Protein 2D9P (pdb70)

Structure (mmCIF, N/CA/C/O backbone):
data_2D9P
#
_entry.id   2D9P
#
loop_
_atom_site.group_PDB
_atom_site.id
_atom_site.type_symbol
_atom_site.label_atom_id
_atom_site.label_alt_id
_atom_site.label_comp_id
_atom_site.label_asym_id
_atom_site.label_entity_id
_atom_site.label_seq_id
_atom_site.pdbx_PDB_ins_code
_atom_site.Cartn_x
_atom_site.Cartn_y
_atom_site.Cartn_z
_atom_site.occupancy
_atom_site.B_iso_or_equiv
_atom_site.auth_seq_id
_atom_site.auth_comp_id
_atom_site.auth_asym_id
_atom_site.auth_atom_id
_atom_site.pdbx_PDB_model_num
ATOM 1 N N . GLY A 1 1 ? -49.784 2.474 3.420 1.00 0.00 279 GLY A N 1
ATOM 2 C CA . GLY A 1 1 ? -48.556 2.844 4.099 1.00 0.00 279 GLY A CA 1
ATOM 3 C C . GLY A 1 1 ? -47.452 3.227 3.134 1.00 0.00 279 GLY A C 1
ATOM 4 O O . GLY A 1 1 ? -47.354 2.671 2.040 1.00 0.00 279 GLY A O 1
ATOM 8 N N . SER A 1 2 ? -46.619 4.181 3.539 1.00 0.00 280 SER A N 1
ATOM 9 C CA . SER A 1 2 ? -45.520 4.642 2.699 1.00 0.00 280 SER A CA 1
ATOM 10 C C . SER A 1 2 ? -44.362 5.152 3.552 1.00 0.00 280 SER A C 1
ATOM 11 O O . SER A 1 2 ? -44.534 6.047 4.379 1.00 0.00 280 SER A O 1
ATOM 19 N N . SER A 1 3 ? -43.183 4.575 3.344 1.00 0.00 281 SER A N 1
ATOM 20 C CA . SER A 1 3 ? -41.997 4.968 4.096 1.00 0.00 281 SER A CA 1
ATOM 21 C C . SER A 1 3 ? -40.753 4.919 3.213 1.00 0.00 281 SER A C 1
ATOM 22 O O . SER A 1 3 ? -40.811 4.486 2.063 1.00 0.00 281 SER A O 1
ATOM 30 N N . GLY A 1 4 ? -39.628 5.367 3.761 1.00 0.00 282 GLY A N 1
ATOM 31 C CA . GLY A 1 4 ? -38.385 5.366 3.011 1.00 0.00 282 GLY A CA 1
ATOM 32 C C . GLY A 1 4 ? -37.250 6.027 3.768 1.00 0.00 282 GLY A C 1
ATOM 33 O O . GLY A 1 4 ? -37.473 6.949 4.553 1.00 0.00 282 GLY A O 1
ATOM 37 N N . SER A 1 5 ? -36.030 5.555 3.532 1.00 0.00 283 SER A N 1
ATOM 38 C CA . SER A 1 5 ? -34.857 6.103 4.202 1.00 0.00 283 SER A CA 1
ATOM 39 C C . SER A 1 5 ? -34.051 6.985 3.252 1.00 0.00 283 SER A C 1
ATOM 40 O O . SER A 1 5 ? -33.674 6.558 2.161 1.00 0.00 283 SER A O 1
ATOM 48 N N . SER A 1 6 ? -33.791 8.217 3.676 1.00 0.00 284 SER A N 1
ATOM 49 C CA . SER A 1 6 ? -33.034 9.161 2.863 1.00 0.00 284 SER A CA 1
ATOM 50 C C . SER A 1 6 ? -31.947 9.841 3.690 1.00 0.00 284 SER A C 1
ATOM 51 O O . SER A 1 6 ? -31.852 9.636 4.899 1.00 0.00 284 SER A O 1
ATOM 59 N N . GLY A 1 7 ? -31.128 10.653 3.028 1.00 0.00 285 GLY A N 1
ATOM 60 C CA . GLY A 1 7 ? -30.058 11.351 3.716 1.00 0.00 285 GLY A CA 1
ATOM 61 C C . GLY A 1 7 ? -28.685 10.920 3.241 1.00 0.00 285 GLY A C 1
ATOM 62 O O . GLY A 1 7 ? -27.944 10.265 3.974 1.00 0.00 285 GLY A O 1
ATOM 66 N N . ASP A 1 8 ? -28.344 11.286 2.010 1.00 0.00 286 ASP A N 1
ATOM 67 C CA . ASP A 1 8 ? -27.051 10.932 1.437 1.00 0.00 286 ASP A CA 1
ATOM 68 C C . ASP A 1 8 ? -25.915 11.600 2.206 1.00 0.00 286 ASP A C 1
ATOM 69 O O . ASP A 1 8 ? -24.962 10.941 2.622 1.00 0.00 286 ASP A O 1
ATOM 78 N N . ARG A 1 9 ? -26.023 12.912 2.391 1.00 0.00 287 ARG A N 1
ATOM 79 C CA . ARG A 1 9 ? -25.004 13.669 3.107 1.00 0.00 287 ARG A CA 1
ATOM 80 C C . ARG A 1 9 ? -23.612 13.111 2.824 1.00 0.00 287 ARG A C 1
ATOM 81 O O . ARG A 1 9 ? -22.763 13.055 3.714 1.00 0.00 287 ARG A O 1
ATOM 102 N N . ILE A 1 10 ? -23.387 12.700 1.581 1.00 0.00 288 ILE A N 1
ATOM 103 C CA . ILE A 1 10 ? -22.099 12.147 1.181 1.00 0.00 288 ILE A CA 1
ATOM 104 C C . ILE A 1 10 ? -21.113 13.254 0.823 1.00 0.00 288 ILE A C 1
ATOM 105 O O . ILE A 1 10 ? -19.955 12.990 0.501 1.00 0.00 288 ILE A O 1
ATOM 121 N N . THR A 1 11 ? -21.580 14.498 0.884 1.00 0.00 289 THR A N 1
ATOM 122 C CA . THR A 1 11 ? -20.740 15.646 0.568 1.00 0.00 289 THR A CA 1
ATOM 123 C C . THR A 1 11 ? -19.589 15.775 1.559 1.00 0.00 289 THR A C 1
ATOM 124 O O . THR A 1 11 ? -19.767 15.577 2.761 1.00 0.00 289 THR A O 1
ATOM 135 N N . ARG A 1 12 ? -18.409 16.107 1.047 1.00 0.00 290 ARG A N 1
ATOM 136 C CA . ARG A 1 12 ? -17.227 16.262 1.887 1.00 0.00 290 ARG A CA 1
ATOM 137 C C . ARG A 1 12 ? -16.065 16.846 1.090 1.00 0.00 290 ARG A C 1
ATOM 138 O O . ARG A 1 12 ? -15.961 16.637 -0.119 1.00 0.00 290 ARG A O 1
ATOM 159 N N . TYR A 1 13 ? -15.194 17.579 1.774 1.00 0.00 291 TYR A N 1
ATOM 160 C CA . TYR A 1 13 ? -14.041 18.195 1.130 1.00 0.00 291 TYR A CA 1
ATOM 161 C C . TYR A 1 13 ? -13.274 17.176 0.294 1.00 0.00 291 TYR A C 1
ATOM 162 O O . TYR A 1 13 ? -13.516 15.973 0.388 1.00 0.00 291 TYR A O 1
ATOM 180 N N . GLN A 1 14 ? -12.348 17.667 -0.524 1.00 0.00 292 GLN A N 1
ATOM 181 C CA . GLN A 1 14 ? -11.545 16.799 -1.377 1.00 0.00 292 GLN A CA 1
ATOM 182 C C . GLN A 1 14 ? -10.746 15.803 -0.543 1.00 0.00 292 GLN A C 1
ATOM 183 O O . GLN A 1 14 ? -9.660 16.116 -0.055 1.00 0.00 292 GLN A O 1
ATOM 197 N N . VAL A 1 15 ? -11.292 14.601 -0.382 1.00 0.00 293 VAL A N 1
ATOM 198 C CA . VAL A 1 15 ? -10.630 13.558 0.393 1.00 0.00 293 VAL A CA 1
ATOM 199 C C . VAL A 1 15 ? -10.543 12.258 -0.397 1.00 0.00 293 VAL A C 1
ATOM 200 O O . VAL A 1 15 ? -11.528 11.530 -0.527 1.00 0.00 293 VAL A O 1
ATOM 213 N N . VAL A 1 16 ? -9.357 11.970 -0.924 1.00 0.00 294 VAL A N 1
ATOM 214 C CA . VAL A 1 16 ? -9.140 10.756 -1.701 1.00 0.00 294 VAL A CA 1
ATOM 215 C C . VAL A 1 16 ? -8.282 9.757 -0.932 1.00 0.00 294 VAL A C 1
ATOM 216 O O . VAL A 1 16 ? -8.368 8.550 -1.153 1.00 0.00 294 VAL A O 1
ATOM 229 N N . ASN A 1 17 ? -7.455 10.270 -0.026 1.00 0.00 295 ASN A N 1
ATOM 230 C CA . ASN A 1 17 ? -6.581 9.423 0.777 1.00 0.00 295 ASN A CA 1
ATOM 231 C C . ASN A 1 17 ? -7.395 8.529 1.708 1.00 0.00 295 ASN A C 1
ATOM 232 O O . ASN A 1 17 ? -8.261 9.005 2.444 1.00 0.00 295 ASN A O 1
ATOM 243 N N . LEU A 1 18 ? -7.111 7.232 1.671 1.00 0.00 296 LEU A N 1
ATOM 244 C CA . LEU A 1 18 ? -7.816 6.270 2.512 1.00 0.00 296 LEU A CA 1
ATOM 245 C C . LEU A 1 18 ? -6.850 5.561 3.456 1.00 0.00 296 LEU A C 1
ATOM 246 O O . LEU A 1 18 ? -5.696 5.310 3.106 1.00 0.00 296 LEU A O 1
ATOM 262 N N . TYR A 1 19 ? -7.329 5.241 4.653 1.00 0.00 297 TYR A N 1
ATOM 263 C CA . TYR A 1 19 ? -6.508 4.561 5.648 1.00 0.00 297 TYR A CA 1
ATOM 264 C C . TYR A 1 19 ? -6.917 3.098 5.784 1.00 0.00 297 TYR A C 1
ATOM 265 O O . TYR A 1 19 ? -8.033 2.789 6.201 1.00 0.00 297 TYR A O 1
ATOM 283 N N . VAL A 1 20 ? -6.004 2.199 5.429 1.00 0.00 298 VAL A N 1
ATOM 284 C CA . VAL A 1 20 ? -6.267 0.768 5.513 1.00 0.00 298 VAL A CA 1
ATOM 285 C C . VAL A 1 20 ? -5.582 0.153 6.728 1.00 0.00 298 VAL A C 1
ATOM 286 O O . VAL A 1 20 ? -4.404 0.405 6.984 1.00 0.00 298 VAL A O 1
ATOM 299 N N . LYS A 1 21 ? -6.326 -0.656 7.474 1.00 0.00 299 LYS A N 1
ATOM 300 C CA . LYS A 1 21 ? -5.792 -1.309 8.663 1.00 0.00 299 LYS A CA 1
ATOM 301 C C . LYS A 1 21 ? -6.106 -2.802 8.651 1.00 0.00 299 LYS A C 1
ATOM 302 O O . LYS A 1 21 ? -6.933 -3.265 7.867 1.00 0.00 299 LYS A O 1
ATOM 321 N N . ASN A 1 22 ? -5.441 -3.549 9.526 1.00 0.00 300 ASN A N 1
ATOM 322 C CA . ASN A 1 22 ? -5.650 -4.989 9.616 1.00 0.00 300 ASN A CA 1
ATOM 323 C C . ASN A 1 22 ? -5.234 -5.682 8.322 1.00 0.00 300 ASN A C 1
ATOM 324 O O . ASN A 1 22 ? -6.019 -6.413 7.716 1.00 0.00 300 ASN A O 1
ATOM 335 N N . LEU A 1 23 ? -3.996 -5.446 7.903 1.00 0.00 301 LEU A N 1
ATOM 336 C CA . LEU A 1 23 ? -3.474 -6.048 6.681 1.00 0.00 301 LEU A CA 1
ATOM 337 C C . LEU A 1 23 ? -2.781 -7.373 6.979 1.00 0.00 301 LEU A C 1
ATOM 338 O O . LEU A 1 23 ? -1.670 -7.399 7.508 1.00 0.00 301 LEU A O 1
ATOM 354 N N . ASP A 1 24 ? -3.444 -8.472 6.633 1.00 0.00 302 ASP A N 1
ATOM 355 C CA . ASP A 1 24 ? -2.891 -9.802 6.860 1.00 0.00 302 ASP A CA 1
ATOM 356 C C . ASP A 1 24 ? -1.477 -9.906 6.296 1.00 0.00 302 ASP A C 1
ATOM 357 O O . ASP A 1 24 ? -1.164 -9.310 5.265 1.00 0.00 302 ASP A O 1
ATOM 366 N N . ASP A 1 25 ? -0.628 -10.666 6.978 1.00 0.00 303 ASP A N 1
ATOM 367 C CA . ASP A 1 25 ? 0.752 -10.849 6.544 1.00 0.00 303 ASP A CA 1
ATOM 368 C C . ASP A 1 25 ? 0.810 -11.289 5.085 1.00 0.00 303 ASP A C 1
ATOM 369 O O . ASP A 1 25 ? 1.730 -10.926 4.352 1.00 0.00 303 ASP A O 1
ATOM 378 N N . GLY A 1 26 ? -0.179 -12.073 4.668 1.00 0.00 304 GLY A N 1
ATOM 379 C CA . GLY A 1 26 ? -0.221 -12.551 3.299 1.00 0.00 304 GLY A CA 1
ATOM 380 C C . GLY A 1 26 ? -0.467 -11.434 2.303 1.00 0.00 304 GLY A C 1
ATOM 381 O O . GLY A 1 26 ? 0.063 -11.457 1.192 1.00 0.00 304 GLY A O 1
ATOM 385 N N . ILE A 1 27 ? -1.273 -10.456 2.700 1.00 0.00 305 ILE A N 1
ATOM 386 C CA . ILE A 1 27 ? -1.588 -9.327 1.834 1.00 0.00 305 ILE A CA 1
ATOM 387 C C . ILE A 1 27 ? -0.395 -8.386 1.702 1.00 0.00 305 ILE A C 1
ATOM 388 O O . ILE A 1 27 ? 0.131 -7.891 2.698 1.00 0.00 305 ILE A O 1
ATOM 404 N N . ASP A 1 28 ? 0.025 -8.144 0.465 1.00 0.00 306 ASP A N 1
ATOM 405 C CA . ASP A 1 28 ? 1.155 -7.260 0.201 1.00 0.00 306 ASP A CA 1
ATOM 406 C C . ASP A 1 28 ? 0.710 -6.031 -0.587 1.00 0.00 306 ASP A C 1
ATOM 407 O O . ASP A 1 28 ? -0.427 -5.957 -1.052 1.00 0.00 306 ASP A O 1
ATOM 416 N N . ASP A 1 29 ? 1.615 -5.069 -0.732 1.00 0.00 307 ASP A N 1
ATOM 417 C CA . ASP A 1 29 ? 1.317 -3.843 -1.463 1.00 0.00 307 ASP A CA 1
ATOM 418 C C . ASP A 1 29 ? 0.446 -4.135 -2.681 1.00 0.00 307 ASP A C 1
ATOM 419 O O . ASP A 1 29 ? -0.721 -3.747 -2.729 1.00 0.00 307 ASP A O 1
ATOM 428 N N . GLU A 1 30 ? 1.022 -4.821 -3.664 1.00 0.00 308 GLU A N 1
ATOM 429 C CA . GLU A 1 30 ? 0.298 -5.162 -4.883 1.00 0.00 308 GLU A CA 1
ATOM 430 C C . GLU A 1 30 ? -1.132 -5.590 -4.564 1.00 0.00 308 GLU A C 1
ATOM 431 O O . GLU A 1 30 ? -2.091 -5.013 -5.077 1.00 0.00 308 GLU A O 1
ATOM 443 N N . ARG A 1 31 ? -1.265 -6.603 -3.716 1.00 0.00 309 ARG A N 1
ATOM 444 C CA . ARG A 1 31 ? -2.577 -7.109 -3.330 1.00 0.00 309 ARG A CA 1
ATOM 445 C C . ARG A 1 31 ? -3.522 -5.962 -2.985 1.00 0.00 309 ARG A C 1
ATOM 446 O O . ARG A 1 31 ? -4.583 -5.814 -3.594 1.00 0.00 309 ARG A O 1
ATOM 467 N N . LEU A 1 32 ? -3.131 -5.155 -2.006 1.00 0.00 310 LEU A N 1
ATOM 468 C CA . LEU A 1 32 ? -3.944 -4.021 -1.579 1.00 0.00 310 LEU A CA 1
ATOM 469 C C . LEU A 1 32 ? -4.316 -3.140 -2.767 1.00 0.00 310 LEU A C 1
ATOM 470 O O . LEU A 1 32 ? -5.493 -2.990 -3.097 1.00 0.00 310 LEU A O 1
ATOM 486 N N . ARG A 1 33 ? -3.306 -2.561 -3.408 1.00 0.00 311 ARG A N 1
ATOM 487 C CA . ARG A 1 33 ? -3.527 -1.696 -4.560 1.00 0.00 311 ARG A CA 1
ATOM 488 C C . ARG A 1 33 ? -4.318 -2.424 -5.643 1.00 0.00 311 ARG A C 1
ATOM 489 O O . ARG A 1 33 ? -4.987 -1.798 -6.465 1.00 0.00 311 ARG A O 1
ATOM 510 N N . LYS A 1 34 ? -4.237 -3.750 -5.637 1.00 0.00 312 LYS A N 1
ATOM 511 C CA . LYS A 1 34 ? -4.945 -4.565 -6.617 1.00 0.00 312 LYS A CA 1
ATOM 512 C C . LYS A 1 34 ? -6.402 -4.762 -6.209 1.00 0.00 312 LYS A C 1
ATOM 513 O O . LYS A 1 34 ? -7.257 -5.050 -7.046 1.00 0.00 312 LYS A O 1
ATOM 532 N N . ALA A 1 35 ? -6.677 -4.604 -4.919 1.00 0.00 313 ALA A N 1
ATOM 533 C CA . ALA A 1 35 ? -8.031 -4.761 -4.402 1.00 0.00 313 ALA A CA 1
ATOM 534 C C . ALA A 1 35 ? -8.734 -3.413 -4.286 1.00 0.00 313 ALA A C 1
ATOM 535 O O . ALA A 1 35 ? -9.764 -3.294 -3.622 1.00 0.00 313 ALA A O 1
ATOM 542 N N . PHE A 1 36 ? -8.171 -2.400 -4.935 1.00 0.00 314 PHE A N 1
ATOM 543 C CA . PHE A 1 36 ? -8.744 -1.059 -4.903 1.00 0.00 314 PHE A CA 1
ATOM 544 C C . PHE A 1 36 ? -9.021 -0.552 -6.315 1.00 0.00 314 PHE A C 1
ATOM 545 O O . PHE A 1 36 ? -9.967 0.202 -6.542 1.00 0.00 314 PHE A O 1
ATOM 562 N N . SER A 1 37 ? -8.186 -0.970 -7.262 1.00 0.00 315 SER A N 1
ATOM 563 C CA . SER A 1 37 ? -8.338 -0.556 -8.652 1.00 0.00 315 SER A CA 1
ATOM 564 C C . SER A 1 37 ? -9.770 -0.774 -9.131 1.00 0.00 315 SER A C 1
ATOM 565 O O . SER A 1 37 ? -10.377 0.089 -9.765 1.00 0.00 315 SER A O 1
ATOM 573 N N . PRO A 1 38 ? -10.323 -1.956 -8.822 1.00 0.00 316 PRO A N 1
ATOM 574 C CA . PRO A 1 38 ? -11.689 -2.317 -9.210 1.00 0.00 316 PRO A CA 1
ATOM 575 C C . PRO A 1 38 ? -12.694 -1.216 -8.886 1.00 0.00 316 PRO A C 1
ATOM 576 O O . PRO A 1 38 ? -13.806 -1.201 -9.414 1.00 0.00 316 PRO A O 1
ATOM 587 N N . PHE A 1 39 ? -12.294 -0.295 -8.015 1.00 0.00 317 PHE A N 1
ATOM 588 C CA . PHE A 1 39 ? -13.160 0.810 -7.620 1.00 0.00 317 PHE A CA 1
ATOM 589 C C . PHE A 1 39 ? -12.795 2.084 -8.376 1.00 0.00 317 PHE A C 1
ATOM 590 O O . PHE A 1 39 ? -13.650 2.725 -8.985 1.00 0.00 317 PHE A O 1
ATOM 607 N N . GLY A 1 40 ? -11.516 2.446 -8.331 1.00 0.00 318 GLY A N 1
ATOM 608 C CA . GLY A 1 40 ? -11.059 3.642 -9.014 1.00 0.00 318 GLY A CA 1
ATOM 609 C C . GLY A 1 40 ? -9.557 3.656 -9.216 1.00 0.00 318 GLY A C 1
ATOM 610 O O . GLY A 1 40 ? -8.837 2.840 -8.639 1.00 0.00 318 GLY A O 1
ATOM 614 N N . THR A 1 41 ? -9.080 4.586 -10.038 1.00 0.00 319 THR A N 1
ATOM 615 C CA . THR A 1 41 ? -7.654 4.701 -10.317 1.00 0.00 319 THR A CA 1
ATOM 616 C C . THR A 1 41 ? -6.870 5.016 -9.048 1.00 0.00 319 THR A C 1
ATOM 617 O O . THR A 1 41 ? -7.370 5.693 -8.150 1.00 0.00 319 THR A O 1
ATOM 628 N N . ILE A 1 42 ? -5.638 4.522 -8.982 1.00 0.00 320 ILE A N 1
ATOM 629 C CA . ILE A 1 42 ? -4.784 4.753 -7.823 1.00 0.00 320 ILE A CA 1
ATOM 630 C C . ILE A 1 42 ? -3.453 5.370 -8.236 1.00 0.00 320 ILE A C 1
ATOM 631 O O . ILE A 1 42 ? -2.816 4.921 -9.190 1.00 0.00 320 ILE A O 1
ATOM 647 N N . THR A 1 43 ? -3.035 6.403 -7.510 1.00 0.00 321 THR A N 1
ATOM 648 C CA . THR A 1 43 ? -1.778 7.082 -7.800 1.00 0.00 321 THR A CA 1
ATOM 649 C C . THR A 1 43 ? -0.747 6.820 -6.708 1.00 0.00 321 THR A C 1
ATOM 650 O O . THR A 1 43 ? 0.451 6.744 -6.978 1.00 0.00 321 THR A O 1
ATOM 661 N N . SER A 1 44 ? -1.221 6.681 -5.474 1.00 0.00 322 SER A N 1
ATOM 662 C CA . SER A 1 44 ? -0.339 6.430 -4.340 1.00 0.00 322 SER A CA 1
ATOM 663 C C . SER A 1 44 ? -0.893 5.316 -3.457 1.00 0.00 322 SER A C 1
ATOM 664 O O . SER A 1 44 ? -1.900 5.494 -2.774 1.00 0.00 322 SER A O 1
ATOM 672 N N . ALA A 1 45 ? -0.226 4.167 -3.478 1.00 0.00 323 ALA A N 1
ATOM 673 C CA . ALA A 1 45 ? -0.649 3.023 -2.679 1.00 0.00 323 ALA A CA 1
ATOM 674 C C . ALA A 1 45 ? 0.553 2.231 -2.176 1.00 0.00 323 ALA A C 1
ATOM 675 O O . ALA A 1 45 ? 1.375 1.762 -2.963 1.00 0.00 323 ALA A O 1
ATOM 682 N N . LYS A 1 46 ? 0.649 2.085 -0.858 1.00 0.00 324 LYS A N 1
ATOM 683 C CA . LYS A 1 46 ? 1.750 1.349 -0.248 1.00 0.00 324 LYS A CA 1
ATOM 684 C C . LYS A 1 46 ? 1.395 0.917 1.171 1.00 0.00 324 LYS A C 1
ATOM 685 O O . LYS A 1 46 ? 0.580 1.553 1.839 1.00 0.00 324 LYS A O 1
ATOM 704 N N . VAL A 1 47 ? 2.013 -0.168 1.626 1.00 0.00 325 VAL A N 1
ATOM 705 C CA . VAL A 1 47 ? 1.765 -0.684 2.967 1.00 0.00 325 VAL A CA 1
ATOM 706 C C . VAL A 1 47 ? 2.991 -0.513 3.858 1.00 0.00 325 VAL A C 1
ATOM 707 O O . VAL A 1 47 ? 4.118 -0.767 3.434 1.00 0.00 325 VAL A O 1
ATOM 720 N N . MET A 1 48 ? 2.762 -0.082 5.094 1.00 0.00 326 MET A N 1
ATOM 721 C CA . MET A 1 48 ? 3.848 0.120 6.045 1.00 0.00 326 MET A CA 1
ATOM 722 C C . MET A 1 48 ? 4.445 -1.214 6.482 1.00 0.00 326 MET A C 1
ATOM 723 O O . MET A 1 48 ? 3.727 -2.110 6.924 1.00 0.00 326 MET A O 1
ATOM 737 N N . MET A 1 49 ? 5.762 -1.338 6.354 1.00 0.00 327 MET A N 1
ATOM 738 C CA . MET A 1 49 ? 6.454 -2.563 6.737 1.00 0.00 327 MET A CA 1
ATOM 739 C C . MET A 1 49 ? 7.572 -2.268 7.732 1.00 0.00 327 MET A C 1
ATOM 740 O O . MET A 1 49 ? 8.274 -1.265 7.610 1.00 0.00 327 MET A O 1
ATOM 754 N N . GLU A 1 50 ? 7.730 -3.149 8.716 1.00 0.00 328 GLU A N 1
ATOM 755 C CA . GLU A 1 50 ? 8.762 -2.980 9.732 1.00 0.00 328 GLU A CA 1
ATOM 756 C C . GLU A 1 50 ? 10.025 -3.750 9.358 1.00 0.00 328 GLU A C 1
ATOM 757 O O . GLU A 1 50 ? 10.726 -4.272 10.223 1.00 0.00 328 GLU A O 1
ATOM 769 N N . GLY A 1 51 ? 10.308 -3.818 8.060 1.00 0.00 329 GLY A N 1
ATOM 770 C CA . GLY A 1 51 ? 11.485 -4.526 7.593 1.00 0.00 329 GLY A CA 1
ATOM 771 C C . GLY A 1 51 ? 11.374 -6.026 7.787 1.00 0.00 329 GLY A C 1
ATOM 772 O O . GLY A 1 51 ? 11.834 -6.564 8.793 1.00 0.00 329 GLY A O 1
ATOM 776 N N . GLY A 1 52 ? 10.759 -6.702 6.822 1.00 0.00 330 GLY A N 1
ATOM 777 C CA . GLY A 1 52 ? 10.598 -8.142 6.911 1.00 0.00 330 GLY A CA 1
ATOM 778 C C . GLY A 1 52 ? 9.153 -8.552 7.115 1.00 0.00 330 GLY A C 1
ATOM 779 O O . GLY A 1 52 ? 8.686 -9.522 6.518 1.00 0.00 330 GLY A O 1
ATOM 783 N N . ARG A 1 53 ? 8.444 -7.813 7.962 1.00 0.00 331 ARG A N 1
ATOM 784 C CA . ARG A 1 53 ? 7.045 -8.108 8.246 1.00 0.00 331 ARG A CA 1
ATOM 785 C C . ARG A 1 53 ? 6.158 -6.913 7.906 1.00 0.00 331 ARG A C 1
ATOM 786 O O . ARG A 1 53 ? 6.649 -5.807 7.682 1.00 0.00 331 ARG A O 1
ATOM 807 N N . SER A 1 54 ? 4.850 -7.145 7.870 1.00 0.00 332 SER A N 1
ATOM 808 C CA . SER A 1 54 ? 3.895 -6.089 7.553 1.00 0.00 332 SER A CA 1
ATOM 809 C C . SER A 1 54 ? 3.240 -5.551 8.822 1.00 0.00 332 SER A C 1
ATOM 810 O O . SER A 1 54 ? 2.429 -6.230 9.452 1.00 0.00 332 SER A O 1
ATOM 818 N N . LYS A 1 55 ? 3.597 -4.326 9.191 1.00 0.00 333 LYS A N 1
ATOM 819 C CA . LYS A 1 55 ? 3.045 -3.694 10.383 1.00 0.00 333 LYS A CA 1
ATOM 820 C C . LYS A 1 55 ? 1.584 -4.085 10.579 1.00 0.00 333 LYS A C 1
ATOM 821 O O . LYS A 1 55 ? 1.215 -4.650 11.607 1.00 0.00 333 LYS A O 1
ATOM 840 N N . GLY A 1 56 ? 0.756 -3.781 9.583 1.00 0.00 334 GLY A N 1
ATOM 841 C CA . GLY A 1 56 ? -0.655 -4.109 9.666 1.00 0.00 334 GLY A CA 1
ATOM 842 C C . GLY A 1 56 ? -1.545 -2.947 9.272 1.00 0.00 334 GLY A C 1
ATOM 843 O O . GLY A 1 56 ? -2.679 -2.838 9.738 1.00 0.00 334 GLY A O 1
ATOM 847 N N . PHE A 1 57 ? -1.030 -2.074 8.412 1.00 0.00 335 PHE A N 1
ATOM 848 C CA . PHE A 1 57 ? -1.784 -0.912 7.958 1.00 0.00 335 PHE A CA 1
ATOM 849 C C . PHE A 1 57 ? -1.054 -0.198 6.824 1.00 0.00 335 PHE A C 1
ATOM 850 O O . PHE A 1 57 ? 0.176 -0.182 6.776 1.00 0.00 335 PHE A O 1
ATOM 867 N N . GLY A 1 58 ? -1.821 0.390 5.911 1.00 0.00 336 GLY A N 1
ATOM 868 C CA . GLY A 1 58 ? -1.230 1.096 4.789 1.00 0.00 336 GLY A CA 1
ATOM 869 C C . GLY A 1 58 ? -2.052 2.296 4.362 1.00 0.00 336 GLY A C 1
ATOM 870 O O . GLY A 1 58 ? -2.995 2.689 5.050 1.00 0.00 336 GLY A O 1
ATOM 874 N N . PHE A 1 59 ? -1.694 2.882 3.224 1.00 0.00 337 PHE A N 1
ATOM 875 C CA . PHE A 1 59 ? -2.403 4.046 2.707 1.00 0.00 337 PHE A CA 1
ATOM 876 C C . PHE A 1 59 ? -2.688 3.892 1.216 1.00 0.00 337 PHE A C 1
ATOM 877 O O . PHE A 1 59 ? -1.865 3.367 0.466 1.00 0.00 337 PHE A O 1
ATOM 894 N N . VAL A 1 60 ? -3.861 4.353 0.793 1.00 0.00 338 VAL A N 1
ATOM 895 C CA . VAL A 1 60 ? -4.255 4.267 -0.608 1.00 0.00 338 VAL A CA 1
ATOM 896 C C . VAL A 1 60 ? -4.881 5.573 -1.084 1.00 0.00 338 VAL A C 1
ATOM 897 O O . VAL A 1 60 ? -5.750 6.136 -0.417 1.00 0.00 338 VAL A O 1
ATOM 910 N N . CYS A 1 61 ? -4.435 6.050 -2.241 1.00 0.00 339 CYS A N 1
ATOM 911 C CA . CYS A 1 61 ? -4.952 7.291 -2.806 1.00 0.00 339 CYS A CA 1
ATOM 912 C C . CYS A 1 61 ? -5.633 7.036 -4.147 1.00 0.00 339 CYS A C 1
ATOM 913 O O . CYS A 1 61 ? -5.212 6.169 -4.914 1.00 0.00 339 CYS A O 1
ATOM 921 N N . PHE A 1 62 ? -6.688 7.795 -4.423 1.00 0.00 340 PHE A N 1
ATOM 922 C CA . PHE A 1 62 ? -7.430 7.649 -5.670 1.00 0.00 340 PHE A CA 1
ATOM 923 C C . PHE A 1 62 ? -7.343 8.922 -6.506 1.00 0.00 340 PHE A C 1
ATOM 924 O O . PHE A 1 62 ? -6.800 9.933 -6.063 1.00 0.00 340 PHE A O 1
ATOM 941 N N . SER A 1 63 ? -7.883 8.864 -7.720 1.00 0.00 341 SER A N 1
ATOM 942 C CA . SER A 1 63 ? -7.863 10.010 -8.621 1.00 0.00 341 SER A CA 1
ATOM 943 C C . SER A 1 63 ? -8.891 11.054 -8.194 1.00 0.00 341 SER A C 1
ATOM 944 O O . SER A 1 63 ? -8.615 12.254 -8.206 1.00 0.00 341 SER A O 1
ATOM 952 N N . SER A 1 64 ? -10.077 10.588 -7.818 1.00 0.00 342 SER A N 1
ATOM 953 C CA . SER A 1 64 ? -11.148 11.480 -7.390 1.00 0.00 342 SER A CA 1
ATOM 954 C C . SER A 1 64 ? -11.778 10.990 -6.090 1.00 0.00 342 SER A C 1
ATOM 955 O O . SER A 1 64 ? -11.928 9.790 -5.857 1.00 0.00 342 SER A O 1
ATOM 963 N N . PRO A 1 65 ? -12.155 11.939 -5.221 1.00 0.00 343 PRO A N 1
ATOM 964 C CA . PRO A 1 65 ? -12.775 11.630 -3.930 1.00 0.00 343 PRO A CA 1
ATOM 965 C C . PRO A 1 65 ? -13.896 10.603 -4.056 1.00 0.00 343 PRO A C 1
ATOM 966 O O . PRO A 1 65 ? -13.850 9.543 -3.433 1.00 0.00 343 PRO A O 1
ATOM 977 N N . GLU A 1 66 ? -14.899 10.925 -4.866 1.00 0.00 344 GLU A N 1
ATOM 978 C CA . GLU A 1 66 ? -16.031 10.030 -5.072 1.00 0.00 344 GLU A CA 1
ATOM 979 C C . GLU A 1 66 ? -15.566 8.580 -5.178 1.00 0.00 344 GLU A C 1
ATOM 980 O O . GLU A 1 66 ? -16.018 7.717 -4.427 1.00 0.00 344 GLU A O 1
ATOM 992 N N . GLU A 1 67 ? -14.661 8.323 -6.117 1.00 0.00 345 GLU A N 1
ATOM 993 C CA . GLU A 1 67 ? -14.135 6.978 -6.322 1.00 0.00 345 GLU A CA 1
ATOM 994 C C . GLU A 1 67 ? -13.582 6.405 -5.020 1.00 0.00 345 GLU A C 1
ATOM 995 O O . GLU A 1 67 ? -13.801 5.237 -4.700 1.00 0.00 345 GLU A O 1
ATOM 1007 N N . ALA A 1 68 ? -12.863 7.237 -4.273 1.00 0.00 346 ALA A N 1
ATOM 1008 C CA . ALA A 1 68 ? -12.279 6.815 -3.006 1.00 0.00 346 ALA A CA 1
ATOM 1009 C C . ALA A 1 68 ? -13.363 6.474 -1.989 1.00 0.00 346 ALA A C 1
ATOM 1010 O O . ALA A 1 68 ? -13.275 5.467 -1.286 1.00 0.00 346 ALA A O 1
ATOM 1017 N N . THR A 1 69 ? -14.386 7.320 -1.914 1.00 0.00 347 THR A N 1
ATOM 1018 C CA . THR A 1 69 ? -15.486 7.109 -0.982 1.00 0.00 347 THR A CA 1
ATOM 1019 C C . THR A 1 69 ? -16.009 5.679 -1.063 1.00 0.00 347 THR A C 1
ATOM 1020 O O . THR A 1 69 ? -15.901 4.912 -0.107 1.00 0.00 347 THR A O 1
ATOM 1031 N N . LYS A 1 70 ? -16.577 5.327 -2.212 1.00 0.00 348 LYS A N 1
ATOM 1032 C CA . LYS A 1 70 ? -17.116 3.988 -2.420 1.00 0.00 348 LYS A CA 1
ATOM 1033 C C . LYS A 1 70 ? -16.222 2.935 -1.772 1.00 0.00 348 LYS A C 1
ATOM 1034 O O . LYS A 1 70 ? -16.631 2.254 -0.832 1.00 0.00 348 LYS A O 1
ATOM 1053 N N . ALA A 1 71 ? -15.001 2.808 -2.281 1.00 0.00 349 ALA A N 1
ATOM 1054 C CA . ALA A 1 71 ? -14.049 1.841 -1.749 1.00 0.00 349 ALA A CA 1
ATOM 1055 C C . ALA A 1 71 ? -14.210 1.684 -0.241 1.00 0.00 349 ALA A C 1
ATOM 1056 O O . ALA A 1 71 ? -14.406 0.577 0.261 1.00 0.00 349 ALA A O 1
ATOM 1063 N N . VAL A 1 72 ? -14.126 2.799 0.478 1.00 0.00 350 VAL A N 1
ATOM 1064 C CA . VAL A 1 72 ? -14.263 2.786 1.929 1.00 0.00 350 VAL A CA 1
ATOM 1065 C C . VAL A 1 72 ? -15.327 1.788 2.372 1.00 0.00 350 VAL A C 1
ATOM 1066 O O . VAL A 1 72 ? -15.075 0.926 3.214 1.00 0.00 350 VAL A O 1
ATOM 1079 N N . THR A 1 73 ? -16.520 1.910 1.797 1.00 0.00 351 THR A N 1
ATOM 1080 C CA . THR A 1 73 ? -17.624 1.020 2.132 1.00 0.00 351 THR A CA 1
ATOM 1081 C C . THR A 1 73 ? -17.504 -0.308 1.392 1.00 0.00 351 THR A C 1
ATOM 1082 O O . THR A 1 73 ? -17.528 -1.374 2.005 1.00 0.00 351 THR A O 1
ATOM 1093 N N . GLU A 1 74 ? -17.375 -0.234 0.071 1.00 0.00 352 GLU A N 1
ATOM 1094 C CA . GLU A 1 74 ? -17.252 -1.431 -0.752 1.00 0.00 352 GLU A CA 1
ATOM 1095 C C . GLU A 1 74 ? -16.178 -2.363 -0.199 1.00 0.00 352 GLU A C 1
ATOM 1096 O O . GLU A 1 74 ? -16.149 -3.551 -0.517 1.00 0.00 352 GLU A O 1
ATOM 1108 N N . MET A 1 75 ? -15.295 -1.814 0.629 1.00 0.00 353 MET A N 1
ATOM 1109 C CA . MET A 1 75 ? -14.219 -2.595 1.227 1.00 0.00 353 MET A CA 1
ATOM 1110 C C . MET A 1 75 ? -14.486 -2.845 2.708 1.00 0.00 353 MET A C 1
ATOM 1111 O O . MET A 1 75 ? -14.584 -3.990 3.146 1.00 0.00 353 MET A O 1
ATOM 1125 N N . ASN A 1 76 ? -14.602 -1.764 3.473 1.00 0.00 354 ASN A N 1
ATOM 1126 C CA . ASN A 1 76 ? -14.856 -1.867 4.906 1.00 0.00 354 ASN A CA 1
ATOM 1127 C C . ASN A 1 76 ? -15.787 -3.037 5.211 1.00 0.00 354 ASN A C 1
ATOM 1128 O O . ASN A 1 76 ? -16.969 -3.008 4.872 1.00 0.00 354 ASN A O 1
ATOM 1139 N N . GLY A 1 77 ? -15.243 -4.066 5.853 1.00 0.00 355 GLY A N 1
ATOM 1140 C CA . GLY A 1 77 ? -16.038 -5.232 6.194 1.00 0.00 355 GLY A CA 1
ATOM 1141 C C . GLY A 1 77 ? -15.848 -6.370 5.212 1.00 0.00 355 GLY A C 1
ATOM 1142 O O . GLY A 1 77 ? -16.576 -7.362 5.252 1.00 0.00 355 GLY A O 1
ATOM 1146 N N . ARG A 1 78 ? -14.867 -6.228 4.326 1.00 0.00 356 ARG A N 1
ATOM 1147 C CA . ARG A 1 78 ? -14.585 -7.252 3.327 1.00 0.00 356 ARG A CA 1
ATOM 1148 C C . ARG A 1 78 ? -13.470 -8.180 3.799 1.00 0.00 356 ARG A C 1
ATOM 1149 O O . ARG A 1 78 ? -12.344 -7.743 4.037 1.00 0.00 356 ARG A O 1
ATOM 1170 N N . ILE A 1 79 ? -13.792 -9.462 3.933 1.00 0.00 357 ILE A N 1
ATOM 1171 C CA . ILE A 1 79 ? -12.818 -10.452 4.377 1.00 0.00 357 ILE A CA 1
ATOM 1172 C C . ILE A 1 79 ? -12.062 -11.048 3.194 1.00 0.00 357 ILE A C 1
ATOM 1173 O O . ILE A 1 79 ? -12.650 -11.343 2.153 1.00 0.00 357 ILE A O 1
ATOM 1189 N N . VAL A 1 80 ? -10.755 -11.223 3.361 1.00 0.00 358 VAL A N 1
ATOM 1190 C CA . VAL A 1 80 ? -9.918 -11.787 2.309 1.00 0.00 358 VAL A CA 1
ATOM 1191 C C . VAL A 1 80 ? -9.102 -12.965 2.827 1.00 0.00 358 VAL A C 1
ATOM 1192 O O . VAL A 1 80 ? -8.992 -13.996 2.165 1.00 0.00 358 VAL A O 1
ATOM 1205 N N . ALA A 1 81 ? -8.532 -12.805 4.017 1.00 0.00 359 ALA A N 1
ATOM 1206 C CA . ALA A 1 81 ? -7.728 -13.857 4.627 1.00 0.00 359 ALA A CA 1
ATOM 1207 C C . ALA A 1 81 ? -8.363 -14.353 5.922 1.00 0.00 359 ALA A C 1
ATOM 1208 O O . ALA A 1 81 ? -8.910 -15.455 5.976 1.00 0.00 359 ALA A O 1
ATOM 1215 N N . THR A 1 82 ? -8.285 -13.533 6.965 1.00 0.00 360 THR A N 1
ATOM 1216 C CA . THR A 1 82 ? -8.850 -13.889 8.261 1.00 0.00 360 THR A CA 1
ATOM 1217 C C . THR A 1 82 ? -9.669 -12.740 8.838 1.00 0.00 360 THR A C 1
ATOM 1218 O O . THR A 1 82 ? -10.796 -12.934 9.295 1.00 0.00 360 THR A O 1
ATOM 1229 N N . LYS A 1 83 ? -9.098 -11.540 8.812 1.00 0.00 361 LYS A N 1
ATOM 1230 C CA . LYS A 1 83 ? -9.775 -10.358 9.331 1.00 0.00 361 LYS A CA 1
ATOM 1231 C C . LYS A 1 83 ? -10.213 -9.440 8.195 1.00 0.00 361 LYS A C 1
ATOM 1232 O O . LYS A 1 83 ? -9.664 -9.469 7.093 1.00 0.00 361 LYS A O 1
ATOM 1251 N N . PRO A 1 84 ? -11.226 -8.603 8.466 1.00 0.00 362 PRO A N 1
ATOM 1252 C CA . PRO A 1 84 ? -11.759 -7.659 7.480 1.00 0.00 362 PRO A CA 1
ATOM 1253 C C . PRO A 1 84 ? -10.871 -6.430 7.315 1.00 0.00 362 PRO A C 1
ATOM 1254 O O . PRO A 1 84 ? -10.348 -5.893 8.293 1.00 0.00 362 PRO A O 1
ATOM 1265 N N . LEU A 1 85 ? -10.704 -5.988 6.073 1.00 0.00 363 LEU A N 1
ATOM 1266 C CA . LEU A 1 85 ? -9.880 -4.821 5.780 1.00 0.00 363 LEU A CA 1
ATOM 1267 C C . LEU A 1 85 ? -10.539 -3.546 6.294 1.00 0.00 363 LEU A C 1
ATOM 1268 O O . LEU A 1 85 ? -11.453 -3.011 5.666 1.00 0.00 363 LEU A O 1
ATOM 1284 N N . TYR A 1 86 ? -10.068 -3.062 7.438 1.00 0.00 364 TYR A N 1
ATOM 1285 C CA . TYR A 1 86 ? -10.611 -1.849 8.037 1.00 0.00 364 TYR A CA 1
ATOM 1286 C C . TYR A 1 86 ? -10.270 -0.625 7.193 1.00 0.00 364 TYR A C 1
ATOM 1287 O O . TYR A 1 86 ? -9.181 -0.061 7.307 1.00 0.00 364 TYR A O 1
ATOM 1305 N N . VAL A 1 87 ? -11.210 -0.217 6.346 1.00 0.00 365 VAL A N 1
ATOM 1306 C CA . VAL A 1 87 ? -11.011 0.941 5.483 1.00 0.00 365 VAL A CA 1
ATOM 1307 C C . VAL A 1 87 ? -11.768 2.155 6.010 1.00 0.00 365 VAL A C 1
ATOM 1308 O O . VAL A 1 87 ? -12.950 2.067 6.342 1.00 0.00 365 VAL A O 1
ATOM 1321 N N . ALA A 1 88 ? -11.078 3.289 6.085 1.00 0.00 366 ALA A N 1
ATOM 1322 C CA . ALA A 1 88 ? -11.685 4.522 6.570 1.00 0.00 366 ALA A CA 1
ATOM 1323 C C . ALA A 1 88 ? -10.927 5.744 6.061 1.00 0.00 366 ALA A C 1
ATOM 1324 O O . ALA A 1 88 ? -9.704 5.712 5.915 1.00 0.00 366 ALA A O 1
ATOM 1331 N N . LEU A 1 89 ? -11.659 6.819 5.793 1.00 0.00 367 LEU A N 1
ATOM 1332 C CA . LEU A 1 89 ? -11.056 8.052 5.300 1.00 0.00 367 LEU A CA 1
ATOM 1333 C C . LEU A 1 89 ? -10.093 8.637 6.329 1.00 0.00 367 LEU A C 1
ATOM 1334 O O . LEU A 1 89 ? -10.377 8.642 7.526 1.00 0.00 367 LEU A O 1
ATOM 1350 N N . ALA A 1 90 ? -8.954 9.130 5.853 1.00 0.00 368 ALA A N 1
ATOM 1351 C CA . ALA A 1 90 ? -7.952 9.720 6.731 1.00 0.00 368 ALA A CA 1
ATOM 1352 C C . ALA A 1 90 ? -8.108 11.236 6.800 1.00 0.00 368 ALA A C 1
ATOM 1353 O O . ALA A 1 90 ? -7.470 11.969 6.046 1.00 0.00 368 ALA A O 1
ATOM 1360 N N . GLN A 1 91 ? -8.960 11.697 7.710 1.00 0.00 369 GLN A N 1
ATOM 1361 C CA . GLN A 1 91 ? -9.200 13.126 7.876 1.00 0.00 369 GLN A CA 1
ATOM 1362 C C . GLN A 1 91 ? -7.907 13.917 7.714 1.00 0.00 369 GLN A C 1
ATOM 1363 O O . GLN A 1 91 ? -7.811 14.802 6.863 1.00 0.00 369 GLN A O 1
ATOM 1377 N N . ARG A 1 92 ? -6.914 13.594 8.537 1.00 0.00 370 ARG A N 1
ATOM 1378 C CA . ARG A 1 92 ? -5.627 14.276 8.486 1.00 0.00 370 ARG A CA 1
ATOM 1379 C C . ARG A 1 92 ? -4.524 13.323 8.036 1.00 0.00 370 ARG A C 1
ATOM 1380 O O . ARG A 1 92 ? -4.600 12.115 8.264 1.00 0.00 370 ARG A O 1
ATOM 1401 N N . LYS A 1 93 ? -3.499 13.873 7.395 1.00 0.00 371 LYS A N 1
ATOM 1402 C CA . LYS A 1 93 ? -2.379 13.074 6.913 1.00 0.00 371 LYS A CA 1
ATOM 1403 C C . LYS A 1 93 ? -1.121 13.351 7.729 1.00 0.00 371 LYS A C 1
ATOM 1404 O O . LYS A 1 93 ? -0.717 14.502 7.892 1.00 0.00 371 LYS A O 1
ATOM 1423 N N . GLU A 1 94 ? -0.505 12.289 8.240 1.00 0.00 372 GLU A N 1
ATOM 1424 C CA . GLU A 1 94 ? 0.707 12.420 9.039 1.00 0.00 372 GLU A CA 1
ATOM 1425 C C . GLU A 1 94 ? 1.942 12.062 8.216 1.00 0.00 372 GLU A C 1
ATOM 1426 O O . GLU A 1 94 ? 2.163 10.898 7.885 1.00 0.00 372 GLU A O 1
ATOM 1438 N N . GLU A 1 95 ? 2.742 13.073 7.891 1.00 0.00 373 GLU A N 1
ATOM 1439 C CA . GLU A 1 95 ? 3.953 12.865 7.106 1.00 0.00 373 GLU A CA 1
ATOM 1440 C C . GLU A 1 95 ? 5.192 13.276 7.898 1.00 0.00 373 GLU A C 1
ATOM 1441 O O . GLU A 1 95 ? 5.679 14.399 7.769 1.00 0.00 373 GLU A O 1
ATOM 1453 N N . ARG A 1 96 ? 5.694 12.358 8.716 1.00 0.00 374 ARG A N 1
ATOM 1454 C CA . ARG A 1 96 ? 6.874 12.624 9.531 1.00 0.00 374 ARG A CA 1
ATOM 1455 C C . ARG A 1 96 ? 7.988 11.630 9.216 1.00 0.00 374 ARG A C 1
ATOM 1456 O O . ARG A 1 96 ? 8.125 10.606 9.885 1.00 0.00 374 ARG A O 1
ATOM 1477 N N . GLN A 1 97 ? 8.779 11.939 8.193 1.00 0.00 375 GLN A N 1
ATOM 1478 C CA . GLN A 1 97 ? 9.879 11.071 7.789 1.00 0.00 375 GLN A CA 1
ATOM 1479 C C . GLN A 1 97 ? 10.980 11.062 8.845 1.00 0.00 375 GLN A C 1
ATOM 1480 O O . GLN A 1 97 ? 11.798 11.979 8.911 1.00 0.00 375 GLN A O 1
ATOM 1494 N N . SER A 1 98 ? 10.993 10.019 9.669 1.00 0.00 376 SER A N 1
ATOM 1495 C CA . SER A 1 98 ? 11.991 9.892 10.725 1.00 0.00 376 SER A CA 1
ATOM 1496 C C . SER A 1 98 ? 12.039 8.464 11.258 1.00 0.00 376 SER A C 1
ATOM 1497 O O . SER A 1 98 ? 11.223 7.622 10.884 1.00 0.00 376 SER A O 1
ATOM 1505 N N . GLY A 1 99 ? 13.001 8.198 12.136 1.00 0.00 377 GLY A N 1
ATOM 1506 C CA . GLY A 1 99 ? 13.139 6.871 12.708 1.00 0.00 377 GLY A CA 1
ATOM 1507 C C . GLY A 1 99 ? 14.222 6.805 13.766 1.00 0.00 377 GLY A C 1
ATOM 1508 O O . GLY A 1 99 ? 15.152 7.612 13.784 1.00 0.00 377 GLY A O 1
ATOM 1512 N N . PRO A 1 100 ? 14.109 5.824 14.674 1.00 0.00 378 PRO A N 1
ATOM 1513 C CA . PRO A 1 100 ? 15.078 5.633 15.757 1.00 0.00 378 PRO A CA 1
ATOM 1514 C C . PRO A 1 100 ? 16.365 4.974 15.275 1.00 0.00 378 PRO A C 1
ATOM 1515 O O . PRO A 1 100 ? 16.403 3.768 15.031 1.00 0.00 378 PRO A O 1
ATOM 1526 N N . SER A 1 101 ? 17.418 5.773 15.138 1.00 0.00 379 SER A N 1
ATOM 1527 C CA . SER A 1 101 ? 18.707 5.267 14.681 1.00 0.00 379 SER A CA 1
ATOM 1528 C C . SER A 1 101 ? 19.248 4.212 15.641 1.00 0.00 379 SER A C 1
ATOM 1529 O O . SER A 1 101 ? 19.943 4.531 16.605 1.00 0.00 379 SER A O 1
ATOM 1537 N N . SER A 1 102 ? 18.924 2.952 15.368 1.00 0.00 380 SER A N 1
ATOM 1538 C CA . SER A 1 102 ? 19.373 1.848 16.209 1.00 0.00 380 SER A CA 1
ATOM 1539 C C . SER A 1 102 ? 19.260 0.520 15.467 1.00 0.00 380 SER A C 1
ATOM 1540 O O . SER A 1 102 ? 18.570 0.418 14.453 1.00 0.00 380 SER A O 1
ATOM 1548 N N . GLY A 1 103 ? 19.943 -0.498 15.981 1.00 0.00 381 GLY A N 1
ATOM 1549 C CA . GLY A 1 103 ? 19.907 -1.808 15.356 1.00 0.00 381 GLY A CA 1
ATOM 1550 C C . GLY A 1 103 ? 21.043 -2.700 15.814 1.00 0.00 381 GLY A C 1
ATOM 1551 O O . GLY A 1 103 ? 21.015 -3.231 16.924 1.00 0.00 381 GLY A O 1
ATOM 1555 N N . GLY A 1 1 ? -45.191 8.436 -2.292 1.00 0.00 279 GLY A N 2
ATOM 1556 C CA . GLY A 1 1 ? -43.962 9.088 -1.878 1.00 0.00 279 GLY A CA 2
ATOM 1557 C C . GLY A 1 1 ? -43.013 8.141 -1.170 1.00 0.00 279 GLY A C 2
ATOM 1558 O O . GLY A 1 1 ? -43.277 7.712 -0.047 1.00 0.00 279 GLY A O 2
ATOM 1562 N N . SER A 1 2 ? -41.907 7.812 -1.829 1.00 0.00 280 SER A N 2
ATOM 1563 C CA . SER A 1 2 ? -40.918 6.905 -1.257 1.00 0.00 280 SER A CA 2
ATOM 1564 C C . SER A 1 2 ? -39.725 7.679 -0.706 1.00 0.00 280 SER A C 2
ATOM 1565 O O . SER A 1 2 ? -38.937 8.247 -1.462 1.00 0.00 280 SER A O 2
ATOM 1573 N N . SER A 1 3 ? -39.599 7.697 0.617 1.00 0.00 281 SER A N 2
ATOM 1574 C CA . SER A 1 3 ? -38.504 8.404 1.271 1.00 0.00 281 SER A CA 2
ATOM 1575 C C . SER A 1 3 ? -37.544 7.423 1.937 1.00 0.00 281 SER A C 2
ATOM 1576 O O . SER A 1 3 ? -37.965 6.426 2.523 1.00 0.00 281 SER A O 2
ATOM 1584 N N . GLY A 1 4 ? -36.250 7.714 1.842 1.00 0.00 282 GLY A N 2
ATOM 1585 C CA . GLY A 1 4 ? -35.250 6.848 2.439 1.00 0.00 282 GLY A CA 2
ATOM 1586 C C . GLY A 1 4 ? -33.841 7.375 2.251 1.00 0.00 282 GLY A C 2
ATOM 1587 O O . GLY A 1 4 ? -33.086 7.506 3.215 1.00 0.00 282 GLY A O 2
ATOM 1591 N N . SER A 1 5 ? -33.485 7.677 1.006 1.00 0.00 283 SER A N 2
ATOM 1592 C CA . SER A 1 5 ? -32.155 8.188 0.694 1.00 0.00 283 SER A CA 2
ATOM 1593 C C . SER A 1 5 ? -32.044 9.667 1.050 1.00 0.00 283 SER A C 2
ATOM 1594 O O . SER A 1 5 ? -32.348 10.538 0.235 1.00 0.00 283 SER A O 2
ATOM 1602 N N . SER A 1 6 ? -31.605 9.943 2.274 1.00 0.00 284 SER A N 2
ATOM 1603 C CA . SER A 1 6 ? -31.457 11.317 2.741 1.00 0.00 284 SER A CA 2
ATOM 1604 C C . SER A 1 6 ? -30.041 11.567 3.251 1.00 0.00 284 SER A C 2
ATOM 1605 O O . SER A 1 6 ? -29.777 11.484 4.450 1.00 0.00 284 SER A O 2
ATOM 1613 N N . GLY A 1 7 ? -29.132 11.874 2.330 1.00 0.00 285 GLY A N 2
ATOM 1614 C CA . GLY A 1 7 ? -27.754 12.131 2.705 1.00 0.00 285 GLY A CA 2
ATOM 1615 C C . GLY A 1 7 ? -27.629 13.245 3.725 1.00 0.00 285 GLY A C 2
ATOM 1616 O O . GLY A 1 7 ? -28.195 14.324 3.549 1.00 0.00 285 GLY A O 2
ATOM 1620 N N . ASP A 1 8 ? -26.887 12.984 4.796 1.00 0.00 286 ASP A N 2
ATOM 1621 C CA . ASP A 1 8 ? -26.690 13.973 5.849 1.00 0.00 286 ASP A CA 2
ATOM 1622 C C . ASP A 1 8 ? -25.218 14.354 5.969 1.00 0.00 286 ASP A C 2
ATOM 1623 O O . ASP A 1 8 ? -24.871 15.535 5.982 1.00 0.00 286 ASP A O 2
ATOM 1632 N N . ARG A 1 9 ? -24.356 13.345 6.056 1.00 0.00 287 ARG A N 2
ATOM 1633 C CA . ARG A 1 9 ? -22.922 13.575 6.177 1.00 0.00 287 ARG A CA 2
ATOM 1634 C C . ARG A 1 9 ? -22.314 13.944 4.827 1.00 0.00 287 ARG A C 2
ATOM 1635 O O . ARG A 1 9 ? -21.785 13.088 4.118 1.00 0.00 287 ARG A O 2
ATOM 1656 N N . ILE A 1 10 ? -22.396 15.224 4.478 1.00 0.00 288 ILE A N 2
ATOM 1657 C CA . ILE A 1 10 ? -21.854 15.706 3.214 1.00 0.00 288 ILE A CA 2
ATOM 1658 C C . ILE A 1 10 ? -20.378 16.063 3.349 1.00 0.00 288 ILE A C 2
ATOM 1659 O O . ILE A 1 10 ? -19.942 16.571 4.382 1.00 0.00 288 ILE A O 2
ATOM 1675 N N . THR A 1 11 ? -19.611 15.796 2.296 1.00 0.00 289 THR A N 2
ATOM 1676 C CA . THR A 1 11 ? -18.183 16.089 2.296 1.00 0.00 289 THR A CA 2
ATOM 1677 C C . THR A 1 11 ? -17.923 17.552 1.957 1.00 0.00 289 THR A C 2
ATOM 1678 O O . THR A 1 11 ? -18.583 18.126 1.090 1.00 0.00 289 THR A O 2
ATOM 1689 N N . ARG A 1 12 ? -16.956 18.151 2.644 1.00 0.00 290 ARG A N 2
ATOM 1690 C CA . ARG A 1 12 ? -16.609 19.549 2.416 1.00 0.00 290 ARG A CA 2
ATOM 1691 C C . ARG A 1 12 ? -15.271 19.665 1.692 1.00 0.00 290 ARG A C 2
ATOM 1692 O O . ARG A 1 12 ? -15.175 20.297 0.640 1.00 0.00 290 ARG A O 2
ATOM 1713 N N . TYR A 1 13 ? -14.240 19.051 2.263 1.00 0.00 291 TYR A N 2
ATOM 1714 C CA . TYR A 1 13 ? -12.907 19.088 1.675 1.00 0.00 291 TYR A CA 2
ATOM 1715 C C . TYR A 1 13 ? -12.589 17.777 0.963 1.00 0.00 291 TYR A C 2
ATOM 1716 O O . TYR A 1 13 ? -12.742 16.697 1.533 1.00 0.00 291 TYR A O 2
ATOM 1734 N N . GLN A 1 14 ? -12.144 17.881 -0.285 1.00 0.00 292 GLN A N 2
ATOM 1735 C CA . GLN A 1 14 ? -11.804 16.703 -1.075 1.00 0.00 292 GLN A CA 2
ATOM 1736 C C . GLN A 1 14 ? -10.945 15.736 -0.268 1.00 0.00 292 GLN A C 2
ATOM 1737 O O . GLN A 1 14 ? -9.889 16.107 0.246 1.00 0.00 292 GLN A O 2
ATOM 1751 N N . VAL A 1 15 ? -11.404 14.493 -0.160 1.00 0.00 293 VAL A N 2
ATOM 1752 C CA . VAL A 1 15 ? -10.677 13.471 0.584 1.00 0.00 293 VAL A CA 2
ATOM 1753 C C . VAL A 1 15 ? -10.509 12.203 -0.244 1.00 0.00 293 VAL A C 2
ATOM 1754 O O . VAL A 1 15 ? -11.377 11.329 -0.244 1.00 0.00 293 VAL A O 2
ATOM 1767 N N . VAL A 1 16 ? -9.387 12.107 -0.950 1.00 0.00 294 VAL A N 2
ATOM 1768 C CA . VAL A 1 16 ? -9.104 10.944 -1.783 1.00 0.00 294 VAL A CA 2
ATOM 1769 C C . VAL A 1 16 ? -8.293 9.905 -1.017 1.00 0.00 294 VAL A C 2
ATOM 1770 O O . VAL A 1 16 ? -8.468 8.702 -1.208 1.00 0.00 294 VAL A O 2
ATOM 1783 N N . ASN A 1 17 ? -7.405 10.378 -0.149 1.00 0.00 295 ASN A N 2
ATOM 1784 C CA . ASN A 1 17 ? -6.566 9.489 0.646 1.00 0.00 295 ASN A CA 2
ATOM 1785 C C . ASN A 1 17 ? -7.418 8.559 1.504 1.00 0.00 295 ASN A C 2
ATOM 1786 O O . ASN A 1 17 ? -8.443 8.967 2.052 1.00 0.00 295 ASN A O 2
ATOM 1797 N N . LEU A 1 18 ? -6.988 7.307 1.616 1.00 0.00 296 LEU A N 2
ATOM 1798 C CA . LEU A 1 18 ? -7.712 6.318 2.408 1.00 0.00 296 LEU A CA 2
ATOM 1799 C C . LEU A 1 18 ? -6.770 5.589 3.362 1.00 0.00 296 LEU A C 2
ATOM 1800 O O . LEU A 1 18 ? -5.672 5.186 2.978 1.00 0.00 296 LEU A O 2
ATOM 1816 N N . TYR A 1 19 ? -7.208 5.423 4.605 1.00 0.00 297 TYR A N 2
ATOM 1817 C CA . TYR A 1 19 ? -6.404 4.743 5.614 1.00 0.00 297 TYR A CA 2
ATOM 1818 C C . TYR A 1 19 ? -6.796 3.273 5.723 1.00 0.00 297 TYR A C 2
ATOM 1819 O O . TYR A 1 19 ? -7.848 2.937 6.266 1.00 0.00 297 TYR A O 2
ATOM 1837 N N . VAL A 1 20 ? -5.940 2.399 5.202 1.00 0.00 298 VAL A N 2
ATOM 1838 C CA . VAL A 1 20 ? -6.194 0.964 5.241 1.00 0.00 298 VAL A CA 2
ATOM 1839 C C . VAL A 1 20 ? -5.621 0.339 6.508 1.00 0.00 298 VAL A C 2
ATOM 1840 O O . VAL A 1 20 ? -4.465 0.571 6.860 1.00 0.00 298 VAL A O 2
ATOM 1853 N N . LYS A 1 21 ? -6.439 -0.456 7.191 1.00 0.00 299 LYS A N 2
ATOM 1854 C CA . LYS A 1 21 ? -6.014 -1.117 8.419 1.00 0.00 299 LYS A CA 2
ATOM 1855 C C . LYS A 1 21 ? -6.449 -2.579 8.428 1.00 0.00 299 LYS A C 2
ATOM 1856 O O . LYS A 1 21 ? -7.334 -2.978 7.673 1.00 0.00 299 LYS A O 2
ATOM 1875 N N . ASN A 1 22 ? -5.819 -3.374 9.288 1.00 0.00 300 ASN A N 2
ATOM 1876 C CA . ASN A 1 22 ? -6.142 -4.792 9.395 1.00 0.00 300 ASN A CA 2
ATOM 1877 C C . ASN A 1 22 ? -5.583 -5.568 8.207 1.00 0.00 300 ASN A C 2
ATOM 1878 O O . ASN A 1 22 ? -6.218 -6.496 7.703 1.00 0.00 300 ASN A O 2
ATOM 1889 N N . LEU A 1 23 ? -4.391 -5.184 7.764 1.00 0.00 301 LEU A N 2
ATOM 1890 C CA . LEU A 1 23 ? -3.745 -5.844 6.635 1.00 0.00 301 LEU A CA 2
ATOM 1891 C C . LEU A 1 23 ? -3.080 -7.145 7.073 1.00 0.00 301 LEU A C 2
ATOM 1892 O O . LEU A 1 23 ? -1.918 -7.155 7.479 1.00 0.00 301 LEU A O 2
ATOM 1908 N N . ASP A 1 24 ? -3.825 -8.242 6.985 1.00 0.00 302 ASP A N 2
ATOM 1909 C CA . ASP A 1 24 ? -3.307 -9.550 7.369 1.00 0.00 302 ASP A CA 2
ATOM 1910 C C . ASP A 1 24 ? -1.916 -9.776 6.786 1.00 0.00 302 ASP A C 2
ATOM 1911 O O . ASP A 1 24 ? -1.594 -9.275 5.709 1.00 0.00 302 ASP A O 2
ATOM 1920 N N . ASP A 1 25 ? -1.094 -10.533 7.506 1.00 0.00 303 ASP A N 2
ATOM 1921 C CA . ASP A 1 25 ? 0.263 -10.825 7.060 1.00 0.00 303 ASP A CA 2
ATOM 1922 C C . ASP A 1 25 ? 0.273 -11.262 5.599 1.00 0.00 303 ASP A C 2
ATOM 1923 O O . ASP A 1 25 ? 1.192 -10.935 4.849 1.00 0.00 303 ASP A O 2
ATOM 1932 N N . GLY A 1 26 ? -0.755 -12.005 5.201 1.00 0.00 304 GLY A N 2
ATOM 1933 C CA . GLY A 1 26 ? -0.845 -12.475 3.831 1.00 0.00 304 GLY A CA 2
ATOM 1934 C C . GLY A 1 26 ? -0.981 -11.340 2.836 1.00 0.00 304 GLY A C 2
ATOM 1935 O O . GLY A 1 26 ? -0.376 -11.371 1.763 1.00 0.00 304 GLY A O 2
ATOM 1939 N N . ILE A 1 27 ? -1.778 -10.338 3.189 1.00 0.00 305 ILE A N 2
ATOM 1940 C CA . ILE A 1 27 ? -1.992 -9.189 2.318 1.00 0.00 305 ILE A CA 2
ATOM 1941 C C . ILE A 1 27 ? -0.709 -8.381 2.149 1.00 0.00 305 ILE A C 2
ATOM 1942 O O . ILE A 1 27 ? 0.053 -8.200 3.099 1.00 0.00 305 ILE A O 2
ATOM 1958 N N . ASP A 1 28 ? -0.477 -7.898 0.934 1.00 0.00 306 ASP A N 2
ATOM 1959 C CA . ASP A 1 28 ? 0.712 -7.107 0.639 1.00 0.00 306 ASP A CA 2
ATOM 1960 C C . ASP A 1 28 ? 0.352 -5.866 -0.172 1.00 0.00 306 ASP A C 2
ATOM 1961 O O . ASP A 1 28 ? -0.809 -5.659 -0.527 1.00 0.00 306 ASP A O 2
ATOM 1970 N N . ASP A 1 29 ? 1.354 -5.042 -0.460 1.00 0.00 307 ASP A N 2
ATOM 1971 C CA . ASP A 1 29 ? 1.143 -3.821 -1.229 1.00 0.00 307 ASP A CA 2
ATOM 1972 C C . ASP A 1 29 ? 0.411 -4.120 -2.533 1.00 0.00 307 ASP A C 2
ATOM 1973 O O . ASP A 1 29 ? -0.485 -3.379 -2.936 1.00 0.00 307 ASP A O 2
ATOM 1982 N N . GLU A 1 30 ? 0.799 -5.210 -3.188 1.00 0.00 308 GLU A N 2
ATOM 1983 C CA . GLU A 1 30 ? 0.180 -5.605 -4.448 1.00 0.00 308 GLU A CA 2
ATOM 1984 C C . GLU A 1 30 ? -1.280 -5.995 -4.237 1.00 0.00 308 GLU A C 2
ATOM 1985 O O . GLU A 1 30 ? -2.186 -5.371 -4.790 1.00 0.00 308 GLU A O 2
ATOM 1997 N N . ARG A 1 31 ? -1.500 -7.032 -3.436 1.00 0.00 309 ARG A N 2
ATOM 1998 C CA . ARG A 1 31 ? -2.849 -7.507 -3.154 1.00 0.00 309 ARG A CA 2
ATOM 1999 C C . ARG A 1 31 ? -3.759 -6.351 -2.748 1.00 0.00 309 ARG A C 2
ATOM 2000 O O . ARG A 1 31 ? -4.952 -6.348 -3.056 1.00 0.00 309 ARG A O 2
ATOM 2021 N N . LEU A 1 32 ? -3.189 -5.371 -2.055 1.00 0.00 310 LEU A N 2
ATOM 2022 C CA . LEU A 1 32 ? -3.948 -4.209 -1.606 1.00 0.00 310 LEU A CA 2
ATOM 2023 C C . LEU A 1 32 ? -4.387 -3.355 -2.791 1.00 0.00 310 LEU A C 2
ATOM 2024 O O . LEU A 1 32 ? -5.568 -3.312 -3.133 1.00 0.00 310 LEU A O 2
ATOM 2040 N N . ARG A 1 33 ? -3.427 -2.678 -3.413 1.00 0.00 311 ARG A N 2
ATOM 2041 C CA . ARG A 1 33 ? -3.715 -1.826 -4.561 1.00 0.00 311 ARG A CA 2
ATOM 2042 C C . ARG A 1 33 ? -4.537 -2.577 -5.603 1.00 0.00 311 ARG A C 2
ATOM 2043 O O . ARG A 1 33 ? -5.265 -1.971 -6.391 1.00 0.00 311 ARG A O 2
ATOM 2064 N N . LYS A 1 34 ? -4.416 -3.900 -5.604 1.00 0.00 312 LYS A N 2
ATOM 2065 C CA . LYS A 1 34 ? -5.148 -4.735 -6.549 1.00 0.00 312 LYS A CA 2
ATOM 2066 C C . LYS A 1 34 ? -6.624 -4.819 -6.171 1.00 0.00 312 LYS A C 2
ATOM 2067 O O . LYS A 1 34 ? -7.488 -4.964 -7.036 1.00 0.00 312 LYS A O 2
ATOM 2086 N N . ALA A 1 35 ? -6.905 -4.725 -4.876 1.00 0.00 313 ALA A N 2
ATOM 2087 C CA . ALA A 1 35 ? -8.276 -4.786 -4.386 1.00 0.00 313 ALA A CA 2
ATOM 2088 C C . ALA A 1 35 ? -8.867 -3.388 -4.230 1.00 0.00 313 ALA A C 2
ATOM 2089 O O . ALA A 1 35 ? -9.840 -3.192 -3.502 1.00 0.00 313 ALA A O 2
ATOM 2096 N N . PHE A 1 36 ? -8.272 -2.420 -4.918 1.00 0.00 314 PHE A N 2
ATOM 2097 C CA . PHE A 1 36 ? -8.738 -1.040 -4.855 1.00 0.00 314 PHE A CA 2
ATOM 2098 C C . PHE A 1 36 ? -9.009 -0.493 -6.254 1.00 0.00 314 PHE A C 2
ATOM 2099 O O . PHE A 1 36 ? -9.881 0.356 -6.442 1.00 0.00 314 PHE A O 2
ATOM 2116 N N . SER A 1 37 ? -8.255 -0.985 -7.231 1.00 0.00 315 SER A N 2
ATOM 2117 C CA . SER A 1 37 ? -8.410 -0.543 -8.612 1.00 0.00 315 SER A CA 2
ATOM 2118 C C . SER A 1 37 ? -9.846 -0.740 -9.088 1.00 0.00 315 SER A C 2
ATOM 2119 O O . SER A 1 37 ? -10.447 0.136 -9.710 1.00 0.00 315 SER A O 2
ATOM 2127 N N . PRO A 1 38 ? -10.411 -1.919 -8.789 1.00 0.00 316 PRO A N 2
ATOM 2128 C CA . PRO A 1 38 ? -11.783 -2.261 -9.176 1.00 0.00 316 PRO A CA 2
ATOM 2129 C C . PRO A 1 38 ? -12.774 -1.153 -8.836 1.00 0.00 316 PRO A C 2
ATOM 2130 O O . PRO A 1 38 ? -13.890 -1.123 -9.355 1.00 0.00 316 PRO A O 2
ATOM 2141 N N . PHE A 1 39 ? -12.359 -0.242 -7.961 1.00 0.00 317 PHE A N 2
ATOM 2142 C CA . PHE A 1 39 ? -13.210 0.868 -7.551 1.00 0.00 317 PHE A CA 2
ATOM 2143 C C . PHE A 1 39 ? -12.840 2.144 -8.303 1.00 0.00 317 PHE A C 2
ATOM 2144 O O . PHE A 1 39 ? -13.696 2.795 -8.901 1.00 0.00 317 PHE A O 2
ATOM 2161 N N . GLY A 1 40 ? -11.558 2.494 -8.267 1.00 0.00 318 GLY A N 2
ATOM 2162 C CA . GLY A 1 40 ? -11.097 3.690 -8.948 1.00 0.00 318 GLY A CA 2
ATOM 2163 C C . GLY A 1 40 ? -9.601 3.675 -9.194 1.00 0.00 318 GLY A C 2
ATOM 2164 O O . GLY A 1 40 ? -8.876 2.864 -8.618 1.00 0.00 318 GLY A O 2
ATOM 2168 N N . THR A 1 41 ? -9.136 4.576 -10.056 1.00 0.00 319 THR A N 2
ATOM 2169 C CA . THR A 1 41 ? -7.718 4.662 -10.380 1.00 0.00 319 THR A CA 2
ATOM 2170 C C . THR A 1 41 ? -6.894 5.023 -9.150 1.00 0.00 319 THR A C 2
ATOM 2171 O O . THR A 1 41 ? -7.287 5.880 -8.358 1.00 0.00 319 THR A O 2
ATOM 2182 N N . ILE A 1 42 ? -5.749 4.366 -8.996 1.00 0.00 320 ILE A N 2
ATOM 2183 C CA . ILE A 1 42 ? -4.869 4.621 -7.863 1.00 0.00 320 ILE A CA 2
ATOM 2184 C C . ILE A 1 42 ? -3.510 5.135 -8.327 1.00 0.00 320 ILE A C 2
ATOM 2185 O O . ILE A 1 42 ? -2.895 4.569 -9.232 1.00 0.00 320 ILE A O 2
ATOM 2201 N N . THR A 1 43 ? -3.044 6.210 -7.700 1.00 0.00 321 THR A N 2
ATOM 2202 C CA . THR A 1 43 ? -1.758 6.801 -8.047 1.00 0.00 321 THR A CA 2
ATOM 2203 C C . THR A 1 43 ? -0.707 6.491 -6.988 1.00 0.00 321 THR A C 2
ATOM 2204 O O . THR A 1 43 ? 0.446 6.203 -7.309 1.00 0.00 321 THR A O 2
ATOM 2215 N N . SER A 1 44 ? -1.112 6.551 -5.723 1.00 0.00 322 SER A N 2
ATOM 2216 C CA . SER A 1 44 ? -0.203 6.280 -4.615 1.00 0.00 322 SER A CA 2
ATOM 2217 C C . SER A 1 44 ? -0.779 5.211 -3.690 1.00 0.00 322 SER A C 2
ATOM 2218 O O . SER A 1 44 ? -1.767 5.444 -2.995 1.00 0.00 322 SER A O 2
ATOM 2226 N N . ALA A 1 45 ? -0.152 4.040 -3.688 1.00 0.00 323 ALA A N 2
ATOM 2227 C CA . ALA A 1 45 ? -0.599 2.936 -2.848 1.00 0.00 323 ALA A CA 2
ATOM 2228 C C . ALA A 1 45 ? 0.587 2.153 -2.293 1.00 0.00 323 ALA A C 2
ATOM 2229 O O . ALA A 1 45 ? 1.388 1.601 -3.049 1.00 0.00 323 ALA A O 2
ATOM 2236 N N . LYS A 1 46 ? 0.693 2.108 -0.970 1.00 0.00 324 LYS A N 2
ATOM 2237 C CA . LYS A 1 46 ? 1.781 1.393 -0.313 1.00 0.00 324 LYS A CA 2
ATOM 2238 C C . LYS A 1 46 ? 1.366 0.934 1.082 1.00 0.00 324 LYS A C 2
ATOM 2239 O O . LYS A 1 46 ? 0.394 1.435 1.647 1.00 0.00 324 LYS A O 2
ATOM 2258 N N . VAL A 1 47 ? 2.111 -0.020 1.632 1.00 0.00 325 VAL A N 2
ATOM 2259 C CA . VAL A 1 47 ? 1.822 -0.544 2.961 1.00 0.00 325 VAL A CA 2
ATOM 2260 C C . VAL A 1 47 ? 3.014 -0.364 3.894 1.00 0.00 325 VAL A C 2
ATOM 2261 O O . VAL A 1 47 ? 4.165 -0.495 3.478 1.00 0.00 325 VAL A O 2
ATOM 2274 N N . MET A 1 48 ? 2.731 -0.063 5.157 1.00 0.00 326 MET A N 2
ATOM 2275 C CA . MET A 1 48 ? 3.781 0.134 6.149 1.00 0.00 326 MET A CA 2
ATOM 2276 C C . MET A 1 48 ? 4.496 -1.179 6.451 1.00 0.00 326 MET A C 2
ATOM 2277 O O . MET A 1 48 ? 4.041 -1.969 7.277 1.00 0.00 326 MET A O 2
ATOM 2291 N N . MET A 1 49 ? 5.618 -1.406 5.775 1.00 0.00 327 MET A N 2
ATOM 2292 C CA . MET A 1 49 ? 6.396 -2.623 5.972 1.00 0.00 327 MET A CA 2
ATOM 2293 C C . MET A 1 49 ? 7.704 -2.321 6.696 1.00 0.00 327 MET A C 2
ATOM 2294 O O . MET A 1 49 ? 8.520 -1.533 6.218 1.00 0.00 327 MET A O 2
ATOM 2308 N N . GLU A 1 50 ? 7.897 -2.953 7.849 1.00 0.00 328 GLU A N 2
ATOM 2309 C CA . GLU A 1 50 ? 9.107 -2.750 8.638 1.00 0.00 328 GLU A CA 2
ATOM 2310 C C . GLU A 1 50 ? 9.512 -4.035 9.354 1.00 0.00 328 GLU A C 2
ATOM 2311 O O . GLU A 1 50 ? 8.759 -4.569 10.168 1.00 0.00 328 GLU A O 2
ATOM 2323 N N . GLY A 1 51 ? 10.708 -4.526 9.045 1.00 0.00 329 GLY A N 2
ATOM 2324 C CA . GLY A 1 51 ? 11.193 -5.745 9.666 1.00 0.00 329 GLY A CA 2
ATOM 2325 C C . GLY A 1 51 ? 10.687 -6.992 8.968 1.00 0.00 329 GLY A C 2
ATOM 2326 O O . GLY A 1 51 ? 10.053 -7.845 9.588 1.00 0.00 329 GLY A O 2
ATOM 2330 N N . GLY A 1 52 ? 10.968 -7.099 7.673 1.00 0.00 330 GLY A N 2
ATOM 2331 C CA . GLY A 1 52 ? 10.529 -8.254 6.911 1.00 0.00 330 GLY A CA 2
ATOM 2332 C C . GLY A 1 52 ? 9.144 -8.720 7.313 1.00 0.00 330 GLY A C 2
ATOM 2333 O O . GLY A 1 52 ? 8.888 -9.921 7.403 1.00 0.00 330 GLY A O 2
ATOM 2337 N N . ARG A 1 53 ? 8.248 -7.769 7.556 1.00 0.00 331 ARG A N 2
ATOM 2338 C CA . ARG A 1 53 ? 6.882 -8.089 7.953 1.00 0.00 331 ARG A CA 2
ATOM 2339 C C . ARG A 1 53 ? 5.948 -6.912 7.684 1.00 0.00 331 ARG A C 2
ATOM 2340 O O . ARG A 1 53 ? 6.397 -5.807 7.379 1.00 0.00 331 ARG A O 2
ATOM 2361 N N . SER A 1 54 ? 4.647 -7.158 7.799 1.00 0.00 332 SER A N 2
ATOM 2362 C CA . SER A 1 54 ? 3.649 -6.121 7.564 1.00 0.00 332 SER A CA 2
ATOM 2363 C C . SER A 1 54 ? 3.032 -5.654 8.879 1.00 0.00 332 SER A C 2
ATOM 2364 O O . SER A 1 54 ? 2.414 -6.436 9.601 1.00 0.00 332 SER A O 2
ATOM 2372 N N . LYS A 1 55 ? 3.203 -4.372 9.183 1.00 0.00 333 LYS A N 2
ATOM 2373 C CA . LYS A 1 55 ? 2.663 -3.797 10.409 1.00 0.00 333 LYS A CA 2
ATOM 2374 C C . LYS A 1 55 ? 1.175 -4.105 10.545 1.00 0.00 333 LYS A C 2
ATOM 2375 O O . LYS A 1 55 ? 0.715 -4.537 11.601 1.00 0.00 333 LYS A O 2
ATOM 2394 N N . GLY A 1 56 ? 0.428 -3.882 9.468 1.00 0.00 334 GLY A N 2
ATOM 2395 C CA . GLY A 1 56 ? -0.999 -4.143 9.488 1.00 0.00 334 GLY A CA 2
ATOM 2396 C C . GLY A 1 56 ? -1.817 -2.922 9.120 1.00 0.00 334 GLY A C 2
ATOM 2397 O O . GLY A 1 56 ? -2.946 -2.759 9.584 1.00 0.00 334 GLY A O 2
ATOM 2401 N N . PHE A 1 57 ? -1.247 -2.059 8.285 1.00 0.00 335 PHE A N 2
ATOM 2402 C CA . PHE A 1 57 ? -1.930 -0.844 7.857 1.00 0.00 335 PHE A CA 2
ATOM 2403 C C . PHE A 1 57 ? -1.152 -0.146 6.745 1.00 0.00 335 PHE A C 2
ATOM 2404 O O . PHE A 1 57 ? 0.051 -0.353 6.590 1.00 0.00 335 PHE A O 2
ATOM 2421 N N . GLY A 1 58 ? -1.849 0.682 5.973 1.00 0.00 336 GLY A N 2
ATOM 2422 C CA . GLY A 1 58 ? -1.208 1.398 4.886 1.00 0.00 336 GLY A CA 2
ATOM 2423 C C . GLY A 1 58 ? -2.017 2.594 4.422 1.00 0.00 336 GLY A C 2
ATOM 2424 O O . GLY A 1 58 ? -2.958 3.014 5.096 1.00 0.00 336 GLY A O 2
ATOM 2428 N N . PHE A 1 59 ? -1.650 3.144 3.269 1.00 0.00 337 PHE A N 2
ATOM 2429 C CA . PHE A 1 59 ? -2.347 4.300 2.718 1.00 0.00 337 PHE A CA 2
ATOM 2430 C C . PHE A 1 59 ? -2.524 4.159 1.209 1.00 0.00 337 PHE A C 2
ATOM 2431 O O . PHE A 1 59 ? -1.653 3.632 0.517 1.00 0.00 337 PHE A O 2
ATOM 2448 N N . VAL A 1 60 ? -3.659 4.634 0.705 1.00 0.00 338 VAL A N 2
ATOM 2449 C CA . VAL A 1 60 ? -3.952 4.562 -0.721 1.00 0.00 338 VAL A CA 2
ATOM 2450 C C . VAL A 1 60 ? -4.601 5.850 -1.214 1.00 0.00 338 VAL A C 2
ATOM 2451 O O . VAL A 1 60 ? -5.442 6.435 -0.531 1.00 0.00 338 VAL A O 2
ATOM 2464 N N . CYS A 1 61 ? -4.205 6.287 -2.405 1.00 0.00 339 CYS A N 2
ATOM 2465 C CA . CYS A 1 61 ? -4.749 7.507 -2.991 1.00 0.00 339 CYS A CA 2
ATOM 2466 C C . CYS A 1 61 ? -5.486 7.205 -4.291 1.00 0.00 339 CYS A C 2
ATOM 2467 O O . CYS A 1 61 ? -5.139 6.267 -5.010 1.00 0.00 339 CYS A O 2
ATOM 2475 N N . PHE A 1 62 ? -6.506 8.004 -4.587 1.00 0.00 340 PHE A N 2
ATOM 2476 C CA . PHE A 1 62 ? -7.295 7.820 -5.800 1.00 0.00 340 PHE A CA 2
ATOM 2477 C C . PHE A 1 62 ? -7.285 9.086 -6.651 1.00 0.00 340 PHE A C 2
ATOM 2478 O O . PHE A 1 62 ? -6.714 10.105 -6.262 1.00 0.00 340 PHE A O 2
ATOM 2495 N N . SER A 1 63 ? -7.922 9.013 -7.816 1.00 0.00 341 SER A N 2
ATOM 2496 C CA . SER A 1 63 ? -7.984 10.151 -8.725 1.00 0.00 341 SER A CA 2
ATOM 2497 C C . SER A 1 63 ? -9.032 11.160 -8.263 1.00 0.00 341 SER A C 2
ATOM 2498 O O . SER A 1 63 ? -8.824 12.370 -8.349 1.00 0.00 341 SER A O 2
ATOM 2506 N N . SER A 1 64 ? -10.157 10.652 -7.772 1.00 0.00 342 SER A N 2
ATOM 2507 C CA . SER A 1 64 ? -11.240 11.507 -7.299 1.00 0.00 342 SER A CA 2
ATOM 2508 C C . SER A 1 64 ? -11.812 10.982 -5.986 1.00 0.00 342 SER A C 2
ATOM 2509 O O . SER A 1 64 ? -11.922 9.776 -5.765 1.00 0.00 342 SER A O 2
ATOM 2517 N N . PRO A 1 65 ? -12.186 11.910 -5.092 1.00 0.00 343 PRO A N 2
ATOM 2518 C CA . PRO A 1 65 ? -12.754 11.566 -3.785 1.00 0.00 343 PRO A CA 2
ATOM 2519 C C . PRO A 1 65 ? -13.852 10.513 -3.889 1.00 0.00 343 PRO A C 2
ATOM 2520 O O . PRO A 1 65 ? -13.751 9.438 -3.298 1.00 0.00 343 PRO A O 2
ATOM 2531 N N . GLU A 1 66 ? -14.899 10.829 -4.645 1.00 0.00 344 GLU A N 2
ATOM 2532 C CA . GLU A 1 66 ? -16.016 9.908 -4.825 1.00 0.00 344 GLU A CA 2
ATOM 2533 C C . GLU A 1 66 ? -15.523 8.467 -4.918 1.00 0.00 344 GLU A C 2
ATOM 2534 O O . GLU A 1 66 ? -15.898 7.619 -4.109 1.00 0.00 344 GLU A O 2
ATOM 2546 N N . GLU A 1 67 ? -14.681 8.198 -5.911 1.00 0.00 345 GLU A N 2
ATOM 2547 C CA . GLU A 1 67 ? -14.138 6.860 -6.111 1.00 0.00 345 GLU A CA 2
ATOM 2548 C C . GLU A 1 67 ? -13.578 6.300 -4.806 1.00 0.00 345 GLU A C 2
ATOM 2549 O O . GLU A 1 67 ? -13.765 5.124 -4.492 1.00 0.00 345 GLU A O 2
ATOM 2561 N N . ALA A 1 68 ? -12.890 7.150 -4.051 1.00 0.00 346 ALA A N 2
ATOM 2562 C CA . ALA A 1 68 ? -12.304 6.742 -2.781 1.00 0.00 346 ALA A CA 2
ATOM 2563 C C . ALA A 1 68 ? -13.385 6.372 -1.771 1.00 0.00 346 ALA A C 2
ATOM 2564 O O . ALA A 1 68 ? -13.265 5.380 -1.052 1.00 0.00 346 ALA A O 2
ATOM 2571 N N . THR A 1 69 ? -14.442 7.178 -1.720 1.00 0.00 347 THR A N 2
ATOM 2572 C CA . THR A 1 69 ? -15.543 6.936 -0.797 1.00 0.00 347 THR A CA 2
ATOM 2573 C C . THR A 1 69 ? -16.042 5.499 -0.900 1.00 0.00 347 THR A C 2
ATOM 2574 O O . THR A 1 69 ? -15.882 4.708 0.030 1.00 0.00 347 THR A O 2
ATOM 2585 N N . LYS A 1 70 ? -16.646 5.167 -2.035 1.00 0.00 348 LYS A N 2
ATOM 2586 C CA . LYS A 1 70 ? -17.167 3.824 -2.261 1.00 0.00 348 LYS A CA 2
ATOM 2587 C C . LYS A 1 70 ? -16.206 2.770 -1.720 1.00 0.00 348 LYS A C 2
ATOM 2588 O O . LYS A 1 70 ? -16.582 1.942 -0.891 1.00 0.00 348 LYS A O 2
ATOM 2607 N N . ALA A 1 71 ? -14.965 2.808 -2.194 1.00 0.00 349 ALA A N 2
ATOM 2608 C CA . ALA A 1 71 ? -13.950 1.859 -1.755 1.00 0.00 349 ALA A CA 2
ATOM 2609 C C . ALA A 1 71 ? -13.985 1.679 -0.241 1.00 0.00 349 ALA A C 2
ATOM 2610 O O . ALA A 1 71 ? -14.117 0.561 0.258 1.00 0.00 349 ALA A O 2
ATOM 2617 N N . VAL A 1 72 ? -13.865 2.786 0.484 1.00 0.00 350 VAL A N 2
ATOM 2618 C CA . VAL A 1 72 ? -13.883 2.750 1.942 1.00 0.00 350 VAL A CA 2
ATOM 2619 C C . VAL A 1 72 ? -14.862 1.699 2.454 1.00 0.00 350 VAL A C 2
ATOM 2620 O O . VAL A 1 72 ? -14.480 0.780 3.179 1.00 0.00 350 VAL A O 2
ATOM 2633 N N . THR A 1 73 ? -16.127 1.841 2.071 1.00 0.00 351 THR A N 2
ATOM 2634 C CA . THR A 1 73 ? -17.162 0.904 2.492 1.00 0.00 351 THR A CA 2
ATOM 2635 C C . THR A 1 73 ? -17.067 -0.405 1.716 1.00 0.00 351 THR A C 2
ATOM 2636 O O . THR A 1 73 ? -16.870 -1.469 2.301 1.00 0.00 351 THR A O 2
ATOM 2647 N N . GLU A 1 74 ? -17.206 -0.317 0.397 1.00 0.00 352 GLU A N 2
ATOM 2648 C CA . GLU A 1 74 ? -17.136 -1.497 -0.457 1.00 0.00 352 GLU A CA 2
ATOM 2649 C C . GLU A 1 74 ? -16.039 -2.447 0.016 1.00 0.00 352 GLU A C 2
ATOM 2650 O O . GLU A 1 74 ? -16.120 -3.657 -0.193 1.00 0.00 352 GLU A O 2
ATOM 2662 N N . MET A 1 75 ? -15.016 -1.889 0.653 1.00 0.00 353 MET A N 2
ATOM 2663 C CA . MET A 1 75 ? -13.903 -2.686 1.156 1.00 0.00 353 MET A CA 2
ATOM 2664 C C . MET A 1 75 ? -14.035 -2.916 2.658 1.00 0.00 353 MET A C 2
ATOM 2665 O O . MET A 1 75 ? -13.796 -4.019 3.149 1.00 0.00 353 MET A O 2
ATOM 2679 N N . ASN A 1 76 ? -14.417 -1.869 3.382 1.00 0.00 354 ASN A N 2
ATOM 2680 C CA . ASN A 1 76 ? -14.580 -1.958 4.829 1.00 0.00 354 ASN A CA 2
ATOM 2681 C C . ASN A 1 76 ? -15.633 -3.000 5.194 1.00 0.00 354 ASN A C 2
ATOM 2682 O O . ASN A 1 76 ? -16.830 -2.775 5.022 1.00 0.00 354 ASN A O 2
ATOM 2693 N N . GLY A 1 77 ? -15.177 -4.142 5.701 1.00 0.00 355 GLY A N 2
ATOM 2694 C CA . GLY A 1 77 ? -16.092 -5.201 6.084 1.00 0.00 355 GLY A CA 2
ATOM 2695 C C . GLY A 1 77 ? -15.941 -6.438 5.220 1.00 0.00 355 GLY A C 2
ATOM 2696 O O . GLY A 1 77 ? -16.598 -7.452 5.456 1.00 0.00 355 GLY A O 2
ATOM 2700 N N . ARG A 1 78 ? -15.074 -6.354 4.216 1.00 0.00 356 ARG A N 2
ATOM 2701 C CA . ARG A 1 78 ? -14.841 -7.475 3.313 1.00 0.00 356 ARG A CA 2
ATOM 2702 C C . ARG A 1 78 ? -13.583 -8.241 3.710 1.00 0.00 356 ARG A C 2
ATOM 2703 O O . ARG A 1 78 ? -12.602 -7.651 4.164 1.00 0.00 356 ARG A O 2
ATOM 2724 N N . ILE A 1 79 ? -13.620 -9.558 3.538 1.00 0.00 357 ILE A N 2
ATOM 2725 C CA . ILE A 1 79 ? -12.483 -10.405 3.878 1.00 0.00 357 ILE A CA 2
ATOM 2726 C C . ILE A 1 79 ? -11.611 -10.672 2.655 1.00 0.00 357 ILE A C 2
ATOM 2727 O O . ILE A 1 79 ? -12.094 -10.669 1.523 1.00 0.00 357 ILE A O 2
ATOM 2743 N N . VAL A 1 80 ? -10.324 -10.904 2.893 1.00 0.00 358 VAL A N 2
ATOM 2744 C CA . VAL A 1 80 ? -9.385 -11.176 1.811 1.00 0.00 358 VAL A CA 2
ATOM 2745 C C . VAL A 1 80 ? -8.529 -12.400 2.122 1.00 0.00 358 VAL A C 2
ATOM 2746 O O . VAL A 1 80 ? -8.267 -13.224 1.247 1.00 0.00 358 VAL A O 2
ATOM 2759 N N . ALA A 1 81 ? -8.097 -12.511 3.374 1.00 0.00 359 ALA A N 2
ATOM 2760 C CA . ALA A 1 81 ? -7.273 -13.635 3.801 1.00 0.00 359 ALA A CA 2
ATOM 2761 C C . ALA A 1 81 ? -7.827 -14.270 5.071 1.00 0.00 359 ALA A C 2
ATOM 2762 O O . ALA A 1 81 ? -8.288 -15.412 5.058 1.00 0.00 359 ALA A O 2
ATOM 2769 N N . THR A 1 82 ? -7.779 -13.523 6.170 1.00 0.00 360 THR A N 2
ATOM 2770 C CA . THR A 1 82 ? -8.274 -14.014 7.450 1.00 0.00 360 THR A CA 2
ATOM 2771 C C . THR A 1 82 ? -9.159 -12.977 8.131 1.00 0.00 360 THR A C 2
ATOM 2772 O O . THR A 1 82 ? -10.303 -13.261 8.490 1.00 0.00 360 THR A O 2
ATOM 2783 N N . LYS A 1 83 ? -8.626 -11.773 8.306 1.00 0.00 361 LYS A N 2
ATOM 2784 C CA . LYS A 1 83 ? -9.368 -10.691 8.943 1.00 0.00 361 LYS A CA 2
ATOM 2785 C C . LYS A 1 83 ? -9.918 -9.722 7.901 1.00 0.00 361 LYS A C 2
ATOM 2786 O O . LYS A 1 83 ? -9.389 -9.595 6.796 1.00 0.00 361 LYS A O 2
ATOM 2805 N N . PRO A 1 84 ? -11.003 -9.020 8.259 1.00 0.00 362 PRO A N 2
ATOM 2806 C CA . PRO A 1 84 ? -11.646 -8.048 7.369 1.00 0.00 362 PRO A CA 2
ATOM 2807 C C . PRO A 1 84 ? -10.870 -6.739 7.283 1.00 0.00 362 PRO A C 2
ATOM 2808 O O . PRO A 1 84 ? -10.443 -6.190 8.300 1.00 0.00 362 PRO A O 2
ATOM 2819 N N . LEU A 1 85 ? -10.690 -6.243 6.064 1.00 0.00 363 LEU A N 2
ATOM 2820 C CA . LEU A 1 85 ? -9.965 -4.996 5.845 1.00 0.00 363 LEU A CA 2
ATOM 2821 C C . LEU A 1 85 ? -10.724 -3.813 6.437 1.00 0.00 363 LEU A C 2
ATOM 2822 O O . LEU A 1 85 ? -11.885 -3.576 6.101 1.00 0.00 363 LEU A O 2
ATOM 2838 N N . TYR A 1 86 ? -10.060 -3.072 7.318 1.00 0.00 364 TYR A N 2
ATOM 2839 C CA . TYR A 1 86 ? -10.672 -1.914 7.957 1.00 0.00 364 TYR A CA 2
ATOM 2840 C C . TYR A 1 86 ? -10.306 -0.629 7.221 1.00 0.00 364 TYR A C 2
ATOM 2841 O O . TYR A 1 86 ? -9.309 0.020 7.539 1.00 0.00 364 TYR A O 2
ATOM 2859 N N . VAL A 1 87 ? -11.121 -0.266 6.235 1.00 0.00 365 VAL A N 2
ATOM 2860 C CA . VAL A 1 87 ? -10.885 0.942 5.453 1.00 0.00 365 VAL A CA 2
ATOM 2861 C C . VAL A 1 87 ? -11.594 2.142 6.071 1.00 0.00 365 VAL A C 2
ATOM 2862 O O . VAL A 1 87 ? -12.760 2.058 6.453 1.00 0.00 365 VAL A O 2
ATOM 2875 N N . ALA A 1 88 ? -10.880 3.260 6.164 1.00 0.00 366 ALA A N 2
ATOM 2876 C CA . ALA A 1 88 ? -11.441 4.479 6.733 1.00 0.00 366 ALA A CA 2
ATOM 2877 C C . ALA A 1 88 ? -10.743 5.715 6.177 1.00 0.00 366 ALA A C 2
ATOM 2878 O O . ALA A 1 88 ? -9.532 5.708 5.951 1.00 0.00 366 ALA A O 2
ATOM 2885 N N . LEU A 1 89 ? -11.513 6.776 5.958 1.00 0.00 367 LEU A N 2
ATOM 2886 C CA . LEU A 1 89 ? -10.968 8.021 5.428 1.00 0.00 367 LEU A CA 2
ATOM 2887 C C . LEU A 1 89 ? -9.913 8.597 6.367 1.00 0.00 367 LEU A C 2
ATOM 2888 O O . LEU A 1 89 ? -10.027 8.486 7.587 1.00 0.00 367 LEU A O 2
ATOM 2904 N N . ALA A 1 90 ? -8.889 9.215 5.789 1.00 0.00 368 ALA A N 2
ATOM 2905 C CA . ALA A 1 90 ? -7.816 9.814 6.575 1.00 0.00 368 ALA A CA 2
ATOM 2906 C C . ALA A 1 90 ? -7.934 11.334 6.597 1.00 0.00 368 ALA A C 2
ATOM 2907 O O . ALA A 1 90 ? -7.240 12.030 5.857 1.00 0.00 368 ALA A O 2
ATOM 2914 N N . GLN A 1 91 ? -8.818 11.841 7.451 1.00 0.00 369 GLN A N 2
ATOM 2915 C CA . GLN A 1 91 ? -9.027 13.280 7.567 1.00 0.00 369 GLN A CA 2
ATOM 2916 C C . GLN A 1 91 ? -7.696 14.019 7.645 1.00 0.00 369 GLN A C 2
ATOM 2917 O O . GLN A 1 91 ? -7.447 14.951 6.881 1.00 0.00 369 GLN A O 2
ATOM 2931 N N . ARG A 1 92 ? -6.843 13.597 8.574 1.00 0.00 370 ARG A N 2
ATOM 2932 C CA . ARG A 1 92 ? -5.538 14.220 8.752 1.00 0.00 370 ARG A CA 2
ATOM 2933 C C . ARG A 1 92 ? -4.442 13.382 8.099 1.00 0.00 370 ARG A C 2
ATOM 2934 O O . ARG A 1 92 ? -4.576 12.167 7.955 1.00 0.00 370 ARG A O 2
ATOM 2955 N N . LYS A 1 93 ? -3.357 14.041 7.706 1.00 0.00 371 LYS A N 2
ATOM 2956 C CA . LYS A 1 93 ? -2.236 13.358 7.069 1.00 0.00 371 LYS A CA 2
ATOM 2957 C C . LYS A 1 93 ? -0.976 14.215 7.123 1.00 0.00 371 LYS A C 2
ATOM 2958 O O . LYS A 1 93 ? -0.927 15.300 6.545 1.00 0.00 371 LYS A O 2
ATOM 2977 N N . GLU A 1 94 ? 0.042 13.719 7.820 1.00 0.00 372 GLU A N 2
ATOM 2978 C CA . GLU A 1 94 ? 1.303 14.441 7.948 1.00 0.00 372 GLU A CA 2
ATOM 2979 C C . GLU A 1 94 ? 2.368 13.841 7.034 1.00 0.00 372 GLU A C 2
ATOM 2980 O O . GLU A 1 94 ? 2.493 12.622 6.928 1.00 0.00 372 GLU A O 2
ATOM 2992 N N . GLU A 1 95 ? 3.131 14.709 6.377 1.00 0.00 373 GLU A N 2
ATOM 2993 C CA . GLU A 1 95 ? 4.184 14.265 5.471 1.00 0.00 373 GLU A CA 2
ATOM 2994 C C . GLU A 1 95 ? 5.497 14.060 6.221 1.00 0.00 373 GLU A C 2
ATOM 2995 O O . GLU A 1 95 ? 5.907 14.904 7.018 1.00 0.00 373 GLU A O 2
ATOM 3007 N N . ARG A 1 96 ? 6.151 12.933 5.961 1.00 0.00 374 ARG A N 2
ATOM 3008 C CA . ARG A 1 96 ? 7.417 12.616 6.612 1.00 0.00 374 ARG A CA 2
ATOM 3009 C C . ARG A 1 96 ? 8.594 12.926 5.693 1.00 0.00 374 ARG A C 2
ATOM 3010 O O . ARG A 1 96 ? 8.688 12.393 4.588 1.00 0.00 374 ARG A O 2
ATOM 3031 N N . GLN A 1 97 ? 9.489 13.792 6.158 1.00 0.00 375 GLN A N 2
ATOM 3032 C CA . GLN A 1 97 ? 10.659 14.174 5.376 1.00 0.00 375 GLN A CA 2
ATOM 3033 C C . GLN A 1 97 ? 11.914 14.181 6.243 1.00 0.00 375 GLN A C 2
ATOM 3034 O O . GLN A 1 97 ? 11.842 14.383 7.455 1.00 0.00 375 GLN A O 2
ATOM 3048 N N . SER A 1 98 ? 13.063 13.959 5.614 1.00 0.00 376 SER A N 2
ATOM 3049 C CA . SER A 1 98 ? 14.334 13.935 6.329 1.00 0.00 376 SER A CA 2
ATOM 3050 C C . SER A 1 98 ? 14.548 15.234 7.100 1.00 0.00 376 SER A C 2
ATOM 3051 O O . SER A 1 98 ? 13.991 16.274 6.752 1.00 0.00 376 SER A O 2
ATOM 3059 N N . GLY A 1 99 ? 15.361 15.165 8.150 1.00 0.00 377 GLY A N 2
ATOM 3060 C CA . GLY A 1 99 ? 15.635 16.341 8.954 1.00 0.00 377 GLY A CA 2
ATOM 3061 C C . GLY A 1 99 ? 16.587 16.053 10.098 1.00 0.00 377 GLY A C 2
ATOM 3062 O O . GLY A 1 99 ? 16.190 15.978 11.261 1.00 0.00 377 GLY A O 2
ATOM 3066 N N . PRO A 1 100 ? 17.877 15.884 9.770 1.00 0.00 378 PRO A N 2
ATOM 3067 C CA . PRO A 1 100 ? 18.915 15.598 10.765 1.00 0.00 378 PRO A CA 2
ATOM 3068 C C . PRO A 1 100 ? 18.806 16.497 11.992 1.00 0.00 378 PRO A C 2
ATOM 3069 O O . PRO A 1 100 ? 18.346 17.635 11.900 1.00 0.00 378 PRO A O 2
ATOM 3080 N N . SER A 1 101 ? 19.233 15.979 13.139 1.00 0.00 379 SER A N 2
ATOM 3081 C CA . SER A 1 101 ? 19.180 16.735 14.385 1.00 0.00 379 SER A CA 2
ATOM 3082 C C . SER A 1 101 ? 20.296 16.302 15.331 1.00 0.00 379 SER A C 2
ATOM 3083 O O . SER A 1 101 ? 20.789 15.176 15.253 1.00 0.00 379 SER A O 2
ATOM 3091 N N . SER A 1 102 ? 20.690 17.204 16.224 1.00 0.00 380 SER A N 2
ATOM 3092 C CA . SER A 1 102 ? 21.750 16.917 17.183 1.00 0.00 380 SER A CA 2
ATOM 3093 C C . SER A 1 102 ? 21.589 17.766 18.441 1.00 0.00 380 SER A C 2
ATOM 3094 O O . SER A 1 102 ? 20.857 18.755 18.446 1.00 0.00 380 SER A O 2
ATOM 3102 N N . GLY A 1 103 ? 22.280 17.372 19.506 1.00 0.00 381 GLY A N 2
ATOM 3103 C CA . GLY A 1 103 ? 22.201 18.107 20.755 1.00 0.00 381 GLY A CA 2
ATOM 3104 C C . GLY A 1 103 ? 21.446 17.347 21.828 1.00 0.00 381 GLY A C 2
ATOM 3105 O O . GLY A 1 103 ? 21.433 16.116 21.833 1.00 0.00 381 GLY A O 2
ATOM 3109 N N . GLY A 1 1 ? -51.119 11.587 -2.765 1.00 0.00 279 GLY A N 3
ATOM 3110 C CA . GLY A 1 1 ? -49.936 11.646 -1.927 1.00 0.00 279 GLY A CA 3
ATOM 3111 C C . GLY A 1 1 ? -48.744 12.244 -2.648 1.00 0.00 279 GLY A C 3
ATOM 3112 O O . GLY A 1 1 ? -48.176 11.622 -3.545 1.00 0.00 279 GLY A O 3
ATOM 3116 N N . SER A 1 2 ? -48.363 13.456 -2.255 1.00 0.00 280 SER A N 3
ATOM 3117 C CA . SER A 1 2 ? -47.235 14.141 -2.873 1.00 0.00 280 SER A CA 3
ATOM 3118 C C . SER A 1 2 ? -46.036 14.174 -1.930 1.00 0.00 280 SER A C 3
ATOM 3119 O O . SER A 1 2 ? -45.969 15.003 -1.022 1.00 0.00 280 SER A O 3
ATOM 3127 N N . SER A 1 3 ? -45.091 13.265 -2.151 1.00 0.00 281 SER A N 3
ATOM 3128 C CA . SER A 1 3 ? -43.896 13.186 -1.320 1.00 0.00 281 SER A CA 3
ATOM 3129 C C . SER A 1 3 ? -42.740 12.556 -2.089 1.00 0.00 281 SER A C 3
ATOM 3130 O O . SER A 1 3 ? -42.948 11.764 -3.007 1.00 0.00 281 SER A O 3
ATOM 3138 N N . GLY A 1 4 ? -41.517 12.913 -1.706 1.00 0.00 282 GLY A N 3
ATOM 3139 C CA . GLY A 1 4 ? -40.345 12.373 -2.369 1.00 0.00 282 GLY A CA 3
ATOM 3140 C C . GLY A 1 4 ? -39.052 12.828 -1.722 1.00 0.00 282 GLY A C 3
ATOM 3141 O O . GLY A 1 4 ? -38.719 14.013 -1.750 1.00 0.00 282 GLY A O 3
ATOM 3145 N N . SER A 1 5 ? -38.322 11.885 -1.135 1.00 0.00 283 SER A N 3
ATOM 3146 C CA . SER A 1 5 ? -37.060 12.197 -0.472 1.00 0.00 283 SER A CA 3
ATOM 3147 C C . SER A 1 5 ? -35.886 11.568 -1.216 1.00 0.00 283 SER A C 3
ATOM 3148 O O . SER A 1 5 ? -35.914 10.385 -1.556 1.00 0.00 283 SER A O 3
ATOM 3156 N N . SER A 1 6 ? -34.855 12.368 -1.466 1.00 0.00 284 SER A N 3
ATOM 3157 C CA . SER A 1 6 ? -33.672 11.893 -2.174 1.00 0.00 284 SER A CA 3
ATOM 3158 C C . SER A 1 6 ? -32.543 11.582 -1.196 1.00 0.00 284 SER A C 3
ATOM 3159 O O . SER A 1 6 ? -31.910 10.530 -1.274 1.00 0.00 284 SER A O 3
ATOM 3167 N N . GLY A 1 7 ? -32.296 12.507 -0.273 1.00 0.00 285 GLY A N 3
ATOM 3168 C CA . GLY A 1 7 ? -31.243 12.315 0.707 1.00 0.00 285 GLY A CA 3
ATOM 3169 C C . GLY A 1 7 ? -30.124 13.327 0.563 1.00 0.00 285 GLY A C 3
ATOM 3170 O O . GLY A 1 7 ? -29.534 13.461 -0.509 1.00 0.00 285 GLY A O 3
ATOM 3174 N N . ASP A 1 8 ? -29.832 14.042 1.644 1.00 0.00 286 ASP A N 3
ATOM 3175 C CA . ASP A 1 8 ? -28.776 15.048 1.633 1.00 0.00 286 ASP A CA 3
ATOM 3176 C C . ASP A 1 8 ? -27.415 14.409 1.888 1.00 0.00 286 ASP A C 3
ATOM 3177 O O . ASP A 1 8 ? -26.963 14.324 3.030 1.00 0.00 286 ASP A O 3
ATOM 3186 N N . ARG A 1 9 ? -26.766 13.962 0.818 1.00 0.00 287 ARG A N 3
ATOM 3187 C CA . ARG A 1 9 ? -25.458 13.329 0.926 1.00 0.00 287 ARG A CA 3
ATOM 3188 C C . ARG A 1 9 ? -24.456 13.986 -0.019 1.00 0.00 287 ARG A C 3
ATOM 3189 O O . ARG A 1 9 ? -24.251 13.523 -1.142 1.00 0.00 287 ARG A O 3
ATOM 3210 N N . ILE A 1 10 ? -23.836 15.067 0.442 1.00 0.00 288 ILE A N 3
ATOM 3211 C CA . ILE A 1 10 ? -22.856 15.787 -0.362 1.00 0.00 288 ILE A CA 3
ATOM 3212 C C . ILE A 1 10 ? -21.684 16.258 0.492 1.00 0.00 288 ILE A C 3
ATOM 3213 O O . ILE A 1 10 ? -21.873 16.856 1.552 1.00 0.00 288 ILE A O 3
ATOM 3229 N N . THR A 1 11 ? -20.470 15.986 0.022 1.00 0.00 289 THR A N 3
ATOM 3230 C CA . THR A 1 11 ? -19.266 16.382 0.741 1.00 0.00 289 THR A CA 3
ATOM 3231 C C . THR A 1 11 ? -18.684 17.670 0.171 1.00 0.00 289 THR A C 3
ATOM 3232 O O . THR A 1 11 ? -19.076 18.116 -0.908 1.00 0.00 289 THR A O 3
ATOM 3243 N N . ARG A 1 12 ? -17.745 18.264 0.901 1.00 0.00 290 ARG A N 3
ATOM 3244 C CA . ARG A 1 12 ? -17.109 19.502 0.467 1.00 0.00 290 ARG A CA 3
ATOM 3245 C C . ARG A 1 12 ? -15.594 19.338 0.393 1.00 0.00 290 ARG A C 3
ATOM 3246 O O . ARG A 1 12 ? -14.967 19.707 -0.600 1.00 0.00 290 ARG A O 3
ATOM 3267 N N . TYR A 1 13 ? -15.012 18.782 1.450 1.00 0.00 291 TYR A N 3
ATOM 3268 C CA . TYR A 1 13 ? -13.570 18.572 1.506 1.00 0.00 291 TYR A CA 3
ATOM 3269 C C . TYR A 1 13 ? -13.165 17.355 0.680 1.00 0.00 291 TYR A C 3
ATOM 3270 O O . TYR A 1 13 ? -13.646 16.246 0.912 1.00 0.00 291 TYR A O 3
ATOM 3288 N N . GLN A 1 14 ? -12.277 17.572 -0.285 1.00 0.00 292 GLN A N 3
ATOM 3289 C CA . GLN A 1 14 ? -11.806 16.493 -1.146 1.00 0.00 292 GLN A CA 3
ATOM 3290 C C . GLN A 1 14 ? -10.927 15.520 -0.368 1.00 0.00 292 GLN A C 3
ATOM 3291 O O . GLN A 1 14 ? -9.812 15.856 0.030 1.00 0.00 292 GLN A O 3
ATOM 3305 N N . VAL A 1 15 ? -11.436 14.311 -0.155 1.00 0.00 293 VAL A N 3
ATOM 3306 C CA . VAL A 1 15 ? -10.697 13.287 0.575 1.00 0.00 293 VAL A CA 3
ATOM 3307 C C . VAL A 1 15 ? -10.446 12.063 -0.298 1.00 0.00 293 VAL A C 3
ATOM 3308 O O . VAL A 1 15 ? -11.281 11.162 -0.378 1.00 0.00 293 VAL A O 3
ATOM 3321 N N . VAL A 1 16 ? -9.289 12.037 -0.952 1.00 0.00 294 VAL A N 3
ATOM 3322 C CA . VAL A 1 16 ? -8.926 10.922 -1.819 1.00 0.00 294 VAL A CA 3
ATOM 3323 C C . VAL A 1 16 ? -8.111 9.879 -1.061 1.00 0.00 294 VAL A C 3
ATOM 3324 O O . VAL A 1 16 ? -8.174 8.689 -1.364 1.00 0.00 294 VAL A O 3
ATOM 3337 N N . ASN A 1 17 ? -7.347 10.336 -0.074 1.00 0.00 295 ASN A N 3
ATOM 3338 C CA . ASN A 1 17 ? -6.520 9.442 0.727 1.00 0.00 295 ASN A CA 3
ATOM 3339 C C . ASN A 1 17 ? -7.384 8.528 1.590 1.00 0.00 295 ASN A C 3
ATOM 3340 O O . ASN A 1 17 ? -8.323 8.981 2.247 1.00 0.00 295 ASN A O 3
ATOM 3351 N N . LEU A 1 18 ? -7.062 7.239 1.585 1.00 0.00 296 LEU A N 3
ATOM 3352 C CA . LEU A 1 18 ? -7.808 6.261 2.367 1.00 0.00 296 LEU A CA 3
ATOM 3353 C C . LEU A 1 18 ? -6.891 5.530 3.343 1.00 0.00 296 LEU A C 3
ATOM 3354 O O . LEU A 1 18 ? -5.787 5.120 2.984 1.00 0.00 296 LEU A O 3
ATOM 3370 N N . TYR A 1 19 ? -7.356 5.369 4.576 1.00 0.00 297 TYR A N 3
ATOM 3371 C CA . TYR A 1 19 ? -6.578 4.688 5.604 1.00 0.00 297 TYR A CA 3
ATOM 3372 C C . TYR A 1 19 ? -6.947 3.209 5.677 1.00 0.00 297 TYR A C 3
ATOM 3373 O O . TYR A 1 19 ? -8.098 2.857 5.936 1.00 0.00 297 TYR A O 3
ATOM 3391 N N . VAL A 1 20 ? -5.962 2.348 5.446 1.00 0.00 298 VAL A N 3
ATOM 3392 C CA . VAL A 1 20 ? -6.180 0.907 5.487 1.00 0.00 298 VAL A CA 3
ATOM 3393 C C . VAL A 1 20 ? -5.620 0.302 6.769 1.00 0.00 298 VAL A C 3
ATOM 3394 O O . VAL A 1 20 ? -4.526 0.655 7.209 1.00 0.00 298 VAL A O 3
ATOM 3407 N N . LYS A 1 21 ? -6.377 -0.613 7.365 1.00 0.00 299 LYS A N 3
ATOM 3408 C CA . LYS A 1 21 ? -5.957 -1.271 8.596 1.00 0.00 299 LYS A CA 3
ATOM 3409 C C . LYS A 1 21 ? -6.255 -2.766 8.544 1.00 0.00 299 LYS A C 3
ATOM 3410 O O . LYS A 1 21 ? -7.062 -3.219 7.734 1.00 0.00 299 LYS A O 3
ATOM 3429 N N . ASN A 1 22 ? -5.599 -3.526 9.415 1.00 0.00 300 ASN A N 3
ATOM 3430 C CA . ASN A 1 22 ? -5.795 -4.970 9.469 1.00 0.00 300 ASN A CA 3
ATOM 3431 C C . ASN A 1 22 ? -5.342 -5.629 8.169 1.00 0.00 300 ASN A C 3
ATOM 3432 O O . ASN A 1 22 ? -6.100 -6.366 7.537 1.00 0.00 300 ASN A O 3
ATOM 3443 N N . LEU A 1 23 ? -4.102 -5.359 7.776 1.00 0.00 301 LEU A N 3
ATOM 3444 C CA . LEU A 1 23 ? -3.547 -5.926 6.552 1.00 0.00 301 LEU A CA 3
ATOM 3445 C C . LEU A 1 23 ? -2.934 -7.298 6.816 1.00 0.00 301 LEU A C 3
ATOM 3446 O O . LEU A 1 23 ? -1.774 -7.404 7.213 1.00 0.00 301 LEU A O 3
ATOM 3462 N N . ASP A 1 24 ? -3.721 -8.344 6.591 1.00 0.00 302 ASP A N 3
ATOM 3463 C CA . ASP A 1 24 ? -3.255 -9.710 6.802 1.00 0.00 302 ASP A CA 3
ATOM 3464 C C . ASP A 1 24 ? -1.854 -9.900 6.229 1.00 0.00 302 ASP A C 3
ATOM 3465 O O . ASP A 1 24 ? -1.482 -9.259 5.246 1.00 0.00 302 ASP A O 3
ATOM 3474 N N . ASP A 1 25 ? -1.081 -10.785 6.850 1.00 0.00 303 ASP A N 3
ATOM 3475 C CA . ASP A 1 25 ? 0.279 -11.060 6.403 1.00 0.00 303 ASP A CA 3
ATOM 3476 C C . ASP A 1 25 ? 0.299 -11.432 4.924 1.00 0.00 303 ASP A C 3
ATOM 3477 O O . ASP A 1 25 ? 1.227 -11.079 4.197 1.00 0.00 303 ASP A O 3
ATOM 3486 N N . GLY A 1 26 ? -0.730 -12.151 4.485 1.00 0.00 304 GLY A N 3
ATOM 3487 C CA . GLY A 1 26 ? -0.810 -12.561 3.095 1.00 0.00 304 GLY A CA 3
ATOM 3488 C C . GLY A 1 26 ? -0.929 -11.382 2.149 1.00 0.00 304 GLY A C 3
ATOM 3489 O O . GLY A 1 26 ? -0.345 -11.388 1.065 1.00 0.00 304 GLY A O 3
ATOM 3493 N N . ILE A 1 27 ? -1.686 -10.370 2.559 1.00 0.00 305 ILE A N 3
ATOM 3494 C CA . ILE A 1 27 ? -1.879 -9.180 1.739 1.00 0.00 305 ILE A CA 3
ATOM 3495 C C . ILE A 1 27 ? -0.626 -8.311 1.729 1.00 0.00 305 ILE A C 3
ATOM 3496 O O . ILE A 1 27 ? -0.156 -7.870 2.777 1.00 0.00 305 ILE A O 3
ATOM 3512 N N . ASP A 1 28 ? -0.092 -8.067 0.537 1.00 0.00 306 ASP A N 3
ATOM 3513 C CA . ASP A 1 28 ? 1.105 -7.247 0.390 1.00 0.00 306 ASP A CA 3
ATOM 3514 C C . ASP A 1 28 ? 0.802 -5.982 -0.406 1.00 0.00 306 ASP A C 3
ATOM 3515 O O . ASP A 1 28 ? -0.323 -5.778 -0.863 1.00 0.00 306 ASP A O 3
ATOM 3524 N N . ASP A 1 29 ? 1.812 -5.134 -0.567 1.00 0.00 307 ASP A N 3
ATOM 3525 C CA . ASP A 1 29 ? 1.654 -3.888 -1.307 1.00 0.00 307 ASP A CA 3
ATOM 3526 C C . ASP A 1 29 ? 0.770 -4.092 -2.533 1.00 0.00 307 ASP A C 3
ATOM 3527 O O . ASP A 1 29 ? -0.134 -3.301 -2.796 1.00 0.00 307 ASP A O 3
ATOM 3536 N N . GLU A 1 30 ? 1.040 -5.159 -3.280 1.00 0.00 308 GLU A N 3
ATOM 3537 C CA . GLU A 1 30 ? 0.269 -5.466 -4.479 1.00 0.00 308 GLU A CA 3
ATOM 3538 C C . GLU A 1 30 ? -1.176 -5.803 -4.126 1.00 0.00 308 GLU A C 3
ATOM 3539 O O . GLU A 1 30 ? -2.094 -5.039 -4.425 1.00 0.00 308 GLU A O 3
ATOM 3551 N N . ARG A 1 31 ? -1.370 -6.953 -3.488 1.00 0.00 309 ARG A N 3
ATOM 3552 C CA . ARG A 1 31 ? -2.703 -7.393 -3.095 1.00 0.00 309 ARG A CA 3
ATOM 3553 C C . ARG A 1 31 ? -3.571 -6.205 -2.691 1.00 0.00 309 ARG A C 3
ATOM 3554 O O . ARG A 1 31 ? -4.773 -6.181 -2.960 1.00 0.00 309 ARG A O 3
ATOM 3575 N N . LEU A 1 32 ? -2.956 -5.221 -2.045 1.00 0.00 310 LEU A N 3
ATOM 3576 C CA . LEU A 1 32 ? -3.672 -4.029 -1.604 1.00 0.00 310 LEU A CA 3
ATOM 3577 C C . LEU A 1 32 ? -4.121 -3.191 -2.796 1.00 0.00 310 LEU A C 3
ATOM 3578 O O . LEU A 1 32 ? -5.299 -3.183 -3.154 1.00 0.00 310 LEU A O 3
ATOM 3594 N N . ARG A 1 33 ? -3.174 -2.489 -3.409 1.00 0.00 311 ARG A N 3
ATOM 3595 C CA . ARG A 1 33 ? -3.472 -1.648 -4.563 1.00 0.00 311 ARG A CA 3
ATOM 3596 C C . ARG A 1 33 ? -4.294 -2.413 -5.595 1.00 0.00 311 ARG A C 3
ATOM 3597 O O . ARG A 1 33 ? -5.023 -1.818 -6.389 1.00 0.00 311 ARG A O 3
ATOM 3618 N N . LYS A 1 34 ? -4.171 -3.736 -5.580 1.00 0.00 312 LYS A N 3
ATOM 3619 C CA . LYS A 1 34 ? -4.902 -4.584 -6.513 1.00 0.00 312 LYS A CA 3
ATOM 3620 C C . LYS A 1 34 ? -6.345 -4.775 -6.059 1.00 0.00 312 LYS A C 3
ATOM 3621 O O . LYS A 1 34 ? -7.253 -4.904 -6.880 1.00 0.00 312 LYS A O 3
ATOM 3640 N N . ALA A 1 35 ? -6.550 -4.791 -4.746 1.00 0.00 313 ALA A N 3
ATOM 3641 C CA . ALA A 1 35 ? -7.884 -4.963 -4.183 1.00 0.00 313 ALA A CA 3
ATOM 3642 C C . ALA A 1 35 ? -8.592 -3.621 -4.029 1.00 0.00 313 ALA A C 3
ATOM 3643 O O . ALA A 1 35 ? -9.532 -3.490 -3.246 1.00 0.00 313 ALA A O 3
ATOM 3650 N N . PHE A 1 36 ? -8.133 -2.626 -4.782 1.00 0.00 314 PHE A N 3
ATOM 3651 C CA . PHE A 1 36 ? -8.722 -1.293 -4.728 1.00 0.00 314 PHE A CA 3
ATOM 3652 C C . PHE A 1 36 ? -9.037 -0.780 -6.130 1.00 0.00 314 PHE A C 3
ATOM 3653 O O . PHE A 1 36 ? -9.978 -0.010 -6.324 1.00 0.00 314 PHE A O 3
ATOM 3670 N N . SER A 1 37 ? -8.243 -1.213 -7.104 1.00 0.00 315 SER A N 3
ATOM 3671 C CA . SER A 1 37 ? -8.434 -0.795 -8.488 1.00 0.00 315 SER A CA 3
ATOM 3672 C C . SER A 1 37 ? -9.869 -1.048 -8.939 1.00 0.00 315 SER A C 3
ATOM 3673 O O . SER A 1 37 ? -10.507 -0.205 -9.570 1.00 0.00 315 SER A O 3
ATOM 3681 N N . PRO A 1 38 ? -10.391 -2.239 -8.609 1.00 0.00 316 PRO A N 3
ATOM 3682 C CA . PRO A 1 38 ? -11.757 -2.632 -8.969 1.00 0.00 316 PRO A CA 3
ATOM 3683 C C . PRO A 1 38 ? -12.778 -1.550 -8.637 1.00 0.00 316 PRO A C 3
ATOM 3684 O O . PRO A 1 38 ? -13.898 -1.561 -9.148 1.00 0.00 316 PRO A O 3
ATOM 3695 N N . PHE A 1 39 ? -12.385 -0.615 -7.778 1.00 0.00 317 PHE A N 3
ATOM 3696 C CA . PHE A 1 39 ? -13.267 0.475 -7.377 1.00 0.00 317 PHE A CA 3
ATOM 3697 C C . PHE A 1 39 ? -12.936 1.752 -8.144 1.00 0.00 317 PHE A C 3
ATOM 3698 O O . PHE A 1 39 ? -13.803 2.347 -8.783 1.00 0.00 317 PHE A O 3
ATOM 3715 N N . GLY A 1 40 ? -11.675 2.168 -8.074 1.00 0.00 318 GLY A N 3
ATOM 3716 C CA . GLY A 1 40 ? -11.252 3.372 -8.764 1.00 0.00 318 GLY A CA 3
ATOM 3717 C C . GLY A 1 40 ? -9.753 3.414 -8.990 1.00 0.00 318 GLY A C 3
ATOM 3718 O O . GLY A 1 40 ? -9.001 2.667 -8.363 1.00 0.00 318 GLY A O 3
ATOM 3722 N N . THR A 1 41 ? -9.316 4.289 -9.890 1.00 0.00 319 THR A N 3
ATOM 3723 C CA . THR A 1 41 ? -7.898 4.424 -10.199 1.00 0.00 319 THR A CA 3
ATOM 3724 C C . THR A 1 41 ? -7.105 4.849 -8.968 1.00 0.00 319 THR A C 3
ATOM 3725 O O . THR A 1 41 ? -7.582 5.641 -8.155 1.00 0.00 319 THR A O 3
ATOM 3736 N N . ILE A 1 42 ? -5.893 4.320 -8.839 1.00 0.00 320 ILE A N 3
ATOM 3737 C CA . ILE A 1 42 ? -5.034 4.647 -7.708 1.00 0.00 320 ILE A CA 3
ATOM 3738 C C . ILE A 1 42 ? -3.753 5.332 -8.171 1.00 0.00 320 ILE A C 3
ATOM 3739 O O . ILE A 1 42 ? -3.260 5.075 -9.270 1.00 0.00 320 ILE A O 3
ATOM 3755 N N . THR A 1 43 ? -3.216 6.206 -7.325 1.00 0.00 321 THR A N 3
ATOM 3756 C CA . THR A 1 43 ? -1.992 6.928 -7.646 1.00 0.00 321 THR A CA 3
ATOM 3757 C C . THR A 1 43 ? -0.875 6.579 -6.669 1.00 0.00 321 THR A C 3
ATOM 3758 O O . THR A 1 43 ? 0.267 6.358 -7.070 1.00 0.00 321 THR A O 3
ATOM 3769 N N . SER A 1 44 ? -1.213 6.531 -5.384 1.00 0.00 322 SER A N 3
ATOM 3770 C CA . SER A 1 44 ? -0.237 6.212 -4.349 1.00 0.00 322 SER A CA 3
ATOM 3771 C C . SER A 1 44 ? -0.789 5.164 -3.387 1.00 0.00 322 SER A C 3
ATOM 3772 O O . SER A 1 44 ? -1.728 5.427 -2.637 1.00 0.00 322 SER A O 3
ATOM 3780 N N . ALA A 1 45 ? -0.198 3.974 -3.416 1.00 0.00 323 ALA A N 3
ATOM 3781 C CA . ALA A 1 45 ? -0.627 2.886 -2.547 1.00 0.00 323 ALA A CA 3
ATOM 3782 C C . ALA A 1 45 ? 0.567 2.093 -2.027 1.00 0.00 323 ALA A C 3
ATOM 3783 O O . ALA A 1 45 ? 1.331 1.520 -2.805 1.00 0.00 323 ALA A O 3
ATOM 3790 N N . LYS A 1 46 ? 0.725 2.066 -0.708 1.00 0.00 324 LYS A N 3
ATOM 3791 C CA . LYS A 1 46 ? 1.827 1.344 -0.084 1.00 0.00 324 LYS A CA 3
ATOM 3792 C C . LYS A 1 46 ? 1.460 0.910 1.332 1.00 0.00 324 LYS A C 3
ATOM 3793 O O . LYS A 1 46 ? 0.708 1.593 2.026 1.00 0.00 324 LYS A O 3
ATOM 3812 N N . VAL A 1 47 ? 1.998 -0.230 1.754 1.00 0.00 325 VAL A N 3
ATOM 3813 C CA . VAL A 1 47 ? 1.729 -0.754 3.088 1.00 0.00 325 VAL A CA 3
ATOM 3814 C C . VAL A 1 47 ? 2.745 -0.233 4.098 1.00 0.00 325 VAL A C 3
ATOM 3815 O O . VAL A 1 47 ? 3.944 -0.485 3.974 1.00 0.00 325 VAL A O 3
ATOM 3828 N N . MET A 1 48 ? 2.258 0.494 5.098 1.00 0.00 326 MET A N 3
ATOM 3829 C CA . MET A 1 48 ? 3.125 1.050 6.131 1.00 0.00 326 MET A CA 3
ATOM 3830 C C . MET A 1 48 ? 3.573 -0.035 7.106 1.00 0.00 326 MET A C 3
ATOM 3831 O O . MET A 1 48 ? 2.870 -0.350 8.065 1.00 0.00 326 MET A O 3
ATOM 3845 N N . MET A 1 49 ? 4.748 -0.603 6.852 1.00 0.00 327 MET A N 3
ATOM 3846 C CA . MET A 1 49 ? 5.290 -1.652 7.709 1.00 0.00 327 MET A CA 3
ATOM 3847 C C . MET A 1 49 ? 6.629 -1.229 8.305 1.00 0.00 327 MET A C 3
ATOM 3848 O O . MET A 1 49 ? 7.117 -0.132 8.039 1.00 0.00 327 MET A O 3
ATOM 3862 N N . GLU A 1 50 ? 7.216 -2.108 9.111 1.00 0.00 328 GLU A N 3
ATOM 3863 C CA . GLU A 1 50 ? 8.498 -1.824 9.745 1.00 0.00 328 GLU A CA 3
ATOM 3864 C C . GLU A 1 50 ? 9.506 -2.931 9.454 1.00 0.00 328 GLU A C 3
ATOM 3865 O O . GLU A 1 50 ? 9.593 -3.916 10.187 1.00 0.00 328 GLU A O 3
ATOM 3877 N N . GLY A 1 51 ? 10.268 -2.762 8.377 1.00 0.00 329 GLY A N 3
ATOM 3878 C CA . GLY A 1 51 ? 11.259 -3.755 8.006 1.00 0.00 329 GLY A CA 3
ATOM 3879 C C . GLY A 1 51 ? 10.635 -5.012 7.433 1.00 0.00 329 GLY A C 3
ATOM 3880 O O . GLY A 1 51 ? 10.095 -4.997 6.328 1.00 0.00 329 GLY A O 3
ATOM 3884 N N . GLY A 1 52 ? 10.712 -6.105 8.186 1.00 0.00 330 GLY A N 3
ATOM 3885 C CA . GLY A 1 52 ? 10.148 -7.362 7.729 1.00 0.00 330 GLY A CA 3
ATOM 3886 C C . GLY A 1 52 ? 8.903 -7.753 8.500 1.00 0.00 330 GLY A C 3
ATOM 3887 O O . GLY A 1 52 ? 8.665 -8.935 8.750 1.00 0.00 330 GLY A O 3
ATOM 3891 N N . ARG A 1 53 ? 8.107 -6.759 8.880 1.00 0.00 331 ARG A N 3
ATOM 3892 C CA . ARG A 1 53 ? 6.881 -7.005 9.630 1.00 0.00 331 ARG A CA 3
ATOM 3893 C C . ARG A 1 53 ? 5.811 -5.977 9.275 1.00 0.00 331 ARG A C 3
ATOM 3894 O O . ARG A 1 53 ? 5.968 -4.786 9.541 1.00 0.00 331 ARG A O 3
ATOM 3915 N N . SER A 1 54 ? 4.723 -6.447 8.672 1.00 0.00 332 SER A N 3
ATOM 3916 C CA . SER A 1 54 ? 3.628 -5.568 8.277 1.00 0.00 332 SER A CA 3
ATOM 3917 C C . SER A 1 54 ? 2.864 -5.069 9.499 1.00 0.00 332 SER A C 3
ATOM 3918 O O . SER A 1 54 ? 2.010 -5.770 10.042 1.00 0.00 332 SER A O 3
ATOM 3926 N N . LYS A 1 55 ? 3.177 -3.851 9.928 1.00 0.00 333 LYS A N 3
ATOM 3927 C CA . LYS A 1 55 ? 2.521 -3.254 11.085 1.00 0.00 333 LYS A CA 3
ATOM 3928 C C . LYS A 1 55 ? 1.036 -3.602 11.108 1.00 0.00 333 LYS A C 3
ATOM 3929 O O . LYS A 1 55 ? 0.493 -3.981 12.145 1.00 0.00 333 LYS A O 3
ATOM 3948 N N . GLY A 1 56 ? 0.384 -3.472 9.956 1.00 0.00 334 GLY A N 3
ATOM 3949 C CA . GLY A 1 56 ? -1.032 -3.778 9.866 1.00 0.00 334 GLY A CA 3
ATOM 3950 C C . GLY A 1 56 ? -1.854 -2.590 9.407 1.00 0.00 334 GLY A C 3
ATOM 3951 O O . GLY A 1 56 ? -2.925 -2.320 9.950 1.00 0.00 334 GLY A O 3
ATOM 3955 N N . PHE A 1 57 ? -1.351 -1.877 8.404 1.00 0.00 335 PHE A N 3
ATOM 3956 C CA . PHE A 1 57 ? -2.045 -0.709 7.874 1.00 0.00 335 PHE A CA 3
ATOM 3957 C C . PHE A 1 57 ? -1.310 -0.143 6.662 1.00 0.00 335 PHE A C 3
ATOM 3958 O O . PHE A 1 57 ? -0.128 -0.415 6.457 1.00 0.00 335 PHE A O 3
ATOM 3975 N N . GLY A 1 58 ? -2.021 0.645 5.861 1.00 0.00 336 GLY A N 3
ATOM 3976 C CA . GLY A 1 58 ? -1.421 1.236 4.680 1.00 0.00 336 GLY A CA 3
ATOM 3977 C C . GLY A 1 58 ? -2.148 2.485 4.223 1.00 0.00 336 GLY A C 3
ATOM 3978 O O . GLY A 1 58 ? -3.165 2.867 4.803 1.00 0.00 336 GLY A O 3
ATOM 3982 N N . PHE A 1 59 ? -1.626 3.125 3.182 1.00 0.00 337 PHE A N 3
ATOM 3983 C CA . PHE A 1 59 ? -2.231 4.341 2.650 1.00 0.00 337 PHE A CA 3
ATOM 3984 C C . PHE A 1 59 ? -2.463 4.219 1.146 1.00 0.00 337 PHE A C 3
ATOM 3985 O O . PHE A 1 59 ? -1.576 3.801 0.402 1.00 0.00 337 PHE A O 3
ATOM 4002 N N . VAL A 1 60 ? -3.662 4.588 0.707 1.00 0.00 338 VAL A N 3
ATOM 4003 C CA . VAL A 1 60 ? -4.011 4.521 -0.707 1.00 0.00 338 VAL A CA 3
ATOM 4004 C C . VAL A 1 60 ? -4.685 5.809 -1.168 1.00 0.00 338 VAL A C 3
ATOM 4005 O O . VAL A 1 60 ? -5.564 6.339 -0.488 1.00 0.00 338 VAL A O 3
ATOM 4018 N N . CYS A 1 61 ? -4.268 6.306 -2.327 1.00 0.00 339 CYS A N 3
ATOM 4019 C CA . CYS A 1 61 ? -4.831 7.533 -2.879 1.00 0.00 339 CYS A CA 3
ATOM 4020 C C . CYS A 1 61 ? -5.527 7.261 -4.209 1.00 0.00 339 CYS A C 3
ATOM 4021 O O . CYS A 1 61 ? -5.005 6.540 -5.059 1.00 0.00 339 CYS A O 3
ATOM 4029 N N . PHE A 1 62 ? -6.710 7.841 -4.381 1.00 0.00 340 PHE A N 3
ATOM 4030 C CA . PHE A 1 62 ? -7.480 7.660 -5.606 1.00 0.00 340 PHE A CA 3
ATOM 4031 C C . PHE A 1 62 ? -7.475 8.934 -6.446 1.00 0.00 340 PHE A C 3
ATOM 4032 O O . PHE A 1 62 ? -7.170 10.017 -5.947 1.00 0.00 340 PHE A O 3
ATOM 4049 N N . SER A 1 63 ? -7.816 8.795 -7.723 1.00 0.00 341 SER A N 3
ATOM 4050 C CA . SER A 1 63 ? -7.847 9.933 -8.634 1.00 0.00 341 SER A CA 3
ATOM 4051 C C . SER A 1 63 ? -8.814 11.003 -8.134 1.00 0.00 341 SER A C 3
ATOM 4052 O O . SER A 1 63 ? -8.485 12.188 -8.104 1.00 0.00 341 SER A O 3
ATOM 4060 N N . SER A 1 64 ? -10.010 10.573 -7.743 1.00 0.00 342 SER A N 3
ATOM 4061 C CA . SER A 1 64 ? -11.028 11.493 -7.248 1.00 0.00 342 SER A CA 3
ATOM 4062 C C . SER A 1 64 ? -11.675 10.954 -5.976 1.00 0.00 342 SER A C 3
ATOM 4063 O O . SER A 1 64 ? -11.843 9.748 -5.798 1.00 0.00 342 SER A O 3
ATOM 4071 N N . PRO A 1 65 ? -12.046 11.869 -5.069 1.00 0.00 343 PRO A N 3
ATOM 4072 C CA . PRO A 1 65 ? -12.681 11.511 -3.797 1.00 0.00 343 PRO A CA 3
ATOM 4073 C C . PRO A 1 65 ? -13.798 10.488 -3.974 1.00 0.00 343 PRO A C 3
ATOM 4074 O O . PRO A 1 65 ? -13.763 9.409 -3.384 1.00 0.00 343 PRO A O 3
ATOM 4085 N N . GLU A 1 66 ? -14.787 10.836 -4.791 1.00 0.00 344 GLU A N 3
ATOM 4086 C CA . GLU A 1 66 ? -15.915 9.947 -5.045 1.00 0.00 344 GLU A CA 3
ATOM 4087 C C . GLU A 1 66 ? -15.459 8.492 -5.103 1.00 0.00 344 GLU A C 3
ATOM 4088 O O . GLU A 1 66 ? -15.842 7.677 -4.265 1.00 0.00 344 GLU A O 3
ATOM 4100 N N . GLU A 1 67 ? -14.638 8.174 -6.100 1.00 0.00 345 GLU A N 3
ATOM 4101 C CA . GLU A 1 67 ? -14.131 6.818 -6.268 1.00 0.00 345 GLU A CA 3
ATOM 4102 C C . GLU A 1 67 ? -13.571 6.279 -4.954 1.00 0.00 345 GLU A C 3
ATOM 4103 O O . GLU A 1 67 ? -13.813 5.129 -4.589 1.00 0.00 345 GLU A O 3
ATOM 4115 N N . ALA A 1 68 ? -12.822 7.120 -4.249 1.00 0.00 346 ALA A N 3
ATOM 4116 C CA . ALA A 1 68 ? -12.229 6.730 -2.975 1.00 0.00 346 ALA A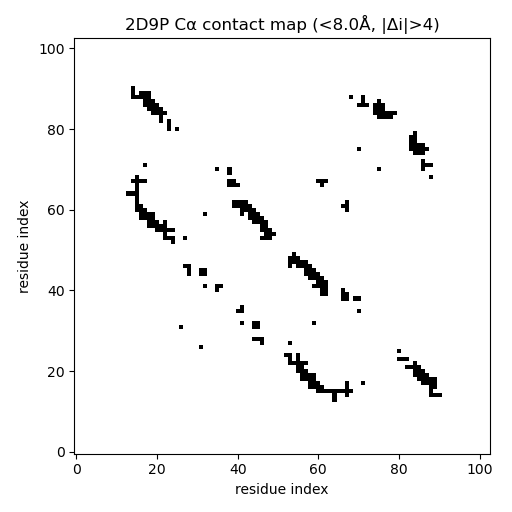 CA 3
ATOM 4117 C C . ALA A 1 68 ? -13.304 6.359 -1.960 1.00 0.00 346 ALA A C 3
ATOM 4118 O O . ALA A 1 68 ? -13.219 5.322 -1.301 1.00 0.00 346 ALA A O 3
ATOM 4125 N N . THR A 1 69 ? -14.316 7.213 -1.837 1.00 0.00 347 THR A N 3
ATOM 4126 C CA . THR A 1 69 ? -15.407 6.975 -0.901 1.00 0.00 347 THR A CA 3
ATOM 4127 C C . THR A 1 69 ? -15.907 5.538 -0.992 1.00 0.00 347 THR A C 3
ATOM 4128 O O . THR A 1 69 ? -15.817 4.776 -0.029 1.00 0.00 347 THR A O 3
ATOM 4139 N N . LYS A 1 70 ? -16.435 5.173 -2.155 1.00 0.00 348 LYS A N 3
ATOM 4140 C CA . LYS A 1 70 ? -16.948 3.826 -2.374 1.00 0.00 348 LYS A CA 3
ATOM 4141 C C . LYS A 1 70 ? -16.032 2.785 -1.739 1.00 0.00 348 LYS A C 3
ATOM 4142 O O . LYS A 1 70 ? -16.421 2.095 -0.796 1.00 0.00 348 LYS A O 3
ATOM 4161 N N . ALA A 1 71 ? -14.815 2.678 -2.260 1.00 0.00 349 ALA A N 3
ATOM 4162 C CA . ALA A 1 71 ? -13.843 1.723 -1.741 1.00 0.00 349 ALA A CA 3
ATOM 4163 C C . ALA A 1 71 ? -13.953 1.596 -0.226 1.00 0.00 349 ALA A C 3
ATOM 4164 O O . ALA A 1 71 ? -14.124 0.498 0.305 1.00 0.00 349 ALA A O 3
ATOM 4171 N N . VAL A 1 72 ? -13.854 2.726 0.467 1.00 0.00 350 VAL A N 3
ATOM 4172 C CA . VAL A 1 72 ? -13.944 2.741 1.922 1.00 0.00 350 VAL A CA 3
ATOM 4173 C C . VAL A 1 72 ? -15.043 1.807 2.415 1.00 0.00 350 VAL A C 3
ATOM 4174 O O . VAL A 1 72 ? -14.816 0.968 3.287 1.00 0.00 350 VAL A O 3
ATOM 4187 N N . THR A 1 73 ? -16.237 1.957 1.850 1.00 0.00 351 THR A N 3
ATOM 4188 C CA . THR A 1 73 ? -17.373 1.128 2.232 1.00 0.00 351 THR A CA 3
ATOM 4189 C C . THR A 1 73 ? -17.302 -0.242 1.566 1.00 0.00 351 THR A C 3
ATOM 4190 O O . THR A 1 73 ? -17.286 -1.269 2.243 1.00 0.00 351 THR A O 3
ATOM 4201 N N . GLU A 1 74 ? -17.260 -0.247 0.238 1.00 0.00 352 GLU A N 3
ATOM 4202 C CA . GLU A 1 74 ? -17.190 -1.492 -0.518 1.00 0.00 352 GLU A CA 3
ATOM 4203 C C . GLU A 1 74 ? -16.151 -2.436 0.081 1.00 0.00 352 GLU A C 3
ATOM 4204 O O . GLU A 1 74 ? -16.242 -3.654 -0.071 1.00 0.00 352 GLU A O 3
ATOM 4216 N N . MET A 1 75 ? -15.165 -1.864 0.763 1.00 0.00 353 MET A N 3
ATOM 4217 C CA . MET A 1 75 ? -14.109 -2.653 1.386 1.00 0.00 353 MET A CA 3
ATOM 4218 C C . MET A 1 75 ? -14.343 -2.785 2.888 1.00 0.00 353 MET A C 3
ATOM 4219 O O . MET A 1 75 ? -14.345 -3.889 3.430 1.00 0.00 353 MET A O 3
ATOM 4233 N N . ASN A 1 76 ? -14.539 -1.652 3.554 1.00 0.00 354 ASN A N 3
ATOM 4234 C CA . ASN A 1 76 ? -14.773 -1.642 4.993 1.00 0.00 354 ASN A CA 3
ATOM 4235 C C . ASN A 1 76 ? -15.562 -2.874 5.425 1.00 0.00 354 ASN A C 3
ATOM 4236 O O . ASN A 1 76 ? -16.737 -3.022 5.089 1.00 0.00 354 ASN A O 3
ATOM 4247 N N . GLY A 1 77 ? -14.908 -3.758 6.172 1.00 0.00 355 GLY A N 3
ATOM 4248 C CA . GLY A 1 77 ? -15.563 -4.966 6.638 1.00 0.00 355 GLY A CA 3
ATOM 4249 C C . GLY A 1 77 ? -15.535 -6.076 5.606 1.00 0.00 355 GLY A C 3
ATOM 4250 O O . GLY A 1 77 ? -16.344 -7.002 5.659 1.00 0.00 355 GLY A O 3
ATOM 4254 N N . ARG A 1 78 ? -14.602 -5.982 4.664 1.00 0.00 356 ARG A N 3
ATOM 4255 C CA . ARG A 1 78 ? -14.474 -6.985 3.614 1.00 0.00 356 ARG A CA 3
ATOM 4256 C C . ARG A 1 78 ? -13.380 -7.993 3.955 1.00 0.00 356 ARG A C 3
ATOM 4257 O O . ARG A 1 78 ? -12.229 -7.621 4.183 1.00 0.00 356 ARG A O 3
ATOM 4278 N N . ILE A 1 79 ? -13.749 -9.269 3.989 1.00 0.00 357 ILE A N 3
ATOM 4279 C CA . ILE A 1 79 ? -12.800 -10.330 4.302 1.00 0.00 357 ILE A CA 3
ATOM 4280 C C . ILE A 1 79 ? -12.186 -10.910 3.032 1.00 0.00 357 ILE A C 3
ATOM 4281 O O . ILE A 1 79 ? -12.898 -11.345 2.128 1.00 0.00 357 ILE A O 3
ATOM 4297 N N . VAL A 1 80 ? -10.858 -10.914 2.973 1.00 0.00 358 VAL A N 3
ATOM 4298 C CA . VAL A 1 80 ? -10.146 -11.443 1.816 1.00 0.00 358 VAL A CA 3
ATOM 4299 C C . VAL A 1 80 ? -9.421 -12.739 2.162 1.00 0.00 358 VAL A C 3
ATOM 4300 O O . VAL A 1 80 ? -9.571 -13.749 1.474 1.00 0.00 358 VAL A O 3
ATOM 4313 N N . ALA A 1 81 ? -8.635 -12.703 3.233 1.00 0.00 359 ALA A N 3
ATOM 4314 C CA . ALA A 1 81 ? -7.889 -13.876 3.672 1.00 0.00 359 ALA A CA 3
ATOM 4315 C C . ALA A 1 81 ? -8.403 -14.382 5.016 1.00 0.00 359 ALA A C 3
ATOM 4316 O O . ALA A 1 81 ? -9.010 -15.450 5.099 1.00 0.00 359 ALA A O 3
ATOM 4323 N N . THR A 1 82 ? -8.155 -13.608 6.068 1.00 0.00 360 THR A N 3
ATOM 4324 C CA . THR A 1 82 ? -8.590 -13.979 7.409 1.00 0.00 360 THR A CA 3
ATOM 4325 C C . THR A 1 82 ? -9.294 -12.816 8.099 1.00 0.00 360 THR A C 3
ATOM 4326 O O . THR A 1 82 ? -10.417 -12.956 8.585 1.00 0.00 360 THR A O 3
ATOM 4337 N N . LYS A 1 83 ? -8.628 -11.667 8.139 1.00 0.00 361 LYS A N 3
ATOM 4338 C CA . LYS A 1 83 ? -9.190 -10.478 8.769 1.00 0.00 361 LYS A CA 3
ATOM 4339 C C . LYS A 1 83 ? -9.734 -9.513 7.720 1.00 0.00 361 LYS A C 3
ATOM 4340 O O . LYS A 1 83 ? -9.283 -9.484 6.575 1.00 0.00 361 LYS A O 3
ATOM 4359 N N . PRO A 1 84 ? -10.724 -8.701 8.119 1.00 0.00 362 PRO A N 3
ATOM 4360 C CA . PRO A 1 84 ? -11.349 -7.718 7.229 1.00 0.00 362 PRO A CA 3
ATOM 4361 C C . PRO A 1 84 ? -10.486 -6.475 7.041 1.00 0.00 362 PRO A C 3
ATOM 4362 O O . PRO A 1 84 ? -9.794 -6.042 7.963 1.00 0.00 362 PRO A O 3
ATOM 4373 N N . LEU A 1 85 ? -10.531 -5.905 5.842 1.00 0.00 363 LEU A N 3
ATOM 4374 C CA . LEU A 1 85 ? -9.753 -4.711 5.533 1.00 0.00 363 LEU A CA 3
ATOM 4375 C C . LEU A 1 85 ? -10.472 -3.453 6.011 1.00 0.00 363 LEU A C 3
ATOM 4376 O O . LEU A 1 85 ? -11.286 -2.878 5.288 1.00 0.00 363 LEU A O 3
ATOM 4392 N N . TYR A 1 86 ? -10.165 -3.032 7.233 1.00 0.00 364 TYR A N 3
ATOM 4393 C CA . TYR A 1 86 ? -10.782 -1.843 7.809 1.00 0.00 364 TYR A CA 3
ATOM 4394 C C . TYR A 1 86 ? -10.349 -0.587 7.058 1.00 0.00 364 TYR A C 3
ATOM 4395 O O . TYR A 1 86 ? -9.254 -0.066 7.275 1.00 0.00 364 TYR A O 3
ATOM 4413 N N . VAL A 1 87 ? -11.217 -0.104 6.175 1.00 0.00 365 VAL A N 3
ATOM 4414 C CA . VAL A 1 87 ? -10.927 1.092 5.393 1.00 0.00 365 VAL A CA 3
ATOM 4415 C C . VAL A 1 87 ? -11.737 2.284 5.892 1.00 0.00 365 VAL A C 3
ATOM 4416 O O . VAL A 1 87 ? -12.929 2.164 6.171 1.00 0.00 365 VAL A O 3
ATOM 4429 N N . ALA A 1 88 ? -11.080 3.434 6.000 1.00 0.00 366 ALA A N 3
ATOM 4430 C CA . ALA A 1 88 ? -11.739 4.650 6.462 1.00 0.00 366 ALA A CA 3
ATOM 4431 C C . ALA A 1 88 ? -10.980 5.892 6.009 1.00 0.00 366 ALA A C 3
ATOM 4432 O O . ALA A 1 88 ? -9.757 5.866 5.864 1.00 0.00 366 ALA A O 3
ATOM 4439 N N . LEU A 1 89 ? -11.711 6.978 5.787 1.00 0.00 367 LEU A N 3
ATOM 4440 C CA . LEU A 1 89 ? -11.106 8.232 5.349 1.00 0.00 367 LEU A CA 3
ATOM 4441 C C . LEU A 1 89 ? -10.078 8.723 6.363 1.00 0.00 367 LEU A C 3
ATOM 4442 O O . LEU A 1 89 ? -10.311 8.676 7.571 1.00 0.00 367 LEU A O 3
ATOM 4458 N N . ALA A 1 90 ? -8.941 9.196 5.864 1.00 0.00 368 ALA A N 3
ATOM 4459 C CA . ALA A 1 90 ? -7.879 9.700 6.725 1.00 0.00 368 ALA A CA 3
ATOM 4460 C C . ALA A 1 90 ? -7.669 11.196 6.521 1.00 0.00 368 ALA A C 3
ATOM 4461 O O . ALA A 1 90 ? -7.399 11.648 5.408 1.00 0.00 368 ALA A O 3
ATOM 4468 N N . GLN A 1 91 ? -7.797 11.960 7.601 1.00 0.00 369 GLN A N 3
ATOM 4469 C CA . GLN A 1 91 ? -7.623 13.406 7.539 1.00 0.00 369 GLN A CA 3
ATOM 4470 C C . GLN A 1 91 ? -6.148 13.772 7.407 1.00 0.00 369 GLN A C 3
ATOM 4471 O O . GLN A 1 91 ? -5.305 13.266 8.148 1.00 0.00 369 GLN A O 3
ATOM 4485 N N . ARG A 1 92 ? -5.844 14.654 6.461 1.00 0.00 370 ARG A N 3
ATOM 4486 C CA . ARG A 1 92 ? -4.471 15.086 6.231 1.00 0.00 370 ARG A CA 3
ATOM 4487 C C . ARG A 1 92 ? -4.395 16.604 6.092 1.00 0.00 370 ARG A C 3
ATOM 4488 O O . ARG A 1 92 ? -5.404 17.268 5.858 1.00 0.00 370 ARG A O 3
ATOM 4509 N N . LYS A 1 93 ? -3.190 17.146 6.236 1.00 0.00 371 LYS A N 3
ATOM 4510 C CA . LYS A 1 93 ? -2.980 18.585 6.126 1.00 0.00 371 LYS A CA 3
ATOM 4511 C C . LYS A 1 93 ? -1.492 18.916 6.092 1.00 0.00 371 LYS A C 3
ATOM 4512 O O . LYS A 1 93 ? -0.813 18.865 7.117 1.00 0.00 371 LYS A O 3
ATOM 4531 N N . GLU A 1 94 ? -0.993 19.258 4.908 1.00 0.00 372 GLU A N 3
ATOM 4532 C CA . GLU A 1 94 ? 0.415 19.598 4.743 1.00 0.00 372 GLU A CA 3
ATOM 4533 C C . GLU A 1 94 ? 1.306 18.610 5.491 1.00 0.00 372 GLU A C 3
ATOM 4534 O O . GLU A 1 94 ? 2.283 18.999 6.129 1.00 0.00 372 GLU A O 3
ATOM 4546 N N . GLU A 1 95 ? 0.959 17.329 5.406 1.00 0.00 373 GLU A N 3
ATOM 4547 C CA . GLU A 1 95 ? 1.725 16.285 6.076 1.00 0.00 373 GLU A CA 3
ATOM 4548 C C . GLU A 1 95 ? 3.044 16.029 5.352 1.00 0.00 373 GLU A C 3
ATOM 4549 O O . GLU A 1 95 ? 4.099 15.931 5.978 1.00 0.00 373 GLU A O 3
ATOM 4561 N N . ARG A 1 96 ? 2.975 15.922 4.029 1.00 0.00 374 ARG A N 3
ATOM 4562 C CA . ARG A 1 96 ? 4.162 15.676 3.220 1.00 0.00 374 ARG A CA 3
ATOM 4563 C C . ARG A 1 96 ? 4.518 16.905 2.389 1.00 0.00 374 ARG A C 3
ATOM 4564 O O . ARG A 1 96 ? 3.815 17.248 1.438 1.00 0.00 374 ARG A O 3
ATOM 4585 N N . GLN A 1 97 ? 5.613 17.564 2.754 1.00 0.00 375 GLN A N 3
ATOM 4586 C CA . GLN A 1 97 ? 6.061 18.756 2.043 1.00 0.00 375 GLN A CA 3
ATOM 4587 C C . GLN A 1 97 ? 7.520 18.622 1.622 1.00 0.00 375 GLN A C 3
ATOM 4588 O O . GLN A 1 97 ? 8.390 18.333 2.443 1.00 0.00 375 GLN A O 3
ATOM 4602 N N . SER A 1 98 ? 7.781 18.835 0.336 1.00 0.00 376 SER A N 3
ATOM 4603 C CA . SER A 1 98 ? 9.135 18.734 -0.196 1.00 0.00 376 SER A CA 3
ATOM 4604 C C . SER A 1 98 ? 9.390 19.813 -1.244 1.00 0.00 376 SER A C 3
ATOM 4605 O O . SER A 1 98 ? 8.611 19.979 -2.182 1.00 0.00 376 SER A O 3
ATOM 4613 N N . GLY A 1 99 ? 10.486 20.546 -1.075 1.00 0.00 377 GLY A N 3
ATOM 4614 C CA . GLY A 1 99 ? 10.825 21.601 -2.013 1.00 0.00 377 GLY A CA 3
ATOM 4615 C C . GLY A 1 99 ? 12.130 22.288 -1.666 1.00 0.00 377 GLY A C 3
ATOM 4616 O O . GLY A 1 99 ? 12.151 23.405 -1.149 1.00 0.00 377 GLY A O 3
ATOM 4620 N N . PRO A 1 100 ? 13.253 21.612 -1.951 1.00 0.00 378 PRO A N 3
ATOM 4621 C CA . PRO A 1 100 ? 14.590 22.145 -1.672 1.00 0.00 378 PRO A CA 3
ATOM 4622 C C . PRO A 1 100 ? 15.019 23.196 -2.691 1.00 0.00 378 PRO A C 3
ATOM 4623 O O . PRO A 1 100 ? 14.384 23.360 -3.733 1.00 0.00 378 PRO A O 3
ATOM 4634 N N . SER A 1 101 ? 16.099 23.906 -2.383 1.00 0.00 379 SER A N 3
ATOM 4635 C CA . SER A 1 101 ? 16.611 24.944 -3.270 1.00 0.00 379 SER A CA 3
ATOM 4636 C C . SER A 1 101 ? 18.004 24.587 -3.778 1.00 0.00 379 SER A C 3
ATOM 4637 O O . SER A 1 101 ? 18.786 23.944 -3.077 1.00 0.00 379 SER A O 3
ATOM 4645 N N . SER A 1 102 ? 18.308 25.008 -5.001 1.00 0.00 380 SER A N 3
ATOM 4646 C CA . SER A 1 102 ? 19.605 24.730 -5.606 1.00 0.00 380 SER A CA 3
ATOM 4647 C C . SER A 1 102 ? 20.447 25.999 -5.692 1.00 0.00 380 SER A C 3
ATOM 4648 O O . SER A 1 102 ? 19.916 27.107 -5.755 1.00 0.00 380 SER A O 3
ATOM 4656 N N . GLY A 1 103 ? 21.766 25.828 -5.696 1.00 0.00 381 GLY A N 3
ATOM 4657 C CA . GLY A 1 103 ? 22.662 26.967 -5.774 1.00 0.00 381 GLY A CA 3
ATOM 4658 C C . GLY A 1 103 ? 22.383 27.999 -4.700 1.00 0.00 381 GLY A C 3
ATOM 4659 O O . GLY A 1 103 ? 22.461 29.202 -4.950 1.00 0.00 381 GLY A O 3
ATOM 4663 N N . GLY A 1 1 ? -35.869 -12.399 4.948 1.00 0.00 279 GLY A N 4
ATOM 4664 C CA . GLY A 1 1 ? -34.859 -11.405 5.260 1.00 0.00 279 GLY A CA 4
ATOM 4665 C C . GLY A 1 1 ? -34.754 -10.332 4.195 1.00 0.00 279 GLY A C 4
ATOM 4666 O O . GLY A 1 1 ? -33.912 -10.415 3.301 1.00 0.00 279 GLY A O 4
ATOM 4670 N N . SER A 1 2 ? -35.612 -9.321 4.289 1.00 0.00 280 SER A N 4
ATOM 4671 C CA . SER A 1 2 ? -35.615 -8.229 3.322 1.00 0.00 280 SER A CA 4
ATOM 4672 C C . SER A 1 2 ? -34.461 -7.266 3.587 1.00 0.00 280 SER A C 4
ATOM 4673 O O . SER A 1 2 ? -34.078 -7.038 4.734 1.00 0.00 280 SER A O 4
ATOM 4681 N N . SER A 1 3 ? -33.911 -6.703 2.515 1.00 0.00 281 SER A N 4
ATOM 4682 C CA . SER A 1 3 ? -32.798 -5.768 2.630 1.00 0.00 281 SER A CA 4
ATOM 4683 C C . SER A 1 3 ? -33.299 -4.367 2.969 1.00 0.00 281 SER A C 4
ATOM 4684 O O . SER A 1 3 ? -34.392 -3.972 2.567 1.00 0.00 281 SER A O 4
ATOM 4692 N N . GLY A 1 4 ? -32.489 -3.620 3.714 1.00 0.00 282 GLY A N 4
ATOM 4693 C CA . GLY A 1 4 ? -32.866 -2.272 4.096 1.00 0.00 282 GLY A CA 4
ATOM 4694 C C . GLY A 1 4 ? -31.885 -1.649 5.069 1.00 0.00 282 GLY A C 4
ATOM 4695 O O . GLY A 1 4 ? -31.411 -2.311 5.993 1.00 0.00 282 GLY A O 4
ATOM 4699 N N . SER A 1 5 ? -31.578 -0.373 4.862 1.00 0.00 283 SER A N 4
ATOM 4700 C CA . SER A 1 5 ? -30.642 0.338 5.725 1.00 0.00 283 SER A CA 4
ATOM 4701 C C . SER A 1 5 ? -30.843 1.847 5.619 1.00 0.00 283 SER A C 4
ATOM 4702 O O . SER A 1 5 ? -31.229 2.360 4.569 1.00 0.00 283 SER A O 4
ATOM 4710 N N . SER A 1 6 ? -30.577 2.551 6.714 1.00 0.00 284 SER A N 4
ATOM 4711 C CA . SER A 1 6 ? -30.732 4.001 6.746 1.00 0.00 284 SER A CA 4
ATOM 4712 C C . SER A 1 6 ? -29.454 4.673 7.240 1.00 0.00 284 SER A C 4
ATOM 4713 O O . SER A 1 6 ? -29.325 4.993 8.421 1.00 0.00 284 SER A O 4
ATOM 4721 N N . GLY A 1 7 ? -28.512 4.884 6.326 1.00 0.00 285 GLY A N 4
ATOM 4722 C CA . GLY A 1 7 ? -27.257 5.516 6.687 1.00 0.00 285 GLY A CA 4
ATOM 4723 C C . GLY A 1 7 ? -26.432 5.901 5.474 1.00 0.00 285 GLY A C 4
ATOM 4724 O O . GLY A 1 7 ? -26.071 5.047 4.664 1.00 0.00 285 GLY A O 4
ATOM 4728 N N . ASP A 1 8 ? -26.135 7.189 5.348 1.00 0.00 286 ASP A N 4
ATOM 4729 C CA . ASP A 1 8 ? -25.348 7.686 4.225 1.00 0.00 286 ASP A CA 4
ATOM 4730 C C . ASP A 1 8 ? -24.506 8.889 4.641 1.00 0.00 286 ASP A C 4
ATOM 4731 O O . ASP A 1 8 ? -25.034 9.893 5.119 1.00 0.00 286 ASP A O 4
ATOM 4740 N N . ARG A 1 9 ? -23.195 8.779 4.457 1.00 0.00 287 ARG A N 4
ATOM 4741 C CA . ARG A 1 9 ? -22.280 9.856 4.815 1.00 0.00 287 ARG A CA 4
ATOM 4742 C C . ARG A 1 9 ? -21.934 10.703 3.594 1.00 0.00 287 ARG A C 4
ATOM 4743 O O . ARG A 1 9 ? -21.819 10.189 2.482 1.00 0.00 287 ARG A O 4
ATOM 4764 N N . ILE A 1 10 ? -21.769 12.004 3.811 1.00 0.00 288 ILE A N 4
ATOM 4765 C CA . ILE A 1 10 ? -21.435 12.922 2.729 1.00 0.00 288 ILE A CA 4
ATOM 4766 C C . ILE A 1 10 ? -20.181 13.725 3.057 1.00 0.00 288 ILE A C 4
ATOM 4767 O O . ILE A 1 10 ? -20.218 14.653 3.866 1.00 0.00 288 ILE A O 4
ATOM 4783 N N . THR A 1 11 ? -19.071 13.364 2.422 1.00 0.00 289 THR A N 4
ATOM 4784 C CA . THR A 1 11 ? -17.805 14.051 2.645 1.00 0.00 289 THR A CA 4
ATOM 4785 C C . THR A 1 11 ? -17.630 15.210 1.672 1.00 0.00 289 THR A C 4
ATOM 4786 O O . THR A 1 11 ? -17.105 15.036 0.571 1.00 0.00 289 THR A O 4
ATOM 4797 N N . ARG A 1 12 ? -18.071 16.394 2.083 1.00 0.00 290 ARG A N 4
ATOM 4798 C CA . ARG A 1 12 ? -17.963 17.583 1.246 1.00 0.00 290 ARG A CA 4
ATOM 4799 C C . ARG A 1 12 ? -16.510 17.851 0.866 1.00 0.00 290 ARG A C 4
ATOM 4800 O O . ARG A 1 12 ? -16.205 18.158 -0.287 1.00 0.00 290 ARG A O 4
ATOM 4821 N N . TYR A 1 13 ? -15.617 17.732 1.843 1.00 0.00 291 TYR A N 4
ATOM 4822 C CA . TYR A 1 13 ? -14.196 17.964 1.612 1.00 0.00 291 TYR A CA 4
ATOM 4823 C C . TYR A 1 13 ? -13.615 16.903 0.683 1.00 0.00 291 TYR A C 4
ATOM 4824 O O . TYR A 1 13 ? -14.145 15.797 0.579 1.00 0.00 291 TYR A O 4
ATOM 4842 N N . GLN A 1 14 ? -12.522 17.249 0.012 1.00 0.00 292 GLN A N 4
ATOM 4843 C CA . GLN A 1 14 ? -11.867 16.326 -0.909 1.00 0.00 292 GLN A CA 4
ATOM 4844 C C . GLN A 1 14 ? -10.963 15.356 -0.156 1.00 0.00 292 GLN A C 4
ATOM 4845 O O . GLN A 1 14 ? -9.885 15.729 0.308 1.00 0.00 292 GLN A O 4
ATOM 4859 N N . VAL A 1 15 ? -11.408 14.109 -0.038 1.00 0.00 293 VAL A N 4
ATOM 4860 C CA . VAL A 1 15 ? -10.638 13.085 0.658 1.00 0.00 293 VAL A CA 4
ATOM 4861 C C . VAL A 1 15 ? -10.440 11.855 -0.221 1.00 0.00 293 VAL A C 4
ATOM 4862 O O . VAL A 1 15 ? -11.308 10.986 -0.295 1.00 0.00 293 VAL A O 4
ATOM 4875 N N . VAL A 1 16 ? -9.290 11.788 -0.885 1.00 0.00 294 VAL A N 4
ATOM 4876 C CA . VAL A 1 16 ? -8.976 10.663 -1.757 1.00 0.00 294 VAL A CA 4
ATOM 4877 C C . VAL A 1 16 ? -8.139 9.618 -1.028 1.00 0.00 294 VAL A C 4
ATOM 4878 O O . VAL A 1 16 ? -8.248 8.422 -1.297 1.00 0.00 294 VAL A O 4
ATOM 4891 N N . ASN A 1 17 ? -7.304 10.078 -0.102 1.00 0.00 295 ASN A N 4
ATOM 4892 C CA . ASN A 1 17 ? -6.448 9.183 0.667 1.00 0.00 295 ASN A CA 4
ATOM 4893 C C . ASN A 1 17 ? -7.273 8.331 1.627 1.00 0.00 295 ASN A C 4
ATOM 4894 O O . ASN A 1 17 ? -8.052 8.854 2.426 1.00 0.00 295 ASN A O 4
ATOM 4905 N N . LEU A 1 18 ? -7.098 7.017 1.544 1.00 0.00 296 LEU A N 4
ATOM 4906 C CA . LEU A 1 18 ? -7.826 6.092 2.405 1.00 0.00 296 LEU A CA 4
ATOM 4907 C C . LEU A 1 18 ? -6.874 5.360 3.346 1.00 0.00 296 LEU A C 4
ATOM 4908 O O . LEU A 1 18 ? -5.775 4.968 2.952 1.00 0.00 296 LEU A O 4
ATOM 4924 N N . TYR A 1 19 ? -7.304 5.178 4.589 1.00 0.00 297 TYR A N 4
ATOM 4925 C CA . TYR A 1 19 ? -6.490 4.494 5.587 1.00 0.00 297 TYR A CA 4
ATOM 4926 C C . TYR A 1 19 ? -6.862 3.017 5.673 1.00 0.00 297 TYR A C 4
ATOM 4927 O O . TYR A 1 19 ? -8.008 2.668 5.954 1.00 0.00 297 TYR A O 4
ATOM 4945 N N . VAL A 1 20 ? -5.882 2.152 5.429 1.00 0.00 298 VAL A N 4
ATOM 4946 C CA . VAL A 1 20 ? -6.104 0.711 5.480 1.00 0.00 298 VAL A CA 4
ATOM 4947 C C . VAL A 1 20 ? -5.549 0.115 6.768 1.00 0.00 298 VAL A C 4
ATOM 4948 O O . VAL A 1 20 ? -4.423 0.412 7.169 1.00 0.00 298 VAL A O 4
ATOM 4961 N N . LYS A 1 21 ? -6.346 -0.729 7.415 1.00 0.00 299 LYS A N 4
ATOM 4962 C CA . LYS A 1 21 ? -5.936 -1.370 8.658 1.00 0.00 299 LYS A CA 4
ATOM 4963 C C . LYS A 1 21 ? -6.254 -2.861 8.632 1.00 0.00 299 LYS A C 4
ATOM 4964 O O . LYS A 1 21 ? -7.056 -3.320 7.821 1.00 0.00 299 LYS A O 4
ATOM 4983 N N . ASN A 1 22 ? -5.620 -3.612 9.527 1.00 0.00 300 ASN A N 4
ATOM 4984 C CA . ASN A 1 22 ? -5.837 -5.052 9.607 1.00 0.00 300 ASN A CA 4
ATOM 4985 C C . ASN A 1 22 ? -5.377 -5.744 8.327 1.00 0.00 300 ASN A C 4
ATOM 4986 O O . ASN A 1 22 ? -6.100 -6.561 7.756 1.00 0.00 300 ASN A O 4
ATOM 4997 N N . LEU A 1 23 ? -4.170 -5.411 7.883 1.00 0.00 301 LEU A N 4
ATOM 4998 C CA . LEU A 1 23 ? -3.612 -6.000 6.670 1.00 0.00 301 LEU A CA 4
ATOM 4999 C C . LEU A 1 23 ? -2.897 -7.310 6.981 1.00 0.00 301 LEU A C 4
ATOM 5000 O O . LEU A 1 23 ? -1.752 -7.312 7.435 1.00 0.00 301 LEU A O 4
ATOM 5016 N N . ASP A 1 24 ? -3.578 -8.424 6.733 1.00 0.00 302 ASP A N 4
ATOM 5017 C CA . ASP A 1 24 ? -3.006 -9.742 6.983 1.00 0.00 302 ASP A CA 4
ATOM 5018 C C . ASP A 1 24 ? -1.572 -9.818 6.471 1.00 0.00 302 ASP A C 4
ATOM 5019 O O . ASP A 1 24 ? -1.171 -9.044 5.601 1.00 0.00 302 ASP A O 4
ATOM 5028 N N . ASP A 1 25 ? -0.803 -10.754 7.016 1.00 0.00 303 ASP A N 4
ATOM 5029 C CA . ASP A 1 25 ? 0.587 -10.932 6.614 1.00 0.00 303 ASP A CA 4
ATOM 5030 C C . ASP A 1 25 ? 0.687 -11.240 5.123 1.00 0.00 303 ASP A C 4
ATOM 5031 O O . ASP A 1 25 ? 1.556 -10.717 4.428 1.00 0.00 303 ASP A O 4
ATOM 5040 N N . GLY A 1 26 ? -0.210 -12.095 4.639 1.00 0.00 304 GLY A N 4
ATOM 5041 C CA . GLY A 1 26 ? -0.205 -12.459 3.235 1.00 0.00 304 GLY A CA 4
ATOM 5042 C C . GLY A 1 26 ? -0.390 -11.261 2.324 1.00 0.00 304 GLY A C 4
ATOM 5043 O O . GLY A 1 26 ? 0.238 -11.172 1.269 1.00 0.00 304 GLY A O 4
ATOM 5047 N N . ILE A 1 27 ? -1.254 -10.338 2.732 1.00 0.00 305 ILE A N 4
ATOM 5048 C CA . ILE A 1 27 ? -1.520 -9.140 1.945 1.00 0.00 305 ILE A CA 4
ATOM 5049 C C . ILE A 1 27 ? -0.286 -8.248 1.868 1.00 0.00 305 ILE A C 4
ATOM 5050 O O . ILE A 1 27 ? 0.357 -7.970 2.880 1.00 0.00 305 ILE A O 4
ATOM 5066 N N . ASP A 1 28 ? 0.039 -7.801 0.659 1.00 0.00 306 ASP A N 4
ATOM 5067 C CA . ASP A 1 28 ? 1.195 -6.938 0.449 1.00 0.00 306 ASP A CA 4
ATOM 5068 C C . ASP A 1 28 ? 0.802 -5.681 -0.321 1.00 0.00 306 ASP A C 4
ATOM 5069 O O . ASP A 1 28 ? -0.376 -5.454 -0.598 1.00 0.00 306 ASP A O 4
ATOM 5078 N N . ASP A 1 29 ? 1.795 -4.867 -0.663 1.00 0.00 307 ASP A N 4
ATOM 5079 C CA . ASP A 1 29 ? 1.553 -3.633 -1.401 1.00 0.00 307 ASP A CA 4
ATOM 5080 C C . ASP A 1 29 ? 0.622 -3.881 -2.584 1.00 0.00 307 ASP A C 4
ATOM 5081 O O . ASP A 1 29 ? -0.463 -3.306 -2.662 1.00 0.00 307 ASP A O 4
ATOM 5090 N N . GLU A 1 30 ? 1.056 -4.739 -3.501 1.00 0.00 308 GLU A N 4
ATOM 5091 C CA . GLU A 1 30 ? 0.261 -5.061 -4.681 1.00 0.00 308 GLU A CA 4
ATOM 5092 C C . GLU A 1 30 ? -1.169 -5.423 -4.292 1.00 0.00 308 GLU A C 4
ATOM 5093 O O . GLU A 1 30 ? -2.116 -4.717 -4.639 1.00 0.00 308 GLU A O 4
ATOM 5105 N N . ARG A 1 31 ? -1.317 -6.529 -3.569 1.00 0.00 309 ARG A N 4
ATOM 5106 C CA . ARG A 1 31 ? -2.631 -6.987 -3.134 1.00 0.00 309 ARG A CA 4
ATOM 5107 C C . ARG A 1 31 ? -3.546 -5.804 -2.831 1.00 0.00 309 ARG A C 4
ATOM 5108 O O . ARG A 1 31 ? -4.686 -5.752 -3.296 1.00 0.00 309 ARG A O 4
ATOM 5129 N N . LEU A 1 32 ? -3.041 -4.856 -2.050 1.00 0.00 310 LEU A N 4
ATOM 5130 C CA . LEU A 1 32 ? -3.812 -3.674 -1.684 1.00 0.00 310 LEU A CA 4
ATOM 5131 C C . LEU A 1 32 ? -4.315 -2.946 -2.927 1.00 0.00 310 LEU A C 4
ATOM 5132 O O . LEU A 1 32 ? -5.498 -3.014 -3.262 1.00 0.00 310 LEU A O 4
ATOM 5148 N N . ARG A 1 33 ? -3.409 -2.253 -3.608 1.00 0.00 311 ARG A N 4
ATOM 5149 C CA . ARG A 1 33 ? -3.760 -1.514 -4.815 1.00 0.00 311 ARG A CA 4
ATOM 5150 C C . ARG A 1 33 ? -4.560 -2.390 -5.775 1.00 0.00 311 ARG A C 4
ATOM 5151 O O . ARG A 1 33 ? -5.325 -1.888 -6.599 1.00 0.00 311 ARG A O 4
ATOM 5172 N N . LYS A 1 34 ? -4.376 -3.701 -5.664 1.00 0.00 312 LYS A N 4
ATOM 5173 C CA . LYS A 1 34 ? -5.080 -4.648 -6.521 1.00 0.00 312 LYS A CA 4
ATOM 5174 C C . LYS A 1 34 ? -6.541 -4.778 -6.103 1.00 0.00 312 LYS A C 4
ATOM 5175 O O . LYS A 1 34 ? -7.433 -4.851 -6.948 1.00 0.00 312 LYS A O 4
ATOM 5194 N N . ALA A 1 35 ? -6.778 -4.803 -4.796 1.00 0.00 313 ALA A N 4
ATOM 5195 C CA . ALA A 1 35 ? -8.132 -4.920 -4.267 1.00 0.00 313 ALA A CA 4
ATOM 5196 C C . ALA A 1 35 ? -8.786 -3.550 -4.124 1.00 0.00 313 ALA A C 4
ATOM 5197 O O . ALA A 1 35 ? -9.762 -3.391 -3.391 1.00 0.00 313 ALA A O 4
ATOM 5204 N N . PHE A 1 36 ? -8.241 -2.564 -4.828 1.00 0.00 314 PHE A N 4
ATOM 5205 C CA . PHE A 1 36 ? -8.771 -1.206 -4.778 1.00 0.00 314 PHE A CA 4
ATOM 5206 C C . PHE A 1 36 ? -9.049 -0.678 -6.182 1.00 0.00 314 PHE A C 4
ATOM 5207 O O . PHE A 1 36 ? -9.949 0.137 -6.384 1.00 0.00 314 PHE A O 4
ATOM 5224 N N . SER A 1 37 ? -8.268 -1.149 -7.150 1.00 0.00 315 SER A N 4
ATOM 5225 C CA . SER A 1 37 ? -8.426 -0.722 -8.535 1.00 0.00 315 SER A CA 4
ATOM 5226 C C . SER A 1 37 ? -9.862 -0.926 -9.006 1.00 0.00 315 SER A C 4
ATOM 5227 O O . SER A 1 37 ? -10.464 -0.059 -9.642 1.00 0.00 315 SER A O 4
ATOM 5235 N N . PRO A 1 38 ? -10.428 -2.100 -8.688 1.00 0.00 316 PRO A N 4
ATOM 5236 C CA . PRO A 1 38 ? -11.800 -2.446 -9.068 1.00 0.00 316 PRO A CA 4
ATOM 5237 C C . PRO A 1 38 ? -12.790 -1.332 -8.744 1.00 0.00 316 PRO A C 4
ATOM 5238 O O . PRO A 1 38 ? -13.900 -1.301 -9.276 1.00 0.00 316 PRO A O 4
ATOM 5249 N N . PHE A 1 39 ? -12.381 -0.418 -7.871 1.00 0.00 317 PHE A N 4
ATOM 5250 C CA . PHE A 1 39 ? -13.232 0.698 -7.476 1.00 0.00 317 PHE A CA 4
ATOM 5251 C C . PHE A 1 39 ? -12.841 1.970 -8.222 1.00 0.00 317 PHE A C 4
ATOM 5252 O O . PHE A 1 39 ? -13.641 2.541 -8.962 1.00 0.00 317 PHE A O 4
ATOM 5269 N N . GLY A 1 40 ? -11.602 2.410 -8.019 1.00 0.00 318 GLY A N 4
ATOM 5270 C CA . GLY A 1 40 ? -11.125 3.613 -8.678 1.00 0.00 318 GLY A CA 4
ATOM 5271 C C . GLY A 1 40 ? -9.638 3.564 -8.967 1.00 0.00 318 GLY A C 4
ATOM 5272 O O . GLY A 1 40 ? -8.901 2.796 -8.348 1.00 0.00 318 GLY A O 4
ATOM 5276 N N . THR A 1 41 ? -9.194 4.385 -9.914 1.00 0.00 319 THR A N 4
ATOM 5277 C CA . THR A 1 41 ? -7.786 4.430 -10.287 1.00 0.00 319 THR A CA 4
ATOM 5278 C C . THR A 1 41 ? -6.928 4.943 -9.136 1.00 0.00 319 THR A C 4
ATOM 5279 O O . THR A 1 41 ? -7.332 5.847 -8.403 1.00 0.00 319 THR A O 4
ATOM 5290 N N . ILE A 1 42 ? -5.744 4.361 -8.982 1.00 0.00 320 ILE A N 4
ATOM 5291 C CA . ILE A 1 42 ? -4.829 4.761 -7.920 1.00 0.00 320 ILE A CA 4
ATOM 5292 C C . ILE A 1 42 ? -3.504 5.254 -8.492 1.00 0.00 320 ILE A C 4
ATOM 5293 O O . ILE A 1 42 ? -2.939 4.641 -9.398 1.00 0.00 320 ILE A O 4
ATOM 5309 N N . THR A 1 43 ? -3.012 6.367 -7.957 1.00 0.00 321 THR A N 4
ATOM 5310 C CA . THR A 1 43 ? -1.754 6.943 -8.413 1.00 0.00 321 THR A CA 4
ATOM 5311 C C . THR A 1 43 ? -0.608 6.570 -7.480 1.00 0.00 321 THR A C 4
ATOM 5312 O O . THR A 1 43 ? 0.517 6.340 -7.924 1.00 0.00 321 THR A O 4
ATOM 5323 N N . SER A 1 44 ? -0.900 6.511 -6.185 1.00 0.00 322 SER A N 4
ATOM 5324 C CA . SER A 1 44 ? 0.107 6.168 -5.188 1.00 0.00 322 SER A CA 4
ATOM 5325 C C . SER A 1 44 ? -0.464 5.212 -4.145 1.00 0.00 322 SER A C 4
ATOM 5326 O O . SER A 1 44 ? -1.456 5.517 -3.485 1.00 0.00 322 SER A O 4
ATOM 5334 N N . ALA A 1 45 ? 0.172 4.054 -4.002 1.00 0.00 323 ALA A N 4
ATOM 5335 C CA . ALA A 1 45 ? -0.271 3.053 -3.039 1.00 0.00 323 ALA A CA 4
ATOM 5336 C C . ALA A 1 45 ? 0.914 2.446 -2.295 1.00 0.00 323 ALA A C 4
ATOM 5337 O O . ALA A 1 45 ? 1.843 1.921 -2.910 1.00 0.00 323 ALA A O 4
ATOM 5344 N N . LYS A 1 46 ? 0.876 2.521 -0.969 1.00 0.00 324 LYS A N 4
ATOM 5345 C CA . LYS A 1 46 ? 1.946 1.978 -0.141 1.00 0.00 324 LYS A CA 4
ATOM 5346 C C . LYS A 1 46 ? 1.410 1.529 1.215 1.00 0.00 324 LYS A C 4
ATOM 5347 O O . LYS A 1 46 ? 0.442 2.091 1.728 1.00 0.00 324 LYS A O 4
ATOM 5366 N N . VAL A 1 47 ? 2.046 0.514 1.792 1.00 0.00 325 VAL A N 4
ATOM 5367 C CA . VAL A 1 47 ? 1.634 -0.008 3.089 1.00 0.00 325 VAL A CA 4
ATOM 5368 C C . VAL A 1 47 ? 2.719 0.211 4.139 1.00 0.00 325 VAL A C 4
ATOM 5369 O O . VAL A 1 47 ? 3.905 0.033 3.865 1.00 0.00 325 VAL A O 4
ATOM 5382 N N . MET A 1 48 ? 2.303 0.596 5.340 1.00 0.00 326 MET A N 4
ATOM 5383 C CA . MET A 1 48 ? 3.239 0.837 6.432 1.00 0.00 326 MET A CA 4
ATOM 5384 C C . MET A 1 48 ? 4.008 -0.434 6.779 1.00 0.00 326 MET A C 4
ATOM 5385 O O . MET A 1 48 ? 3.412 -1.461 7.104 1.00 0.00 326 MET A O 4
ATOM 5399 N N . MET A 1 49 ? 5.332 -0.357 6.709 1.00 0.00 327 MET A N 4
ATOM 5400 C CA . MET A 1 49 ? 6.182 -1.502 7.017 1.00 0.00 327 MET A CA 4
ATOM 5401 C C . MET A 1 49 ? 7.426 -1.065 7.783 1.00 0.00 327 MET A C 4
ATOM 5402 O O . MET A 1 49 ? 8.065 -0.074 7.432 1.00 0.00 327 MET A O 4
ATOM 5416 N N . GLU A 1 50 ? 7.764 -1.811 8.830 1.00 0.00 328 GLU A N 4
ATOM 5417 C CA . GLU A 1 50 ? 8.932 -1.499 9.645 1.00 0.00 328 GLU A CA 4
ATOM 5418 C C . GLU A 1 50 ? 9.784 -2.743 9.874 1.00 0.00 328 GLU A C 4
ATOM 5419 O O . GLU A 1 50 ? 9.611 -3.454 10.863 1.00 0.00 328 GLU A O 4
ATOM 5431 N N . GLY A 1 51 ? 10.706 -3.001 8.951 1.00 0.00 329 GLY A N 4
ATOM 5432 C CA . GLY A 1 51 ? 11.571 -4.160 9.069 1.00 0.00 329 GLY A CA 4
ATOM 5433 C C . GLY A 1 51 ? 11.093 -5.328 8.230 1.00 0.00 329 GLY A C 4
ATOM 5434 O O . GLY A 1 51 ? 10.861 -6.419 8.748 1.00 0.00 329 GLY A O 4
ATOM 5438 N N . GLY A 1 52 ? 10.944 -5.099 6.929 1.00 0.00 330 GLY A N 4
ATOM 5439 C CA . GLY A 1 52 ? 10.490 -6.150 6.037 1.00 0.00 330 GLY A CA 4
ATOM 5440 C C . GLY A 1 52 ? 9.383 -6.988 6.646 1.00 0.00 330 GLY A C 4
ATOM 5441 O O . GLY A 1 52 ? 9.413 -8.216 6.573 1.00 0.00 330 GLY A O 4
ATOM 5445 N N . ARG A 1 53 ? 8.403 -6.322 7.250 1.00 0.00 331 ARG A N 4
ATOM 5446 C CA . ARG A 1 53 ? 7.283 -7.014 7.876 1.00 0.00 331 ARG A CA 4
ATOM 5447 C C . ARG A 1 53 ? 6.036 -6.135 7.882 1.00 0.00 331 ARG A C 4
ATOM 5448 O O . ARG A 1 53 ? 6.082 -4.978 8.300 1.00 0.00 331 ARG A O 4
ATOM 5469 N N . SER A 1 54 ? 4.923 -6.692 7.415 1.00 0.00 332 SER A N 4
ATOM 5470 C CA . SER A 1 54 ? 3.665 -5.958 7.362 1.00 0.00 332 SER A CA 4
ATOM 5471 C C . SER A 1 54 ? 3.172 -5.621 8.766 1.00 0.00 332 SER A C 4
ATOM 5472 O O . SER A 1 54 ? 2.838 -6.510 9.549 1.00 0.00 332 SER A O 4
ATOM 5480 N N . LYS A 1 55 ? 3.130 -4.330 9.078 1.00 0.00 333 LYS A N 4
ATOM 5481 C CA . LYS A 1 55 ? 2.678 -3.873 10.387 1.00 0.00 333 LYS A CA 4
ATOM 5482 C C . LYS A 1 55 ? 1.204 -4.201 10.598 1.00 0.00 333 LYS A C 4
ATOM 5483 O O . LYS A 1 55 ? 0.817 -4.721 11.644 1.00 0.00 333 LYS A O 4
ATOM 5502 N N . GLY A 1 56 ? 0.384 -3.896 9.597 1.00 0.00 334 GLY A N 4
ATOM 5503 C CA . GLY A 1 56 ? -1.038 -4.167 9.693 1.00 0.00 334 GLY A CA 4
ATOM 5504 C C . GLY A 1 56 ? -1.884 -2.980 9.276 1.00 0.00 334 GLY A C 4
ATOM 5505 O O . GLY A 1 56 ? -3.014 -2.821 9.738 1.00 0.00 334 GLY A O 4
ATOM 5509 N N . PHE A 1 57 ? -1.337 -2.144 8.400 1.00 0.00 335 PHE A N 4
ATOM 5510 C CA . PHE A 1 57 ? -2.048 -0.964 7.922 1.00 0.00 335 PHE A CA 4
ATOM 5511 C C . PHE A 1 57 ? -1.248 -0.249 6.837 1.00 0.00 335 PHE A C 4
ATOM 5512 O O . PHE A 1 57 ? -0.060 -0.511 6.652 1.00 0.00 335 PHE A O 4
ATOM 5529 N N . GLY A 1 58 ? -1.909 0.657 6.123 1.00 0.00 336 GLY A N 4
ATOM 5530 C CA . GLY A 1 58 ? -1.245 1.396 5.065 1.00 0.00 336 GLY A CA 4
ATOM 5531 C C . GLY A 1 58 ? -2.062 2.577 4.581 1.00 0.00 336 GLY A C 4
ATOM 5532 O O . GLY A 1 58 ? -2.995 3.014 5.256 1.00 0.00 336 GLY A O 4
ATOM 5536 N N . PHE A 1 59 ? -1.711 3.098 3.410 1.00 0.00 337 PHE A N 4
ATOM 5537 C CA . PHE A 1 59 ? -2.418 4.238 2.838 1.00 0.00 337 PHE A CA 4
ATOM 5538 C C . PHE A 1 59 ? -2.503 4.119 1.319 1.00 0.00 337 PHE A C 4
ATOM 5539 O O . PHE A 1 59 ? -1.541 3.720 0.661 1.00 0.00 337 PHE A O 4
ATOM 5556 N N . VAL A 1 60 ? -3.661 4.467 0.768 1.00 0.00 338 VAL A N 4
ATOM 5557 C CA . VAL A 1 60 ? -3.873 4.400 -0.673 1.00 0.00 338 VAL A CA 4
ATOM 5558 C C . VAL A 1 60 ? -4.468 5.701 -1.202 1.00 0.00 338 VAL A C 4
ATOM 5559 O O . VAL A 1 60 ? -5.303 6.325 -0.547 1.00 0.00 338 VAL A O 4
ATOM 5572 N N . CYS A 1 61 ? -4.032 6.103 -2.391 1.00 0.00 339 CYS A N 4
ATOM 5573 C CA . CYS A 1 61 ? -4.521 7.330 -3.009 1.00 0.00 339 CYS A CA 4
ATOM 5574 C C . CYS A 1 61 ? -5.309 7.023 -4.278 1.00 0.00 339 CYS A C 4
ATOM 5575 O O . CYS A 1 61 ? -4.994 6.081 -5.004 1.00 0.00 339 CYS A O 4
ATOM 5583 N N . PHE A 1 62 ? -6.337 7.825 -4.539 1.00 0.00 340 PHE A N 4
ATOM 5584 C CA . PHE A 1 62 ? -7.172 7.637 -5.719 1.00 0.00 340 PHE A CA 4
ATOM 5585 C C . PHE A 1 62 ? -7.151 8.881 -6.604 1.00 0.00 340 PHE A C 4
ATOM 5586 O O . PHE A 1 62 ? -6.569 9.903 -6.241 1.00 0.00 340 PHE A O 4
ATOM 5603 N N . SER A 1 63 ? -7.788 8.784 -7.766 1.00 0.00 341 SER A N 4
ATOM 5604 C CA . SER A 1 63 ? -7.840 9.898 -8.705 1.00 0.00 341 SER A CA 4
ATOM 5605 C C . SER A 1 63 ? -8.790 10.984 -8.209 1.00 0.00 341 SER A C 4
ATOM 5606 O O . SER A 1 63 ? -8.492 12.175 -8.300 1.00 0.00 341 SER A O 4
ATOM 5614 N N . SER A 1 64 ? -9.936 10.563 -7.682 1.00 0.00 342 SER A N 4
ATOM 5615 C CA . SER A 1 64 ? -10.933 11.498 -7.175 1.00 0.00 342 SER A CA 4
ATOM 5616 C C . SER A 1 64 ? -11.590 10.957 -5.909 1.00 0.00 342 SER A C 4
ATOM 5617 O O . SER A 1 64 ? -11.788 9.752 -5.748 1.00 0.00 342 SER A O 4
ATOM 5625 N N . PRO A 1 65 ? -11.937 11.868 -4.987 1.00 0.00 343 PRO A N 4
ATOM 5626 C CA . PRO A 1 65 ? -12.577 11.507 -3.719 1.00 0.00 343 PRO A CA 4
ATOM 5627 C C . PRO A 1 65 ? -13.723 10.518 -3.909 1.00 0.00 343 PRO A C 4
ATOM 5628 O O . PRO A 1 65 ? -13.730 9.441 -3.314 1.00 0.00 343 PRO A O 4
ATOM 5639 N N . GLU A 1 66 ? -14.689 10.892 -4.742 1.00 0.00 344 GLU A N 4
ATOM 5640 C CA . GLU A 1 66 ? -15.839 10.037 -5.009 1.00 0.00 344 GLU A CA 4
ATOM 5641 C C . GLU A 1 66 ? -15.425 8.569 -5.066 1.00 0.00 344 GLU A C 4
ATOM 5642 O O . GLU A 1 66 ? -15.858 7.760 -4.247 1.00 0.00 344 GLU A O 4
ATOM 5654 N N . GLU A 1 67 ? -14.585 8.235 -6.041 1.00 0.00 345 GLU A N 4
ATOM 5655 C CA . GLU A 1 67 ? -14.113 6.865 -6.205 1.00 0.00 345 GLU A CA 4
ATOM 5656 C C . GLU A 1 67 ? -13.639 6.289 -4.874 1.00 0.00 345 GLU A C 4
ATOM 5657 O O . GLU A 1 67 ? -13.976 5.160 -4.519 1.00 0.00 345 GLU A O 4
ATOM 5669 N N . ALA A 1 68 ? -12.856 7.074 -4.142 1.00 0.00 346 ALA A N 4
ATOM 5670 C CA . ALA A 1 68 ? -12.337 6.643 -2.849 1.00 0.00 346 ALA A CA 4
ATOM 5671 C C . ALA A 1 68 ? -13.470 6.352 -1.872 1.00 0.00 346 ALA A C 4
ATOM 5672 O O . ALA A 1 68 ? -13.448 5.348 -1.159 1.00 0.00 346 ALA A O 4
ATOM 5679 N N . THR A 1 69 ? -14.462 7.237 -1.842 1.00 0.00 347 THR A N 4
ATOM 5680 C CA . THR A 1 69 ? -15.604 7.076 -0.951 1.00 0.00 347 THR A CA 4
ATOM 5681 C C . THR A 1 69 ? -16.137 5.649 -0.992 1.00 0.00 347 THR A C 4
ATOM 5682 O O . THR A 1 69 ? -16.136 4.945 0.018 1.00 0.00 347 THR A O 4
ATOM 5693 N N . LYS A 1 70 ? -16.591 5.226 -2.167 1.00 0.00 348 LYS A N 4
ATOM 5694 C CA . LYS A 1 70 ? -17.126 3.881 -2.342 1.00 0.00 348 LYS A CA 4
ATOM 5695 C C . LYS A 1 70 ? -16.204 2.843 -1.711 1.00 0.00 348 LYS A C 4
ATOM 5696 O O . LYS A 1 70 ? -16.595 2.131 -0.787 1.00 0.00 348 LYS A O 4
ATOM 5715 N N . ALA A 1 71 ? -14.977 2.762 -2.217 1.00 0.00 349 ALA A N 4
ATOM 5716 C CA . ALA A 1 71 ? -13.999 1.814 -1.700 1.00 0.00 349 ALA A CA 4
ATOM 5717 C C . ALA A 1 71 ? -14.112 1.678 -0.186 1.00 0.00 349 ALA A C 4
ATOM 5718 O O . ALA A 1 71 ? -14.191 0.569 0.344 1.00 0.00 349 ALA A O 4
ATOM 5725 N N . VAL A 1 72 ? -14.120 2.812 0.507 1.00 0.00 350 VAL A N 4
ATOM 5726 C CA . VAL A 1 72 ? -14.224 2.820 1.961 1.00 0.00 350 VAL A CA 4
ATOM 5727 C C . VAL A 1 72 ? -15.236 1.787 2.445 1.00 0.00 350 VAL A C 4
ATOM 5728 O O . VAL A 1 72 ? -14.905 0.896 3.227 1.00 0.00 350 VAL A O 4
ATOM 5741 N N . THR A 1 73 ? -16.473 1.913 1.973 1.00 0.00 351 THR A N 4
ATOM 5742 C CA . THR A 1 73 ? -17.534 0.991 2.358 1.00 0.00 351 THR A CA 4
ATOM 5743 C C . THR A 1 73 ? -17.411 -0.332 1.611 1.00 0.00 351 THR A C 4
ATOM 5744 O O . THR A 1 73 ? -17.343 -1.397 2.225 1.00 0.00 351 THR A O 4
ATOM 5755 N N . GLU A 1 74 ? -17.380 -0.258 0.284 1.00 0.00 352 GLU A N 4
ATOM 5756 C CA . GLU A 1 74 ? -17.264 -1.452 -0.545 1.00 0.00 352 GLU A CA 4
ATOM 5757 C C . GLU A 1 74 ? -16.225 -2.412 0.027 1.00 0.00 352 GLU A C 4
ATOM 5758 O O . GLU A 1 74 ? -16.336 -3.628 -0.131 1.00 0.00 352 GLU A O 4
ATOM 5770 N N . MET A 1 75 ? -15.216 -1.857 0.690 1.00 0.00 353 MET A N 4
ATOM 5771 C CA . MET A 1 75 ? -14.158 -2.664 1.285 1.00 0.00 353 MET A CA 4
ATOM 5772 C C . MET A 1 75 ? -14.378 -2.829 2.786 1.00 0.00 353 MET A C 4
ATOM 5773 O O . MET A 1 75 ? -14.405 -3.946 3.299 1.00 0.00 353 MET A O 4
ATOM 5787 N N . ASN A 1 76 ? -14.536 -1.708 3.483 1.00 0.00 354 ASN A N 4
ATOM 5788 C CA . ASN A 1 76 ? -14.753 -1.729 4.925 1.00 0.00 354 ASN A CA 4
ATOM 5789 C C . ASN A 1 76 ? -15.565 -2.954 5.335 1.00 0.00 354 ASN A C 4
ATOM 5790 O O . ASN A 1 76 ? -16.725 -3.101 4.949 1.00 0.00 354 ASN A O 4
ATOM 5801 N N . GLY A 1 77 ? -14.948 -3.832 6.120 1.00 0.00 355 GLY A N 4
ATOM 5802 C CA . GLY A 1 77 ? -15.628 -5.032 6.570 1.00 0.00 355 GLY A CA 4
ATOM 5803 C C . GLY A 1 77 ? -15.622 -6.129 5.523 1.00 0.00 355 GLY A C 4
ATOM 5804 O O . GLY A 1 77 ? -16.516 -6.974 5.495 1.00 0.00 355 GLY A O 4
ATOM 5808 N N . ARG A 1 78 ? -14.612 -6.114 4.659 1.00 0.00 356 ARG A N 4
ATOM 5809 C CA . ARG A 1 78 ? -14.495 -7.113 3.604 1.00 0.00 356 ARG A CA 4
ATOM 5810 C C . ARG A 1 78 ? -13.495 -8.199 3.992 1.00 0.00 356 ARG A C 4
ATOM 5811 O O . ARG A 1 78 ? -12.313 -7.923 4.198 1.00 0.00 356 ARG A O 4
ATOM 5832 N N . ILE A 1 79 ? -13.978 -9.433 4.090 1.00 0.00 357 ILE A N 4
ATOM 5833 C CA . ILE A 1 79 ? -13.127 -10.559 4.452 1.00 0.00 357 ILE A CA 4
ATOM 5834 C C . ILE A 1 79 ? -12.545 -11.230 3.213 1.00 0.00 357 ILE A C 4
ATOM 5835 O O . ILE A 1 79 ? -13.278 -11.759 2.378 1.00 0.00 357 ILE A O 4
ATOM 5851 N N . VAL A 1 80 ? -11.221 -11.204 3.100 1.00 0.00 358 VAL A N 4
ATOM 5852 C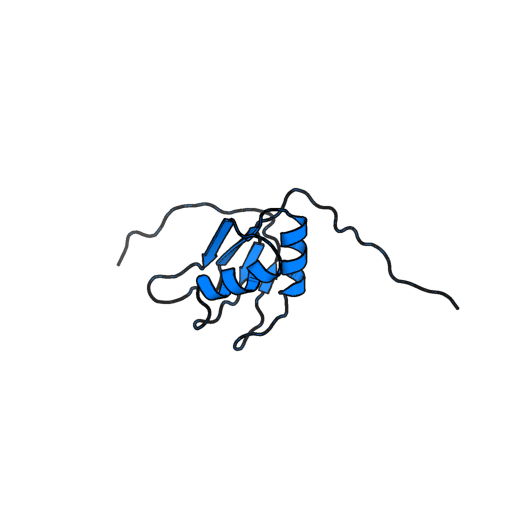 CA . VAL A 1 80 ? -10.538 -11.812 1.963 1.00 0.00 358 VAL A CA 4
ATOM 5853 C C . VAL A 1 80 ? -9.837 -13.103 2.370 1.00 0.00 358 VAL A C 4
ATOM 5854 O O . VAL A 1 80 ? -9.923 -14.114 1.673 1.00 0.00 358 VAL A O 4
ATOM 5867 N N . ALA A 1 81 ? -9.144 -13.062 3.502 1.00 0.00 359 ALA A N 4
ATOM 5868 C CA . ALA A 1 81 ? -8.429 -14.230 4.004 1.00 0.00 359 ALA A CA 4
ATOM 5869 C C . ALA A 1 81 ? -8.966 -14.659 5.365 1.00 0.00 359 ALA A C 4
ATOM 5870 O O . ALA A 1 81 ? -9.650 -15.676 5.482 1.00 0.00 359 ALA A O 4
ATOM 5877 N N . THR A 1 82 ? -8.651 -13.878 6.393 1.00 0.00 360 THR A N 4
ATOM 5878 C CA . THR A 1 82 ? -9.100 -14.178 7.747 1.00 0.00 360 THR A CA 4
ATOM 5879 C C . THR A 1 82 ? -9.696 -12.944 8.415 1.00 0.00 360 THR A C 4
ATOM 5880 O O . THR A 1 82 ? -10.809 -12.985 8.939 1.00 0.00 360 THR A O 4
ATOM 5891 N N . LYS A 1 83 ? -8.948 -11.846 8.393 1.00 0.00 361 LYS A N 4
ATOM 5892 C CA . LYS A 1 83 ? -9.403 -10.598 8.995 1.00 0.00 361 LYS A CA 4
ATOM 5893 C C . LYS A 1 83 ? -9.940 -9.645 7.932 1.00 0.00 361 LYS A C 4
ATOM 5894 O O . LYS A 1 83 ? -9.490 -9.639 6.785 1.00 0.00 361 LYS A O 4
ATOM 5913 N N . PRO A 1 84 ? -10.923 -8.819 8.318 1.00 0.00 362 PRO A N 4
ATOM 5914 C CA . PRO A 1 84 ? -11.540 -7.845 7.413 1.00 0.00 362 PRO A CA 4
ATOM 5915 C C . PRO A 1 84 ? -10.671 -6.609 7.211 1.00 0.00 362 PRO A C 4
ATOM 5916 O O . PRO A 1 84 ? -10.095 -6.080 8.163 1.00 0.00 362 PRO A O 4
ATOM 5927 N N . LEU A 1 85 ? -10.580 -6.151 5.967 1.00 0.00 363 LEU A N 4
ATOM 5928 C CA . LEU A 1 85 ? -9.781 -4.976 5.641 1.00 0.00 363 LEU A CA 4
ATOM 5929 C C . LEU A 1 85 ? -10.477 -3.699 6.101 1.00 0.00 363 LEU A C 4
ATOM 5930 O O . LEU A 1 85 ? -11.277 -3.117 5.368 1.00 0.00 363 LEU A O 4
ATOM 5946 N N . TYR A 1 86 ? -10.165 -3.267 7.318 1.00 0.00 364 TYR A N 4
ATOM 5947 C CA . TYR A 1 86 ? -10.761 -2.059 7.876 1.00 0.00 364 TYR A CA 4
ATOM 5948 C C . TYR A 1 86 ? -10.355 -0.829 7.070 1.00 0.00 364 TYR A C 4
ATOM 5949 O O . TYR A 1 86 ? -9.223 -0.354 7.168 1.00 0.00 364 TYR A O 4
ATOM 5967 N N . VAL A 1 87 ? -11.288 -0.317 6.273 1.00 0.00 365 VAL A N 4
ATOM 5968 C CA . VAL A 1 87 ? -11.029 0.859 5.451 1.00 0.00 365 VAL A CA 4
ATOM 5969 C C . VAL A 1 87 ? -11.780 2.075 5.981 1.00 0.00 365 VAL A C 4
ATOM 5970 O O . VAL A 1 87 ? -12.969 1.999 6.287 1.00 0.00 365 VAL A O 4
ATOM 5983 N N . ALA A 1 88 ? -11.077 3.198 6.086 1.00 0.00 366 ALA A N 4
ATOM 5984 C CA . ALA A 1 88 ? -11.677 4.433 6.576 1.00 0.00 366 ALA A CA 4
ATOM 5985 C C . ALA A 1 88 ? -10.967 5.654 6.002 1.00 0.00 366 ALA A C 4
ATOM 5986 O O . ALA A 1 88 ? -9.776 5.603 5.691 1.00 0.00 366 ALA A O 4
ATOM 5993 N N . LEU A 1 89 ? -11.704 6.751 5.864 1.00 0.00 367 LEU A N 4
ATOM 5994 C CA . LEU A 1 89 ? -11.144 7.986 5.327 1.00 0.00 367 LEU A CA 4
ATOM 5995 C C . LEU A 1 89 ? -9.970 8.466 6.175 1.00 0.00 367 LEU A C 4
ATOM 5996 O O . LEU A 1 89 ? -10.032 8.450 7.404 1.00 0.00 367 LEU A O 4
ATOM 6012 N N . ALA A 1 90 ? -8.902 8.894 5.510 1.00 0.00 368 ALA A N 4
ATOM 6013 C CA . ALA A 1 90 ? -7.716 9.382 6.202 1.00 0.00 368 ALA A CA 4
ATOM 6014 C C . ALA A 1 90 ? -7.704 10.906 6.262 1.00 0.00 368 ALA A C 4
ATOM 6015 O O . ALA A 1 90 ? -8.546 11.566 5.653 1.00 0.00 368 ALA A O 4
ATOM 6022 N N . GLN A 1 91 ? -6.746 11.457 7.000 1.00 0.00 369 GLN A N 4
ATOM 6023 C CA . GLN A 1 91 ? -6.626 12.903 7.139 1.00 0.00 369 GLN A CA 4
ATOM 6024 C C . GLN A 1 91 ? -5.525 13.449 6.236 1.00 0.00 369 GLN A C 4
ATOM 6025 O O . GLN A 1 91 ? -4.418 13.734 6.693 1.00 0.00 369 GLN A O 4
ATOM 6039 N N . ARG A 1 92 ? -5.837 13.590 4.952 1.00 0.00 370 ARG A N 4
ATOM 6040 C CA . ARG A 1 92 ? -4.873 14.100 3.983 1.00 0.00 370 ARG A CA 4
ATOM 6041 C C . ARG A 1 92 ? -5.569 14.930 2.909 1.00 0.00 370 ARG A C 4
ATOM 6042 O O . ARG A 1 92 ? -6.772 14.793 2.685 1.00 0.00 370 ARG A O 4
ATOM 6063 N N . LYS A 1 93 ? -4.805 15.793 2.248 1.00 0.00 371 LYS A N 4
ATOM 6064 C CA . LYS A 1 93 ? -5.346 16.646 1.196 1.00 0.00 371 LYS A CA 4
ATOM 6065 C C . LYS A 1 93 ? -4.892 16.168 -0.179 1.00 0.00 371 LYS A C 4
ATOM 6066 O O . LYS A 1 93 ? -5.688 15.642 -0.956 1.00 0.00 371 LYS A O 4
ATOM 6085 N N . GLU A 1 94 ? -3.609 16.354 -0.472 1.00 0.00 372 GLU A N 4
ATOM 6086 C CA . GLU A 1 94 ? -3.051 15.941 -1.754 1.00 0.00 372 GLU A CA 4
ATOM 6087 C C . GLU A 1 94 ? -1.599 15.497 -1.598 1.00 0.00 372 GLU A C 4
ATOM 6088 O O . GLU A 1 94 ? -0.919 15.888 -0.650 1.00 0.00 372 GLU A O 4
ATOM 6100 N N . GLU A 1 95 ? -1.133 14.677 -2.535 1.00 0.00 373 GLU A N 4
ATOM 6101 C CA . GLU A 1 95 ? 0.237 14.179 -2.500 1.00 0.00 373 GLU A CA 4
ATOM 6102 C C . GLU A 1 95 ? 1.048 14.735 -3.667 1.00 0.00 373 GLU A C 4
ATOM 6103 O O . GLU A 1 95 ? 0.489 15.177 -4.671 1.00 0.00 373 GLU A O 4
ATOM 6115 N N . ARG A 1 96 ? 2.369 14.710 -3.527 1.00 0.00 374 ARG A N 4
ATOM 6116 C CA . ARG A 1 96 ? 3.258 15.213 -4.567 1.00 0.00 374 ARG A CA 4
ATOM 6117 C C . ARG A 1 96 ? 4.336 14.187 -4.905 1.00 0.00 374 ARG A C 4
ATOM 6118 O O . ARG A 1 96 ? 4.651 13.315 -4.095 1.00 0.00 374 ARG A O 4
ATOM 6139 N N . GLN A 1 97 ? 4.895 14.297 -6.106 1.00 0.00 375 GLN A N 4
ATOM 6140 C CA . GLN A 1 97 ? 5.936 13.377 -6.550 1.00 0.00 375 GLN A CA 4
ATOM 6141 C C . GLN A 1 97 ? 7.247 14.117 -6.796 1.00 0.00 375 GLN A C 4
ATOM 6142 O O . GLN A 1 97 ? 7.285 15.106 -7.528 1.00 0.00 375 GLN A O 4
ATOM 6156 N N . SER A 1 98 ? 8.319 13.632 -6.179 1.00 0.00 376 SER A N 4
ATOM 6157 C CA . SER A 1 98 ? 9.632 14.249 -6.327 1.00 0.00 376 SER A CA 4
ATOM 6158 C C . SER A 1 98 ? 10.720 13.364 -5.728 1.00 0.00 376 SER A C 4
ATOM 6159 O O . SER A 1 98 ? 10.431 12.373 -5.058 1.00 0.00 376 SER A O 4
ATOM 6167 N N . GLY A 1 99 ? 11.974 13.729 -5.974 1.00 0.00 377 GLY A N 4
ATOM 6168 C CA . GLY A 1 99 ? 13.088 12.958 -5.453 1.00 0.00 377 GLY A CA 4
ATOM 6169 C C . GLY A 1 99 ? 14.222 13.836 -4.962 1.00 0.00 377 GLY A C 4
ATOM 6170 O O . GLY A 1 99 ? 15.289 13.907 -5.571 1.00 0.00 377 GLY A O 4
ATOM 6174 N N . PRO A 1 100 ? 13.995 14.528 -3.836 1.00 0.00 378 PRO A N 4
ATOM 6175 C CA . PRO A 1 100 ? 14.994 15.420 -3.239 1.00 0.00 378 PRO A CA 4
ATOM 6176 C C . PRO A 1 100 ? 16.081 14.655 -2.493 1.00 0.00 378 PRO A C 4
ATOM 6177 O O . PRO A 1 100 ? 16.071 13.425 -2.451 1.00 0.00 378 PRO A O 4
ATOM 6188 N N . SER A 1 101 ? 17.019 15.391 -1.904 1.00 0.00 379 SER A N 4
ATOM 6189 C CA . SER A 1 101 ? 18.116 14.781 -1.162 1.00 0.00 379 SER A CA 4
ATOM 6190 C C . SER A 1 101 ? 18.136 15.276 0.281 1.00 0.00 379 SER A C 4
ATOM 6191 O O . SER A 1 101 ? 17.833 16.437 0.556 1.00 0.00 379 SER A O 4
ATOM 6199 N N . SER A 1 102 ? 18.494 14.385 1.201 1.00 0.00 380 SER A N 4
ATOM 6200 C CA . SER A 1 102 ? 18.550 14.728 2.617 1.00 0.00 380 SER A CA 4
ATOM 6201 C C . SER A 1 102 ? 19.912 14.375 3.207 1.00 0.00 380 SER A C 4
ATOM 6202 O O . SER A 1 102 ? 20.494 13.341 2.882 1.00 0.00 380 SER A O 4
ATOM 6210 N N . GLY A 1 103 ? 20.415 15.244 4.079 1.00 0.00 381 GLY A N 4
ATOM 6211 C CA . GLY A 1 103 ? 21.704 15.008 4.702 1.00 0.00 381 GLY A CA 4
ATOM 6212 C C . GLY A 1 103 ? 22.857 15.514 3.858 1.00 0.00 381 GLY A C 4
ATOM 6213 O O . GLY A 1 103 ? 23.563 14.729 3.225 1.00 0.00 381 GLY A O 4
ATOM 6217 N N . GLY A 1 1 ? -37.013 -4.406 -14.090 1.00 0.00 279 GLY A N 5
ATOM 6218 C CA . GLY A 1 1 ? -36.314 -3.226 -14.565 1.00 0.00 279 GLY A CA 5
ATOM 6219 C C . GLY A 1 1 ? -37.164 -1.974 -14.476 1.00 0.00 279 GLY A C 5
ATOM 6220 O O . GLY A 1 1 ? -37.991 -1.840 -13.574 1.00 0.00 279 GLY A O 5
ATOM 6224 N N . SER A 1 2 ? -36.958 -1.054 -15.413 1.00 0.00 280 SER A N 5
ATOM 6225 C CA . SER A 1 2 ? -37.708 0.197 -15.433 1.00 0.00 280 SER A CA 5
ATOM 6226 C C . SER A 1 2 ? -37.985 0.688 -14.015 1.00 0.00 280 SER A C 5
ATOM 6227 O O . SER A 1 2 ? -39.094 1.117 -13.700 1.00 0.00 280 SER A O 5
ATOM 6235 N N . SER A 1 3 ? -36.967 0.620 -13.163 1.00 0.00 281 SER A N 5
ATOM 6236 C CA . SER A 1 3 ? -37.100 1.053 -11.777 1.00 0.00 281 SER A CA 5
ATOM 6237 C C . SER A 1 3 ? -35.848 1.794 -11.317 1.00 0.00 281 SER A C 5
ATOM 6238 O O . SER A 1 3 ? -34.788 1.688 -11.933 1.00 0.00 281 SER A O 5
ATOM 6246 N N . GLY A 1 4 ? -35.979 2.546 -10.228 1.00 0.00 282 GLY A N 5
ATOM 6247 C CA . GLY A 1 4 ? -34.852 3.294 -9.702 1.00 0.00 282 GLY A CA 5
ATOM 6248 C C . GLY A 1 4 ? -35.172 3.979 -8.389 1.00 0.00 282 GLY A C 5
ATOM 6249 O O . GLY A 1 4 ? -36.340 4.180 -8.054 1.00 0.00 282 GLY A O 5
ATOM 6253 N N . SER A 1 5 ? -34.133 4.336 -7.641 1.00 0.00 283 SER A N 5
ATOM 6254 C CA . SER A 1 5 ? -34.310 4.997 -6.353 1.00 0.00 283 SER A CA 5
ATOM 6255 C C . SER A 1 5 ? -33.153 5.950 -6.068 1.00 0.00 283 SER A C 5
ATOM 6256 O O . SER A 1 5 ? -32.153 5.962 -6.786 1.00 0.00 283 SER A O 5
ATOM 6264 N N . SER A 1 6 ? -33.297 6.748 -5.015 1.00 0.00 284 SER A N 5
ATOM 6265 C CA . SER A 1 6 ? -32.267 7.708 -4.636 1.00 0.00 284 SER A CA 5
ATOM 6266 C C . SER A 1 6 ? -31.989 7.644 -3.138 1.00 0.00 284 SER A C 5
ATOM 6267 O O . SER A 1 6 ? -32.691 6.960 -2.393 1.00 0.00 284 SER A O 5
ATOM 6275 N N . GLY A 1 7 ? -30.958 8.361 -2.702 1.00 0.00 285 GLY A N 5
ATOM 6276 C CA . GLY A 1 7 ? -30.604 8.373 -1.294 1.00 0.00 285 GLY A CA 5
ATOM 6277 C C . GLY A 1 7 ? -29.110 8.252 -1.071 1.00 0.00 285 GLY A C 5
ATOM 6278 O O . GLY A 1 7 ? -28.524 7.193 -1.298 1.00 0.00 285 GLY A O 5
ATOM 6282 N N . ASP A 1 8 ? -28.490 9.340 -0.627 1.00 0.00 286 ASP A N 5
ATOM 6283 C CA . ASP A 1 8 ? -27.054 9.353 -0.374 1.00 0.00 286 ASP A CA 5
ATOM 6284 C C . ASP A 1 8 ? -26.630 10.660 0.288 1.00 0.00 286 ASP A C 5
ATOM 6285 O O . ASP A 1 8 ? -27.410 11.609 0.365 1.00 0.00 286 ASP A O 5
ATOM 6294 N N . ARG A 1 9 ? -25.391 10.700 0.766 1.00 0.00 287 ARG A N 5
ATOM 6295 C CA . ARG A 1 9 ? -24.864 11.890 1.425 1.00 0.00 287 ARG A CA 5
ATOM 6296 C C . ARG A 1 9 ? -23.814 12.573 0.554 1.00 0.00 287 ARG A C 5
ATOM 6297 O O . ARG A 1 9 ? -23.339 12.001 -0.427 1.00 0.00 287 ARG A O 5
ATOM 6318 N N . ILE A 1 10 ? -23.458 13.800 0.919 1.00 0.00 288 ILE A N 5
ATOM 6319 C CA . ILE A 1 10 ? -22.464 14.561 0.172 1.00 0.00 288 ILE A CA 5
ATOM 6320 C C . ILE A 1 10 ? -21.211 14.798 1.007 1.00 0.00 288 ILE A C 5
ATOM 6321 O O . ILE A 1 10 ? -21.272 14.862 2.236 1.00 0.00 288 ILE A O 5
ATOM 6337 N N . THR A 1 11 ? -20.073 14.930 0.333 1.00 0.00 289 THR A N 5
ATOM 6338 C CA . THR A 1 11 ? -18.804 15.160 1.012 1.00 0.00 289 THR A CA 5
ATOM 6339 C C . THR A 1 11 ? -18.195 16.496 0.600 1.00 0.00 289 THR A C 5
ATOM 6340 O O . THR A 1 11 ? -17.512 16.589 -0.420 1.00 0.00 289 THR A O 5
ATOM 6351 N N . ARG A 1 12 ? -18.446 17.527 1.399 1.00 0.00 290 ARG A N 5
ATOM 6352 C CA . ARG A 1 12 ? -17.922 18.858 1.117 1.00 0.00 290 ARG A CA 5
ATOM 6353 C C . ARG A 1 12 ? -16.397 18.864 1.168 1.00 0.00 290 ARG A C 5
ATOM 6354 O O . ARG A 1 12 ? -15.738 19.420 0.289 1.00 0.00 290 ARG A O 5
ATOM 6375 N N . TYR A 1 13 ? -15.842 18.242 2.202 1.00 0.00 291 TYR A N 5
ATOM 6376 C CA . TYR A 1 13 ? -14.395 18.178 2.370 1.00 0.00 291 TYR A CA 5
ATOM 6377 C C . TYR A 1 13 ? -13.778 17.173 1.402 1.00 0.00 291 TYR A C 5
ATOM 6378 O O . TYR A 1 13 ? -13.922 15.963 1.573 1.00 0.00 291 TYR A O 5
ATOM 6396 N N . GLN A 1 14 ? -13.092 17.686 0.385 1.00 0.00 292 GLN A N 5
ATOM 6397 C CA . GLN A 1 14 ? -12.453 16.834 -0.611 1.00 0.00 292 GLN A CA 5
ATOM 6398 C C . GLN A 1 14 ? -11.543 15.806 0.055 1.00 0.00 292 GLN A C 5
ATOM 6399 O O . GLN A 1 14 ? -10.633 16.161 0.804 1.00 0.00 292 GLN A O 5
ATOM 6413 N N . VAL A 1 15 ? -11.795 14.531 -0.224 1.00 0.00 293 VAL A N 5
ATOM 6414 C CA . VAL A 1 15 ? -10.998 13.452 0.347 1.00 0.00 293 VAL A CA 5
ATOM 6415 C C . VAL A 1 15 ? -10.771 12.339 -0.670 1.00 0.00 293 VAL A C 5
ATOM 6416 O O . VAL A 1 15 ? -11.720 11.727 -1.160 1.00 0.00 293 VAL A O 5
ATOM 6429 N N . VAL A 1 16 ? -9.505 12.082 -0.985 1.00 0.00 294 VAL A N 5
ATOM 6430 C CA . VAL A 1 16 ? -9.152 11.042 -1.943 1.00 0.00 294 VAL A CA 5
ATOM 6431 C C . VAL A 1 16 ? -8.301 9.959 -1.290 1.00 0.00 294 VAL A C 5
ATOM 6432 O O . VAL A 1 16 ? -8.278 8.815 -1.742 1.00 0.00 294 VAL A O 5
ATOM 6445 N N . ASN A 1 17 ? -7.601 10.328 -0.221 1.00 0.00 295 ASN A N 5
ATOM 6446 C CA . ASN A 1 17 ? -6.748 9.387 0.496 1.00 0.00 295 ASN A CA 5
ATOM 6447 C C . ASN A 1 17 ? -7.579 8.463 1.380 1.00 0.00 295 ASN A C 5
ATOM 6448 O O . ASN A 1 17 ? -8.584 8.878 1.958 1.00 0.00 295 ASN A O 5
ATOM 6459 N N . LEU A 1 18 ? -7.153 7.209 1.482 1.00 0.00 296 LEU A N 5
ATOM 6460 C CA . LEU A 1 18 ? -7.857 6.225 2.297 1.00 0.00 296 LEU A CA 5
ATOM 6461 C C . LEU A 1 18 ? -6.887 5.478 3.207 1.00 0.00 296 LEU A C 5
ATOM 6462 O O . LEU A 1 18 ? -5.809 5.067 2.778 1.00 0.00 296 LEU A O 5
ATOM 6478 N N . TYR A 1 19 ? -7.279 5.305 4.464 1.00 0.00 297 TYR A N 5
ATOM 6479 C CA . TYR A 1 19 ? -6.445 4.607 5.436 1.00 0.00 297 TYR A CA 5
ATOM 6480 C C . TYR A 1 19 ? -6.830 3.133 5.525 1.00 0.00 297 TYR A C 5
ATOM 6481 O O . TYR A 1 19 ? -7.984 2.796 5.790 1.00 0.00 297 TYR A O 5
ATOM 6499 N N . VAL A 1 20 ? -5.853 2.259 5.304 1.00 0.00 298 VAL A N 5
ATOM 6500 C CA . VAL A 1 20 ? -6.087 0.821 5.361 1.00 0.00 298 VAL A CA 5
ATOM 6501 C C . VAL A 1 20 ? -5.514 0.221 6.640 1.00 0.00 298 VAL A C 5
ATOM 6502 O O . VAL A 1 20 ? -4.360 0.470 6.993 1.00 0.00 298 VAL A O 5
ATOM 6515 N N . LYS A 1 21 ? -6.326 -0.571 7.332 1.00 0.00 299 LYS A N 5
ATOM 6516 C CA . LYS A 1 21 ? -5.900 -1.209 8.572 1.00 0.00 299 LYS A CA 5
ATOM 6517 C C . LYS A 1 21 ? -6.196 -2.705 8.543 1.00 0.00 299 LYS A C 5
ATOM 6518 O O . LYS A 1 21 ? -7.000 -3.173 7.737 1.00 0.00 299 LYS A O 5
ATOM 6537 N N . ASN A 1 22 ? -5.543 -3.450 9.429 1.00 0.00 300 ASN A N 5
ATOM 6538 C CA . ASN A 1 22 ? -5.737 -4.893 9.505 1.00 0.00 300 ASN A CA 5
ATOM 6539 C C . ASN A 1 22 ? -5.276 -5.573 8.220 1.00 0.00 300 ASN A C 5
ATOM 6540 O O . ASN A 1 22 ? -6.020 -6.343 7.611 1.00 0.00 300 ASN A O 5
ATOM 6551 N N . LEU A 1 23 ? -4.046 -5.283 7.812 1.00 0.00 301 LEU A N 5
ATOM 6552 C CA . LEU A 1 23 ? -3.484 -5.867 6.599 1.00 0.00 301 LEU A CA 5
ATOM 6553 C C . LEU A 1 23 ? -2.691 -7.130 6.919 1.00 0.00 301 LEU A C 5
ATOM 6554 O O . LEU A 1 23 ? -1.493 -7.069 7.195 1.00 0.00 301 LEU A O 5
ATOM 6570 N N . ASP A 1 24 ? -3.367 -8.273 6.877 1.00 0.00 302 ASP A N 5
ATOM 6571 C CA . ASP A 1 24 ? -2.725 -9.551 7.160 1.00 0.00 302 ASP A CA 5
ATOM 6572 C C . ASP A 1 24 ? -1.333 -9.609 6.538 1.00 0.00 302 ASP A C 5
ATOM 6573 O O . ASP A 1 24 ? -1.140 -9.222 5.386 1.00 0.00 302 ASP A O 5
ATOM 6582 N N . ASP A 1 25 ? -0.366 -10.095 7.310 1.00 0.00 303 ASP A N 5
ATOM 6583 C CA . ASP A 1 25 ? 1.008 -10.204 6.835 1.00 0.00 303 ASP A CA 5
ATOM 6584 C C . ASP A 1 25 ? 1.048 -10.695 5.392 1.00 0.00 303 ASP A C 5
ATOM 6585 O O . ASP A 1 25 ? 1.827 -10.201 4.578 1.00 0.00 303 ASP A O 5
ATOM 6594 N N . GLY A 1 26 ? 0.201 -11.672 5.081 1.00 0.00 304 GLY A N 5
ATOM 6595 C CA . GLY A 1 26 ? 0.156 -12.215 3.736 1.00 0.00 304 GLY A CA 5
ATOM 6596 C C . GLY A 1 26 ? -0.129 -11.154 2.691 1.00 0.00 304 GLY A C 5
ATOM 6597 O O . GLY A 1 26 ? 0.439 -11.180 1.599 1.00 0.00 304 GLY A O 5
ATOM 6601 N N . ILE A 1 27 ? -1.012 -10.219 3.026 1.00 0.00 305 ILE A N 5
ATOM 6602 C CA . ILE A 1 27 ? -1.371 -9.145 2.109 1.00 0.00 305 ILE A CA 5
ATOM 6603 C C . ILE A 1 27 ? -0.184 -8.224 1.848 1.00 0.00 305 ILE A C 5
ATOM 6604 O O . ILE A 1 27 ? 0.438 -7.717 2.781 1.00 0.00 305 ILE A O 5
ATOM 6620 N N . ASP A 1 28 ? 0.124 -8.011 0.573 1.00 0.00 306 ASP A N 5
ATOM 6621 C CA . ASP A 1 28 ? 1.235 -7.149 0.188 1.00 0.00 306 ASP A CA 5
ATOM 6622 C C . ASP A 1 28 ? 0.726 -5.864 -0.458 1.00 0.00 306 ASP A C 5
ATOM 6623 O O . ASP A 1 28 ? -0.479 -5.673 -0.620 1.00 0.00 306 ASP A O 5
ATOM 6632 N N . ASP A 1 29 ? 1.653 -4.985 -0.823 1.00 0.00 307 ASP A N 5
ATOM 6633 C CA . ASP A 1 29 ? 1.299 -3.717 -1.451 1.00 0.00 307 ASP A CA 5
ATOM 6634 C C . ASP A 1 29 ? 0.434 -3.946 -2.687 1.00 0.00 307 ASP A C 5
ATOM 6635 O O . ASP A 1 29 ? -0.533 -3.222 -2.921 1.00 0.00 307 ASP A O 5
ATOM 6644 N N . GLU A 1 30 ? 0.791 -4.957 -3.474 1.00 0.00 308 GLU A N 5
ATOM 6645 C CA . GLU A 1 30 ? 0.047 -5.279 -4.686 1.00 0.00 308 GLU A CA 5
ATOM 6646 C C . GLU A 1 30 ? -1.380 -5.702 -4.353 1.00 0.00 308 GLU A C 5
ATOM 6647 O O . GLU A 1 30 ? -2.344 -5.102 -4.828 1.00 0.00 308 GLU A O 5
ATOM 6659 N N . ARG A 1 31 ? -1.507 -6.740 -3.533 1.00 0.00 309 ARG A N 5
ATOM 6660 C CA . ARG A 1 31 ? -2.816 -7.246 -3.137 1.00 0.00 309 ARG A CA 5
ATOM 6661 C C . ARG A 1 31 ? -3.770 -6.097 -2.823 1.00 0.00 309 ARG A C 5
ATOM 6662 O O . ARG A 1 31 ? -4.883 -6.039 -3.347 1.00 0.00 309 ARG A O 5
ATOM 6683 N N . LEU A 1 32 ? -3.328 -5.185 -1.965 1.00 0.00 310 LEU A N 5
ATOM 6684 C CA . LEU A 1 32 ? -4.142 -4.037 -1.580 1.00 0.00 310 LEU A CA 5
ATOM 6685 C C . LEU A 1 32 ? -4.551 -3.225 -2.805 1.00 0.00 310 LEU A C 5
ATOM 6686 O O . LEU A 1 32 ? -5.718 -3.218 -3.196 1.00 0.00 310 LEU A O 5
ATOM 6702 N N . ARG A 1 33 ? -3.582 -2.543 -3.406 1.00 0.00 311 ARG A N 5
ATOM 6703 C CA . ARG A 1 33 ? -3.841 -1.728 -4.587 1.00 0.00 311 ARG A CA 5
ATOM 6704 C C . ARG A 1 33 ? -4.658 -2.505 -5.616 1.00 0.00 311 ARG A C 5
ATOM 6705 O O . ARG A 1 33 ? -5.397 -1.920 -6.408 1.00 0.00 311 ARG A O 5
ATOM 6726 N N . LYS A 1 34 ? -4.519 -3.826 -5.597 1.00 0.00 312 LYS A N 5
ATOM 6727 C CA . LYS A 1 34 ? -5.243 -4.685 -6.527 1.00 0.00 312 LYS A CA 5
ATOM 6728 C C . LYS A 1 34 ? -6.714 -4.791 -6.137 1.00 0.00 312 LYS A C 5
ATOM 6729 O O . LYS A 1 34 ? -7.585 -4.929 -6.995 1.00 0.00 312 LYS A O 5
ATOM 6748 N N . ALA A 1 35 ? -6.983 -4.724 -4.837 1.00 0.00 313 ALA A N 5
ATOM 6749 C CA . ALA A 1 35 ? -8.348 -4.808 -4.334 1.00 0.00 313 ALA A CA 5
ATOM 6750 C C . ALA A 1 35 ? -8.972 -3.423 -4.204 1.00 0.00 313 ALA A C 5
ATOM 6751 O O . ALA A 1 35 ? -9.965 -3.242 -3.498 1.00 0.00 313 ALA A O 5
ATOM 6758 N N . PHE A 1 36 ? -8.384 -2.447 -4.888 1.00 0.00 314 PHE A N 5
ATOM 6759 C CA . PHE A 1 36 ? -8.881 -1.077 -4.847 1.00 0.00 314 PHE A CA 5
ATOM 6760 C C . PHE A 1 36 ? -9.112 -0.540 -6.256 1.00 0.00 314 PHE A C 5
ATOM 6761 O O . PHE A 1 36 ? -9.980 0.305 -6.476 1.00 0.00 314 PHE A O 5
ATOM 6778 N N . SER A 1 37 ? -8.329 -1.037 -7.208 1.00 0.00 315 SER A N 5
ATOM 6779 C CA . SER A 1 37 ? -8.444 -0.605 -8.596 1.00 0.00 315 SER A CA 5
ATOM 6780 C C . SER A 1 37 ? -9.875 -0.771 -9.100 1.00 0.00 315 SER A C 5
ATOM 6781 O O . SER A 1 37 ? -10.441 0.114 -9.742 1.00 0.00 315 SER A O 5
ATOM 6789 N N . PRO A 1 38 ? -10.475 -1.933 -8.802 1.00 0.00 316 PRO A N 5
ATOM 6790 C CA . PRO A 1 38 ? -11.848 -2.243 -9.213 1.00 0.00 316 PRO A CA 5
ATOM 6791 C C . PRO A 1 38 ? -12.817 -1.107 -8.904 1.00 0.00 316 PRO A C 5
ATOM 6792 O O . PRO A 1 38 ? -13.921 -1.054 -9.446 1.00 0.00 316 PRO A O 5
ATOM 6803 N N . PHE A 1 39 ? -12.397 -0.199 -8.029 1.00 0.00 317 PHE A N 5
ATOM 6804 C CA . PHE A 1 39 ? -13.228 0.937 -7.647 1.00 0.00 317 PHE A CA 5
ATOM 6805 C C . PHE A 1 39 ? -12.811 2.195 -8.403 1.00 0.00 317 PHE A C 5
ATOM 6806 O O . PHE A 1 39 ? -13.617 2.809 -9.101 1.00 0.00 317 PHE A O 5
ATOM 6823 N N . GLY A 1 40 ? -11.545 2.573 -8.257 1.00 0.00 318 GLY A N 5
ATOM 6824 C CA . GLY A 1 40 ? -11.042 3.756 -8.931 1.00 0.00 318 GLY A CA 5
ATOM 6825 C C . GLY A 1 40 ? -9.540 3.713 -9.134 1.00 0.00 318 GLY A C 5
ATOM 6826 O O . GLY A 1 40 ? -8.851 2.871 -8.557 1.00 0.00 318 GLY A O 5
ATOM 6830 N N . THR A 1 41 ? -9.030 4.623 -9.959 1.00 0.00 319 THR A N 5
ATOM 6831 C CA . THR A 1 41 ? -7.601 4.683 -10.240 1.00 0.00 319 THR A CA 5
ATOM 6832 C C . THR A 1 41 ? -6.812 5.066 -8.993 1.00 0.00 319 THR A C 5
ATOM 6833 O O . THR A 1 41 ? -7.267 5.873 -8.182 1.00 0.00 319 THR A O 5
ATOM 6844 N N . ILE A 1 42 ? -5.627 4.483 -8.847 1.00 0.00 320 ILE A N 5
ATOM 6845 C CA . ILE A 1 42 ? -4.774 4.765 -7.699 1.00 0.00 320 ILE A CA 5
ATOM 6846 C C . ILE A 1 42 ? -3.399 5.255 -8.143 1.00 0.00 320 ILE A C 5
ATOM 6847 O O . ILE A 1 42 ? -2.825 4.743 -9.105 1.00 0.00 320 ILE A O 5
ATOM 6863 N N . THR A 1 43 ? -2.875 6.251 -7.435 1.00 0.00 321 THR A N 5
ATOM 6864 C CA . THR A 1 43 ? -1.568 6.810 -7.755 1.00 0.00 321 THR A CA 5
ATOM 6865 C C . THR A 1 43 ? -0.544 6.464 -6.680 1.00 0.00 321 THR A C 5
ATOM 6866 O O . THR A 1 43 ? 0.614 6.177 -6.982 1.00 0.00 321 THR A O 5
ATOM 6877 N N . SER A 1 44 ? -0.978 6.493 -5.424 1.00 0.00 322 SER A N 5
ATOM 6878 C CA . SER A 1 44 ? -0.098 6.186 -4.303 1.00 0.00 322 SER A CA 5
ATOM 6879 C C . SER A 1 44 ? -0.711 5.112 -3.410 1.00 0.00 322 SER A C 5
ATOM 6880 O O . SER A 1 44 ? -1.709 5.349 -2.730 1.00 0.00 322 SER A O 5
ATOM 6888 N N . ALA A 1 45 ? -0.105 3.929 -3.416 1.00 0.00 323 ALA A N 5
ATOM 6889 C CA . ALA A 1 45 ? -0.588 2.818 -2.606 1.00 0.00 323 ALA A CA 5
ATOM 6890 C C . ALA A 1 45 ? 0.568 1.964 -2.098 1.00 0.00 323 ALA A C 5
ATOM 6891 O O . ALA A 1 45 ? 1.399 1.498 -2.878 1.00 0.00 323 ALA A O 5
ATOM 6898 N N . LYS A 1 46 ? 0.618 1.764 -0.785 1.00 0.00 324 LYS A N 5
ATOM 6899 C CA . LYS A 1 46 ? 1.673 0.965 -0.172 1.00 0.00 324 LYS A CA 5
ATOM 6900 C C . LYS A 1 46 ? 1.307 0.587 1.259 1.00 0.00 324 LYS A C 5
ATOM 6901 O O . LYS A 1 46 ? 0.600 1.325 1.945 1.00 0.00 324 LYS A O 5
ATOM 6920 N N . VAL A 1 47 ? 1.794 -0.567 1.705 1.00 0.00 325 VAL A N 5
ATOM 6921 C CA . VAL A 1 47 ? 1.520 -1.041 3.056 1.00 0.00 325 VAL A CA 5
ATOM 6922 C C . VAL A 1 47 ? 2.676 -0.719 3.997 1.00 0.00 325 VAL A C 5
ATOM 6923 O O . VAL A 1 47 ? 3.843 -0.842 3.627 1.00 0.00 325 VAL A O 5
ATOM 6936 N N . MET A 1 48 ? 2.342 -0.305 5.215 1.00 0.00 326 MET A N 5
ATOM 6937 C CA . MET A 1 48 ? 3.353 0.034 6.210 1.00 0.00 326 MET A CA 5
ATOM 6938 C C . MET A 1 48 ? 4.031 -1.223 6.745 1.00 0.00 326 MET A C 5
ATOM 6939 O O . MET A 1 48 ? 3.523 -1.873 7.658 1.00 0.00 326 MET A O 5
ATOM 6953 N N . MET A 1 49 ? 5.182 -1.559 6.171 1.00 0.00 327 MET A N 5
ATOM 6954 C CA . MET A 1 49 ? 5.930 -2.738 6.592 1.00 0.00 327 MET A CA 5
ATOM 6955 C C . MET A 1 49 ? 6.960 -2.376 7.657 1.00 0.00 327 MET A C 5
ATOM 6956 O O . MET A 1 49 ? 7.206 -1.200 7.920 1.00 0.00 327 MET A O 5
ATOM 6970 N N . GLU A 1 50 ? 7.558 -3.396 8.266 1.00 0.00 328 GLU A N 5
ATOM 6971 C CA . GLU A 1 50 ? 8.561 -3.183 9.304 1.00 0.00 328 GLU A CA 5
ATOM 6972 C C . GLU A 1 50 ? 9.454 -4.411 9.457 1.00 0.00 328 GLU A C 5
ATOM 6973 O O . GLU A 1 50 ? 9.028 -5.441 9.977 1.00 0.00 328 GLU A O 5
ATOM 6985 N N . GLY A 1 51 ? 10.696 -4.292 8.999 1.00 0.00 329 GLY A N 5
ATOM 6986 C CA . GLY A 1 51 ? 11.630 -5.399 9.093 1.00 0.00 329 GLY A CA 5
ATOM 6987 C C . GLY A 1 51 ? 11.132 -6.641 8.380 1.00 0.00 329 GLY A C 5
ATOM 6988 O O . GLY A 1 51 ? 11.037 -6.664 7.154 1.00 0.00 329 GLY A O 5
ATOM 6992 N N . GLY A 1 52 ? 10.815 -7.677 9.150 1.00 0.00 330 GLY A N 5
ATOM 6993 C CA . GLY A 1 52 ? 10.329 -8.914 8.567 1.00 0.00 330 GLY A CA 5
ATOM 6994 C C . GLY A 1 52 ? 8.883 -9.194 8.923 1.00 0.00 330 GLY A C 5
ATOM 6995 O O . GLY A 1 52 ? 8.518 -10.333 9.214 1.00 0.00 330 GLY A O 5
ATOM 6999 N N . ARG A 1 53 ? 8.057 -8.153 8.901 1.00 0.00 331 ARG A N 5
ATOM 7000 C CA . ARG A 1 53 ? 6.643 -8.292 9.226 1.00 0.00 331 ARG A CA 5
ATOM 7001 C C . ARG A 1 53 ? 5.842 -7.111 8.686 1.00 0.00 331 ARG A C 5
ATOM 7002 O O . ARG A 1 53 ? 6.410 -6.128 8.211 1.00 0.00 331 ARG A O 5
ATOM 7023 N N . SER A 1 54 ? 4.519 -7.215 8.763 1.00 0.00 332 SER A N 5
ATOM 7024 C CA . SER A 1 54 ? 3.639 -6.158 8.278 1.00 0.00 332 SER A CA 5
ATOM 7025 C C . SER A 1 54 ? 2.847 -5.541 9.427 1.00 0.00 332 SER A C 5
ATOM 7026 O O . SER A 1 54 ? 1.942 -6.167 9.979 1.00 0.00 332 SER A O 5
ATOM 7034 N N . LYS A 1 55 ? 3.195 -4.309 9.782 1.00 0.00 333 LYS A N 5
ATOM 7035 C CA . LYS A 1 55 ? 2.517 -3.604 10.863 1.00 0.00 333 LYS A CA 5
ATOM 7036 C C . LYS A 1 55 ? 1.033 -3.956 10.896 1.00 0.00 333 LYS A C 5
ATOM 7037 O O . LYS A 1 55 ? 0.484 -4.271 11.951 1.00 0.00 333 LYS A O 5
ATOM 7056 N N . GLY A 1 56 ? 0.390 -3.900 9.734 1.00 0.00 334 GLY A N 5
ATOM 7057 C CA . GLY A 1 56 ? -1.024 -4.217 9.652 1.00 0.00 334 GLY A CA 5
ATOM 7058 C C . GLY A 1 56 ? -1.857 -3.035 9.198 1.00 0.00 334 GLY A C 5
ATOM 7059 O O . GLY A 1 56 ? -2.980 -2.842 9.664 1.00 0.00 334 GLY A O 5
ATOM 7063 N N . PHE A 1 57 ? -1.307 -2.241 8.286 1.00 0.00 335 PHE A N 5
ATOM 7064 C CA . PHE A 1 57 ? -2.006 -1.069 7.770 1.00 0.00 335 PHE A CA 5
ATOM 7065 C C . PHE A 1 57 ? -1.213 -0.415 6.643 1.00 0.00 335 PHE A C 5
ATOM 7066 O O . PHE A 1 57 ? -0.027 -0.689 6.463 1.00 0.00 335 PHE A O 5
ATOM 7083 N N . GLY A 1 58 ? -1.877 0.453 5.885 1.00 0.00 336 GLY A N 5
ATOM 7084 C CA . GLY A 1 58 ? -1.220 1.133 4.785 1.00 0.00 336 GLY A CA 5
ATOM 7085 C C . GLY A 1 58 ? -1.963 2.379 4.346 1.00 0.00 336 GLY A C 5
ATOM 7086 O O . GLY A 1 58 ? -2.857 2.856 5.045 1.00 0.00 336 GLY A O 5
ATOM 7090 N N . PHE A 1 59 ? -1.592 2.909 3.185 1.00 0.00 337 PHE A N 5
ATOM 7091 C CA . PHE A 1 59 ? -2.229 4.109 2.655 1.00 0.00 337 PHE A CA 5
ATOM 7092 C C . PHE A 1 59 ? -2.558 3.941 1.174 1.00 0.00 337 PHE A C 5
ATOM 7093 O O . PHE A 1 59 ? -1.811 3.306 0.429 1.00 0.00 337 PHE A O 5
ATOM 7110 N N . VAL A 1 60 ? -3.681 4.514 0.755 1.00 0.00 338 VAL A N 5
ATOM 7111 C CA . VAL A 1 60 ? -4.110 4.429 -0.636 1.00 0.00 338 VAL A CA 5
ATOM 7112 C C . VAL A 1 60 ? -4.628 5.774 -1.134 1.00 0.00 338 VAL A C 5
ATOM 7113 O O . VAL A 1 60 ? -5.435 6.425 -0.470 1.00 0.00 338 VAL A O 5
ATOM 7126 N N . CYS A 1 61 ? -4.158 6.184 -2.308 1.00 0.00 339 CYS A N 5
ATOM 7127 C CA . CYS A 1 61 ? -4.573 7.452 -2.896 1.00 0.00 339 CYS A CA 5
ATOM 7128 C C . CYS A 1 61 ? -5.329 7.225 -4.202 1.00 0.00 339 CYS A C 5
ATOM 7129 O O . CYS A 1 61 ? -4.910 6.429 -5.043 1.00 0.00 339 CYS A O 5
ATOM 7137 N N . PHE A 1 62 ? -6.445 7.927 -4.363 1.00 0.00 340 PHE A N 5
ATOM 7138 C CA . PHE A 1 62 ? -7.261 7.800 -5.565 1.00 0.00 340 PHE A CA 5
ATOM 7139 C C . PHE A 1 62 ? -7.194 9.072 -6.406 1.00 0.00 340 PHE A C 5
ATOM 7140 O O . PHE A 1 62 ? -6.665 10.093 -5.965 1.00 0.00 340 PHE A O 5
ATOM 7157 N N . SER A 1 63 ? -7.732 9.002 -7.619 1.00 0.00 341 SER A N 5
ATOM 7158 C CA . SER A 1 63 ? -7.730 10.145 -8.523 1.00 0.00 341 SER A CA 5
ATOM 7159 C C . SER A 1 63 ? -8.845 11.123 -8.166 1.00 0.00 341 SER A C 5
ATOM 7160 O O . SER A 1 63 ? -8.641 12.337 -8.151 1.00 0.00 341 SER A O 5
ATOM 7168 N N . SER A 1 64 ? -10.026 10.585 -7.878 1.00 0.00 342 SER A N 5
ATOM 7169 C CA . SER A 1 64 ? -11.176 11.409 -7.524 1.00 0.00 342 SER A CA 5
ATOM 7170 C C . SER A 1 64 ? -11.762 10.976 -6.183 1.00 0.00 342 SER A C 5
ATOM 7171 O O . SER A 1 64 ? -11.883 9.788 -5.884 1.00 0.00 342 SER A O 5
ATOM 7179 N N . PRO A 1 65 ? -12.135 11.964 -5.355 1.00 0.00 343 PRO A N 5
ATOM 7180 C CA . PRO A 1 65 ? -12.714 11.711 -4.033 1.00 0.00 343 PRO A CA 5
ATOM 7181 C C . PRO A 1 65 ? -13.820 10.663 -4.075 1.00 0.00 343 PRO A C 5
ATOM 7182 O O . PRO A 1 65 ? -13.725 9.621 -3.427 1.00 0.00 343 PRO A O 5
ATOM 7193 N N . GLU A 1 66 ? -14.868 10.945 -4.843 1.00 0.00 344 GLU A N 5
ATOM 7194 C CA . GLU A 1 66 ? -15.992 10.025 -4.969 1.00 0.00 344 GLU A CA 5
ATOM 7195 C C . GLU A 1 66 ? -15.511 8.577 -4.981 1.00 0.00 344 GLU A C 5
ATOM 7196 O O . GLU A 1 66 ? -15.907 7.773 -4.137 1.00 0.00 344 GLU A O 5
ATOM 7208 N N . GLU A 1 67 ? -14.656 8.252 -5.946 1.00 0.00 345 GLU A N 5
ATOM 7209 C CA . GLU A 1 67 ? -14.122 6.901 -6.069 1.00 0.00 345 GLU A CA 5
ATOM 7210 C C . GLU A 1 67 ? -13.632 6.384 -4.720 1.00 0.00 345 GLU A C 5
ATOM 7211 O O . GLU A 1 67 ? -13.907 5.245 -4.342 1.00 0.00 345 GLU A O 5
ATOM 7223 N N . ALA A 1 68 ? -12.904 7.229 -3.997 1.00 0.00 346 ALA A N 5
ATOM 7224 C CA . ALA A 1 68 ? -12.377 6.859 -2.690 1.00 0.00 346 ALA A CA 5
ATOM 7225 C C . ALA A 1 68 ? -13.505 6.537 -1.715 1.00 0.00 346 ALA A C 5
ATOM 7226 O O . ALA A 1 68 ? -13.432 5.564 -0.963 1.00 0.00 346 ALA A O 5
ATOM 7233 N N . THR A 1 69 ? -14.548 7.361 -1.730 1.00 0.00 347 THR A N 5
ATOM 7234 C CA . THR A 1 69 ? -15.690 7.164 -0.847 1.00 0.00 347 THR A CA 5
ATOM 7235 C C . THR A 1 69 ? -16.216 5.737 -0.936 1.00 0.00 347 THR A C 5
ATOM 7236 O O . THR A 1 69 ? -16.114 4.965 0.017 1.00 0.00 347 THR A O 5
ATOM 7247 N N . LYS A 1 70 ? -16.779 5.390 -2.089 1.00 0.00 348 LYS A N 5
ATOM 7248 C CA . LYS A 1 70 ? -17.320 4.053 -2.306 1.00 0.00 348 LYS A CA 5
ATOM 7249 C C . LYS A 1 70 ? -16.397 2.991 -1.716 1.00 0.00 348 LYS A C 5
ATOM 7250 O O . LYS A 1 70 ? -16.778 2.264 -0.799 1.00 0.00 348 LYS A O 5
ATOM 7269 N N . ALA A 1 71 ? -15.182 2.908 -2.248 1.00 0.00 349 ALA A N 5
ATOM 7270 C CA . ALA A 1 71 ? -14.205 1.937 -1.772 1.00 0.00 349 ALA A CA 5
ATOM 7271 C C . ALA A 1 71 ? -14.300 1.758 -0.261 1.00 0.00 349 ALA A C 5
ATOM 7272 O O . ALA A 1 71 ? -14.428 0.639 0.235 1.00 0.00 349 ALA A O 5
ATOM 7279 N N . VAL A 1 72 ? -14.236 2.868 0.467 1.00 0.00 350 VAL A N 5
ATOM 7280 C CA . VAL A 1 72 ? -14.315 2.834 1.923 1.00 0.00 350 VAL A CA 5
ATOM 7281 C C . VAL A 1 72 ? -15.353 1.821 2.393 1.00 0.00 350 VAL A C 5
ATOM 7282 O O . VAL A 1 72 ? -15.053 0.933 3.192 1.00 0.00 350 VAL A O 5
ATOM 7295 N N . THR A 1 73 ? -16.576 1.958 1.890 1.00 0.00 351 THR A N 5
ATOM 7296 C CA . THR A 1 73 ? -17.659 1.055 2.259 1.00 0.00 351 THR A CA 5
ATOM 7297 C C . THR A 1 73 ? -17.568 -0.257 1.488 1.00 0.00 351 THR A C 5
ATOM 7298 O O . THR A 1 73 ? -17.543 -1.334 2.081 1.00 0.00 351 THR A O 5
ATOM 7309 N N . GLU A 1 74 ? -17.518 -0.157 0.163 1.00 0.00 352 GLU A N 5
ATOM 7310 C CA . GLU A 1 74 ? -17.429 -1.338 -0.688 1.00 0.00 352 GLU A CA 5
ATOM 7311 C C . GLU A 1 74 ? -16.372 -2.306 -0.166 1.00 0.00 352 GLU A C 5
ATOM 7312 O O . GLU A 1 74 ? -16.440 -3.510 -0.416 1.00 0.00 352 GLU A O 5
ATOM 7324 N N . MET A 1 75 ? -15.394 -1.772 0.558 1.00 0.00 353 MET A N 5
ATOM 7325 C CA . MET A 1 75 ? -14.322 -2.588 1.116 1.00 0.00 353 MET A CA 5
ATOM 7326 C C . MET A 1 75 ? -14.521 -2.799 2.613 1.00 0.00 353 MET A C 5
ATOM 7327 O O . MET A 1 75 ? -14.505 -3.929 3.098 1.00 0.00 353 MET A O 5
ATOM 7341 N N . ASN A 1 76 ? -14.708 -1.702 3.341 1.00 0.00 354 ASN A N 5
ATOM 7342 C CA . ASN A 1 76 ? -14.910 -1.767 4.784 1.00 0.00 354 ASN A CA 5
ATOM 7343 C C . ASN A 1 76 ? -15.697 -3.017 5.167 1.00 0.00 354 ASN A C 5
ATOM 7344 O O . ASN A 1 76 ? -16.888 -3.126 4.880 1.00 0.00 354 ASN A O 5
ATOM 7355 N N . GLY A 1 77 ? -15.021 -3.958 5.819 1.00 0.00 355 GLY A N 5
ATOM 7356 C CA . GLY A 1 77 ? -15.672 -5.188 6.232 1.00 0.00 355 GLY A CA 5
ATOM 7357 C C . GLY A 1 77 ? -15.544 -6.288 5.197 1.00 0.00 355 GLY A C 5
ATOM 7358 O O . GLY A 1 77 ? -16.380 -7.189 5.133 1.00 0.00 355 GLY A O 5
ATOM 7362 N N . ARG A 1 78 ? -14.495 -6.214 4.385 1.00 0.00 356 ARG A N 5
ATOM 7363 C CA . ARG A 1 78 ? -14.262 -7.210 3.346 1.00 0.00 356 ARG A CA 5
ATOM 7364 C C . ARG A 1 78 ? -13.221 -8.231 3.795 1.00 0.00 356 ARG A C 5
ATOM 7365 O O . ARG A 1 78 ? -12.080 -7.879 4.093 1.00 0.00 356 ARG A O 5
ATOM 7386 N N . ILE A 1 79 ? -13.624 -9.497 3.843 1.00 0.00 357 ILE A N 5
ATOM 7387 C CA . ILE A 1 79 ? -12.727 -10.569 4.255 1.00 0.00 357 ILE A CA 5
ATOM 7388 C C . ILE A 1 79 ? -11.995 -11.165 3.058 1.00 0.00 357 ILE A C 5
ATOM 7389 O O . ILE A 1 79 ? -12.616 -11.559 2.070 1.00 0.00 357 ILE A O 5
ATOM 7405 N N . VAL A 1 80 ? -10.671 -11.229 3.152 1.00 0.00 358 VAL A N 5
ATOM 7406 C CA . VAL A 1 80 ? -9.853 -11.779 2.078 1.00 0.00 358 VAL A CA 5
ATOM 7407 C C . VAL A 1 80 ? -9.111 -13.029 2.537 1.00 0.00 358 VAL A C 5
ATOM 7408 O O . VAL A 1 80 ? -9.007 -14.009 1.800 1.00 0.00 358 VAL A O 5
ATOM 7421 N N . ALA A 1 81 ? -8.596 -12.988 3.762 1.00 0.00 359 ALA A N 5
ATOM 7422 C CA . ALA A 1 81 ? -7.865 -14.118 4.322 1.00 0.00 359 ALA A CA 5
ATOM 7423 C C . ALA A 1 81 ? -8.462 -14.552 5.656 1.00 0.00 359 ALA A C 5
ATOM 7424 O O . ALA A 1 81 ? -9.077 -15.614 5.757 1.00 0.00 359 ALA A O 5
ATOM 7431 N N . THR A 1 82 ? -8.278 -13.723 6.679 1.00 0.00 360 THR A N 5
ATOM 7432 C CA . THR A 1 82 ? -8.798 -14.022 8.007 1.00 0.00 360 THR A CA 5
ATOM 7433 C C . THR A 1 82 ? -9.531 -12.821 8.594 1.00 0.00 360 THR A C 5
ATOM 7434 O O . THR A 1 82 ? -10.681 -12.930 9.021 1.00 0.00 360 THR A O 5
ATOM 7445 N N . LYS A 1 83 ? -8.860 -11.675 8.612 1.00 0.00 361 LYS A N 5
ATOM 7446 C CA . LYS A 1 83 ? -9.448 -10.451 9.145 1.00 0.00 361 LYS A CA 5
ATOM 7447 C C . LYS A 1 83 ? -9.960 -9.559 8.019 1.00 0.00 361 LYS A C 5
ATOM 7448 O O . LYS A 1 83 ? -9.426 -9.550 6.909 1.00 0.00 361 LYS A O 5
ATOM 7467 N N . PRO A 1 84 ? -11.019 -8.788 8.308 1.00 0.00 362 PRO A N 5
ATOM 7468 C CA . PRO A 1 84 ? -11.625 -7.876 7.333 1.00 0.00 362 PRO A CA 5
ATOM 7469 C C . PRO A 1 84 ? -10.802 -6.608 7.138 1.00 0.00 362 PRO A C 5
ATOM 7470 O O . PRO A 1 84 ? -10.317 -6.015 8.102 1.00 0.00 362 PRO A O 5
ATOM 7481 N N . LEU A 1 85 ? -10.648 -6.195 5.884 1.00 0.00 363 LEU A N 5
ATOM 7482 C CA . LEU A 1 85 ? -9.884 -4.995 5.562 1.00 0.00 363 LEU A CA 5
ATOM 7483 C C . LEU A 1 85 ? -10.583 -3.746 6.090 1.00 0.00 363 LEU A C 5
ATOM 7484 O O . LEU A 1 85 ? -11.529 -3.247 5.480 1.00 0.00 363 LEU A O 5
ATOM 7500 N N . TYR A 1 86 ? -10.110 -3.245 7.225 1.00 0.00 364 TYR A N 5
ATOM 7501 C CA . TYR A 1 86 ? -10.689 -2.054 7.835 1.00 0.00 364 TYR A CA 5
ATOM 7502 C C . TYR A 1 86 ? -10.302 -0.800 7.058 1.00 0.00 364 TYR A C 5
ATOM 7503 O O . TYR A 1 86 ? -9.233 -0.227 7.273 1.00 0.00 364 TYR A O 5
ATOM 7521 N N . VAL A 1 87 ? -11.179 -0.378 6.153 1.00 0.00 365 VAL A N 5
ATOM 7522 C CA . VAL A 1 87 ? -10.931 0.809 5.343 1.00 0.00 365 VAL A CA 5
ATOM 7523 C C . VAL A 1 87 ? -11.616 2.033 5.940 1.00 0.00 365 VAL A C 5
ATOM 7524 O O . VAL A 1 87 ? -12.712 1.937 6.491 1.00 0.00 365 VAL A O 5
ATOM 7537 N N . ALA A 1 88 ? -10.962 3.185 5.826 1.00 0.00 366 ALA A N 5
ATOM 7538 C CA . ALA A 1 88 ? -11.508 4.429 6.351 1.00 0.00 366 ALA A CA 5
ATOM 7539 C C . ALA A 1 88 ? -10.890 5.637 5.657 1.00 0.00 366 ALA A C 5
ATOM 7540 O O . ALA A 1 88 ? -9.939 5.503 4.885 1.00 0.00 366 ALA A O 5
ATOM 7547 N N . LEU A 1 89 ? -11.435 6.817 5.934 1.00 0.00 367 LEU A N 5
ATOM 7548 C CA . LEU A 1 89 ? -10.937 8.050 5.334 1.00 0.00 367 LEU A CA 5
ATOM 7549 C C . LEU A 1 89 ? -9.704 8.556 6.076 1.00 0.00 367 LEU A C 5
ATOM 7550 O O . LEU A 1 89 ? -9.633 8.487 7.302 1.00 0.00 367 LEU A O 5
ATOM 7566 N N . ALA A 1 90 ? -8.735 9.067 5.323 1.00 0.00 368 ALA A N 5
ATOM 7567 C CA . ALA A 1 90 ? -7.507 9.589 5.909 1.00 0.00 368 ALA A CA 5
ATOM 7568 C C . ALA A 1 90 ? -7.495 11.114 5.891 1.00 0.00 368 ALA A C 5
ATOM 7569 O O . ALA A 1 90 ? -7.437 11.755 6.940 1.00 0.00 368 ALA A O 5
ATOM 7576 N N . GLN A 1 91 ? -7.548 11.687 4.693 1.00 0.00 369 GLN A N 5
ATOM 7577 C CA . GLN A 1 91 ? -7.542 13.137 4.540 1.00 0.00 369 GLN A CA 5
ATOM 7578 C C . GLN A 1 91 ? -8.831 13.747 5.080 1.00 0.00 369 GLN A C 5
ATOM 7579 O O . GLN A 1 91 ? -9.921 13.226 4.846 1.00 0.00 369 GLN A O 5
ATOM 7593 N N . ARG A 1 92 ? -8.698 14.855 5.802 1.00 0.00 370 ARG A N 5
ATOM 7594 C CA . ARG A 1 92 ? -9.853 15.535 6.377 1.00 0.00 370 ARG A CA 5
ATOM 7595 C C . ARG A 1 92 ? -10.302 16.689 5.486 1.00 0.00 370 ARG A C 5
ATOM 7596 O O . ARG A 1 92 ? -11.496 16.965 5.364 1.00 0.00 370 ARG A O 5
ATOM 7617 N N . LYS A 1 93 ? -9.338 17.361 4.866 1.00 0.00 371 LYS A N 5
ATOM 7618 C CA . LYS A 1 93 ? -9.633 18.486 3.986 1.00 0.00 371 LYS A CA 5
ATOM 7619 C C . LYS A 1 93 ? -8.510 18.694 2.975 1.00 0.00 371 LYS A C 5
ATOM 7620 O O . LYS A 1 93 ? -7.332 18.675 3.330 1.00 0.00 371 LYS A O 5
ATOM 7639 N N . GLU A 1 94 ? -8.884 18.896 1.715 1.00 0.00 372 GLU A N 5
ATOM 7640 C CA . GLU A 1 94 ? -7.907 19.109 0.654 1.00 0.00 372 GLU A CA 5
ATOM 7641 C C . GLU A 1 94 ? -8.049 20.505 0.056 1.00 0.00 372 GLU A C 5
ATOM 7642 O O . GLU A 1 94 ? -9.160 20.992 -0.151 1.00 0.00 372 GLU A O 5
ATOM 7654 N N . GLU A 1 95 ? -6.915 21.143 -0.218 1.00 0.00 373 GLU A N 5
ATOM 7655 C CA . GLU A 1 95 ? -6.914 22.484 -0.791 1.00 0.00 373 GLU A CA 5
ATOM 7656 C C . GLU A 1 95 ? -7.923 22.590 -1.931 1.00 0.00 373 GLU A C 5
ATOM 7657 O O . GLU A 1 95 ? -8.250 21.596 -2.579 1.00 0.00 373 GLU A O 5
ATOM 7669 N N . ARG A 1 96 ? -8.414 23.803 -2.167 1.00 0.00 374 ARG A N 5
ATOM 7670 C CA . ARG A 1 96 ? -9.388 24.039 -3.227 1.00 0.00 374 ARG A CA 5
ATOM 7671 C C . ARG A 1 96 ? -8.725 23.971 -4.599 1.00 0.00 374 ARG A C 5
ATOM 7672 O O . ARG A 1 96 ? -9.014 23.078 -5.395 1.00 0.00 374 ARG A O 5
ATOM 7693 N N . GLN A 1 97 ? -7.836 24.922 -4.869 1.00 0.00 375 GLN A N 5
ATOM 7694 C CA . GLN A 1 97 ? -7.134 24.970 -6.146 1.00 0.00 375 GLN A CA 5
ATOM 7695 C C . GLN A 1 97 ? -5.785 25.666 -6.000 1.00 0.00 375 GLN A C 5
ATOM 7696 O O . GLN A 1 97 ? -5.428 26.127 -4.916 1.00 0.00 375 GLN A O 5
ATOM 7710 N N . SER A 1 98 ? -5.039 25.739 -7.098 1.00 0.00 376 SER A N 5
ATOM 7711 C CA . SER A 1 98 ? -3.727 26.375 -7.090 1.00 0.00 376 SER A CA 5
ATOM 7712 C C . SER A 1 98 ? -3.285 26.725 -8.508 1.00 0.00 376 SER A C 5
ATOM 7713 O O . SER A 1 98 ? -3.326 25.887 -9.408 1.00 0.00 376 SER A O 5
ATOM 7721 N N . GLY A 1 99 ? -2.863 27.972 -8.699 1.00 0.00 377 GLY A N 5
ATOM 7722 C CA . GLY A 1 99 ? -2.419 28.412 -10.008 1.00 0.00 377 GLY A CA 5
ATOM 7723 C C . GLY A 1 99 ? -2.930 29.796 -10.358 1.00 0.00 377 GLY A C 5
ATOM 7724 O O . GLY A 1 99 ? -4.034 30.188 -9.978 1.00 0.00 377 GLY A O 5
ATOM 7728 N N . PRO A 1 100 ? -2.116 30.562 -11.099 1.00 0.00 378 PRO A N 5
ATOM 7729 C CA . PRO A 1 100 ? -2.470 31.922 -11.515 1.00 0.00 378 PRO A CA 5
ATOM 7730 C C . PRO A 1 100 ? -3.890 32.009 -12.064 1.00 0.00 378 PRO A C 5
ATOM 7731 O O . PRO A 1 100 ? -4.450 31.014 -12.523 1.00 0.00 378 PRO A O 5
ATOM 7742 N N . SER A 1 101 ? -4.468 33.205 -12.012 1.00 0.00 379 SER A N 5
ATOM 7743 C CA . SER A 1 101 ? -5.824 33.421 -12.501 1.00 0.00 379 SER A CA 5
ATOM 7744 C C . SER A 1 101 ? -5.836 34.434 -13.642 1.00 0.00 379 SER A C 5
ATOM 7745 O O . SER A 1 101 ? -4.854 35.141 -13.869 1.00 0.00 379 SER A O 5
ATOM 7753 N N . SER A 1 102 ? -6.955 34.498 -14.356 1.00 0.00 380 SER A N 5
ATOM 7754 C CA . SER A 1 102 ? -7.095 35.422 -15.476 1.00 0.00 380 SER A CA 5
ATOM 7755 C C . SER A 1 102 ? -6.929 36.866 -15.013 1.00 0.00 380 SER A C 5
ATOM 7756 O O . SER A 1 102 ? -7.445 37.258 -13.968 1.00 0.00 380 SER A O 5
ATOM 7764 N N . GLY A 1 103 ? -6.202 37.654 -15.801 1.00 0.00 381 GLY A N 5
ATOM 7765 C CA . GLY A 1 103 ? -5.980 39.046 -15.456 1.00 0.00 381 GLY A CA 5
ATOM 7766 C C . GLY A 1 103 ? -4.637 39.270 -14.790 1.00 0.00 381 GLY A C 5
ATOM 7767 O O . GLY A 1 103 ? -4.050 40.346 -14.909 1.00 0.00 381 GLY A O 5
ATOM 7771 N N . GLY A 1 1 ? -51.444 14.747 18.280 1.00 0.00 279 GLY A N 6
ATOM 7772 C CA . GLY A 1 1 ? -50.050 14.344 18.288 1.00 0.00 279 GLY A CA 6
ATOM 7773 C C . GLY A 1 1 ? -49.111 15.507 18.536 1.00 0.00 279 GLY A C 6
ATOM 7774 O O . GLY A 1 1 ? -49.553 16.619 18.826 1.00 0.00 279 GLY A O 6
ATOM 7778 N N . SER A 1 2 ? -47.812 15.252 18.422 1.00 0.00 280 SER A N 6
ATOM 7779 C CA . SER A 1 2 ? -46.807 16.286 18.641 1.00 0.00 280 SER A CA 6
ATOM 7780 C C . SER A 1 2 ? -46.324 16.864 17.314 1.00 0.00 280 SER A C 6
ATOM 7781 O O . SER A 1 2 ? -46.487 16.248 16.260 1.00 0.00 280 SER A O 6
ATOM 7789 N N . SER A 1 3 ? -45.729 18.050 17.374 1.00 0.00 281 SER A N 6
ATOM 7790 C CA . SER A 1 3 ? -45.225 18.714 16.177 1.00 0.00 281 SER A CA 6
ATOM 7791 C C . SER A 1 3 ? -43.710 18.565 16.070 1.00 0.00 281 SER A C 6
ATOM 7792 O O . SER A 1 3 ? -43.193 18.074 15.068 1.00 0.00 281 SER A O 6
ATOM 7800 N N . GLY A 1 4 ? -43.005 18.994 17.113 1.00 0.00 282 GLY A N 6
ATOM 7801 C CA . GLY A 1 4 ? -41.556 18.900 17.117 1.00 0.00 282 GLY A CA 6
ATOM 7802 C C . GLY A 1 4 ? -40.909 19.876 16.155 1.00 0.00 282 GLY A C 6
ATOM 7803 O O . GLY A 1 4 ? -41.375 21.005 15.999 1.00 0.00 282 GLY A O 6
ATOM 7807 N N . SER A 1 5 ? -39.831 19.442 15.510 1.00 0.00 283 SER A N 6
ATOM 7808 C CA . SER A 1 5 ? -39.115 20.289 14.562 1.00 0.00 283 SER A CA 6
ATOM 7809 C C . SER A 1 5 ? -38.028 19.497 13.841 1.00 0.00 283 SER A C 6
ATOM 7810 O O . SER A 1 5 ? -37.430 18.584 14.409 1.00 0.00 283 SER A O 6
ATOM 7818 N N . SER A 1 6 ? -37.779 19.856 12.586 1.00 0.00 284 SER A N 6
ATOM 7819 C CA . SER A 1 6 ? -36.767 19.178 11.784 1.00 0.00 284 SER A CA 6
ATOM 7820 C C . SER A 1 6 ? -35.447 19.942 11.815 1.00 0.00 284 SER A C 6
ATOM 7821 O O . SER A 1 6 ? -35.411 21.129 12.138 1.00 0.00 284 SER A O 6
ATOM 7829 N N . GLY A 1 7 ? -34.362 19.252 11.477 1.00 0.00 285 GLY A N 6
ATOM 7830 C CA . GLY A 1 7 ? -33.054 19.880 11.473 1.00 0.00 285 GLY A CA 6
ATOM 7831 C C . GLY A 1 7 ? -31.968 18.955 10.962 1.00 0.00 285 GLY A C 6
ATOM 7832 O O . GLY A 1 7 ? -31.682 17.925 11.574 1.00 0.00 285 GLY A O 6
ATOM 7836 N N . ASP A 1 8 ? -31.362 19.320 9.838 1.00 0.00 286 ASP A N 6
ATOM 7837 C CA . ASP A 1 8 ? -30.301 18.514 9.245 1.00 0.00 286 ASP A CA 6
ATOM 7838 C C . ASP A 1 8 ? -29.480 19.338 8.258 1.00 0.00 286 ASP A C 6
ATOM 7839 O O . ASP A 1 8 ? -29.932 20.376 7.774 1.00 0.00 286 ASP A O 6
ATOM 7848 N N . ARG A 1 9 ? -28.272 18.868 7.963 1.00 0.00 287 ARG A N 6
ATOM 7849 C CA . ARG A 1 9 ? -27.387 19.563 7.036 1.00 0.00 287 ARG A CA 6
ATOM 7850 C C . ARG A 1 9 ? -26.596 18.568 6.192 1.00 0.00 287 ARG A C 6
ATOM 7851 O O . ARG A 1 9 ? -26.291 17.463 6.641 1.00 0.00 287 ARG A O 6
ATOM 7872 N N . ILE A 1 10 ? -26.267 18.969 4.968 1.00 0.00 288 ILE A N 6
ATOM 7873 C CA . ILE A 1 10 ? -25.510 18.113 4.063 1.00 0.00 288 ILE A CA 6
ATOM 7874 C C . ILE A 1 10 ? -24.309 18.852 3.483 1.00 0.00 288 ILE A C 6
ATOM 7875 O O . ILE A 1 10 ? -24.418 20.004 3.062 1.00 0.00 288 ILE A O 6
ATOM 7891 N N . THR A 1 11 ? -23.162 18.181 3.462 1.00 0.00 289 THR A N 6
ATOM 7892 C CA . THR A 1 11 ? -21.939 18.772 2.933 1.00 0.00 289 THR A CA 6
ATOM 7893 C C . THR A 1 11 ? -20.802 17.757 2.910 1.00 0.00 289 THR A C 6
ATOM 7894 O O . THR A 1 11 ? -20.775 16.823 3.711 1.00 0.00 289 THR A O 6
ATOM 7905 N N . ARG A 1 12 ? -19.866 17.946 1.986 1.00 0.00 290 ARG A N 6
ATOM 7906 C CA . ARG A 1 12 ? -18.726 17.045 1.858 1.00 0.00 290 ARG A CA 6
ATOM 7907 C C . ARG A 1 12 ? -17.451 17.823 1.547 1.00 0.00 290 ARG A C 6
ATOM 7908 O O . ARG A 1 12 ? -17.485 19.039 1.354 1.00 0.00 290 ARG A O 6
ATOM 7929 N N . TYR A 1 13 ? -16.329 17.115 1.501 1.00 0.00 291 TYR A N 6
ATOM 7930 C CA . TYR A 1 13 ? -15.042 17.739 1.217 1.00 0.00 291 TYR A CA 6
ATOM 7931 C C . TYR A 1 13 ? -14.165 16.820 0.371 1.00 0.00 291 TYR A C 6
ATOM 7932 O O . TYR A 1 13 ? -14.300 15.597 0.422 1.00 0.00 291 TYR A O 6
ATOM 7950 N N . GLN A 1 14 ? -13.267 17.418 -0.404 1.00 0.00 292 GLN A N 6
ATOM 7951 C CA . GLN A 1 14 ? -12.368 16.654 -1.261 1.00 0.00 292 GLN A CA 6
ATOM 7952 C C . GLN A 1 14 ? -11.503 15.708 -0.436 1.00 0.00 292 GLN A C 6
ATOM 7953 O O . GLN A 1 14 ? -10.654 16.145 0.342 1.00 0.00 292 GLN A O 6
ATOM 7967 N N . VAL A 1 15 ? -11.723 14.409 -0.610 1.00 0.00 293 VAL A N 6
ATOM 7968 C CA . VAL A 1 15 ? -10.962 13.400 0.118 1.00 0.00 293 VAL A CA 6
ATOM 7969 C C . VAL A 1 15 ? -10.637 12.207 -0.774 1.00 0.00 293 VAL A C 6
ATOM 7970 O O . VAL A 1 15 ? -11.524 11.444 -1.156 1.00 0.00 293 VAL A O 6
ATOM 7983 N N . VAL A 1 16 ? -9.359 12.052 -1.102 1.00 0.00 294 VAL A N 6
ATOM 7984 C CA . VAL A 1 16 ? -8.915 10.950 -1.948 1.00 0.00 294 VAL A CA 6
ATOM 7985 C C . VAL A 1 16 ? -8.047 9.971 -1.165 1.00 0.00 294 VAL A C 6
ATOM 7986 O O . VAL A 1 16 ? -7.954 8.795 -1.512 1.00 0.00 294 VAL A O 6
ATOM 7999 N N . ASN A 1 17 ? -7.414 10.466 -0.107 1.00 0.00 295 ASN A N 6
ATOM 8000 C CA . ASN A 1 17 ? -6.552 9.635 0.726 1.00 0.00 295 ASN A CA 6
ATOM 8001 C C . ASN A 1 17 ? -7.381 8.720 1.623 1.00 0.00 295 ASN A C 6
ATOM 8002 O O . ASN A 1 17 ? -8.281 9.175 2.331 1.00 0.00 295 ASN A O 6
ATOM 8013 N N . LEU A 1 18 ? -7.072 7.428 1.588 1.00 0.00 296 LEU A N 6
ATOM 8014 C CA . LEU A 1 18 ? -7.788 6.449 2.398 1.00 0.00 296 LEU A CA 6
ATOM 8015 C C . LEU A 1 18 ? -6.844 5.757 3.376 1.00 0.00 296 LEU A C 6
ATOM 8016 O O . LEU A 1 18 ? -5.664 5.560 3.082 1.00 0.00 296 LEU A O 6
ATOM 8032 N N . TYR A 1 19 ? -7.371 5.388 4.538 1.00 0.00 297 TYR A N 6
ATOM 8033 C CA . TYR A 1 19 ? -6.575 4.718 5.560 1.00 0.00 297 TYR A CA 6
ATOM 8034 C C . TYR A 1 19 ? -6.940 3.239 5.651 1.00 0.00 297 TYR A C 6
ATOM 8035 O O . TYR A 1 19 ? -8.063 2.885 6.011 1.00 0.00 297 TYR A O 6
ATOM 8053 N N . VAL A 1 20 ? -5.981 2.378 5.323 1.00 0.00 298 VAL A N 6
ATOM 8054 C CA . VAL A 1 20 ? -6.199 0.937 5.370 1.00 0.00 298 VAL A CA 6
ATOM 8055 C C . VAL A 1 20 ? -5.605 0.332 6.636 1.00 0.00 298 VAL A C 6
ATOM 8056 O O . VAL A 1 20 ? -4.434 0.548 6.951 1.00 0.00 298 VAL A O 6
ATOM 8069 N N . LYS A 1 21 ? -6.419 -0.427 7.361 1.00 0.00 299 LYS A N 6
ATOM 8070 C CA . LYS A 1 21 ? -5.975 -1.067 8.594 1.00 0.00 299 LYS A CA 6
ATOM 8071 C C . LYS A 1 21 ? -6.310 -2.555 8.587 1.00 0.00 299 LYS A C 6
ATOM 8072 O O . LYS A 1 21 ? -7.165 -3.004 7.825 1.00 0.00 299 LYS A O 6
ATOM 8091 N N . ASN A 1 22 ? -5.632 -3.314 9.441 1.00 0.00 300 ASN A N 6
ATOM 8092 C CA . ASN A 1 22 ? -5.859 -4.751 9.533 1.00 0.00 300 ASN A CA 6
ATOM 8093 C C . ASN A 1 22 ? -5.484 -5.446 8.227 1.00 0.00 300 ASN A C 6
ATOM 8094 O O . ASN A 1 22 ? -6.266 -6.224 7.678 1.00 0.00 300 ASN A O 6
ATOM 8105 N N . LEU A 1 23 ? -4.284 -5.160 7.735 1.00 0.00 301 LEU A N 6
ATOM 8106 C CA . LEU A 1 23 ? -3.804 -5.758 6.493 1.00 0.00 301 LEU A CA 6
ATOM 8107 C C . LEU A 1 23 ? -3.189 -7.130 6.751 1.00 0.00 301 LEU A C 6
ATOM 8108 O O . LEU A 1 23 ? -2.078 -7.235 7.271 1.00 0.00 301 LEU A O 6
ATOM 8124 N N . ASP A 1 24 ? -3.918 -8.178 6.382 1.00 0.00 302 ASP A N 6
ATOM 8125 C CA . ASP A 1 24 ? -3.442 -9.543 6.570 1.00 0.00 302 ASP A CA 6
ATOM 8126 C C . ASP A 1 24 ? -1.987 -9.677 6.132 1.00 0.00 302 ASP A C 6
ATOM 8127 O O . ASP A 1 24 ? -1.588 -9.144 5.097 1.00 0.00 302 ASP A O 6
ATOM 8136 N N . ASP A 1 25 ? -1.199 -10.392 6.928 1.00 0.00 303 ASP A N 6
ATOM 8137 C CA . ASP A 1 25 ? 0.212 -10.596 6.623 1.00 0.00 303 ASP A CA 6
ATOM 8138 C C . ASP A 1 25 ? 0.404 -10.954 5.153 1.00 0.00 303 ASP A C 6
ATOM 8139 O O . ASP A 1 25 ? 1.340 -10.485 4.506 1.00 0.00 303 ASP A O 6
ATOM 8148 N N . GLY A 1 26 ? -0.488 -11.790 4.631 1.00 0.00 304 GLY A N 6
ATOM 8149 C CA . GLY A 1 26 ? -0.399 -12.198 3.241 1.00 0.00 304 GLY A CA 6
ATOM 8150 C C . GLY A 1 26 ? -0.619 -11.044 2.283 1.00 0.00 304 GLY A C 6
ATOM 8151 O O . GLY A 1 26 ? 0.033 -10.960 1.242 1.00 0.00 304 GLY A O 6
ATOM 8155 N N . ILE A 1 27 ? -1.542 -10.155 2.633 1.00 0.00 305 ILE A N 6
ATOM 8156 C CA . ILE A 1 27 ? -1.847 -9.001 1.796 1.00 0.00 305 ILE A CA 6
ATOM 8157 C C . ILE A 1 27 ? -0.641 -8.076 1.675 1.00 0.00 305 ILE A C 6
ATOM 8158 O O . ILE A 1 27 ? -0.282 -7.380 2.625 1.00 0.00 305 ILE A O 6
ATOM 8174 N N . ASP A 1 28 ? -0.020 -8.072 0.500 1.00 0.00 306 ASP A N 6
ATOM 8175 C CA . ASP A 1 28 ? 1.144 -7.229 0.253 1.00 0.00 306 ASP A CA 6
ATOM 8176 C C . ASP A 1 28 ? 0.736 -5.922 -0.419 1.00 0.00 306 ASP A C 6
ATOM 8177 O O . ASP A 1 28 ? -0.450 -5.662 -0.625 1.00 0.00 306 ASP A O 6
ATOM 8186 N N . ASP A 1 29 ? 1.726 -5.104 -0.759 1.00 0.00 307 ASP A N 6
ATOM 8187 C CA . ASP A 1 29 ? 1.470 -3.823 -1.408 1.00 0.00 307 ASP A CA 6
ATOM 8188 C C . ASP A 1 29 ? 0.561 -4.001 -2.621 1.00 0.00 307 ASP A C 6
ATOM 8189 O O . ASP A 1 29 ? -0.393 -3.247 -2.808 1.00 0.00 307 ASP A O 6
ATOM 8198 N N . GLU A 1 30 ? 0.867 -5.001 -3.441 1.00 0.00 308 GLU A N 6
ATOM 8199 C CA . GLU A 1 30 ? 0.078 -5.275 -4.637 1.00 0.00 308 GLU A CA 6
ATOM 8200 C C . GLU A 1 30 ? -1.330 -5.733 -4.266 1.00 0.00 308 GLU A C 6
ATOM 8201 O O . GLU A 1 30 ? -2.320 -5.162 -4.724 1.00 0.00 308 GLU A O 6
ATOM 8213 N N . ARG A 1 31 ? -1.411 -6.766 -3.435 1.00 0.00 309 ARG A N 6
ATOM 8214 C CA . ARG A 1 31 ? -2.697 -7.302 -3.004 1.00 0.00 309 ARG A CA 6
ATOM 8215 C C . ARG A 1 31 ? -3.649 -6.177 -2.609 1.00 0.00 309 ARG A C 6
ATOM 8216 O O . ARG A 1 31 ? -4.831 -6.200 -2.954 1.00 0.00 309 ARG A O 6
ATOM 8237 N N . LEU A 1 32 ? -3.127 -5.195 -1.882 1.00 0.00 310 LEU A N 6
ATOM 8238 C CA . LEU A 1 32 ? -3.931 -4.061 -1.439 1.00 0.00 310 LEU A CA 6
ATOM 8239 C C . LEU A 1 32 ? -4.506 -3.302 -2.631 1.00 0.00 310 LEU A C 6
ATOM 8240 O O . LEU A 1 32 ? -5.710 -3.342 -2.882 1.00 0.00 310 LEU A O 6
ATOM 8256 N N . ARG A 1 33 ? -3.636 -2.613 -3.363 1.00 0.00 311 ARG A N 6
ATOM 8257 C CA . ARG A 1 33 ? -4.057 -1.846 -4.529 1.00 0.00 311 ARG A CA 6
ATOM 8258 C C . ARG A 1 33 ? -4.851 -2.719 -5.496 1.00 0.00 311 ARG A C 6
ATOM 8259 O O . ARG A 1 33 ? -5.648 -2.219 -6.290 1.00 0.00 311 ARG A O 6
ATOM 8280 N N . LYS A 1 34 ? -4.628 -4.027 -5.424 1.00 0.00 312 LYS A N 6
ATOM 8281 C CA . LYS A 1 34 ? -5.322 -4.971 -6.292 1.00 0.00 312 LYS A CA 6
ATOM 8282 C C . LYS A 1 34 ? -6.808 -5.033 -5.950 1.00 0.00 312 LYS A C 6
ATOM 8283 O O . LYS A 1 34 ? -7.652 -5.180 -6.833 1.00 0.00 312 LYS A O 6
ATOM 8302 N N . ALA A 1 35 ? -7.120 -4.918 -4.663 1.00 0.00 313 ALA A N 6
ATOM 8303 C CA . ALA A 1 35 ? -8.503 -4.958 -4.206 1.00 0.00 313 ALA A CA 6
ATOM 8304 C C . ALA A 1 35 ? -9.075 -3.551 -4.064 1.00 0.00 313 ALA A C 6
ATOM 8305 O O . ALA A 1 35 ? -10.062 -3.339 -3.360 1.00 0.00 313 ALA A O 6
ATOM 8312 N N . PHE A 1 36 ? -8.448 -2.592 -4.737 1.00 0.00 314 PHE A N 6
ATOM 8313 C CA . PHE A 1 36 ? -8.893 -1.204 -4.684 1.00 0.00 314 PHE A CA 6
ATOM 8314 C C . PHE A 1 36 ? -9.114 -0.650 -6.089 1.00 0.00 314 PHE A C 6
ATOM 8315 O O . PHE A 1 36 ? -9.960 0.218 -6.300 1.00 0.00 314 PHE A O 6
ATOM 8332 N N . SER A 1 37 ? -8.345 -1.159 -7.046 1.00 0.00 315 SER A N 6
ATOM 8333 C CA . SER A 1 37 ? -8.452 -0.712 -8.431 1.00 0.00 315 SER A CA 6
ATOM 8334 C C . SER A 1 37 ? -9.872 -0.902 -8.954 1.00 0.00 315 SER A C 6
ATOM 8335 O O . SER A 1 37 ? -10.445 -0.024 -9.600 1.00 0.00 315 SER A O 6
ATOM 8343 N N . PRO A 1 38 ? -10.456 -2.075 -8.668 1.00 0.00 316 PRO A N 6
ATOM 8344 C CA . PRO A 1 38 ? -11.817 -2.408 -9.100 1.00 0.00 316 PRO A CA 6
ATOM 8345 C C . PRO A 1 38 ? -12.810 -1.291 -8.799 1.00 0.00 316 PRO A C 6
ATOM 8346 O O . PRO A 1 38 ? -13.907 -1.256 -9.356 1.00 0.00 316 PRO A O 6
ATOM 8357 N N . PHE A 1 39 ? -12.418 -0.379 -7.915 1.00 0.00 317 PHE A N 6
ATOM 8358 C CA . PHE A 1 39 ? -13.275 0.739 -7.540 1.00 0.00 317 PHE A CA 6
ATOM 8359 C C . PHE A 1 39 ? -12.865 2.010 -8.280 1.00 0.00 317 PHE A C 6
ATOM 8360 O O . PHE A 1 39 ? -13.695 2.676 -8.897 1.00 0.00 317 PHE A O 6
ATOM 8377 N N . GLY A 1 40 ? -11.579 2.339 -8.211 1.00 0.00 318 GLY A N 6
ATOM 8378 C CA . GLY A 1 40 ? -11.081 3.528 -8.877 1.00 0.00 318 GLY A CA 6
ATOM 8379 C C . GLY A 1 40 ? -9.579 3.494 -9.078 1.00 0.00 318 GLY A C 6
ATOM 8380 O O . GLY A 1 40 ? -8.878 2.697 -8.452 1.00 0.00 318 GLY A O 6
ATOM 8384 N N . THR A 1 41 ? -9.081 4.360 -9.955 1.00 0.00 319 THR A N 6
ATOM 8385 C CA . THR A 1 41 ? -7.653 4.424 -10.240 1.00 0.00 319 THR A CA 6
ATOM 8386 C C . THR A 1 41 ? -6.865 4.848 -9.006 1.00 0.00 319 THR A C 6
ATOM 8387 O O . THR A 1 41 ? -7.300 5.716 -8.249 1.00 0.00 319 THR A O 6
ATOM 8398 N N . ILE A 1 42 ? -5.704 4.232 -8.810 1.00 0.00 320 ILE A N 6
ATOM 8399 C CA . ILE A 1 42 ? -4.855 4.548 -7.668 1.00 0.00 320 ILE A CA 6
ATOM 8400 C C . ILE A 1 42 ? -3.476 5.016 -8.121 1.00 0.00 320 ILE A C 6
ATOM 8401 O O . ILE A 1 42 ? -2.929 4.514 -9.104 1.00 0.00 320 ILE A O 6
ATOM 8417 N N . THR A 1 43 ? -2.917 5.980 -7.398 1.00 0.00 321 THR A N 6
ATOM 8418 C CA . THR A 1 43 ? -1.601 6.516 -7.724 1.00 0.00 321 THR A CA 6
ATOM 8419 C C . THR A 1 43 ? -0.610 6.267 -6.593 1.00 0.00 321 THR A C 6
ATOM 8420 O O . THR A 1 43 ? 0.540 5.901 -6.832 1.00 0.00 321 THR A O 6
ATOM 8431 N N . SER A 1 44 ? -1.064 6.467 -5.360 1.00 0.00 322 SER A N 6
ATOM 8432 C CA . SER A 1 44 ? -0.215 6.267 -4.191 1.00 0.00 322 SER A CA 6
ATOM 8433 C C . SER A 1 44 ? -0.739 5.123 -3.329 1.00 0.00 322 SER A C 6
ATOM 8434 O O . SER A 1 44 ? -1.744 5.266 -2.632 1.00 0.00 322 SER A O 6
ATOM 8442 N N . ALA A 1 45 ? -0.051 3.987 -3.382 1.00 0.00 323 ALA A N 6
ATOM 8443 C CA . ALA A 1 45 ? -0.445 2.819 -2.605 1.00 0.00 323 ALA A CA 6
ATOM 8444 C C . ALA A 1 45 ? 0.770 2.143 -1.977 1.00 0.00 323 ALA A C 6
ATOM 8445 O O . ALA A 1 45 ? 1.614 1.583 -2.677 1.00 0.00 323 ALA A O 6
ATOM 8452 N N . LYS A 1 46 ? 0.852 2.198 -0.652 1.00 0.00 324 LYS A N 6
ATOM 8453 C CA . LYS A 1 46 ? 1.963 1.591 0.072 1.00 0.00 324 LYS A CA 6
ATOM 8454 C C . LYS A 1 46 ? 1.489 0.989 1.391 1.00 0.00 324 LYS A C 6
ATOM 8455 O O . LYS A 1 46 ? 0.590 1.523 2.041 1.00 0.00 324 LYS A O 6
ATOM 8474 N N . VAL A 1 47 ? 2.099 -0.126 1.781 1.00 0.00 325 VAL A N 6
ATOM 8475 C CA . VAL A 1 47 ? 1.741 -0.798 3.024 1.00 0.00 325 VAL A CA 6
ATOM 8476 C C . VAL A 1 47 ? 2.853 -0.669 4.059 1.00 0.00 325 VAL A C 6
ATOM 8477 O O . VAL A 1 47 ? 3.966 -1.152 3.852 1.00 0.00 325 VAL A O 6
ATOM 8490 N N . MET A 1 48 ? 2.544 -0.015 5.173 1.00 0.00 326 MET A N 6
ATOM 8491 C CA . MET A 1 48 ? 3.517 0.176 6.242 1.00 0.00 326 MET A CA 6
ATOM 8492 C C . MET A 1 48 ? 4.086 -1.162 6.705 1.00 0.00 326 MET A C 6
ATOM 8493 O O . MET A 1 48 ? 3.368 -2.158 6.784 1.00 0.00 326 MET A O 6
ATOM 8507 N N . MET A 1 49 ? 5.380 -1.176 7.008 1.00 0.00 327 MET A N 6
ATOM 8508 C CA . MET A 1 49 ? 6.044 -2.392 7.464 1.00 0.00 327 MET A CA 6
ATOM 8509 C C . MET A 1 49 ? 7.140 -2.067 8.474 1.00 0.00 327 MET A C 6
ATOM 8510 O O . MET A 1 49 ? 7.548 -0.914 8.610 1.00 0.00 327 MET A O 6
ATOM 8524 N N . GLU A 1 50 ? 7.611 -3.091 9.179 1.00 0.00 328 GLU A N 6
ATOM 8525 C CA . GLU A 1 50 ? 8.659 -2.912 10.177 1.00 0.00 328 GLU A CA 6
ATOM 8526 C C . GLU A 1 50 ? 9.945 -3.611 9.748 1.00 0.00 328 GLU A C 6
ATOM 8527 O O . GLU A 1 50 ? 10.396 -4.557 10.393 1.00 0.00 328 GLU A O 6
ATOM 8539 N N . GLY A 1 51 ? 10.531 -3.138 8.652 1.00 0.00 329 GLY A N 6
ATOM 8540 C CA . GLY A 1 51 ? 11.759 -3.730 8.153 1.00 0.00 329 GLY A CA 6
ATOM 8541 C C . GLY A 1 51 ? 11.513 -5.006 7.374 1.00 0.00 329 GLY A C 6
ATOM 8542 O O . GLY A 1 51 ? 12.132 -5.238 6.336 1.00 0.00 329 GLY A O 6
ATOM 8546 N N . GLY A 1 52 ? 10.606 -5.839 7.876 1.00 0.00 330 GLY A N 6
ATOM 8547 C CA . GLY A 1 52 ? 10.297 -7.090 7.207 1.00 0.00 330 GLY A CA 6
ATOM 8548 C C . GLY A 1 52 ? 8.882 -7.559 7.482 1.00 0.00 330 GLY A C 6
ATOM 8549 O O . GLY A 1 52 ? 8.233 -8.139 6.610 1.00 0.00 330 GLY A O 6
ATOM 8553 N N . ARG A 1 53 ? 8.403 -7.311 8.696 1.00 0.00 331 ARG A N 6
ATOM 8554 C CA . ARG A 1 53 ? 7.057 -7.716 9.083 1.00 0.00 331 ARG A CA 6
ATOM 8555 C C . ARG A 1 53 ? 6.033 -6.660 8.674 1.00 0.00 331 ARG A C 6
ATOM 8556 O O . ARG A 1 53 ? 6.361 -5.481 8.543 1.00 0.00 331 ARG A O 6
ATOM 8577 N N . SER A 1 54 ? 4.793 -7.093 8.474 1.00 0.00 332 SER A N 6
ATOM 8578 C CA . SER A 1 54 ? 3.722 -6.187 8.075 1.00 0.00 332 SER A CA 6
ATOM 8579 C C . SER A 1 54 ? 3.033 -5.589 9.299 1.00 0.00 332 SER A C 6
ATOM 8580 O O . SER A 1 54 ? 2.334 -6.286 10.034 1.00 0.00 332 SER A O 6
ATOM 8588 N N . LYS A 1 55 ? 3.235 -4.293 9.510 1.00 0.00 333 LYS A N 6
ATOM 8589 C CA . LYS A 1 55 ? 2.633 -3.599 10.642 1.00 0.00 333 LYS A CA 6
ATOM 8590 C C . LYS A 1 55 ? 1.144 -3.913 10.743 1.00 0.00 333 LYS A C 6
ATOM 8591 O O . LYS A 1 55 ? 0.655 -4.317 11.797 1.00 0.00 333 LYS A O 6
ATOM 8610 N N . GLY A 1 56 ? 0.427 -3.725 9.639 1.00 0.00 334 GLY A N 6
ATOM 8611 C CA . GLY A 1 56 ? -0.999 -3.994 9.625 1.00 0.00 334 GLY A CA 6
ATOM 8612 C C . GLY A 1 56 ? -1.815 -2.779 9.229 1.00 0.00 334 GLY A C 6
ATOM 8613 O O . GLY A 1 56 ? -2.930 -2.587 9.712 1.00 0.00 334 GLY A O 6
ATOM 8617 N N . PHE A 1 57 ? -1.257 -1.956 8.347 1.00 0.00 335 PHE A N 6
ATOM 8618 C CA . PHE A 1 57 ? -1.939 -0.752 7.888 1.00 0.00 335 PHE A CA 6
ATOM 8619 C C . PHE A 1 57 ? -1.160 -0.083 6.759 1.00 0.00 335 PHE A C 6
ATOM 8620 O O . PHE A 1 57 ? 0.036 -0.317 6.591 1.00 0.00 335 PHE A O 6
ATOM 8637 N N . GLY A 1 58 ? -1.849 0.751 5.986 1.00 0.00 336 GLY A N 6
ATOM 8638 C CA . GLY A 1 58 ? -1.207 1.441 4.882 1.00 0.00 336 GLY A CA 6
ATOM 8639 C C . GLY A 1 58 ? -2.004 2.639 4.405 1.00 0.00 336 GLY A C 6
ATOM 8640 O O . GLY A 1 58 ? -2.975 3.043 5.046 1.00 0.00 336 GLY A O 6
ATOM 8644 N N . PHE A 1 59 ? -1.593 3.210 3.278 1.00 0.00 337 PHE A N 6
ATOM 8645 C CA . PHE A 1 59 ? -2.273 4.372 2.717 1.00 0.00 337 PHE A CA 6
ATOM 8646 C C . PHE A 1 59 ? -2.551 4.174 1.230 1.00 0.00 337 PHE A C 6
ATOM 8647 O O . PHE A 1 59 ? -1.726 3.624 0.501 1.00 0.00 337 PHE A O 6
ATOM 8664 N N . VAL A 1 60 ? -3.720 4.626 0.787 1.00 0.00 338 VAL A N 6
ATOM 8665 C CA . VAL A 1 60 ? -4.108 4.499 -0.613 1.00 0.00 338 VAL A CA 6
ATOM 8666 C C . VAL A 1 60 ? -4.742 5.787 -1.126 1.00 0.00 338 VAL A C 6
ATOM 8667 O O . VAL A 1 60 ? -5.700 6.295 -0.541 1.00 0.00 338 VAL A O 6
ATOM 8680 N N . CYS A 1 61 ? -4.204 6.309 -2.222 1.00 0.00 339 CYS A N 6
ATOM 8681 C CA . CYS A 1 61 ? -4.717 7.539 -2.814 1.00 0.00 339 CYS A CA 6
ATOM 8682 C C . CYS A 1 61 ? -5.406 7.256 -4.145 1.00 0.00 339 CYS A C 6
ATOM 8683 O O . CYS A 1 61 ? -4.890 6.509 -4.977 1.00 0.00 339 CYS A O 6
ATOM 8691 N N . PHE A 1 62 ? -6.576 7.854 -4.339 1.00 0.00 340 PHE A N 6
ATOM 8692 C CA . PHE A 1 62 ? -7.338 7.664 -5.567 1.00 0.00 340 PHE A CA 6
ATOM 8693 C C . PHE A 1 62 ? -7.294 8.918 -6.435 1.00 0.00 340 PHE A C 6
ATOM 8694 O O . PHE A 1 62 ? -6.907 9.992 -5.974 1.00 0.00 340 PHE A O 6
ATOM 8711 N N . SER A 1 63 ? -7.693 8.774 -7.695 1.00 0.00 341 SER A N 6
ATOM 8712 C CA . SER A 1 63 ? -7.695 9.893 -8.629 1.00 0.00 341 SER A CA 6
ATOM 8713 C C . SER A 1 63 ? -8.831 10.862 -8.314 1.00 0.00 341 SER A C 6
ATOM 8714 O O . SER A 1 63 ? -8.663 12.079 -8.392 1.00 0.00 341 SER A O 6
ATOM 8722 N N . SER A 1 64 ? -9.987 10.312 -7.958 1.00 0.00 342 SER A N 6
ATOM 8723 C CA . SER A 1 64 ? -11.153 11.126 -7.634 1.00 0.00 342 SER A CA 6
ATOM 8724 C C . SER A 1 64 ? -11.719 10.746 -6.270 1.00 0.00 342 SER A C 6
ATOM 8725 O O . SER A 1 64 ? -11.793 9.572 -5.905 1.00 0.00 342 SER A O 6
ATOM 8733 N N . PRO A 1 65 ? -12.128 11.762 -5.496 1.00 0.00 343 PRO A N 6
ATOM 8734 C CA . PRO A 1 65 ? -12.696 11.561 -4.159 1.00 0.00 343 PRO A CA 6
ATOM 8735 C C . PRO A 1 65 ? -13.766 10.474 -4.141 1.00 0.00 343 PRO A C 6
ATOM 8736 O O . PRO A 1 65 ? -13.630 9.470 -3.444 1.00 0.00 343 PRO A O 6
ATOM 8747 N N . GLU A 1 66 ? -14.828 10.684 -4.912 1.00 0.00 344 GLU A N 6
ATOM 8748 C CA . GLU A 1 66 ? -15.921 9.721 -4.983 1.00 0.00 344 GLU A CA 6
ATOM 8749 C C . GLU A 1 66 ? -15.386 8.291 -5.001 1.00 0.00 344 GLU A C 6
ATOM 8750 O O . GLU A 1 66 ? -15.732 7.479 -4.144 1.00 0.00 344 GLU A O 6
ATOM 8762 N N . GLU A 1 67 ? -14.543 7.993 -5.984 1.00 0.00 345 GLU A N 6
ATOM 8763 C CA . GLU A 1 67 ? -13.962 6.662 -6.114 1.00 0.00 345 GLU A CA 6
ATOM 8764 C C . GLU A 1 67 ? -13.432 6.166 -4.772 1.00 0.00 345 GLU A C 6
ATOM 8765 O O . GLU A 1 67 ? -13.686 5.030 -4.374 1.00 0.00 345 GLU A O 6
ATOM 8777 N N . ALA A 1 68 ? -12.695 7.027 -4.079 1.00 0.00 346 ALA A N 6
ATOM 8778 C CA . ALA A 1 68 ? -12.130 6.678 -2.781 1.00 0.00 346 ALA A CA 6
ATOM 8779 C C . ALA A 1 68 ? -13.229 6.390 -1.764 1.00 0.00 346 ALA A C 6
ATOM 8780 O O . ALA A 1 68 ? -13.139 5.438 -0.988 1.00 0.00 346 ALA A O 6
ATOM 8787 N N . THR A 1 69 ? -14.268 7.220 -1.771 1.00 0.00 347 THR A N 6
ATOM 8788 C CA . THR A 1 69 ? -15.384 7.056 -0.848 1.00 0.00 347 THR A CA 6
ATOM 8789 C C . THR A 1 69 ? -15.953 5.643 -0.919 1.00 0.00 347 THR A C 6
ATOM 8790 O O . THR A 1 69 ? -15.905 4.894 0.057 1.00 0.00 347 THR A O 6
ATOM 8801 N N . LYS A 1 70 ? -16.490 5.284 -2.079 1.00 0.00 348 LYS A N 6
ATOM 8802 C CA . LYS A 1 70 ? -17.067 3.960 -2.279 1.00 0.00 348 LYS A CA 6
ATOM 8803 C C . LYS A 1 70 ? -16.170 2.880 -1.683 1.00 0.00 348 LYS A C 6
ATOM 8804 O O . LYS A 1 70 ? -16.567 2.170 -0.759 1.00 0.00 348 LYS A O 6
ATOM 8823 N N . ALA A 1 71 ? -14.958 2.763 -2.216 1.00 0.00 349 ALA A N 6
ATOM 8824 C CA . ALA A 1 71 ? -14.004 1.772 -1.733 1.00 0.00 349 ALA A CA 6
ATOM 8825 C C . ALA A 1 71 ? -14.094 1.615 -0.219 1.00 0.00 349 ALA A C 6
ATOM 8826 O O . ALA A 1 71 ? -14.224 0.503 0.293 1.00 0.00 349 ALA A O 6
ATOM 8833 N N . VAL A 1 72 ? -14.022 2.736 0.493 1.00 0.00 350 VAL A N 6
ATOM 8834 C CA . VAL A 1 72 ? -14.096 2.722 1.949 1.00 0.00 350 VAL A CA 6
ATOM 8835 C C . VAL A 1 72 ? -15.145 1.729 2.437 1.00 0.00 350 VAL A C 6
ATOM 8836 O O . VAL A 1 72 ? -14.850 0.840 3.236 1.00 0.00 350 VAL A O 6
ATOM 8849 N N . THR A 1 73 ? -16.372 1.886 1.951 1.00 0.00 351 THR A N 6
ATOM 8850 C CA . THR A 1 73 ? -17.466 1.004 2.337 1.00 0.00 351 THR A CA 6
ATOM 8851 C C . THR A 1 73 ? -17.395 -0.321 1.587 1.00 0.00 351 THR A C 6
ATOM 8852 O O . THR A 1 73 ? -17.366 -1.389 2.197 1.00 0.00 351 THR A O 6
ATOM 8863 N N . GLU A 1 74 ? -17.367 -0.243 0.260 1.00 0.00 352 GLU A N 6
ATOM 8864 C CA . GLU A 1 74 ? -17.300 -1.438 -0.573 1.00 0.00 352 GLU A CA 6
ATOM 8865 C C . GLU A 1 74 ? -16.264 -2.420 -0.033 1.00 0.00 352 GLU A C 6
ATOM 8866 O O . GLU A 1 74 ? -16.378 -3.630 -0.230 1.00 0.00 352 GLU A O 6
ATOM 8878 N N . MET A 1 75 ? -15.253 -1.890 0.647 1.00 0.00 353 MET A N 6
ATOM 8879 C CA . MET A 1 75 ? -14.196 -2.719 1.215 1.00 0.00 353 MET A CA 6
ATOM 8880 C C . MET A 1 75 ? -14.394 -2.897 2.717 1.00 0.00 353 MET A C 6
ATOM 8881 O O . MET A 1 75 ? -14.401 -4.018 3.223 1.00 0.00 353 MET A O 6
ATOM 8895 N N . ASN A 1 76 ? -14.554 -1.783 3.425 1.00 0.00 354 ASN A N 6
ATOM 8896 C CA . ASN A 1 76 ? -14.750 -1.816 4.870 1.00 0.00 354 ASN A CA 6
ATOM 8897 C C . ASN A 1 76 ? -15.542 -3.054 5.282 1.00 0.00 354 ASN A C 6
ATOM 8898 O O . ASN A 1 76 ? -16.687 -3.236 4.872 1.00 0.00 354 ASN A O 6
ATOM 8909 N N . GLY A 1 77 ? -14.922 -3.902 6.097 1.00 0.00 355 GLY A N 6
ATOM 8910 C CA . GLY A 1 77 ? -15.583 -5.111 6.553 1.00 0.00 355 GLY A CA 6
ATOM 8911 C C . GLY A 1 77 ? -15.557 -6.213 5.512 1.00 0.00 355 GLY A C 6
ATOM 8912 O O . GLY A 1 77 ? -16.345 -7.157 5.578 1.00 0.00 355 GLY A O 6
ATOM 8916 N N . ARG A 1 78 ? -14.651 -6.092 4.547 1.00 0.00 356 ARG A N 6
ATOM 8917 C CA . ARG A 1 78 ? -14.528 -7.084 3.486 1.00 0.00 356 ARG A CA 6
ATOM 8918 C C . ARG A 1 78 ? -13.371 -8.039 3.766 1.00 0.00 356 ARG A C 6
ATOM 8919 O O . ARG A 1 78 ? -12.238 -7.609 3.981 1.00 0.00 356 ARG A O 6
ATOM 8940 N N . ILE A 1 79 ? -13.666 -9.334 3.761 1.00 0.00 357 ILE A N 6
ATOM 8941 C CA . ILE A 1 79 ? -12.651 -10.349 4.014 1.00 0.00 357 ILE A CA 6
ATOM 8942 C C . ILE A 1 79 ? -11.957 -10.767 2.722 1.00 0.00 357 ILE A C 6
ATOM 8943 O O . ILE A 1 79 ? -12.597 -10.911 1.680 1.00 0.00 357 ILE A O 6
ATOM 8959 N N . VAL A 1 80 ? -10.644 -10.961 2.797 1.00 0.00 358 VAL A N 6
ATOM 8960 C CA . VAL A 1 80 ? -9.863 -11.366 1.634 1.00 0.00 358 VAL A CA 6
ATOM 8961 C C . VAL A 1 80 ? -9.009 -12.590 1.944 1.00 0.00 358 VAL A C 6
ATOM 8962 O O . VAL A 1 80 ? -8.796 -13.444 1.085 1.00 0.00 358 VAL A O 6
ATOM 8975 N N . ALA A 1 81 ? -8.523 -12.668 3.179 1.00 0.00 359 ALA A N 6
ATOM 8976 C CA . ALA A 1 81 ? -7.693 -13.788 3.603 1.00 0.00 359 ALA A CA 6
ATOM 8977 C C . ALA A 1 81 ? -8.182 -14.361 4.929 1.00 0.00 359 ALA A C 6
ATOM 8978 O O . ALA A 1 81 ? -8.710 -15.473 4.981 1.00 0.00 359 ALA A O 6
ATOM 8985 N N . THR A 1 82 ? -8.003 -13.596 6.002 1.00 0.00 360 THR A N 6
ATOM 8986 C CA . THR A 1 82 ? -8.424 -14.028 7.328 1.00 0.00 360 THR A CA 6
ATOM 8987 C C . THR A 1 82 ? -9.174 -12.919 8.056 1.00 0.00 360 THR A C 6
ATOM 8988 O O . THR A 1 82 ? -10.274 -13.129 8.566 1.00 0.00 360 THR A O 6
ATOM 8999 N N . LYS A 1 83 ? -8.572 -11.735 8.100 1.00 0.00 361 LYS A N 6
ATOM 9000 C CA . LYS A 1 83 ? -9.183 -10.589 8.764 1.00 0.00 361 LYS A CA 6
ATOM 9001 C C . LYS A 1 83 ? -9.726 -9.595 7.743 1.00 0.00 361 LYS A C 6
ATOM 9002 O O . LYS A 1 83 ? -9.279 -9.538 6.597 1.00 0.00 361 LYS A O 6
ATOM 9021 N N . PRO A 1 84 ? -10.714 -8.792 8.166 1.00 0.00 362 PRO A N 6
ATOM 9022 C CA . PRO A 1 84 ? -11.338 -7.783 7.304 1.00 0.00 362 PRO A CA 6
ATOM 9023 C C . PRO A 1 84 ? -10.474 -6.536 7.151 1.00 0.00 362 PRO A C 6
ATOM 9024 O O . PRO A 1 84 ? -9.819 -6.102 8.100 1.00 0.00 362 PRO A O 6
ATOM 9035 N N . LEU A 1 85 ? -10.476 -5.963 5.953 1.00 0.00 363 LEU A N 6
ATOM 9036 C CA . LEU A 1 85 ? -9.692 -4.764 5.676 1.00 0.00 363 LEU A CA 6
ATOM 9037 C C . LEU A 1 85 ? -10.395 -3.520 6.208 1.00 0.00 363 LEU A C 6
ATOM 9038 O O . LEU A 1 85 ? -11.225 -2.922 5.522 1.00 0.00 363 LEU A O 6
ATOM 9054 N N . TYR A 1 86 ? -10.057 -3.133 7.433 1.00 0.00 364 TYR A N 6
ATOM 9055 C CA . TYR A 1 86 ? -10.656 -1.959 8.057 1.00 0.00 364 TYR A CA 6
ATOM 9056 C C . TYR A 1 86 ? -10.270 -0.688 7.307 1.00 0.00 364 TYR A C 6
ATOM 9057 O O . TYR A 1 86 ? -9.192 -0.131 7.517 1.00 0.00 364 TYR A O 6
ATOM 9075 N N . VAL A 1 87 ? -11.160 -0.232 6.431 1.00 0.00 365 VAL A N 6
ATOM 9076 C CA . VAL A 1 87 ? -10.916 0.975 5.650 1.00 0.00 365 VAL A CA 6
ATOM 9077 C C . VAL A 1 87 ? -11.662 2.168 6.236 1.00 0.00 365 VAL A C 6
ATOM 9078 O O . VAL A 1 87 ? -12.767 2.028 6.758 1.00 0.00 365 VAL A O 6
ATOM 9091 N N . ALA A 1 88 ? -11.048 3.344 6.146 1.00 0.00 366 ALA A N 6
ATOM 9092 C CA . ALA A 1 88 ? -11.655 4.564 6.665 1.00 0.00 366 ALA A CA 6
ATOM 9093 C C . ALA A 1 88 ? -11.047 5.800 6.012 1.00 0.00 366 ALA A C 6
ATOM 9094 O O . ALA A 1 88 ? -9.908 5.771 5.543 1.00 0.00 366 ALA A O 6
ATOM 9101 N N . LEU A 1 89 ? -11.813 6.885 5.982 1.00 0.00 367 LEU A N 6
ATOM 9102 C CA . LEU A 1 89 ? -11.350 8.133 5.385 1.00 0.00 367 LEU A CA 6
ATOM 9103 C C . LEU A 1 89 ? -10.138 8.677 6.132 1.00 0.00 367 LEU A C 6
ATOM 9104 O O . LEU A 1 89 ? -10.072 8.612 7.359 1.00 0.00 367 LEU A O 6
ATOM 9120 N N . ALA A 1 90 ? -9.181 9.216 5.384 1.00 0.00 368 ALA A N 6
ATOM 9121 C CA . ALA A 1 90 ? -7.972 9.777 5.976 1.00 0.00 368 ALA A CA 6
ATOM 9122 C C . ALA A 1 90 ? -7.840 11.261 5.653 1.00 0.00 368 ALA A C 6
ATOM 9123 O O . ALA A 1 90 ? -7.422 11.631 4.557 1.00 0.00 368 ALA A O 6
ATOM 9130 N N . GLN A 1 91 ? -8.200 12.105 6.615 1.00 0.00 369 GLN A N 6
ATOM 9131 C CA . GLN A 1 91 ? -8.122 13.550 6.431 1.00 0.00 369 GLN A CA 6
ATOM 9132 C C . GLN A 1 91 ? -7.083 14.162 7.364 1.00 0.00 369 GLN A C 6
ATOM 9133 O O . GLN A 1 91 ? -7.309 15.222 7.950 1.00 0.00 369 GLN A O 6
ATOM 9147 N N . ARG A 1 92 ? -5.945 13.489 7.499 1.00 0.00 370 ARG A N 6
ATOM 9148 C CA . ARG A 1 92 ? -4.873 13.966 8.363 1.00 0.00 370 ARG A CA 6
ATOM 9149 C C . ARG A 1 92 ? -3.934 14.897 7.601 1.00 0.00 370 ARG A C 6
ATOM 9150 O O . ARG A 1 92 ? -3.679 16.024 8.026 1.00 0.00 370 ARG A O 6
ATOM 9171 N N . LYS A 1 93 ? -3.422 14.418 6.472 1.00 0.00 371 LYS A N 6
ATOM 9172 C CA . LYS A 1 93 ? -2.512 15.205 5.649 1.00 0.00 371 LYS A CA 6
ATOM 9173 C C . LYS A 1 93 ? -2.819 15.018 4.167 1.00 0.00 371 LYS A C 6
ATOM 9174 O O . LYS A 1 93 ? -3.347 13.984 3.760 1.00 0.00 371 LYS A O 6
ATOM 9193 N N . GLU A 1 94 ? -2.482 16.023 3.365 1.00 0.00 372 GLU A N 6
ATOM 9194 C CA . GLU A 1 94 ? -2.722 15.967 1.928 1.00 0.00 372 GLU A CA 6
ATOM 9195 C C . GLU A 1 94 ? -1.435 16.231 1.151 1.00 0.00 372 GLU A C 6
ATOM 9196 O O . GLU A 1 94 ? -0.804 17.275 1.313 1.00 0.00 372 GLU A O 6
ATOM 9208 N N . GLU A 1 95 ? -1.053 15.277 0.308 1.00 0.00 373 GLU A N 6
ATOM 9209 C CA . GLU A 1 95 ? 0.158 15.405 -0.493 1.00 0.00 373 GLU A CA 6
ATOM 9210 C C . GLU A 1 95 ? -0.037 16.420 -1.615 1.00 0.00 373 GLU A C 6
ATOM 9211 O O . GLU A 1 95 ? -1.126 16.540 -2.176 1.00 0.00 373 GLU A O 6
ATOM 9223 N N . ARG A 1 96 ? 1.027 17.149 -1.938 1.00 0.00 374 ARG A N 6
ATOM 9224 C CA . ARG A 1 96 ? 0.973 18.154 -2.992 1.00 0.00 374 ARG A CA 6
ATOM 9225 C C . ARG A 1 96 ? 2.311 18.253 -3.719 1.00 0.00 374 ARG A C 6
ATOM 9226 O O . ARG A 1 96 ? 3.335 17.789 -3.217 1.00 0.00 374 ARG A O 6
ATOM 9247 N N . GLN A 1 97 ? 2.294 18.858 -4.902 1.00 0.00 375 GLN A N 6
ATOM 9248 C CA . GLN A 1 97 ? 3.505 19.015 -5.697 1.00 0.00 375 GLN A CA 6
ATOM 9249 C C . GLN A 1 97 ? 4.210 20.326 -5.362 1.00 0.00 375 GLN A C 6
ATOM 9250 O O . GLN A 1 97 ? 3.879 21.378 -5.908 1.00 0.00 375 GLN A O 6
ATOM 9264 N N . SER A 1 98 ? 5.184 20.254 -4.460 1.00 0.00 376 SER A N 6
ATOM 9265 C CA . SER A 1 98 ? 5.933 21.435 -4.048 1.00 0.00 376 SER A CA 6
ATOM 9266 C C . SER A 1 98 ? 7.217 21.040 -3.325 1.00 0.00 376 SER A C 6
ATOM 9267 O O . SER A 1 98 ? 7.252 20.051 -2.594 1.00 0.00 376 SER A O 6
ATOM 9275 N N . GLY A 1 99 ? 8.272 21.821 -3.537 1.00 0.00 377 GLY A N 6
ATOM 9276 C CA . GLY A 1 99 ? 9.545 21.537 -2.899 1.00 0.00 377 GLY A CA 6
ATOM 9277 C C . GLY A 1 99 ? 10.657 21.305 -3.903 1.00 0.00 377 GLY A C 6
ATOM 9278 O O . GLY A 1 99 ? 10.804 20.216 -4.458 1.00 0.00 377 GLY A O 6
ATOM 9282 N N . PRO A 1 100 ? 11.463 22.348 -4.150 1.00 0.00 378 PRO A N 6
ATOM 9283 C CA . PRO A 1 100 ? 12.581 22.278 -5.095 1.00 0.00 378 PRO A CA 6
ATOM 9284 C C . PRO A 1 100 ? 13.776 21.521 -4.526 1.00 0.00 378 PRO A C 6
ATOM 9285 O O . PRO A 1 100 ? 14.011 21.531 -3.317 1.00 0.00 378 PRO A O 6
ATOM 9296 N N . SER A 1 101 ? 14.528 20.864 -5.404 1.00 0.00 379 SER A N 6
ATOM 9297 C CA . SER A 1 101 ? 15.697 20.099 -4.987 1.00 0.00 379 SER A CA 6
ATOM 9298 C C . SER A 1 101 ? 16.980 20.885 -5.242 1.00 0.00 379 SER A C 6
ATOM 9299 O O . SER A 1 101 ? 17.168 21.457 -6.315 1.00 0.00 379 SER A O 6
ATOM 9307 N N . SER A 1 102 ? 17.860 20.907 -4.246 1.00 0.00 380 SER A N 6
ATOM 9308 C CA . SER A 1 102 ? 19.124 21.625 -4.359 1.00 0.00 380 SER A CA 6
ATOM 9309 C C . SER A 1 102 ? 20.095 21.192 -3.264 1.00 0.00 380 SER A C 6
ATOM 9310 O O . SER A 1 102 ? 19.700 20.568 -2.281 1.00 0.00 380 SER A O 6
ATOM 9318 N N . GLY A 1 103 ? 21.369 21.530 -3.444 1.00 0.00 381 GLY A N 6
ATOM 9319 C CA . GLY A 1 103 ? 22.377 21.168 -2.465 1.00 0.00 381 GLY A CA 6
ATOM 9320 C C . GLY A 1 103 ? 23.766 21.618 -2.871 1.00 0.00 381 GLY A C 6
ATOM 9321 O O . GLY A 1 103 ? 24.036 21.833 -4.052 1.00 0.00 381 GLY A O 6
ATOM 9325 N N . GLY A 1 1 ? -44.502 9.709 0.385 1.00 0.00 279 GLY A N 7
ATOM 9326 C CA . GLY A 1 1 ? -44.310 9.067 1.673 1.00 0.00 279 GLY A CA 7
ATOM 9327 C C . GLY A 1 1 ? -42.855 9.043 2.097 1.00 0.00 279 GLY A C 7
ATOM 9328 O O . GLY A 1 1 ? -42.196 8.006 2.018 1.00 0.00 279 GLY A O 7
ATOM 9332 N N . SER A 1 2 ? -42.353 10.188 2.548 1.00 0.00 280 SER A N 7
ATOM 9333 C CA . SER A 1 2 ? -40.964 10.295 2.981 1.00 0.00 280 SER A CA 7
ATOM 9334 C C . SER A 1 2 ? -40.850 10.100 4.490 1.00 0.00 280 SER A C 7
ATOM 9335 O O . SER A 1 2 ? -41.480 10.815 5.269 1.00 0.00 280 SER A O 7
ATOM 9343 N N . SER A 1 3 ? -40.040 9.127 4.895 1.00 0.00 281 SER A N 7
ATOM 9344 C CA . SER A 1 3 ? -39.845 8.834 6.310 1.00 0.00 281 SER A CA 7
ATOM 9345 C C . SER A 1 3 ? -39.111 9.977 7.005 1.00 0.00 281 SER A C 7
ATOM 9346 O O . SER A 1 3 ? -39.580 10.511 8.009 1.00 0.00 281 SER A O 7
ATOM 9354 N N . GLY A 1 4 ? -37.955 10.347 6.462 1.00 0.00 282 GLY A N 7
ATOM 9355 C CA . GLY A 1 4 ? -37.174 11.423 7.042 1.00 0.00 282 GLY A CA 7
ATOM 9356 C C . GLY A 1 4 ? -35.871 10.935 7.644 1.00 0.00 282 GLY A C 7
ATOM 9357 O O . GLY A 1 4 ? -35.843 9.921 8.340 1.00 0.00 282 GLY A O 7
ATOM 9361 N N . SER A 1 5 ? -34.789 11.658 7.374 1.00 0.00 283 SER A N 7
ATOM 9362 C CA . SER A 1 5 ? -33.475 11.290 7.889 1.00 0.00 283 SER A CA 7
ATOM 9363 C C . SER A 1 5 ? -32.967 12.336 8.877 1.00 0.00 283 SER A C 7
ATOM 9364 O O . SER A 1 5 ? -33.445 13.470 8.898 1.00 0.00 283 SER A O 7
ATOM 9372 N N . SER A 1 6 ? -31.993 11.945 9.694 1.00 0.00 284 SER A N 7
ATOM 9373 C CA . SER A 1 6 ? -31.421 12.847 10.687 1.00 0.00 284 SER A CA 7
ATOM 9374 C C . SER A 1 6 ? -29.912 12.975 10.499 1.00 0.00 284 SER A C 7
ATOM 9375 O O . SER A 1 6 ? -29.149 12.095 10.895 1.00 0.00 284 SER A O 7
ATOM 9383 N N . GLY A 1 7 ? -29.490 14.079 9.890 1.00 0.00 285 GLY A N 7
ATOM 9384 C CA . GLY A 1 7 ? -28.075 14.304 9.659 1.00 0.00 285 GLY A CA 7
ATOM 9385 C C . GLY A 1 7 ? -27.817 15.472 8.728 1.00 0.00 285 GLY A C 7
ATOM 9386 O O . GLY A 1 7 ? -28.625 15.760 7.845 1.00 0.00 285 GLY A O 7
ATOM 9390 N N . ASP A 1 8 ? -26.691 16.147 8.926 1.00 0.00 286 ASP A N 7
ATOM 9391 C CA . ASP A 1 8 ? -26.329 17.291 8.097 1.00 0.00 286 ASP A CA 7
ATOM 9392 C C . ASP A 1 8 ? -25.567 16.842 6.854 1.00 0.00 286 ASP A C 7
ATOM 9393 O O . ASP A 1 8 ? -24.350 16.660 6.892 1.00 0.00 286 ASP A O 7
ATOM 9402 N N . ARG A 1 9 ? -26.291 16.665 5.754 1.00 0.00 287 ARG A N 7
ATOM 9403 C CA . ARG A 1 9 ? -25.683 16.235 4.500 1.00 0.00 287 ARG A CA 7
ATOM 9404 C C . ARG A 1 9 ? -24.775 17.323 3.936 1.00 0.00 287 ARG A C 7
ATOM 9405 O O . ARG A 1 9 ? -23.762 17.031 3.298 1.00 0.00 287 ARG A O 7
ATOM 9426 N N . ILE A 1 10 ? -25.143 18.577 4.174 1.00 0.00 288 ILE A N 7
ATOM 9427 C CA . ILE A 1 10 ? -24.361 19.708 3.690 1.00 0.00 288 ILE A CA 7
ATOM 9428 C C . ILE A 1 10 ? -22.886 19.546 4.040 1.00 0.00 288 ILE A C 7
ATOM 9429 O O . ILE A 1 10 ? -22.471 19.812 5.169 1.00 0.00 288 ILE A O 7
ATOM 9445 N N . THR A 1 11 ? -22.096 19.110 3.064 1.00 0.00 289 THR A N 7
ATOM 9446 C CA . THR A 1 11 ? -20.666 18.913 3.269 1.00 0.00 289 THR A CA 7
ATOM 9447 C C . THR A 1 11 ? -19.887 19.169 1.984 1.00 0.00 289 THR A C 7
ATOM 9448 O O . THR A 1 11 ? -20.191 18.596 0.938 1.00 0.00 289 THR A O 7
ATOM 9459 N N . ARG A 1 12 ? -18.880 20.032 2.070 1.00 0.00 290 ARG A N 7
ATOM 9460 C CA . ARG A 1 12 ? -18.057 20.364 0.913 1.00 0.00 290 ARG A CA 7
ATOM 9461 C C . ARG A 1 12 ? -16.575 20.195 1.234 1.00 0.00 290 ARG A C 7
ATOM 9462 O O . ARG A 1 12 ? -15.945 21.091 1.798 1.00 0.00 290 ARG A O 7
ATOM 9483 N N . TYR A 1 13 ? -16.024 19.042 0.872 1.00 0.00 291 TYR A N 7
ATOM 9484 C CA . TYR A 1 13 ? -14.617 18.754 1.124 1.00 0.00 291 TYR A CA 7
ATOM 9485 C C . TYR A 1 13 ? -14.129 17.609 0.242 1.00 0.00 291 TYR A C 7
ATOM 9486 O O . TYR A 1 13 ? -14.756 16.552 0.176 1.00 0.00 291 TYR A O 7
ATOM 9504 N N . GLN A 1 14 ? -13.006 17.829 -0.433 1.00 0.00 292 GLN A N 7
ATOM 9505 C CA . GLN A 1 14 ? -12.432 16.816 -1.312 1.00 0.00 292 GLN A CA 7
ATOM 9506 C C . GLN A 1 14 ? -11.477 15.908 -0.545 1.00 0.00 292 GLN A C 7
ATOM 9507 O O . GLN A 1 14 ? -10.444 16.355 -0.047 1.00 0.00 292 GLN A O 7
ATOM 9521 N N . VAL A 1 15 ? -11.829 14.630 -0.453 1.00 0.00 293 VAL A N 7
ATOM 9522 C CA . VAL A 1 15 ? -11.003 13.658 0.253 1.00 0.00 293 VAL A CA 7
ATOM 9523 C C . VAL A 1 15 ? -10.771 12.413 -0.597 1.00 0.00 293 VAL A C 7
ATOM 9524 O O . VAL A 1 15 ? -11.697 11.643 -0.855 1.00 0.00 293 VAL A O 7
ATOM 9537 N N . VAL A 1 16 ? -9.529 12.221 -1.029 1.00 0.00 294 VAL A N 7
ATOM 9538 C CA . VAL A 1 16 ? -9.175 11.069 -1.849 1.00 0.00 294 VAL A CA 7
ATOM 9539 C C . VAL A 1 16 ? -8.328 10.074 -1.062 1.00 0.00 294 VAL A C 7
ATOM 9540 O O . VAL A 1 16 ? -8.438 8.864 -1.252 1.00 0.00 294 VAL A O 7
ATOM 9553 N N . ASN A 1 17 ? -7.484 10.594 -0.178 1.00 0.00 295 ASN A N 7
ATOM 9554 C CA . ASN A 1 17 ? -6.618 9.752 0.639 1.00 0.00 295 ASN A CA 7
ATOM 9555 C C . ASN A 1 17 ? -7.440 8.794 1.495 1.00 0.00 295 ASN A C 7
ATOM 9556 O O . ASN A 1 17 ? -8.517 9.145 1.979 1.00 0.00 295 ASN A O 7
ATOM 9567 N N . LEU A 1 18 ? -6.926 7.583 1.678 1.00 0.00 296 LEU A N 7
ATOM 9568 C CA . LEU A 1 18 ? -7.612 6.573 2.476 1.00 0.00 296 LEU A CA 7
ATOM 9569 C C . LEU A 1 18 ? -6.643 5.879 3.427 1.00 0.00 296 LEU A C 7
ATOM 9570 O O . LEU A 1 18 ? -5.443 5.802 3.160 1.00 0.00 296 LEU A O 7
ATOM 9586 N N . TYR A 1 19 ? -7.170 5.374 4.537 1.00 0.00 297 TYR A N 7
ATOM 9587 C CA . TYR A 1 19 ? -6.351 4.687 5.529 1.00 0.00 297 TYR A CA 7
ATOM 9588 C C . TYR A 1 19 ? -6.745 3.217 5.635 1.00 0.00 297 TYR A C 7
ATOM 9589 O O . TYR A 1 19 ? -7.880 2.889 5.980 1.00 0.00 297 TYR A O 7
ATOM 9607 N N . VAL A 1 20 ? -5.796 2.334 5.337 1.00 0.00 298 VAL A N 7
ATOM 9608 C CA . VAL A 1 20 ? -6.041 0.898 5.400 1.00 0.00 298 VAL A CA 7
ATOM 9609 C C . VAL A 1 20 ? -5.486 0.303 6.690 1.00 0.00 298 VAL A C 7
ATOM 9610 O O . VAL A 1 20 ? -4.378 0.634 7.113 1.00 0.00 298 VAL A O 7
ATOM 9623 N N . LYS A 1 21 ? -6.263 -0.578 7.310 1.00 0.00 299 LYS A N 7
ATOM 9624 C CA . LYS A 1 21 ? -5.850 -1.223 8.551 1.00 0.00 299 LYS A CA 7
ATOM 9625 C C . LYS A 1 21 ? -6.228 -2.701 8.548 1.00 0.00 299 LYS A C 7
ATOM 9626 O O . LYS A 1 21 ? -7.151 -3.114 7.848 1.00 0.00 299 LYS A O 7
ATOM 9645 N N . ASN A 1 22 ? -5.508 -3.493 9.336 1.00 0.00 300 ASN A N 7
ATOM 9646 C CA . ASN A 1 22 ? -5.769 -4.925 9.425 1.00 0.00 300 ASN A CA 7
ATOM 9647 C C . ASN A 1 22 ? -5.264 -5.648 8.180 1.00 0.00 300 ASN A C 7
ATOM 9648 O O . ASN A 1 22 ? -5.908 -6.571 7.681 1.00 0.00 300 ASN A O 7
ATOM 9659 N N . LEU A 1 23 ? -4.107 -5.222 7.684 1.00 0.00 301 LEU A N 7
ATOM 9660 C CA . LEU A 1 23 ? -3.515 -5.829 6.497 1.00 0.00 301 LEU A CA 7
ATOM 9661 C C . LEU A 1 23 ? -2.941 -7.205 6.818 1.00 0.00 301 LEU A C 7
ATOM 9662 O O . LEU A 1 23 ? -1.777 -7.331 7.197 1.00 0.00 301 LEU A O 7
ATOM 9678 N N . ASP A 1 24 ? -3.765 -8.235 6.661 1.00 0.00 302 ASP A N 7
ATOM 9679 C CA . ASP A 1 24 ? -3.340 -9.603 6.931 1.00 0.00 302 ASP A CA 7
ATOM 9680 C C . ASP A 1 24 ? -1.922 -9.842 6.421 1.00 0.00 302 ASP A C 7
ATOM 9681 O O . ASP A 1 24 ? -1.552 -9.372 5.345 1.00 0.00 302 ASP A O 7
ATOM 9690 N N . ASP A 1 25 ? -1.133 -10.574 7.200 1.00 0.00 303 ASP A N 7
ATOM 9691 C CA . ASP A 1 25 ? 0.244 -10.875 6.827 1.00 0.00 303 ASP A CA 7
ATOM 9692 C C . ASP A 1 25 ? 0.329 -11.308 5.367 1.00 0.00 303 ASP A C 7
ATOM 9693 O O . ASP A 1 25 ? 1.241 -10.911 4.643 1.00 0.00 303 ASP A O 7
ATOM 9702 N N . GLY A 1 26 ? -0.627 -12.128 4.941 1.00 0.00 304 GLY A N 7
ATOM 9703 C CA . GLY A 1 26 ? -0.641 -12.604 3.570 1.00 0.00 304 GLY A CA 7
ATOM 9704 C C . GLY A 1 26 ? -0.735 -11.473 2.566 1.00 0.00 304 GLY A C 7
ATOM 9705 O O . GLY A 1 26 ? -0.098 -11.514 1.513 1.00 0.00 304 GLY A O 7
ATOM 9709 N N . ILE A 1 27 ? -1.533 -10.460 2.889 1.00 0.00 305 ILE A N 7
ATOM 9710 C CA . ILE A 1 27 ? -1.708 -9.314 2.007 1.00 0.00 305 ILE A CA 7
ATOM 9711 C C . ILE A 1 27 ? -0.417 -8.512 1.884 1.00 0.00 305 ILE A C 7
ATOM 9712 O O . ILE A 1 27 ? 0.335 -8.374 2.849 1.00 0.00 305 ILE A O 7
ATOM 9728 N N . ASP A 1 28 ? -0.166 -7.984 0.691 1.00 0.00 306 ASP A N 7
ATOM 9729 C CA . ASP A 1 28 ? 1.033 -7.192 0.442 1.00 0.00 306 ASP A CA 7
ATOM 9730 C C . ASP A 1 28 ? 0.687 -5.895 -0.282 1.00 0.00 306 ASP A C 7
ATOM 9731 O O . ASP A 1 28 ? -0.485 -5.586 -0.498 1.00 0.00 306 ASP A O 7
ATOM 9740 N N . ASP A 1 29 ? 1.715 -5.139 -0.653 1.00 0.00 307 ASP A N 7
ATOM 9741 C CA . ASP A 1 29 ? 1.520 -3.874 -1.352 1.00 0.00 307 ASP A CA 7
ATOM 9742 C C . ASP A 1 29 ? 0.738 -4.083 -2.645 1.00 0.00 307 ASP A C 7
ATOM 9743 O O . ASP A 1 29 ? -0.159 -3.306 -2.971 1.00 0.00 307 ASP A O 7
ATOM 9752 N N . GLU A 1 30 ? 1.085 -5.137 -3.377 1.00 0.00 308 GLU A N 7
ATOM 9753 C CA . GLU A 1 30 ? 0.416 -5.446 -4.636 1.00 0.00 308 GLU A CA 7
ATOM 9754 C C . GLU A 1 30 ? -1.051 -5.795 -4.400 1.00 0.00 308 GLU A C 7
ATOM 9755 O O . GLU A 1 30 ? -1.949 -5.092 -4.863 1.00 0.00 308 GLU A O 7
ATOM 9767 N N . ARG A 1 31 ? -1.284 -6.887 -3.679 1.00 0.00 309 ARG A N 7
ATOM 9768 C CA . ARG A 1 31 ? -2.641 -7.331 -3.384 1.00 0.00 309 ARG A CA 7
ATOM 9769 C C . ARG A 1 31 ? -3.507 -6.164 -2.920 1.00 0.00 309 ARG A C 7
ATOM 9770 O O . ARG A 1 31 ? -4.650 -6.013 -3.356 1.00 0.00 309 ARG A O 7
ATOM 9791 N N . LEU A 1 32 ? -2.957 -5.341 -2.035 1.00 0.00 310 LEU A N 7
ATOM 9792 C CA . LEU A 1 32 ? -3.679 -4.186 -1.511 1.00 0.00 310 LEU A CA 7
ATOM 9793 C C . LEU A 1 32 ? -4.169 -3.291 -2.645 1.00 0.00 310 LEU A C 7
ATOM 9794 O O . LEU A 1 32 ? -5.356 -3.280 -2.972 1.00 0.00 310 LEU A O 7
ATOM 9810 N N . ARG A 1 33 ? -3.247 -2.542 -3.242 1.00 0.00 311 ARG A N 7
ATOM 9811 C CA . ARG A 1 33 ? -3.585 -1.645 -4.340 1.00 0.00 311 ARG A CA 7
ATOM 9812 C C . ARG A 1 33 ? -4.420 -2.365 -5.394 1.00 0.00 311 ARG A C 7
ATOM 9813 O O . ARG A 1 33 ? -5.237 -1.752 -6.081 1.00 0.00 311 ARG A O 7
ATOM 9834 N N . LYS A 1 34 ? -4.209 -3.671 -5.517 1.00 0.00 312 LYS A N 7
ATOM 9835 C CA . LYS A 1 34 ? -4.941 -4.477 -6.487 1.00 0.00 312 LYS A CA 7
ATOM 9836 C C . LYS A 1 34 ? -6.391 -4.664 -6.054 1.00 0.00 312 LYS A C 7
ATOM 9837 O O . LYS A 1 34 ? -7.294 -4.733 -6.888 1.00 0.00 312 LYS A O 7
ATOM 9856 N N . ALA A 1 35 ? -6.608 -4.744 -4.745 1.00 0.00 313 ALA A N 7
ATOM 9857 C CA . ALA A 1 35 ? -7.949 -4.919 -4.202 1.00 0.00 313 ALA A CA 7
ATOM 9858 C C . ALA A 1 35 ? -8.652 -3.577 -4.030 1.00 0.00 313 ALA A C 7
ATOM 9859 O O . ALA A 1 35 ? -9.609 -3.459 -3.265 1.00 0.00 313 ALA A O 7
ATOM 9866 N N . PHE A 1 36 ? -8.170 -2.566 -4.747 1.00 0.00 314 PHE A N 7
ATOM 9867 C CA . PHE A 1 36 ? -8.751 -1.231 -4.672 1.00 0.00 314 PHE A CA 7
ATOM 9868 C C . PHE A 1 36 ? -9.059 -0.694 -6.067 1.00 0.00 314 PHE A C 7
ATOM 9869 O O . PHE A 1 36 ? -9.998 0.081 -6.252 1.00 0.00 314 PHE A O 7
ATOM 9886 N N . SER A 1 37 ? -8.262 -1.110 -7.045 1.00 0.00 315 SER A N 7
ATOM 9887 C CA . SER A 1 37 ? -8.446 -0.668 -8.422 1.00 0.00 315 SER A CA 7
ATOM 9888 C C . SER A 1 37 ? -9.881 -0.905 -8.882 1.00 0.00 315 SER A C 7
ATOM 9889 O O . SER A 1 37 ? -10.515 -0.045 -9.493 1.00 0.00 315 SER A O 7
ATOM 9897 N N . PRO A 1 38 ? -10.408 -2.102 -8.581 1.00 0.00 316 PRO A N 7
ATOM 9898 C CA . PRO A 1 38 ? -11.774 -2.481 -8.953 1.00 0.00 316 PRO A CA 7
ATOM 9899 C C . PRO A 1 38 ? -12.792 -1.404 -8.596 1.00 0.00 316 PRO A C 7
ATOM 9900 O O . PRO A 1 38 ? -13.916 -1.407 -9.099 1.00 0.00 316 PRO A O 7
ATOM 9911 N N . PHE A 1 39 ? -12.392 -0.482 -7.727 1.00 0.00 317 PHE A N 7
ATOM 9912 C CA . PHE A 1 39 ? -13.271 0.602 -7.303 1.00 0.00 317 PHE A CA 7
ATOM 9913 C C . PHE A 1 39 ? -12.953 1.887 -8.060 1.00 0.00 317 PHE A C 7
ATOM 9914 O O . PHE A 1 39 ? -13.850 2.567 -8.555 1.00 0.00 317 PHE A O 7
ATOM 9931 N N . GLY A 1 40 ? -11.667 2.214 -8.146 1.00 0.00 318 GLY A N 7
ATOM 9932 C CA . GLY A 1 40 ? -11.252 3.417 -8.843 1.00 0.00 318 GLY A CA 7
ATOM 9933 C C . GLY A 1 40 ? -9.753 3.475 -9.060 1.00 0.00 318 GLY A C 7
ATOM 9934 O O . GLY A 1 40 ? -9.000 2.712 -8.452 1.00 0.00 318 GLY A O 7
ATOM 9938 N N . THR A 1 41 ? -9.316 4.380 -9.929 1.00 0.00 319 THR A N 7
ATOM 9939 C CA . THR A 1 41 ? -7.897 4.532 -10.227 1.00 0.00 319 THR A CA 7
ATOM 9940 C C . THR A 1 41 ? -7.117 4.952 -8.986 1.00 0.00 319 THR A C 7
ATOM 9941 O O . THR A 1 41 ? -7.584 5.773 -8.196 1.00 0.00 319 THR A O 7
ATOM 9952 N N . ILE A 1 42 ? -5.927 4.385 -8.821 1.00 0.00 320 ILE A N 7
ATOM 9953 C CA . ILE A 1 42 ? -5.082 4.702 -7.677 1.00 0.00 320 ILE A CA 7
ATOM 9954 C C . ILE A 1 42 ? -3.858 5.505 -8.104 1.00 0.00 320 ILE A C 7
ATOM 9955 O O . ILE A 1 42 ? -3.317 5.304 -9.191 1.00 0.00 320 ILE A O 7
ATOM 9971 N N . THR A 1 43 ? -3.424 6.417 -7.238 1.00 0.00 321 THR A N 7
ATOM 9972 C CA . THR A 1 43 ? -2.263 7.250 -7.524 1.00 0.00 321 THR A CA 7
ATOM 9973 C C . THR A 1 43 ? -1.082 6.871 -6.638 1.00 0.00 321 THR A C 7
ATOM 9974 O O . THR A 1 43 ? 0.047 6.744 -7.113 1.00 0.00 321 THR A O 7
ATOM 9985 N N . SER A 1 44 ? -1.349 6.691 -5.349 1.00 0.00 322 SER A N 7
ATOM 9986 C CA . SER A 1 44 ? -0.307 6.330 -4.395 1.00 0.00 322 SER A CA 7
ATOM 9987 C C . SER A 1 44 ? -0.792 5.234 -3.450 1.00 0.00 322 SER A C 7
ATOM 9988 O O . SER A 1 44 ? -1.731 5.435 -2.679 1.00 0.00 322 SER A O 7
ATOM 9996 N N . ALA A 1 45 ? -0.145 4.076 -3.516 1.00 0.00 323 ALA A N 7
ATOM 9997 C CA . ALA A 1 45 ? -0.508 2.949 -2.665 1.00 0.00 323 ALA A CA 7
ATOM 9998 C C . ALA A 1 45 ? 0.731 2.291 -2.067 1.00 0.00 323 ALA A C 7
ATOM 9999 O O . ALA A 1 45 ? 1.632 1.865 -2.791 1.00 0.00 323 ALA A O 7
ATOM 10006 N N . LYS A 1 46 ? 0.772 2.212 -0.741 1.00 0.00 324 LYS A N 7
ATOM 10007 C CA . LYS A 1 46 ? 1.900 1.606 -0.045 1.00 0.00 324 LYS A CA 7
ATOM 10008 C C . LYS A 1 46 ? 1.455 0.989 1.278 1.00 0.00 324 LYS A C 7
ATOM 10009 O O . LYS A 1 46 ? 0.479 1.432 1.884 1.00 0.00 324 LYS A O 7
ATOM 10028 N N . VAL A 1 47 ? 2.178 -0.035 1.721 1.00 0.00 325 VAL A N 7
ATOM 10029 C CA . VAL A 1 47 ? 1.859 -0.711 2.972 1.00 0.00 325 VAL A CA 7
ATOM 10030 C C . VAL A 1 47 ? 2.939 -0.467 4.020 1.00 0.00 325 VAL A C 7
ATOM 10031 O O . VAL A 1 47 ? 4.128 -0.641 3.752 1.00 0.00 325 VAL A O 7
ATOM 10044 N N . MET A 1 48 ? 2.518 -0.062 5.214 1.00 0.00 326 MET A N 7
ATOM 10045 C CA . MET A 1 48 ? 3.451 0.205 6.302 1.00 0.00 326 MET A CA 7
ATOM 10046 C C . MET A 1 48 ? 3.970 -1.097 6.904 1.00 0.00 326 MET A C 7
ATOM 10047 O O . MET A 1 48 ? 3.215 -1.857 7.509 1.00 0.00 326 MET A O 7
ATOM 10061 N N . MET A 1 49 ? 5.264 -1.347 6.734 1.00 0.00 327 MET A N 7
ATOM 10062 C CA . MET A 1 49 ? 5.884 -2.557 7.262 1.00 0.00 327 MET A CA 7
ATOM 10063 C C . MET A 1 49 ? 7.358 -2.320 7.576 1.00 0.00 327 MET A C 7
ATOM 10064 O O . MET A 1 49 ? 7.922 -1.291 7.206 1.00 0.00 327 MET A O 7
ATOM 10078 N N . GLU A 1 50 ? 7.975 -3.279 8.260 1.00 0.00 328 GLU A N 7
ATOM 10079 C CA . GLU A 1 50 ? 9.382 -3.173 8.624 1.00 0.00 328 GLU A CA 7
ATOM 10080 C C . GLU A 1 50 ? 10.120 -4.477 8.334 1.00 0.00 328 GLU A C 7
ATOM 10081 O O . GLU A 1 50 ? 9.877 -5.497 8.979 1.00 0.00 328 GLU A O 7
ATOM 10093 N N . GLY A 1 51 ? 11.022 -4.436 7.358 1.00 0.00 329 GLY A N 7
ATOM 10094 C CA . GLY A 1 51 ? 11.780 -5.620 6.999 1.00 0.00 329 GLY A CA 7
ATOM 10095 C C . GLY A 1 51 ? 10.901 -6.728 6.454 1.00 0.00 329 GLY A C 7
ATOM 10096 O O . GLY A 1 51 ? 10.314 -6.593 5.381 1.00 0.00 329 GLY A O 7
ATOM 10100 N N . GLY A 1 52 ? 10.812 -7.830 7.194 1.00 0.00 330 GLY A N 7
ATOM 10101 C CA . GLY A 1 52 ? 9.998 -8.950 6.760 1.00 0.00 330 GLY A CA 7
ATOM 10102 C C . GLY A 1 52 ? 8.764 -9.137 7.621 1.00 0.00 330 GLY A C 7
ATOM 10103 O O . GLY A 1 52 ? 8.382 -10.265 7.932 1.00 0.00 330 GLY A O 7
ATOM 10107 N N . ARG A 1 53 ? 8.140 -8.029 8.007 1.00 0.00 331 ARG A N 7
ATOM 10108 C CA . ARG A 1 53 ? 6.944 -8.076 8.839 1.00 0.00 331 ARG A CA 7
ATOM 10109 C C . ARG A 1 53 ? 6.037 -6.883 8.554 1.00 0.00 331 ARG A C 7
ATOM 10110 O O . ARG A 1 53 ? 6.469 -5.732 8.623 1.00 0.00 331 ARG A O 7
ATOM 10131 N N . SER A 1 54 ? 4.778 -7.165 8.235 1.00 0.00 332 SER A N 7
ATOM 10132 C CA . SER A 1 54 ? 3.811 -6.116 7.936 1.00 0.00 332 SER A CA 7
ATOM 10133 C C . SER A 1 54 ? 3.130 -5.625 9.210 1.00 0.00 332 SER A C 7
ATOM 10134 O O . SER A 1 54 ? 2.506 -6.402 9.933 1.00 0.00 332 SER A O 7
ATOM 10142 N N . LYS A 1 55 ? 3.256 -4.330 9.480 1.00 0.00 333 LYS A N 7
ATOM 10143 C CA . LYS A 1 55 ? 2.653 -3.733 10.665 1.00 0.00 333 LYS A CA 7
ATOM 10144 C C . LYS A 1 55 ? 1.168 -4.070 10.749 1.00 0.00 333 LYS A C 7
ATOM 10145 O O . LYS A 1 55 ? 0.719 -4.711 11.699 1.00 0.00 333 LYS A O 7
ATOM 10164 N N . GLY A 1 56 ? 0.409 -3.635 9.747 1.00 0.00 334 GLY A N 7
ATOM 10165 C CA . GLY A 1 56 ? -1.017 -3.902 9.727 1.00 0.00 334 GLY A CA 7
ATOM 10166 C C . GLY A 1 56 ? -1.827 -2.692 9.306 1.00 0.00 334 GLY A C 7
ATOM 10167 O O . GLY A 1 56 ? -2.913 -2.449 9.834 1.00 0.00 334 GLY A O 7
ATOM 10171 N N . PHE A 1 57 ? -1.299 -1.930 8.354 1.00 0.00 335 PHE A N 7
ATOM 10172 C CA . PHE A 1 57 ? -1.979 -0.737 7.864 1.00 0.00 335 PHE A CA 7
ATOM 10173 C C . PHE A 1 57 ? -1.222 -0.122 6.691 1.00 0.00 335 PHE A C 7
ATOM 10174 O O . PHE A 1 57 ? -0.046 -0.410 6.477 1.00 0.00 335 PHE A O 7
ATOM 10191 N N . GLY A 1 58 ? -1.908 0.727 5.932 1.00 0.00 336 GLY A N 7
ATOM 10192 C CA . GLY A 1 58 ? -1.285 1.369 4.789 1.00 0.00 336 GLY A CA 7
ATOM 10193 C C . GLY A 1 58 ? -2.012 2.630 4.365 1.00 0.00 336 GLY A C 7
ATOM 10194 O O . GLY A 1 58 ? -2.887 3.121 5.079 1.00 0.00 336 GLY A O 7
ATOM 10198 N N . PHE A 1 59 ? -1.649 3.158 3.201 1.00 0.00 337 PHE A N 7
ATOM 10199 C CA . PHE A 1 59 ? -2.270 4.372 2.684 1.00 0.00 337 PHE A CA 7
ATOM 10200 C C . PHE A 1 59 ? -2.525 4.257 1.184 1.00 0.00 337 PHE A C 7
ATOM 10201 O O . PHE A 1 59 ? -1.676 3.774 0.434 1.00 0.00 337 PHE A O 7
ATOM 10218 N N . VAL A 1 60 ? -3.701 4.703 0.754 1.00 0.00 338 VAL A N 7
ATOM 10219 C CA . VAL A 1 60 ? -4.069 4.651 -0.656 1.00 0.00 338 VAL A CA 7
ATOM 10220 C C . VAL A 1 60 ? -4.767 5.935 -1.090 1.00 0.00 338 VAL A C 7
ATOM 10221 O O . VAL A 1 60 ? -5.629 6.455 -0.379 1.00 0.00 338 VAL A O 7
ATOM 10234 N N . CYS A 1 61 ? -4.391 6.441 -2.259 1.00 0.00 339 CYS A N 7
ATOM 10235 C CA . CYS A 1 61 ? -4.982 7.665 -2.788 1.00 0.00 339 CYS A CA 7
ATOM 10236 C C . CYS A 1 61 ? -5.628 7.414 -4.146 1.00 0.00 339 CYS A C 7
ATOM 10237 O O . CYS A 1 61 ? -5.037 6.779 -5.019 1.00 0.00 339 CYS A O 7
ATOM 10245 N N . PHE A 1 62 ? -6.848 7.915 -4.316 1.00 0.00 340 PHE A N 7
ATOM 10246 C CA . PHE A 1 62 ? -7.577 7.742 -5.568 1.00 0.00 340 PHE A CA 7
ATOM 10247 C C . PHE A 1 62 ? -7.567 9.031 -6.385 1.00 0.00 340 PHE A C 7
ATOM 10248 O O . PHE A 1 62 ? -7.352 10.118 -5.848 1.00 0.00 340 PHE A O 7
ATOM 10265 N N . SER A 1 63 ? -7.799 8.901 -7.687 1.00 0.00 341 SER A N 7
ATOM 10266 C CA . SER A 1 63 ? -7.813 10.053 -8.580 1.00 0.00 341 SER A CA 7
ATOM 10267 C C . SER A 1 63 ? -8.950 11.005 -8.221 1.00 0.00 341 SER A C 7
ATOM 10268 O O . SER A 1 63 ? -8.771 12.223 -8.198 1.00 0.00 341 SER A O 7
ATOM 10276 N N . SER A 1 64 ? -10.120 10.441 -7.942 1.00 0.00 342 SER A N 7
ATOM 10277 C CA . SER A 1 64 ? -11.289 11.238 -7.588 1.00 0.00 342 SER A CA 7
ATOM 10278 C C . SER A 1 64 ? -11.873 10.783 -6.254 1.00 0.00 342 SER A C 7
ATOM 10279 O O . SER A 1 64 ? -11.995 9.590 -5.975 1.00 0.00 342 SER A O 7
ATOM 10287 N N . PRO A 1 65 ? -12.242 11.757 -5.408 1.00 0.00 343 PRO A N 7
ATOM 10288 C CA . PRO A 1 65 ? -12.820 11.482 -4.089 1.00 0.00 343 PRO A CA 7
ATOM 10289 C C . PRO A 1 65 ? -13.929 10.437 -4.148 1.00 0.00 343 PRO A C 7
ATOM 10290 O O . PRO A 1 65 ? -13.861 9.410 -3.473 1.00 0.00 343 PRO A O 7
ATOM 10301 N N . GLU A 1 66 ? -14.947 10.705 -4.959 1.00 0.00 344 GLU A N 7
ATOM 10302 C CA . GLU A 1 66 ? -16.070 9.786 -5.105 1.00 0.00 344 GLU A CA 7
ATOM 10303 C C . GLU A 1 66 ? -15.582 8.346 -5.225 1.00 0.00 344 GLU A C 7
ATOM 10304 O O . GLU A 1 66 ? -15.905 7.499 -4.393 1.00 0.00 344 GLU A O 7
ATOM 10316 N N . GLU A 1 67 ? -14.802 8.076 -6.268 1.00 0.00 345 GLU A N 7
ATOM 10317 C CA . GLU A 1 67 ? -14.271 6.738 -6.498 1.00 0.00 345 GLU A CA 7
ATOM 10318 C C . GLU A 1 67 ? -13.668 6.165 -5.218 1.00 0.00 345 GLU A C 7
ATOM 10319 O O . GLU A 1 67 ? -13.917 5.013 -4.864 1.00 0.00 345 GLU A O 7
ATOM 10331 N N . ALA A 1 68 ? -12.873 6.978 -4.530 1.00 0.00 346 ALA A N 7
ATOM 10332 C CA . ALA A 1 68 ? -12.235 6.553 -3.290 1.00 0.00 346 ALA A CA 7
ATOM 10333 C C . ALA A 1 68 ? -13.275 6.204 -2.230 1.00 0.00 346 ALA A C 7
ATOM 10334 O O . ALA A 1 68 ? -13.128 5.222 -1.501 1.00 0.00 346 ALA A O 7
ATOM 10341 N N . THR A 1 69 ? -14.325 7.014 -2.148 1.00 0.00 347 THR A N 7
ATOM 10342 C CA . THR A 1 69 ? -15.388 6.792 -1.175 1.00 0.00 347 THR A CA 7
ATOM 10343 C C . THR A 1 69 ? -15.908 5.361 -1.247 1.00 0.00 347 THR A C 7
ATOM 10344 O O . THR A 1 69 ? -15.829 4.611 -0.273 1.00 0.00 347 THR A O 7
ATOM 10355 N N . LYS A 1 70 ? -16.439 4.987 -2.406 1.00 0.00 348 LYS A N 7
ATOM 10356 C CA . LYS A 1 70 ? -16.971 3.644 -2.606 1.00 0.00 348 LYS A CA 7
ATOM 10357 C C . LYS A 1 70 ? -16.067 2.599 -1.960 1.00 0.00 348 LYS A C 7
ATOM 10358 O O . LYS A 1 70 ? -16.503 1.832 -1.102 1.00 0.00 348 LYS A O 7
ATOM 10377 N N . ALA A 1 71 ? -14.805 2.575 -2.378 1.00 0.00 349 ALA A N 7
ATOM 10378 C CA . ALA A 1 71 ? -13.840 1.626 -1.838 1.00 0.00 349 ALA A CA 7
ATOM 10379 C C . ALA A 1 71 ? -13.913 1.575 -0.316 1.00 0.00 349 ALA A C 7
ATOM 10380 O O . ALA A 1 71 ? -14.060 0.503 0.273 1.00 0.00 349 ALA A O 7
ATOM 10387 N N . VAL A 1 72 ? -13.810 2.739 0.317 1.00 0.00 350 VAL A N 7
ATOM 10388 C CA . VAL A 1 72 ? -13.865 2.826 1.771 1.00 0.00 350 VAL A CA 7
ATOM 10389 C C . VAL A 1 72 ? -14.891 1.854 2.342 1.00 0.00 350 VAL A C 7
ATOM 10390 O O . VAL A 1 72 ? -14.558 0.984 3.147 1.00 0.00 350 VAL A O 7
ATOM 10403 N N . THR A 1 73 ? -16.142 2.006 1.918 1.00 0.00 351 THR A N 7
ATOM 10404 C CA . THR A 1 73 ? -17.218 1.141 2.387 1.00 0.00 351 THR A CA 7
ATOM 10405 C C . THR A 1 73 ? -17.144 -0.233 1.732 1.00 0.00 351 THR A C 7
ATOM 10406 O O . THR A 1 73 ? -17.023 -1.250 2.415 1.00 0.00 351 THR A O 7
ATOM 10417 N N . GLU A 1 74 ? -17.217 -0.256 0.405 1.00 0.00 352 GLU A N 7
ATOM 10418 C CA . GLU A 1 74 ? -17.158 -1.507 -0.341 1.00 0.00 352 GLU A CA 7
ATOM 10419 C C . GLU A 1 74 ? -16.100 -2.439 0.242 1.00 0.00 352 GLU A C 7
ATOM 10420 O O . GLU A 1 74 ? -16.210 -3.661 0.140 1.00 0.00 352 GLU A O 7
ATOM 10432 N N . MET A 1 75 ? -15.075 -1.853 0.852 1.00 0.00 353 MET A N 7
ATOM 10433 C CA . MET A 1 75 ? -13.997 -2.631 1.453 1.00 0.00 353 MET A CA 7
ATOM 10434 C C . MET A 1 75 ? -14.185 -2.746 2.962 1.00 0.00 353 MET A C 7
ATOM 10435 O O . MET A 1 75 ? -13.956 -3.804 3.546 1.00 0.00 353 MET A O 7
ATOM 10449 N N . ASN A 1 76 ? -14.603 -1.650 3.587 1.00 0.00 354 ASN A N 7
ATOM 10450 C CA . ASN A 1 76 ? -14.821 -1.629 5.029 1.00 0.00 354 ASN A CA 7
ATOM 10451 C C . ASN A 1 76 ? -15.603 -2.859 5.479 1.00 0.00 354 ASN A C 7
ATOM 10452 O O . ASN A 1 76 ? -16.795 -2.984 5.204 1.00 0.00 354 ASN A O 7
ATOM 10463 N N . GLY A 1 77 ? -14.922 -3.764 6.175 1.00 0.00 355 GLY A N 7
ATOM 10464 C CA . GLY A 1 77 ? -15.569 -4.972 6.653 1.00 0.00 355 GLY A CA 7
ATOM 10465 C C . GLY A 1 77 ? -15.601 -6.066 5.604 1.00 0.00 355 GLY A C 7
ATOM 10466 O O . GLY A 1 77 ? -16.429 -6.975 5.671 1.00 0.00 355 GLY A O 7
ATOM 10470 N N . ARG A 1 78 ? -14.699 -5.979 4.632 1.00 0.00 356 ARG A N 7
ATOM 10471 C CA . ARG A 1 78 ? -14.630 -6.968 3.563 1.00 0.00 356 ARG A CA 7
ATOM 10472 C C . ARG A 1 78 ? -13.548 -8.005 3.851 1.00 0.00 356 ARG A C 7
ATOM 10473 O O . ARG A 1 78 ? -12.389 -7.659 4.078 1.00 0.00 356 ARG A O 7
ATOM 10494 N N . ILE A 1 79 ? -13.937 -9.276 3.841 1.00 0.00 357 ILE A N 7
ATOM 10495 C CA . ILE A 1 79 ? -13.000 -10.362 4.100 1.00 0.00 357 ILE A CA 7
ATOM 10496 C C . ILE A 1 79 ? -12.343 -10.841 2.810 1.00 0.00 357 ILE A C 7
ATOM 10497 O O . ILE A 1 79 ? -13.024 -11.166 1.837 1.00 0.00 357 ILE A O 7
ATOM 10513 N N . VAL A 1 80 ? -11.014 -10.883 2.809 1.00 0.00 358 VAL A N 7
ATOM 10514 C CA . VAL A 1 80 ? -10.264 -11.326 1.640 1.00 0.00 358 VAL A CA 7
ATOM 10515 C C . VAL A 1 80 ? -9.536 -12.636 1.917 1.00 0.00 358 VAL A C 7
ATOM 10516 O O . VAL A 1 80 ? -9.527 -13.541 1.083 1.00 0.00 358 VAL A O 7
ATOM 10529 N N . ALA A 1 81 ? -8.928 -12.732 3.095 1.00 0.00 359 ALA A N 7
ATOM 10530 C CA . ALA A 1 81 ? -8.200 -13.933 3.484 1.00 0.00 359 ALA A CA 7
ATOM 10531 C C . ALA A 1 81 ? -8.745 -14.507 4.788 1.00 0.00 359 ALA A C 7
ATOM 10532 O O . ALA A 1 81 ? -9.437 -15.526 4.789 1.00 0.00 359 ALA A O 7
ATOM 10539 N N . THR A 1 82 ? -8.428 -13.848 5.898 1.00 0.00 360 THR A N 7
ATOM 10540 C CA . THR A 1 82 ? -8.884 -14.293 7.208 1.00 0.00 360 THR A CA 7
ATOM 10541 C C . THR A 1 82 ? -9.545 -13.155 7.977 1.00 0.00 360 THR A C 7
ATOM 10542 O O . THR A 1 82 ? -10.647 -13.306 8.504 1.00 0.00 360 THR A O 7
ATOM 10553 N N . LYS A 1 83 ? -8.865 -12.015 8.037 1.00 0.00 361 LYS A N 7
ATOM 10554 C CA . LYS A 1 83 ? -9.386 -10.849 8.740 1.00 0.00 361 LYS A CA 7
ATOM 10555 C C . LYS A 1 83 ? -9.885 -9.797 7.754 1.00 0.00 361 LYS A C 7
ATOM 10556 O O . LYS A 1 83 ? -9.386 -9.674 6.635 1.00 0.00 361 LYS A O 7
ATOM 10575 N N . PRO A 1 84 ? -10.892 -9.019 8.177 1.00 0.00 362 PRO A N 7
ATOM 10576 C CA . PRO A 1 84 ? -11.479 -7.963 7.347 1.00 0.00 362 PRO A CA 7
ATOM 10577 C C . PRO A 1 84 ? -10.599 -6.719 7.284 1.00 0.00 362 PRO A C 7
ATOM 10578 O O . PRO A 1 84 ? -9.996 -6.321 8.282 1.00 0.00 362 PRO A O 7
ATOM 10589 N N . LEU A 1 85 ? -10.530 -6.108 6.107 1.00 0.00 363 LEU A N 7
ATOM 10590 C CA . LEU A 1 85 ? -9.724 -4.908 5.914 1.00 0.00 363 LEU A CA 7
ATOM 10591 C C . LEU A 1 85 ? -10.459 -3.671 6.419 1.00 0.00 363 LEU A C 7
ATOM 10592 O O . LEU A 1 85 ? -11.508 -3.300 5.891 1.00 0.00 363 LEU A O 7
ATOM 10608 N N . TYR A 1 86 ? -9.902 -3.035 7.444 1.00 0.00 364 TYR A N 7
ATOM 10609 C CA . TYR A 1 86 ? -10.504 -1.839 8.021 1.00 0.00 364 TYR A CA 7
ATOM 10610 C C . TYR A 1 86 ? -10.118 -0.596 7.225 1.00 0.00 364 TYR A C 7
ATOM 10611 O O . TYR A 1 86 ? -9.026 -0.052 7.393 1.00 0.00 364 TYR A O 7
ATOM 10629 N N . VAL A 1 87 ? -11.022 -0.150 6.359 1.00 0.00 365 VAL A N 7
ATOM 10630 C CA . VAL A 1 87 ? -10.778 1.030 5.539 1.00 0.00 365 VAL A CA 7
ATOM 10631 C C . VAL A 1 87 ? -11.533 2.240 6.078 1.00 0.00 365 VAL A C 7
ATOM 10632 O O . VAL A 1 87 ? -12.674 2.124 6.525 1.00 0.00 365 VAL A O 7
ATOM 10645 N N . ALA A 1 88 ? -10.888 3.401 6.032 1.00 0.00 366 ALA A N 7
ATOM 10646 C CA . ALA A 1 88 ? -11.499 4.634 6.514 1.00 0.00 366 ALA A CA 7
ATOM 10647 C C . ALA A 1 88 ? -10.709 5.854 6.053 1.00 0.00 366 ALA A C 7
ATOM 10648 O O . ALA A 1 88 ? -9.502 5.774 5.821 1.00 0.00 366 ALA A O 7
ATOM 10655 N N . LEU A 1 89 ? -11.396 6.983 5.923 1.00 0.00 367 LEU A N 7
ATOM 10656 C CA . LEU A 1 89 ? -10.759 8.222 5.490 1.00 0.00 367 LEU A CA 7
ATOM 10657 C C . LEU A 1 89 ? -9.753 8.708 6.528 1.00 0.00 367 LEU A C 7
ATOM 10658 O O . LEU A 1 89 ? -10.053 8.761 7.720 1.00 0.00 367 LEU A O 7
ATOM 10674 N N . ALA A 1 90 ? -8.559 9.065 6.066 1.00 0.00 368 ALA A N 7
ATOM 10675 C CA . ALA A 1 90 ? -7.510 9.551 6.953 1.00 0.00 368 ALA A CA 7
ATOM 10676 C C . ALA A 1 90 ? -7.735 11.015 7.318 1.00 0.00 368 ALA A C 7
ATOM 10677 O O . ALA A 1 90 ? -8.638 11.663 6.790 1.00 0.00 368 ALA A O 7
ATOM 10684 N N . GLN A 1 91 ? -6.909 11.528 8.224 1.00 0.00 369 GLN A N 7
ATOM 10685 C CA . GLN A 1 91 ? -7.019 12.915 8.660 1.00 0.00 369 GLN A CA 7
ATOM 10686 C C . GLN A 1 91 ? -5.804 13.723 8.217 1.00 0.00 369 GLN A C 7
ATOM 10687 O O . GLN A 1 91 ? -5.934 14.861 7.765 1.00 0.00 369 GLN A O 7
ATOM 10701 N N . ARG A 1 92 ? -4.623 13.128 8.350 1.00 0.00 370 ARG A N 7
ATOM 10702 C CA . ARG A 1 92 ? -3.385 13.794 7.965 1.00 0.00 370 ARG A CA 7
ATOM 10703 C C . ARG A 1 92 ? -3.603 14.687 6.747 1.00 0.00 370 ARG A C 7
ATOM 10704 O O . ARG A 1 92 ? -3.150 15.831 6.713 1.00 0.00 370 ARG A O 7
ATOM 10725 N N . LYS A 1 93 ? -4.300 14.156 5.748 1.00 0.00 371 LYS A N 7
ATOM 10726 C CA . LYS A 1 93 ? -4.580 14.904 4.528 1.00 0.00 371 LYS A CA 7
ATOM 10727 C C . LYS A 1 93 ? -3.289 15.391 3.880 1.00 0.00 371 LYS A C 7
ATOM 10728 O O . LYS A 1 93 ? -3.168 16.561 3.518 1.00 0.00 371 LYS A O 7
ATOM 10747 N N . GLU A 1 94 ? -2.326 14.485 3.735 1.00 0.00 372 GLU A N 7
ATOM 10748 C CA . GLU A 1 94 ? -1.044 14.824 3.130 1.00 0.00 372 GLU A CA 7
ATOM 10749 C C . GLU A 1 94 ? -0.460 13.627 2.385 1.00 0.00 372 GLU A C 7
ATOM 10750 O O . GLU A 1 94 ? -0.751 12.477 2.714 1.00 0.00 372 GLU A O 7
ATOM 10762 N N . GLU A 1 95 ? 0.364 13.906 1.380 1.00 0.00 373 GLU A N 7
ATOM 10763 C CA . GLU A 1 95 ? 0.987 12.852 0.588 1.00 0.00 373 GLU A CA 7
ATOM 10764 C C . GLU A 1 95 ? 2.469 13.141 0.369 1.00 0.00 373 GLU A C 7
ATOM 10765 O O . GLU A 1 95 ? 2.886 14.298 0.320 1.00 0.00 373 GLU A O 7
ATOM 10777 N N . ARG A 1 96 ? 3.259 12.080 0.237 1.00 0.00 374 ARG A N 7
ATOM 10778 C CA . ARG A 1 96 ? 4.695 12.219 0.025 1.00 0.00 374 ARG A CA 7
ATOM 10779 C C . ARG A 1 96 ? 5.177 11.268 -1.067 1.00 0.00 374 ARG A C 7
ATOM 10780 O O . ARG A 1 96 ? 5.218 10.054 -0.871 1.00 0.00 374 ARG A O 7
ATOM 10801 N N . GLN A 1 97 ? 5.540 11.830 -2.216 1.00 0.00 375 GLN A N 7
ATOM 10802 C CA . GLN A 1 97 ? 6.018 11.031 -3.338 1.00 0.00 375 GLN A CA 7
ATOM 10803 C C . GLN A 1 97 ? 6.974 9.942 -2.864 1.00 0.00 375 GLN A C 7
ATOM 10804 O O . GLN A 1 97 ? 7.707 10.126 -1.892 1.00 0.00 375 GLN A O 7
ATOM 10818 N N . SER A 1 98 ? 6.962 8.807 -3.556 1.00 0.00 376 SER A N 7
ATOM 10819 C CA . SER A 1 98 ? 7.825 7.687 -3.203 1.00 0.00 376 SER A CA 7
ATOM 10820 C C . SER A 1 98 ? 8.179 6.863 -4.437 1.00 0.00 376 SER A C 7
ATOM 10821 O O . SER A 1 98 ? 7.299 6.412 -5.169 1.00 0.00 376 SER A O 7
ATOM 10829 N N . GLY A 1 99 ? 9.475 6.672 -4.662 1.00 0.00 377 GLY A N 7
ATOM 10830 C CA . GLY A 1 99 ? 9.924 5.904 -5.809 1.00 0.00 377 GLY A CA 7
ATOM 10831 C C . GLY A 1 99 ? 11.081 4.984 -5.473 1.00 0.00 377 GLY A C 7
ATOM 10832 O O . GLY A 1 99 ? 11.934 5.301 -4.643 1.00 0.00 377 GLY A O 7
ATOM 10836 N N . PRO A 1 100 ? 11.120 3.813 -6.126 1.00 0.00 378 PRO A N 7
ATOM 10837 C CA . PRO A 1 100 ? 12.175 2.819 -5.908 1.00 0.00 378 PRO A CA 7
ATOM 10838 C C . PRO A 1 100 ? 13.474 3.189 -6.616 1.00 0.00 378 PRO A C 7
ATOM 10839 O O . PRO A 1 100 ? 13.479 4.003 -7.539 1.00 0.00 378 PRO A O 7
ATOM 10850 N N . SER A 1 101 ? 14.574 2.585 -6.177 1.00 0.00 379 SER A N 7
ATOM 10851 C CA . SER A 1 101 ? 15.881 2.853 -6.767 1.00 0.00 379 SER A CA 7
ATOM 10852 C C . SER A 1 101 ? 16.896 1.798 -6.341 1.00 0.00 379 SER A C 7
ATOM 10853 O O . SER A 1 101 ? 16.589 0.910 -5.545 1.00 0.00 379 SER A O 7
ATOM 10861 N N . SER A 1 102 ? 18.108 1.901 -6.877 1.00 0.00 380 SER A N 7
ATOM 10862 C CA . SER A 1 102 ? 19.169 0.954 -6.556 1.00 0.00 380 SER A CA 7
ATOM 10863 C C . SER A 1 102 ? 20.275 1.629 -5.751 1.00 0.00 380 SER A C 7
ATOM 10864 O O . SER A 1 102 ? 21.136 2.310 -6.307 1.00 0.00 380 SER A O 7
ATOM 10872 N N . GLY A 1 103 ? 20.244 1.435 -4.436 1.00 0.00 381 GLY A N 7
ATOM 10873 C CA . GLY A 1 103 ? 21.248 2.031 -3.574 1.00 0.00 381 GLY A CA 7
ATOM 10874 C C . GLY A 1 103 ? 21.015 1.718 -2.109 1.00 0.00 381 GLY A C 7
ATOM 10875 O O . GLY A 1 103 ? 21.803 1.006 -1.487 1.00 0.00 381 GLY A O 7
ATOM 10879 N N . GLY A 1 1 ? -43.769 -4.503 6.349 1.00 0.00 279 GLY A N 8
ATOM 10880 C CA . GLY A 1 1 ? -42.667 -3.559 6.369 1.00 0.00 279 GLY A CA 8
ATOM 10881 C C . GLY A 1 1 ? -42.795 -2.541 7.485 1.00 0.00 279 GLY A C 8
ATOM 10882 O O . GLY A 1 1 ? -43.867 -2.382 8.069 1.00 0.00 279 GLY A O 8
ATOM 10886 N N . SER A 1 2 ? -41.699 -1.852 7.785 1.00 0.00 280 SER A N 8
ATOM 10887 C CA . SER A 1 2 ? -41.692 -0.849 8.843 1.00 0.00 280 SER A CA 8
ATOM 10888 C C . SER A 1 2 ? -41.421 0.540 8.272 1.00 0.00 280 SER A C 8
ATOM 10889 O O . SER A 1 2 ? -41.005 0.681 7.122 1.00 0.00 280 SER A O 8
ATOM 10897 N N . SER A 1 3 ? -41.660 1.564 9.086 1.00 0.00 281 SER A N 8
ATOM 10898 C CA . SER A 1 3 ? -41.446 2.943 8.663 1.00 0.00 281 SER A CA 8
ATOM 10899 C C . SER A 1 3 ? -40.874 3.779 9.803 1.00 0.00 281 SER A C 8
ATOM 10900 O O . SER A 1 3 ? -41.455 3.853 10.885 1.00 0.00 281 SER A O 8
ATOM 10908 N N . GLY A 1 4 ? -39.729 4.407 9.552 1.00 0.00 282 GLY A N 8
ATOM 10909 C CA . GLY A 1 4 ? -39.097 5.230 10.567 1.00 0.00 282 GLY A CA 8
ATOM 10910 C C . GLY A 1 4 ? -37.643 4.863 10.787 1.00 0.00 282 GLY A C 8
ATOM 10911 O O . GLY A 1 4 ? -37.228 4.589 11.914 1.00 0.00 282 GLY A O 8
ATOM 10915 N N . SER A 1 5 ? -36.866 4.856 9.709 1.00 0.00 283 SER A N 8
ATOM 10916 C CA . SER A 1 5 ? -35.450 4.514 9.789 1.00 0.00 283 SER A CA 8
ATOM 10917 C C . SER A 1 5 ? -34.594 5.586 9.121 1.00 0.00 283 SER A C 8
ATOM 10918 O O . SER A 1 5 ? -34.456 5.613 7.898 1.00 0.00 283 SER A O 8
ATOM 10926 N N . SER A 1 6 ? -34.022 6.469 9.934 1.00 0.00 284 SER A N 8
ATOM 10927 C CA . SER A 1 6 ? -33.182 7.546 9.423 1.00 0.00 284 SER A CA 8
ATOM 10928 C C . SER A 1 6 ? -32.009 7.811 10.361 1.00 0.00 284 SER A C 8
ATOM 10929 O O . SER A 1 6 ? -32.037 7.433 11.531 1.00 0.00 284 SER A O 8
ATOM 10937 N N . GLY A 1 7 ? -30.976 8.466 9.837 1.00 0.00 285 GLY A N 8
ATOM 10938 C CA . GLY A 1 7 ? -29.807 8.771 10.640 1.00 0.00 285 GLY A CA 8
ATOM 10939 C C . GLY A 1 7 ? -28.511 8.448 9.924 1.00 0.00 285 GLY A C 8
ATOM 10940 O O . GLY A 1 7 ? -27.976 7.348 10.062 1.00 0.00 285 GLY A O 8
ATOM 10944 N N . ASP A 1 8 ? -28.006 9.407 9.155 1.00 0.00 286 ASP A N 8
ATOM 10945 C CA . ASP A 1 8 ? -26.765 9.218 8.414 1.00 0.00 286 ASP A CA 8
ATOM 10946 C C . ASP A 1 8 ? -26.022 10.541 8.253 1.00 0.00 286 ASP A C 8
ATOM 10947 O O . ASP A 1 8 ? -26.636 11.588 8.048 1.00 0.00 286 ASP A O 8
ATOM 10956 N N . ARG A 1 9 ? -24.698 10.485 8.348 1.00 0.00 287 ARG A N 8
ATOM 10957 C CA . ARG A 1 9 ? -23.871 11.679 8.215 1.00 0.00 287 ARG A CA 8
ATOM 10958 C C . ARG A 1 9 ? -23.034 11.622 6.941 1.00 0.00 287 ARG A C 8
ATOM 10959 O O . ARG A 1 9 ? -22.599 10.549 6.520 1.00 0.00 287 ARG A O 8
ATOM 10980 N N . ILE A 1 10 ? -22.813 12.782 6.332 1.00 0.00 288 ILE A N 8
ATOM 10981 C CA . ILE A 1 10 ? -22.028 12.864 5.106 1.00 0.00 288 ILE A CA 8
ATOM 10982 C C . ILE A 1 10 ? -21.064 14.045 5.149 1.00 0.00 288 ILE A C 8
ATOM 10983 O O . ILE A 1 10 ? -21.199 14.942 5.982 1.00 0.00 288 ILE A O 8
ATOM 10999 N N . THR A 1 11 ? -20.091 14.040 4.243 1.00 0.00 289 THR A N 8
ATOM 11000 C CA . THR A 1 11 ? -19.105 15.110 4.176 1.00 0.00 289 THR A CA 8
ATOM 11001 C C . THR A 1 11 ? -18.587 15.293 2.753 1.00 0.00 289 THR A C 8
ATOM 11002 O O . THR A 1 11 ? -17.851 14.451 2.238 1.00 0.00 289 THR A O 8
ATOM 11013 N N . ARG A 1 12 ? -18.977 16.396 2.124 1.00 0.00 290 ARG A N 8
ATOM 11014 C CA . ARG A 1 12 ? -18.553 16.688 0.760 1.00 0.00 290 ARG A CA 8
ATOM 11015 C C . ARG A 1 12 ? -17.222 17.435 0.753 1.00 0.00 290 ARG A C 8
ATOM 11016 O O . ARG A 1 12 ? -17.189 18.666 0.781 1.00 0.00 290 ARG A O 8
ATOM 11037 N N . TYR A 1 13 ? -16.128 16.683 0.716 1.00 0.00 291 TYR A N 8
ATOM 11038 C CA . TYR A 1 13 ? -14.795 17.273 0.709 1.00 0.00 291 TYR A CA 8
ATOM 11039 C C . TYR A 1 13 ? -13.859 16.494 -0.211 1.00 0.00 291 TYR A C 8
ATOM 11040 O O . TYR A 1 13 ? -14.144 15.357 -0.584 1.00 0.00 291 TYR A O 8
ATOM 11058 N N . GLN A 1 14 ? -12.741 17.116 -0.572 1.00 0.00 292 GLN A N 8
ATOM 11059 C CA . GLN A 1 14 ? -11.763 16.482 -1.447 1.00 0.00 292 GLN A CA 8
ATOM 11060 C C . GLN A 1 14 ? -10.925 15.464 -0.681 1.00 0.00 292 GLN A C 8
ATOM 11061 O O . GLN A 1 14 ? -9.812 15.761 -0.248 1.00 0.00 292 GLN A O 8
ATOM 11075 N N . VAL A 1 15 ? -11.468 14.262 -0.516 1.00 0.00 293 VAL A N 8
ATOM 11076 C CA . VAL A 1 15 ? -10.771 13.199 0.198 1.00 0.00 293 VAL A CA 8
ATOM 11077 C C . VAL A 1 15 ? -10.550 11.987 -0.700 1.00 0.00 293 VAL A C 8
ATOM 11078 O O . VAL A 1 15 ? -11.501 11.311 -1.094 1.00 0.00 293 VAL A O 8
ATOM 11091 N N . VAL A 1 16 ? -9.289 11.716 -1.020 1.00 0.00 294 VAL A N 8
ATOM 11092 C CA . VAL A 1 16 ? -8.942 10.583 -1.870 1.00 0.00 294 VAL A CA 8
ATOM 11093 C C . VAL A 1 16 ? -8.067 9.583 -1.123 1.00 0.00 294 VAL A C 8
ATOM 11094 O O . VAL A 1 16 ? -8.063 8.393 -1.435 1.00 0.00 294 VAL A O 8
ATOM 11107 N N . ASN A 1 17 ? -7.326 10.075 -0.136 1.00 0.00 295 ASN A N 8
ATOM 11108 C CA . ASN A 1 17 ? -6.446 9.223 0.657 1.00 0.00 295 ASN A CA 8
ATOM 11109 C C . ASN A 1 17 ? -7.250 8.363 1.626 1.00 0.00 295 ASN A C 8
ATOM 11110 O O . ASN A 1 17 ? -7.894 8.876 2.542 1.00 0.00 295 ASN A O 8
ATOM 11121 N N . LEU A 1 18 ? -7.208 7.051 1.419 1.00 0.00 296 LEU A N 8
ATOM 11122 C CA . LEU A 1 18 ? -7.931 6.117 2.275 1.00 0.00 296 LEU A CA 8
ATOM 11123 C C . LEU A 1 18 ? -6.976 5.383 3.210 1.00 0.00 296 LEU A C 8
ATOM 11124 O O . LEU A 1 18 ? -5.935 4.883 2.783 1.00 0.00 296 LEU A O 8
ATOM 11140 N N . TYR A 1 19 ? -7.337 5.320 4.487 1.00 0.00 297 TYR A N 8
ATOM 11141 C CA . TYR A 1 19 ? -6.512 4.647 5.483 1.00 0.00 297 TYR A CA 8
ATOM 11142 C C . TYR A 1 19 ? -6.897 3.176 5.605 1.00 0.00 297 TYR A C 8
ATOM 11143 O O . TYR A 1 19 ? -8.037 2.845 5.932 1.00 0.00 297 TYR A O 8
ATOM 11161 N N . VAL A 1 20 ? -5.937 2.296 5.339 1.00 0.00 298 VAL A N 8
ATOM 11162 C CA . VAL A 1 20 ? -6.173 0.859 5.420 1.00 0.00 298 VAL A CA 8
ATOM 11163 C C . VAL A 1 20 ? -5.620 0.284 6.719 1.00 0.00 298 VAL A C 8
ATOM 11164 O O . VAL A 1 20 ? -4.519 0.633 7.147 1.00 0.00 298 VAL A O 8
ATOM 11177 N N . LYS A 1 21 ? -6.390 -0.600 7.344 1.00 0.00 299 LYS A N 8
ATOM 11178 C CA . LYS A 1 21 ? -5.977 -1.227 8.594 1.00 0.00 299 LYS A CA 8
ATOM 11179 C C . LYS A 1 21 ? -6.295 -2.719 8.586 1.00 0.00 299 LYS A C 8
ATOM 11180 O O . LYS A 1 21 ? -7.114 -3.184 7.794 1.00 0.00 299 LYS A O 8
ATOM 11199 N N . ASN A 1 22 ? -5.644 -3.463 9.473 1.00 0.00 300 ASN A N 8
ATOM 11200 C CA . ASN A 1 22 ? -5.858 -4.903 9.568 1.00 0.00 300 ASN A CA 8
ATOM 11201 C C . ASN A 1 22 ? -5.428 -5.603 8.283 1.00 0.00 300 ASN A C 8
ATOM 11202 O O . ASN A 1 22 ? -6.159 -6.432 7.740 1.00 0.00 300 ASN A O 8
ATOM 11213 N N . LEU A 1 23 ? -4.237 -5.264 7.801 1.00 0.00 301 LEU A N 8
ATOM 11214 C CA . LEU A 1 23 ? -3.708 -5.860 6.580 1.00 0.00 301 LEU A CA 8
ATOM 11215 C C . LEU A 1 23 ? -3.114 -7.237 6.859 1.00 0.00 301 LEU A C 8
ATOM 11216 O O . LEU A 1 23 ? -2.004 -7.351 7.379 1.00 0.00 301 LEU A O 8
ATOM 11232 N N . ASP A 1 24 ? -3.859 -8.279 6.508 1.00 0.00 302 ASP A N 8
ATOM 11233 C CA . ASP A 1 24 ? -3.405 -9.649 6.718 1.00 0.00 302 ASP A CA 8
ATOM 11234 C C . ASP A 1 24 ? -1.958 -9.817 6.265 1.00 0.00 302 ASP A C 8
ATOM 11235 O O . ASP A 1 24 ? -1.532 -9.215 5.279 1.00 0.00 302 ASP A O 8
ATOM 11244 N N . ASP A 1 25 ? -1.208 -10.637 6.992 1.00 0.00 303 ASP A N 8
ATOM 11245 C CA . ASP A 1 25 ? 0.192 -10.885 6.665 1.00 0.00 303 ASP A CA 8
ATOM 11246 C C . ASP A 1 25 ? 0.344 -11.302 5.206 1.00 0.00 303 ASP A C 8
ATOM 11247 O O . ASP A 1 25 ? 1.286 -10.894 4.528 1.00 0.00 303 ASP A O 8
ATOM 11256 N N . GLY A 1 26 ? -0.591 -12.118 4.728 1.00 0.00 304 GLY A N 8
ATOM 11257 C CA . GLY A 1 26 ? -0.542 -12.578 3.353 1.00 0.00 304 GLY A CA 8
ATOM 11258 C C . GLY A 1 26 ? -0.643 -11.440 2.357 1.00 0.00 304 GLY A C 8
ATOM 11259 O O . GLY A 1 26 ? 0.006 -11.462 1.311 1.00 0.00 304 GLY A O 8
ATOM 11263 N N . ILE A 1 27 ? -1.459 -10.442 2.682 1.00 0.00 305 ILE A N 8
ATOM 11264 C CA . ILE A 1 27 ? -1.642 -9.291 1.807 1.00 0.00 305 ILE A CA 8
ATOM 11265 C C . ILE A 1 27 ? -0.356 -8.480 1.689 1.00 0.00 305 ILE A C 8
ATOM 11266 O O . ILE A 1 27 ? 0.435 -8.411 2.629 1.00 0.00 305 ILE A O 8
ATOM 11282 N N . ASP A 1 28 ? -0.155 -7.866 0.528 1.00 0.00 306 ASP A N 8
ATOM 11283 C CA . ASP A 1 28 ? 1.034 -7.057 0.287 1.00 0.00 306 ASP A CA 8
ATOM 11284 C C . ASP A 1 28 ? 0.674 -5.765 -0.440 1.00 0.00 306 ASP A C 8
ATOM 11285 O O . ASP A 1 28 ? -0.493 -5.519 -0.748 1.00 0.00 306 ASP A O 8
ATOM 11294 N N . ASP A 1 29 ? 1.682 -4.943 -0.710 1.00 0.00 307 ASP A N 8
ATOM 11295 C CA . ASP A 1 29 ? 1.471 -3.676 -1.400 1.00 0.00 307 ASP A CA 8
ATOM 11296 C C . ASP A 1 29 ? 0.697 -3.886 -2.697 1.00 0.00 307 ASP A C 8
ATOM 11297 O O . ASP A 1 29 ? -0.159 -3.078 -3.058 1.00 0.00 307 ASP A O 8
ATOM 11306 N N . GLU A 1 30 ? 1.004 -4.975 -3.395 1.00 0.00 308 GLU A N 8
ATOM 11307 C CA . GLU A 1 30 ? 0.337 -5.290 -4.653 1.00 0.00 308 GLU A CA 8
ATOM 11308 C C . GLU A 1 30 ? -1.124 -5.662 -4.416 1.00 0.00 308 GLU A C 8
ATOM 11309 O O . GLU A 1 30 ? -2.031 -4.894 -4.739 1.00 0.00 308 GLU A O 8
ATOM 11321 N N . ARG A 1 31 ? -1.343 -6.844 -3.852 1.00 0.00 309 ARG A N 8
ATOM 11322 C CA . ARG A 1 31 ? -2.693 -7.320 -3.573 1.00 0.00 309 ARG A CA 8
ATOM 11323 C C . ARG A 1 31 ? -3.593 -6.171 -3.127 1.00 0.00 309 ARG A C 8
ATOM 11324 O O . ARG A 1 31 ? -4.766 -6.107 -3.497 1.00 0.00 309 ARG A O 8
ATOM 11345 N N . LEU A 1 32 ? -3.036 -5.266 -2.330 1.00 0.00 310 LEU A N 8
ATOM 11346 C CA . LEU A 1 32 ? -3.787 -4.119 -1.832 1.00 0.00 310 LEU A CA 8
ATOM 11347 C C . LEU A 1 32 ? -4.228 -3.216 -2.981 1.00 0.00 310 LEU A C 8
ATOM 11348 O O . LEU A 1 32 ? -5.411 -3.149 -3.312 1.00 0.00 310 LEU A O 8
ATOM 11364 N N . ARG A 1 33 ? -3.267 -2.526 -3.586 1.00 0.00 311 ARG A N 8
ATOM 11365 C CA . ARG A 1 33 ? -3.555 -1.628 -4.698 1.00 0.00 311 ARG A CA 8
ATOM 11366 C C . ARG A 1 33 ? -4.386 -2.334 -5.765 1.00 0.00 311 ARG A C 8
ATOM 11367 O O . ARG A 1 33 ? -5.108 -1.694 -6.530 1.00 0.00 311 ARG A O 8
ATOM 11388 N N . LYS A 1 34 ? -4.279 -3.658 -5.811 1.00 0.00 312 LYS A N 8
ATOM 11389 C CA . LYS A 1 34 ? -5.020 -4.453 -6.783 1.00 0.00 312 LYS A CA 8
ATOM 11390 C C . LYS A 1 34 ? -6.465 -4.648 -6.337 1.00 0.00 312 LYS A C 8
ATOM 11391 O O . LYS A 1 34 ? -7.375 -4.721 -7.163 1.00 0.00 312 LYS A O 8
ATOM 11410 N N . ALA A 1 35 ? -6.670 -4.730 -5.027 1.00 0.00 313 ALA A N 8
ATOM 11411 C CA . ALA A 1 35 ? -8.005 -4.913 -4.472 1.00 0.00 313 ALA A CA 8
ATOM 11412 C C . ALA A 1 35 ? -8.699 -3.572 -4.259 1.00 0.00 313 ALA A C 8
ATOM 11413 O O . ALA A 1 35 ? -9.663 -3.474 -3.499 1.00 0.00 313 ALA A O 8
ATOM 11420 N N . PHE A 1 36 ? -8.203 -2.540 -4.933 1.00 0.00 314 PHE A N 8
ATOM 11421 C CA . PHE A 1 36 ? -8.775 -1.204 -4.816 1.00 0.00 314 PHE A CA 8
ATOM 11422 C C . PHE A 1 36 ? -9.056 -0.610 -6.194 1.00 0.00 314 PHE A C 8
ATOM 11423 O O . PHE A 1 36 ? -9.988 0.176 -6.364 1.00 0.00 314 PHE A O 8
ATOM 11440 N N . SER A 1 37 ? -8.243 -0.992 -7.173 1.00 0.00 315 SER A N 8
ATOM 11441 C CA . SER A 1 37 ? -8.400 -0.495 -8.535 1.00 0.00 315 SER A CA 8
ATOM 11442 C C . SER A 1 37 ? -9.841 -0.661 -9.011 1.00 0.00 315 SER A C 8
ATOM 11443 O O . SER A 1 37 ? -10.438 0.246 -9.590 1.00 0.00 315 SER A O 8
ATOM 11451 N N . PRO A 1 38 ? -10.412 -1.848 -8.761 1.00 0.00 316 PRO A N 8
ATOM 11452 C CA . PRO A 1 38 ? -11.789 -2.162 -9.154 1.00 0.00 316 PRO A CA 8
ATOM 11453 C C . PRO A 1 38 ? -12.770 -1.062 -8.760 1.00 0.00 316 PRO A C 8
ATOM 11454 O O . PRO A 1 38 ? -13.888 -1.002 -9.271 1.00 0.00 316 PRO A O 8
ATOM 11465 N N . PHE A 1 39 ? -12.343 -0.194 -7.849 1.00 0.00 317 PHE A N 8
ATOM 11466 C CA . PHE A 1 39 ? -13.184 0.904 -7.386 1.00 0.00 317 PHE A CA 8
ATOM 11467 C C . PHE A 1 39 ? -12.810 2.208 -8.085 1.00 0.00 317 PHE A C 8
ATOM 11468 O O . PHE A 1 39 ? -13.675 2.935 -8.571 1.00 0.00 317 PHE A O 8
ATOM 11485 N N . GLY A 1 40 ? -11.513 2.496 -8.131 1.00 0.00 318 GLY A N 8
ATOM 11486 C CA . GLY A 1 40 ? -11.046 3.712 -8.771 1.00 0.00 318 GLY A CA 8
ATOM 11487 C C . GLY A 1 40 ? -9.550 3.700 -9.017 1.00 0.00 318 GLY A C 8
ATOM 11488 O O . GLY A 1 40 ? -8.812 2.957 -8.369 1.00 0.00 318 GLY A O 8
ATOM 11492 N N . THR A 1 41 ? -9.100 4.525 -9.958 1.00 0.00 319 THR A N 8
ATOM 11493 C CA . THR A 1 41 ? -7.683 4.605 -10.290 1.00 0.00 319 THR A CA 8
ATOM 11494 C C . THR A 1 41 ? -6.859 5.041 -9.084 1.00 0.00 319 THR A C 8
ATOM 11495 O O . THR A 1 41 ? -7.267 5.924 -8.329 1.00 0.00 319 THR A O 8
ATOM 11506 N N . ILE A 1 42 ? -5.700 4.416 -8.908 1.00 0.00 320 ILE A N 8
ATOM 11507 C CA . ILE A 1 42 ? -4.818 4.742 -7.794 1.00 0.00 320 ILE A CA 8
ATOM 11508 C C . ILE A 1 42 ? -3.546 5.428 -8.282 1.00 0.00 320 ILE A C 8
ATOM 11509 O O . ILE A 1 42 ? -2.996 5.072 -9.325 1.00 0.00 320 ILE A O 8
ATOM 11525 N N . THR A 1 43 ? -3.081 6.412 -7.519 1.00 0.00 321 THR A N 8
ATOM 11526 C CA . THR A 1 43 ? -1.874 7.148 -7.873 1.00 0.00 321 THR A CA 8
ATOM 11527 C C . THR A 1 43 ? -0.733 6.823 -6.915 1.00 0.00 321 THR A C 8
ATOM 11528 O O . THR A 1 43 ? 0.416 6.675 -7.332 1.00 0.00 321 THR A O 8
ATOM 11539 N N . SER A 1 44 ? -1.057 6.713 -5.631 1.00 0.00 322 SER A N 8
ATOM 11540 C CA . SER A 1 44 ? -0.058 6.409 -4.614 1.00 0.00 322 SER A CA 8
ATOM 11541 C C . SER A 1 44 ? -0.541 5.292 -3.694 1.00 0.00 322 SER A C 8
ATOM 11542 O O . SER A 1 44 ? -1.581 5.413 -3.047 1.00 0.00 322 SER A O 8
ATOM 11550 N N . ALA A 1 45 ? 0.222 4.206 -3.641 1.00 0.00 323 ALA A N 8
ATOM 11551 C CA . ALA A 1 45 ? -0.127 3.068 -2.799 1.00 0.00 323 ALA A CA 8
ATOM 11552 C C . ALA A 1 45 ? 1.077 2.591 -1.994 1.00 0.00 323 ALA A C 8
ATOM 11553 O O . ALA A 1 45 ? 2.132 2.292 -2.553 1.00 0.00 323 ALA A O 8
ATOM 11560 N N . LYS A 1 46 ? 0.913 2.524 -0.677 1.00 0.00 324 LYS A N 8
ATOM 11561 C CA . LYS A 1 46 ? 1.986 2.083 0.207 1.00 0.00 324 LYS A CA 8
ATOM 11562 C C . LYS A 1 46 ? 1.435 1.243 1.354 1.00 0.00 324 LYS A C 8
ATOM 11563 O O . LYS A 1 46 ? 0.269 1.373 1.729 1.00 0.00 324 LYS A O 8
ATOM 11582 N N . VAL A 1 47 ? 2.280 0.380 1.909 1.00 0.00 325 VAL A N 8
ATOM 11583 C CA . VAL A 1 47 ? 1.879 -0.480 3.015 1.00 0.00 325 VAL A CA 8
ATOM 11584 C C . VAL A 1 47 ? 2.880 -0.404 4.162 1.00 0.00 325 VAL A C 8
ATOM 11585 O O . VAL A 1 47 ? 4.047 -0.763 4.005 1.00 0.00 325 VAL A O 8
ATOM 11598 N N . MET A 1 48 ? 2.416 0.065 5.316 1.00 0.00 326 MET A N 8
ATOM 11599 C CA . MET A 1 48 ? 3.271 0.186 6.490 1.00 0.00 326 MET A CA 8
ATOM 11600 C C . MET A 1 48 ? 3.706 -1.187 6.991 1.00 0.00 326 MET A C 8
ATOM 11601 O O . MET A 1 48 ? 2.910 -1.930 7.564 1.00 0.00 326 MET A O 8
ATOM 11615 N N . MET A 1 49 ? 4.974 -1.519 6.770 1.00 0.00 327 MET A N 8
ATOM 11616 C CA . MET A 1 49 ? 5.514 -2.803 7.199 1.00 0.00 327 MET A CA 8
ATOM 11617 C C . MET A 1 49 ? 6.513 -2.620 8.338 1.00 0.00 327 MET A C 8
ATOM 11618 O O . MET A 1 49 ? 7.178 -1.589 8.431 1.00 0.00 327 MET A O 8
ATOM 11632 N N . GLU A 1 50 ? 6.612 -3.627 9.200 1.00 0.00 328 GLU A N 8
ATOM 11633 C CA . GLU A 1 50 ? 7.529 -3.574 10.333 1.00 0.00 328 GLU A CA 8
ATOM 11634 C C . GLU A 1 50 ? 8.843 -4.276 10.002 1.00 0.00 328 GLU A C 8
ATOM 11635 O O . GLU A 1 50 ? 9.423 -4.960 10.843 1.00 0.00 328 GLU A O 8
ATOM 11647 N N . GLY A 1 51 ? 9.306 -4.100 8.768 1.00 0.00 329 GLY A N 8
ATOM 11648 C CA . GLY A 1 51 ? 10.548 -4.723 8.346 1.00 0.00 329 GLY A CA 8
ATOM 11649 C C . GLY A 1 51 ? 10.437 -6.232 8.252 1.00 0.00 329 GLY A C 8
ATOM 11650 O O . GLY A 1 51 ? 11.183 -6.958 8.908 1.00 0.00 329 GLY A O 8
ATOM 11654 N N . GLY A 1 52 ? 9.501 -6.705 7.434 1.00 0.00 330 GLY A N 8
ATOM 11655 C CA . GLY A 1 52 ? 9.311 -8.135 7.274 1.00 0.00 330 GLY A CA 8
ATOM 11656 C C . GLY A 1 52 ? 7.903 -8.575 7.622 1.00 0.00 330 GLY A C 8
ATOM 11657 O O . GLY A 1 52 ? 7.325 -9.423 6.941 1.00 0.00 330 GLY A O 8
ATOM 11661 N N . ARG A 1 53 ? 7.351 -8.000 8.685 1.00 0.00 331 ARG A N 8
ATOM 11662 C CA . ARG A 1 53 ? 6.003 -8.341 9.123 1.00 0.00 331 ARG A CA 8
ATOM 11663 C C . ARG A 1 53 ? 5.070 -7.140 8.997 1.00 0.00 331 ARG A C 8
ATOM 11664 O O . ARG A 1 53 ? 5.103 -6.226 9.821 1.00 0.00 331 ARG A O 8
ATOM 11685 N N . SER A 1 54 ? 4.239 -7.149 7.959 1.00 0.00 332 SER A N 8
ATOM 11686 C CA . SER A 1 54 ? 3.300 -6.059 7.722 1.00 0.00 332 SER A CA 8
ATOM 11687 C C . SER A 1 54 ? 2.606 -5.648 9.017 1.00 0.00 332 SER A C 8
ATOM 11688 O O . SER A 1 54 ? 1.873 -6.434 9.619 1.00 0.00 332 SER A O 8
ATOM 11696 N N . LYS A 1 55 ? 2.843 -4.412 9.441 1.00 0.00 333 LYS A N 8
ATOM 11697 C CA . LYS A 1 55 ? 2.241 -3.893 10.664 1.00 0.00 333 LYS A CA 8
ATOM 11698 C C . LYS A 1 55 ? 0.749 -4.205 10.711 1.00 0.00 333 LYS A C 8
ATOM 11699 O O . LYS A 1 55 ? 0.254 -4.778 11.681 1.00 0.00 333 LYS A O 8
ATOM 11718 N N . GLY A 1 56 ? 0.036 -3.825 9.654 1.00 0.00 334 GLY A N 8
ATOM 11719 C CA . GLY A 1 56 ? -1.393 -4.074 9.595 1.00 0.00 334 GLY A CA 8
ATOM 11720 C C . GLY A 1 56 ? -2.177 -2.850 9.166 1.00 0.00 334 GLY A C 8
ATOM 11721 O O . GLY A 1 56 ? -3.306 -2.640 9.610 1.00 0.00 334 GLY A O 8
ATOM 11725 N N . PHE A 1 57 ? -1.578 -2.039 8.300 1.00 0.00 335 PHE A N 8
ATOM 11726 C CA . PHE A 1 57 ? -2.227 -0.828 7.813 1.00 0.00 335 PHE A CA 8
ATOM 11727 C C . PHE A 1 57 ? -1.376 -0.147 6.745 1.00 0.00 335 PHE A C 8
ATOM 11728 O O . PHE A 1 57 ? -0.164 -0.349 6.679 1.00 0.00 335 PHE A O 8
ATOM 11745 N N . GLY A 1 58 ? -2.021 0.661 5.908 1.00 0.00 336 GLY A N 8
ATOM 11746 C CA . GLY A 1 58 ? -1.309 1.359 4.854 1.00 0.00 336 GLY A CA 8
ATOM 11747 C C . GLY A 1 58 ? -2.039 2.603 4.386 1.00 0.00 336 GLY A C 8
ATOM 11748 O O . GLY A 1 58 ? -2.910 3.120 5.086 1.00 0.00 336 GLY A O 8
ATOM 11752 N N . PHE A 1 59 ? -1.683 3.085 3.200 1.00 0.00 337 PHE A N 8
ATOM 11753 C CA . PHE A 1 59 ? -2.309 4.277 2.641 1.00 0.00 337 PHE A CA 8
ATOM 11754 C C . PHE A 1 59 ? -2.491 4.139 1.132 1.00 0.00 337 PHE A C 8
ATOM 11755 O O . PHE A 1 59 ? -1.564 3.761 0.415 1.00 0.00 337 PHE A O 8
ATOM 11772 N N . VAL A 1 60 ? -3.694 4.446 0.657 1.00 0.00 338 VAL A N 8
ATOM 11773 C CA . VAL A 1 60 ? -3.999 4.357 -0.766 1.00 0.00 338 VAL A CA 8
ATOM 11774 C C . VAL A 1 60 ? -4.592 5.663 -1.284 1.00 0.00 338 VAL A C 8
ATOM 11775 O O . VAL A 1 60 ? -5.478 6.245 -0.659 1.00 0.00 338 VAL A O 8
ATOM 11788 N N . CYS A 1 61 ? -4.097 6.117 -2.430 1.00 0.00 339 CYS A N 8
ATOM 11789 C CA . CYS A 1 61 ? -4.577 7.356 -3.033 1.00 0.00 339 CYS A CA 8
ATOM 11790 C C . CYS A 1 61 ? -5.368 7.070 -4.305 1.00 0.00 339 CYS A C 8
ATOM 11791 O O . CYS A 1 61 ? -4.987 6.216 -5.107 1.00 0.00 339 CYS A O 8
ATOM 11799 N N . PHE A 1 62 ? -6.471 7.788 -4.484 1.00 0.00 340 PHE A N 8
ATOM 11800 C CA . PHE A 1 62 ? -7.317 7.610 -5.658 1.00 0.00 340 PHE A CA 8
ATOM 11801 C C . PHE A 1 62 ? -7.303 8.860 -6.534 1.00 0.00 340 PHE A C 8
ATOM 11802 O O . PHE A 1 62 ? -6.883 9.932 -6.097 1.00 0.00 340 PHE A O 8
ATOM 11819 N N . SER A 1 63 ? -7.765 8.713 -7.771 1.00 0.00 341 SER A N 8
ATOM 11820 C CA . SER A 1 63 ? -7.802 9.828 -8.710 1.00 0.00 341 SER A CA 8
ATOM 11821 C C . SER A 1 63 ? -8.817 10.878 -8.268 1.00 0.00 341 SER A C 8
ATOM 11822 O O . SER A 1 63 ? -8.528 12.074 -8.264 1.00 0.00 341 SER A O 8
ATOM 11830 N N . SER A 1 64 ? -10.008 10.420 -7.897 1.00 0.00 342 SER A N 8
ATOM 11831 C CA . SER A 1 64 ? -11.069 11.318 -7.456 1.00 0.00 342 SER A CA 8
ATOM 11832 C C . SER A 1 64 ? -11.676 10.838 -6.141 1.00 0.00 342 SER A C 8
ATOM 11833 O O . SER A 1 64 ? -11.837 9.641 -5.903 1.00 0.00 342 SER A O 8
ATOM 11841 N N . PRO A 1 65 ? -12.022 11.794 -5.267 1.00 0.00 343 PRO A N 8
ATOM 11842 C CA . PRO A 1 65 ? -12.618 11.494 -3.961 1.00 0.00 343 PRO A CA 8
ATOM 11843 C C . PRO A 1 65 ? -13.751 10.479 -4.060 1.00 0.00 343 PRO A C 8
ATOM 11844 O O . PRO A 1 65 ? -13.695 9.412 -3.451 1.00 0.00 343 PRO A O 8
ATOM 11855 N N . GLU A 1 66 ? -14.779 10.820 -4.832 1.00 0.00 344 GLU A N 8
ATOM 11856 C CA . GLU A 1 66 ? -15.926 9.937 -5.009 1.00 0.00 344 GLU A CA 8
ATOM 11857 C C . GLU A 1 66 ? -15.488 8.475 -5.036 1.00 0.00 344 GLU A C 8
ATOM 11858 O O . GLU A 1 66 ? -15.887 7.681 -4.185 1.00 0.00 344 GLU A O 8
ATOM 11870 N N . GLU A 1 67 ? -14.665 8.128 -6.021 1.00 0.00 345 GLU A N 8
ATOM 11871 C CA . GLU A 1 67 ? -14.174 6.762 -6.159 1.00 0.00 345 GLU A CA 8
ATOM 11872 C C . GLU A 1 67 ? -13.680 6.223 -4.820 1.00 0.00 345 GLU A C 8
ATOM 11873 O O . GLU A 1 67 ? -14.017 5.106 -4.426 1.00 0.00 345 GLU A O 8
ATOM 11885 N N . ALA A 1 68 ? -12.879 7.024 -4.125 1.00 0.00 346 ALA A N 8
ATOM 11886 C CA . ALA A 1 68 ? -12.340 6.629 -2.830 1.00 0.00 346 ALA A CA 8
ATOM 11887 C C . ALA A 1 68 ? -13.458 6.374 -1.824 1.00 0.00 346 ALA A C 8
ATOM 11888 O O . ALA A 1 68 ? -13.402 5.423 -1.044 1.00 0.00 346 ALA A O 8
ATOM 11895 N N . THR A 1 69 ? -14.474 7.231 -1.847 1.00 0.00 347 THR A N 8
ATOM 11896 C CA . THR A 1 69 ? -15.604 7.101 -0.936 1.00 0.00 347 THR A CA 8
ATOM 11897 C C . THR A 1 69 ? -16.162 5.682 -0.951 1.00 0.00 347 THR A C 8
ATOM 11898 O O . THR A 1 69 ? -16.138 4.983 0.062 1.00 0.00 347 THR A O 8
ATOM 11909 N N . LYS A 1 70 ? -16.663 5.261 -2.107 1.00 0.00 348 LYS A N 8
ATOM 11910 C CA . LYS A 1 70 ? -17.225 3.924 -2.257 1.00 0.00 348 LYS A CA 8
ATOM 11911 C C . LYS A 1 70 ? -16.303 2.874 -1.644 1.00 0.00 348 LYS A C 8
ATOM 11912 O O . LYS A 1 70 ? -16.666 2.202 -0.680 1.00 0.00 348 LYS A O 8
ATOM 11931 N N . ALA A 1 71 ? -15.108 2.741 -2.210 1.00 0.00 349 ALA A N 8
ATOM 11932 C CA . ALA A 1 71 ? -14.132 1.776 -1.717 1.00 0.00 349 ALA A CA 8
ATOM 11933 C C . ALA A 1 71 ? -14.193 1.662 -0.198 1.00 0.00 349 ALA A C 8
ATOM 11934 O O . ALA A 1 71 ? -14.251 0.560 0.350 1.00 0.00 349 ALA A O 8
ATOM 11941 N N . VAL A 1 72 ? -14.179 2.806 0.479 1.00 0.00 350 VAL A N 8
ATOM 11942 C CA . VAL A 1 72 ? -14.233 2.833 1.935 1.00 0.00 350 VAL A CA 8
ATOM 11943 C C . VAL A 1 72 ? -15.234 1.815 2.468 1.00 0.00 350 VAL A C 8
ATOM 11944 O O . VAL A 1 72 ? -14.888 0.947 3.270 1.00 0.00 350 VAL A O 8
ATOM 11957 N N . THR A 1 73 ? -16.480 1.925 2.016 1.00 0.00 351 THR A N 8
ATOM 11958 C CA . THR A 1 73 ? -17.532 1.014 2.446 1.00 0.00 351 THR A CA 8
ATOM 11959 C C . THR A 1 73 ? -17.453 -0.312 1.698 1.00 0.00 351 THR A C 8
ATOM 11960 O O . THR A 1 73 ? -17.434 -1.379 2.309 1.00 0.00 351 THR A O 8
ATOM 11971 N N . GLU A 1 74 ? -17.407 -0.235 0.371 1.00 0.00 352 GLU A N 8
ATOM 11972 C CA . GLU A 1 74 ? -17.330 -1.430 -0.460 1.00 0.00 352 GLU A CA 8
ATOM 11973 C C . GLU A 1 74 ? -16.280 -2.399 0.076 1.00 0.00 352 GLU A C 8
ATOM 11974 O O . GLU A 1 74 ? -16.396 -3.613 -0.092 1.00 0.00 352 GLU A O 8
ATOM 11986 N N . MET A 1 75 ? -15.255 -1.853 0.722 1.00 0.00 353 MET A N 8
ATOM 11987 C CA . MET A 1 75 ? -14.184 -2.669 1.284 1.00 0.00 353 MET A CA 8
ATOM 11988 C C . MET A 1 75 ? -14.361 -2.836 2.790 1.00 0.00 353 MET A C 8
ATOM 11989 O O . MET A 1 75 ? -14.361 -3.954 3.303 1.00 0.00 353 MET A O 8
ATOM 12003 N N . ASN A 1 76 ? -14.511 -1.718 3.492 1.00 0.00 354 ASN A N 8
ATOM 12004 C CA . ASN A 1 76 ? -14.689 -1.742 4.939 1.00 0.00 354 ASN A CA 8
ATOM 12005 C C . ASN A 1 76 ? -15.482 -2.972 5.370 1.00 0.00 354 ASN A C 8
ATOM 12006 O O . ASN A 1 76 ? -16.648 -3.129 5.011 1.00 0.00 354 ASN A O 8
ATOM 12017 N N . GLY A 1 77 ? -14.839 -3.843 6.142 1.00 0.00 355 GLY A N 8
ATOM 12018 C CA . GLY A 1 77 ? -15.499 -5.048 6.609 1.00 0.00 355 GLY A CA 8
ATOM 12019 C C . GLY A 1 77 ? -15.473 -6.160 5.580 1.00 0.00 355 GLY A C 8
ATOM 12020 O O . GLY A 1 77 ? -16.335 -7.039 5.583 1.00 0.00 355 GLY A O 8
ATOM 12024 N N . ARG A 1 78 ? -14.481 -6.123 4.696 1.00 0.00 356 ARG A N 8
ATOM 12025 C CA . ARG A 1 78 ? -14.347 -7.134 3.654 1.00 0.00 356 ARG A CA 8
ATOM 12026 C C . ARG A 1 78 ? -13.300 -8.175 4.038 1.00 0.00 356 ARG A C 8
ATOM 12027 O O . ARG A 1 78 ? -12.125 -7.850 4.216 1.00 0.00 356 ARG A O 8
ATOM 12048 N N . ILE A 1 79 ? -13.733 -9.424 4.164 1.00 0.00 357 ILE A N 8
ATOM 12049 C CA . ILE A 1 79 ? -12.833 -10.512 4.526 1.00 0.00 357 ILE A CA 8
ATOM 12050 C C . ILE A 1 79 ? -12.160 -11.103 3.291 1.00 0.00 357 ILE A C 8
ATOM 12051 O O . ILE A 1 79 ? -12.829 -11.497 2.336 1.00 0.00 357 ILE A O 8
ATOM 12067 N N . VAL A 1 80 ? -10.833 -11.164 3.319 1.00 0.00 358 VAL A N 8
ATOM 12068 C CA . VAL A 1 80 ? -10.069 -11.710 2.204 1.00 0.00 358 VAL A CA 8
ATOM 12069 C C . VAL A 1 80 ? -9.391 -13.019 2.590 1.00 0.00 358 VAL A C 8
ATOM 12070 O O . VAL A 1 80 ? -9.477 -14.012 1.868 1.00 0.00 358 VAL A O 8
ATOM 12083 N N . ALA A 1 81 ? -8.718 -13.015 3.736 1.00 0.00 359 ALA A N 8
ATOM 12084 C CA . ALA A 1 81 ? -8.027 -14.204 4.221 1.00 0.00 359 ALA A CA 8
ATOM 12085 C C . ALA A 1 81 ? -8.558 -14.628 5.586 1.00 0.00 359 ALA A C 8
ATOM 12086 O O . ALA A 1 81 ? -9.196 -15.673 5.718 1.00 0.00 359 ALA A O 8
ATOM 12093 N N . THR A 1 82 ? -8.290 -13.812 6.600 1.00 0.00 360 THR A N 8
ATOM 12094 C CA . THR A 1 82 ? -8.739 -14.104 7.956 1.00 0.00 360 THR A CA 8
ATOM 12095 C C . THR A 1 82 ? -9.425 -12.895 8.580 1.00 0.00 360 THR A C 8
ATOM 12096 O O . THR A 1 82 ? -10.561 -12.984 9.046 1.00 0.00 360 THR A O 8
ATOM 12107 N N . LYS A 1 83 ? -8.729 -11.763 8.587 1.00 0.00 361 LYS A N 8
ATOM 12108 C CA . LYS A 1 83 ? -9.271 -10.534 9.153 1.00 0.00 361 LYS A CA 8
ATOM 12109 C C . LYS A 1 83 ? -9.793 -9.613 8.054 1.00 0.00 361 LYS A C 8
ATOM 12110 O O . LYS A 1 83 ? -9.311 -9.624 6.921 1.00 0.00 361 LYS A O 8
ATOM 12129 N N . PRO A 1 84 ? -10.800 -8.796 8.395 1.00 0.00 362 PRO A N 8
ATOM 12130 C CA . PRO A 1 84 ? -11.407 -7.852 7.451 1.00 0.00 362 PRO A CA 8
ATOM 12131 C C . PRO A 1 84 ? -10.543 -6.616 7.231 1.00 0.00 362 PRO A C 8
ATOM 12132 O O . PRO A 1 84 ? -9.894 -6.126 8.157 1.00 0.00 362 PRO A O 8
ATOM 12143 N N . LEU A 1 85 ? -10.538 -6.115 6.001 1.00 0.00 363 LEU A N 8
ATOM 12144 C CA . LEU A 1 85 ? -9.753 -4.934 5.659 1.00 0.00 363 LEU A CA 8
ATOM 12145 C C . LEU A 1 85 ? -10.453 -3.661 6.123 1.00 0.00 363 LEU A C 8
ATOM 12146 O O . LEU A 1 85 ? -11.269 -3.090 5.400 1.00 0.00 363 LEU A O 8
ATOM 12162 N N . TYR A 1 86 ? -10.127 -3.221 7.334 1.00 0.00 364 TYR A N 8
ATOM 12163 C CA . TYR A 1 86 ? -10.725 -2.015 7.895 1.00 0.00 364 TYR A CA 8
ATOM 12164 C C . TYR A 1 86 ? -10.338 -0.785 7.080 1.00 0.00 364 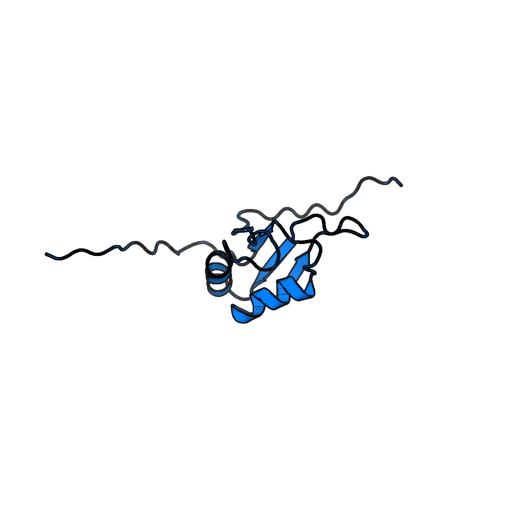TYR A C 8
ATOM 12165 O O . TYR A 1 86 ? -9.230 -0.264 7.208 1.00 0.00 364 TYR A O 8
ATOM 12183 N N . VAL A 1 87 ? -11.261 -0.324 6.242 1.00 0.00 365 VAL A N 8
ATOM 12184 C CA . VAL A 1 87 ? -11.019 0.846 5.406 1.00 0.00 365 VAL A CA 8
ATOM 12185 C C . VAL A 1 87 ? -11.774 2.062 5.931 1.00 0.00 365 VAL A C 8
ATOM 12186 O O . VAL A 1 87 ? -12.952 1.973 6.275 1.00 0.00 365 VAL A O 8
ATOM 12199 N N . ALA A 1 88 ? -11.086 3.198 5.991 1.00 0.00 366 ALA A N 8
ATOM 12200 C CA . ALA A 1 88 ? -11.693 4.433 6.472 1.00 0.00 366 ALA A CA 8
ATOM 12201 C C . ALA A 1 88 ? -10.987 5.654 5.890 1.00 0.00 366 ALA A C 8
ATOM 12202 O O . ALA A 1 88 ? -9.808 5.593 5.539 1.00 0.00 366 ALA A O 8
ATOM 12209 N N . LEU A 1 89 ? -11.716 6.760 5.790 1.00 0.00 367 LEU A N 8
ATOM 12210 C CA . LEU A 1 89 ? -11.160 7.996 5.250 1.00 0.00 367 LEU A CA 8
ATOM 12211 C C . LEU A 1 89 ? -10.008 8.498 6.114 1.00 0.00 367 LEU A C 8
ATOM 12212 O O . LEU A 1 89 ? -10.091 8.490 7.342 1.00 0.00 367 LEU A O 8
ATOM 12228 N N . ALA A 1 90 ? -8.935 8.936 5.464 1.00 0.00 368 ALA A N 8
ATOM 12229 C CA . ALA A 1 90 ? -7.768 9.447 6.172 1.00 0.00 368 ALA A CA 8
ATOM 12230 C C . ALA A 1 90 ? -7.420 10.858 5.713 1.00 0.00 368 ALA A C 8
ATOM 12231 O O . ALA A 1 90 ? -6.951 11.058 4.592 1.00 0.00 368 ALA A O 8
ATOM 12238 N N . GLN A 1 91 ? -7.654 11.834 6.584 1.00 0.00 369 GLN A N 8
ATOM 12239 C CA . GLN A 1 91 ? -7.366 13.228 6.266 1.00 0.00 369 GLN A CA 8
ATOM 12240 C C . GLN A 1 91 ? -5.965 13.613 6.726 1.00 0.00 369 GLN A C 8
ATOM 12241 O O . GLN A 1 91 ? -5.599 13.396 7.882 1.00 0.00 369 GLN A O 8
ATOM 12255 N N . ARG A 1 92 ? -5.184 14.186 5.816 1.00 0.00 370 ARG A N 8
ATOM 12256 C CA . ARG A 1 92 ? -3.822 14.600 6.129 1.00 0.00 370 ARG A CA 8
ATOM 12257 C C . ARG A 1 92 ? -3.328 15.643 5.130 1.00 0.00 370 ARG A C 8
ATOM 12258 O O . ARG A 1 92 ? -3.849 15.751 4.020 1.00 0.00 370 ARG A O 8
ATOM 12279 N N . LYS A 1 93 ? -2.319 16.408 5.532 1.00 0.00 371 LYS A N 8
ATOM 12280 C CA . LYS A 1 93 ? -1.752 17.442 4.674 1.00 0.00 371 LYS A CA 8
ATOM 12281 C C . LYS A 1 93 ? -0.304 17.121 4.319 1.00 0.00 371 LYS A C 8
ATOM 12282 O O . LYS A 1 93 ? 0.295 16.208 4.886 1.00 0.00 371 LYS A O 8
ATOM 12301 N N . GLU A 1 94 ? 0.252 17.879 3.379 1.00 0.00 372 GLU A N 8
ATOM 12302 C CA . GLU A 1 94 ? 1.631 17.674 2.951 1.00 0.00 372 GLU A CA 8
ATOM 12303 C C . GLU A 1 94 ? 1.929 16.189 2.765 1.00 0.00 372 GLU A C 8
ATOM 12304 O O . GLU A 1 94 ? 2.978 15.700 3.181 1.00 0.00 372 GLU A O 8
ATOM 12316 N N . GLU A 1 95 ? 0.996 15.478 2.139 1.00 0.00 373 GLU A N 8
ATOM 12317 C CA . GLU A 1 95 ? 1.158 14.049 1.900 1.00 0.00 373 GLU A CA 8
ATOM 12318 C C . GLU A 1 95 ? 2.558 13.740 1.379 1.00 0.00 373 GLU A C 8
ATOM 12319 O O . GLU A 1 95 ? 3.156 12.725 1.738 1.00 0.00 373 GLU A O 8
ATOM 12331 N N . ARG A 1 96 ? 3.075 14.621 0.529 1.00 0.00 374 ARG A N 8
ATOM 12332 C CA . ARG A 1 96 ? 4.404 14.442 -0.044 1.00 0.00 374 ARG A CA 8
ATOM 12333 C C . ARG A 1 96 ? 4.801 15.652 -0.884 1.00 0.00 374 ARG A C 8
ATOM 12334 O O . ARG A 1 96 ? 4.058 16.077 -1.768 1.00 0.00 374 ARG A O 8
ATOM 12355 N N . GLN A 1 97 ? 5.977 16.203 -0.600 1.00 0.00 375 GLN A N 8
ATOM 12356 C CA . GLN A 1 97 ? 6.472 17.365 -1.329 1.00 0.00 375 GLN A CA 8
ATOM 12357 C C . GLN A 1 97 ? 7.989 17.473 -1.215 1.00 0.00 375 GLN A C 8
ATOM 12358 O O . GLN A 1 97 ? 8.520 17.797 -0.153 1.00 0.00 375 GLN A O 8
ATOM 12372 N N . SER A 1 98 ? 8.681 17.200 -2.317 1.00 0.00 376 SER A N 8
ATOM 12373 C CA . SER A 1 98 ? 10.138 17.262 -2.339 1.00 0.00 376 SER A CA 8
ATOM 12374 C C . SER A 1 98 ? 10.645 17.614 -3.735 1.00 0.00 376 SER A C 8
ATOM 12375 O O . SER A 1 98 ? 9.895 17.571 -4.709 1.00 0.00 376 SER A O 8
ATOM 12383 N N . GLY A 1 99 ? 11.925 17.961 -3.822 1.00 0.00 377 GLY A N 8
ATOM 12384 C CA . GLY A 1 99 ? 12.512 18.316 -5.102 1.00 0.00 377 GLY A CA 8
ATOM 12385 C C . GLY A 1 99 ? 13.876 17.687 -5.308 1.00 0.00 377 GLY A C 8
ATOM 12386 O O . GLY A 1 99 ? 14.898 18.210 -4.863 1.00 0.00 377 GLY A O 8
ATOM 12390 N N . PRO A 1 100 ? 13.904 16.536 -5.996 1.00 0.00 378 PRO A N 8
ATOM 12391 C CA . PRO A 1 100 ? 15.146 15.810 -6.275 1.00 0.00 378 PRO A CA 8
ATOM 12392 C C . PRO A 1 100 ? 15.939 16.435 -7.418 1.00 0.00 378 PRO A C 8
ATOM 12393 O O . PRO A 1 100 ? 16.522 15.728 -8.240 1.00 0.00 378 PRO A O 8
ATOM 12404 N N . SER A 1 101 ? 15.955 17.763 -7.465 1.00 0.00 379 SER A N 8
ATOM 12405 C CA . SER A 1 101 ? 16.673 18.483 -8.510 1.00 0.00 379 SER A CA 8
ATOM 12406 C C . SER A 1 101 ? 18.065 17.893 -8.717 1.00 0.00 379 SER A C 8
ATOM 12407 O O . SER A 1 101 ? 18.625 17.964 -9.812 1.00 0.00 379 SER A O 8
ATOM 12415 N N . SER A 1 102 ? 18.618 17.311 -7.658 1.00 0.00 380 SER A N 8
ATOM 12416 C CA . SER A 1 102 ? 19.946 16.711 -7.722 1.00 0.00 380 SER A CA 8
ATOM 12417 C C . SER A 1 102 ? 19.868 15.198 -7.549 1.00 0.00 380 SER A C 8
ATOM 12418 O O . SER A 1 102 ? 19.652 14.698 -6.445 1.00 0.00 380 SER A O 8
ATOM 12426 N N . GLY A 1 103 ? 20.045 14.472 -8.649 1.00 0.00 381 GLY A N 8
ATOM 12427 C CA . GLY A 1 103 ? 19.990 13.023 -8.599 1.00 0.00 381 GLY A CA 8
ATOM 12428 C C . GLY A 1 103 ? 19.043 12.442 -9.629 1.00 0.00 381 GLY A C 8
ATOM 12429 O O . GLY A 1 103 ? 17.963 11.959 -9.287 1.00 0.00 381 GLY A O 8
ATOM 12433 N N . GLY A 1 1 ? -41.890 12.585 2.105 1.00 0.00 279 GLY A N 9
ATOM 12434 C CA . GLY A 1 1 ? -40.877 12.143 3.046 1.00 0.00 279 GLY A CA 9
ATOM 12435 C C . GLY A 1 1 ? -40.794 13.036 4.268 1.00 0.00 279 GLY A C 9
ATOM 12436 O O . GLY A 1 1 ? -41.391 14.111 4.302 1.00 0.00 279 GLY A O 9
ATOM 12440 N N . SER A 1 2 ? -40.051 12.588 5.276 1.00 0.00 280 SER A N 9
ATOM 12441 C CA . SER A 1 2 ? -39.896 13.351 6.509 1.00 0.00 280 SER A CA 9
ATOM 12442 C C . SER A 1 2 ? -38.467 13.865 6.654 1.00 0.00 280 SER A C 9
ATOM 12443 O O . SER A 1 2 ? -38.242 15.056 6.868 1.00 0.00 280 SER A O 9
ATOM 12451 N N . SER A 1 3 ? -37.504 12.957 6.535 1.00 0.00 281 SER A N 9
ATOM 12452 C CA . SER A 1 3 ? -36.096 13.316 6.656 1.00 0.00 281 SER A CA 9
ATOM 12453 C C . SER A 1 3 ? -35.786 14.579 5.858 1.00 0.00 281 SER A C 9
ATOM 12454 O O . SER A 1 3 ? -35.108 15.483 6.343 1.00 0.00 281 SER A O 9
ATOM 12462 N N . GLY A 1 4 ? -36.289 14.632 4.628 1.00 0.00 282 GLY A N 9
ATOM 12463 C CA . GLY A 1 4 ? -36.057 15.788 3.781 1.00 0.00 282 GLY A CA 9
ATOM 12464 C C . GLY A 1 4 ? -34.603 16.218 3.774 1.00 0.00 282 GLY A C 9
ATOM 12465 O O . GLY A 1 4 ? -34.288 17.367 4.083 1.00 0.00 282 GLY A O 9
ATOM 12469 N N . SER A 1 5 ? -33.715 15.294 3.423 1.00 0.00 283 SER A N 9
ATOM 12470 C CA . SER A 1 5 ? -32.286 15.582 3.383 1.00 0.00 283 SER A CA 9
ATOM 12471 C C . SER A 1 5 ? -31.945 16.470 2.190 1.00 0.00 283 SER A C 9
ATOM 12472 O O . SER A 1 5 ? -31.650 15.980 1.101 1.00 0.00 283 SER A O 9
ATOM 12480 N N . SER A 1 6 ? -31.988 17.781 2.406 1.00 0.00 284 SER A N 9
ATOM 12481 C CA . SER A 1 6 ? -31.687 18.740 1.349 1.00 0.00 284 SER A CA 9
ATOM 12482 C C . SER A 1 6 ? -30.297 18.493 0.771 1.00 0.00 284 SER A C 9
ATOM 12483 O O . SER A 1 6 ? -30.146 18.218 -0.419 1.00 0.00 284 SER A O 9
ATOM 12491 N N . GLY A 1 7 ? -29.282 18.593 1.624 1.00 0.00 285 GLY A N 9
ATOM 12492 C CA . GLY A 1 7 ? -27.916 18.378 1.181 1.00 0.00 285 GLY A CA 9
ATOM 12493 C C . GLY A 1 7 ? -27.145 17.458 2.106 1.00 0.00 285 GLY A C 9
ATOM 12494 O O . GLY A 1 7 ? -27.294 17.525 3.326 1.00 0.00 285 GLY A O 9
ATOM 12498 N N . ASP A 1 8 ? -26.321 16.594 1.524 1.00 0.00 286 ASP A N 9
ATOM 12499 C CA . ASP A 1 8 ? -25.523 15.654 2.304 1.00 0.00 286 ASP A CA 9
ATOM 12500 C C . ASP A 1 8 ? -24.896 16.345 3.511 1.00 0.00 286 ASP A C 9
ATOM 12501 O O . ASP A 1 8 ? -25.019 15.875 4.642 1.00 0.00 286 ASP A O 9
ATOM 12510 N N . ARG A 1 9 ? -24.221 17.463 3.262 1.00 0.00 287 ARG A N 9
ATOM 12511 C CA . ARG A 1 9 ? -23.572 18.217 4.327 1.00 0.00 287 ARG A CA 9
ATOM 12512 C C . ARG A 1 9 ? -22.703 17.305 5.187 1.00 0.00 287 ARG A C 9
ATOM 12513 O O . ARG A 1 9 ? -22.696 17.414 6.414 1.00 0.00 287 ARG A O 9
ATOM 12534 N N . ILE A 1 10 ? -21.972 16.407 4.536 1.00 0.00 288 ILE A N 9
ATOM 12535 C CA . ILE A 1 10 ? -21.099 15.476 5.241 1.00 0.00 288 ILE A CA 9
ATOM 12536 C C . ILE A 1 10 ? -19.688 16.040 5.375 1.00 0.00 288 ILE A C 9
ATOM 12537 O O . ILE A 1 10 ? -19.079 15.974 6.443 1.00 0.00 288 ILE A O 9
ATOM 12553 N N . THR A 1 11 ? -19.173 16.596 4.282 1.00 0.00 289 THR A N 9
ATOM 12554 C CA . THR A 1 11 ? -17.835 17.172 4.276 1.00 0.00 289 THR A CA 9
ATOM 12555 C C . THR A 1 11 ? -17.667 18.160 3.128 1.00 0.00 289 THR A C 9
ATOM 12556 O O . THR A 1 11 ? -18.329 18.047 2.097 1.00 0.00 289 THR A O 9
ATOM 12567 N N . ARG A 1 12 ? -16.776 19.129 3.313 1.00 0.00 290 ARG A N 9
ATOM 12568 C CA . ARG A 1 12 ? -16.522 20.138 2.292 1.00 0.00 290 ARG A CA 9
ATOM 12569 C C . ARG A 1 12 ? -15.039 20.190 1.936 1.00 0.00 290 ARG A C 9
ATOM 12570 O O . ARG A 1 12 ? -14.471 21.267 1.751 1.00 0.00 290 ARG A O 9
ATOM 12591 N N . TYR A 1 13 ? -14.418 19.019 1.842 1.00 0.00 291 TYR A N 9
ATOM 12592 C CA . TYR A 1 13 ? -13.000 18.931 1.511 1.00 0.00 291 TYR A CA 9
ATOM 12593 C C . TYR A 1 13 ? -12.709 17.675 0.695 1.00 0.00 291 TYR A C 9
ATOM 12594 O O . TYR A 1 13 ? -13.366 16.648 0.861 1.00 0.00 291 TYR A O 9
ATOM 12612 N N . GLN A 1 14 ? -11.718 17.767 -0.186 1.00 0.00 292 GLN A N 9
ATOM 12613 C CA . GLN A 1 14 ? -11.339 16.639 -1.029 1.00 0.00 292 GLN A CA 9
ATOM 12614 C C . GLN A 1 14 ? -10.492 15.638 -0.249 1.00 0.00 292 GLN A C 9
ATOM 12615 O O . GLN A 1 14 ? -9.402 15.964 0.221 1.00 0.00 292 GLN A O 9
ATOM 12629 N N . VAL A 1 15 ? -11.001 14.417 -0.116 1.00 0.00 293 VAL A N 9
ATOM 12630 C CA . VAL A 1 15 ? -10.292 13.368 0.606 1.00 0.00 293 VAL A CA 9
ATOM 12631 C C . VAL A 1 15 ? -10.144 12.115 -0.250 1.00 0.00 293 VAL A C 9
ATOM 12632 O O . VAL A 1 15 ? -11.032 11.263 -0.281 1.00 0.00 293 VAL A O 9
ATOM 12645 N N . VAL A 1 16 ? -9.016 12.009 -0.946 1.00 0.00 294 VAL A N 9
ATOM 12646 C CA . VAL A 1 16 ? -8.751 10.859 -1.802 1.00 0.00 294 VAL A CA 9
ATOM 12647 C C . VAL A 1 16 ? -7.957 9.792 -1.058 1.00 0.00 294 VAL A C 9
ATOM 12648 O O . VAL A 1 16 ? -8.119 8.598 -1.306 1.00 0.00 294 VAL A O 9
ATOM 12661 N N . ASN A 1 17 ? -7.097 10.231 -0.144 1.00 0.00 295 ASN A N 9
ATOM 12662 C CA . ASN A 1 17 ? -6.277 9.312 0.637 1.00 0.00 295 ASN A CA 9
ATOM 12663 C C . ASN A 1 17 ? -7.145 8.440 1.539 1.00 0.00 295 ASN A C 9
ATOM 12664 O O . ASN A 1 17 ? -8.072 8.928 2.187 1.00 0.00 295 ASN A O 9
ATOM 12675 N N . LEU A 1 18 ? -6.837 7.149 1.578 1.00 0.00 296 LEU A N 9
ATOM 12676 C CA . LEU A 1 18 ? -7.588 6.208 2.402 1.00 0.00 296 LEU A CA 9
ATOM 12677 C C . LEU A 1 18 ? -6.669 5.496 3.390 1.00 0.00 296 LEU A C 9
ATOM 12678 O O . LEU A 1 18 ? -5.562 5.088 3.041 1.00 0.00 296 LEU A O 9
ATOM 12694 N N . TYR A 1 19 ? -7.138 5.349 4.625 1.00 0.00 297 TYR A N 9
ATOM 12695 C CA . TYR A 1 19 ? -6.359 4.686 5.664 1.00 0.00 297 TYR A CA 9
ATOM 12696 C C . TYR A 1 19 ? -6.797 3.234 5.831 1.00 0.00 297 TYR A C 9
ATOM 12697 O O . TYR A 1 19 ? -7.865 2.955 6.376 1.00 0.00 297 TYR A O 9
ATOM 12715 N N . VAL A 1 20 ? -5.964 2.313 5.358 1.00 0.00 298 VAL A N 9
ATOM 12716 C CA . VAL A 1 20 ? -6.262 0.890 5.456 1.00 0.00 298 VAL A CA 9
ATOM 12717 C C . VAL A 1 20 ? -5.710 0.300 6.748 1.00 0.00 298 VAL A C 9
ATOM 12718 O O . VAL A 1 20 ? -4.574 0.577 7.136 1.00 0.00 298 VAL A O 9
ATOM 12731 N N . LYS A 1 21 ? -6.520 -0.517 7.413 1.00 0.00 299 LYS A N 9
ATOM 12732 C CA . LYS A 1 21 ? -6.113 -1.149 8.663 1.00 0.00 299 LYS A CA 9
ATOM 12733 C C . LYS A 1 21 ? -6.451 -2.637 8.655 1.00 0.00 299 LYS A C 9
ATOM 12734 O O . LYS A 1 21 ? -7.231 -3.101 7.825 1.00 0.00 299 LYS A O 9
ATOM 12753 N N . ASN A 1 22 ? -5.859 -3.378 9.586 1.00 0.00 300 ASN A N 9
ATOM 12754 C CA . ASN A 1 22 ? -6.098 -4.813 9.686 1.00 0.00 300 ASN A CA 9
ATOM 12755 C C . ASN A 1 22 ? -5.603 -5.536 8.437 1.00 0.00 300 ASN A C 9
ATOM 12756 O O . ASN A 1 22 ? -6.295 -6.394 7.888 1.00 0.00 300 ASN A O 9
ATOM 12767 N N . LEU A 1 23 ? -4.401 -5.184 7.994 1.00 0.00 301 LEU A N 9
ATOM 12768 C CA . LEU A 1 23 ? -3.812 -5.799 6.809 1.00 0.00 301 LEU A CA 9
ATOM 12769 C C . LEU A 1 23 ? -2.985 -7.024 7.187 1.00 0.00 301 LEU A C 9
ATOM 12770 O O . LEU A 1 23 ? -1.828 -6.904 7.590 1.00 0.00 301 LEU A O 9
ATOM 12786 N N . ASP A 1 24 ? -3.584 -8.201 7.050 1.00 0.00 302 ASP A N 9
ATOM 12787 C CA . ASP A 1 24 ? -2.902 -9.449 7.373 1.00 0.00 302 ASP A CA 9
ATOM 12788 C C . ASP A 1 24 ? -1.498 -9.471 6.777 1.00 0.00 302 ASP A C 9
ATOM 12789 O O . ASP A 1 24 ? -1.176 -8.678 5.892 1.00 0.00 302 ASP A O 9
ATOM 12798 N N . ASP A 1 25 ? -0.666 -10.382 7.269 1.00 0.00 303 ASP A N 9
ATOM 12799 C CA . ASP A 1 25 ? 0.704 -10.507 6.785 1.00 0.00 303 ASP A CA 9
ATOM 12800 C C . ASP A 1 25 ? 0.726 -10.951 5.326 1.00 0.00 303 ASP A C 9
ATOM 12801 O O . ASP A 1 25 ? 1.574 -10.518 4.548 1.00 0.00 303 ASP A O 9
ATOM 12810 N N . GLY A 1 26 ? -0.212 -11.821 4.963 1.00 0.00 304 GLY A N 9
ATOM 12811 C CA . GLY A 1 26 ? -0.281 -12.310 3.598 1.00 0.00 304 GLY A CA 9
ATOM 12812 C C . GLY A 1 26 ? -0.474 -11.195 2.591 1.00 0.00 304 GLY A C 9
ATOM 12813 O O . GLY A 1 26 ? 0.170 -11.178 1.542 1.00 0.00 304 GLY A O 9
ATOM 12817 N N . ILE A 1 27 ? -1.365 -10.261 2.909 1.00 0.00 305 ILE A N 9
ATOM 12818 C CA . ILE A 1 27 ? -1.641 -9.137 2.023 1.00 0.00 305 ILE A CA 9
ATOM 12819 C C . ILE A 1 27 ? -0.390 -8.295 1.796 1.00 0.00 305 ILE A C 9
ATOM 12820 O O . ILE A 1 27 ? 0.456 -8.171 2.682 1.00 0.00 305 ILE A O 9
ATOM 12836 N N . ASP A 1 28 ? -0.281 -7.717 0.605 1.00 0.00 306 ASP A N 9
ATOM 12837 C CA . ASP A 1 28 ? 0.866 -6.884 0.261 1.00 0.00 306 ASP A CA 9
ATOM 12838 C C . ASP A 1 28 ? 0.421 -5.629 -0.483 1.00 0.00 306 ASP A C 9
ATOM 12839 O O . ASP A 1 28 ? -0.773 -5.395 -0.669 1.00 0.00 306 ASP A O 9
ATOM 12848 N N . ASP A 1 29 ? 1.390 -4.824 -0.906 1.00 0.00 307 ASP A N 9
ATOM 12849 C CA . ASP A 1 29 ? 1.099 -3.592 -1.630 1.00 0.00 307 ASP A CA 9
ATOM 12850 C C . ASP A 1 29 ? 0.342 -3.887 -2.921 1.00 0.00 307 ASP A C 9
ATOM 12851 O O . ASP A 1 29 ? -0.505 -3.103 -3.347 1.00 0.00 307 ASP A O 9
ATOM 12860 N N . GLU A 1 30 ? 0.655 -5.022 -3.539 1.00 0.00 308 GLU A N 9
ATOM 12861 C CA . GLU A 1 30 ? 0.004 -5.418 -4.783 1.00 0.00 308 GLU A CA 9
ATOM 12862 C C . GLU A 1 30 ? -1.437 -5.850 -4.529 1.00 0.00 308 GLU A C 9
ATOM 12863 O O . GLU A 1 30 ? -2.378 -5.239 -5.035 1.00 0.00 308 GLU A O 9
ATOM 12875 N N . ARG A 1 31 ? -1.602 -6.909 -3.742 1.00 0.00 309 ARG A N 9
ATOM 12876 C CA . ARG A 1 31 ? -2.927 -7.424 -3.423 1.00 0.00 309 ARG A CA 9
ATOM 12877 C C . ARG A 1 31 ? -3.868 -6.293 -3.020 1.00 0.00 309 ARG A C 9
ATOM 12878 O O . ARG A 1 31 ? -5.027 -6.257 -3.435 1.00 0.00 309 ARG A O 9
ATOM 12899 N N . LEU A 1 32 ? -3.362 -5.370 -2.208 1.00 0.00 310 LEU A N 9
ATOM 12900 C CA . LEU A 1 32 ? -4.157 -4.237 -1.748 1.00 0.00 310 LEU A CA 9
ATOM 12901 C C . LEU A 1 32 ? -4.592 -3.365 -2.921 1.00 0.00 310 LEU A C 9
ATOM 12902 O O . LEU A 1 32 ? -5.764 -3.353 -3.298 1.00 0.00 310 LEU A O 9
ATOM 12918 N N . ARG A 1 33 ? -3.639 -2.638 -3.496 1.00 0.00 311 ARG A N 9
ATOM 12919 C CA . ARG A 1 33 ? -3.924 -1.763 -4.628 1.00 0.00 311 ARG A CA 9
ATOM 12920 C C . ARG A 1 33 ? -4.733 -2.498 -5.692 1.00 0.00 311 ARG A C 9
ATOM 12921 O O . ARG A 1 33 ? -5.475 -1.882 -6.458 1.00 0.00 311 ARG A O 9
ATOM 12942 N N . LYS A 1 34 ? -4.585 -3.817 -5.735 1.00 0.00 312 LYS A N 9
ATOM 12943 C CA . LYS A 1 34 ? -5.302 -4.637 -6.705 1.00 0.00 312 LYS A CA 9
ATOM 12944 C C . LYS A 1 34 ? -6.790 -4.694 -6.374 1.00 0.00 312 LYS A C 9
ATOM 12945 O O . LYS A 1 34 ? -7.632 -4.759 -7.269 1.00 0.00 312 LYS A O 9
ATOM 12964 N N . ALA A 1 35 ? -7.107 -4.668 -5.084 1.00 0.00 313 ALA A N 9
ATOM 12965 C CA . ALA A 1 35 ? -8.493 -4.713 -4.636 1.00 0.00 313 ALA A CA 9
ATOM 12966 C C . ALA A 1 35 ? -9.058 -3.307 -4.455 1.00 0.00 313 ALA A C 9
ATOM 12967 O O . ALA A 1 35 ? -10.062 -3.114 -3.770 1.00 0.00 313 ALA A O 9
ATOM 12974 N N . PHE A 1 36 ? -8.405 -2.329 -5.074 1.00 0.00 314 PHE A N 9
ATOM 12975 C CA . PHE A 1 36 ? -8.842 -0.940 -4.980 1.00 0.00 314 PHE A CA 9
ATOM 12976 C C . PHE A 1 36 ? -9.085 -0.351 -6.366 1.00 0.00 314 PHE A C 9
ATOM 12977 O O . PHE A 1 36 ? -9.941 0.515 -6.543 1.00 0.00 314 PHE A O 9
ATOM 12994 N N . SER A 1 37 ? -8.325 -0.828 -7.347 1.00 0.00 315 SER A N 9
ATOM 12995 C CA . SER A 1 37 ? -8.453 -0.347 -8.717 1.00 0.00 315 SER A CA 9
ATOM 12996 C C . SER A 1 37 ? -9.882 -0.525 -9.224 1.00 0.00 315 SER A C 9
ATOM 12997 O O . SER A 1 37 ? -10.469 0.372 -9.829 1.00 0.00 315 SER A O 9
ATOM 13005 N N . PRO A 1 38 ? -10.455 -1.711 -8.971 1.00 0.00 316 PRO A N 9
ATOM 13006 C CA . PRO A 1 38 ? -11.821 -2.035 -9.391 1.00 0.00 316 PRO A CA 9
ATOM 13007 C C . PRO A 1 38 ? -12.814 -0.935 -9.035 1.00 0.00 316 PRO A C 9
ATOM 13008 O O . PRO A 1 38 ? -13.921 -0.886 -9.572 1.00 0.00 316 PRO A O 9
ATOM 13019 N N . PHE A 1 39 ? -12.412 -0.053 -8.126 1.00 0.00 317 PHE A N 9
ATOM 13020 C CA . PHE A 1 39 ? -13.268 1.047 -7.697 1.00 0.00 317 PHE A CA 9
ATOM 13021 C C . PHE A 1 39 ? -12.882 2.343 -8.403 1.00 0.00 317 PHE A C 9
ATOM 13022 O O . PHE A 1 39 ? -13.735 3.048 -8.942 1.00 0.00 317 PHE A O 9
ATOM 13039 N N . GLY A 1 40 ? -11.588 2.652 -8.396 1.00 0.00 318 GLY A N 9
ATOM 13040 C CA . GLY A 1 40 ? -11.111 3.863 -9.038 1.00 0.00 318 GLY A CA 9
ATOM 13041 C C . GLY A 1 40 ? -9.619 3.830 -9.300 1.00 0.00 318 GLY A C 9
ATOM 13042 O O . GLY A 1 40 ? -8.909 2.961 -8.793 1.00 0.00 318 GLY A O 9
ATOM 13046 N N . THR A 1 41 ? -9.138 4.780 -10.098 1.00 0.00 319 THR A N 9
ATOM 13047 C CA . THR A 1 41 ? -7.721 4.855 -10.430 1.00 0.00 319 THR A CA 9
ATOM 13048 C C . THR A 1 41 ? -6.881 5.141 -9.191 1.00 0.00 319 THR A C 9
ATOM 13049 O O . THR A 1 41 ? -7.262 5.950 -8.344 1.00 0.00 319 THR A O 9
ATOM 13060 N N . ILE A 1 42 ? -5.736 4.473 -9.091 1.00 0.00 320 ILE A N 9
ATOM 13061 C CA . ILE A 1 42 ? -4.842 4.658 -7.955 1.00 0.00 320 ILE A CA 9
ATOM 13062 C C . ILE A 1 42 ? -3.509 5.253 -8.397 1.00 0.00 320 ILE A C 9
ATOM 13063 O O . ILE A 1 42 ? -2.912 4.809 -9.378 1.00 0.00 320 ILE A O 9
ATOM 13079 N N . THR A 1 43 ? -3.046 6.261 -7.664 1.00 0.00 321 THR A N 9
ATOM 13080 C CA . THR A 1 43 ? -1.783 6.918 -7.979 1.00 0.00 321 THR A CA 9
ATOM 13081 C C . THR A 1 43 ? -0.708 6.560 -6.959 1.00 0.00 321 THR A C 9
ATOM 13082 O O . THR A 1 43 ? 0.448 6.332 -7.316 1.00 0.00 321 THR A O 9
ATOM 13093 N N . SER A 1 44 ? -1.097 6.512 -5.689 1.00 0.00 322 SER A N 9
ATOM 13094 C CA . SER A 1 44 ? -0.164 6.185 -4.616 1.00 0.00 322 SER A CA 9
ATOM 13095 C C . SER A 1 44 ? -0.734 5.093 -3.716 1.00 0.00 322 SER A C 9
ATOM 13096 O O . SER A 1 44 ? -1.716 5.308 -3.006 1.00 0.00 322 SER A O 9
ATOM 13104 N N . ALA A 1 45 ? -0.109 3.921 -3.751 1.00 0.00 323 ALA A N 9
ATOM 13105 C CA . ALA A 1 45 ? -0.551 2.795 -2.937 1.00 0.00 323 ALA A CA 9
ATOM 13106 C C . ALA A 1 45 ? 0.637 2.053 -2.334 1.00 0.00 323 ALA A C 9
ATOM 13107 O O . ALA A 1 45 ? 1.533 1.609 -3.051 1.00 0.00 323 ALA A O 9
ATOM 13114 N N . LYS A 1 46 ? 0.638 1.923 -1.012 1.00 0.00 324 LYS A N 9
ATOM 13115 C CA . LYS A 1 46 ? 1.715 1.235 -0.311 1.00 0.00 324 LYS A CA 9
ATOM 13116 C C . LYS A 1 46 ? 1.296 0.872 1.110 1.00 0.00 324 LYS A C 9
ATOM 13117 O O . LYS A 1 46 ? 0.536 1.600 1.748 1.00 0.00 324 LYS A O 9
ATOM 13136 N N . VAL A 1 47 ? 1.797 -0.257 1.600 1.00 0.00 325 VAL A N 9
ATOM 13137 C CA . VAL A 1 47 ? 1.476 -0.715 2.946 1.00 0.00 325 VAL A CA 9
ATOM 13138 C C . VAL A 1 47 ? 2.609 -0.403 3.917 1.00 0.00 325 VAL A C 9
ATOM 13139 O O . VAL A 1 47 ? 3.782 -0.605 3.604 1.00 0.00 325 VAL A O 9
ATOM 13152 N N . MET A 1 48 ? 2.251 0.090 5.098 1.00 0.00 326 MET A N 9
ATOM 13153 C CA . MET A 1 48 ? 3.238 0.428 6.117 1.00 0.00 326 MET A CA 9
ATOM 13154 C C . MET A 1 48 ? 3.794 -0.831 6.774 1.00 0.00 326 MET A C 9
ATOM 13155 O O . MET A 1 48 ? 3.205 -1.363 7.714 1.00 0.00 326 MET A O 9
ATOM 13169 N N . MET A 1 49 ? 4.931 -1.302 6.273 1.00 0.00 327 MET A N 9
ATOM 13170 C CA . MET A 1 49 ? 5.566 -2.499 6.813 1.00 0.00 327 MET A CA 9
ATOM 13171 C C . MET A 1 49 ? 6.855 -2.145 7.548 1.00 0.00 327 MET A C 9
ATOM 13172 O O . MET A 1 49 ? 7.385 -1.045 7.395 1.00 0.00 327 MET A O 9
ATOM 13186 N N . GLU A 1 50 ? 7.352 -3.084 8.347 1.00 0.00 328 GLU A N 9
ATOM 13187 C CA . GLU A 1 50 ? 8.579 -2.870 9.106 1.00 0.00 328 GLU A CA 9
ATOM 13188 C C . GLU A 1 50 ? 9.295 -4.191 9.369 1.00 0.00 328 GLU A C 9
ATOM 13189 O O . GLU A 1 50 ? 8.680 -5.169 9.794 1.00 0.00 328 GLU A O 9
ATOM 13201 N N . GLY A 1 51 ? 10.599 -4.213 9.111 1.00 0.00 329 GLY A N 9
ATOM 13202 C CA . GLY A 1 51 ? 11.378 -5.419 9.325 1.00 0.00 329 GLY A CA 9
ATOM 13203 C C . GLY A 1 51 ? 10.737 -6.641 8.698 1.00 0.00 329 GLY A C 9
ATOM 13204 O O . GLY A 1 51 ? 10.326 -7.564 9.400 1.00 0.00 329 GLY A O 9
ATOM 13208 N N . GLY A 1 52 ? 10.649 -6.647 7.371 1.00 0.00 330 GLY A N 9
ATOM 13209 C CA . GLY A 1 52 ? 10.051 -7.770 6.673 1.00 0.00 330 GLY A CA 9
ATOM 13210 C C . GLY A 1 52 ? 8.794 -8.273 7.355 1.00 0.00 330 GLY A C 9
ATOM 13211 O O . GLY A 1 52 ? 8.557 -9.480 7.423 1.00 0.00 330 GLY A O 9
ATOM 13215 N N . ARG A 1 53 ? 7.987 -7.348 7.862 1.00 0.00 331 ARG A N 9
ATOM 13216 C CA . ARG A 1 53 ? 6.749 -7.705 8.545 1.00 0.00 331 ARG A CA 9
ATOM 13217 C C . ARG A 1 53 ? 5.749 -6.554 8.495 1.00 0.00 331 ARG A C 9
ATOM 13218 O O . ARG A 1 53 ? 6.038 -5.446 8.948 1.00 0.00 331 ARG A O 9
ATOM 13239 N N . SER A 1 54 ? 4.571 -6.823 7.940 1.00 0.00 332 SER A N 9
ATOM 13240 C CA . SER A 1 54 ? 3.530 -5.809 7.827 1.00 0.00 332 SER A CA 9
ATOM 13241 C C . SER A 1 54 ? 2.854 -5.571 9.174 1.00 0.00 332 SER A C 9
ATOM 13242 O O . SER A 1 54 ? 2.300 -6.491 9.776 1.00 0.00 332 SER A O 9
ATOM 13250 N N . LYS A 1 55 ? 2.905 -4.328 9.643 1.00 0.00 333 LYS A N 9
ATOM 13251 C CA . LYS A 1 55 ? 2.298 -3.966 10.918 1.00 0.00 333 LYS A CA 9
ATOM 13252 C C . LYS A 1 55 ? 0.807 -4.286 10.921 1.00 0.00 333 LYS A C 9
ATOM 13253 O O . LYS A 1 55 ? 0.313 -4.980 11.809 1.00 0.00 333 LYS A O 9
ATOM 13272 N N . GLY A 1 56 ? 0.094 -3.776 9.921 1.00 0.00 334 GLY A N 9
ATOM 13273 C CA . GLY A 1 56 ? -1.333 -4.020 9.827 1.00 0.00 334 GLY A CA 9
ATOM 13274 C C . GLY A 1 56 ? -2.107 -2.784 9.410 1.00 0.00 334 GLY A C 9
ATOM 13275 O O . GLY A 1 56 ? -3.217 -2.548 9.886 1.00 0.00 334 GLY A O 9
ATOM 13279 N N . PHE A 1 57 ? -1.518 -1.992 8.520 1.00 0.00 335 PHE A N 9
ATOM 13280 C CA . PHE A 1 57 ? -2.158 -0.772 8.042 1.00 0.00 335 PHE A CA 9
ATOM 13281 C C . PHE A 1 57 ? -1.367 -0.159 6.890 1.00 0.00 335 PHE A C 9
ATOM 13282 O O . PHE A 1 57 ? -0.155 -0.344 6.787 1.00 0.00 335 PHE A O 9
ATOM 13299 N N . GLY A 1 58 ? -2.063 0.571 6.024 1.00 0.00 336 GLY A N 9
ATOM 13300 C CA . GLY A 1 58 ? -1.411 1.200 4.890 1.00 0.00 336 GLY A CA 9
ATOM 13301 C C . GLY A 1 58 ? -2.150 2.431 4.405 1.00 0.00 336 GLY A C 9
ATOM 13302 O O . GLY A 1 58 ? -3.123 2.864 5.023 1.00 0.00 336 GLY A O 9
ATOM 13306 N N . PHE A 1 59 ? -1.688 2.998 3.295 1.00 0.00 337 PHE A N 9
ATOM 13307 C CA . PHE A 1 59 ? -2.311 4.188 2.729 1.00 0.00 337 PHE A CA 9
ATOM 13308 C C . PHE A 1 59 ? -2.509 4.035 1.224 1.00 0.00 337 PHE A C 9
ATOM 13309 O O . PHE A 1 59 ? -1.679 3.442 0.534 1.00 0.00 337 PHE A O 9
ATOM 13326 N N . VAL A 1 60 ? -3.615 4.573 0.720 1.00 0.00 338 VAL A N 9
ATOM 13327 C CA . VAL A 1 60 ? -3.923 4.497 -0.703 1.00 0.00 338 VAL A CA 9
ATOM 13328 C C . VAL A 1 60 ? -4.487 5.818 -1.215 1.00 0.00 338 VAL A C 9
ATOM 13329 O O . VAL A 1 60 ? -5.170 6.537 -0.485 1.00 0.00 338 VAL A O 9
ATOM 13342 N N . CYS A 1 61 ? -4.196 6.130 -2.473 1.00 0.00 339 CYS A N 9
ATOM 13343 C CA . CYS A 1 61 ? -4.674 7.366 -3.083 1.00 0.00 339 CYS A CA 9
ATOM 13344 C C . CYS A 1 61 ? -5.452 7.075 -4.362 1.00 0.00 339 CYS A C 9
ATOM 13345 O O . CYS A 1 61 ? -5.173 6.102 -5.063 1.00 0.00 339 CYS A O 9
ATOM 13353 N N . PHE A 1 62 ? -6.430 7.924 -4.660 1.00 0.00 340 PHE A N 9
ATOM 13354 C CA . PHE A 1 62 ? -7.251 7.757 -5.853 1.00 0.00 340 PHE A CA 9
ATOM 13355 C C . PHE A 1 62 ? -7.232 9.021 -6.708 1.00 0.00 340 PHE A C 9
ATOM 13356 O O . PHE A 1 62 ? -6.642 10.032 -6.327 1.00 0.00 340 PHE A O 9
ATOM 13373 N N . SER A 1 63 ? -7.881 8.955 -7.866 1.00 0.00 341 SER A N 9
ATOM 13374 C CA . SER A 1 63 ? -7.936 10.092 -8.777 1.00 0.00 341 SER A CA 9
ATOM 13375 C C . SER A 1 63 ? -8.904 11.153 -8.264 1.00 0.00 341 SER A C 9
ATOM 13376 O O . SER A 1 63 ? -8.729 12.344 -8.520 1.00 0.00 341 SER A O 9
ATOM 13384 N N . SER A 1 64 ? -9.927 10.711 -7.539 1.00 0.00 342 SER A N 9
ATOM 13385 C CA . SER A 1 64 ? -10.927 11.622 -6.993 1.00 0.00 342 SER A CA 9
ATOM 13386 C C . SER A 1 64 ? -11.622 11.002 -5.785 1.00 0.00 342 SER A C 9
ATOM 13387 O O . SER A 1 64 ? -11.852 9.795 -5.720 1.00 0.00 342 SER A O 9
ATOM 13395 N N . PRO A 1 65 ? -11.967 11.849 -4.803 1.00 0.00 343 PRO A N 9
ATOM 13396 C CA . PRO A 1 65 ? -12.642 11.409 -3.579 1.00 0.00 343 PRO A CA 9
ATOM 13397 C C . PRO A 1 65 ? -13.785 10.441 -3.863 1.00 0.00 343 PRO A C 9
ATOM 13398 O O . PRO A 1 65 ? -13.832 9.343 -3.309 1.00 0.00 343 PRO A O 9
ATOM 13409 N N . GLU A 1 66 ? -14.704 10.855 -4.729 1.00 0.00 344 GLU A N 9
ATOM 13410 C CA . GLU A 1 66 ? -15.848 10.023 -5.086 1.00 0.00 344 GLU A CA 9
ATOM 13411 C C . GLU A 1 66 ? -15.437 8.559 -5.211 1.00 0.00 344 GLU A C 9
ATOM 13412 O O . GLU A 1 66 ? -16.183 7.660 -4.825 1.00 0.00 344 GLU A O 9
ATOM 13424 N N . GLU A 1 67 ? -14.245 8.329 -5.753 1.00 0.00 345 GLU A N 9
ATOM 13425 C CA . GLU A 1 67 ? -13.735 6.974 -5.930 1.00 0.00 345 GLU A CA 9
ATOM 13426 C C . GLU A 1 67 ? -13.248 6.398 -4.603 1.00 0.00 345 GLU A C 9
ATOM 13427 O O . GLU A 1 67 ? -13.440 5.217 -4.319 1.00 0.00 345 GLU A O 9
ATOM 13439 N N . ALA A 1 68 ? -12.616 7.243 -3.795 1.00 0.00 346 ALA A N 9
ATOM 13440 C CA . ALA A 1 68 ? -12.102 6.820 -2.498 1.00 0.00 346 ALA A CA 9
ATOM 13441 C C . ALA A 1 68 ? -13.238 6.439 -1.555 1.00 0.00 346 ALA A C 9
ATOM 13442 O O . ALA A 1 68 ? -13.180 5.412 -0.878 1.00 0.00 346 ALA A O 9
ATOM 13449 N N . THR A 1 69 ? -14.272 7.274 -1.514 1.00 0.00 347 THR A N 9
ATOM 13450 C CA . THR A 1 69 ? -15.421 7.026 -0.653 1.00 0.00 347 THR A CA 9
ATOM 13451 C C . THR A 1 69 ? -15.935 5.601 -0.818 1.00 0.00 347 THR A C 9
ATOM 13452 O O . THR A 1 69 ? -15.832 4.783 0.097 1.00 0.00 347 THR A O 9
ATOM 13463 N N . LYS A 1 70 ? -16.487 5.308 -1.990 1.00 0.00 348 LYS A N 9
ATOM 13464 C CA . LYS A 1 70 ? -17.015 3.979 -2.277 1.00 0.00 348 LYS A CA 9
ATOM 13465 C C . LYS A 1 70 ? -16.090 2.896 -1.731 1.00 0.00 348 LYS A C 9
ATOM 13466 O O . LYS A 1 70 ? -16.487 2.095 -0.885 1.00 0.00 348 LYS A O 9
ATOM 13485 N N . ALA A 1 71 ? -14.854 2.879 -2.220 1.00 0.00 349 ALA A N 9
ATOM 13486 C CA . ALA A 1 71 ? -13.872 1.897 -1.779 1.00 0.00 349 ALA A CA 9
ATOM 13487 C C . ALA A 1 71 ? -13.956 1.674 -0.273 1.00 0.00 349 ALA A C 9
ATOM 13488 O O . ALA A 1 71 ? -14.070 0.540 0.192 1.00 0.00 349 ALA A O 9
ATOM 13495 N N . VAL A 1 72 ? -13.899 2.764 0.486 1.00 0.00 350 VAL A N 9
ATOM 13496 C CA . VAL A 1 72 ? -13.969 2.687 1.940 1.00 0.00 350 VAL A CA 9
ATOM 13497 C C . VAL A 1 72 ? -14.983 1.640 2.387 1.00 0.00 350 VAL A C 9
ATOM 13498 O O . VAL A 1 72 ? -14.639 0.684 3.083 1.00 0.00 350 VAL A O 9
ATOM 13511 N N . THR A 1 73 ? -16.235 1.826 1.982 1.00 0.00 351 THR A N 9
ATOM 13512 C CA . THR A 1 73 ? -17.300 0.898 2.340 1.00 0.00 351 THR A CA 9
ATOM 13513 C C . THR A 1 73 ? -17.240 -0.364 1.487 1.00 0.00 351 THR A C 9
ATOM 13514 O O . THR A 1 73 ? -17.095 -1.469 2.008 1.00 0.00 351 THR A O 9
ATOM 13525 N N . GLU A 1 74 ? -17.352 -0.191 0.174 1.00 0.00 352 GLU A N 9
ATOM 13526 C CA . GLU A 1 74 ? -17.311 -1.318 -0.750 1.00 0.00 352 GLU A CA 9
ATOM 13527 C C . GLU A 1 74 ? -16.304 -2.366 -0.286 1.00 0.00 352 GLU A C 9
ATOM 13528 O O . GLU A 1 74 ? -16.468 -3.558 -0.546 1.00 0.00 352 GLU A O 9
ATOM 13540 N N . MET A 1 75 ? -15.262 -1.913 0.404 1.00 0.00 353 MET A N 9
ATOM 13541 C CA . MET A 1 75 ? -14.229 -2.811 0.906 1.00 0.00 353 MET A CA 9
ATOM 13542 C C . MET A 1 75 ? -14.440 -3.110 2.386 1.00 0.00 353 MET A C 9
ATOM 13543 O O . MET A 1 75 ? -14.643 -4.259 2.775 1.00 0.00 353 MET A O 9
ATOM 13557 N N . ASN A 1 76 ? -14.392 -2.067 3.209 1.00 0.00 354 ASN A N 9
ATOM 13558 C CA . ASN A 1 76 ? -14.578 -2.218 4.647 1.00 0.00 354 ASN A CA 9
ATOM 13559 C C . ASN A 1 76 ? -15.626 -3.284 4.951 1.00 0.00 354 ASN A C 9
ATOM 13560 O O . ASN A 1 76 ? -16.827 -3.033 4.859 1.00 0.00 354 ASN A O 9
ATOM 13571 N N . GLY A 1 77 ? -15.162 -4.476 5.315 1.00 0.00 355 GLY A N 9
ATOM 13572 C CA . GLY A 1 77 ? -16.072 -5.562 5.627 1.00 0.00 355 GLY A CA 9
ATOM 13573 C C . GLY A 1 77 ? -15.784 -6.811 4.818 1.00 0.00 355 GLY A C 9
ATOM 13574 O O . GLY A 1 77 ? -16.350 -7.873 5.079 1.00 0.00 355 GLY A O 9
ATOM 13578 N N . ARG A 1 78 ? -14.901 -6.685 3.833 1.00 0.00 356 ARG A N 9
ATOM 13579 C CA . ARG A 1 78 ? -14.541 -7.812 2.981 1.00 0.00 356 ARG A CA 9
ATOM 13580 C C . ARG A 1 78 ? -13.380 -8.599 3.582 1.00 0.00 356 ARG A C 9
ATOM 13581 O O . ARG A 1 78 ? -12.333 -8.033 3.900 1.00 0.00 356 ARG A O 9
ATOM 13602 N N . ILE A 1 79 ? -13.573 -9.905 3.735 1.00 0.00 357 ILE A N 9
ATOM 13603 C CA . ILE A 1 79 ? -12.542 -10.768 4.297 1.00 0.00 357 ILE A CA 9
ATOM 13604 C C . ILE A 1 79 ? -11.603 -11.283 3.211 1.00 0.00 357 ILE A C 9
ATOM 13605 O O . ILE A 1 79 ? -12.046 -11.709 2.144 1.00 0.00 357 ILE A O 9
ATOM 13621 N N . VAL A 1 80 ? -10.304 -11.241 3.491 1.00 0.00 358 VAL A N 9
ATOM 13622 C CA . VAL A 1 80 ? -9.302 -11.706 2.539 1.00 0.00 358 VAL A CA 9
ATOM 13623 C C . VAL A 1 80 ? -8.583 -12.945 3.060 1.00 0.00 358 VAL A C 9
ATOM 13624 O O . VAL A 1 80 ? -8.535 -13.976 2.389 1.00 0.00 358 VAL A O 9
ATOM 13637 N N . ALA A 1 81 ? -8.024 -12.837 4.261 1.00 0.00 359 ALA A N 9
ATOM 13638 C CA . ALA A 1 81 ? -7.308 -13.949 4.873 1.00 0.00 359 ALA A CA 9
ATOM 13639 C C . ALA A 1 81 ? -8.005 -14.415 6.147 1.00 0.00 359 ALA A C 9
ATOM 13640 O O . ALA A 1 81 ? -8.509 -15.537 6.218 1.00 0.00 359 ALA A O 9
ATOM 13647 N N . THR A 1 82 ? -8.031 -13.547 7.154 1.00 0.00 360 THR A N 9
ATOM 13648 C CA . THR A 1 82 ? -8.664 -13.870 8.426 1.00 0.00 360 THR A CA 9
ATOM 13649 C C . THR A 1 82 ? -9.552 -12.727 8.904 1.00 0.00 360 THR A C 9
ATOM 13650 O O . THR A 1 82 ? -10.726 -12.927 9.215 1.00 0.00 360 THR A O 9
ATOM 13661 N N . LYS A 1 83 ? -8.984 -11.527 8.961 1.00 0.00 361 LYS A N 9
ATOM 13662 C CA . LYS A 1 83 ? -9.724 -10.350 9.400 1.00 0.00 361 LYS A CA 9
ATOM 13663 C C . LYS A 1 83 ? -10.130 -9.487 8.209 1.00 0.00 361 LYS A C 9
ATOM 13664 O O . LYS A 1 83 ? -9.487 -9.494 7.160 1.00 0.00 361 LYS A O 9
ATOM 13683 N N . PRO A 1 84 ? -11.221 -8.725 8.374 1.00 0.00 362 PRO A N 9
ATOM 13684 C CA . PRO A 1 84 ? -11.736 -7.841 7.324 1.00 0.00 362 PRO A CA 9
ATOM 13685 C C . PRO A 1 84 ? -10.869 -6.601 7.134 1.00 0.00 362 PRO A C 9
ATOM 13686 O O . PRO A 1 84 ? -10.264 -6.102 8.084 1.00 0.00 362 PRO A O 9
ATOM 13697 N N . LEU A 1 85 ? -10.813 -6.108 5.902 1.00 0.00 363 LEU A N 9
ATOM 13698 C CA . LEU A 1 85 ? -10.020 -4.924 5.587 1.00 0.00 363 LEU A CA 9
ATOM 13699 C C . LEU A 1 85 ? -10.653 -3.671 6.182 1.00 0.00 363 LEU A C 9
ATOM 13700 O O . LEU A 1 85 ? -11.521 -3.050 5.568 1.00 0.00 363 LEU A O 9
ATOM 13716 N N . TYR A 1 86 ? -10.212 -3.303 7.380 1.00 0.00 364 TYR A N 9
ATOM 13717 C CA . TYR A 1 86 ? -10.735 -2.123 8.058 1.00 0.00 364 TYR A CA 9
ATOM 13718 C C . TYR A 1 86 ? -10.323 -0.848 7.330 1.00 0.00 364 TYR A C 9
ATOM 13719 O O . TYR A 1 86 ? -9.291 -0.250 7.636 1.00 0.00 364 TYR A O 9
ATOM 13737 N N . VAL A 1 87 ? -11.137 -0.436 6.364 1.00 0.00 365 VAL A N 9
ATOM 13738 C CA . VAL A 1 87 ? -10.859 0.769 5.591 1.00 0.00 365 VAL A CA 9
ATOM 13739 C C . VAL A 1 87 ? -11.538 1.986 6.209 1.00 0.00 365 VAL A C 9
ATOM 13740 O O . VAL A 1 87 ? -12.675 1.906 6.674 1.00 0.00 365 VAL A O 9
ATOM 13753 N N . ALA A 1 88 ? -10.834 3.113 6.211 1.00 0.00 366 ALA A N 9
ATOM 13754 C CA . ALA A 1 88 ? -11.369 4.348 6.769 1.00 0.00 366 ALA A CA 9
ATOM 13755 C C . ALA A 1 88 ? -10.688 5.568 6.157 1.00 0.00 366 ALA A C 9
ATOM 13756 O O . ALA A 1 88 ? -9.472 5.581 5.962 1.00 0.00 366 ALA A O 9
ATOM 13763 N N . LEU A 1 89 ? -11.479 6.591 5.854 1.00 0.00 367 LEU A N 9
ATOM 13764 C CA . LEU A 1 89 ? -10.953 7.817 5.263 1.00 0.00 367 LEU A CA 9
ATOM 13765 C C . LEU A 1 89 ? -9.886 8.438 6.158 1.00 0.00 367 LEU A C 9
ATOM 13766 O O . LEU A 1 89 ? -10.008 8.432 7.383 1.00 0.00 367 LEU A O 9
ATOM 13782 N N . ALA A 1 90 ? -8.841 8.977 5.538 1.00 0.00 368 ALA A N 9
ATOM 13783 C CA . ALA A 1 90 ? -7.755 9.607 6.278 1.00 0.00 368 ALA A CA 9
ATOM 13784 C C . ALA A 1 90 ? -7.878 11.126 6.247 1.00 0.00 368 ALA A C 9
ATOM 13785 O O . ALA A 1 90 ? -7.409 11.777 5.314 1.00 0.00 368 ALA A O 9
ATOM 13792 N N . GLN A 1 91 ? -8.513 11.685 7.273 1.00 0.00 369 GLN A N 9
ATOM 13793 C CA . GLN A 1 91 ? -8.699 13.128 7.361 1.00 0.00 369 GLN A CA 9
ATOM 13794 C C . GLN A 1 91 ? -7.673 13.753 8.300 1.00 0.00 369 GLN A C 9
ATOM 13795 O O . GLN A 1 91 ? -7.245 14.890 8.100 1.00 0.00 369 GLN A O 9
ATOM 13809 N N . ARG A 1 92 ? -7.282 13.003 9.326 1.00 0.00 370 ARG A N 9
ATOM 13810 C CA . ARG A 1 92 ? -6.307 13.484 10.297 1.00 0.00 370 ARG A CA 9
ATOM 13811 C C . ARG A 1 92 ? -5.217 14.303 9.613 1.00 0.00 370 ARG A C 9
ATOM 13812 O O . ARG A 1 92 ? -4.927 15.430 10.016 1.00 0.00 370 ARG A O 9
ATOM 13833 N N . LYS A 1 93 ? -4.616 13.730 8.576 1.00 0.00 371 LYS A N 9
ATOM 13834 C CA . LYS A 1 93 ? -3.558 14.407 7.834 1.00 0.00 371 LYS A CA 9
ATOM 13835 C C . LYS A 1 93 ? -3.207 13.637 6.565 1.00 0.00 371 LYS A C 9
ATOM 13836 O O . LYS A 1 93 ? -3.002 12.425 6.601 1.00 0.00 371 LYS A O 9
ATOM 13855 N N . GLU A 1 94 ? -3.137 14.351 5.446 1.00 0.00 372 GLU A N 9
ATOM 13856 C CA . GLU A 1 94 ? -2.809 13.734 4.166 1.00 0.00 372 GLU A CA 9
ATOM 13857 C C . GLU A 1 94 ? -1.304 13.767 3.916 1.00 0.00 372 GLU A C 9
ATOM 13858 O O . GLU A 1 94 ? -0.582 14.560 4.519 1.00 0.00 372 GLU A O 9
ATOM 13870 N N . GLU A 1 95 ? -0.839 12.899 3.022 1.00 0.00 373 GLU A N 9
ATOM 13871 C CA . GLU A 1 95 ? 0.579 12.829 2.694 1.00 0.00 373 GLU A CA 9
ATOM 13872 C C . GLU A 1 95 ? 0.911 13.740 1.516 1.00 0.00 373 GLU A C 9
ATOM 13873 O O . GLU A 1 95 ? 0.668 13.392 0.360 1.00 0.00 373 GLU A O 9
ATOM 13885 N N . ARG A 1 96 ? 1.468 14.908 1.818 1.00 0.00 374 ARG A N 9
ATOM 13886 C CA . ARG A 1 96 ? 1.832 15.871 0.785 1.00 0.00 374 ARG A CA 9
ATOM 13887 C C . ARG A 1 96 ? 2.857 16.871 1.311 1.00 0.00 374 ARG A C 9
ATOM 13888 O O . ARG A 1 96 ? 2.689 17.435 2.392 1.00 0.00 374 ARG A O 9
ATOM 13909 N N . GLN A 1 97 ? 3.918 17.085 0.539 1.00 0.00 375 GLN A N 9
ATOM 13910 C CA . GLN A 1 97 ? 4.970 18.016 0.929 1.00 0.00 375 GLN A CA 9
ATOM 13911 C C . GLN A 1 97 ? 4.568 19.454 0.616 1.00 0.00 375 GLN A C 9
ATOM 13912 O O . GLN A 1 97 ? 4.072 19.747 -0.471 1.00 0.00 375 GLN A O 9
ATOM 13926 N N . SER A 1 98 ? 4.785 20.346 1.577 1.00 0.00 376 SER A N 9
ATOM 13927 C CA . SER A 1 98 ? 4.441 21.753 1.406 1.00 0.00 376 SER A CA 9
ATOM 13928 C C . SER A 1 98 ? 5.609 22.650 1.803 1.00 0.00 376 SER A C 9
ATOM 13929 O O . SER A 1 98 ? 6.081 23.462 1.008 1.00 0.00 376 SER A O 9
ATOM 13937 N N . GLY A 1 99 ? 6.072 22.497 3.040 1.00 0.00 377 GLY A N 9
ATOM 13938 C CA . GLY A 1 99 ? 7.181 23.299 3.522 1.00 0.00 377 GLY A CA 9
ATOM 13939 C C . GLY A 1 99 ? 6.843 24.775 3.589 1.00 0.00 377 GLY A C 9
ATOM 13940 O O . GLY A 1 99 ? 6.942 25.502 2.600 1.00 0.00 377 GLY A O 9
ATOM 13944 N N . PRO A 1 100 ? 6.431 25.238 4.778 1.00 0.00 378 PRO A N 9
ATOM 13945 C CA . PRO A 1 100 ? 6.067 26.641 4.999 1.00 0.00 378 PRO A CA 9
ATOM 13946 C C . PRO A 1 100 ? 7.059 27.605 4.357 1.00 0.00 378 PRO A C 9
ATOM 13947 O O . PRO A 1 100 ? 6.671 28.506 3.614 1.00 0.00 378 PRO A O 9
ATOM 13958 N N . SER A 1 101 ? 8.341 27.408 4.647 1.00 0.00 379 SER A N 9
ATOM 13959 C CA . SER A 1 101 ? 9.389 28.262 4.101 1.00 0.00 379 SER A CA 9
ATOM 13960 C C . SER A 1 101 ? 10.758 27.604 4.247 1.00 0.00 379 SER A C 9
ATOM 13961 O O . SER A 1 101 ? 10.943 26.707 5.069 1.00 0.00 379 SER A O 9
ATOM 13969 N N . SER A 1 102 ? 11.715 28.058 3.444 1.00 0.00 380 SER A N 9
ATOM 13970 C CA . SER A 1 102 ? 13.066 27.512 3.480 1.00 0.00 380 SER A CA 9
ATOM 13971 C C . SER A 1 102 ? 13.802 27.968 4.737 1.00 0.00 380 SER A C 9
ATOM 13972 O O . SER A 1 102 ? 14.030 29.160 4.938 1.00 0.00 380 SER A O 9
ATOM 13980 N N . GLY A 1 103 ? 14.173 27.008 5.579 1.00 0.00 381 GLY A N 9
ATOM 13981 C CA . GLY A 1 103 ? 14.879 27.329 6.805 1.00 0.00 381 GLY A CA 9
ATOM 13982 C C . GLY A 1 103 ? 14.363 26.543 7.994 1.00 0.00 381 GLY A C 9
ATOM 13983 O O . GLY A 1 103 ? 15.129 25.862 8.676 1.00 0.00 381 GLY A O 9
ATOM 13987 N N . GLY A 1 1 ? -35.989 -10.364 9.244 1.00 0.00 279 GLY A N 10
ATOM 13988 C CA . GLY A 1 1 ? -36.644 -10.891 8.061 1.00 0.00 279 GLY A CA 10
ATOM 13989 C C . GLY A 1 1 ? -35.942 -10.483 6.780 1.00 0.00 279 GLY A C 10
ATOM 13990 O O . GLY A 1 1 ? -35.201 -11.271 6.193 1.00 0.00 279 GLY A O 10
ATOM 13994 N N . SER A 1 2 ? -36.177 -9.250 6.345 1.00 0.00 280 SER A N 10
ATOM 13995 C CA . SER A 1 2 ? -35.566 -8.741 5.123 1.00 0.00 280 SER A CA 10
ATOM 13996 C C . SER A 1 2 ? -34.859 -7.414 5.381 1.00 0.00 280 SER A C 10
ATOM 13997 O O . SER A 1 2 ? -35.350 -6.571 6.131 1.00 0.00 280 SER A O 10
ATOM 14005 N N . SER A 1 3 ? -33.701 -7.236 4.752 1.00 0.00 281 SER A N 10
ATOM 14006 C CA . SER A 1 3 ? -32.922 -6.014 4.916 1.00 0.00 281 SER A CA 10
ATOM 14007 C C . SER A 1 3 ? -32.116 -5.711 3.657 1.00 0.00 281 SER A C 10
ATOM 14008 O O . SER A 1 3 ? -32.141 -6.473 2.691 1.00 0.00 281 SER A O 10
ATOM 14016 N N . GLY A 1 4 ? -31.400 -4.591 3.675 1.00 0.00 282 GLY A N 10
ATOM 14017 C CA . GLY A 1 4 ? -30.595 -4.205 2.530 1.00 0.00 282 GLY A CA 10
ATOM 14018 C C . GLY A 1 4 ? -30.772 -2.745 2.163 1.00 0.00 282 GLY A C 10
ATOM 14019 O O . GLY A 1 4 ? -31.266 -2.426 1.081 1.00 0.00 282 GLY A O 10
ATOM 14023 N N . SER A 1 5 ? -30.370 -1.857 3.065 1.00 0.00 283 SER A N 10
ATOM 14024 C CA . SER A 1 5 ? -30.491 -0.422 2.833 1.00 0.00 283 SER A CA 10
ATOM 14025 C C . SER A 1 5 ? -29.162 0.284 3.084 1.00 0.00 283 SER A C 10
ATOM 14026 O O . SER A 1 5 ? -28.247 -0.286 3.678 1.00 0.00 283 SER A O 10
ATOM 14034 N N . SER A 1 6 ? -29.065 1.528 2.629 1.00 0.00 284 SER A N 10
ATOM 14035 C CA . SER A 1 6 ? -27.847 2.312 2.800 1.00 0.00 284 SER A CA 10
ATOM 14036 C C . SER A 1 6 ? -28.014 3.336 3.919 1.00 0.00 284 SER A C 10
ATOM 14037 O O . SER A 1 6 ? -27.223 3.378 4.860 1.00 0.00 284 SER A O 10
ATOM 14045 N N . GLY A 1 7 ? -29.050 4.162 3.807 1.00 0.00 285 GLY A N 10
ATOM 14046 C CA . GLY A 1 7 ? -29.302 5.176 4.815 1.00 0.00 285 GLY A CA 10
ATOM 14047 C C . GLY A 1 7 ? -29.022 6.578 4.310 1.00 0.00 285 GLY A C 10
ATOM 14048 O O . GLY A 1 7 ? -28.465 6.755 3.226 1.00 0.00 285 GLY A O 10
ATOM 14052 N N . ASP A 1 8 ? -29.410 7.576 5.096 1.00 0.00 286 ASP A N 10
ATOM 14053 C CA . ASP A 1 8 ? -29.198 8.969 4.722 1.00 0.00 286 ASP A CA 10
ATOM 14054 C C . ASP A 1 8 ? -27.820 9.448 5.168 1.00 0.00 286 ASP A C 10
ATOM 14055 O O . ASP A 1 8 ? -27.524 9.494 6.362 1.00 0.00 286 ASP A O 10
ATOM 14064 N N . ARG A 1 9 ? -26.980 9.802 4.201 1.00 0.00 287 ARG A N 10
ATOM 14065 C CA . ARG A 1 9 ? -25.632 10.274 4.493 1.00 0.00 287 ARG A CA 10
ATOM 14066 C C . ARG A 1 9 ? -25.179 11.300 3.458 1.00 0.00 287 ARG A C 10
ATOM 14067 O O . ARG A 1 9 ? -25.467 11.164 2.269 1.00 0.00 287 ARG A O 10
ATOM 14088 N N . ILE A 1 10 ? -24.469 12.324 3.920 1.00 0.00 288 ILE A N 10
ATOM 14089 C CA . ILE A 1 10 ? -23.976 13.371 3.034 1.00 0.00 288 ILE A CA 10
ATOM 14090 C C . ILE A 1 10 ? -22.479 13.591 3.223 1.00 0.00 288 ILE A C 10
ATOM 14091 O O . ILE A 1 10 ? -21.991 13.687 4.350 1.00 0.00 288 ILE A O 10
ATOM 14107 N N . THR A 1 11 ? -21.753 13.671 2.112 1.00 0.00 289 THR A N 10
ATOM 14108 C CA . THR A 1 11 ? -20.311 13.881 2.154 1.00 0.00 289 THR A CA 10
ATOM 14109 C C . THR A 1 11 ? -19.856 14.805 1.030 1.00 0.00 289 THR A C 10
ATOM 14110 O O . THR A 1 11 ? -19.837 14.414 -0.137 1.00 0.00 289 THR A O 10
ATOM 14121 N N . ARG A 1 12 ? -19.490 16.031 1.390 1.00 0.00 290 ARG A N 10
ATOM 14122 C CA . ARG A 1 12 ? -19.036 17.010 0.411 1.00 0.00 290 ARG A CA 10
ATOM 14123 C C . ARG A 1 12 ? -17.638 17.517 0.756 1.00 0.00 290 ARG A C 10
ATOM 14124 O O . ARG A 1 12 ? -17.481 18.604 1.313 1.00 0.00 290 ARG A O 10
ATOM 14145 N N . TYR A 1 13 ? -16.628 16.722 0.423 1.00 0.00 291 TYR A N 10
ATOM 14146 C CA . TYR A 1 13 ? -15.244 17.088 0.701 1.00 0.00 291 TYR A CA 10
ATOM 14147 C C . TYR A 1 13 ? -14.287 16.348 -0.229 1.00 0.00 291 TYR A C 10
ATOM 14148 O O . TYR A 1 13 ? -14.637 15.317 -0.802 1.00 0.00 291 TYR A O 10
ATOM 14166 N N . GLN A 1 14 ? -13.079 16.883 -0.371 1.00 0.00 292 GLN A N 10
ATOM 14167 C CA . GLN A 1 14 ? -12.071 16.274 -1.231 1.00 0.00 292 GLN A CA 10
ATOM 14168 C C . GLN A 1 14 ? -11.172 15.334 -0.435 1.00 0.00 292 GLN A C 10
ATOM 14169 O O . GLN A 1 14 ? -10.197 15.764 0.182 1.00 0.00 292 GLN A O 10
ATOM 14183 N N . VAL A 1 15 ? -11.507 14.047 -0.451 1.00 0.00 293 VAL A N 10
ATOM 14184 C CA . VAL A 1 15 ? -10.730 13.046 0.269 1.00 0.00 293 VAL A CA 10
ATOM 14185 C C . VAL A 1 15 ? -10.446 11.833 -0.611 1.00 0.00 293 VAL A C 10
ATOM 14186 O O . VAL A 1 15 ? -11.265 10.920 -0.711 1.00 0.00 293 VAL A O 10
ATOM 14199 N N . VAL A 1 16 ? -9.279 11.831 -1.248 1.00 0.00 294 VAL A N 10
ATOM 14200 C CA . VAL A 1 16 ? -8.885 10.730 -2.118 1.00 0.00 294 VAL A CA 10
ATOM 14201 C C . VAL A 1 16 ? -8.038 9.710 -1.366 1.00 0.00 294 VAL A C 10
ATOM 14202 O O . VAL A 1 16 ? -7.969 8.543 -1.748 1.00 0.00 294 VAL A O 10
ATOM 14215 N N . ASN A 1 17 ? -7.395 10.160 -0.293 1.00 0.00 295 ASN A N 10
ATOM 14216 C CA . ASN A 1 17 ? -6.551 9.286 0.514 1.00 0.00 295 ASN A CA 10
ATOM 14217 C C . ASN A 1 17 ? -7.397 8.413 1.436 1.00 0.00 295 ASN A C 10
ATOM 14218 O O . ASN A 1 17 ? -8.364 8.882 2.038 1.00 0.00 295 ASN A O 10
ATOM 14229 N N . LEU A 1 18 ? -7.026 7.142 1.543 1.00 0.00 296 LEU A N 10
ATOM 14230 C CA . LEU A 1 18 ? -7.749 6.203 2.393 1.00 0.00 296 LEU A CA 10
ATOM 14231 C C . LEU A 1 18 ? -6.797 5.480 3.340 1.00 0.00 296 LEU A C 10
ATOM 14232 O O . LEU A 1 18 ? -5.671 5.148 2.969 1.00 0.00 296 LEU A O 10
ATOM 14248 N N . TYR A 1 19 ? -7.257 5.237 4.562 1.00 0.00 297 TYR A N 10
ATOM 14249 C CA . TYR A 1 19 ? -6.446 4.553 5.562 1.00 0.00 297 TYR A CA 10
ATOM 14250 C C . TYR A 1 19 ? -6.827 3.079 5.657 1.00 0.00 297 TYR A C 10
ATOM 14251 O O . TYR A 1 19 ? -7.979 2.740 5.931 1.00 0.00 297 TYR A O 10
ATOM 14269 N N . VAL A 1 20 ? -5.851 2.205 5.431 1.00 0.00 298 VAL A N 10
ATOM 14270 C CA . VAL A 1 20 ? -6.082 0.767 5.492 1.00 0.00 298 VAL A CA 10
ATOM 14271 C C . VAL A 1 20 ? -5.620 0.193 6.827 1.00 0.00 298 VAL A C 10
ATOM 14272 O O . VAL A 1 20 ? -4.498 0.444 7.268 1.00 0.00 298 VAL A O 10
ATOM 14285 N N . LYS A 1 21 ? -6.491 -0.580 7.466 1.00 0.00 299 LYS A N 10
ATOM 14286 C CA . LYS A 1 21 ? -6.173 -1.193 8.750 1.00 0.00 299 LYS A CA 10
ATOM 14287 C C . LYS A 1 21 ? -6.449 -2.693 8.721 1.00 0.00 299 LYS A C 10
ATOM 14288 O O . LYS A 1 21 ? -7.237 -3.172 7.907 1.00 0.00 299 LYS A O 10
ATOM 14307 N N . ASN A 1 22 ? -5.796 -3.427 9.615 1.00 0.00 300 ASN A N 10
ATOM 14308 C CA . ASN A 1 22 ? -5.972 -4.873 9.691 1.00 0.00 300 ASN A CA 10
ATOM 14309 C C . ASN A 1 22 ? -5.489 -5.549 8.412 1.00 0.00 300 ASN A C 10
ATOM 14310 O O . ASN A 1 22 ? -6.233 -6.291 7.769 1.00 0.00 300 ASN A O 10
ATOM 14321 N N . LEU A 1 23 ? -4.239 -5.286 8.047 1.00 0.00 301 LEU A N 10
ATOM 14322 C CA . LEU A 1 23 ? -3.655 -5.869 6.844 1.00 0.00 301 LEU A CA 10
ATOM 14323 C C . LEU A 1 23 ? -2.926 -7.169 7.167 1.00 0.00 301 LEU A C 10
ATOM 14324 O O . LEU A 1 23 ? -1.777 -7.155 7.610 1.00 0.00 301 LEU A O 10
ATOM 14340 N N . ASP A 1 24 ? -3.600 -8.291 6.940 1.00 0.00 302 ASP A N 10
ATOM 14341 C CA . ASP A 1 24 ? -3.016 -9.601 7.204 1.00 0.00 302 ASP A CA 10
ATOM 14342 C C . ASP A 1 24 ? -1.636 -9.719 6.565 1.00 0.00 302 ASP A C 10
ATOM 14343 O O . ASP A 1 24 ? -1.456 -9.397 5.390 1.00 0.00 302 ASP A O 10
ATOM 14352 N N . ASP A 1 25 ? -0.665 -10.182 7.345 1.00 0.00 303 ASP A N 10
ATOM 14353 C CA . ASP A 1 25 ? 0.699 -10.343 6.854 1.00 0.00 303 ASP A CA 10
ATOM 14354 C C . ASP A 1 25 ? 0.703 -10.782 5.394 1.00 0.00 303 ASP A C 10
ATOM 14355 O O . ASP A 1 25 ? 1.393 -10.196 4.561 1.00 0.00 303 ASP A O 10
ATOM 14364 N N . GLY A 1 26 ? -0.073 -11.818 5.090 1.00 0.00 304 GLY A N 10
ATOM 14365 C CA . GLY A 1 26 ? -0.143 -12.319 3.730 1.00 0.00 304 GLY A CA 10
ATOM 14366 C C . GLY A 1 26 ? -0.359 -11.213 2.715 1.00 0.00 304 GLY A C 10
ATOM 14367 O O . GLY A 1 26 ? 0.298 -11.181 1.674 1.00 0.00 304 GLY A O 10
ATOM 14371 N N . ILE A 1 27 ? -1.281 -10.307 3.018 1.00 0.00 305 ILE A N 10
ATOM 14372 C CA . ILE A 1 27 ? -1.582 -9.195 2.124 1.00 0.00 305 ILE A CA 10
ATOM 14373 C C . ILE A 1 27 ? -0.375 -8.277 1.963 1.00 0.00 305 ILE A C 10
ATOM 14374 O O . ILE A 1 27 ? 0.373 -8.046 2.913 1.00 0.00 305 ILE A O 10
ATOM 14390 N N . ASP A 1 28 ? -0.193 -7.755 0.755 1.00 0.00 306 ASP A N 10
ATOM 14391 C CA . ASP A 1 28 ? 0.922 -6.860 0.470 1.00 0.00 306 ASP A CA 10
ATOM 14392 C C . ASP A 1 28 ? 0.454 -5.648 -0.331 1.00 0.00 306 ASP A C 10
ATOM 14393 O O . ASP A 1 28 ? -0.739 -5.483 -0.585 1.00 0.00 306 ASP A O 10
ATOM 14402 N N . ASP A 1 29 ? 1.402 -4.804 -0.725 1.00 0.00 307 ASP A N 10
ATOM 14403 C CA . ASP A 1 29 ? 1.087 -3.608 -1.497 1.00 0.00 307 ASP A CA 10
ATOM 14404 C C . ASP A 1 29 ? 0.256 -3.958 -2.728 1.00 0.00 307 ASP A C 10
ATOM 14405 O O . ASP A 1 29 ? -0.708 -3.267 -3.054 1.00 0.00 307 ASP A O 10
ATOM 14414 N N . GLU A 1 30 ? 0.639 -5.035 -3.406 1.00 0.00 308 GLU A N 10
ATOM 14415 C CA . GLU A 1 30 ? -0.070 -5.475 -4.602 1.00 0.00 308 GLU A CA 10
ATOM 14416 C C . GLU A 1 30 ? -1.513 -5.848 -4.273 1.00 0.00 308 GLU A C 10
ATOM 14417 O O . GLU A 1 30 ? -2.449 -5.147 -4.658 1.00 0.00 308 GLU A O 10
ATOM 14429 N N . ARG A 1 31 ? -1.683 -6.956 -3.560 1.00 0.00 309 ARG A N 10
ATOM 14430 C CA . ARG A 1 31 ? -3.011 -7.424 -3.181 1.00 0.00 309 ARG A CA 10
ATOM 14431 C C . ARG A 1 31 ? -3.893 -6.258 -2.741 1.00 0.00 309 ARG A C 10
ATOM 14432 O O . ARG A 1 31 ? -5.077 -6.202 -3.075 1.00 0.00 309 ARG A O 10
ATOM 14453 N N . LEU A 1 32 ? -3.308 -5.331 -1.991 1.00 0.00 310 LEU A N 10
ATOM 14454 C CA . LEU A 1 32 ? -4.040 -4.167 -1.505 1.00 0.00 310 LEU A CA 10
ATOM 14455 C C . LEU A 1 32 ? -4.571 -3.333 -2.667 1.00 0.00 310 LEU A C 10
ATOM 14456 O O . LEU A 1 32 ? -5.775 -3.300 -2.921 1.00 0.00 310 LEU A O 10
ATOM 14472 N N . ARG A 1 33 ? -3.664 -2.663 -3.370 1.00 0.00 311 ARG A N 10
ATOM 14473 C CA . ARG A 1 33 ? -4.041 -1.830 -4.506 1.00 0.00 311 ARG A CA 10
ATOM 14474 C C . ARG A 1 33 ? -4.880 -2.621 -5.505 1.00 0.00 311 ARG A C 10
ATOM 14475 O O . ARG A 1 33 ? -5.645 -2.048 -6.281 1.00 0.00 311 ARG A O 10
ATOM 14496 N N . LYS A 1 34 ? -4.730 -3.941 -5.481 1.00 0.00 312 LYS A N 10
ATOM 14497 C CA . LYS A 1 34 ? -5.474 -4.812 -6.384 1.00 0.00 312 LYS A CA 10
ATOM 14498 C C . LYS A 1 34 ? -6.959 -4.818 -6.034 1.00 0.00 312 LYS A C 10
ATOM 14499 O O . LYS A 1 34 ? -7.814 -4.851 -6.917 1.00 0.00 312 LYS A O 10
ATOM 14518 N N . ALA A 1 35 ? -7.257 -4.786 -4.739 1.00 0.00 313 ALA A N 10
ATOM 14519 C CA . ALA A 1 35 ? -8.638 -4.784 -4.272 1.00 0.00 313 ALA A CA 10
ATOM 14520 C C . ALA A 1 35 ? -9.154 -3.361 -4.091 1.00 0.00 313 ALA A C 10
ATOM 14521 O O . ALA A 1 35 ? -10.129 -3.130 -3.376 1.00 0.00 313 ALA A O 10
ATOM 14528 N N . PHE A 1 36 ? -8.494 -2.409 -4.742 1.00 0.00 314 PHE A N 10
ATOM 14529 C CA . PHE A 1 36 ? -8.885 -1.007 -4.650 1.00 0.00 314 PHE A CA 10
ATOM 14530 C C . PHE A 1 36 ? -9.098 -0.410 -6.038 1.00 0.00 314 PHE A C 10
ATOM 14531 O O . PHE A 1 36 ? -9.913 0.495 -6.219 1.00 0.00 314 PHE A O 10
ATOM 14548 N N . SER A 1 37 ? -8.359 -0.924 -7.016 1.00 0.00 315 SER A N 10
ATOM 14549 C CA . SER A 1 37 ? -8.462 -0.439 -8.388 1.00 0.00 315 SER A CA 10
ATOM 14550 C C . SER A 1 37 ? -9.896 -0.552 -8.897 1.00 0.00 315 SER A C 10
ATOM 14551 O O . SER A 1 37 ? -10.440 0.369 -9.505 1.00 0.00 315 SER A O 10
ATOM 14559 N N . PRO A 1 38 ? -10.523 -1.711 -8.644 1.00 0.00 316 PRO A N 10
ATOM 14560 C CA . PRO A 1 38 ? -11.901 -1.973 -9.068 1.00 0.00 316 PRO A CA 10
ATOM 14561 C C . PRO A 1 38 ? -12.844 -0.828 -8.715 1.00 0.00 316 PRO A C 10
ATOM 14562 O O . PRO A 1 38 ? -13.945 -0.728 -9.257 1.00 0.00 316 PRO A O 10
ATOM 14573 N N . PHE A 1 39 ? -12.406 0.034 -7.804 1.00 0.00 317 PHE A N 10
ATOM 14574 C CA . PHE A 1 39 ? -13.211 1.173 -7.379 1.00 0.00 317 PHE A CA 10
ATOM 14575 C C . PHE A 1 39 ? -12.747 2.454 -8.066 1.00 0.00 317 PHE A C 10
ATOM 14576 O O . PHE A 1 39 ? -13.543 3.170 -8.672 1.00 0.00 317 PHE A O 10
ATOM 14593 N N . GLY A 1 40 ? -11.452 2.737 -7.965 1.00 0.00 318 GLY A N 10
ATOM 14594 C CA . GLY A 1 40 ? -10.904 3.932 -8.580 1.00 0.00 318 GLY A CA 10
ATOM 14595 C C . GLY A 1 40 ? -9.493 3.724 -9.094 1.00 0.00 318 GLY A C 10
ATOM 14596 O O . GLY A 1 40 ? -8.869 2.697 -8.822 1.00 0.00 318 GLY A O 10
ATOM 14600 N N . THR A 1 41 ? -8.987 4.701 -9.840 1.00 0.00 319 THR A N 10
ATOM 14601 C CA . THR A 1 41 ? -7.642 4.619 -10.396 1.00 0.00 319 THR A CA 10
ATOM 14602 C C . THR A 1 41 ? -6.603 5.118 -9.398 1.00 0.00 319 THR A C 10
ATOM 14603 O O . THR A 1 41 ? -6.342 6.318 -9.306 1.00 0.00 319 THR A O 10
ATOM 14614 N N . ILE A 1 42 ? -6.013 4.189 -8.652 1.00 0.00 320 ILE A N 10
ATOM 14615 C CA . ILE A 1 42 ? -5.001 4.536 -7.662 1.00 0.00 320 ILE A CA 10
ATOM 14616 C C . ILE A 1 42 ? -3.786 5.180 -8.319 1.00 0.00 320 ILE A C 10
ATOM 14617 O O . ILE A 1 42 ? -3.389 4.802 -9.422 1.00 0.00 320 ILE A O 10
ATOM 14633 N N . THR A 1 43 ? -3.196 6.154 -7.634 1.00 0.00 321 THR A N 10
ATOM 14634 C CA . THR A 1 43 ? -2.024 6.851 -8.151 1.00 0.00 321 THR A CA 10
ATOM 14635 C C . THR A 1 43 ? -0.785 6.533 -7.322 1.00 0.00 321 THR A C 10
ATOM 14636 O O . THR A 1 43 ? 0.336 6.558 -7.829 1.00 0.00 321 THR A O 10
ATOM 14647 N N . SER A 1 44 ? -0.995 6.232 -6.044 1.00 0.00 322 SER A N 10
ATOM 14648 C CA . SER A 1 44 ? 0.107 5.911 -5.144 1.00 0.00 322 SER A CA 10
ATOM 14649 C C . SER A 1 44 ? -0.375 5.048 -3.982 1.00 0.00 322 SER A C 10
ATOM 14650 O O . SER A 1 44 ? -1.091 5.519 -3.100 1.00 0.00 322 SER A O 10
ATOM 14658 N N . ALA A 1 45 ? 0.024 3.780 -3.990 1.00 0.00 323 ALA A N 10
ATOM 14659 C CA . ALA A 1 45 ? -0.364 2.850 -2.938 1.00 0.00 323 ALA A CA 10
ATOM 14660 C C . ALA A 1 45 ? 0.860 2.234 -2.270 1.00 0.00 323 ALA A C 10
ATOM 14661 O O . ALA A 1 45 ? 1.809 1.828 -2.942 1.00 0.00 323 ALA A O 10
ATOM 14668 N N . LYS A 1 46 ? 0.834 2.166 -0.943 1.00 0.00 324 LYS A N 10
ATOM 14669 C CA . LYS A 1 46 ? 1.942 1.599 -0.183 1.00 0.00 324 LYS A CA 10
ATOM 14670 C C . LYS A 1 46 ? 1.471 1.111 1.183 1.00 0.00 324 LYS A C 10
ATOM 14671 O O . LYS A 1 46 ? 0.496 1.622 1.734 1.00 0.00 324 LYS A O 10
ATOM 14690 N N . VAL A 1 47 ? 2.170 0.119 1.725 1.00 0.00 325 VAL A N 10
ATOM 14691 C CA . VAL A 1 47 ? 1.824 -0.437 3.028 1.00 0.00 325 VAL A CA 10
ATOM 14692 C C . VAL A 1 47 ? 2.937 -0.195 4.041 1.00 0.00 325 VAL A C 10
ATOM 14693 O O . VAL A 1 47 ? 4.119 -0.318 3.721 1.00 0.00 325 VAL A O 10
ATOM 14706 N N . MET A 1 48 ? 2.551 0.151 5.265 1.00 0.00 326 MET A N 10
ATOM 14707 C CA . MET A 1 48 ? 3.517 0.409 6.327 1.00 0.00 326 MET A CA 10
ATOM 14708 C C . MET A 1 48 ? 4.187 -0.885 6.778 1.00 0.00 326 MET A C 10
ATOM 14709 O O . MET A 1 48 ? 3.529 -1.911 6.943 1.00 0.00 326 MET A O 10
ATOM 14723 N N . MET A 1 49 ? 5.500 -0.828 6.976 1.00 0.00 327 MET A N 10
ATOM 14724 C CA . MET A 1 49 ? 6.259 -1.995 7.409 1.00 0.00 327 MET A CA 10
ATOM 14725 C C . MET A 1 49 ? 7.213 -1.634 8.543 1.00 0.00 327 MET A C 10
ATOM 14726 O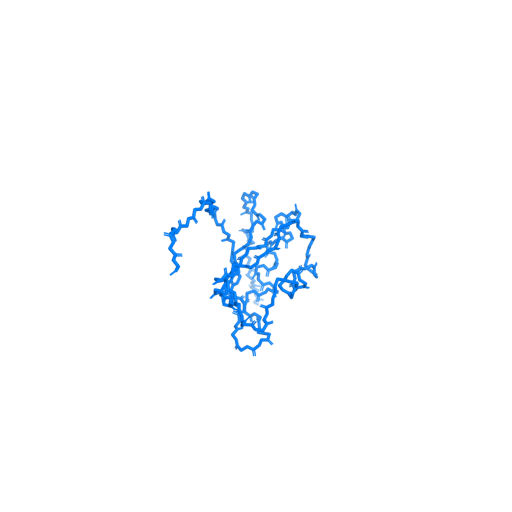 O . MET A 1 49 ? 7.293 -0.476 8.952 1.00 0.00 327 MET A O 10
ATOM 14740 N N . GLU A 1 50 ? 7.933 -2.632 9.046 1.00 0.00 328 GLU A N 10
ATOM 14741 C CA . GLU A 1 50 ? 8.879 -2.417 10.134 1.00 0.00 328 GLU A CA 10
ATOM 14742 C C . GLU A 1 50 ? 10.306 -2.709 9.679 1.00 0.00 328 GLU A C 10
ATOM 14743 O O . GLU A 1 50 ? 11.262 -2.113 10.174 1.00 0.00 328 GLU A O 10
ATOM 14755 N N . GLY A 1 51 ? 10.442 -3.632 8.731 1.00 0.00 329 GLY A N 10
ATOM 14756 C CA . GLY A 1 51 ? 11.755 -3.987 8.225 1.00 0.00 329 GLY A CA 10
ATOM 14757 C C . GLY A 1 51 ? 11.842 -5.443 7.811 1.00 0.00 329 GLY A C 10
ATOM 14758 O O . GLY A 1 51 ? 12.837 -6.114 8.082 1.00 0.00 329 GLY A O 10
ATOM 14762 N N . GLY A 1 52 ? 10.796 -5.934 7.154 1.00 0.00 330 GLY A N 10
ATOM 14763 C CA . GLY A 1 52 ? 10.778 -7.317 6.715 1.00 0.00 330 GLY A CA 10
ATOM 14764 C C . GLY A 1 52 ? 9.370 -7.852 6.542 1.00 0.00 330 GLY A C 10
ATOM 14765 O O . GLY A 1 52 ? 9.078 -8.547 5.569 1.00 0.00 330 GLY A O 10
ATOM 14769 N N . ARG A 1 53 ? 8.495 -7.528 7.489 1.00 0.00 331 ARG A N 10
ATOM 14770 C CA . ARG A 1 53 ? 7.111 -7.984 7.438 1.00 0.00 331 ARG A CA 10
ATOM 14771 C C . ARG A 1 53 ? 6.147 -6.810 7.588 1.00 0.00 331 ARG A C 10
ATOM 14772 O O . ARG A 1 53 ? 6.520 -5.747 8.083 1.00 0.00 331 ARG A O 10
ATOM 14793 N N . SER A 1 54 ? 4.906 -7.012 7.156 1.00 0.00 332 SER A N 10
ATOM 14794 C CA . SER A 1 54 ? 3.889 -5.970 7.238 1.00 0.00 332 SER A CA 10
ATOM 14795 C C . SER A 1 54 ? 3.276 -5.918 8.634 1.00 0.00 332 SER A C 10
ATOM 14796 O O . SER A 1 54 ? 3.033 -6.952 9.257 1.00 0.00 332 SER A O 10
ATOM 14804 N N . LYS A 1 55 ? 3.027 -4.707 9.119 1.00 0.00 333 LYS A N 10
ATOM 14805 C CA . LYS A 1 55 ? 2.440 -4.517 10.440 1.00 0.00 333 LYS A CA 10
ATOM 14806 C C . LYS A 1 55 ? 0.948 -4.835 10.424 1.00 0.00 333 LYS A C 10
ATOM 14807 O O . LYS A 1 55 ? 0.487 -5.732 11.128 1.00 0.00 333 LYS A O 10
ATOM 14826 N N . GLY A 1 56 ? 0.198 -4.093 9.615 1.00 0.00 334 GLY A N 10
ATOM 14827 C CA . GLY A 1 56 ? -1.233 -4.312 9.522 1.00 0.00 334 GLY A CA 10
ATOM 14828 C C . GLY A 1 56 ? -1.996 -3.040 9.211 1.00 0.00 334 GLY A C 10
ATOM 14829 O O . GLY A 1 56 ? -3.090 -2.820 9.732 1.00 0.00 334 GLY A O 10
ATOM 14833 N N . PHE A 1 57 ? -1.417 -2.197 8.362 1.00 0.00 335 PHE A N 10
ATOM 14834 C CA . PHE A 1 57 ? -2.048 -0.938 7.985 1.00 0.00 335 PHE A CA 10
ATOM 14835 C C . PHE A 1 57 ? -1.248 -0.234 6.893 1.00 0.00 335 PHE A C 10
ATOM 14836 O O . PHE A 1 57 ? -0.029 -0.376 6.812 1.00 0.00 335 PHE A O 10
ATOM 14853 N N . GLY A 1 58 ? -1.945 0.527 6.054 1.00 0.00 336 GLY A N 10
ATOM 14854 C CA . GLY A 1 58 ? -1.284 1.241 4.977 1.00 0.00 336 GLY A CA 10
ATOM 14855 C C . GLY A 1 58 ? -2.095 2.422 4.481 1.00 0.00 336 GLY A C 10
ATOM 14856 O O . GLY A 1 58 ? -3.081 2.814 5.106 1.00 0.00 336 GLY A O 10
ATOM 14860 N N . PHE A 1 59 ? -1.679 2.993 3.356 1.00 0.00 337 PHE A N 10
ATOM 14861 C CA . PHE A 1 59 ? -2.372 4.138 2.778 1.00 0.00 337 PHE A CA 10
ATOM 14862 C C . PHE A 1 59 ? -2.521 3.978 1.268 1.00 0.00 337 PHE A C 10
ATOM 14863 O O . PHE A 1 59 ? -1.631 3.458 0.596 1.00 0.00 337 PHE A O 10
ATOM 14880 N N . VAL A 1 60 ? -3.655 4.428 0.740 1.00 0.00 338 VAL A N 10
ATOM 14881 C CA . VAL A 1 60 ? -3.923 4.336 -0.690 1.00 0.00 338 VAL A CA 10
ATOM 14882 C C . VAL A 1 60 ? -4.474 5.650 -1.232 1.00 0.00 338 VAL A C 10
ATOM 14883 O O . VAL A 1 60 ? -5.454 6.186 -0.712 1.00 0.00 338 VAL A O 10
ATOM 14896 N N . CYS A 1 61 ? -3.839 6.164 -2.279 1.00 0.00 339 CYS A N 10
ATOM 14897 C CA . CYS A 1 61 ? -4.266 7.417 -2.892 1.00 0.00 339 CYS A CA 10
ATOM 14898 C C . CYS A 1 61 ? -5.060 7.156 -4.168 1.00 0.00 339 CYS A C 10
ATOM 14899 O O . CYS A 1 61 ? -4.606 6.435 -5.057 1.00 0.00 339 CYS A O 10
ATOM 14907 N N . PHE A 1 62 ? -6.248 7.745 -4.250 1.00 0.00 340 PHE A N 10
ATOM 14908 C CA . PHE A 1 62 ? -7.107 7.573 -5.416 1.00 0.00 340 PHE A CA 10
ATOM 14909 C C . PHE A 1 62 ? -7.034 8.793 -6.329 1.00 0.00 340 PHE A C 10
ATOM 14910 O O . PHE A 1 62 ? -6.499 9.835 -5.950 1.00 0.00 340 PHE A O 10
ATOM 14927 N N . SER A 1 63 ? -7.577 8.656 -7.535 1.00 0.00 341 SER A N 10
ATOM 14928 C CA . SER A 1 63 ? -7.570 9.745 -8.505 1.00 0.00 341 SER A CA 10
ATOM 14929 C C . SER A 1 63 ? -8.652 10.770 -8.178 1.00 0.00 341 SER A C 10
ATOM 14930 O O . SER A 1 63 ? -8.424 11.977 -8.259 1.00 0.00 341 SER A O 10
ATOM 14938 N N . SER A 1 64 ? -9.831 10.279 -7.809 1.00 0.00 342 SER A N 10
ATOM 14939 C CA . SER A 1 64 ? -10.951 11.151 -7.474 1.00 0.00 342 SER A CA 10
ATOM 14940 C C . SER A 1 64 ? -11.587 10.735 -6.152 1.00 0.00 342 SER A C 10
ATOM 14941 O O . SER A 1 64 ? -11.747 9.550 -5.856 1.00 0.00 342 SER A O 10
ATOM 14949 N N . PRO A 1 65 ? -11.959 11.731 -5.335 1.00 0.00 343 PRO A N 10
ATOM 14950 C CA . PRO A 1 65 ? -12.584 11.494 -4.030 1.00 0.00 343 PRO A CA 10
ATOM 14951 C C . PRO A 1 65 ? -13.715 10.475 -4.106 1.00 0.00 343 PRO A C 10
ATOM 14952 O O . PRO A 1 65 ? -13.676 9.440 -3.441 1.00 0.00 343 PRO A O 10
ATOM 14963 N N . GLU A 1 66 ? -14.722 10.774 -4.921 1.00 0.00 344 GLU A N 10
ATOM 14964 C CA . GLU A 1 66 ? -15.864 9.882 -5.083 1.00 0.00 344 GLU A CA 10
ATOM 14965 C C . GLU A 1 66 ? -15.426 8.421 -5.031 1.00 0.00 344 GLU A C 10
ATOM 14966 O O . GLU A 1 66 ? -15.883 7.656 -4.183 1.00 0.00 344 GLU A O 10
ATOM 14978 N N . GLU A 1 67 ? -14.537 8.044 -5.944 1.00 0.00 345 GLU A N 10
ATOM 14979 C CA . GLU A 1 67 ? -14.038 6.675 -6.003 1.00 0.00 345 GLU A CA 10
ATOM 14980 C C . GLU A 1 67 ? -13.557 6.211 -4.631 1.00 0.00 345 GLU A C 10
ATOM 14981 O O . GLU A 1 67 ? -13.905 5.123 -4.174 1.00 0.00 345 GLU A O 10
ATOM 14993 N N . ALA A 1 68 ? -12.754 7.046 -3.979 1.00 0.00 346 ALA A N 10
ATOM 14994 C CA . ALA A 1 68 ? -12.226 6.723 -2.659 1.00 0.00 346 ALA A CA 10
ATOM 14995 C C . ALA A 1 68 ? -13.352 6.415 -1.678 1.00 0.00 346 ALA A C 10
ATOM 14996 O O . ALA A 1 68 ? -13.266 5.470 -0.894 1.00 0.00 346 ALA A O 10
ATOM 15003 N N . THR A 1 69 ? -14.409 7.221 -1.725 1.00 0.00 347 THR A N 10
ATOM 15004 C CA . THR A 1 69 ? -15.551 7.035 -0.840 1.00 0.00 347 THR A CA 10
ATOM 15005 C C . THR A 1 69 ? -16.081 5.608 -0.917 1.00 0.00 347 THR A C 10
ATOM 15006 O O . THR A 1 69 ? -15.989 4.847 0.046 1.00 0.00 347 THR A O 10
ATOM 15017 N N . LYS A 1 70 ? -16.636 5.250 -2.070 1.00 0.00 348 LYS A N 10
ATOM 15018 C CA . LYS A 1 70 ? -17.180 3.913 -2.275 1.00 0.00 348 LYS A CA 10
ATOM 15019 C C . LYS A 1 70 ? -16.273 2.855 -1.656 1.00 0.00 348 LYS A C 10
ATOM 15020 O O . LYS A 1 70 ? -16.659 2.170 -0.709 1.00 0.00 348 LYS A O 10
ATOM 15039 N N . ALA A 1 71 ? -15.064 2.729 -2.195 1.00 0.00 349 ALA A N 10
ATOM 15040 C CA . ALA A 1 71 ? -14.101 1.758 -1.692 1.00 0.00 349 ALA A CA 10
ATOM 15041 C C . ALA A 1 71 ? -14.208 1.612 -0.178 1.00 0.00 349 ALA A C 10
ATOM 15042 O O . ALA A 1 71 ? -14.264 0.500 0.347 1.00 0.00 349 ALA A O 10
ATOM 15049 N N . VAL A 1 72 ? -14.234 2.743 0.520 1.00 0.00 350 VAL A N 10
ATOM 15050 C CA . VAL A 1 72 ? -14.334 2.742 1.975 1.00 0.00 350 VAL A CA 10
ATOM 15051 C C . VAL A 1 72 ? -15.384 1.744 2.453 1.00 0.00 350 VAL A C 10
ATOM 15052 O O . VAL A 1 72 ? -15.108 0.892 3.298 1.00 0.00 350 VAL A O 10
ATOM 15065 N N . THR A 1 73 ? -16.590 1.855 1.905 1.00 0.00 351 THR A N 10
ATOM 15066 C CA . THR A 1 73 ? -17.682 0.963 2.275 1.00 0.00 351 THR A CA 10
ATOM 15067 C C . THR A 1 73 ? -17.589 -0.360 1.524 1.00 0.00 351 THR A C 10
ATOM 15068 O O . THR A 1 73 ? -17.652 -1.431 2.127 1.00 0.00 351 THR A O 10
ATOM 15079 N N . GLU A 1 74 ? -17.439 -0.279 0.206 1.00 0.00 352 GLU A N 10
ATOM 15080 C CA . GLU A 1 74 ? -17.338 -1.472 -0.626 1.00 0.00 352 GLU A CA 10
ATOM 15081 C C . GLU A 1 74 ? -16.304 -2.443 -0.062 1.00 0.00 352 GLU A C 10
ATOM 15082 O O . GLU A 1 74 ? -16.403 -3.654 -0.258 1.00 0.00 352 GLU A O 10
ATOM 15094 N N . MET A 1 75 ? -15.313 -1.901 0.638 1.00 0.00 353 MET A N 10
ATOM 15095 C CA . MET A 1 75 ? -14.261 -2.718 1.231 1.00 0.00 353 MET A CA 10
ATOM 15096 C C . MET A 1 75 ? -14.497 -2.908 2.726 1.00 0.00 353 MET A C 10
ATOM 15097 O O . MET A 1 75 ? -14.444 -4.026 3.235 1.00 0.00 353 MET A O 10
ATOM 15111 N N . ASN A 1 76 ? -14.758 -1.807 3.423 1.00 0.00 354 ASN A N 10
ATOM 15112 C CA . ASN A 1 76 ? -15.001 -1.852 4.861 1.00 0.00 354 ASN A CA 10
ATOM 15113 C C . ASN A 1 76 ? -15.765 -3.116 5.243 1.00 0.00 354 ASN A C 10
ATOM 15114 O O . ASN A 1 76 ? -16.942 -3.266 4.917 1.00 0.00 354 ASN A O 10
ATOM 15125 N N . GLY A 1 77 ? -15.086 -4.024 5.938 1.00 0.00 355 GLY A N 10
ATOM 15126 C CA . GLY A 1 77 ? -15.717 -5.264 6.354 1.00 0.00 355 GLY A CA 10
ATOM 15127 C C . GLY A 1 77 ? -15.608 -6.351 5.304 1.00 0.00 355 GLY A C 10
ATOM 15128 O O . GLY A 1 77 ? -16.373 -7.315 5.318 1.00 0.00 355 GLY A O 10
ATOM 15132 N N . ARG A 1 78 ? -14.656 -6.194 4.389 1.00 0.00 356 ARG A N 10
ATOM 15133 C CA . ARG A 1 78 ? -14.452 -7.169 3.325 1.00 0.00 356 ARG A CA 10
ATOM 15134 C C . ARG A 1 78 ? -13.303 -8.113 3.665 1.00 0.00 356 ARG A C 10
ATOM 15135 O O . ARG A 1 78 ? -12.170 -7.677 3.871 1.00 0.00 356 ARG A O 10
ATOM 15156 N N . ILE A 1 79 ? -13.602 -9.406 3.721 1.00 0.00 357 ILE A N 10
ATOM 15157 C CA . ILE A 1 79 ? -12.594 -10.411 4.035 1.00 0.00 357 ILE A CA 10
ATOM 15158 C C . ILE A 1 79 ? -11.863 -10.868 2.778 1.00 0.00 357 ILE A C 10
ATOM 15159 O O . ILE A 1 79 ? -12.487 -11.204 1.771 1.00 0.00 357 ILE A O 10
ATOM 15175 N N . VAL A 1 80 ? -10.535 -10.880 2.843 1.00 0.00 358 VAL A N 10
ATOM 15176 C CA . VAL A 1 80 ? -9.718 -11.299 1.710 1.00 0.00 358 VAL A CA 10
ATOM 15177 C C . VAL A 1 80 ? -8.918 -12.553 2.045 1.00 0.00 358 VAL A C 10
ATOM 15178 O O . VAL A 1 80 ? -8.810 -13.469 1.229 1.00 0.00 358 VAL A O 10
ATOM 15191 N N . ALA A 1 81 ? -8.358 -12.587 3.249 1.00 0.00 359 ALA A N 10
ATOM 15192 C CA . ALA A 1 81 ? -7.569 -13.730 3.693 1.00 0.00 359 ALA A CA 10
ATOM 15193 C C . ALA A 1 81 ? -8.085 -14.270 5.023 1.00 0.00 359 ALA A C 10
ATOM 15194 O O . ALA A 1 81 ? -8.641 -15.367 5.087 1.00 0.00 359 ALA A O 10
ATOM 15201 N N . THR A 1 82 ? -7.896 -13.493 6.085 1.00 0.00 360 THR A N 10
ATOM 15202 C CA . THR A 1 82 ? -8.340 -13.894 7.414 1.00 0.00 360 THR A CA 10
ATOM 15203 C C . THR A 1 82 ? -9.144 -12.785 8.083 1.00 0.00 360 THR A C 10
ATOM 15204 O O . THR A 1 82 ? -10.281 -12.996 8.504 1.00 0.00 360 THR A O 10
ATOM 15215 N N . LYS A 1 83 ? -8.547 -11.601 8.177 1.00 0.00 361 LYS A N 10
ATOM 15216 C CA . LYS A 1 83 ? -9.208 -10.457 8.792 1.00 0.00 361 LYS A CA 10
ATOM 15217 C C . LYS A 1 83 ? -9.784 -9.525 7.731 1.00 0.00 361 LYS A C 10
ATOM 15218 O O . LYS A 1 83 ? -9.328 -9.490 6.588 1.00 0.00 361 LYS A O 10
ATOM 15237 N N . PRO A 1 84 ? -10.808 -8.750 8.116 1.00 0.00 362 PRO A N 10
ATOM 15238 C CA . PRO A 1 84 ? -11.467 -7.802 7.212 1.00 0.00 362 PRO A CA 10
ATOM 15239 C C . PRO A 1 84 ? -10.647 -6.532 7.007 1.00 0.00 362 PRO A C 10
ATOM 15240 O O . PRO A 1 84 ? -10.116 -5.963 7.961 1.00 0.00 362 PRO A O 10
ATOM 15251 N N . LEU A 1 85 ? -10.548 -6.093 5.757 1.00 0.00 363 LEU A N 10
ATOM 15252 C CA . LEU A 1 85 ? -9.793 -4.890 5.426 1.00 0.00 363 LEU A CA 10
ATOM 15253 C C . LEU A 1 85 ? -10.522 -3.640 5.908 1.00 0.00 363 LEU A C 10
ATOM 15254 O O . LEU A 1 85 ? -11.312 -3.047 5.173 1.00 0.00 363 LEU A O 10
ATOM 15270 N N . TYR A 1 86 ? -10.251 -3.244 7.147 1.00 0.00 364 TYR A N 10
ATOM 15271 C CA . TYR A 1 86 ? -10.881 -2.064 7.728 1.00 0.00 364 TYR A CA 10
ATOM 15272 C C . TYR A 1 86 ? -10.467 -0.801 6.980 1.00 0.00 364 TYR A C 10
ATOM 15273 O O . TYR A 1 86 ? -9.375 -0.272 7.188 1.00 0.00 364 TYR A O 10
ATOM 15291 N N . VAL A 1 87 ? -11.347 -0.322 6.107 1.00 0.00 365 VAL A N 10
ATOM 15292 C CA . VAL A 1 87 ? -11.076 0.880 5.328 1.00 0.00 365 VAL A CA 10
ATOM 15293 C C . VAL A 1 87 ? -11.770 2.095 5.932 1.00 0.00 365 VAL A C 10
ATOM 15294 O O . VAL A 1 87 ? -12.940 2.031 6.308 1.00 0.00 365 VAL A O 10
ATOM 15307 N N . ALA A 1 88 ? -11.042 3.203 6.021 1.00 0.00 366 ALA A N 10
ATOM 15308 C CA . ALA A 1 88 ? -11.589 4.434 6.577 1.00 0.00 366 ALA A CA 10
ATOM 15309 C C . ALA A 1 88 ? -10.869 5.657 6.017 1.00 0.00 366 ALA A C 10
ATOM 15310 O O . ALA A 1 88 ? -9.658 5.629 5.794 1.00 0.00 366 ALA A O 10
ATOM 15317 N N . LEU A 1 89 ? -11.621 6.728 5.791 1.00 0.00 367 LEU A N 10
ATOM 15318 C CA . LEU A 1 89 ? -11.055 7.961 5.256 1.00 0.00 367 LEU A CA 10
ATOM 15319 C C . LEU A 1 89 ? -9.883 8.437 6.108 1.00 0.00 367 LEU A C 10
ATOM 15320 O O . LEU A 1 89 ? -9.884 8.275 7.328 1.00 0.00 367 LEU A O 10
ATOM 15336 N N . ALA A 1 90 ? -8.885 9.026 5.457 1.00 0.00 368 ALA A N 10
ATOM 15337 C CA . ALA A 1 90 ? -7.709 9.530 6.155 1.00 0.00 368 ALA A CA 10
ATOM 15338 C C . ALA A 1 90 ? -7.347 10.932 5.680 1.00 0.00 368 ALA A C 10
ATOM 15339 O O . ALA A 1 90 ? -7.972 11.467 4.765 1.00 0.00 368 ALA A O 10
ATOM 15346 N N . GLN A 1 91 ? -6.334 11.522 6.307 1.00 0.00 369 GLN A N 10
ATOM 15347 C CA . GLN A 1 91 ? -5.891 12.864 5.948 1.00 0.00 369 GLN A CA 10
ATOM 15348 C C . GLN A 1 91 ? -4.917 12.819 4.774 1.00 0.00 369 GLN A C 10
ATOM 15349 O O . GLN A 1 91 ? -3.936 12.076 4.797 1.00 0.00 369 GLN A O 10
ATOM 15363 N N . ARG A 1 92 ? -5.196 13.619 3.750 1.00 0.00 370 ARG A N 10
ATOM 15364 C CA . ARG A 1 92 ? -4.346 13.669 2.567 1.00 0.00 370 ARG A CA 10
ATOM 15365 C C . ARG A 1 92 ? -3.328 14.801 2.676 1.00 0.00 370 ARG A C 10
ATOM 15366 O O . ARG A 1 92 ? -3.539 15.772 3.403 1.00 0.00 370 ARG A O 10
ATOM 15387 N N . LYS A 1 93 ? -2.224 14.669 1.950 1.00 0.00 371 LYS A N 10
ATOM 15388 C CA . LYS A 1 93 ? -1.173 15.679 1.964 1.00 0.00 371 LYS A CA 10
ATOM 15389 C C . LYS A 1 93 ? -1.151 16.460 0.653 1.00 0.00 371 LYS A C 10
ATOM 15390 O O . LYS A 1 93 ? -1.679 16.003 -0.360 1.00 0.00 371 LYS A O 10
ATOM 15409 N N . GLU A 1 94 ? -0.536 17.638 0.681 1.00 0.00 372 GLU A N 10
ATOM 15410 C CA . GLU A 1 94 ? -0.446 18.480 -0.505 1.00 0.00 372 GLU A CA 10
ATOM 15411 C C . GLU A 1 94 ? 0.651 17.984 -1.443 1.00 0.00 372 GLU A C 10
ATOM 15412 O O . GLU A 1 94 ? 0.438 17.849 -2.647 1.00 0.00 372 GLU A O 10
ATOM 15424 N N . GLU A 1 95 ? 1.826 17.715 -0.880 1.00 0.00 373 GLU A N 10
ATOM 15425 C CA . GLU A 1 95 ? 2.956 17.236 -1.666 1.00 0.00 373 GLU A CA 10
ATOM 15426 C C . GLU A 1 95 ? 4.069 16.719 -0.758 1.00 0.00 373 GLU A C 10
ATOM 15427 O O . GLU A 1 95 ? 4.174 17.117 0.402 1.00 0.00 373 GLU A O 10
ATOM 15439 N N . ARG A 1 96 ? 4.897 15.829 -1.296 1.00 0.00 374 ARG A N 10
ATOM 15440 C CA . ARG A 1 96 ? 6.001 15.255 -0.535 1.00 0.00 374 ARG A CA 10
ATOM 15441 C C . ARG A 1 96 ? 7.133 14.822 -1.462 1.00 0.00 374 ARG A C 10
ATOM 15442 O O . ARG A 1 96 ? 6.901 14.159 -2.472 1.00 0.00 374 ARG A O 10
ATOM 15463 N N . GLN A 1 97 ? 8.357 15.203 -1.110 1.00 0.00 375 GLN A N 10
ATOM 15464 C CA . GLN A 1 97 ? 9.524 14.855 -1.911 1.00 0.00 375 GLN A CA 10
ATOM 15465 C C . GLN A 1 97 ? 10.546 14.088 -1.079 1.00 0.00 375 GLN A C 10
ATOM 15466 O O . GLN A 1 97 ? 10.777 14.406 0.087 1.00 0.00 375 GLN A O 10
ATOM 15480 N N . SER A 1 98 ? 11.156 13.075 -1.687 1.00 0.00 376 SER A N 10
ATOM 15481 C CA . SER A 1 98 ? 12.151 12.259 -1.001 1.00 0.00 376 SER A CA 10
ATOM 15482 C C . SER A 1 98 ? 13.327 13.113 -0.537 1.00 0.00 376 SER A C 10
ATOM 15483 O O . SER A 1 98 ? 13.772 13.008 0.606 1.00 0.00 376 SER A O 10
ATOM 15491 N N . GLY A 1 99 ? 13.827 13.958 -1.433 1.00 0.00 377 GLY A N 10
ATOM 15492 C CA . GLY A 1 99 ? 14.947 14.818 -1.098 1.00 0.00 377 GLY A CA 10
ATOM 15493 C C . GLY A 1 99 ? 15.991 14.109 -0.258 1.00 0.00 377 GLY A C 10
ATOM 15494 O O . GLY A 1 99 ? 16.100 14.326 0.949 1.00 0.00 377 GLY A O 10
ATOM 15498 N N . PRO A 1 100 ? 16.782 13.237 -0.902 1.00 0.00 378 PRO A N 10
ATOM 15499 C CA . PRO A 1 100 ? 17.836 12.476 -0.225 1.00 0.00 378 PRO A CA 10
ATOM 15500 C C . PRO A 1 100 ? 19.075 13.320 0.052 1.00 0.00 378 PRO A C 10
ATOM 15501 O O . PRO A 1 100 ? 19.888 12.983 0.912 1.00 0.00 378 PRO A O 10
ATOM 15512 N N . SER A 1 101 ? 19.212 14.420 -0.683 1.00 0.00 379 SER A N 10
ATOM 15513 C CA . SER A 1 101 ? 20.355 15.311 -0.518 1.00 0.00 379 SER A CA 10
ATOM 15514 C C . SER A 1 101 ? 19.967 16.754 -0.827 1.00 0.00 379 SER A C 10
ATOM 15515 O O . SER A 1 101 ? 19.342 17.035 -1.849 1.00 0.00 379 SER A O 10
ATOM 15523 N N . SER A 1 102 ? 20.342 17.665 0.066 1.00 0.00 380 SER A N 10
ATOM 15524 C CA . SER A 1 102 ? 20.031 19.078 -0.108 1.00 0.00 380 SER A CA 10
ATOM 15525 C C . SER A 1 102 ? 20.125 19.479 -1.577 1.00 0.00 380 SER A C 10
ATOM 15526 O O . SER A 1 102 ? 19.185 20.036 -2.142 1.00 0.00 380 SER A O 10
ATOM 15534 N N . GLY A 1 103 ? 21.269 19.191 -2.190 1.00 0.00 381 GLY A N 10
ATOM 15535 C CA . GLY A 1 103 ? 21.467 19.528 -3.588 1.00 0.00 381 GLY A CA 10
ATOM 15536 C C . GLY A 1 103 ? 22.520 20.601 -3.782 1.00 0.00 381 GLY A C 10
ATOM 15537 O O . GLY A 1 103 ? 22.934 20.877 -4.908 1.00 0.00 381 GLY A O 10
ATOM 15541 N N . GLY A 1 1 ? -32.289 -6.846 -3.238 1.00 0.00 279 GLY A N 11
ATOM 15542 C CA . GLY A 1 1 ? -31.785 -5.509 -2.983 1.00 0.00 279 GLY A CA 11
ATOM 15543 C C . GLY A 1 1 ? -32.347 -4.911 -1.709 1.00 0.00 279 GLY A C 11
ATOM 15544 O O . GLY A 1 1 ? -33.301 -4.133 -1.748 1.00 0.00 279 GLY A O 11
ATOM 15548 N N . SER A 1 2 ? -31.757 -5.275 -0.575 1.00 0.00 280 SER A N 11
ATOM 15549 C CA . SER A 1 2 ? -32.209 -4.773 0.717 1.00 0.00 280 SER A CA 11
ATOM 15550 C C . SER A 1 2 ? -31.923 -3.280 0.850 1.00 0.00 280 SER A C 11
ATOM 15551 O O . SER A 1 2 ? -32.823 -2.487 1.124 1.00 0.00 280 SER A O 11
ATOM 15559 N N . SER A 1 3 ? -30.663 -2.906 0.655 1.00 0.00 281 SER A N 11
ATOM 15560 C CA . SER A 1 3 ? -30.256 -1.509 0.756 1.00 0.00 281 SER A CA 11
ATOM 15561 C C . SER A 1 3 ? -29.876 -0.953 -0.613 1.00 0.00 281 SER A C 11
ATOM 15562 O O . SER A 1 3 ? -29.564 -1.704 -1.536 1.00 0.00 281 SER A O 11
ATOM 15570 N N . GLY A 1 4 ? -29.904 0.371 -0.736 1.00 0.00 282 GLY A N 11
ATOM 15571 C CA . GLY A 1 4 ? -29.561 1.006 -1.995 1.00 0.00 282 GLY A CA 11
ATOM 15572 C C . GLY A 1 4 ? -30.288 2.321 -2.197 1.00 0.00 282 GLY A C 11
ATOM 15573 O O . GLY A 1 4 ? -30.899 2.546 -3.241 1.00 0.00 282 GLY A O 11
ATOM 15577 N N . SER A 1 5 ? -30.223 3.192 -1.195 1.00 0.00 283 SER A N 11
ATOM 15578 C CA . SER A 1 5 ? -30.885 4.489 -1.266 1.00 0.00 283 SER A CA 11
ATOM 15579 C C . SER A 1 5 ? -29.995 5.516 -1.960 1.00 0.00 283 SER A C 11
ATOM 15580 O O . SER A 1 5 ? -28.769 5.403 -1.944 1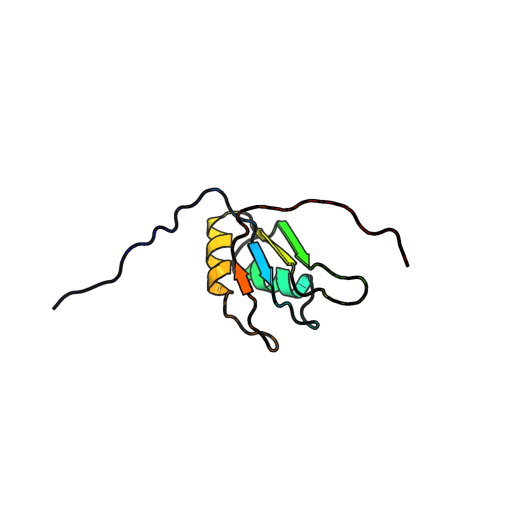.00 0.00 283 SER A O 11
ATOM 15588 N N . SER A 1 6 ? -30.622 6.517 -2.570 1.00 0.00 284 SER A N 11
ATOM 15589 C CA . SER A 1 6 ? -29.888 7.562 -3.274 1.00 0.00 284 SER A CA 11
ATOM 15590 C C . SER A 1 6 ? -29.928 8.873 -2.494 1.00 0.00 284 SER A C 11
ATOM 15591 O O . SER A 1 6 ? -30.829 9.102 -1.688 1.00 0.00 284 SER A O 11
ATOM 15599 N N . GLY A 1 7 ? -28.943 9.731 -2.740 1.00 0.00 285 GLY A N 11
ATOM 15600 C CA . GLY A 1 7 ? -28.882 11.009 -2.054 1.00 0.00 285 GLY A CA 11
ATOM 15601 C C . GLY A 1 7 ? -28.320 10.887 -0.652 1.00 0.00 285 GLY A C 11
ATOM 15602 O O . GLY A 1 7 ? -29.035 11.086 0.330 1.00 0.00 285 GLY A O 11
ATOM 15606 N N . ASP A 1 8 ? -27.036 10.560 -0.558 1.00 0.00 286 ASP A N 11
ATOM 15607 C CA . ASP A 1 8 ? -26.377 10.411 0.735 1.00 0.00 286 ASP A CA 11
ATOM 15608 C C . ASP A 1 8 ? -25.050 11.162 0.757 1.00 0.00 286 ASP A C 11
ATOM 15609 O O . ASP A 1 8 ? -24.019 10.633 0.341 1.00 0.00 286 ASP A O 11
ATOM 15618 N N . ARG A 1 9 ? -25.083 12.398 1.246 1.00 0.00 287 ARG A N 11
ATOM 15619 C CA . ARG A 1 9 ? -23.883 13.222 1.320 1.00 0.00 287 ARG A CA 11
ATOM 15620 C C . ARG A 1 9 ? -23.101 12.931 2.598 1.00 0.00 287 ARG A C 11
ATOM 15621 O O . ARG A 1 9 ? -23.565 13.223 3.701 1.00 0.00 287 ARG A O 11
ATOM 15642 N N . ILE A 1 10 ? -21.915 12.353 2.442 1.00 0.00 288 ILE A N 11
ATOM 15643 C CA . ILE A 1 10 ? -21.070 12.023 3.583 1.00 0.00 288 ILE A CA 11
ATOM 15644 C C . ILE A 1 10 ? -20.032 13.112 3.831 1.00 0.00 288 ILE A C 11
ATOM 15645 O O . ILE A 1 10 ? -19.946 13.666 4.928 1.00 0.00 288 ILE A O 11
ATOM 15661 N N . THR A 1 11 ? -19.245 13.417 2.804 1.00 0.00 289 THR A N 11
ATOM 15662 C CA . THR A 1 11 ? -18.212 14.440 2.910 1.00 0.00 289 THR A CA 11
ATOM 15663 C C . THR A 1 11 ? -18.010 15.157 1.580 1.00 0.00 289 THR A C 11
ATOM 15664 O O . THR A 1 11 ? -18.125 14.552 0.514 1.00 0.00 289 THR A O 11
ATOM 15675 N N . ARG A 1 12 ? -17.708 16.450 1.650 1.00 0.00 290 ARG A N 11
ATOM 15676 C CA . ARG A 1 12 ? -17.491 17.249 0.450 1.00 0.00 290 ARG A CA 11
ATOM 15677 C C . ARG A 1 12 ? -16.007 17.546 0.257 1.00 0.00 290 ARG A C 11
ATOM 15678 O O . ARG A 1 12 ? -15.586 17.986 -0.813 1.00 0.00 290 ARG A O 11
ATOM 15699 N N . TYR A 1 13 ? -15.219 17.303 1.298 1.00 0.00 291 TYR A N 11
ATOM 15700 C CA . TYR A 1 13 ? -13.783 17.547 1.244 1.00 0.00 291 TYR A CA 11
ATOM 15701 C C . TYR A 1 13 ? -13.082 16.487 0.400 1.00 0.00 291 TYR A C 11
ATOM 15702 O O . TYR A 1 13 ? -13.333 15.292 0.551 1.00 0.00 291 TYR A O 11
ATOM 15720 N N . GLN A 1 14 ? -12.201 16.935 -0.489 1.00 0.00 292 GLN A N 11
ATOM 15721 C CA . GLN A 1 14 ? -11.463 16.026 -1.358 1.00 0.00 292 GLN A CA 11
ATOM 15722 C C . GLN A 1 14 ? -10.582 15.087 -0.541 1.00 0.00 292 GLN A C 11
ATOM 15723 O O . GLN A 1 14 ? -9.463 15.438 -0.167 1.00 0.00 292 GLN A O 11
ATOM 15737 N N . VAL A 1 15 ? -11.095 13.892 -0.266 1.00 0.00 293 VAL A N 11
ATOM 15738 C CA . VAL A 1 15 ? -10.354 12.901 0.506 1.00 0.00 293 VAL A CA 11
ATOM 15739 C C . VAL A 1 15 ? -10.141 11.624 -0.298 1.00 0.00 293 VAL A C 11
ATOM 15740 O O . VAL A 1 15 ? -10.944 10.693 -0.230 1.00 0.00 293 VAL A O 11
ATOM 15753 N N . VAL A 1 16 ? -9.053 11.585 -1.060 1.00 0.00 294 VAL A N 11
ATOM 15754 C CA . VAL A 1 16 ? -8.733 10.421 -1.878 1.00 0.00 294 VAL A CA 11
ATOM 15755 C C . VAL A 1 16 ? -7.935 9.394 -1.082 1.00 0.00 294 VAL A C 11
ATOM 15756 O O . VAL A 1 16 ? -8.030 8.193 -1.329 1.00 0.00 294 VAL A O 11
ATOM 15769 N N . ASN A 1 17 ? -7.149 9.876 -0.125 1.00 0.00 295 ASN A N 11
ATOM 15770 C CA . ASN A 1 17 ? -6.333 9.000 0.708 1.00 0.00 295 ASN A CA 11
ATOM 15771 C C . ASN A 1 17 ? -7.207 8.176 1.650 1.00 0.00 295 ASN A C 11
ATOM 15772 O O . ASN A 1 17 ? -7.983 8.725 2.433 1.00 0.00 295 ASN A O 11
ATOM 15783 N N . LEU A 1 18 ? -7.076 6.857 1.568 1.00 0.00 296 LEU A N 11
ATOM 15784 C CA . LEU A 1 18 ? -7.852 5.957 2.413 1.00 0.00 296 LEU A CA 11
ATOM 15785 C C . LEU A 1 18 ? -6.952 5.230 3.407 1.00 0.00 296 LEU A C 11
ATOM 15786 O O . LEU A 1 18 ? -5.868 4.764 3.053 1.00 0.00 296 LEU A O 11
ATOM 15802 N N . TYR A 1 19 ? -7.408 5.136 4.651 1.00 0.00 297 TYR A N 11
ATOM 15803 C CA . TYR A 1 19 ? -6.643 4.466 5.696 1.00 0.00 297 TYR A CA 11
ATOM 15804 C C . TYR A 1 19 ? -6.996 2.983 5.764 1.00 0.00 297 TYR A C 11
ATOM 15805 O O . TYR A 1 19 ? -8.146 2.616 6.008 1.00 0.00 297 TYR A O 11
ATOM 15823 N N . VAL A 1 20 ? -5.997 2.133 5.546 1.00 0.00 298 VAL A N 11
ATOM 15824 C CA . VAL A 1 20 ? -6.199 0.690 5.583 1.00 0.00 298 VAL A CA 11
ATOM 15825 C C . VAL A 1 20 ? -5.588 0.082 6.840 1.00 0.00 298 VAL A C 11
ATOM 15826 O O . VAL A 1 20 ? -4.427 0.333 7.164 1.00 0.00 298 VAL A O 11
ATOM 15839 N N . LYS A 1 21 ? -6.377 -0.721 7.546 1.00 0.00 299 LYS A N 11
ATOM 15840 C CA . LYS A 1 21 ? -5.914 -1.368 8.768 1.00 0.00 299 LYS A CA 11
ATOM 15841 C C . LYS A 1 21 ? -6.204 -2.866 8.734 1.00 0.00 299 LYS A C 11
ATOM 15842 O O . LYS A 1 21 ? -7.020 -3.331 7.940 1.00 0.00 299 LYS A O 11
ATOM 15861 N N . ASN A 1 22 ? -5.530 -3.614 9.602 1.00 0.00 300 ASN A N 11
ATOM 15862 C CA . ASN A 1 22 ? -5.716 -5.059 9.671 1.00 0.00 300 ASN A CA 11
ATOM 15863 C C . ASN A 1 22 ? -5.278 -5.726 8.371 1.00 0.00 300 ASN A C 11
ATOM 15864 O O . ASN A 1 22 ? -6.023 -6.511 7.782 1.00 0.00 300 ASN A O 11
ATOM 15875 N N . LEU A 1 23 ? -4.066 -5.410 7.929 1.00 0.00 301 LEU A N 11
ATOM 15876 C CA . LEU A 1 23 ? -3.527 -5.980 6.699 1.00 0.00 301 LEU A CA 11
ATOM 15877 C C . LEU A 1 23 ? -2.861 -7.325 6.968 1.00 0.00 301 LEU A C 11
ATOM 15878 O O . LEU A 1 23 ? -1.716 -7.383 7.418 1.00 0.00 301 LEU A O 11
ATOM 15894 N N . ASP A 1 24 ? -3.583 -8.404 6.687 1.00 0.00 302 ASP A N 11
ATOM 15895 C CA . ASP A 1 24 ? -3.061 -9.749 6.895 1.00 0.00 302 ASP A CA 11
ATOM 15896 C C . ASP A 1 24 ? -1.649 -9.877 6.331 1.00 0.00 302 ASP A C 11
ATOM 15897 O O . ASP A 1 24 ? -1.325 -9.285 5.302 1.00 0.00 302 ASP A O 11
ATOM 15906 N N . ASP A 1 25 ? -0.814 -10.654 7.013 1.00 0.00 303 ASP A N 11
ATOM 15907 C CA . ASP A 1 25 ? 0.564 -10.860 6.580 1.00 0.00 303 ASP A CA 11
ATOM 15908 C C . ASP A 1 25 ? 0.623 -11.186 5.091 1.00 0.00 303 ASP A C 11
ATOM 15909 O O . ASP A 1 25 ? 1.505 -10.713 4.376 1.00 0.00 303 ASP A O 11
ATOM 15918 N N . GLY A 1 26 ? -0.323 -12.000 4.630 1.00 0.00 304 GLY A N 11
ATOM 15919 C CA . GLY A 1 26 ? -0.360 -12.376 3.229 1.00 0.00 304 GLY A CA 11
ATOM 15920 C C . GLY A 1 26 ? -0.544 -11.183 2.313 1.00 0.00 304 GLY A C 11
ATOM 15921 O O . GLY A 1 26 ? 0.029 -11.134 1.224 1.00 0.00 304 GLY A O 11
ATOM 15925 N N . ILE A 1 27 ? -1.345 -10.219 2.753 1.00 0.00 305 ILE A N 11
ATOM 15926 C CA . ILE A 1 27 ? -1.603 -9.021 1.964 1.00 0.00 305 ILE A CA 11
ATOM 15927 C C . ILE A 1 27 ? -0.359 -8.144 1.873 1.00 0.00 305 ILE A C 11
ATOM 15928 O O . ILE A 1 27 ? 0.332 -7.924 2.868 1.00 0.00 305 ILE A O 11
ATOM 15944 N N . ASP A 1 28 ? -0.081 -7.644 0.674 1.00 0.00 306 ASP A N 11
ATOM 15945 C CA . ASP A 1 28 ? 1.079 -6.788 0.453 1.00 0.00 306 ASP A CA 11
ATOM 15946 C C . ASP A 1 28 ? 0.712 -5.591 -0.419 1.00 0.00 306 ASP A C 11
ATOM 15947 O O . ASP A 1 28 ? -0.450 -5.408 -0.783 1.00 0.00 306 ASP A O 11
ATOM 15956 N N . ASP A 1 29 ? 1.710 -4.779 -0.750 1.00 0.00 307 ASP A N 11
ATOM 15957 C CA . ASP A 1 29 ? 1.493 -3.599 -1.579 1.00 0.00 307 ASP A CA 11
ATOM 15958 C C . ASP A 1 29 ? 0.564 -3.919 -2.746 1.00 0.00 307 ASP A C 11
ATOM 15959 O O . ASP A 1 29 ? -0.530 -3.366 -2.849 1.00 0.00 307 ASP A O 11
ATOM 15968 N N . GLU A 1 30 ? 1.009 -4.814 -3.623 1.00 0.00 308 GLU A N 11
ATOM 15969 C CA . GLU A 1 30 ? 0.218 -5.204 -4.783 1.00 0.00 308 GLU A CA 11
ATOM 15970 C C . GLU A 1 30 ? -1.223 -5.507 -4.382 1.00 0.00 308 GLU A C 11
ATOM 15971 O O . GLU A 1 30 ? -2.154 -4.823 -4.808 1.00 0.00 308 GLU A O 11
ATOM 15983 N N . ARG A 1 31 ? -1.399 -6.537 -3.561 1.00 0.00 309 ARG A N 11
ATOM 15984 C CA . ARG A 1 31 ? -2.725 -6.932 -3.104 1.00 0.00 309 ARG A CA 11
ATOM 15985 C C . ARG A 1 31 ? -3.584 -5.707 -2.804 1.00 0.00 309 ARG A C 11
ATOM 15986 O O . ARG A 1 31 ? -4.703 -5.582 -3.303 1.00 0.00 309 ARG A O 11
ATOM 16007 N N . LEU A 1 32 ? -3.054 -4.806 -1.984 1.00 0.00 310 LEU A N 11
ATOM 16008 C CA . LEU A 1 32 ? -3.771 -3.590 -1.617 1.00 0.00 310 LEU A CA 11
ATOM 16009 C C . LEU A 1 32 ? -4.300 -2.874 -2.855 1.00 0.00 310 LEU A C 11
ATOM 16010 O O . LEU A 1 32 ? -5.498 -2.906 -3.139 1.00 0.00 310 LEU A O 11
ATOM 16026 N N . ARG A 1 33 ? -3.400 -2.231 -3.591 1.00 0.00 311 ARG A N 11
ATOM 16027 C CA . ARG A 1 33 ? -3.775 -1.508 -4.800 1.00 0.00 311 ARG A CA 11
ATOM 16028 C C . ARG A 1 33 ? -4.539 -2.415 -5.760 1.00 0.00 311 ARG A C 11
ATOM 16029 O O . ARG A 1 33 ? -5.271 -1.942 -6.629 1.00 0.00 311 ARG A O 11
ATOM 16050 N N . LYS A 1 34 ? -4.363 -3.722 -5.597 1.00 0.00 312 LYS A N 11
ATOM 16051 C CA . LYS A 1 34 ? -5.035 -4.697 -6.448 1.00 0.00 312 LYS A CA 11
ATOM 16052 C C . LYS A 1 34 ? -6.488 -4.882 -6.021 1.00 0.00 312 LYS A C 11
ATOM 16053 O O . LYS A 1 34 ? -7.351 -5.193 -6.841 1.00 0.00 312 LYS A O 11
ATOM 16072 N N . ALA A 1 35 ? -6.750 -4.689 -4.732 1.00 0.00 313 ALA A N 11
ATOM 16073 C CA . ALA A 1 35 ? -8.098 -4.832 -4.197 1.00 0.00 313 ALA A CA 11
ATOM 16074 C C . ALA A 1 35 ? -8.767 -3.472 -4.025 1.00 0.00 313 ALA A C 11
ATOM 16075 O O . ALA A 1 35 ? -9.752 -3.341 -3.297 1.00 0.00 313 ALA A O 11
ATOM 16082 N N . PHE A 1 36 ? -8.226 -2.462 -4.697 1.00 0.00 314 PHE A N 11
ATOM 16083 C CA . PHE A 1 36 ? -8.769 -1.111 -4.617 1.00 0.00 314 PHE A CA 11
ATOM 16084 C C . PHE A 1 36 ? -9.010 -0.538 -6.010 1.00 0.00 314 PHE A C 11
ATOM 16085 O O . PHE A 1 36 ? -9.913 0.273 -6.212 1.00 0.00 314 PHE A O 11
ATOM 16102 N N . SER A 1 37 ? -8.194 -0.966 -6.969 1.00 0.00 315 SER A N 11
ATOM 16103 C CA . SER A 1 37 ? -8.314 -0.492 -8.343 1.00 0.00 315 SER A CA 11
ATOM 16104 C C . SER A 1 37 ? -9.741 -0.666 -8.854 1.00 0.00 315 SER A C 11
ATOM 16105 O O . SER A 1 37 ? -10.321 0.230 -9.469 1.00 0.00 315 SER A O 11
ATOM 16113 N N . PRO A 1 38 ? -10.322 -1.847 -8.595 1.00 0.00 316 PRO A N 11
ATOM 16114 C CA . PRO A 1 38 ? -11.688 -2.167 -9.020 1.00 0.00 316 PRO A CA 11
ATOM 16115 C C . PRO A 1 38 ? -12.677 -1.058 -8.676 1.00 0.00 316 PRO A C 11
ATOM 16116 O O . PRO A 1 38 ? -13.780 -1.005 -9.220 1.00 0.00 316 PRO A O 11
ATOM 16127 N N . PHE A 1 39 ? -12.275 -0.173 -7.770 1.00 0.00 317 PHE A N 11
ATOM 16128 C CA . PHE A 1 39 ? -13.126 0.935 -7.353 1.00 0.00 317 PHE A CA 11
ATOM 16129 C C . PHE A 1 39 ? -12.727 2.225 -8.064 1.00 0.00 317 PHE A C 11
ATOM 16130 O O . PHE A 1 39 ? -13.569 2.920 -8.631 1.00 0.00 317 PHE A O 11
ATOM 16147 N N . GLY A 1 40 ? -11.435 2.538 -8.029 1.00 0.00 318 GLY A N 11
ATOM 16148 C CA . GLY A 1 40 ? -10.946 3.743 -8.673 1.00 0.00 318 GLY A CA 11
ATOM 16149 C C . GLY A 1 40 ? -9.557 3.568 -9.253 1.00 0.00 318 GLY A C 11
ATOM 16150 O O . GLY A 1 40 ? -8.886 2.569 -8.989 1.00 0.00 318 GLY A O 11
ATOM 16154 N N . THR A 1 41 ? -9.122 4.540 -10.049 1.00 0.00 319 THR A N 11
ATOM 16155 C CA . THR A 1 41 ? -7.805 4.488 -10.671 1.00 0.00 319 THR A CA 11
ATOM 16156 C C . THR A 1 41 ? -6.722 4.955 -9.705 1.00 0.00 319 THR A C 11
ATOM 16157 O O . THR A 1 41 ? -6.374 6.136 -9.673 1.00 0.00 319 THR A O 11
ATOM 16168 N N . ILE A 1 42 ? -6.193 4.023 -8.921 1.00 0.00 320 ILE A N 11
ATOM 16169 C CA . ILE A 1 42 ? -5.147 4.340 -7.956 1.00 0.00 320 ILE A CA 11
ATOM 16170 C C . ILE A 1 42 ? -3.867 4.780 -8.657 1.00 0.00 320 ILE A C 11
ATOM 16171 O O . ILE A 1 42 ? -3.400 4.125 -9.590 1.00 0.00 320 ILE A O 11
ATOM 16187 N N . THR A 1 43 ? -3.301 5.893 -8.201 1.00 0.00 321 THR A N 11
ATOM 16188 C CA . THR A 1 43 ? -2.074 6.421 -8.784 1.00 0.00 321 THR A CA 11
ATOM 16189 C C . THR A 1 43 ? -0.893 6.241 -7.835 1.00 0.00 321 THR A C 11
ATOM 16190 O O . THR A 1 43 ? 0.249 6.098 -8.271 1.00 0.00 321 THR A O 11
ATOM 16201 N N . SER A 1 44 ? -1.177 6.249 -6.537 1.00 0.00 322 SER A N 11
ATOM 16202 C CA . SER A 1 44 ? -0.138 6.090 -5.527 1.00 0.00 322 SER A CA 11
ATOM 16203 C C . SER A 1 44 ? -0.622 5.203 -4.384 1.00 0.00 322 SER A C 11
ATOM 16204 O O . SER A 1 44 ? -1.667 5.457 -3.786 1.00 0.00 322 SER A O 11
ATOM 16212 N N . ALA A 1 45 ? 0.146 4.159 -4.087 1.00 0.00 323 ALA A N 11
ATOM 16213 C CA . ALA A 1 45 ? -0.203 3.235 -3.015 1.00 0.00 323 ALA A CA 11
ATOM 16214 C C . ALA A 1 45 ? 1.034 2.816 -2.227 1.00 0.00 323 ALA A C 11
ATOM 16215 O O . ALA A 1 45 ? 2.103 2.600 -2.798 1.00 0.00 323 ALA A O 11
ATOM 16222 N N . LYS A 1 46 ? 0.882 2.704 -0.912 1.00 0.00 324 LYS A N 11
ATOM 16223 C CA . LYS A 1 46 ? 1.986 2.310 -0.045 1.00 0.00 324 LYS A CA 11
ATOM 16224 C C . LYS A 1 46 ? 1.467 1.704 1.255 1.00 0.00 324 LYS A C 11
ATOM 16225 O O . LYS A 1 46 ? 0.383 2.052 1.725 1.00 0.00 324 LYS A O 11
ATOM 16244 N N . VAL A 1 47 ? 2.248 0.797 1.834 1.00 0.00 325 VAL A N 11
ATOM 16245 C CA . VAL A 1 47 ? 1.868 0.145 3.081 1.00 0.00 325 VAL A CA 11
ATOM 16246 C C . VAL A 1 47 ? 2.952 0.311 4.140 1.00 0.00 325 VAL A C 11
ATOM 16247 O O . VAL A 1 47 ? 4.139 0.149 3.859 1.00 0.00 325 VAL A O 11
ATOM 16260 N N . MET A 1 48 ? 2.535 0.635 5.360 1.00 0.00 326 MET A N 11
ATOM 16261 C CA . MET A 1 48 ? 3.471 0.822 6.462 1.00 0.00 326 MET A CA 11
ATOM 16262 C C . MET A 1 48 ? 4.085 -0.509 6.885 1.00 0.00 326 MET A C 11
ATOM 16263 O O . MET A 1 48 ? 3.427 -1.334 7.517 1.00 0.00 326 MET A O 11
ATOM 16277 N N . MET A 1 49 ? 5.350 -0.710 6.531 1.00 0.00 327 MET A N 11
ATOM 16278 C CA . MET A 1 49 ? 6.053 -1.940 6.875 1.00 0.00 327 MET A CA 11
ATOM 16279 C C . MET A 1 49 ? 7.152 -1.671 7.898 1.00 0.00 327 MET A C 11
ATOM 16280 O O . MET A 1 49 ? 7.684 -0.564 7.974 1.00 0.00 327 MET A O 11
ATOM 16294 N N . GLU A 1 50 ? 7.486 -2.690 8.683 1.00 0.00 328 GLU A N 11
ATOM 16295 C CA . GLU A 1 50 ? 8.521 -2.561 9.703 1.00 0.00 328 GLU A CA 11
ATOM 16296 C C . GLU A 1 50 ? 9.610 -3.612 9.508 1.00 0.00 328 GLU A C 11
ATOM 16297 O O . GLU A 1 50 ? 9.428 -4.781 9.844 1.00 0.00 328 GLU A O 11
ATOM 16309 N N . GLY A 1 51 ? 10.745 -3.185 8.961 1.00 0.00 329 GLY A N 11
ATOM 16310 C CA . GLY A 1 51 ? 11.847 -4.101 8.730 1.00 0.00 329 GLY A CA 11
ATOM 16311 C C . GLY A 1 51 ? 11.516 -5.157 7.695 1.00 0.00 329 GLY A C 11
ATOM 16312 O O . GLY A 1 51 ? 11.515 -4.882 6.496 1.00 0.00 329 GLY A O 11
ATOM 16316 N N . GLY A 1 52 ? 11.235 -6.371 8.159 1.00 0.00 330 GLY A N 11
ATOM 16317 C CA . GLY A 1 52 ? 10.907 -7.455 7.251 1.00 0.00 330 GLY A CA 11
ATOM 16318 C C . GLY A 1 52 ? 9.538 -8.045 7.523 1.00 0.00 330 GLY A C 11
ATOM 16319 O O . GLY A 1 52 ? 9.354 -9.260 7.456 1.00 0.00 330 GLY A O 11
ATOM 16323 N N . ARG A 1 53 ? 8.575 -7.183 7.833 1.00 0.00 331 ARG A N 11
ATOM 16324 C CA . ARG A 1 53 ? 7.216 -7.626 8.120 1.00 0.00 331 ARG A CA 11
ATOM 16325 C C . ARG A 1 53 ? 6.251 -6.443 8.142 1.00 0.00 331 ARG A C 11
ATOM 16326 O O . ARG A 1 53 ? 6.583 -5.369 8.643 1.00 0.00 331 ARG A O 11
ATOM 16347 N N . SER A 1 54 ? 5.057 -6.650 7.596 1.00 0.00 332 SER A N 11
ATOM 16348 C CA . SER A 1 54 ? 4.046 -5.600 7.550 1.00 0.00 332 SER A CA 11
ATOM 16349 C C . SER A 1 54 ? 3.433 -5.375 8.928 1.00 0.00 332 SER A C 11
ATOM 16350 O O . SER A 1 54 ? 2.954 -6.312 9.568 1.00 0.00 332 SER A O 11
ATOM 16358 N N . LYS A 1 55 ? 3.450 -4.126 9.380 1.00 0.00 333 LYS A N 11
ATOM 16359 C CA . LYS A 1 55 ? 2.895 -3.775 10.682 1.00 0.00 333 LYS A CA 11
ATOM 16360 C C . LYS A 1 55 ? 1.422 -4.161 10.768 1.00 0.00 333 LYS A C 11
ATOM 16361 O O . LYS A 1 55 ? 1.017 -4.906 11.659 1.00 0.00 333 LYS A O 11
ATOM 16380 N N . GLY A 1 56 ? 0.626 -3.651 9.834 1.00 0.00 334 GLY A N 11
ATOM 16381 C CA . GLY A 1 56 ? -0.793 -3.956 9.821 1.00 0.00 334 GLY A CA 11
ATOM 16382 C C . GLY A 1 56 ? -1.640 -2.757 9.442 1.00 0.00 334 GLY A C 11
ATOM 16383 O O . GLY A 1 56 ? -2.732 -2.565 9.979 1.00 0.00 334 GLY A O 11
ATOM 16387 N N . PHE A 1 57 ? -1.137 -1.948 8.517 1.00 0.00 335 PHE A N 11
ATOM 16388 C CA . PHE A 1 57 ? -1.854 -0.759 8.069 1.00 0.00 335 PHE A CA 11
ATOM 16389 C C . PHE A 1 57 ? -1.125 -0.091 6.907 1.00 0.00 335 PHE A C 11
ATOM 16390 O O . PHE A 1 57 ? 0.060 -0.332 6.682 1.00 0.00 335 PHE A O 11
ATOM 16407 N N . GLY A 1 58 ? -1.844 0.751 6.170 1.00 0.00 336 GLY A N 11
ATOM 16408 C CA . GLY A 1 58 ? -1.251 1.442 5.040 1.00 0.00 336 GLY A CA 11
ATOM 16409 C C . GLY A 1 58 ? -2.096 2.606 4.564 1.00 0.00 336 GLY A C 11
ATOM 16410 O O . GLY A 1 58 ? -3.034 3.022 5.244 1.00 0.00 336 GLY A O 11
ATOM 16414 N N . PHE A 1 59 ? -1.763 3.136 3.391 1.00 0.00 337 PHE A N 11
ATOM 16415 C CA . PHE A 1 59 ? -2.497 4.262 2.825 1.00 0.00 337 PHE A CA 11
ATOM 16416 C C . PHE A 1 59 ? -2.588 4.144 1.307 1.00 0.00 337 PHE A C 11
ATOM 16417 O O . PHE A 1 59 ? -1.607 3.816 0.638 1.00 0.00 337 PHE A O 11
ATOM 16434 N N . VAL A 1 60 ? -3.773 4.412 0.768 1.00 0.00 338 VAL A N 11
ATOM 16435 C CA . VAL A 1 60 ? -3.994 4.336 -0.671 1.00 0.00 338 VAL A CA 11
ATOM 16436 C C . VAL A 1 60 ? -4.509 5.663 -1.218 1.00 0.00 338 VAL A C 11
ATOM 16437 O O . VAL A 1 60 ? -5.405 6.279 -0.639 1.00 0.00 338 VAL A O 11
ATOM 16450 N N . CYS A 1 61 ? -3.939 6.097 -2.336 1.00 0.00 339 CYS A N 11
ATOM 16451 C CA . CYS A 1 61 ? -4.340 7.351 -2.963 1.00 0.00 339 CYS A CA 11
ATOM 16452 C C . CYS A 1 61 ? -5.136 7.092 -4.238 1.00 0.00 339 CYS A C 11
ATOM 16453 O O . CYS A 1 61 ? -4.704 6.338 -5.110 1.00 0.00 339 CYS A O 11
ATOM 16461 N N . PHE A 1 62 ? -6.303 7.720 -4.338 1.00 0.00 340 PHE A N 11
ATOM 16462 C CA . PHE A 1 62 ? -7.162 7.555 -5.505 1.00 0.00 340 PHE A CA 11
ATOM 16463 C C . PHE A 1 62 ? -7.104 8.789 -6.401 1.00 0.00 340 PHE A C 11
ATOM 16464 O O . PHE A 1 62 ? -6.701 9.867 -5.966 1.00 0.00 340 PHE A O 11
ATOM 16481 N N . SER A 1 63 ? -7.510 8.621 -7.656 1.00 0.00 341 SER A N 11
ATOM 16482 C CA . SER A 1 63 ? -7.501 9.719 -8.615 1.00 0.00 341 SER A CA 11
ATOM 16483 C C . SER A 1 63 ? -8.526 10.783 -8.234 1.00 0.00 341 SER A C 11
ATOM 16484 O O . SER A 1 63 ? -8.332 11.970 -8.496 1.00 0.00 341 SER A O 11
ATOM 16492 N N . SER A 1 64 ? -9.618 10.348 -7.612 1.00 0.00 342 SER A N 11
ATOM 16493 C CA . SER A 1 64 ? -10.676 11.261 -7.197 1.00 0.00 342 SER A CA 11
ATOM 16494 C C . SER A 1 64 ? -11.361 10.758 -5.930 1.00 0.00 342 SER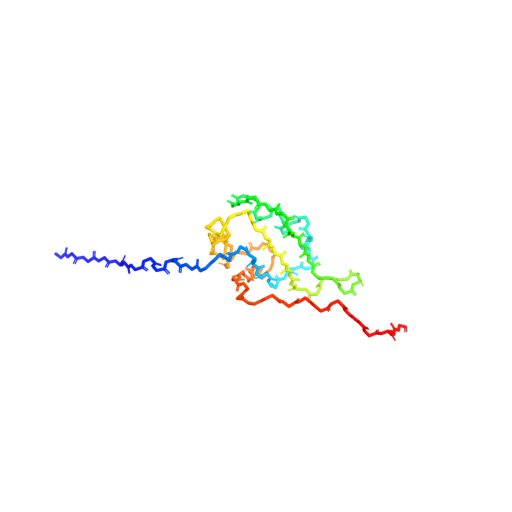 A C 11
ATOM 16495 O O . SER A 1 64 ? -11.552 9.558 -5.731 1.00 0.00 342 SER A O 11
ATOM 16503 N N . PRO A 1 65 ? -11.740 11.698 -5.051 1.00 0.00 343 PRO A N 11
ATOM 16504 C CA . PRO A 1 65 ? -12.410 11.375 -3.788 1.00 0.00 343 PRO A CA 11
ATOM 16505 C C . PRO A 1 65 ? -13.555 10.385 -3.975 1.00 0.00 343 PRO A C 11
ATOM 16506 O O . PRO A 1 65 ? -13.553 9.303 -3.389 1.00 0.00 343 PRO A O 11
ATOM 16517 N N . GLU A 1 66 ? -14.530 10.763 -4.796 1.00 0.00 344 GLU A N 11
ATOM 16518 C CA . GLU A 1 66 ? -15.681 9.907 -5.059 1.00 0.00 344 GLU A CA 11
ATOM 16519 C C . GLU A 1 66 ? -15.269 8.438 -5.095 1.00 0.00 344 GLU A C 11
ATOM 16520 O O . GLU A 1 66 ? -15.687 7.645 -4.253 1.00 0.00 344 GLU A O 11
ATOM 16532 N N . GLU A 1 67 ? -14.447 8.084 -6.078 1.00 0.00 345 GLU A N 11
ATOM 16533 C CA . GLU A 1 67 ? -13.980 6.711 -6.225 1.00 0.00 345 GLU A CA 11
ATOM 16534 C C . GLU A 1 67 ? -13.551 6.134 -4.879 1.00 0.00 345 GLU A C 11
ATOM 16535 O O . GLU A 1 67 ? -13.901 5.006 -4.535 1.00 0.00 345 GLU A O 11
ATOM 16547 N N . ALA A 1 68 ? -12.792 6.919 -4.121 1.00 0.00 346 ALA A N 11
ATOM 16548 C CA . ALA A 1 68 ? -12.317 6.488 -2.812 1.00 0.00 346 ALA A CA 11
ATOM 16549 C C . ALA A 1 68 ? -13.479 6.273 -1.849 1.00 0.00 346 ALA A C 11
ATOM 16550 O O . ALA A 1 68 ? -13.506 5.296 -1.099 1.00 0.00 346 ALA A O 11
ATOM 16557 N N . THR A 1 69 ? -14.441 7.190 -1.875 1.00 0.00 347 THR A N 11
ATOM 16558 C CA . THR A 1 69 ? -15.606 7.102 -1.003 1.00 0.00 347 THR A CA 11
ATOM 16559 C C . THR A 1 69 ? -16.183 5.691 -0.999 1.00 0.00 347 THR A C 11
ATOM 16560 O O . THR A 1 69 ? -16.214 5.025 0.036 1.00 0.00 347 THR A O 11
ATOM 16571 N N . LYS A 1 70 ? -16.639 5.240 -2.163 1.00 0.00 348 LYS A N 11
ATOM 16572 C CA . LYS A 1 70 ? -17.214 3.907 -2.295 1.00 0.00 348 LYS A CA 11
ATOM 16573 C C . LYS A 1 70 ? -16.313 2.859 -1.649 1.00 0.00 348 LYS A C 11
ATOM 16574 O O . LYS A 1 70 ? -16.700 2.208 -0.679 1.00 0.00 348 LYS A O 11
ATOM 16593 N N . ALA A 1 71 ? -15.111 2.704 -2.192 1.00 0.00 349 ALA A N 11
ATOM 16594 C CA . ALA A 1 71 ? -14.154 1.738 -1.666 1.00 0.00 349 ALA A CA 11
ATOM 16595 C C . ALA A 1 71 ? -14.251 1.641 -0.147 1.00 0.00 349 ALA A C 11
ATOM 16596 O O . ALA A 1 71 ? -14.312 0.546 0.412 1.00 0.00 349 ALA A O 11
ATOM 16603 N N . VAL A 1 72 ? -14.263 2.793 0.515 1.00 0.00 350 VAL A N 11
ATOM 16604 C CA . VAL A 1 72 ? -14.352 2.838 1.970 1.00 0.00 350 VAL A CA 11
ATOM 16605 C C . VAL A 1 72 ? -15.385 1.843 2.488 1.00 0.00 350 VAL A C 11
ATOM 16606 O O . VAL A 1 72 ? -15.080 0.995 3.328 1.00 0.00 350 VAL A O 11
ATOM 16619 N N . THR A 1 73 ? -16.609 1.950 1.981 1.00 0.00 351 THR A N 11
ATOM 16620 C CA . THR A 1 73 ? -17.688 1.061 2.392 1.00 0.00 351 THR A CA 11
ATOM 16621 C C . THR A 1 73 ? -17.604 -0.277 1.666 1.00 0.00 351 THR A C 11
ATOM 16622 O O . THR A 1 73 ? -17.675 -1.336 2.288 1.00 0.00 351 THR A O 11
ATOM 16633 N N . GLU A 1 74 ? -17.453 -0.220 0.347 1.00 0.00 352 GLU A N 11
ATOM 16634 C CA . GLU A 1 74 ? -17.360 -1.429 -0.463 1.00 0.00 352 GLU A CA 11
ATOM 16635 C C . GLU A 1 74 ? -16.314 -2.385 0.104 1.00 0.00 352 GLU A C 11
ATOM 16636 O O . GLU A 1 74 ? -16.397 -3.598 -0.089 1.00 0.00 352 GLU A O 11
ATOM 16648 N N . MET A 1 75 ? -15.331 -1.829 0.804 1.00 0.00 353 MET A N 11
ATOM 16649 C CA . MET A 1 75 ? -14.269 -2.632 1.400 1.00 0.00 353 MET A CA 11
ATOM 16650 C C . MET A 1 75 ? -14.486 -2.791 2.901 1.00 0.00 353 MET A C 11
ATOM 16651 O O . MET A 1 75 ? -14.447 -3.902 3.429 1.00 0.00 353 MET A O 11
ATOM 16665 N N . ASN A 1 76 ? -14.713 -1.673 3.584 1.00 0.00 354 ASN A N 11
ATOM 16666 C CA . ASN A 1 76 ? -14.935 -1.690 5.025 1.00 0.00 354 ASN A CA 11
ATOM 16667 C C . ASN A 1 76 ? -15.816 -2.869 5.427 1.00 0.00 354 ASN A C 11
ATOM 16668 O O . ASN A 1 76 ? -17.024 -2.862 5.195 1.00 0.00 354 ASN A O 11
ATOM 16679 N N . GLY A 1 77 ? -15.201 -3.881 6.031 1.00 0.00 355 GLY A N 11
ATOM 16680 C CA . GLY A 1 77 ? -15.944 -5.053 6.456 1.00 0.00 355 GLY A CA 11
ATOM 16681 C C . GLY A 1 77 ? -15.890 -6.175 5.437 1.00 0.00 355 GLY A C 11
ATOM 16682 O O . GLY A 1 77 ? -16.697 -7.103 5.483 1.00 0.00 355 GLY A O 11
ATOM 16686 N N . ARG A 1 78 ? -14.938 -6.088 4.514 1.00 0.00 356 ARG A N 11
ATOM 16687 C CA . ARG A 1 78 ? -14.784 -7.102 3.478 1.00 0.00 356 ARG A CA 11
ATOM 16688 C C . ARG A 1 78 ? -13.694 -8.102 3.853 1.00 0.00 356 ARG A C 11
ATOM 16689 O O . ARG A 1 78 ? -12.543 -7.725 4.076 1.00 0.00 356 ARG A O 11
ATOM 16710 N N . ILE A 1 79 ? -14.065 -9.376 3.920 1.00 0.00 357 ILE A N 11
ATOM 16711 C CA . ILE A 1 79 ? -13.118 -10.429 4.267 1.00 0.00 357 ILE A CA 11
ATOM 16712 C C . ILE A 1 79 ? -12.419 -10.970 3.025 1.00 0.00 357 ILE A C 11
ATOM 16713 O O . ILE A 1 79 ? -13.057 -11.245 2.009 1.00 0.00 357 ILE A O 11
ATOM 16729 N N . VAL A 1 80 ? -11.101 -11.124 3.114 1.00 0.00 358 VAL A N 11
ATOM 16730 C CA . VAL A 1 80 ? -10.314 -11.635 1.999 1.00 0.00 358 VAL A CA 11
ATOM 16731 C C . VAL A 1 80 ? -9.630 -12.948 2.365 1.00 0.00 358 VAL A C 11
ATOM 16732 O O . VAL A 1 80 ? -9.860 -13.977 1.731 1.00 0.00 358 VAL A O 11
ATOM 16745 N N . ALA A 1 81 ? -8.789 -12.904 3.393 1.00 0.00 359 ALA A N 11
ATOM 16746 C CA . ALA A 1 81 ? -8.074 -14.091 3.846 1.00 0.00 359 ALA A CA 11
ATOM 16747 C C . ALA A 1 81 ? -8.664 -14.624 5.148 1.00 0.00 359 ALA A C 11
ATOM 16748 O O . ALA A 1 81 ? -9.295 -15.681 5.169 1.00 0.00 359 ALA A O 11
ATOM 16755 N N . THR A 1 82 ? -8.454 -13.885 6.233 1.00 0.00 360 THR A N 11
ATOM 16756 C CA . THR A 1 82 ? -8.963 -14.284 7.539 1.00 0.00 360 THR A CA 11
ATOM 16757 C C . THR A 1 82 ? -9.634 -13.114 8.249 1.00 0.00 360 THR A C 11
ATOM 16758 O O . THR A 1 82 ? -10.739 -13.245 8.777 1.00 0.00 360 THR A O 11
ATOM 16769 N N . LYS A 1 83 ? -8.960 -11.969 8.258 1.00 0.00 361 LYS A N 11
ATOM 16770 C CA . LYS A 1 83 ? -9.491 -10.773 8.902 1.00 0.00 361 LYS A CA 11
ATOM 16771 C C . LYS A 1 83 ? -10.008 -9.781 7.865 1.00 0.00 361 LYS A C 11
ATOM 16772 O O . LYS A 1 83 ? -9.576 -9.770 6.712 1.00 0.00 361 LYS A O 11
ATOM 16791 N N . PRO A 1 84 ? -10.955 -8.927 8.282 1.00 0.00 362 PRO A N 11
ATOM 16792 C CA . PRO A 1 84 ? -11.549 -7.915 7.405 1.00 0.00 362 PRO A CA 11
ATOM 16793 C C . PRO A 1 84 ? -10.635 -6.710 7.207 1.00 0.00 362 PRO A C 11
ATOM 16794 O O . PRO A 1 84 ? -9.928 -6.297 8.128 1.00 0.00 362 PRO A O 11
ATOM 16805 N N . LEU A 1 85 ? -10.654 -6.150 6.003 1.00 0.00 363 LEU A N 11
ATOM 16806 C CA . LEU A 1 85 ? -9.827 -4.991 5.685 1.00 0.00 363 LEU A CA 11
ATOM 16807 C C . LEU A 1 85 ? -10.475 -3.705 6.187 1.00 0.00 363 LEU A C 11
ATOM 16808 O O . LEU A 1 85 ? -11.282 -3.091 5.489 1.00 0.00 363 LEU A O 11
ATOM 16824 N N . TYR A 1 86 ? -10.115 -3.302 7.400 1.00 0.00 364 TYR A N 11
ATOM 16825 C CA . TYR A 1 86 ? -10.661 -2.089 7.997 1.00 0.00 364 TYR A CA 11
ATOM 16826 C C . TYR A 1 86 ? -10.304 -0.863 7.162 1.00 0.00 364 TYR A C 11
ATOM 16827 O O . TYR A 1 86 ? -9.177 -0.369 7.213 1.00 0.00 364 TYR A O 11
ATOM 16845 N N . VAL A 1 87 ? -11.273 -0.376 6.393 1.00 0.00 365 VAL A N 11
ATOM 16846 C CA . VAL A 1 87 ? -11.063 0.793 5.547 1.00 0.00 365 VAL A CA 11
ATOM 16847 C C . VAL A 1 87 ? -11.815 2.004 6.088 1.00 0.00 365 VAL A C 11
ATOM 16848 O O . VAL A 1 87 ? -12.964 1.895 6.514 1.00 0.00 365 VAL A O 11
ATOM 16861 N N . ALA A 1 88 ? -11.159 3.160 6.066 1.00 0.00 366 ALA A N 11
ATOM 16862 C CA . ALA A 1 88 ? -11.766 4.393 6.552 1.00 0.00 366 ALA A CA 11
ATOM 16863 C C . ALA A 1 88 ? -11.000 5.614 6.056 1.00 0.00 366 ALA A C 11
ATOM 16864 O O . ALA A 1 88 ? -9.785 5.559 5.856 1.00 0.00 366 ALA A O 11
ATOM 16871 N N . LEU A 1 89 ? -11.715 6.716 5.860 1.00 0.00 367 LEU A N 11
ATOM 16872 C CA . LEU A 1 89 ? -11.102 7.952 5.387 1.00 0.00 367 LEU A CA 11
ATOM 16873 C C . LEU A 1 89 ? -10.038 8.441 6.364 1.00 0.00 367 LEU A C 11
ATOM 16874 O O . LEU A 1 89 ? -10.148 8.233 7.572 1.00 0.00 367 LEU A O 11
ATOM 16890 N N . ALA A 1 90 ? -9.010 9.094 5.833 1.00 0.00 368 ALA A N 11
ATOM 16891 C CA . ALA A 1 90 ? -7.928 9.617 6.659 1.00 0.00 368 ALA A CA 11
ATOM 16892 C C . ALA A 1 90 ? -7.905 11.142 6.633 1.00 0.00 368 ALA A C 11
ATOM 16893 O O . ALA A 1 90 ? -8.670 11.770 5.902 1.00 0.00 368 ALA A O 11
ATOM 16900 N N . GLN A 1 91 ? -7.025 11.729 7.437 1.00 0.00 369 GLN A N 11
ATOM 16901 C CA . GLN A 1 91 ? -6.904 13.181 7.506 1.00 0.00 369 GLN A CA 11
ATOM 16902 C C . GLN A 1 91 ? -5.482 13.592 7.872 1.00 0.00 369 GLN A C 11
ATOM 16903 O O . GLN A 1 91 ? -4.767 12.855 8.551 1.00 0.00 369 GLN A O 11
ATOM 16917 N N . ARG A 1 92 ? -5.077 14.773 7.416 1.00 0.00 370 ARG A N 11
ATOM 16918 C CA . ARG A 1 92 ? -3.740 15.282 7.694 1.00 0.00 370 ARG A CA 11
ATOM 16919 C C . ARG A 1 92 ? -3.777 16.779 7.986 1.00 0.00 370 ARG A C 11
ATOM 16920 O O . ARG A 1 92 ? -4.822 17.419 7.872 1.00 0.00 370 ARG A O 11
ATOM 16941 N N . LYS A 1 93 ? -2.629 17.332 8.365 1.00 0.00 371 LYS A N 11
ATOM 16942 C CA . LYS A 1 93 ? -2.529 18.753 8.674 1.00 0.00 371 LYS A CA 11
ATOM 16943 C C . LYS A 1 93 ? -1.434 19.414 7.843 1.00 0.00 371 LYS A C 11
ATOM 16944 O O . LYS A 1 93 ? -0.248 19.160 8.050 1.00 0.00 371 LYS A O 11
ATOM 16963 N N . GLU A 1 94 ? -1.840 20.264 6.905 1.00 0.00 372 GLU A N 11
ATOM 16964 C CA . GLU A 1 94 ? -0.892 20.961 6.045 1.00 0.00 372 GLU A CA 11
ATOM 16965 C C . GLU A 1 94 ? -0.420 22.259 6.694 1.00 0.00 372 GLU A C 11
ATOM 16966 O O . GLU A 1 94 ? 0.759 22.415 7.008 1.00 0.00 372 GLU A O 11
ATOM 16978 N N . GLU A 1 95 ? -1.351 23.188 6.891 1.00 0.00 373 GLU A N 11
ATOM 16979 C CA . GLU A 1 95 ? -1.031 24.472 7.502 1.00 0.00 373 GLU A CA 11
ATOM 16980 C C . GLU A 1 95 ? -2.201 24.986 8.336 1.00 0.00 373 GLU A C 11
ATOM 16981 O O . GLU A 1 95 ? -3.342 24.565 8.148 1.00 0.00 373 GLU A O 11
ATOM 16993 N N . ARG A 1 96 ? -1.908 25.897 9.258 1.00 0.00 374 ARG A N 11
ATOM 16994 C CA . ARG A 1 96 ? -2.935 26.467 10.122 1.00 0.00 374 ARG A CA 11
ATOM 16995 C C . ARG A 1 96 ? -3.404 27.818 9.591 1.00 0.00 374 ARG A C 11
ATOM 16996 O O . ARG A 1 96 ? -4.588 28.010 9.317 1.00 0.00 374 ARG A O 11
ATOM 17017 N N . GLN A 1 97 ? -2.467 28.750 9.448 1.00 0.00 375 GLN A N 11
ATOM 17018 C CA . GLN A 1 97 ? -2.786 30.083 8.951 1.00 0.00 375 GLN A CA 11
ATOM 17019 C C . GLN A 1 97 ? -3.332 30.018 7.529 1.00 0.00 375 GLN A C 11
ATOM 17020 O O . GLN A 1 97 ? -2.940 29.156 6.742 1.00 0.00 375 GLN A O 11
ATOM 17034 N N . SER A 1 98 ? -4.240 30.934 7.206 1.00 0.00 376 SER A N 11
ATOM 17035 C CA . SER A 1 98 ? -4.843 30.977 5.879 1.00 0.00 376 SER A CA 11
ATOM 17036 C C . SER A 1 98 ? -4.180 32.046 5.015 1.00 0.00 376 SER A C 11
ATOM 17037 O O . SER A 1 98 ? -3.877 31.815 3.846 1.00 0.00 376 SER A O 11
ATOM 17045 N N . GLY A 1 99 ? -3.957 33.218 5.602 1.00 0.00 377 GLY A N 11
ATOM 17046 C CA . GLY A 1 99 ? -3.332 34.306 4.873 1.00 0.00 377 GLY A CA 11
ATOM 17047 C C . GLY A 1 99 ? -3.861 35.663 5.290 1.00 0.00 377 GLY A C 11
ATOM 17048 O O . GLY A 1 99 ? -4.479 35.816 6.344 1.00 0.00 377 GLY A O 11
ATOM 17052 N N . PRO A 1 100 ? -3.618 36.681 4.451 1.00 0.00 378 PRO A N 11
ATOM 17053 C CA . PRO A 1 100 ? -4.066 38.051 4.717 1.00 0.00 378 PRO A CA 11
ATOM 17054 C C . PRO A 1 100 ? -5.514 38.106 5.190 1.00 0.00 378 PRO A C 11
ATOM 17055 O O . PRO A 1 100 ? -6.443 37.999 4.390 1.00 0.00 378 PRO A O 11
ATOM 17066 N N . SER A 1 101 ? -5.700 38.274 6.496 1.00 0.00 379 SER A N 11
ATOM 17067 C CA . SER A 1 101 ? -7.036 38.340 7.076 1.00 0.00 379 SER A CA 11
ATOM 17068 C C . SER A 1 101 ? -7.961 39.193 6.213 1.00 0.00 379 SER A C 11
ATOM 17069 O O . SER A 1 101 ? -9.119 38.841 5.989 1.00 0.00 379 SER A O 11
ATOM 17077 N N . SER A 1 102 ? -7.441 40.318 5.732 1.00 0.00 380 SER A N 11
ATOM 17078 C CA . SER A 1 102 ? -8.220 41.225 4.897 1.00 0.00 380 SER A CA 11
ATOM 17079 C C . SER A 1 102 ? -9.568 41.532 5.540 1.00 0.00 380 SER A C 11
ATOM 17080 O O . SER A 1 102 ? -10.600 41.545 4.870 1.00 0.00 380 SER A O 11
ATOM 17088 N N . GLY A 1 103 ? -9.551 41.779 6.847 1.00 0.00 381 GLY A N 11
ATOM 17089 C CA . GLY A 1 103 ? -10.778 42.083 7.561 1.00 0.00 381 GLY A CA 11
ATOM 17090 C C . GLY A 1 103 ? -10.760 43.465 8.182 1.00 0.00 381 GLY A C 11
ATOM 17091 O O . GLY A 1 103 ? -10.978 44.464 7.497 1.00 0.00 381 GLY A O 11
ATOM 17095 N N . GLY A 1 1 ? -43.428 21.331 -0.010 1.00 0.00 279 GLY A N 12
ATOM 17096 C CA . GLY A 1 1 ? -42.069 20.928 0.300 1.00 0.00 279 GLY A CA 12
ATOM 17097 C C . GLY A 1 1 ? -41.774 19.504 -0.129 1.00 0.00 279 GLY A C 12
ATOM 17098 O O . GLY A 1 1 ? -42.442 18.566 0.308 1.00 0.00 279 GLY A O 12
ATOM 17102 N N . SER A 1 2 ? -40.773 19.341 -0.988 1.00 0.00 280 SER A N 12
ATOM 17103 C CA . SER A 1 2 ? -40.396 18.021 -1.480 1.00 0.00 280 SER A CA 12
ATOM 17104 C C . SER A 1 2 ? -39.040 17.600 -0.920 1.00 0.00 280 SER A C 12
ATOM 17105 O O . SER A 1 2 ? -38.915 16.547 -0.295 1.00 0.00 280 SER A O 12
ATOM 17113 N N . SER A 1 3 ? -38.028 18.430 -1.151 1.00 0.00 281 SER A N 12
ATOM 17114 C CA . SER A 1 3 ? -36.680 18.143 -0.674 1.00 0.00 281 SER A CA 12
ATOM 17115 C C . SER A 1 3 ? -36.654 18.034 0.848 1.00 0.00 281 SER A C 12
ATOM 17116 O O . SER A 1 3 ? -36.892 19.013 1.555 1.00 0.00 281 SER A O 12
ATOM 17124 N N . GLY A 1 4 ? -36.363 16.836 1.345 1.00 0.00 282 GLY A N 12
ATOM 17125 C CA . GLY A 1 4 ? -36.312 16.620 2.779 1.00 0.00 282 GLY A CA 12
ATOM 17126 C C . GLY A 1 4 ? -35.055 15.891 3.210 1.00 0.00 282 GLY A C 12
ATOM 17127 O O . GLY A 1 4 ? -35.117 14.940 3.990 1.00 0.00 282 GLY A O 12
ATOM 17131 N N . SER A 1 5 ? -33.910 16.336 2.702 1.00 0.00 283 SER A N 12
ATOM 17132 C CA . SER A 1 5 ? -32.633 15.715 3.035 1.00 0.00 283 SER A CA 12
ATOM 17133 C C . SER A 1 5 ? -31.606 16.769 3.436 1.00 0.00 283 SER A C 12
ATOM 17134 O O . SER A 1 5 ? -31.716 17.935 3.058 1.00 0.00 283 SER A O 12
ATOM 17142 N N . SER A 1 6 ? -30.606 16.349 4.205 1.00 0.00 284 SER A N 12
ATOM 17143 C CA . SER A 1 6 ? -29.560 17.256 4.662 1.00 0.00 284 SER A CA 12
ATOM 17144 C C . SER A 1 6 ? -28.355 17.211 3.726 1.00 0.00 284 SER A C 12
ATOM 17145 O O . SER A 1 6 ? -28.103 16.202 3.069 1.00 0.00 284 SER A O 12
ATOM 17153 N N . GLY A 1 7 ? -27.614 18.313 3.673 1.00 0.00 285 GLY A N 12
ATOM 17154 C CA . GLY A 1 7 ? -26.445 18.380 2.816 1.00 0.00 285 GLY A CA 12
ATOM 17155 C C . GLY A 1 7 ? -26.673 19.241 1.589 1.00 0.00 285 GLY A C 12
ATOM 17156 O O . GLY A 1 7 ? -27.535 18.940 0.763 1.00 0.00 285 GLY A O 12
ATOM 17160 N N . ASP A 1 8 ? -25.902 20.315 1.470 1.00 0.00 286 ASP A N 12
ATOM 17161 C CA . ASP A 1 8 ? -26.024 21.223 0.336 1.00 0.00 286 ASP A CA 12
ATOM 17162 C C . ASP A 1 8 ? -24.974 20.912 -0.725 1.00 0.00 286 ASP A C 12
ATOM 17163 O O . ASP A 1 8 ? -25.304 20.652 -1.883 1.00 0.00 286 ASP A O 12
ATOM 17172 N N . ARG A 1 9 ? -23.707 20.943 -0.324 1.00 0.00 287 ARG A N 12
ATOM 17173 C CA . ARG A 1 9 ? -22.608 20.666 -1.240 1.00 0.00 287 ARG A CA 12
ATOM 17174 C C . ARG A 1 9 ? -22.350 19.166 -1.344 1.00 0.00 287 ARG A C 12
ATOM 17175 O O . ARG A 1 9 ? -22.419 18.445 -0.348 1.00 0.00 287 ARG A O 12
ATOM 17196 N N . ILE A 1 10 ? -22.054 18.704 -2.554 1.00 0.00 288 ILE A N 12
ATOM 17197 C CA . ILE A 1 10 ? -21.785 17.290 -2.786 1.00 0.00 288 ILE A CA 12
ATOM 17198 C C . ILE A 1 10 ? -20.310 16.968 -2.574 1.00 0.00 288 ILE A C 12
ATOM 17199 O O . ILE A 1 10 ? -19.964 16.008 -1.885 1.00 0.00 288 ILE A O 12
ATOM 17215 N N . THR A 1 11 ? -19.442 17.779 -3.171 1.00 0.00 289 THR A N 12
ATOM 17216 C CA . THR A 1 11 ? -18.003 17.582 -3.048 1.00 0.00 289 THR A CA 12
ATOM 17217 C C . THR A 1 11 ? -17.368 18.681 -2.202 1.00 0.00 289 THR A C 12
ATOM 17218 O O . THR A 1 11 ? -16.323 19.225 -2.558 1.00 0.00 289 THR A O 12
ATOM 17229 N N . ARG A 1 12 ? -18.006 19.001 -1.081 1.00 0.00 290 ARG A N 12
ATOM 17230 C CA . ARG A 1 12 ? -17.503 20.036 -0.185 1.00 0.00 290 ARG A CA 12
ATOM 17231 C C . ARG A 1 12 ? -16.067 19.738 0.236 1.00 0.00 290 ARG A C 12
ATOM 17232 O O . ARG A 1 12 ? -15.180 20.580 0.092 1.00 0.00 290 ARG A O 12
ATOM 17253 N N . TYR A 1 13 ? -15.846 18.537 0.758 1.00 0.00 291 TYR A N 12
ATOM 17254 C CA . TYR A 1 13 ? -14.518 18.130 1.203 1.00 0.00 291 TYR A CA 12
ATOM 17255 C C . TYR A 1 13 ? -13.895 17.141 0.223 1.00 0.00 291 TYR A C 12
ATOM 17256 O O . TYR A 1 13 ? -14.490 16.114 -0.102 1.00 0.00 291 TYR A O 12
ATOM 17274 N N . GLN A 1 14 ? -12.691 17.458 -0.242 1.00 0.00 292 GLN A N 12
ATOM 17275 C CA . GLN A 1 14 ? -11.986 16.598 -1.185 1.00 0.00 292 GLN A CA 12
ATOM 17276 C C . GLN A 1 14 ? -11.057 15.635 -0.453 1.00 0.00 292 GLN A C 12
ATOM 17277 O O . GLN A 1 14 ? -9.973 16.015 -0.011 1.00 0.00 292 GLN A O 12
ATOM 17291 N N . VAL A 1 15 ? -11.490 14.384 -0.328 1.00 0.00 293 VAL A N 12
ATOM 17292 C CA . VAL A 1 15 ? -10.698 13.365 0.349 1.00 0.00 293 VAL A CA 12
ATOM 17293 C C . VAL A 1 15 ? -10.481 12.151 -0.547 1.00 0.00 293 VAL A C 12
ATOM 17294 O O . VAL A 1 15 ? -11.419 11.413 -0.849 1.00 0.00 293 VAL A O 12
ATOM 17307 N N . VAL A 1 16 ? -9.237 11.949 -0.970 1.00 0.00 294 VAL A N 12
ATOM 17308 C CA . VAL A 1 16 ? -8.896 10.824 -1.832 1.00 0.00 294 VAL A CA 12
ATOM 17309 C C . VAL A 1 16 ? -8.015 9.818 -1.099 1.00 0.00 294 VAL A C 12
ATOM 17310 O O . VAL A 1 16 ? -7.950 8.647 -1.470 1.00 0.00 294 VAL A O 12
ATOM 17323 N N . ASN A 1 17 ? -7.338 10.284 -0.054 1.00 0.00 295 ASN A N 12
ATOM 17324 C CA . ASN A 1 17 ? -6.459 9.426 0.732 1.00 0.00 295 ASN A CA 12
ATOM 17325 C C . ASN A 1 17 ? -7.269 8.501 1.636 1.00 0.00 295 ASN A C 12
ATOM 17326 O O . ASN A 1 17 ? -8.110 8.955 2.414 1.00 0.00 295 ASN A O 12
ATOM 17337 N N . LEU A 1 18 ? -7.011 7.202 1.529 1.00 0.00 296 LEU A N 12
ATOM 17338 C CA . LEU A 1 18 ? -7.715 6.213 2.337 1.00 0.00 296 LEU A CA 12
ATOM 17339 C C . LEU A 1 18 ? -6.775 5.572 3.353 1.00 0.00 296 LEU A C 12
ATOM 17340 O O . LEU A 1 18 ? -5.593 5.364 3.077 1.00 0.00 296 LEU A O 12
ATOM 17356 N N . TYR A 1 19 ? -7.309 5.258 4.529 1.00 0.00 297 TYR A N 12
ATOM 17357 C CA . TYR A 1 19 ? -6.518 4.640 5.587 1.00 0.00 297 TYR A CA 12
ATOM 17358 C C . TYR A 1 19 ? -6.952 3.196 5.818 1.00 0.00 297 TYR A C 12
ATOM 17359 O O . TYR A 1 19 ? -8.004 2.938 6.403 1.00 0.00 297 TYR A O 12
ATOM 17377 N N . VAL A 1 20 ? -6.132 2.257 5.356 1.00 0.00 298 VAL A N 12
ATOM 17378 C CA . VAL A 1 20 ? -6.428 0.839 5.514 1.00 0.00 298 VAL A CA 12
ATOM 17379 C C . VAL A 1 20 ? -5.858 0.300 6.821 1.00 0.00 298 VAL A C 12
ATOM 17380 O O . VAL A 1 20 ? -4.728 0.613 7.194 1.00 0.00 298 VAL A O 12
ATOM 17393 N N . LYS A 1 21 ? -6.648 -0.513 7.514 1.00 0.00 299 LYS A N 12
ATOM 17394 C CA . LYS A 1 21 ? -6.223 -1.099 8.780 1.00 0.00 299 LYS A CA 12
ATOM 17395 C C . LYS A 1 21 ? -6.521 -2.594 8.815 1.00 0.00 299 LYS A C 12
ATOM 17396 O O . LYS A 1 21 ? -7.328 -3.094 8.033 1.00 0.00 299 LYS A O 12
ATOM 17415 N N . ASN A 1 22 ? -5.866 -3.302 9.729 1.00 0.00 300 ASN A N 12
ATOM 17416 C CA . ASN A 1 22 ? -6.062 -4.741 9.867 1.00 0.00 300 ASN A CA 12
ATOM 17417 C C . ASN A 1 22 ? -5.603 -5.475 8.611 1.00 0.00 300 ASN A C 12
ATOM 17418 O O . ASN A 1 22 ? -6.344 -6.278 8.043 1.00 0.00 300 ASN A O 12
ATOM 17429 N N . LEU A 1 23 ? -4.377 -5.195 8.184 1.00 0.00 301 LEU A N 12
ATOM 17430 C CA . LEU A 1 23 ? -3.818 -5.829 6.995 1.00 0.00 301 LEU A CA 12
ATOM 17431 C C . LEU A 1 23 ? -3.080 -7.113 7.359 1.00 0.00 301 LEU A C 12
ATOM 17432 O O . LEU A 1 23 ? -1.985 -7.074 7.921 1.00 0.00 301 LEU A O 12
ATOM 17448 N N . ASP A 1 24 ? -3.685 -8.250 7.033 1.00 0.00 302 ASP A N 12
ATOM 17449 C CA . ASP A 1 24 ? -3.084 -9.547 7.323 1.00 0.00 302 ASP A CA 12
ATOM 17450 C C . ASP A 1 24 ? -1.658 -9.617 6.785 1.00 0.00 302 ASP A C 12
ATOM 17451 O O . ASP A 1 24 ? -1.327 -8.973 5.790 1.00 0.00 302 ASP A O 12
ATOM 17460 N N . ASP A 1 25 ? -0.819 -10.402 7.452 1.00 0.00 303 ASP A N 12
ATOM 17461 C CA . ASP A 1 25 ? 0.572 -10.556 7.041 1.00 0.00 303 ASP A CA 12
ATOM 17462 C C . ASP A 1 25 ? 0.662 -11.038 5.597 1.00 0.00 303 ASP A C 12
ATOM 17463 O O . ASP A 1 25 ? 1.578 -10.666 4.864 1.00 0.00 303 ASP A O 12
ATOM 17472 N N . GLY A 1 26 ? -0.295 -11.869 5.194 1.00 0.00 304 GLY A N 12
ATOM 17473 C CA . GLY A 1 26 ? -0.304 -12.389 3.840 1.00 0.00 304 GLY A CA 12
ATOM 17474 C C . GLY A 1 26 ? -0.511 -11.303 2.803 1.00 0.00 304 GLY A C 12
ATOM 17475 O O . GLY A 1 26 ? 0.114 -11.321 1.742 1.00 0.00 304 GLY A O 12
ATOM 17479 N N . ILE A 1 27 ? -1.390 -10.355 3.109 1.00 0.00 305 ILE A N 12
ATOM 17480 C CA . ILE A 1 27 ? -1.678 -9.257 2.195 1.00 0.00 305 ILE A CA 12
ATOM 17481 C C . ILE A 1 27 ? -0.438 -8.402 1.955 1.00 0.00 305 ILE A C 12
ATOM 17482 O O . ILE A 1 27 ? 0.322 -8.119 2.881 1.00 0.00 305 ILE A O 12
ATOM 17498 N N . ASP A 1 28 ? -0.241 -7.993 0.707 1.00 0.00 306 ASP A N 12
ATOM 17499 C CA . ASP A 1 28 ? 0.906 -7.168 0.345 1.00 0.00 306 ASP A CA 12
ATOM 17500 C C . ASP A 1 28 ? 0.461 -5.927 -0.422 1.00 0.00 306 ASP A C 12
ATOM 17501 O O . ASP A 1 28 ? -0.717 -5.773 -0.744 1.00 0.00 306 ASP A O 12
ATOM 17510 N N . ASP A 1 29 ? 1.411 -5.044 -0.711 1.00 0.00 307 ASP A N 12
ATOM 17511 C CA . ASP A 1 29 ? 1.118 -3.816 -1.440 1.00 0.00 307 ASP A CA 12
ATOM 17512 C C . ASP A 1 29 ? 0.298 -4.110 -2.693 1.00 0.00 307 ASP A C 12
ATOM 17513 O O . ASP A 1 29 ? -0.656 -3.398 -3.002 1.00 0.00 307 ASP A O 12
ATOM 17522 N N . GLU A 1 30 ? 0.680 -5.163 -3.409 1.00 0.00 308 GLU A N 12
ATOM 17523 C CA . GLU A 1 30 ? -0.019 -5.550 -4.629 1.00 0.00 308 GLU A CA 12
ATOM 17524 C C . GLU A 1 30 ? -1.464 -5.938 -4.329 1.00 0.00 308 GLU A C 12
ATOM 17525 O O . GLU A 1 30 ? -2.401 -5.277 -4.776 1.00 0.00 308 GLU A O 12
ATOM 17537 N N . ARG A 1 31 ? -1.636 -7.015 -3.569 1.00 0.00 309 ARG A N 12
ATOM 17538 C CA . ARG A 1 31 ? -2.965 -7.493 -3.210 1.00 0.00 309 ARG A CA 12
ATOM 17539 C C . ARG A 1 31 ? -3.876 -6.330 -2.827 1.00 0.00 309 ARG A C 12
ATOM 17540 O O . ARG A 1 31 ? -5.079 -6.357 -3.089 1.00 0.00 309 ARG A O 12
ATOM 17561 N N . LEU A 1 32 ? -3.294 -5.310 -2.204 1.00 0.00 310 LEU A N 12
ATOM 17562 C CA . LEU A 1 32 ? -4.053 -4.137 -1.784 1.00 0.00 310 LEU A CA 12
ATOM 17563 C C . LEU A 1 32 ? -4.545 -3.346 -2.991 1.00 0.00 310 LEU A C 12
ATOM 17564 O O . LEU A 1 32 ? -5.725 -3.394 -3.338 1.00 0.00 310 LEU A O 12
ATOM 17580 N N . ARG A 1 33 ? -3.632 -2.619 -3.628 1.00 0.00 311 ARG A N 12
ATOM 17581 C CA . ARG A 1 33 ? -3.973 -1.818 -4.797 1.00 0.00 311 ARG A CA 12
ATOM 17582 C C . ARG A 1 33 ? -4.783 -2.636 -5.799 1.00 0.00 311 ARG A C 12
ATOM 17583 O O . ARG A 1 33 ? -5.552 -2.087 -6.588 1.00 0.00 311 ARG A O 12
ATOM 17604 N N . LYS A 1 34 ? -4.604 -3.952 -5.763 1.00 0.00 312 LYS A N 12
ATOM 17605 C CA . LYS A 1 34 ? -5.317 -4.847 -6.666 1.00 0.00 312 LYS A CA 12
ATOM 17606 C C . LYS A 1 34 ? -6.797 -4.919 -6.305 1.00 0.00 312 LYS A C 12
ATOM 17607 O O . LYS A 1 34 ? -7.656 -5.016 -7.181 1.00 0.00 312 LYS A O 12
ATOM 17626 N N . ALA A 1 35 ? -7.088 -4.870 -5.009 1.00 0.00 313 ALA A N 12
ATOM 17627 C CA . ALA A 1 35 ? -8.464 -4.926 -4.532 1.00 0.00 313 ALA A CA 12
ATOM 17628 C C . ALA A 1 35 ? -9.034 -3.525 -4.335 1.00 0.00 313 ALA A C 12
ATOM 17629 O O . ALA A 1 35 ? -10.008 -3.338 -3.604 1.00 0.00 313 ALA A O 12
ATOM 17636 N N . PHE A 1 36 ? -8.422 -2.545 -4.990 1.00 0.00 314 PHE A N 12
ATOM 17637 C CA . PHE A 1 36 ? -8.869 -1.160 -4.885 1.00 0.00 314 PHE A CA 12
ATOM 17638 C C . PHE A 1 36 ? -9.105 -0.559 -6.268 1.00 0.00 314 PHE A C 12
ATOM 17639 O O . PHE A 1 36 ? -9.946 0.324 -6.437 1.00 0.00 314 PHE A O 12
ATOM 17656 N N . SER A 1 37 ? -8.355 -1.043 -7.253 1.00 0.00 315 SER A N 12
ATOM 17657 C CA . SER A 1 37 ? -8.479 -0.551 -8.620 1.00 0.00 315 SER A CA 12
ATOM 17658 C C . SER A 1 37 ? -9.904 -0.729 -9.135 1.00 0.00 315 SER A C 12
ATOM 17659 O O . SER A 1 37 ? -10.473 0.152 -9.779 1.00 0.00 315 SER A O 12
ATOM 17667 N N . PRO A 1 38 ? -10.495 -1.898 -8.845 1.00 0.00 316 PRO A N 12
ATOM 17668 C CA . PRO A 1 38 ? -11.861 -2.220 -9.267 1.00 0.00 316 PRO A CA 12
ATOM 17669 C C . PRO A 1 38 ? -12.843 -1.095 -8.963 1.00 0.00 316 PRO A C 12
ATOM 17670 O O . PRO A 1 38 ? -13.943 -1.051 -9.515 1.00 0.00 316 PRO A O 12
ATOM 17681 N N . PHE A 1 39 ? -12.440 -0.186 -8.081 1.00 0.00 317 PHE A N 12
ATOM 17682 C CA . PHE A 1 39 ? -13.285 0.940 -7.703 1.00 0.00 317 PHE A CA 12
ATOM 17683 C C . PHE A 1 39 ? -12.868 2.207 -8.444 1.00 0.00 317 PHE A C 12
ATOM 17684 O O . PHE A 1 39 ? -13.693 2.876 -9.066 1.00 0.00 317 PHE A O 12
ATOM 17701 N N . GLY A 1 40 ? -11.580 2.531 -8.373 1.00 0.00 318 GLY A N 12
ATOM 17702 C CA . GLY A 1 40 ? -11.076 3.716 -9.041 1.00 0.00 318 GLY A CA 12
ATOM 17703 C C . GLY A 1 40 ? -9.583 3.646 -9.296 1.00 0.00 318 GLY A C 12
ATOM 17704 O O . GLY A 1 40 ? -8.917 2.698 -8.878 1.00 0.00 318 GLY A O 12
ATOM 17708 N N . THR A 1 41 ? -9.054 4.653 -9.985 1.00 0.00 319 THR A N 12
ATOM 17709 C CA . THR A 1 41 ? -7.632 4.701 -10.298 1.00 0.00 319 THR A CA 12
ATOM 17710 C C . THR A 1 41 ? -6.816 5.134 -9.086 1.00 0.00 319 THR A C 12
ATOM 17711 O O . THR A 1 41 ? -7.170 6.093 -8.399 1.00 0.00 319 THR A O 12
ATOM 17722 N N . ILE A 1 42 ? -5.723 4.423 -8.828 1.00 0.00 320 ILE A N 12
ATOM 17723 C CA . ILE A 1 42 ? -4.857 4.736 -7.699 1.00 0.00 320 ILE A CA 12
ATOM 17724 C C . ILE A 1 42 ? -3.519 5.296 -8.171 1.00 0.00 320 ILE A C 12
ATOM 17725 O O . ILE A 1 42 ? -2.935 4.807 -9.139 1.00 0.00 320 ILE A O 12
ATOM 17741 N N . THR A 1 43 ? -3.037 6.324 -7.480 1.00 0.00 321 THR A N 12
ATOM 17742 C CA . THR A 1 43 ? -1.767 6.950 -7.827 1.00 0.00 321 THR A CA 12
ATOM 17743 C C . THR A 1 43 ? -0.691 6.618 -6.800 1.00 0.00 321 THR A C 12
ATOM 17744 O O . THR A 1 43 ? 0.466 6.388 -7.152 1.00 0.00 321 THR A O 12
ATOM 17755 N N . SER A 1 44 ? -1.080 6.594 -5.529 1.00 0.00 322 SER A N 12
ATOM 17756 C CA . SER A 1 44 ? -0.146 6.293 -4.450 1.00 0.00 322 SER A CA 12
ATOM 17757 C C . SER A 1 44 ? -0.684 5.173 -3.564 1.00 0.00 322 SER A C 12
ATOM 17758 O O . SER A 1 44 ? -1.613 5.376 -2.783 1.00 0.00 322 SER A O 12
ATOM 17766 N N . ALA A 1 45 ? -0.091 3.990 -3.692 1.00 0.00 323 ALA A N 12
ATOM 17767 C CA . ALA A 1 45 ? -0.508 2.838 -2.903 1.00 0.00 323 ALA A CA 12
ATOM 17768 C C . ALA A 1 45 ? 0.692 2.148 -2.263 1.00 0.00 323 ALA A C 12
ATOM 17769 O O . ALA A 1 45 ? 1.545 1.593 -2.956 1.00 0.00 323 ALA A O 12
ATOM 17776 N N . LYS A 1 46 ? 0.753 2.187 -0.936 1.00 0.00 324 LYS A N 12
ATOM 17777 C CA . LYS A 1 46 ? 1.848 1.565 -0.201 1.00 0.00 324 LYS A CA 12
ATOM 17778 C C . LYS A 1 46 ? 1.364 1.022 1.140 1.00 0.00 324 LYS A C 12
ATOM 17779 O O . LYS A 1 46 ? 0.491 1.608 1.780 1.00 0.00 324 LYS A O 12
ATOM 17798 N N . VAL A 1 47 ? 1.939 -0.101 1.560 1.00 0.00 325 VAL A N 12
ATOM 17799 C CA . VAL A 1 47 ? 1.568 -0.721 2.827 1.00 0.00 325 VAL A CA 12
ATOM 17800 C C . VAL A 1 47 ? 2.651 -0.512 3.879 1.00 0.00 325 VAL A C 12
ATOM 17801 O O . VAL A 1 47 ? 3.843 -0.584 3.581 1.00 0.00 325 VAL A O 12
ATOM 17814 N N . MET A 1 48 ? 2.228 -0.253 5.112 1.00 0.00 326 MET A N 12
ATOM 17815 C CA . MET A 1 48 ? 3.162 -0.035 6.210 1.00 0.00 326 MET A CA 12
ATOM 17816 C C . MET A 1 48 ? 3.564 -1.358 6.853 1.00 0.00 326 MET A C 12
ATOM 17817 O O . MET A 1 48 ? 2.912 -1.829 7.784 1.00 0.00 326 MET A O 12
ATOM 17831 N N . MET A 1 49 ? 4.641 -1.953 6.350 1.00 0.00 327 MET A N 12
ATOM 17832 C CA . MET A 1 49 ? 5.129 -3.222 6.877 1.00 0.00 327 MET A CA 12
ATOM 17833 C C . MET A 1 49 ? 6.580 -3.100 7.332 1.00 0.00 327 MET A C 12
ATOM 17834 O O . MET A 1 49 ? 7.202 -2.050 7.175 1.00 0.00 327 MET A O 12
ATOM 17848 N N . GLU A 1 50 ? 7.112 -4.180 7.896 1.00 0.00 328 GLU A N 12
ATOM 17849 C CA . GLU A 1 50 ? 8.489 -4.191 8.375 1.00 0.00 328 GLU A CA 12
ATOM 17850 C C . GLU A 1 50 ? 9.415 -4.842 7.351 1.00 0.00 328 GLU A C 12
ATOM 17851 O O . GLU A 1 50 ? 10.330 -4.204 6.831 1.00 0.00 328 GLU A O 12
ATOM 17863 N N . GLY A 1 51 ? 9.170 -6.118 7.067 1.00 0.00 329 GLY A N 12
ATOM 17864 C CA . GLY A 1 51 ? 9.990 -6.835 6.108 1.00 0.00 329 GLY A CA 12
ATOM 17865 C C . GLY A 1 51 ? 9.581 -8.287 5.967 1.00 0.00 329 GLY A C 12
ATOM 17866 O O . GLY A 1 51 ? 10.427 -9.165 5.801 1.00 0.00 329 GLY A O 12
ATOM 17870 N N . GLY A 1 52 ? 8.278 -8.543 6.035 1.00 0.00 330 GLY A N 12
ATOM 17871 C CA . GLY A 1 52 ? 7.781 -9.901 5.913 1.00 0.00 330 GLY A CA 12
ATOM 17872 C C . GLY A 1 52 ? 6.333 -10.029 6.342 1.00 0.00 330 GLY A C 12
ATOM 17873 O O . GLY A 1 52 ? 5.592 -10.857 5.812 1.00 0.00 330 GLY A O 12
ATOM 17877 N N . ARG A 1 53 ? 5.928 -9.208 7.307 1.00 0.00 331 ARG A N 12
ATOM 17878 C CA . ARG A 1 53 ? 4.560 -9.236 7.809 1.00 0.00 331 ARG A CA 12
ATOM 17879 C C . ARG A 1 53 ? 3.993 -7.823 7.920 1.00 0.00 331 ARG A C 12
ATOM 17880 O O . ARG A 1 53 ? 4.493 -7.002 8.689 1.00 0.00 331 ARG A O 12
ATOM 17901 N N . SER A 1 54 ? 2.948 -7.548 7.148 1.00 0.00 332 SER A N 12
ATOM 17902 C CA . SER A 1 54 ? 2.316 -6.234 7.156 1.00 0.00 332 SER A CA 12
ATOM 17903 C C . SER A 1 54 ? 1.817 -5.880 8.554 1.00 0.00 332 SER A C 12
ATOM 17904 O O . SER A 1 54 ? 0.891 -6.504 9.072 1.00 0.00 332 SER A O 12
ATOM 17912 N N . LYS A 1 55 ? 2.439 -4.874 9.160 1.00 0.00 333 LYS A N 12
ATOM 17913 C CA . LYS A 1 55 ? 2.060 -4.434 10.497 1.00 0.00 333 LYS A CA 12
ATOM 17914 C C . LYS A 1 55 ? 0.556 -4.575 10.711 1.00 0.00 333 LYS A C 12
ATOM 17915 O O . LYS A 1 55 ? 0.111 -5.138 11.710 1.00 0.00 333 LYS A O 12
ATOM 17934 N N . GLY A 1 56 ? -0.223 -4.061 9.763 1.00 0.00 334 GLY A N 12
ATOM 17935 C CA . GLY A 1 56 ? -1.668 -4.141 9.866 1.00 0.00 334 GLY A CA 12
ATOM 17936 C C . GLY A 1 56 ? -2.350 -2.842 9.483 1.00 0.00 334 GLY A C 12
ATOM 17937 O O . GLY A 1 56 ? -3.392 -2.493 10.037 1.00 0.00 334 GLY A O 12
ATOM 17941 N N . PHE A 1 57 ? -1.759 -2.124 8.534 1.00 0.00 335 PHE A N 12
ATOM 17942 C CA . PHE A 1 57 ? -2.315 -0.854 8.079 1.00 0.00 335 PHE A CA 12
ATOM 17943 C C . PHE A 1 57 ? -1.539 -0.320 6.879 1.00 0.00 335 PHE A C 12
ATOM 17944 O O . PHE A 1 57 ? -0.365 -0.638 6.693 1.00 0.00 335 PHE A O 12
ATOM 17961 N N . GLY A 1 58 ? -2.205 0.496 6.067 1.00 0.00 336 GLY A N 12
ATOM 17962 C CA . GLY A 1 58 ? -1.563 1.061 4.895 1.00 0.00 336 GLY A CA 12
ATOM 17963 C C . GLY A 1 58 ? -2.261 2.312 4.399 1.00 0.00 336 GLY A C 12
ATOM 17964 O O . GLY A 1 58 ? -3.267 2.737 4.966 1.00 0.00 336 GLY A O 12
ATOM 17968 N N . PHE A 1 59 ? -1.725 2.905 3.337 1.00 0.00 337 PHE A N 12
ATOM 17969 C CA . PHE A 1 59 ? -2.301 4.117 2.765 1.00 0.00 337 PHE A CA 12
ATOM 17970 C C . PHE A 1 59 ? -2.524 3.958 1.264 1.00 0.00 337 PHE A C 12
ATOM 17971 O O . PHE A 1 59 ? -1.619 3.560 0.530 1.00 0.00 337 PHE A O 12
ATOM 17988 N N . VAL A 1 60 ? -3.735 4.271 0.815 1.00 0.00 338 VAL A N 12
ATOM 17989 C CA . VAL A 1 60 ? -4.078 4.164 -0.598 1.00 0.00 338 VAL A CA 12
ATOM 17990 C C . VAL A 1 60 ? -4.742 5.441 -1.101 1.00 0.00 338 VAL A C 12
ATOM 17991 O O . VAL A 1 60 ? -5.683 5.946 -0.487 1.00 0.00 338 VAL A O 12
ATOM 18004 N N . CYS A 1 61 ? -4.247 5.958 -2.220 1.00 0.00 339 CYS A N 12
ATOM 18005 C CA . CYS A 1 61 ? -4.792 7.177 -2.806 1.00 0.00 339 CYS A CA 12
ATOM 18006 C C . CYS A 1 61 ? -5.549 6.870 -4.094 1.00 0.00 339 CYS A C 12
ATOM 18007 O O . CYS A 1 61 ? -5.274 5.875 -4.765 1.00 0.00 339 CYS A O 12
ATOM 18015 N N . PHE A 1 62 ? -6.504 7.729 -4.433 1.00 0.00 340 PHE A N 12
ATOM 18016 C CA . PHE A 1 62 ? -7.302 7.549 -5.640 1.00 0.00 340 PHE A CA 12
ATOM 18017 C C . PHE A 1 62 ? -7.249 8.795 -6.518 1.00 0.00 340 PHE A C 12
ATOM 18018 O O . PHE A 1 62 ? -6.631 9.796 -6.158 1.00 0.00 340 PHE A O 12
ATOM 18035 N N . SER A 1 63 ? -7.902 8.725 -7.674 1.00 0.00 341 SER A N 12
ATOM 18036 C CA . SER A 1 63 ? -7.927 9.845 -8.607 1.00 0.00 341 SER A CA 12
ATOM 18037 C C . SER A 1 63 ? -8.905 10.919 -8.141 1.00 0.00 341 SER A C 12
ATOM 18038 O O . SER A 1 63 ? -8.644 12.114 -8.280 1.00 0.00 341 SER A O 12
ATOM 18046 N N . SER A 1 64 ? -10.032 10.484 -7.588 1.00 0.00 342 SER A N 12
ATOM 18047 C CA . SER A 1 64 ? -11.052 11.407 -7.104 1.00 0.00 342 SER A CA 12
ATOM 18048 C C . SER A 1 64 ? -11.701 10.880 -5.828 1.00 0.00 342 SER A C 12
ATOM 18049 O O . SER A 1 64 ? -11.861 9.675 -5.634 1.00 0.00 342 SER A O 12
ATOM 18057 N N . PRO A 1 65 ? -12.083 11.804 -4.934 1.00 0.00 343 PRO A N 12
ATOM 18058 C CA . PRO A 1 65 ? -12.720 11.458 -3.660 1.00 0.00 343 PRO A CA 12
ATOM 18059 C C . PRO A 1 65 ? -13.835 10.431 -3.830 1.00 0.00 343 PRO A C 12
ATOM 18060 O O . PRO A 1 65 ? -13.776 9.339 -3.266 1.00 0.00 343 PRO A O 12
ATOM 18071 N N . GLU A 1 66 ? -14.850 10.790 -4.611 1.00 0.00 344 GLU A N 12
ATOM 18072 C CA . GLU A 1 66 ? -15.978 9.898 -4.854 1.00 0.00 344 GLU A CA 12
ATOM 18073 C C . GLU A 1 66 ? -15.517 8.445 -4.926 1.00 0.00 344 GLU A C 12
ATOM 18074 O O . GLU A 1 66 ? -15.806 7.648 -4.035 1.00 0.00 344 GLU A O 12
ATOM 18086 N N . GLU A 1 67 ? -14.800 8.110 -5.994 1.00 0.00 345 GLU A N 12
ATOM 18087 C CA . GLU A 1 67 ? -14.301 6.753 -6.184 1.00 0.00 345 GLU A CA 12
ATOM 18088 C C . GLU A 1 67 ? -13.717 6.203 -4.886 1.00 0.00 345 GLU A C 12
ATOM 18089 O O . GLU A 1 67 ? -13.963 5.054 -4.521 1.00 0.00 345 GLU A O 12
ATOM 18101 N N . ALA A 1 68 ? -12.941 7.031 -4.195 1.00 0.00 346 ALA A N 12
ATOM 18102 C CA . ALA A 1 68 ? -12.322 6.629 -2.938 1.00 0.00 346 ALA A CA 12
ATOM 18103 C C . ALA A 1 68 ? -13.377 6.267 -1.898 1.00 0.00 346 ALA A C 12
ATOM 18104 O O . ALA A 1 68 ? -13.249 5.268 -1.189 1.00 0.00 346 ALA A O 12
ATOM 18111 N N . THR A 1 69 ? -14.421 7.085 -1.811 1.00 0.00 347 THR A N 12
ATOM 18112 C CA . THR A 1 69 ? -15.498 6.852 -0.856 1.00 0.00 347 THR A CA 12
ATOM 18113 C C . THR A 1 69 ? -16.046 5.435 -0.980 1.00 0.00 347 THR A C 12
ATOM 18114 O O . THR A 1 69 ? -16.001 4.655 -0.029 1.00 0.00 347 THR A O 12
ATOM 18125 N N . LYS A 1 70 ? -16.562 5.107 -2.160 1.00 0.00 348 LYS A N 12
ATOM 18126 C CA . LYS A 1 70 ? -17.118 3.783 -2.411 1.00 0.00 348 LYS A CA 12
ATOM 18127 C C . LYS A 1 70 ? -16.183 2.694 -1.894 1.00 0.00 348 LYS A C 12
ATOM 18128 O O . LYS A 1 70 ? -16.596 1.815 -1.139 1.00 0.00 348 LYS A O 12
ATOM 18147 N N . ALA A 1 71 ? -14.921 2.760 -2.305 1.00 0.00 349 ALA A N 12
ATOM 18148 C CA . ALA A 1 71 ? -13.927 1.782 -1.881 1.00 0.00 349 ALA A CA 12
ATOM 18149 C C . ALA A 1 71 ? -13.876 1.675 -0.361 1.00 0.00 349 ALA A C 12
ATOM 18150 O O . ALA A 1 71 ? -13.985 0.584 0.199 1.00 0.00 349 ALA A O 12
ATOM 18157 N N . VAL A 1 72 ? -13.708 2.815 0.303 1.00 0.00 350 VAL A N 12
ATOM 18158 C CA . VAL A 1 72 ? -13.643 2.850 1.759 1.00 0.00 350 VAL A CA 12
ATOM 18159 C C . VAL A 1 72 ? -14.640 1.876 2.377 1.00 0.00 350 VAL A C 12
ATOM 18160 O O . VAL A 1 72 ? -14.289 1.080 3.249 1.00 0.00 350 VAL A O 12
ATOM 18173 N N . THR A 1 73 ? -15.887 1.944 1.920 1.00 0.00 351 THR A N 12
ATOM 18174 C CA . THR A 1 73 ? -16.936 1.069 2.428 1.00 0.00 351 THR A CA 12
ATOM 18175 C C . THR A 1 73 ? -16.899 -0.291 1.740 1.00 0.00 351 THR A C 12
ATOM 18176 O O . THR A 1 73 ? -16.685 -1.316 2.386 1.00 0.00 351 THR A O 12
ATOM 18187 N N . GLU A 1 74 ? -17.108 -0.291 0.427 1.00 0.00 352 GLU A N 12
ATOM 18188 C CA . GLU A 1 74 ? -17.098 -1.527 -0.347 1.00 0.00 352 GLU A CA 12
ATOM 18189 C C . GLU A 1 74 ? -15.972 -2.448 0.114 1.00 0.00 352 GLU A C 12
ATOM 18190 O O . GLU A 1 74 ? -16.042 -3.665 -0.058 1.00 0.00 352 GLU A O 12
ATOM 18202 N N . MET A 1 75 ? -14.935 -1.859 0.700 1.00 0.00 353 MET A N 12
ATOM 18203 C CA . MET A 1 75 ? -13.795 -2.627 1.187 1.00 0.00 353 MET A CA 12
ATOM 18204 C C . MET A 1 75 ? -13.862 -2.800 2.701 1.00 0.00 353 MET A C 12
ATOM 18205 O O . MET A 1 75 ? -13.610 -3.885 3.222 1.00 0.00 353 MET A O 12
ATOM 18219 N N . ASN A 1 76 ? -14.202 -1.722 3.400 1.00 0.00 354 ASN A N 12
ATOM 18220 C CA . ASN A 1 76 ? -14.301 -1.755 4.855 1.00 0.00 354 ASN A CA 12
ATOM 18221 C C . ASN A 1 76 ? -15.329 -2.787 5.307 1.00 0.00 354 ASN A C 12
ATOM 18222 O O . ASN A 1 76 ? -16.532 -2.601 5.125 1.00 0.00 354 ASN A O 12
ATOM 18233 N N . GLY A 1 77 ? -14.847 -3.876 5.899 1.00 0.00 355 GLY A N 12
ATOM 18234 C CA . GLY A 1 77 ? -15.738 -4.921 6.368 1.00 0.00 355 GLY A CA 12
ATOM 18235 C C . GLY A 1 77 ? -15.658 -6.175 5.520 1.00 0.00 355 GLY A C 12
ATOM 18236 O O . GLY A 1 77 ? -16.178 -7.223 5.901 1.00 0.00 355 GLY A O 12
ATOM 18240 N N . ARG A 1 78 ? -15.007 -6.067 4.367 1.00 0.00 356 ARG A N 12
ATOM 18241 C CA . ARG A 1 78 ? -14.864 -7.200 3.462 1.00 0.00 356 ARG A CA 12
ATOM 18242 C C . ARG A 1 78 ? -13.631 -8.027 3.816 1.00 0.00 356 ARG A C 12
ATOM 18243 O O . ARG A 1 78 ? -12.626 -7.491 4.284 1.00 0.00 356 ARG A O 12
ATOM 18264 N N . ILE A 1 79 ? -13.716 -9.333 3.590 1.00 0.00 357 ILE A N 12
ATOM 18265 C CA . ILE A 1 79 ? -12.608 -10.233 3.885 1.00 0.00 357 ILE A CA 12
ATOM 18266 C C . ILE A 1 79 ? -11.787 -10.523 2.633 1.00 0.00 357 ILE A C 12
ATOM 18267 O O . ILE A 1 79 ? -12.315 -10.538 1.521 1.00 0.00 357 ILE A O 12
ATOM 18283 N N . VAL A 1 80 ? -10.492 -10.753 2.821 1.00 0.00 358 VAL A N 12
ATOM 18284 C CA . VAL A 1 80 ? -9.597 -11.046 1.708 1.00 0.00 358 VAL A CA 12
ATOM 18285 C C . VAL A 1 80 ? -8.730 -12.264 2.005 1.00 0.00 358 VAL A C 12
ATOM 18286 O O . VAL A 1 80 ? -8.694 -13.217 1.228 1.00 0.00 358 VAL A O 12
ATOM 18299 N N . ALA A 1 81 ? -8.032 -12.225 3.135 1.00 0.00 359 ALA A N 12
ATOM 18300 C CA . ALA A 1 81 ? -7.166 -13.326 3.536 1.00 0.00 359 ALA A CA 12
ATOM 18301 C C . ALA A 1 81 ? -7.701 -14.018 4.786 1.00 0.00 359 ALA A C 12
ATOM 18302 O O . ALA A 1 81 ? -8.214 -15.135 4.719 1.00 0.00 359 ALA A O 12
ATOM 18309 N N . THR A 1 82 ? -7.577 -13.347 5.927 1.00 0.00 360 THR A N 12
ATOM 18310 C CA . THR A 1 82 ? -8.047 -13.898 7.192 1.00 0.00 360 THR A CA 12
ATOM 18311 C C . THR A 1 82 ? -8.880 -12.878 7.960 1.00 0.00 360 THR A C 12
ATOM 18312 O O . THR A 1 82 ? -9.978 -13.182 8.426 1.00 0.00 360 THR A O 12
ATOM 18323 N N . LYS A 1 83 ? -8.351 -11.666 8.089 1.00 0.00 361 LYS A N 12
ATOM 18324 C CA . LYS A 1 83 ? -9.046 -10.599 8.799 1.00 0.00 361 LYS A CA 12
ATOM 18325 C C . LYS A 1 83 ? -9.710 -9.636 7.820 1.00 0.00 361 LYS A C 12
ATOM 18326 O O . LYS A 1 83 ? -9.284 -9.484 6.675 1.00 0.00 361 LYS A O 12
ATOM 18345 N N . PRO A 1 84 ? -10.779 -8.968 8.279 1.00 0.00 362 PRO A N 12
ATOM 18346 C CA . PRO A 1 84 ? -11.524 -8.007 7.460 1.00 0.00 362 PRO A CA 12
ATOM 18347 C C . PRO A 1 84 ? -10.794 -6.676 7.321 1.00 0.00 362 PRO A C 12
ATOM 18348 O O . PRO A 1 84 ? -10.375 -6.080 8.315 1.00 0.00 362 PRO A O 12
ATOM 18359 N N . LEU A 1 85 ? -10.646 -6.213 6.085 1.00 0.00 363 LEU A N 12
ATOM 18360 C CA . LEU A 1 85 ? -9.967 -4.950 5.817 1.00 0.00 363 LEU A CA 12
ATOM 18361 C C . LEU A 1 85 ? -10.770 -3.774 6.362 1.00 0.00 363 LEU A C 12
ATOM 18362 O O . LEU A 1 85 ? -11.930 -3.579 5.998 1.00 0.00 363 LEU A O 12
ATOM 18378 N N . TYR A 1 86 ? -10.144 -2.991 7.235 1.00 0.00 364 TYR A N 12
ATOM 18379 C CA . TYR A 1 86 ? -10.801 -1.833 7.830 1.00 0.00 364 TYR A CA 12
ATOM 18380 C C . TYR A 1 86 ? -10.344 -0.542 7.158 1.00 0.00 364 TYR A C 12
ATOM 18381 O O . TYR A 1 86 ? -9.332 0.046 7.539 1.00 0.00 364 TYR A O 12
ATOM 18399 N N . VAL A 1 87 ? -11.099 -0.106 6.154 1.00 0.00 365 VAL A N 12
ATOM 18400 C CA . VAL A 1 87 ? -10.775 1.116 5.428 1.00 0.00 365 VAL A CA 12
ATOM 18401 C C . VAL A 1 87 ? -11.545 2.307 5.986 1.00 0.00 365 VAL A C 12
ATOM 18402 O O . VAL A 1 87 ? -12.697 2.176 6.399 1.00 0.00 365 VAL A O 12
ATOM 18415 N N . ALA A 1 88 ? -10.902 3.470 5.994 1.00 0.00 366 ALA A N 12
ATOM 18416 C CA . ALA A 1 88 ? -11.528 4.686 6.498 1.00 0.00 366 ALA A CA 12
ATOM 18417 C C . ALA A 1 88 ? -10.784 5.927 6.015 1.00 0.00 366 ALA A C 12
ATOM 18418 O O . ALA A 1 88 ? -9.562 5.911 5.862 1.00 0.00 366 ALA A O 12
ATOM 18425 N N . LEU A 1 89 ? -11.529 7.000 5.775 1.00 0.00 367 LEU A N 12
ATOM 18426 C CA . LEU A 1 89 ? -10.940 8.251 5.308 1.00 0.00 367 LEU A CA 12
ATOM 18427 C C . LEU A 1 89 ? -9.807 8.696 6.226 1.00 0.00 367 LEU A C 12
ATOM 18428 O O . LEU A 1 89 ? -9.855 8.480 7.437 1.00 0.00 367 LEU A O 12
ATOM 18444 N N . ALA A 1 90 ? -8.789 9.319 5.642 1.00 0.00 368 ALA A N 12
ATOM 18445 C CA . ALA A 1 90 ? -7.645 9.798 6.408 1.00 0.00 368 ALA A CA 12
ATOM 18446 C C . ALA A 1 90 ? -7.330 11.252 6.074 1.00 0.00 368 ALA A C 12
ATOM 18447 O O . ALA A 1 90 ? -7.963 11.849 5.203 1.00 0.00 368 ALA A O 12
ATOM 18454 N N . GLN A 1 91 ? -6.350 11.816 6.772 1.00 0.00 369 GLN A N 12
ATOM 18455 C CA . GLN A 1 91 ? -5.953 13.201 6.549 1.00 0.00 369 GLN A CA 12
ATOM 18456 C C . GLN A 1 91 ? -4.470 13.295 6.207 1.00 0.00 369 GLN A C 12
ATOM 18457 O O . GLN A 1 91 ? -3.613 12.922 7.009 1.00 0.00 369 GLN A O 12
ATOM 18471 N N . ARG A 1 92 ? -4.173 13.794 5.012 1.00 0.00 370 ARG A N 12
ATOM 18472 C CA . ARG A 1 92 ? -2.793 13.935 4.563 1.00 0.00 370 ARG A CA 12
ATOM 18473 C C . ARG A 1 92 ? -2.636 15.156 3.662 1.00 0.00 370 ARG A C 12
ATOM 18474 O O . ARG A 1 92 ? -3.534 15.490 2.888 1.00 0.00 370 ARG A O 12
ATOM 18495 N N . LYS A 1 93 ? -1.490 15.820 3.768 1.00 0.00 371 LYS A N 12
ATOM 18496 C CA . LYS A 1 93 ? -1.214 17.004 2.963 1.00 0.00 371 LYS A CA 12
ATOM 18497 C C . LYS A 1 93 ? 0.229 17.463 3.149 1.00 0.00 371 LYS A C 12
ATOM 18498 O O . LYS A 1 93 ? 0.785 17.364 4.242 1.00 0.00 371 LYS A O 12
ATOM 18517 N N . GLU A 1 94 ? 0.828 17.966 2.074 1.00 0.00 372 GLU A N 12
ATOM 18518 C CA . GLU A 1 94 ? 2.206 18.440 2.120 1.00 0.00 372 GLU A CA 12
ATOM 18519 C C . GLU A 1 94 ? 2.539 19.267 0.881 1.00 0.00 372 GLU A C 12
ATOM 18520 O O . GLU A 1 94 ? 2.653 18.732 -0.222 1.00 0.00 372 GLU A O 12
ATOM 18532 N N . GLU A 1 95 ? 2.691 20.574 1.072 1.00 0.00 373 GLU A N 12
ATOM 18533 C CA . GLU A 1 95 ? 3.009 21.474 -0.030 1.00 0.00 373 GLU A CA 12
ATOM 18534 C C . GLU A 1 95 ? 4.165 22.399 0.339 1.00 0.00 373 GLU A C 12
ATOM 18535 O O . GLU A 1 95 ? 4.106 23.116 1.338 1.00 0.00 373 GLU A O 12
ATOM 18547 N N . ARG A 1 96 ? 5.216 22.377 -0.474 1.00 0.00 374 ARG A N 12
ATOM 18548 C CA . ARG A 1 96 ? 6.387 23.212 -0.233 1.00 0.00 374 ARG A CA 12
ATOM 18549 C C . ARG A 1 96 ? 7.384 23.094 -1.381 1.00 0.00 374 ARG A C 12
ATOM 18550 O O . ARG A 1 96 ? 7.542 22.026 -1.972 1.00 0.00 374 ARG A O 12
ATOM 18571 N N . GLN A 1 97 ? 8.054 24.199 -1.692 1.00 0.00 375 GLN A N 12
ATOM 18572 C CA . GLN A 1 97 ? 9.035 24.219 -2.770 1.00 0.00 375 GLN A CA 12
ATOM 18573 C C . GLN A 1 97 ? 10.443 23.987 -2.231 1.00 0.00 375 GLN A C 12
ATOM 18574 O O . GLN A 1 97 ? 10.665 24.006 -1.020 1.00 0.00 375 GLN A O 12
ATOM 18588 N N . SER A 1 98 ? 11.390 23.768 -3.137 1.00 0.00 376 SER A N 12
ATOM 18589 C CA . SER A 1 98 ? 12.776 23.527 -2.751 1.00 0.00 376 SER A CA 12
ATOM 18590 C C . SER A 1 98 ? 13.643 24.745 -3.054 1.00 0.00 376 SER A C 12
ATOM 18591 O O . SER A 1 98 ? 13.340 25.529 -3.953 1.00 0.00 376 SER A O 12
ATOM 18599 N N . GLY A 1 99 ? 14.725 24.897 -2.296 1.00 0.00 377 GLY A N 12
ATOM 18600 C CA . GLY A 1 99 ? 15.620 26.022 -2.497 1.00 0.00 377 GLY A CA 12
ATOM 18601 C C . GLY A 1 99 ? 17.072 25.597 -2.592 1.00 0.00 377 GLY A C 12
ATOM 18602 O O . GLY A 1 99 ? 17.759 25.430 -1.585 1.00 0.00 377 GLY A O 12
ATOM 18606 N N . PRO A 1 100 ? 17.559 25.413 -3.828 1.00 0.00 378 PRO A N 12
ATOM 18607 C CA . PRO A 1 100 ? 18.943 25.001 -4.081 1.00 0.00 378 PRO A CA 12
ATOM 18608 C C . PRO A 1 100 ? 19.929 26.153 -3.921 1.00 0.00 378 PRO A C 12
ATOM 18609 O O . PRO A 1 100 ? 21.081 26.060 -4.344 1.00 0.00 378 PRO A O 12
ATOM 18620 N N . SER A 1 101 ? 19.469 27.239 -3.309 1.00 0.00 379 SER A N 12
ATOM 18621 C CA . SER A 1 101 ? 20.310 28.412 -3.097 1.00 0.00 379 SER A CA 12
ATOM 18622 C C . SER A 1 101 ? 21.291 28.176 -1.953 1.00 0.00 379 SER A C 12
ATOM 18623 O O . SER A 1 101 ? 20.954 28.359 -0.783 1.00 0.00 379 SER A O 12
ATOM 18631 N N . SER A 1 102 ? 22.508 27.768 -2.300 1.00 0.00 380 SER A N 12
ATOM 18632 C CA . SER A 1 102 ? 23.539 27.504 -1.303 1.00 0.00 380 SER A CA 12
ATOM 18633 C C . SER A 1 102 ? 23.781 28.733 -0.433 1.00 0.00 380 SER A C 12
ATOM 18634 O O . SER A 1 102 ? 23.410 29.848 -0.797 1.00 0.00 380 SER A O 12
ATOM 18642 N N . GLY A 1 103 ? 24.408 28.520 0.720 1.00 0.00 381 GLY A N 12
ATOM 18643 C CA . GLY A 1 103 ? 24.690 29.619 1.625 1.00 0.00 381 GLY A CA 12
ATOM 18644 C C . GLY A 1 103 ? 26.014 29.452 2.345 1.00 0.00 381 GLY A C 12
ATOM 18645 O O . GLY A 1 103 ? 27.068 29.789 1.806 1.00 0.00 381 GLY A O 12
ATOM 18649 N N . GLY A 1 1 ? -47.302 4.578 12.057 1.00 0.00 279 GLY A N 13
ATOM 18650 C CA . GLY A 1 1 ? -45.977 5.020 11.663 1.00 0.00 279 GLY A CA 13
ATOM 18651 C C . GLY A 1 1 ? -44.937 4.761 12.735 1.00 0.00 279 GLY A C 13
ATOM 18652 O O . GLY A 1 1 ? -45.034 5.287 13.844 1.00 0.00 279 GLY A O 13
ATOM 18656 N N . SER A 1 2 ? -43.940 3.946 12.406 1.00 0.00 280 SER A N 13
ATOM 18657 C CA . SER A 1 2 ? -42.881 3.613 13.351 1.00 0.00 280 SER A CA 13
ATOM 18658 C C . SER A 1 2 ? -41.531 4.121 12.854 1.00 0.00 280 SER A C 13
ATOM 18659 O O . SER A 1 2 ? -40.935 3.545 11.944 1.00 0.00 280 SER A O 13
ATOM 18667 N N . SER A 1 3 ? -41.054 5.205 13.458 1.00 0.00 281 SER A N 13
ATOM 18668 C CA . SER A 1 3 ? -39.776 5.794 13.075 1.00 0.00 281 SER A CA 13
ATOM 18669 C C . SER A 1 3 ? -39.221 6.664 14.199 1.00 0.00 281 SER A C 13
ATOM 18670 O O . SER A 1 3 ? -39.945 7.052 15.114 1.00 0.00 281 SER A O 13
ATOM 18678 N N . GLY A 1 4 ? -37.928 6.966 14.121 1.00 0.00 282 GLY A N 13
ATOM 18679 C CA . GLY A 1 4 ? -37.297 7.788 15.137 1.00 0.00 282 GLY A CA 13
ATOM 18680 C C . GLY A 1 4 ? -35.789 7.634 15.152 1.00 0.00 282 GLY A C 13
ATOM 18681 O O . GLY A 1 4 ? -35.210 7.218 16.155 1.00 0.00 282 GLY A O 13
ATOM 18685 N N . SER A 1 5 ? -35.150 7.970 14.035 1.00 0.00 283 SER A N 13
ATOM 18686 C CA . SER A 1 5 ? -33.700 7.862 13.922 1.00 0.00 283 SER A CA 13
ATOM 18687 C C . SER A 1 5 ? -33.082 9.209 13.561 1.00 0.00 283 SER A C 13
ATOM 18688 O O . SER A 1 5 ? -33.645 9.973 12.777 1.00 0.00 283 SER A O 13
ATOM 18696 N N . SER A 1 6 ? -31.919 9.493 14.139 1.00 0.00 284 SER A N 13
ATOM 18697 C CA . SER A 1 6 ? -31.225 10.749 13.882 1.00 0.00 284 SER A CA 13
ATOM 18698 C C . SER A 1 6 ? -29.715 10.571 14.008 1.00 0.00 284 SER A C 13
ATOM 18699 O O . SER A 1 6 ? -29.240 9.642 14.661 1.00 0.00 284 SER A O 13
ATOM 18707 N N . GLY A 1 7 ? -28.964 11.469 13.378 1.00 0.00 285 GLY A N 13
ATOM 18708 C CA . GLY A 1 7 ? -27.516 11.394 13.432 1.00 0.00 285 GLY A CA 13
ATOM 18709 C C . GLY A 1 7 ? -26.854 12.143 12.292 1.00 0.00 285 GLY A C 13
ATOM 18710 O O . GLY A 1 7 ? -26.950 11.736 11.134 1.00 0.00 285 GLY A O 13
ATOM 18714 N N . ASP A 1 8 ? -26.182 13.241 12.619 1.00 0.00 286 ASP A N 13
ATOM 18715 C CA . ASP A 1 8 ? -25.502 14.049 11.613 1.00 0.00 286 ASP A CA 13
ATOM 18716 C C . ASP A 1 8 ? -24.064 13.579 11.419 1.00 0.00 286 ASP A C 13
ATOM 18717 O O . ASP A 1 8 ? -23.171 13.946 12.183 1.00 0.00 286 ASP A O 13
ATOM 18726 N N . ARG A 1 9 ? -23.847 12.762 10.393 1.00 0.00 287 ARG A N 13
ATOM 18727 C CA . ARG A 1 9 ? -22.518 12.239 10.100 1.00 0.00 287 ARG A CA 13
ATOM 18728 C C . ARG A 1 9 ? -22.149 12.481 8.639 1.00 0.00 287 ARG A C 13
ATOM 18729 O O . ARG A 1 9 ? -21.599 11.603 7.974 1.00 0.00 287 ARG A O 13
ATOM 18750 N N . ILE A 1 10 ? -22.454 13.677 8.147 1.00 0.00 288 ILE A N 13
ATOM 18751 C CA . ILE A 1 10 ? -22.154 14.034 6.767 1.00 0.00 288 ILE A CA 13
ATOM 18752 C C . ILE A 1 10 ? -20.963 14.983 6.691 1.00 0.00 288 ILE A C 13
ATOM 18753 O O . ILE A 1 10 ? -20.873 15.948 7.451 1.00 0.00 288 ILE A O 13
ATOM 18769 N N . THR A 1 11 ? -20.048 14.705 5.767 1.00 0.00 289 THR A N 13
ATOM 18770 C CA . THR A 1 11 ? -18.863 15.533 5.591 1.00 0.00 289 THR A CA 13
ATOM 18771 C C . THR A 1 11 ? -18.673 15.918 4.128 1.00 0.00 289 THR A C 13
ATOM 18772 O O . THR A 1 11 ? -19.014 15.153 3.226 1.00 0.00 289 THR A O 13
ATOM 18783 N N . ARG A 1 12 ? -18.127 17.108 3.900 1.00 0.00 290 ARG A N 13
ATOM 18784 C CA . ARG A 1 12 ? -17.893 17.594 2.545 1.00 0.00 290 ARG A CA 13
ATOM 18785 C C . ARG A 1 12 ? -16.493 18.187 2.415 1.00 0.00 290 ARG A C 13
ATOM 18786 O O . ARG A 1 12 ? -16.287 19.377 2.652 1.00 0.00 290 ARG A O 13
ATOM 18807 N N . TYR A 1 13 ? -15.534 17.349 2.037 1.00 0.00 291 TYR A N 13
ATOM 18808 C CA . TYR A 1 13 ? -14.153 17.789 1.878 1.00 0.00 291 TYR A CA 13
ATOM 18809 C C . TYR A 1 13 ? -13.373 16.826 0.988 1.00 0.00 291 TYR A C 13
ATOM 18810 O O . TYR A 1 13 ? -13.345 15.621 1.235 1.00 0.00 291 TYR A O 13
ATOM 18828 N N . GLN A 1 14 ? -12.741 17.368 -0.048 1.00 0.00 292 GLN A N 13
ATOM 18829 C CA . GLN A 1 14 ? -11.960 16.558 -0.975 1.00 0.00 292 GLN A CA 13
ATOM 18830 C C . GLN A 1 14 ? -11.021 15.621 -0.222 1.00 0.00 292 GLN A C 13
ATOM 18831 O O . GLN A 1 14 ? -9.928 16.016 0.184 1.00 0.00 292 GLN A O 13
ATOM 18845 N N . VAL A 1 15 ? -11.455 14.378 -0.039 1.00 0.00 293 VAL A N 13
ATOM 18846 C CA . VAL A 1 15 ? -10.653 13.384 0.665 1.00 0.00 293 VAL A CA 13
ATOM 18847 C C . VAL A 1 15 ? -10.400 12.162 -0.211 1.00 0.00 293 VAL A C 13
ATOM 18848 O O . VAL A 1 15 ? -11.221 11.246 -0.269 1.00 0.00 293 VAL A O 13
ATOM 18861 N N . VAL A 1 16 ? -9.258 12.155 -0.891 1.00 0.00 294 VAL A N 13
ATOM 18862 C CA . VAL A 1 16 ? -8.895 11.044 -1.763 1.00 0.00 294 VAL A CA 13
ATOM 18863 C C . VAL A 1 16 ? -8.069 10.005 -1.015 1.00 0.00 294 VAL A C 13
ATOM 18864 O O . VAL A 1 16 ? -8.151 8.810 -1.297 1.00 0.00 294 VAL A O 13
ATOM 18877 N N . ASN A 1 17 ? -7.271 10.468 -0.058 1.00 0.00 295 ASN A N 13
ATOM 18878 C CA . ASN A 1 17 ? -6.429 9.578 0.733 1.00 0.00 295 ASN A CA 13
ATOM 18879 C C . ASN A 1 17 ? -7.277 8.646 1.592 1.00 0.00 295 ASN A C 13
ATOM 18880 O O . ASN A 1 17 ? -8.253 9.071 2.212 1.00 0.00 295 ASN A O 13
ATOM 18891 N N . LEU A 1 18 ? -6.900 7.373 1.623 1.00 0.00 296 LEU A N 13
ATOM 18892 C CA . LEU A 1 18 ? -7.625 6.379 2.407 1.00 0.00 296 LEU A CA 13
ATOM 18893 C C . LEU A 1 18 ? -6.697 5.680 3.394 1.00 0.00 296 LEU A C 13
ATOM 18894 O O . LEU A 1 18 ? -5.569 5.320 3.054 1.00 0.00 296 LEU A O 13
ATOM 18910 N N . TYR A 1 19 ? -7.178 5.489 4.618 1.00 0.00 297 TYR A N 13
ATOM 18911 C CA . TYR A 1 19 ? -6.390 4.833 5.655 1.00 0.00 297 TYR A CA 13
ATOM 18912 C C . TYR A 1 19 ? -6.825 3.381 5.833 1.00 0.00 297 TYR A C 13
ATOM 18913 O O . TYR A 1 19 ? -7.857 3.100 6.443 1.00 0.00 297 TYR A O 13
ATOM 18931 N N . VAL A 1 20 ? -6.030 2.462 5.295 1.00 0.00 298 VAL A N 13
ATOM 18932 C CA . VAL A 1 20 ? -6.330 1.039 5.395 1.00 0.00 298 VAL A CA 13
ATOM 18933 C C . VAL A 1 20 ? -5.736 0.440 6.665 1.00 0.00 298 VAL A C 13
ATOM 18934 O O . VAL A 1 20 ? -4.590 0.717 7.019 1.00 0.00 298 VAL A O 13
ATOM 18947 N N . LYS A 1 21 ? -6.523 -0.385 7.347 1.00 0.00 299 LYS A N 13
ATOM 18948 C CA . LYS A 1 21 ? -6.076 -1.027 8.578 1.00 0.00 299 LYS A CA 13
ATOM 18949 C C . LYS A 1 21 ? -6.457 -2.504 8.591 1.00 0.00 299 LYS A C 13
ATOM 18950 O O . LYS A 1 21 ? -7.315 -2.939 7.825 1.00 0.00 299 LYS A O 13
ATOM 18969 N N . ASN A 1 22 ? -5.814 -3.268 9.468 1.00 0.00 300 ASN A N 13
ATOM 18970 C CA . ASN A 1 22 ? -6.086 -4.696 9.581 1.00 0.00 300 ASN A CA 13
ATOM 18971 C C . ASN A 1 22 ? -5.710 -5.425 8.295 1.00 0.00 300 ASN A C 13
ATOM 18972 O O . ASN A 1 22 ? -6.487 -6.226 7.772 1.00 0.00 300 ASN A O 13
ATOM 18983 N N . LEU A 1 23 ? -4.515 -5.143 7.790 1.00 0.00 301 LEU A N 13
ATOM 18984 C CA . LEU A 1 23 ? -4.034 -5.773 6.564 1.00 0.00 301 LEU A CA 13
ATOM 18985 C C . LEU A 1 23 ? -3.363 -7.109 6.866 1.00 0.00 301 LEU A C 13
ATOM 18986 O O . LEU A 1 23 ? -2.194 -7.155 7.250 1.00 0.00 301 LEU A O 13
ATOM 19002 N N . ASP A 1 24 ? -4.109 -8.193 6.687 1.00 0.00 302 ASP A N 13
ATOM 19003 C CA . ASP A 1 24 ? -3.585 -9.531 6.936 1.00 0.00 302 ASP A CA 13
ATOM 19004 C C . ASP A 1 24 ? -2.158 -9.662 6.414 1.00 0.00 302 ASP A C 13
ATOM 19005 O O . ASP A 1 24 ? -1.851 -9.233 5.302 1.00 0.00 302 ASP A O 13
ATOM 19014 N N . ASP A 1 25 ? -1.289 -10.257 7.224 1.00 0.00 303 ASP A N 13
ATOM 19015 C CA . ASP A 1 25 ? 0.106 -10.445 6.844 1.00 0.00 303 ASP A CA 13
ATOM 19016 C C . ASP A 1 25 ? 0.214 -10.977 5.418 1.00 0.00 303 ASP A C 13
ATOM 19017 O O . ASP A 1 25 ? 1.127 -10.615 4.677 1.00 0.00 303 ASP A O 13
ATOM 19026 N N . GLY A 1 26 ? -0.724 -11.840 5.041 1.00 0.00 304 GLY A N 13
ATOM 19027 C CA . GLY A 1 26 ? -0.715 -12.409 3.706 1.00 0.00 304 GLY A CA 13
ATOM 19028 C C . GLY A 1 26 ? -0.799 -11.351 2.624 1.00 0.00 304 GLY A C 13
ATOM 19029 O O . GLY A 1 26 ? -0.093 -11.426 1.618 1.00 0.00 304 GLY A O 13
ATOM 19033 N N . ILE A 1 27 ? -1.664 -10.363 2.830 1.00 0.00 305 ILE A N 13
ATOM 19034 C CA . ILE A 1 27 ? -1.836 -9.286 1.863 1.00 0.00 305 ILE A CA 13
ATOM 19035 C C . ILE A 1 27 ? -0.535 -8.520 1.655 1.00 0.00 305 ILE A C 13
ATOM 19036 O O . ILE A 1 27 ? 0.271 -8.383 2.576 1.00 0.00 305 ILE A O 13
ATOM 19052 N N . ASP A 1 28 ? -0.336 -8.022 0.440 1.00 0.00 306 ASP A N 13
ATOM 19053 C CA . ASP A 1 28 ? 0.867 -7.266 0.111 1.00 0.00 306 ASP A CA 13
ATOM 19054 C C . ASP A 1 28 ? 0.512 -5.953 -0.579 1.00 0.00 306 ASP A C 13
ATOM 19055 O O . ASP A 1 28 ? -0.661 -5.602 -0.702 1.00 0.00 306 ASP A O 13
ATOM 19064 N N . ASP A 1 29 ? 1.534 -5.230 -1.026 1.00 0.00 307 ASP A N 13
ATOM 19065 C CA . ASP A 1 29 ? 1.330 -3.955 -1.703 1.00 0.00 307 ASP A CA 13
ATOM 19066 C C . ASP A 1 29 ? 0.600 -4.154 -3.028 1.00 0.00 307 ASP A C 13
ATOM 19067 O O . ASP A 1 29 ? -0.112 -3.265 -3.494 1.00 0.00 307 ASP A O 13
ATOM 19076 N N . GLU A 1 30 ? 0.784 -5.325 -3.629 1.00 0.00 308 GLU A N 13
ATOM 19077 C CA . GLU A 1 30 ? 0.144 -5.639 -4.901 1.00 0.00 308 GLU A CA 13
ATOM 19078 C C . GLU A 1 30 ? -1.331 -5.975 -4.700 1.00 0.00 308 GLU A C 13
ATOM 19079 O O . GLU A 1 30 ? -2.206 -5.367 -5.317 1.00 0.00 308 GLU A O 13
ATOM 19091 N N . ARG A 1 31 ? -1.597 -6.947 -3.834 1.00 0.00 309 ARG A N 13
ATOM 19092 C CA . ARG A 1 31 ? -2.965 -7.365 -3.553 1.00 0.00 309 ARG A CA 13
ATOM 19093 C C . ARG A 1 31 ? -3.836 -6.167 -3.189 1.00 0.00 309 ARG A C 13
ATOM 19094 O O . ARG A 1 31 ? -4.983 -6.063 -3.627 1.00 0.00 309 ARG A O 13
ATOM 19115 N N . LEU A 1 32 ? -3.286 -5.265 -2.384 1.00 0.00 310 LEU A N 13
ATOM 19116 C CA . LEU A 1 32 ? -4.012 -4.073 -1.960 1.00 0.00 310 LEU A CA 13
ATOM 19117 C C . LEU A 1 32 ? -4.376 -3.202 -3.158 1.00 0.00 310 LEU A C 13
ATOM 19118 O O . LEU A 1 32 ? -5.539 -3.132 -3.557 1.00 0.00 310 LEU A O 13
ATOM 19134 N N . ARG A 1 33 ? -3.374 -2.541 -3.729 1.00 0.00 311 ARG A N 13
ATOM 19135 C CA . ARG A 1 33 ? -3.589 -1.676 -4.883 1.00 0.00 311 ARG A CA 13
ATOM 19136 C C . ARG A 1 33 ? -4.377 -2.402 -5.969 1.00 0.00 311 ARG A C 13
ATOM 19137 O O . ARG A 1 33 ? -5.045 -1.776 -6.791 1.00 0.00 311 ARG A O 13
ATOM 19158 N N . LYS A 1 34 ? -4.293 -3.728 -5.966 1.00 0.00 312 LYS A N 13
ATOM 19159 C CA . LYS A 1 34 ? -4.998 -4.542 -6.950 1.00 0.00 312 LYS A CA 13
ATOM 19160 C C . LYS A 1 34 ? -6.465 -4.709 -6.567 1.00 0.00 312 LYS A C 13
ATOM 19161 O O . LYS A 1 34 ? -7.327 -4.866 -7.431 1.00 0.00 312 LYS A O 13
ATOM 19180 N N . ALA A 1 35 ? -6.741 -4.671 -5.268 1.00 0.00 313 ALA A N 13
ATOM 19181 C CA . ALA A 1 35 ? -8.104 -4.814 -4.772 1.00 0.00 313 ALA A CA 13
ATOM 19182 C C . ALA A 1 35 ? -8.766 -3.453 -4.586 1.00 0.00 313 ALA A C 13
ATOM 19183 O O . ALA A 1 35 ? -9.773 -3.332 -3.887 1.00 0.00 313 ALA A O 13
ATOM 19190 N N . PHE A 1 36 ? -8.195 -2.431 -5.215 1.00 0.00 314 PHE A N 13
ATOM 19191 C CA . PHE A 1 36 ? -8.729 -1.078 -5.117 1.00 0.00 314 PHE A CA 13
ATOM 19192 C C . PHE A 1 36 ? -8.981 -0.491 -6.503 1.00 0.00 314 PHE A C 13
ATOM 19193 O O . PHE A 1 36 ? -9.895 0.311 -6.693 1.00 0.00 314 PHE A O 13
ATOM 19210 N N . SER A 1 37 ? -8.163 -0.898 -7.469 1.00 0.00 315 SER A N 13
ATOM 19211 C CA . SER A 1 37 ? -8.292 -0.409 -8.837 1.00 0.00 315 SER A CA 13
ATOM 19212 C C . SER A 1 37 ? -9.720 -0.588 -9.344 1.00 0.00 315 SER A C 13
ATOM 19213 O O . SER A 1 37 ? -10.309 0.310 -9.947 1.00 0.00 315 SER A O 13
ATOM 19221 N N . PRO A 1 38 ? -10.292 -1.775 -9.094 1.00 0.00 316 PRO A N 13
ATOM 19222 C CA . PRO A 1 38 ? -11.657 -2.101 -9.516 1.00 0.00 316 PRO A CA 13
ATOM 19223 C C . PRO A 1 38 ? -12.652 -1.003 -9.157 1.00 0.00 316 PRO A C 13
ATOM 19224 O O . PRO A 1 38 ? -13.762 -0.958 -9.689 1.00 0.00 316 PRO A O 13
ATOM 19235 N N . PHE A 1 39 ? -12.249 -0.118 -8.251 1.00 0.00 317 PHE A N 13
ATOM 19236 C CA . PHE A 1 39 ? -13.106 0.980 -7.820 1.00 0.00 317 PHE A CA 13
ATOM 19237 C C . PHE A 1 39 ? -12.730 2.275 -8.535 1.00 0.00 317 PHE A C 13
ATOM 19238 O O . PHE A 1 39 ? -13.582 2.944 -9.120 1.00 0.00 317 PHE A O 13
ATOM 19255 N N . GLY A 1 40 ? -11.448 2.624 -8.482 1.00 0.00 318 GLY A N 13
ATOM 19256 C CA . GLY A 1 40 ? -10.982 3.837 -9.127 1.00 0.00 318 GLY A CA 13
ATOM 19257 C C . GLY A 1 40 ? -9.479 3.846 -9.328 1.00 0.00 318 GLY A C 13
ATOM 19258 O O . GLY A 1 40 ? -8.763 3.026 -8.753 1.00 0.00 318 GLY A O 13
ATOM 19262 N N . THR A 1 41 ? -8.999 4.776 -10.148 1.00 0.00 319 THR A N 13
ATOM 19263 C CA . THR A 1 41 ? -7.573 4.887 -10.425 1.00 0.00 319 THR A CA 13
ATOM 19264 C C . THR A 1 41 ? -6.794 5.251 -9.166 1.00 0.00 319 THR A C 13
ATOM 19265 O O . THR A 1 41 ? -7.277 6.008 -8.324 1.00 0.00 319 THR A O 13
ATOM 19276 N N . ILE A 1 42 ? -5.587 4.708 -9.045 1.00 0.00 320 ILE A N 13
ATOM 19277 C CA . ILE A 1 42 ? -4.742 4.977 -7.889 1.00 0.00 320 ILE A CA 13
ATOM 19278 C C . ILE A 1 42 ? -3.428 5.628 -8.309 1.00 0.00 320 ILE A C 13
ATOM 19279 O O . ILE A 1 42 ? -2.811 5.228 -9.297 1.00 0.00 320 ILE A O 13
ATOM 19295 N N . THR A 1 43 ? -3.002 6.633 -7.550 1.00 0.00 321 THR A N 13
ATOM 19296 C CA . THR A 1 43 ? -1.761 7.339 -7.842 1.00 0.00 321 THR A CA 13
ATOM 19297 C C . THR A 1 43 ? -0.631 6.862 -6.937 1.00 0.00 321 THR A C 13
ATOM 19298 O O . THR A 1 43 ? 0.501 6.681 -7.384 1.00 0.00 321 THR A O 13
ATOM 19309 N N . SER A 1 44 ? -0.946 6.659 -5.661 1.00 0.00 322 SER A N 13
ATOM 19310 C CA . SER A 1 44 ? 0.045 6.206 -4.692 1.00 0.00 322 SER A CA 13
ATOM 19311 C C . SER A 1 44 ? -0.573 5.222 -3.704 1.00 0.00 322 SER A C 13
ATOM 19312 O O . SER A 1 44 ? -1.568 5.527 -3.047 1.00 0.00 322 SER A O 13
ATOM 19320 N N . ALA A 1 45 ? 0.025 4.039 -3.604 1.00 0.00 323 ALA A N 13
ATOM 19321 C CA . ALA A 1 45 ? -0.465 3.010 -2.695 1.00 0.00 323 ALA A CA 13
ATOM 19322 C C . ALA A 1 45 ? 0.687 2.195 -2.117 1.00 0.00 323 ALA A C 13
ATOM 19323 O O . ALA A 1 45 ? 1.496 1.633 -2.856 1.00 0.00 323 ALA A O 13
ATOM 19330 N N . LYS A 1 46 ? 0.757 2.135 -0.792 1.00 0.00 324 LYS A N 13
ATOM 19331 C CA . LYS A 1 46 ? 1.810 1.388 -0.113 1.00 0.00 324 LYS A CA 13
ATOM 19332 C C . LYS A 1 46 ? 1.314 0.836 1.219 1.00 0.00 324 LYS A C 13
ATOM 19333 O O . LYS A 1 46 ? 0.337 1.330 1.782 1.00 0.00 324 LYS A O 13
ATOM 19352 N N . VAL A 1 47 ? 1.994 -0.191 1.720 1.00 0.00 325 VAL A N 13
ATOM 19353 C CA . VAL A 1 47 ? 1.623 -0.808 2.988 1.00 0.00 325 VAL A CA 13
ATOM 19354 C C . VAL A 1 47 ? 2.766 -0.725 3.994 1.00 0.00 325 VAL A C 13
ATOM 19355 O O . VAL A 1 47 ? 3.876 -1.182 3.726 1.00 0.00 325 VAL A O 13
ATOM 19368 N N . MET A 1 48 ? 2.484 -0.138 5.153 1.00 0.00 326 MET A N 13
ATOM 19369 C CA . MET A 1 48 ? 3.489 0.003 6.201 1.00 0.00 326 MET A CA 13
ATOM 19370 C C . MET A 1 48 ? 4.022 -1.360 6.630 1.00 0.00 326 MET A C 13
ATOM 19371 O O . MET A 1 48 ? 3.300 -2.356 6.603 1.00 0.00 326 MET A O 13
ATOM 19385 N N . MET A 1 49 ? 5.291 -1.396 7.025 1.00 0.00 327 MET A N 13
ATOM 19386 C CA . MET A 1 49 ? 5.920 -2.637 7.461 1.00 0.00 327 MET A CA 13
ATOM 19387 C C . MET A 1 49 ? 6.771 -2.408 8.706 1.00 0.00 327 MET A C 13
ATOM 19388 O O . MET A 1 49 ? 7.095 -1.270 9.045 1.00 0.00 327 MET A O 13
ATOM 19402 N N . GLU A 1 50 ? 7.128 -3.495 9.382 1.00 0.00 328 GLU A N 13
ATOM 19403 C CA . GLU A 1 50 ? 7.941 -3.410 10.590 1.00 0.00 328 GLU A CA 13
ATOM 19404 C C . GLU A 1 50 ? 9.335 -3.981 10.349 1.00 0.00 328 GLU A C 13
ATOM 19405 O O . GLU A 1 50 ? 9.906 -4.642 11.215 1.00 0.00 328 GLU A O 13
ATOM 19417 N N . GLY A 1 51 ? 9.879 -3.720 9.163 1.00 0.00 329 GLY A N 13
ATOM 19418 C CA . GLY A 1 51 ? 11.201 -4.215 8.828 1.00 0.00 329 GLY A CA 13
ATOM 19419 C C . GLY A 1 51 ? 11.155 -5.395 7.878 1.00 0.00 329 GLY A C 13
ATOM 19420 O O . GLY A 1 51 ? 11.593 -5.297 6.733 1.00 0.00 329 GLY A O 13
ATOM 19424 N N . GLY A 1 52 ? 10.623 -6.517 8.355 1.00 0.00 330 GLY A N 13
ATOM 19425 C CA . GLY A 1 52 ? 10.533 -7.705 7.528 1.00 0.00 330 GLY A CA 13
ATOM 19426 C C . GLY A 1 52 ? 9.100 -8.084 7.211 1.00 0.00 330 GLY A C 13
ATOM 19427 O O . GLY A 1 52 ? 8.792 -8.494 6.092 1.00 0.00 330 GLY A O 13
ATOM 19431 N N . ARG A 1 53 ? 8.222 -7.949 8.199 1.00 0.00 331 ARG A N 13
ATOM 19432 C CA . ARG A 1 53 ? 6.814 -8.283 8.021 1.00 0.00 331 ARG A CA 13
ATOM 19433 C C . ARG A 1 53 ? 5.958 -7.020 7.966 1.00 0.00 331 ARG A C 13
ATOM 19434 O O . ARG A 1 53 ? 6.443 -5.918 8.224 1.00 0.00 331 ARG A O 13
ATOM 19455 N N . SER A 1 54 ? 4.684 -7.189 7.626 1.00 0.00 332 SER A N 13
ATOM 19456 C CA . SER A 1 54 ? 3.763 -6.063 7.532 1.00 0.00 332 SER A CA 13
ATOM 19457 C C . SER A 1 54 ? 3.195 -5.710 8.904 1.00 0.00 332 SER A C 13
ATOM 19458 O O . SER A 1 54 ? 2.874 -6.590 9.702 1.00 0.00 332 SER A O 13
ATOM 19466 N N . LYS A 1 55 ? 3.075 -4.414 9.171 1.00 0.00 333 LYS A N 13
ATOM 19467 C CA . LYS A 1 55 ? 2.546 -3.940 10.445 1.00 0.00 333 LYS A CA 13
ATOM 19468 C C . LYS A 1 55 ? 1.055 -4.241 10.560 1.00 0.00 333 LYS A C 13
ATOM 19469 O O . LYS A 1 55 ? 0.584 -4.706 11.596 1.00 0.00 333 LYS A O 13
ATOM 19488 N N . GLY A 1 56 ? 0.317 -3.972 9.486 1.00 0.00 334 GLY A N 13
ATOM 19489 C CA . GLY A 1 56 ? -1.113 -4.222 9.488 1.00 0.00 334 GLY A CA 13
ATOM 19490 C C . GLY A 1 56 ? -1.916 -2.991 9.118 1.00 0.00 334 GLY A C 13
ATOM 19491 O O . GLY A 1 56 ? -3.012 -2.777 9.638 1.00 0.00 334 GLY A O 13
ATOM 19495 N N . PHE A 1 57 ? -1.371 -2.178 8.220 1.00 0.00 335 PHE A N 13
ATOM 19496 C CA . PHE A 1 57 ? -2.043 -0.960 7.783 1.00 0.00 335 PHE A CA 13
ATOM 19497 C C . PHE A 1 57 ? -1.265 -0.282 6.659 1.00 0.00 335 PHE A C 13
ATOM 19498 O O . PHE A 1 57 ? -0.079 -0.545 6.464 1.00 0.00 335 PHE A O 13
ATOM 19515 N N . GLY A 1 58 ? -1.942 0.593 5.922 1.00 0.00 336 GLY A N 13
ATOM 19516 C CA . GLY A 1 58 ? -1.300 1.295 4.826 1.00 0.00 336 GLY A CA 13
ATOM 19517 C C . GLY A 1 58 ? -2.101 2.492 4.355 1.00 0.00 336 GLY A C 13
ATOM 19518 O O . GLY A 1 58 ? -3.093 2.869 4.979 1.00 0.00 336 GLY A O 13
ATOM 19522 N N . PHE A 1 59 ? -1.670 3.094 3.252 1.00 0.00 337 PHE A N 13
ATOM 19523 C CA . PHE A 1 59 ? -2.352 4.258 2.699 1.00 0.00 337 PHE A CA 13
ATOM 19524 C C . PHE A 1 59 ? -2.596 4.085 1.202 1.00 0.00 337 PHE A C 13
ATOM 19525 O O . PHE A 1 59 ? -1.795 3.472 0.498 1.00 0.00 337 PHE A O 13
ATOM 19542 N N . VAL A 1 60 ? -3.710 4.631 0.724 1.00 0.00 338 VAL A N 13
ATOM 19543 C CA . VAL A 1 60 ? -4.061 4.538 -0.688 1.00 0.00 338 VAL A CA 13
ATOM 19544 C C . VAL A 1 60 ? -4.707 5.829 -1.179 1.00 0.00 338 VAL A C 13
ATOM 19545 O O . VAL A 1 60 ? -5.618 6.361 -0.543 1.00 0.00 338 VAL A O 13
ATOM 19558 N N . CYS A 1 61 ? -4.231 6.327 -2.315 1.00 0.00 339 CYS A N 13
ATOM 19559 C CA . CYS A 1 61 ? -4.762 7.557 -2.892 1.00 0.00 339 CYS A CA 13
ATOM 19560 C C . CYS A 1 61 ? -5.484 7.273 -4.205 1.00 0.00 339 CYS A C 13
ATOM 19561 O O . CYS A 1 61 ? -5.077 6.403 -4.975 1.00 0.00 339 CYS A O 13
ATOM 19569 N N . PHE A 1 62 ? -6.560 8.012 -4.454 1.00 0.00 340 PHE A N 13
ATOM 19570 C CA . PHE A 1 62 ? -7.342 7.839 -5.673 1.00 0.00 340 PHE A CA 13
ATOM 19571 C C . PHE A 1 62 ? -7.340 9.116 -6.507 1.00 0.00 340 PHE A C 13
ATOM 19572 O O . PHE A 1 62 ? -6.753 10.125 -6.116 1.00 0.00 340 PHE A O 13
ATOM 19589 N N . SER A 1 63 ? -8.001 9.065 -7.659 1.00 0.00 341 SER A N 13
ATOM 19590 C CA . SER A 1 63 ? -8.073 10.216 -8.551 1.00 0.00 341 SER A CA 13
ATOM 19591 C C . SER A 1 63 ? -9.104 11.226 -8.054 1.00 0.00 341 SER A C 13
ATOM 19592 O O . SER A 1 63 ? -8.884 12.435 -8.116 1.00 0.00 341 SER A O 13
ATOM 19600 N N . SER A 1 64 ? -10.229 10.719 -7.560 1.00 0.00 342 SER A N 13
ATOM 19601 C CA . SER A 1 64 ? -11.296 11.575 -7.055 1.00 0.00 342 SER A CA 13
ATOM 19602 C C . SER A 1 64 ? -11.869 11.019 -5.755 1.00 0.00 342 SER A C 13
ATOM 19603 O O . SER A 1 64 ? -12.010 9.809 -5.576 1.00 0.00 342 SER A O 13
ATOM 19611 N N . PRO A 1 65 ? -12.208 11.923 -4.825 1.00 0.00 343 PRO A N 13
ATOM 19612 C CA . PRO A 1 65 ? -12.772 11.548 -3.525 1.00 0.00 343 PRO A CA 13
ATOM 19613 C C . PRO A 1 65 ? -13.894 10.523 -3.653 1.00 0.00 343 PRO A C 13
ATOM 19614 O O . PRO A 1 65 ? -13.850 9.462 -3.031 1.00 0.00 343 PRO A O 13
ATOM 19625 N N . GLU A 1 66 ? -14.896 10.847 -4.464 1.00 0.00 344 GLU A N 13
ATOM 19626 C CA . GLU A 1 66 ? -16.029 9.953 -4.673 1.00 0.00 344 GLU A CA 13
ATOM 19627 C C . GLU A 1 66 ? -15.562 8.506 -4.811 1.00 0.00 344 GLU A C 13
ATOM 19628 O O . GLU A 1 66 ? -16.057 7.616 -4.121 1.00 0.00 344 GLU A O 13
ATOM 19640 N N . GLU A 1 67 ? -14.606 8.282 -5.707 1.00 0.00 345 GLU A N 13
ATOM 19641 C CA . GLU A 1 67 ? -14.073 6.944 -5.936 1.00 0.00 345 GLU A CA 13
ATOM 19642 C C . GLU A 1 67 ? -13.526 6.347 -4.642 1.00 0.00 345 GLU A C 13
ATOM 19643 O O . GLU A 1 67 ? -13.795 5.192 -4.317 1.00 0.00 345 GLU A O 13
ATOM 19655 N N . ALA A 1 68 ? -12.755 7.145 -3.910 1.00 0.00 346 ALA A N 13
ATOM 19656 C CA . ALA A 1 68 ? -12.171 6.697 -2.652 1.00 0.00 346 ALA A CA 13
ATOM 19657 C C . ALA A 1 68 ? -13.252 6.275 -1.663 1.00 0.00 346 ALA A C 13
ATOM 19658 O O . ALA A 1 68 ? -13.093 5.297 -0.932 1.00 0.00 346 ALA A O 13
ATOM 19665 N N . THR A 1 69 ? -14.354 7.019 -1.645 1.00 0.00 347 THR A N 13
ATOM 19666 C CA . THR A 1 69 ? -15.461 6.724 -0.745 1.00 0.00 347 THR A CA 13
ATOM 19667 C C . THR A 1 69 ? -15.896 5.268 -0.867 1.00 0.00 347 THR A C 13
ATOM 19668 O O . THR A 1 69 ? -15.611 4.448 0.006 1.00 0.00 347 THR A O 13
ATOM 19679 N N . LYS A 1 70 ? -16.586 4.951 -1.958 1.00 0.00 348 LYS A N 13
ATOM 19680 C CA . LYS A 1 70 ? -17.058 3.593 -2.197 1.00 0.00 348 LYS A CA 13
ATOM 19681 C C . LYS A 1 70 ? -16.057 2.568 -1.675 1.00 0.00 348 LYS A C 13
ATOM 19682 O O . LYS A 1 70 ? -16.351 1.816 -0.746 1.00 0.00 348 LYS A O 13
ATOM 19701 N N . ALA A 1 71 ? -14.872 2.545 -2.276 1.00 0.00 349 ALA A N 13
ATOM 19702 C CA . ALA A 1 71 ? -13.826 1.616 -1.869 1.00 0.00 349 ALA A CA 13
ATOM 19703 C C . ALA A 1 71 ? -13.849 1.389 -0.361 1.00 0.00 349 ALA A C 13
ATOM 19704 O O . ALA A 1 71 ? -13.927 0.252 0.105 1.00 0.00 349 ALA A O 13
ATOM 19711 N N . VAL A 1 72 ? -13.782 2.478 0.398 1.00 0.00 350 VAL A N 13
ATOM 19712 C CA . VAL A 1 72 ? -13.796 2.398 1.853 1.00 0.00 350 VAL A CA 13
ATOM 19713 C C . VAL A 1 72 ? -14.910 1.480 2.343 1.00 0.00 350 VAL A C 13
ATOM 19714 O O . VAL A 1 72 ? -14.695 0.630 3.208 1.00 0.00 350 VAL A O 13
ATOM 19727 N N . THR A 1 73 ? -16.103 1.655 1.782 1.00 0.00 351 THR A N 13
ATOM 19728 C CA . THR A 1 73 ? -17.252 0.843 2.161 1.00 0.00 351 THR A CA 13
ATOM 19729 C C . THR A 1 73 ? -17.184 -0.539 1.520 1.00 0.00 351 THR A C 13
ATOM 19730 O O . THR A 1 73 ? -17.159 -1.554 2.215 1.00 0.00 351 THR A O 13
ATOM 19741 N N . GLU A 1 74 ? -17.153 -0.569 0.192 1.00 0.00 352 GLU A N 13
ATOM 19742 C CA . GLU A 1 74 ? -17.088 -1.828 -0.542 1.00 0.00 352 GLU A CA 13
ATOM 19743 C C . GLU A 1 74 ? -15.965 -2.711 -0.007 1.00 0.00 352 GLU A C 13
ATOM 19744 O O . GLU A 1 74 ? -15.980 -3.929 -0.187 1.00 0.00 352 GLU A O 13
ATOM 19756 N N . MET A 1 75 ? -14.991 -2.089 0.649 1.00 0.00 353 MET A N 13
ATOM 19757 C CA . MET A 1 75 ? -13.860 -2.818 1.210 1.00 0.00 353 MET A CA 13
ATOM 19758 C C . MET A 1 75 ? -14.045 -3.039 2.708 1.00 0.00 353 MET A C 13
ATOM 19759 O O . MET A 1 75 ? -13.785 -4.126 3.221 1.00 0.00 353 MET A O 13
ATOM 19773 N N . ASN A 1 76 ? -14.495 -2.000 3.404 1.00 0.00 354 ASN A N 13
ATOM 19774 C CA . ASN A 1 76 ? -14.714 -2.081 4.844 1.00 0.00 354 ASN A CA 13
ATOM 19775 C C . ASN A 1 76 ? -15.720 -3.177 5.180 1.00 0.00 354 ASN A C 13
ATOM 19776 O O . ASN A 1 76 ? -16.930 -2.967 5.108 1.00 0.00 354 ASN A O 13
ATOM 19787 N N . GLY A 1 77 ? -15.210 -4.349 5.550 1.00 0.00 355 GLY A N 13
ATOM 19788 C CA . GLY A 1 77 ? -16.078 -5.460 5.892 1.00 0.00 355 GLY A CA 13
ATOM 19789 C C . GLY A 1 77 ? -15.797 -6.694 5.057 1.00 0.00 355 GLY A C 13
ATOM 19790 O O . GLY A 1 77 ? -16.295 -7.779 5.354 1.00 0.00 355 GLY A O 13
ATOM 19794 N N . ARG A 1 78 ? -15.000 -6.526 4.007 1.00 0.00 356 ARG A N 13
ATOM 19795 C CA . ARG A 1 78 ? -14.657 -7.634 3.124 1.00 0.00 356 ARG A CA 13
ATOM 19796 C C . ARG A 1 78 ? -13.467 -8.418 3.671 1.00 0.00 356 ARG A C 13
ATOM 19797 O O . ARG A 1 78 ? -12.393 -7.859 3.893 1.00 0.00 356 ARG A O 13
ATOM 19818 N N . ILE A 1 79 ? -13.667 -9.713 3.887 1.00 0.00 357 ILE A N 13
ATOM 19819 C CA . ILE A 1 79 ? -12.611 -10.573 4.408 1.00 0.00 357 ILE A CA 13
ATOM 19820 C C . ILE A 1 79 ? -11.716 -11.085 3.285 1.00 0.00 357 ILE A C 13
ATOM 19821 O O . ILE A 1 79 ? -12.164 -11.267 2.153 1.00 0.00 357 ILE A O 13
ATOM 19837 N N . VAL A 1 80 ? -10.447 -11.319 3.606 1.00 0.00 358 VAL A N 13
ATOM 19838 C CA . VAL A 1 80 ? -9.489 -11.814 2.626 1.00 0.00 358 VAL A CA 13
ATOM 19839 C C . VAL A 1 80 ? -8.743 -13.034 3.154 1.00 0.00 358 VAL A C 13
ATOM 19840 O O . VAL A 1 80 ? -8.644 -14.056 2.475 1.00 0.00 358 VAL A O 13
ATOM 19853 N N . ALA A 1 81 ? -8.220 -12.921 4.370 1.00 0.00 359 ALA A N 13
ATOM 19854 C CA . ALA A 1 81 ? -7.485 -14.015 4.991 1.00 0.00 359 ALA A CA 13
ATOM 19855 C C . ALA A 1 81 ? -8.144 -14.448 6.297 1.00 0.00 359 ALA A C 13
ATOM 19856 O O . ALA A 1 81 ? -8.699 -15.542 6.393 1.00 0.00 359 ALA A O 13
ATOM 19863 N N . THR A 1 82 ? -8.077 -13.581 7.303 1.00 0.00 360 THR A N 13
ATOM 19864 C CA . THR A 1 82 ? -8.665 -13.873 8.604 1.00 0.00 360 THR A CA 13
ATOM 19865 C C . THR A 1 82 ? -9.458 -12.682 9.130 1.00 0.00 360 THR A C 13
ATOM 19866 O O . THR A 1 82 ? -10.617 -12.818 9.522 1.00 0.00 360 THR A O 13
ATOM 19877 N N . LYS A 1 83 ? -8.826 -11.513 9.136 1.00 0.00 361 LYS A N 13
ATOM 19878 C CA . LYS A 1 83 ? -9.472 -10.296 9.612 1.00 0.00 361 LYS A CA 13
ATOM 19879 C C . LYS A 1 83 ? -9.962 -9.447 8.443 1.00 0.00 361 LYS A C 13
ATOM 19880 O O . LYS A 1 83 ? -9.407 -9.482 7.344 1.00 0.00 361 LYS A O 13
ATOM 19899 N N . PRO A 1 84 ? -11.025 -8.665 8.682 1.00 0.00 362 PRO A N 13
ATOM 19900 C CA . PRO A 1 84 ? -11.611 -7.791 7.662 1.00 0.00 362 PRO A CA 13
ATOM 19901 C C . PRO A 1 84 ? -10.753 -6.560 7.391 1.00 0.00 362 PRO A C 13
ATOM 19902 O O . PRO A 1 84 ? -10.024 -6.094 8.267 1.00 0.00 362 PRO A O 13
ATOM 19913 N N . LEU A 1 85 ? -10.845 -6.037 6.173 1.00 0.00 363 LEU A N 13
ATOM 19914 C CA . LEU A 1 85 ? -10.077 -4.859 5.786 1.00 0.00 363 LEU A CA 13
ATOM 19915 C C . LEU A 1 85 ? -10.699 -3.591 6.362 1.00 0.00 363 LEU A C 13
ATOM 19916 O O . LEU A 1 85 ? -11.632 -3.029 5.788 1.00 0.00 363 LEU A O 13
ATOM 19932 N N . TYR A 1 86 ? -10.175 -3.144 7.498 1.00 0.00 364 TYR A N 13
ATOM 19933 C CA . TYR A 1 86 ? -10.678 -1.942 8.152 1.00 0.00 364 TYR A CA 13
ATOM 19934 C C . TYR A 1 86 ? -10.230 -0.689 7.407 1.00 0.00 364 TYR A C 13
ATOM 19935 O O . TYR A 1 86 ? -9.213 -0.082 7.743 1.00 0.00 364 TYR A O 13
ATOM 19953 N N . VAL A 1 87 ? -10.999 -0.305 6.393 1.00 0.00 365 VAL A N 13
ATOM 19954 C CA . VAL A 1 87 ? -10.684 0.878 5.600 1.00 0.00 365 VAL A CA 13
ATOM 19955 C C . VAL A 1 87 ? -11.465 2.092 6.090 1.00 0.00 365 VAL A C 13
ATOM 19956 O O . VAL A 1 87 ? -12.615 1.974 6.511 1.00 0.00 365 VAL A O 13
ATOM 19969 N N . ALA A 1 88 ? -10.833 3.259 6.030 1.00 0.00 366 ALA A N 13
ATOM 19970 C CA . ALA A 1 88 ? -11.469 4.496 6.465 1.00 0.00 366 ALA A CA 13
ATOM 19971 C C . ALA A 1 88 ? -10.904 5.698 5.716 1.00 0.00 366 ALA A C 13
ATOM 19972 O O . ALA A 1 88 ? -9.885 5.592 5.031 1.00 0.00 366 ALA A O 13
ATOM 19979 N N . LEU A 1 89 ? -11.571 6.839 5.848 1.00 0.00 367 LEU A N 13
ATOM 19980 C CA . LEU A 1 89 ? -11.135 8.061 5.182 1.00 0.00 367 LEU A CA 13
ATOM 19981 C C . LEU A 1 89 ? -9.879 8.623 5.842 1.00 0.00 367 LEU A C 13
ATOM 19982 O O . LEU A 1 89 ? -9.701 8.513 7.055 1.00 0.00 367 LEU A O 13
ATOM 19998 N N . ALA A 1 90 ? -9.012 9.225 5.035 1.00 0.00 368 ALA A N 13
ATOM 19999 C CA . ALA A 1 90 ? -7.775 9.808 5.541 1.00 0.00 368 ALA A CA 13
ATOM 20000 C C . ALA A 1 90 ? -7.677 11.286 5.180 1.00 0.00 368 ALA A C 13
ATOM 20001 O O . ALA A 1 90 ? -7.787 11.657 4.012 1.00 0.00 368 ALA A O 13
ATOM 20008 N N . GLN A 1 91 ? -7.469 12.124 6.190 1.00 0.00 369 GLN A N 13
ATOM 20009 C CA . GLN A 1 91 ? -7.358 13.563 5.978 1.00 0.00 369 GLN A CA 13
ATOM 20010 C C . GLN A 1 91 ? -5.972 14.065 6.371 1.00 0.00 369 GLN A C 13
ATOM 20011 O O . GLN A 1 91 ? -5.841 15.052 7.094 1.00 0.00 369 GLN A O 13
ATOM 20025 N N . ARG A 1 92 ? -4.941 13.378 5.890 1.00 0.00 370 ARG A N 13
ATOM 20026 C CA . ARG A 1 92 ? -3.565 13.754 6.192 1.00 0.00 370 ARG A CA 13
ATOM 20027 C C . ARG A 1 92 ? -2.765 13.964 4.910 1.00 0.00 370 ARG A C 13
ATOM 20028 O O . ARG A 1 92 ? -2.049 13.070 4.459 1.00 0.00 370 ARG A O 13
ATOM 20049 N N . LYS A 1 93 ? -2.891 15.152 4.328 1.00 0.00 371 LYS A N 13
ATOM 20050 C CA . LYS A 1 93 ? -2.180 15.481 3.099 1.00 0.00 371 LYS A CA 13
ATOM 20051 C C . LYS A 1 93 ? -1.312 16.721 3.288 1.00 0.00 371 LYS A C 13
ATOM 20052 O O . LYS A 1 93 ? -1.821 17.815 3.529 1.00 0.00 371 LYS A O 13
ATOM 20071 N N . GLU A 1 94 ? 0.001 16.542 3.176 1.00 0.00 372 GLU A N 13
ATOM 20072 C CA . GLU A 1 94 ? 0.938 17.648 3.334 1.00 0.00 372 GLU A CA 13
ATOM 20073 C C . GLU A 1 94 ? 1.835 17.781 2.106 1.00 0.00 372 GLU A C 13
ATOM 20074 O O . GLU A 1 94 ? 3.033 18.033 2.226 1.00 0.00 372 GLU A O 13
ATOM 20086 N N . GLU A 1 95 ? 1.244 17.609 0.928 1.00 0.00 373 GLU A N 13
ATOM 20087 C CA . GLU A 1 95 ? 1.990 17.709 -0.321 1.00 0.00 373 GLU A CA 13
ATOM 20088 C C . GLU A 1 95 ? 1.271 18.620 -1.312 1.00 0.00 373 GLU A C 13
ATOM 20089 O O . GLU A 1 95 ? 0.100 18.412 -1.626 1.00 0.00 373 GLU A O 13
ATOM 20101 N N . ARG A 1 96 ? 1.983 19.631 -1.801 1.00 0.00 374 ARG A N 13
ATOM 20102 C CA . ARG A 1 96 ? 1.414 20.575 -2.754 1.00 0.00 374 ARG A CA 13
ATOM 20103 C C . ARG A 1 96 ? 2.036 20.394 -4.136 1.00 0.00 374 ARG A C 13
ATOM 20104 O O . ARG A 1 96 ? 3.233 20.136 -4.259 1.00 0.00 374 ARG A O 13
ATOM 20125 N N . GLN A 1 97 ? 1.214 20.531 -5.172 1.00 0.00 375 GLN A N 13
ATOM 20126 C CA . GLN A 1 97 ? 1.684 20.381 -6.544 1.00 0.00 375 GLN A CA 13
ATOM 20127 C C . GLN A 1 97 ? 1.175 21.520 -7.421 1.00 0.00 375 GLN A C 13
ATOM 20128 O O . GLN A 1 97 ? -0.032 21.713 -7.566 1.00 0.00 375 GLN A O 13
ATOM 20142 N N . SER A 1 98 ? 2.103 22.272 -8.004 1.00 0.00 376 SER A N 13
ATOM 20143 C CA . SER A 1 98 ? 1.748 23.394 -8.864 1.00 0.00 376 SER A CA 13
ATOM 20144 C C . SER A 1 98 ? 2.768 23.563 -9.985 1.00 0.00 376 SER A C 13
ATOM 20145 O O . SER A 1 98 ? 3.899 23.087 -9.889 1.00 0.00 376 SER A O 13
ATOM 20153 N N . GLY A 1 99 ? 2.360 24.247 -11.051 1.00 0.00 377 GLY A N 13
ATOM 20154 C CA . GLY A 1 99 ? 3.249 24.467 -12.176 1.00 0.00 377 GLY A CA 13
ATOM 20155 C C . GLY A 1 99 ? 2.526 25.023 -13.386 1.00 0.00 377 GLY A C 13
ATOM 20156 O O . GLY A 1 99 ? 1.371 24.690 -13.653 1.00 0.00 377 GLY A O 13
ATOM 20160 N N . PRO A 1 100 ? 3.211 25.893 -14.143 1.00 0.00 378 PRO A N 13
ATOM 20161 C CA . PRO A 1 100 ? 2.646 26.516 -15.343 1.00 0.00 378 PRO A CA 13
ATOM 20162 C C . PRO A 1 100 ? 2.661 25.577 -16.545 1.00 0.00 378 PRO A C 13
ATOM 20163 O O . PRO A 1 100 ? 3.349 24.557 -16.539 1.00 0.00 378 PRO A O 13
ATOM 20174 N N . SER A 1 101 ? 1.898 25.930 -17.575 1.00 0.00 379 SER A N 13
ATOM 20175 C CA . SER A 1 101 ? 1.822 25.117 -18.783 1.00 0.00 379 SER A CA 13
ATOM 20176 C C . SER A 1 101 ? 1.872 25.993 -20.031 1.00 0.00 379 SER A C 13
ATOM 20177 O O . SER A 1 101 ? 1.191 27.015 -20.113 1.00 0.00 379 SER A O 13
ATOM 20185 N N . SER A 1 102 ? 2.683 25.584 -21.001 1.00 0.00 380 SER A N 13
ATOM 20186 C CA . SER A 1 102 ? 2.826 26.333 -22.245 1.00 0.00 380 SER A CA 13
ATOM 20187 C C . SER A 1 102 ? 3.501 25.482 -23.316 1.00 0.00 380 SER A C 13
ATOM 20188 O O . SER A 1 102 ? 4.598 24.964 -23.114 1.00 0.00 380 SER A O 13
ATOM 20196 N N . GLY A 1 103 ? 2.835 25.343 -24.459 1.00 0.00 381 GLY A N 13
ATOM 20197 C CA . GLY A 1 103 ? 3.384 24.554 -25.547 1.00 0.00 381 GLY A CA 13
ATOM 20198 C C . GLY A 1 103 ? 4.057 23.286 -25.061 1.00 0.00 381 GLY A C 13
ATOM 20199 O O . GLY A 1 103 ? 5.279 23.237 -24.922 1.00 0.00 381 GLY A O 13
ATOM 20203 N N . GLY A 1 1 ? -31.728 -10.814 16.693 1.00 0.00 279 GLY A N 14
ATOM 20204 C CA . GLY A 1 1 ? -31.302 -9.595 16.032 1.00 0.00 279 GLY A CA 14
ATOM 20205 C C . GLY A 1 1 ? -31.438 -8.375 16.921 1.00 0.00 279 GLY A C 14
ATOM 20206 O O . GLY A 1 1 ? -32.321 -8.317 17.776 1.00 0.00 279 GLY A O 14
ATOM 20210 N N . SER A 1 2 ? -30.559 -7.398 16.721 1.00 0.00 280 SER A N 14
ATOM 20211 C CA . SER A 1 2 ? -30.581 -6.176 17.516 1.00 0.00 280 SER A CA 14
ATOM 20212 C C . SER A 1 2 ? -31.058 -4.992 16.679 1.00 0.00 280 SER A C 14
ATOM 20213 O O . SER A 1 2 ? -31.260 -5.114 15.471 1.00 0.00 280 SER A O 14
ATOM 20221 N N . SER A 1 3 ? -31.235 -3.848 17.331 1.00 0.00 281 SER A N 14
ATOM 20222 C CA . SER A 1 3 ? -31.692 -2.643 16.649 1.00 0.00 281 SER A CA 14
ATOM 20223 C C . SER A 1 3 ? -30.668 -2.181 15.617 1.00 0.00 281 SER A C 14
ATOM 20224 O O . SER A 1 3 ? -30.963 -2.100 14.425 1.00 0.00 281 SER A O 14
ATOM 20232 N N . GLY A 1 4 ? -29.460 -1.880 16.084 1.00 0.00 282 GLY A N 14
ATOM 20233 C CA . GLY A 1 4 ? -28.409 -1.430 15.190 1.00 0.00 282 GLY A CA 14
ATOM 20234 C C . GLY A 1 4 ? -28.220 0.074 15.228 1.00 0.00 282 GLY A C 14
ATOM 20235 O O . GLY A 1 4 ? -29.172 0.831 15.039 1.00 0.00 282 GLY A O 14
ATOM 20239 N N . SER A 1 5 ? -26.988 0.508 15.474 1.00 0.00 283 SER A N 14
ATOM 20240 C CA . SER A 1 5 ? -26.679 1.931 15.542 1.00 0.00 283 SER A CA 14
ATOM 20241 C C . SER A 1 5 ? -26.305 2.472 14.165 1.00 0.00 283 SER A C 14
ATOM 20242 O O . SER A 1 5 ? -25.423 1.936 13.494 1.00 0.00 283 SER A O 14
ATOM 20250 N N . SER A 1 6 ? -26.983 3.538 13.751 1.00 0.00 284 SER A N 14
ATOM 20251 C CA . SER A 1 6 ? -26.726 4.150 12.452 1.00 0.00 284 SER A CA 14
ATOM 20252 C C . SER A 1 6 ? -26.411 5.635 12.605 1.00 0.00 284 SER A C 14
ATOM 20253 O O . SER A 1 6 ? -26.869 6.285 13.543 1.00 0.00 284 SER A O 14
ATOM 20261 N N . GLY A 1 7 ? -25.624 6.165 11.673 1.00 0.00 285 GLY A N 14
ATOM 20262 C CA . GLY A 1 7 ? -25.260 7.569 11.721 1.00 0.00 285 GLY A CA 14
ATOM 20263 C C . GLY A 1 7 ? -24.051 7.884 10.862 1.00 0.00 285 GLY A C 14
ATOM 20264 O O . GLY A 1 7 ? -22.940 8.031 11.372 1.00 0.00 285 GLY A O 14
ATOM 20268 N N . ASP A 1 8 ? -24.267 7.987 9.555 1.00 0.00 286 ASP A N 14
ATOM 20269 C CA . ASP A 1 8 ? -23.186 8.286 8.623 1.00 0.00 286 ASP A CA 14
ATOM 20270 C C . ASP A 1 8 ? -23.589 9.401 7.664 1.00 0.00 286 ASP A C 14
ATOM 20271 O O . ASP A 1 8 ? -24.769 9.573 7.356 1.00 0.00 286 ASP A O 14
ATOM 20280 N N . ARG A 1 9 ? -22.602 10.157 7.195 1.00 0.00 287 ARG A N 14
ATOM 20281 C CA . ARG A 1 9 ? -22.854 11.258 6.272 1.00 0.00 287 ARG A CA 14
ATOM 20282 C C . ARG A 1 9 ? -22.410 10.894 4.858 1.00 0.00 287 ARG A C 14
ATOM 20283 O O . ARG A 1 9 ? -21.423 10.183 4.671 1.00 0.00 287 ARG A O 14
ATOM 20304 N N . ILE A 1 10 ? -23.146 11.387 3.868 1.00 0.00 288 ILE A N 14
ATOM 20305 C CA . ILE A 1 10 ? -22.828 11.115 2.472 1.00 0.00 288 ILE A CA 14
ATOM 20306 C C . ILE A 1 10 ? -21.422 11.593 2.125 1.00 0.00 288 ILE A C 14
ATOM 20307 O O . ILE A 1 10 ? -20.576 10.810 1.692 1.00 0.00 288 ILE A O 14
ATOM 20323 N N . THR A 1 11 ? -21.178 12.886 2.319 1.00 0.00 289 THR A N 14
ATOM 20324 C CA . THR A 1 11 ? -19.875 13.470 2.028 1.00 0.00 289 THR A CA 14
ATOM 20325 C C . THR A 1 11 ? -19.767 14.883 2.589 1.00 0.00 289 THR A C 14
ATOM 20326 O O . THR A 1 11 ? -20.769 15.587 2.718 1.00 0.00 289 THR A O 14
ATOM 20337 N N . ARG A 1 12 ? -18.547 15.292 2.921 1.00 0.00 290 ARG A N 14
ATOM 20338 C CA . ARG A 1 12 ? -18.310 16.621 3.470 1.00 0.00 290 ARG A CA 14
ATOM 20339 C C . ARG A 1 12 ? -17.300 17.387 2.621 1.00 0.00 290 ARG A C 14
ATOM 20340 O O . ARG A 1 12 ? -17.511 18.554 2.288 1.00 0.00 290 ARG A O 14
ATOM 20361 N N . TYR A 1 13 ? -16.202 16.724 2.274 1.00 0.00 291 TYR A N 14
ATOM 20362 C CA . TYR A 1 13 ? -15.158 17.343 1.467 1.00 0.00 291 TYR A CA 14
ATOM 20363 C C . TYR A 1 13 ? -14.435 16.300 0.620 1.00 0.00 291 TYR A C 14
ATOM 20364 O O . TYR A 1 13 ? -14.585 15.098 0.835 1.00 0.00 291 TYR A O 14
ATOM 20382 N N . GLN A 1 14 ? -13.650 16.771 -0.344 1.00 0.00 292 GLN A N 14
ATOM 20383 C CA . GLN A 1 14 ? -12.903 15.881 -1.224 1.00 0.00 292 GLN A CA 14
ATOM 20384 C C . GLN A 1 14 ? -11.875 15.074 -0.438 1.00 0.00 292 GLN A C 14
ATOM 20385 O O . GLN A 1 14 ? -10.929 15.631 0.120 1.00 0.00 292 GLN A O 14
ATOM 20399 N N . VAL A 1 15 ? -12.066 13.760 -0.396 1.00 0.00 293 VAL A N 14
ATOM 20400 C CA . VAL A 1 15 ? -11.155 12.876 0.321 1.00 0.00 293 VAL A CA 14
ATOM 20401 C C . VAL A 1 15 ? -10.772 11.672 -0.531 1.00 0.00 293 VAL A C 14
ATOM 20402 O O . VAL A 1 15 ? -11.486 10.670 -0.566 1.00 0.00 293 VAL A O 14
ATOM 20415 N N . VAL A 1 16 ? -9.639 11.777 -1.219 1.00 0.00 294 VAL A N 14
ATOM 20416 C CA . VAL A 1 16 ? -9.159 10.695 -2.071 1.00 0.00 294 VAL A CA 14
ATOM 20417 C C . VAL A 1 16 ? -8.315 9.704 -1.277 1.00 0.00 294 VAL A C 14
ATOM 20418 O O . VAL A 1 16 ? -8.278 8.515 -1.591 1.00 0.00 294 VAL A O 14
ATOM 20431 N N . ASN A 1 17 ? -7.639 10.202 -0.247 1.00 0.00 295 ASN A N 14
ATOM 20432 C CA . ASN A 1 17 ? -6.794 9.360 0.592 1.00 0.00 295 ASN A CA 14
ATOM 20433 C C . ASN A 1 17 ? -7.642 8.459 1.485 1.00 0.00 295 ASN A C 14
ATOM 20434 O O . ASN A 1 17 ? -8.625 8.902 2.080 1.00 0.00 295 ASN A O 14
ATOM 20445 N N . LEU A 1 18 ? -7.254 7.191 1.574 1.00 0.00 296 LEU A N 14
ATOM 20446 C CA . LEU A 1 18 ? -7.977 6.226 2.395 1.00 0.00 296 LEU A CA 14
ATOM 20447 C C . LEU A 1 18 ? -7.023 5.470 3.314 1.00 0.00 296 LEU A C 14
ATOM 20448 O O . LEU A 1 18 ? -5.975 4.990 2.879 1.00 0.00 296 LEU A O 14
ATOM 20464 N N . TYR A 1 19 ? -7.393 5.365 4.585 1.00 0.00 297 TYR A N 14
ATOM 20465 C CA . TYR A 1 19 ? -6.570 4.666 5.56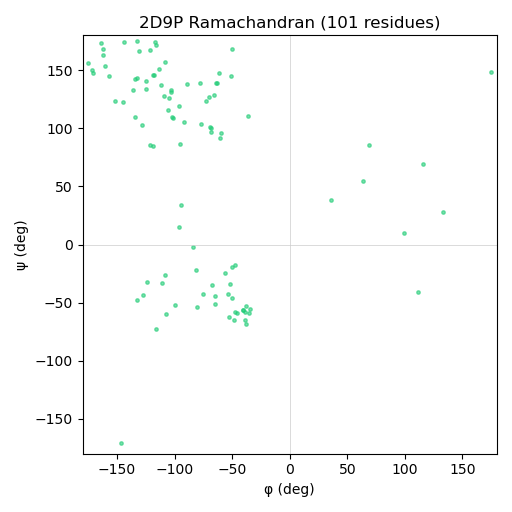5 1.00 0.00 297 TYR A CA 14
ATOM 20466 C C . TYR A 1 19 ? -6.954 3.192 5.648 1.00 0.00 297 TYR A C 14
ATOM 20467 O O . TYR A 1 19 ? -8.099 2.852 5.948 1.00 0.00 297 TYR A O 14
ATOM 20485 N N . VAL A 1 20 ? -5.987 2.320 5.381 1.00 0.00 298 VAL A N 14
ATOM 20486 C CA . VAL A 1 20 ? -6.222 0.881 5.426 1.00 0.00 298 VAL A CA 14
ATOM 20487 C C . VAL A 1 20 ? -5.618 0.265 6.683 1.00 0.00 298 VAL A C 14
ATOM 20488 O O . VAL A 1 20 ? -4.466 0.532 7.027 1.00 0.00 298 VAL A O 14
ATOM 20501 N N . LYS A 1 21 ? -6.403 -0.561 7.366 1.00 0.00 299 LYS A N 14
ATOM 20502 C CA . LYS A 1 21 ? -5.946 -1.218 8.585 1.00 0.00 299 LYS A CA 14
ATOM 20503 C C . LYS A 1 21 ? -6.282 -2.706 8.560 1.00 0.00 299 LYS A C 14
ATOM 20504 O O . LYS A 1 21 ? -7.105 -3.152 7.761 1.00 0.00 299 LYS A O 14
ATOM 20523 N N . ASN A 1 22 ? -5.642 -3.467 9.441 1.00 0.00 300 ASN A N 14
ATOM 20524 C CA . ASN A 1 22 ? -5.875 -4.905 9.520 1.00 0.00 300 ASN A CA 14
ATOM 20525 C C . ASN A 1 22 ? -5.437 -5.599 8.233 1.00 0.00 300 ASN A C 14
ATOM 20526 O O . ASN A 1 22 ? -6.157 -6.440 7.693 1.00 0.00 300 ASN A O 14
ATOM 20537 N N . LEU A 1 23 ? -4.254 -5.240 7.748 1.00 0.00 301 LEU A N 14
ATOM 20538 C CA . LEU A 1 23 ? -3.719 -5.828 6.524 1.00 0.00 301 LEU A CA 14
ATOM 20539 C C . LEU A 1 23 ? -3.013 -7.148 6.818 1.00 0.00 301 LEU A C 14
ATOM 20540 O O . LEU A 1 23 ? -1.836 -7.166 7.179 1.00 0.00 301 LEU A O 14
ATOM 20556 N N . ASP A 1 24 ? -3.738 -8.249 6.659 1.00 0.00 302 ASP A N 14
ATOM 20557 C CA . ASP A 1 24 ? -3.180 -9.574 6.904 1.00 0.00 302 ASP A CA 14
ATOM 20558 C C . ASP A 1 24 ? -1.758 -9.674 6.359 1.00 0.00 302 ASP A C 14
ATOM 20559 O O . ASP A 1 24 ? -1.472 -9.212 5.254 1.00 0.00 302 ASP A O 14
ATOM 20568 N N . ASP A 1 25 ? -0.871 -10.279 7.142 1.00 0.00 303 ASP A N 14
ATOM 20569 C CA . ASP A 1 25 ? 0.521 -10.439 6.738 1.00 0.00 303 ASP A CA 14
ATOM 20570 C C . ASP A 1 25 ? 0.616 -10.916 5.292 1.00 0.00 303 ASP A C 14
ATOM 20571 O O . ASP A 1 25 ? 1.469 -10.460 4.532 1.00 0.00 303 ASP A O 14
ATOM 20580 N N . GLY A 1 26 ? -0.267 -11.838 4.919 1.00 0.00 304 GLY A N 14
ATOM 20581 C CA . GLY A 1 26 ? -0.265 -12.362 3.566 1.00 0.00 304 GLY A CA 14
ATOM 20582 C C . GLY A 1 26 ? -0.467 -11.280 2.524 1.00 0.00 304 GLY A C 14
ATOM 20583 O O . GLY A 1 26 ? 0.110 -11.339 1.438 1.00 0.00 304 GLY A O 14
ATOM 20587 N N . ILE A 1 27 ? -1.289 -10.290 2.854 1.00 0.00 305 ILE A N 14
ATOM 20588 C CA . ILE A 1 27 ? -1.566 -9.190 1.939 1.00 0.00 305 ILE A CA 14
ATOM 20589 C C . ILE A 1 27 ? -0.334 -8.314 1.743 1.00 0.00 305 ILE A C 14
ATOM 20590 O O . ILE A 1 27 ? 0.264 -7.841 2.711 1.00 0.00 305 ILE A O 14
ATOM 20606 N N . ASP A 1 28 ? 0.039 -8.099 0.487 1.00 0.00 306 ASP A N 14
ATOM 20607 C CA . ASP A 1 28 ? 1.199 -7.276 0.164 1.00 0.00 306 ASP A CA 14
ATOM 20608 C C . ASP A 1 28 ? 0.781 -6.025 -0.604 1.00 0.00 306 ASP A C 14
ATOM 20609 O O . ASP A 1 28 ? -0.390 -5.855 -0.943 1.00 0.00 306 ASP A O 14
ATOM 20618 N N . ASP A 1 29 ? 1.746 -5.154 -0.875 1.00 0.00 307 ASP A N 14
ATOM 20619 C CA . ASP A 1 29 ? 1.479 -3.918 -1.602 1.00 0.00 307 ASP A CA 14
ATOM 20620 C C . ASP A 1 29 ? 0.537 -4.172 -2.775 1.00 0.00 307 ASP A C 14
ATOM 20621 O O . ASP A 1 29 ? -0.579 -3.654 -2.809 1.00 0.00 307 ASP A O 14
ATOM 20630 N N . GLU A 1 30 ? 0.994 -4.971 -3.734 1.00 0.00 308 GLU A N 14
ATOM 20631 C CA . GLU A 1 30 ? 0.192 -5.290 -4.909 1.00 0.00 308 GLU A CA 14
ATOM 20632 C C . GLU A 1 30 ? -1.225 -5.690 -4.508 1.00 0.00 308 GLU A C 14
ATOM 20633 O O . GLU A 1 30 ? -2.202 -5.100 -4.970 1.00 0.00 308 GLU A O 14
ATOM 20645 N N . ARG A 1 31 ? -1.328 -6.695 -3.644 1.00 0.00 309 ARG A N 14
ATOM 20646 C CA . ARG A 1 31 ? -2.625 -7.175 -3.182 1.00 0.00 309 ARG A CA 14
ATOM 20647 C C . ARG A 1 31 ? -3.537 -6.008 -2.816 1.00 0.00 309 ARG A C 14
ATOM 20648 O O . ARG A 1 31 ? -4.676 -5.927 -3.279 1.00 0.00 309 ARG A O 14
ATOM 20669 N N . LEU A 1 32 ? -3.031 -5.107 -1.982 1.00 0.00 310 LEU A N 14
ATOM 20670 C CA . LEU A 1 32 ? -3.800 -3.944 -1.553 1.00 0.00 310 LEU A CA 14
ATOM 20671 C C . LEU A 1 32 ? -4.328 -3.167 -2.754 1.00 0.00 310 LEU A C 14
ATOM 20672 O O . LEU A 1 32 ? -5.516 -3.229 -3.073 1.00 0.00 310 LEU A O 14
ATOM 20688 N N . ARG A 1 33 ? -3.438 -2.436 -3.418 1.00 0.00 311 ARG A N 14
ATOM 20689 C CA . ARG A 1 33 ? -3.815 -1.648 -4.585 1.00 0.00 311 ARG A CA 14
ATOM 20690 C C . ARG A 1 33 ? -4.690 -2.463 -5.533 1.00 0.00 311 ARG A C 14
ATOM 20691 O O . ARG A 1 33 ? -5.510 -1.912 -6.267 1.00 0.00 311 ARG A O 14
ATOM 20712 N N . LYS A 1 34 ? -4.508 -3.779 -5.512 1.00 0.00 312 LYS A N 14
ATOM 20713 C CA . LYS A 1 34 ? -5.280 -4.672 -6.368 1.00 0.00 312 LYS A CA 14
ATOM 20714 C C . LYS A 1 34 ? -6.743 -4.710 -5.936 1.00 0.00 312 LYS A C 14
ATOM 20715 O O . LYS A 1 34 ? -7.647 -4.677 -6.770 1.00 0.00 312 LYS A O 14
ATOM 20734 N N . ALA A 1 35 ? -6.967 -4.777 -4.628 1.00 0.00 313 ALA A N 14
ATOM 20735 C CA . ALA A 1 35 ? -8.320 -4.815 -4.086 1.00 0.00 313 ALA A CA 14
ATOM 20736 C C . ALA A 1 35 ? -8.897 -3.410 -3.951 1.00 0.00 313 ALA A C 14
ATOM 20737 O O . ALA A 1 35 ? -9.782 -3.168 -3.130 1.00 0.00 313 ALA A O 14
ATOM 20744 N N . PHE A 1 36 ? -8.390 -2.487 -4.761 1.00 0.00 314 PHE A N 14
ATOM 20745 C CA . PHE A 1 36 ? -8.854 -1.105 -4.731 1.00 0.00 314 PHE A CA 14
ATOM 20746 C C . PHE A 1 36 ? -9.109 -0.586 -6.143 1.00 0.00 314 PHE A C 14
ATOM 20747 O O . PHE A 1 36 ? -10.003 0.232 -6.364 1.00 0.00 314 PHE A O 14
ATOM 20764 N N . SER A 1 37 ? -8.317 -1.067 -7.096 1.00 0.00 315 SER A N 14
ATOM 20765 C CA . SER A 1 37 ? -8.453 -0.648 -8.486 1.00 0.00 315 SER A CA 14
ATOM 20766 C C . SER A 1 37 ? -9.896 -0.797 -8.960 1.00 0.00 315 SER A C 14
ATOM 20767 O O . SER A 1 37 ? -10.460 0.089 -9.601 1.00 0.00 315 SER A O 14
ATOM 20775 N N . PRO A 1 38 ? -10.508 -1.946 -8.636 1.00 0.00 316 PRO A N 14
ATOM 20776 C CA . PRO A 1 38 ? -11.893 -2.239 -9.017 1.00 0.00 316 PRO A CA 14
ATOM 20777 C C . PRO A 1 38 ? -12.838 -1.084 -8.703 1.00 0.00 316 PRO A C 14
ATOM 20778 O O . PRO A 1 38 ? -13.951 -1.019 -9.225 1.00 0.00 316 PRO A O 14
ATOM 20789 N N . PHE A 1 39 ? -12.387 -0.174 -7.846 1.00 0.00 317 PHE A N 14
ATOM 20790 C CA . PHE A 1 39 ? -13.193 0.979 -7.461 1.00 0.00 317 PHE A CA 14
ATOM 20791 C C . PHE A 1 39 ? -12.767 2.223 -8.235 1.00 0.00 317 PHE A C 14
ATOM 20792 O O . PHE A 1 39 ? -13.603 2.965 -8.750 1.00 0.00 317 PHE A O 14
ATOM 20809 N N . GLY A 1 40 ? -11.458 2.445 -8.313 1.00 0.00 318 GLY A N 14
ATOM 20810 C CA . GLY A 1 40 ? -10.943 3.600 -9.024 1.00 0.00 318 GLY A CA 14
ATOM 20811 C C . GLY A 1 40 ? -9.446 3.520 -9.252 1.00 0.00 318 GLY A C 14
ATOM 20812 O O . GLY A 1 40 ? -8.763 2.686 -8.658 1.00 0.00 318 GLY A O 14
ATOM 20816 N N . THR A 1 41 ? -8.933 4.390 -10.118 1.00 0.00 319 THR A N 14
ATOM 20817 C CA . THR A 1 41 ? -7.509 4.412 -10.425 1.00 0.00 319 THR A CA 14
ATOM 20818 C C . THR A 1 41 ? -6.696 4.892 -9.229 1.00 0.00 319 THR A C 14
ATOM 20819 O O . THR A 1 41 ? -7.109 5.803 -8.511 1.00 0.00 319 THR A O 14
ATOM 20830 N N . ILE A 1 42 ? -5.538 4.273 -9.020 1.00 0.00 320 ILE A N 14
ATOM 20831 C CA . ILE A 1 42 ? -4.667 4.639 -7.910 1.00 0.00 320 ILE A CA 14
ATOM 20832 C C . ILE A 1 42 ? -3.359 5.241 -8.414 1.00 0.00 320 ILE A C 14
ATOM 20833 O O . ILE A 1 42 ? -2.827 4.826 -9.444 1.00 0.00 320 ILE A O 14
ATOM 20849 N N . THR A 1 43 ? -2.845 6.223 -7.680 1.00 0.00 321 THR A N 14
ATOM 20850 C CA . THR A 1 43 ? -1.600 6.883 -8.051 1.00 0.00 321 THR A CA 14
ATOM 20851 C C . THR A 1 43 ? -0.504 6.605 -7.028 1.00 0.00 321 THR A C 14
ATOM 20852 O O . THR A 1 43 ? 0.658 6.416 -7.385 1.00 0.00 321 THR A O 14
ATOM 20863 N N . SER A 1 44 ? -0.883 6.582 -5.754 1.00 0.00 322 SER A N 14
ATOM 20864 C CA . SER A 1 44 ? 0.069 6.331 -4.678 1.00 0.00 322 SER A CA 14
ATOM 20865 C C . SER A 1 44 ? -0.483 5.304 -3.694 1.00 0.00 322 SER A C 14
ATOM 20866 O O . SER A 1 44 ? -1.435 5.577 -2.964 1.00 0.00 322 SER A O 14
ATOM 20874 N N . ALA A 1 45 ? 0.123 4.121 -3.681 1.00 0.00 323 ALA A N 14
ATOM 20875 C CA . ALA A 1 45 ? -0.305 3.053 -2.786 1.00 0.00 323 ALA A CA 14
ATOM 20876 C C . ALA A 1 45 ? 0.891 2.380 -2.123 1.00 0.00 323 ALA A C 14
ATOM 20877 O O . ALA A 1 45 ? 1.788 1.876 -2.800 1.00 0.00 323 ALA A O 14
ATOM 20884 N N . LYS A 1 46 ? 0.900 2.375 -0.794 1.00 0.00 324 LYS A N 14
ATOM 20885 C CA . LYS A 1 46 ? 1.986 1.763 -0.038 1.00 0.00 324 LYS A CA 14
ATOM 20886 C C . LYS A 1 46 ? 1.472 1.169 1.269 1.00 0.00 324 LYS A C 14
ATOM 20887 O O . LYS A 1 46 ? 0.469 1.625 1.818 1.00 0.00 324 LYS A O 14
ATOM 20906 N N . VAL A 1 47 ? 2.166 0.149 1.765 1.00 0.00 325 VAL A N 14
ATOM 20907 C CA . VAL A 1 47 ? 1.781 -0.505 3.009 1.00 0.00 325 VAL A CA 14
ATOM 20908 C C . VAL A 1 47 ? 2.887 -0.396 4.053 1.00 0.00 325 VAL A C 14
ATOM 20909 O O . VAL A 1 47 ? 4.063 -0.597 3.749 1.00 0.00 325 VAL A O 14
ATOM 20922 N N . MET A 1 48 ? 2.502 -0.077 5.284 1.00 0.00 326 MET A N 14
ATOM 20923 C CA . MET A 1 48 ? 3.462 0.057 6.374 1.00 0.00 326 MET A CA 14
ATOM 20924 C C . MET A 1 48 ? 4.064 -1.296 6.738 1.00 0.00 326 MET A C 14
ATOM 20925 O O . MET A 1 48 ? 3.364 -2.188 7.218 1.00 0.00 326 MET A O 14
ATOM 20939 N N . MET A 1 49 ? 5.364 -1.442 6.506 1.00 0.00 327 MET A N 14
ATOM 20940 C CA . MET A 1 49 ? 6.059 -2.687 6.810 1.00 0.00 327 MET A CA 14
ATOM 20941 C C . MET A 1 49 ? 7.237 -2.437 7.747 1.00 0.00 327 MET A C 14
ATOM 20942 O O . MET A 1 49 ? 7.820 -1.353 7.749 1.00 0.00 327 MET A O 14
ATOM 20956 N N . GLU A 1 50 ? 7.582 -3.447 8.540 1.00 0.00 328 GLU A N 14
ATOM 20957 C CA . GLU A 1 50 ? 8.690 -3.334 9.481 1.00 0.00 328 GLU A CA 14
ATOM 20958 C C . GLU A 1 50 ? 9.892 -4.145 9.006 1.00 0.00 328 GLU A C 14
ATOM 20959 O O . GLU A 1 50 ? 10.536 -4.839 9.791 1.00 0.00 328 GLU A O 14
ATOM 20971 N N . GLY A 1 51 ? 10.189 -4.050 7.713 1.00 0.00 329 GLY A N 14
ATOM 20972 C CA . GLY A 1 51 ? 11.312 -4.780 7.154 1.00 0.00 329 GLY A CA 14
ATOM 20973 C C . GLY A 1 51 ? 11.089 -6.279 7.158 1.00 0.00 329 GLY A C 14
ATOM 20974 O O . GLY A 1 51 ? 11.505 -6.973 8.085 1.00 0.00 329 GLY A O 14
ATOM 20978 N N . GLY A 1 52 ? 10.427 -6.781 6.120 1.00 0.00 330 GLY A N 14
ATOM 20979 C CA . GLY A 1 52 ? 10.159 -8.204 6.028 1.00 0.00 330 GLY A CA 14
ATOM 20980 C C . GLY A 1 52 ? 8.712 -8.542 6.326 1.00 0.00 330 GLY A C 14
ATOM 20981 O O . GLY A 1 52 ? 8.096 -9.340 5.619 1.00 0.00 330 GLY A O 14
ATOM 20985 N N . ARG A 1 53 ? 8.169 -7.936 7.376 1.00 0.00 331 ARG A N 14
ATOM 20986 C CA . ARG A 1 53 ? 6.785 -8.179 7.768 1.00 0.00 331 ARG A CA 14
ATOM 20987 C C . ARG A 1 53 ? 5.957 -6.903 7.658 1.00 0.00 331 ARG A C 14
ATOM 20988 O O . ARG A 1 53 ? 6.498 -5.797 7.657 1.00 0.00 331 ARG A O 14
ATOM 21009 N N . SER A 1 54 ? 4.640 -7.064 7.565 1.00 0.00 332 SER A N 14
ATOM 21010 C CA . SER A 1 54 ? 3.737 -5.925 7.450 1.00 0.00 332 SER A CA 14
ATOM 21011 C C . SER A 1 54 ? 3.062 -5.631 8.786 1.00 0.00 332 SER A C 14
ATOM 21012 O O . SER A 1 54 ? 2.452 -6.510 9.394 1.00 0.00 332 SER A O 14
ATOM 21020 N N . LYS A 1 55 ? 3.175 -4.386 9.237 1.00 0.00 333 LYS A N 14
ATOM 21021 C CA . LYS A 1 55 ? 2.575 -3.972 10.500 1.00 0.00 333 LYS A CA 14
ATOM 21022 C C . LYS A 1 55 ? 1.099 -4.353 10.553 1.00 0.00 333 LYS A C 14
ATOM 21023 O O . LYS A 1 55 ? 0.642 -4.974 11.511 1.00 0.00 333 LYS A O 14
ATOM 21042 N N . GLY A 1 56 ? 0.358 -3.977 9.514 1.00 0.00 334 GLY A N 14
ATOM 21043 C CA . GLY A 1 56 ? -1.058 -4.290 9.462 1.00 0.00 334 GLY A CA 14
ATOM 21044 C C . GLY A 1 56 ? -1.901 -3.094 9.065 1.00 0.00 334 GLY A C 14
ATOM 21045 O O . GLY A 1 56 ? -3.020 -2.927 9.549 1.00 0.00 334 GLY A O 14
ATOM 21049 N N . PHE A 1 57 ? -1.363 -2.260 8.182 1.00 0.00 335 PHE A N 14
ATOM 21050 C CA . PHE A 1 57 ? -2.072 -1.071 7.722 1.00 0.00 335 PHE A CA 14
ATOM 21051 C C . PHE A 1 57 ? -1.310 -0.386 6.592 1.00 0.00 335 PHE A C 14
ATOM 21052 O O . PHE A 1 57 ? -0.139 -0.678 6.352 1.00 0.00 335 PHE A O 14
ATOM 21069 N N . GLY A 1 58 ? -1.984 0.527 5.900 1.00 0.00 336 GLY A N 14
ATOM 21070 C CA . GLY A 1 58 ? -1.356 1.240 4.803 1.00 0.00 336 GLY A CA 14
ATOM 21071 C C . GLY A 1 58 ? -2.161 2.444 4.356 1.00 0.00 336 GLY A C 14
ATOM 21072 O O . GLY A 1 58 ? -3.137 2.822 5.005 1.00 0.00 336 GLY A O 14
ATOM 21076 N N . PHE A 1 59 ? -1.751 3.049 3.247 1.00 0.00 337 PHE A N 14
ATOM 21077 C CA . PHE A 1 59 ? -2.440 4.220 2.716 1.00 0.00 337 PHE A CA 14
ATOM 21078 C C . PHE A 1 59 ? -2.596 4.119 1.201 1.00 0.00 337 PHE A C 14
ATOM 21079 O O . PHE A 1 59 ? -1.687 3.673 0.500 1.00 0.00 337 PHE A O 14
ATOM 21096 N N . VAL A 1 60 ? -3.756 4.535 0.702 1.00 0.00 338 VAL A N 14
ATOM 21097 C CA . VAL A 1 60 ? -4.032 4.492 -0.728 1.00 0.00 338 VAL A CA 14
ATOM 21098 C C . VAL A 1 60 ? -4.589 5.824 -1.221 1.00 0.00 338 VAL A C 14
ATOM 21099 O O . VAL A 1 60 ? -5.486 6.399 -0.604 1.00 0.00 338 VAL A O 14
ATOM 21112 N N . CYS A 1 61 ? -4.051 6.307 -2.335 1.00 0.00 339 CYS A N 14
ATOM 21113 C CA . CYS A 1 61 ? -4.494 7.572 -2.911 1.00 0.00 339 CYS A CA 14
ATOM 21114 C C . CYS A 1 61 ? -5.216 7.344 -4.235 1.00 0.00 339 CYS A C 14
ATOM 21115 O O . CYS A 1 61 ? -4.741 6.598 -5.092 1.00 0.00 339 CYS A O 14
ATOM 21123 N N . PHE A 1 62 ? -6.366 7.989 -4.394 1.00 0.00 340 PHE A N 14
ATOM 21124 C CA . PHE A 1 62 ? -7.156 7.854 -5.613 1.00 0.00 340 PHE A CA 14
ATOM 21125 C C . PHE A 1 62 ? -7.118 9.142 -6.431 1.00 0.00 340 PHE A C 14
ATOM 21126 O O . PHE A 1 62 ? -6.583 10.157 -5.985 1.00 0.00 340 PHE A O 14
ATOM 21143 N N . SER A 1 63 ? -7.689 9.091 -7.630 1.00 0.00 341 SER A N 14
ATOM 21144 C CA . SER A 1 63 ? -7.717 10.251 -8.513 1.00 0.00 341 SER A CA 14
ATOM 21145 C C . SER A 1 63 ? -8.932 11.127 -8.220 1.00 0.00 341 SER A C 14
ATOM 21146 O O . SER A 1 63 ? -8.840 12.355 -8.219 1.00 0.00 341 SER A O 14
ATOM 21154 N N . SER A 1 64 ? -10.070 10.486 -7.973 1.00 0.00 342 SER A N 14
ATOM 21155 C CA . SER A 1 64 ? -11.305 11.206 -7.683 1.00 0.00 342 SER A CA 14
ATOM 21156 C C . SER A 1 64 ? -11.886 10.769 -6.342 1.00 0.00 342 SER A C 14
ATOM 21157 O O . SER A 1 64 ? -12.037 9.580 -6.060 1.00 0.00 342 SER A O 14
ATOM 21165 N N . PRO A 1 65 ? -12.219 11.753 -5.494 1.00 0.00 343 PRO A N 14
ATOM 21166 C CA . PRO A 1 65 ? -12.790 11.496 -4.168 1.00 0.00 343 PRO A CA 14
ATOM 21167 C C . PRO A 1 65 ? -13.903 10.454 -4.208 1.00 0.00 343 PRO A C 14
ATOM 21168 O O . PRO A 1 65 ? -13.822 9.421 -3.545 1.00 0.00 343 PRO A O 14
ATOM 21179 N N . GLU A 1 66 ? -14.941 10.733 -4.990 1.00 0.00 344 GLU A N 14
ATOM 21180 C CA . GLU A 1 66 ? -16.070 9.820 -5.115 1.00 0.00 344 GLU A CA 14
ATOM 21181 C C . GLU A 1 66 ? -15.597 8.369 -5.132 1.00 0.00 344 GLU A C 14
ATOM 21182 O O . GLU A 1 66 ? -16.076 7.541 -4.358 1.00 0.00 344 GLU A O 14
ATOM 21194 N N . GLU A 1 67 ? -14.654 8.070 -6.020 1.00 0.00 345 GLU A N 14
ATOM 21195 C CA . GLU A 1 67 ? -14.117 6.720 -6.139 1.00 0.00 345 GLU A CA 14
ATOM 21196 C C . GLU A 1 67 ? -13.609 6.216 -4.791 1.00 0.00 345 GLU A C 14
ATOM 21197 O O . GLU A 1 67 ? -13.903 5.091 -4.386 1.00 0.00 345 GLU A O 14
ATOM 21209 N N . ALA A 1 68 ? -12.846 7.057 -4.100 1.00 0.00 346 ALA A N 14
ATOM 21210 C CA . ALA A 1 68 ? -12.299 6.698 -2.798 1.00 0.00 346 ALA A CA 14
ATOM 21211 C C . ALA A 1 68 ? -13.411 6.423 -1.792 1.00 0.00 346 ALA A C 14
ATOM 21212 O O . ALA A 1 68 ? -13.339 5.471 -1.014 1.00 0.00 346 ALA A O 14
ATOM 21219 N N . THR A 1 69 ? -14.441 7.264 -1.811 1.00 0.00 347 THR A N 14
ATOM 21220 C CA . THR A 1 69 ? -15.568 7.113 -0.899 1.00 0.00 347 THR A CA 14
ATOM 21221 C C . THR A 1 69 ? -16.100 5.685 -0.915 1.00 0.00 347 THR A C 14
ATOM 21222 O O . THR A 1 69 ? -16.104 5.001 0.109 1.00 0.00 347 THR A O 14
ATOM 21233 N N . LYS A 1 70 ? -16.548 5.238 -2.083 1.00 0.00 348 LYS A N 14
ATOM 21234 C CA . LYS A 1 70 ? -17.082 3.890 -2.234 1.00 0.00 348 LYS A CA 14
ATOM 21235 C C . LYS A 1 70 ? -16.148 2.862 -1.603 1.00 0.00 348 LYS A C 14
ATOM 21236 O O . LYS A 1 70 ? -16.518 2.174 -0.652 1.00 0.00 348 LYS A O 14
ATOM 21255 N N . ALA A 1 71 ? -14.935 2.764 -2.139 1.00 0.00 349 ALA A N 14
ATOM 21256 C CA . ALA A 1 71 ? -13.948 1.822 -1.626 1.00 0.00 349 ALA A CA 14
ATOM 21257 C C . ALA A 1 71 ? -14.038 1.704 -0.109 1.00 0.00 349 ALA A C 14
ATOM 21258 O O . ALA A 1 71 ? -14.082 0.601 0.437 1.00 0.00 349 ALA A O 14
ATOM 21265 N N . VAL A 1 72 ? -14.065 2.847 0.569 1.00 0.00 350 VAL A N 14
ATOM 21266 C CA . VAL A 1 72 ? -14.151 2.871 2.024 1.00 0.00 350 VAL A CA 14
ATOM 21267 C C . VAL A 1 72 ? -15.155 1.843 2.533 1.00 0.00 350 VAL A C 14
ATOM 21268 O O . VAL A 1 72 ? -14.816 0.970 3.333 1.00 0.00 350 VAL A O 14
ATOM 21281 N N . THR A 1 73 ? -16.394 1.950 2.063 1.00 0.00 351 THR A N 14
ATOM 21282 C CA . THR A 1 73 ? -17.448 1.030 2.470 1.00 0.00 351 THR A CA 14
ATOM 21283 C C . THR A 1 73 ? -17.331 -0.300 1.735 1.00 0.00 351 THR A C 14
ATOM 21284 O O . THR A 1 73 ? -17.268 -1.360 2.358 1.00 0.00 351 THR A O 14
ATOM 21295 N N . GLU A 1 74 ? -17.302 -0.237 0.407 1.00 0.00 352 GLU A N 14
ATOM 21296 C CA . GLU A 1 74 ? -17.193 -1.439 -0.411 1.00 0.00 352 GLU A CA 14
ATOM 21297 C C . GLU A 1 74 ? -16.140 -2.389 0.154 1.00 0.00 352 GLU A C 14
ATOM 21298 O O . GLU A 1 74 ? -16.239 -3.605 -0.003 1.00 0.00 352 GLU A O 14
ATOM 21310 N N . MET A 1 75 ? -15.134 -1.823 0.812 1.00 0.00 353 MET A N 14
ATOM 21311 C CA . MET A 1 75 ? -14.063 -2.618 1.401 1.00 0.00 353 MET A CA 14
ATOM 21312 C C . MET A 1 75 ? -14.283 -2.802 2.899 1.00 0.00 353 MET A C 14
ATOM 21313 O O . MET A 1 75 ? -14.252 -3.921 3.408 1.00 0.00 353 MET A O 14
ATOM 21327 N N . ASN A 1 76 ? -14.505 -1.694 3.600 1.00 0.00 354 ASN A N 14
ATOM 21328 C CA . ASN A 1 76 ? -14.730 -1.733 5.040 1.00 0.00 354 ASN A CA 14
ATOM 21329 C C . ASN A 1 76 ? -15.594 -2.931 5.424 1.00 0.00 354 ASN A C 14
ATOM 21330 O O . ASN A 1 76 ? -16.807 -2.925 5.221 1.00 0.00 354 ASN A O 14
ATOM 21341 N N . GLY A 1 77 ? -14.959 -3.958 5.980 1.00 0.00 355 GLY A N 14
ATOM 21342 C CA . GLY A 1 77 ? -15.684 -5.148 6.384 1.00 0.00 355 GLY A CA 14
ATOM 21343 C C . GLY A 1 77 ? -15.608 -6.253 5.349 1.00 0.00 355 GLY A C 14
ATOM 21344 O O . GLY A 1 77 ? -16.417 -7.181 5.361 1.00 0.00 355 GLY A O 14
ATOM 21348 N N . ARG A 1 78 ? -14.635 -6.152 4.449 1.00 0.00 356 ARG A N 14
ATOM 21349 C CA . ARG A 1 78 ? -14.459 -7.149 3.400 1.00 0.00 356 ARG A CA 14
ATOM 21350 C C . ARG A 1 78 ? -13.362 -8.142 3.772 1.00 0.00 356 ARG A C 14
ATOM 21351 O O . ARG A 1 78 ? -12.203 -7.765 3.944 1.00 0.00 356 ARG A O 14
ATOM 21372 N N . ILE A 1 79 ? -13.737 -9.411 3.895 1.00 0.00 357 ILE A N 14
ATOM 21373 C CA . ILE A 1 79 ? -12.785 -10.457 4.246 1.00 0.00 357 ILE A CA 14
ATOM 21374 C C . ILE A 1 79 ? -12.078 -10.997 3.007 1.00 0.00 357 ILE A C 14
ATOM 21375 O O . ILE A 1 79 ? -12.714 -11.284 1.993 1.00 0.00 357 ILE A O 14
ATOM 21391 N N . VAL A 1 80 ? -10.759 -11.133 3.097 1.00 0.00 358 VAL A N 14
ATOM 21392 C CA . VAL A 1 80 ? -9.966 -11.641 1.985 1.00 0.00 358 VAL A CA 14
ATOM 21393 C C . VAL A 1 80 ? -9.261 -12.940 2.360 1.00 0.00 358 VAL A C 14
ATOM 21394 O O . VAL A 1 80 ? -9.210 -13.881 1.568 1.00 0.00 358 VAL A O 14
ATOM 21407 N N . ALA A 1 81 ? -8.719 -12.984 3.573 1.00 0.00 359 ALA A N 14
ATOM 21408 C CA . ALA A 1 81 ? -8.020 -14.169 4.054 1.00 0.00 359 ALA A CA 14
ATOM 21409 C C . ALA A 1 81 ? -8.587 -14.635 5.391 1.00 0.00 359 ALA A C 14
ATOM 21410 O O . ALA A 1 81 ? -9.158 -15.722 5.490 1.00 0.00 359 ALA A O 14
ATOM 21417 N N . THR A 1 82 ? -8.425 -13.808 6.419 1.00 0.00 360 THR A N 14
ATOM 21418 C CA . THR A 1 82 ? -8.918 -14.137 7.750 1.00 0.00 360 THR A CA 14
ATOM 21419 C C . THR A 1 82 ? -9.638 -12.949 8.378 1.00 0.00 360 THR A C 14
ATOM 21420 O O . THR A 1 82 ? -10.786 -13.062 8.809 1.00 0.00 360 THR A O 14
ATOM 21431 N N . LYS A 1 83 ? -8.958 -11.809 8.426 1.00 0.00 361 LYS A N 14
ATOM 21432 C CA . LYS A 1 83 ? -9.533 -10.598 9.000 1.00 0.00 361 LYS A CA 14
ATOM 21433 C C . LYS A 1 83 ? -10.011 -9.650 7.904 1.00 0.00 361 LYS A C 14
ATOM 21434 O O . LYS A 1 83 ? -9.516 -9.666 6.777 1.00 0.00 361 LYS A O 14
ATOM 21453 N N . PRO A 1 84 ? -10.995 -8.804 8.241 1.00 0.00 362 PRO A N 14
ATOM 21454 C CA . PRO A 1 84 ? -11.560 -7.832 7.300 1.00 0.00 362 PRO A CA 14
ATOM 21455 C C . PRO A 1 84 ? -10.665 -6.610 7.122 1.00 0.00 362 PRO A C 14
ATOM 21456 O O . PRO A 1 84 ? -10.035 -6.145 8.073 1.00 0.00 362 PRO A O 14
ATOM 21467 N N . LEU A 1 85 ? -10.615 -6.092 5.900 1.00 0.00 363 LEU A N 14
ATOM 21468 C CA . LEU A 1 85 ? -9.797 -4.922 5.598 1.00 0.00 363 LEU A CA 14
ATOM 21469 C C . LEU A 1 85 ? -10.444 -3.651 6.139 1.00 0.00 363 LEU A C 14
ATOM 21470 O O . LEU A 1 85 ? -11.241 -3.008 5.456 1.00 0.00 363 LEU A O 14
ATOM 21486 N N . TYR A 1 86 ? -10.095 -3.294 7.370 1.00 0.00 364 TYR A N 14
ATOM 21487 C CA . TYR A 1 86 ? -10.641 -2.100 8.004 1.00 0.00 364 TYR A CA 14
ATOM 21488 C C . TYR A 1 86 ? -10.270 -0.847 7.217 1.00 0.00 364 TYR A C 14
ATOM 21489 O O . TYR A 1 86 ? -9.158 -0.331 7.337 1.00 0.00 364 TYR A O 14
ATOM 21507 N N . VAL A 1 87 ? -11.209 -0.362 6.410 1.00 0.00 365 VAL A N 14
ATOM 21508 C CA . VAL A 1 87 ? -10.983 0.831 5.604 1.00 0.00 365 VAL A CA 14
ATOM 21509 C C . VAL A 1 87 ? -11.750 2.025 6.162 1.00 0.00 365 VAL A C 14
ATOM 21510 O O . VAL A 1 87 ? -12.882 1.887 6.624 1.00 0.00 365 VAL A O 14
ATOM 21523 N N . ALA A 1 88 ? -11.126 3.197 6.114 1.00 0.00 366 ALA A N 14
ATOM 21524 C CA . ALA A 1 88 ? -11.751 4.416 6.613 1.00 0.00 366 ALA A CA 14
ATOM 21525 C C . ALA A 1 88 ? -11.064 5.655 6.048 1.00 0.00 366 ALA A C 14
ATOM 21526 O O . ALA A 1 88 ? -9.908 5.599 5.626 1.00 0.00 366 ALA A O 14
ATOM 21533 N N . LEU A 1 89 ? -11.782 6.773 6.043 1.00 0.00 367 LEU A N 14
ATOM 21534 C CA . LEU A 1 89 ? -11.241 8.027 5.530 1.00 0.00 367 LEU A CA 14
ATOM 21535 C C . LEU A 1 89 ? -10.054 8.491 6.367 1.00 0.00 367 LEU A C 14
ATOM 21536 O O . LEU A 1 89 ? -10.051 8.351 7.589 1.00 0.00 367 LEU A O 14
ATOM 21552 N N . ALA A 1 90 ? -9.047 9.046 5.699 1.00 0.00 368 ALA A N 14
ATOM 21553 C CA . ALA A 1 90 ? -7.855 9.535 6.382 1.00 0.00 368 ALA A CA 14
ATOM 21554 C C . ALA A 1 90 ? -7.531 10.965 5.964 1.00 0.00 368 ALA A C 14
ATOM 21555 O O . ALA A 1 90 ? -6.596 11.201 5.200 1.00 0.00 368 ALA A O 14
ATOM 21562 N N . GLN A 1 91 ? -8.311 11.915 6.469 1.00 0.00 369 GLN A N 14
ATOM 21563 C CA . GLN A 1 91 ? -8.107 13.322 6.147 1.00 0.00 369 GLN A CA 14
ATOM 21564 C C . GLN A 1 91 ? -8.585 14.217 7.285 1.00 0.00 369 GLN A C 14
ATOM 21565 O O . GLN A 1 91 ? -9.133 13.736 8.277 1.00 0.00 369 GLN A O 14
ATOM 21579 N N . ARG A 1 92 ? -8.374 15.521 7.136 1.00 0.00 370 ARG A N 14
ATOM 21580 C CA . ARG A 1 92 ? -8.782 16.482 8.152 1.00 0.00 370 ARG A CA 14
ATOM 21581 C C . ARG A 1 92 ? -9.210 17.800 7.513 1.00 0.00 370 ARG A C 14
ATOM 21582 O O . ARG A 1 92 ? -8.896 18.072 6.355 1.00 0.00 370 ARG A O 14
ATOM 21603 N N . LYS A 1 93 ? -9.931 18.615 8.277 1.00 0.00 371 LYS A N 14
ATOM 21604 C CA . LYS A 1 93 ? -10.403 19.905 7.787 1.00 0.00 371 LYS A CA 14
ATOM 21605 C C . LYS A 1 93 ? -9.347 20.574 6.913 1.00 0.00 371 LYS A C 14
ATOM 21606 O O . LYS A 1 93 ? -8.153 20.505 7.204 1.00 0.00 371 LYS A O 14
ATOM 21625 N N . GLU A 1 94 ? -9.795 21.223 5.843 1.00 0.00 372 GLU A N 14
ATOM 21626 C CA . GLU A 1 94 ? -8.887 21.906 4.928 1.00 0.00 372 GLU A CA 14
ATOM 21627 C C . GLU A 1 94 ? -8.780 23.388 5.273 1.00 0.00 372 GLU A C 14
ATOM 21628 O O . GLU A 1 94 ? -9.554 23.906 6.078 1.00 0.00 372 GLU A O 14
ATOM 21640 N N . GLU A 1 95 ? -7.814 24.064 4.659 1.00 0.00 373 GLU A N 14
ATOM 21641 C CA . GLU A 1 95 ? -7.605 25.487 4.903 1.00 0.00 373 GLU A CA 14
ATOM 21642 C C . GLU A 1 95 ? -7.766 26.289 3.614 1.00 0.00 373 GLU A C 14
ATOM 21643 O O . GLU A 1 95 ? -8.608 27.183 3.529 1.00 0.00 373 GLU A O 14
ATOM 21655 N N . ARG A 1 96 ? -6.953 25.962 2.615 1.00 0.00 374 ARG A N 14
ATOM 21656 C CA . ARG A 1 96 ? -7.004 26.653 1.332 1.00 0.00 374 ARG A CA 14
ATOM 21657 C C . ARG A 1 96 ? -6.164 25.922 0.288 1.00 0.00 374 ARG A C 14
ATOM 21658 O O . ARG A 1 96 ? -5.094 25.398 0.595 1.00 0.00 374 ARG A O 14
ATOM 21679 N N . GLN A 1 97 ? -6.658 25.892 -0.945 1.00 0.00 375 GLN A N 14
ATOM 21680 C CA . GLN A 1 97 ? -5.954 25.225 -2.034 1.00 0.00 375 GLN A CA 14
ATOM 21681 C C . GLN A 1 97 ? -5.564 26.220 -3.121 1.00 0.00 375 GLN A C 14
ATOM 21682 O O . GLN A 1 97 ? -6.365 27.067 -3.517 1.00 0.00 375 GLN A O 14
ATOM 21696 N N . SER A 1 98 ? -4.329 26.113 -3.600 1.00 0.00 376 SER A N 14
ATOM 21697 C CA . SER A 1 98 ? -3.832 27.007 -4.640 1.00 0.00 376 SER A CA 14
ATOM 21698 C C . SER A 1 98 ? -3.123 26.221 -5.739 1.00 0.00 376 SER A C 14
ATOM 21699 O O . SER A 1 98 ? -2.439 25.235 -5.469 1.00 0.00 376 SER A O 14
ATOM 21707 N N . GLY A 1 99 ? -3.293 26.667 -6.980 1.00 0.00 377 GLY A N 14
ATOM 21708 C CA . GLY A 1 99 ? -2.664 25.994 -8.102 1.00 0.00 377 GLY A CA 14
ATOM 21709 C C . GLY A 1 99 ? -3.216 26.454 -9.436 1.00 0.00 377 GLY A C 14
ATOM 21710 O O . GLY A 1 99 ? -4.110 25.832 -10.010 1.00 0.00 377 GLY A O 14
ATOM 21714 N N . PRO A 1 100 ? -2.679 27.570 -9.951 1.00 0.00 378 PRO A N 14
ATOM 21715 C CA . PRO A 1 100 ? -3.109 28.138 -11.232 1.00 0.00 378 PRO A CA 14
ATOM 21716 C C . PRO A 1 100 ? -2.544 27.374 -12.424 1.00 0.00 378 PRO A C 14
ATOM 21717 O O . PRO A 1 100 ? -1.399 27.585 -12.823 1.00 0.00 378 PRO A O 14
ATOM 21728 N N . SER A 1 101 ? -3.355 26.485 -12.989 1.00 0.00 379 SER A N 14
ATOM 21729 C CA . SER A 1 101 ? -2.934 25.686 -14.135 1.00 0.00 379 SER A CA 14
ATOM 21730 C C . SER A 1 101 ? -3.505 26.253 -15.431 1.00 0.00 379 SER A C 14
ATOM 21731 O O . SER A 1 101 ? -4.584 26.846 -15.441 1.00 0.00 379 SER A O 14
ATOM 21739 N N . SER A 1 102 ? -2.773 26.065 -16.524 1.00 0.00 380 SER A N 14
ATOM 21740 C CA . SER A 1 102 ? -3.203 26.560 -17.827 1.00 0.00 380 SER A CA 14
ATOM 21741 C C . SER A 1 102 ? -3.386 25.410 -18.812 1.00 0.00 380 SER A C 14
ATOM 21742 O O . SER A 1 102 ? -2.864 24.315 -18.609 1.00 0.00 380 SER A O 14
ATOM 21750 N N . GLY A 1 103 ? -4.133 25.667 -19.881 1.00 0.00 381 GLY A N 14
ATOM 21751 C CA . GLY A 1 103 ? -4.373 24.645 -20.883 1.00 0.00 381 GLY A CA 14
ATOM 21752 C C . GLY A 1 103 ? -5.792 24.114 -20.841 1.00 0.00 381 GLY A C 14
ATOM 21753 O O . GLY A 1 103 ? -6.249 23.625 -19.808 1.00 0.00 381 GLY A O 14
ATOM 21757 N N . GLY A 1 1 ? -41.619 -2.835 -8.797 1.00 0.00 279 GLY A N 15
ATOM 21758 C CA . GLY A 1 1 ? -40.464 -1.956 -8.804 1.00 0.00 279 GLY A CA 15
ATOM 21759 C C . GLY A 1 1 ? -39.421 -2.361 -7.781 1.00 0.00 279 GLY A C 15
ATOM 21760 O O . GLY A 1 1 ? -39.383 -3.512 -7.346 1.00 0.00 279 GLY A O 15
ATOM 21764 N N . SER A 1 2 ? -38.571 -1.414 -7.398 1.00 0.00 280 SER A N 15
ATOM 21765 C CA . SER A 1 2 ? -37.519 -1.679 -6.423 1.00 0.00 280 SER A CA 15
ATOM 21766 C C . SER A 1 2 ? -37.286 -0.464 -5.531 1.00 0.00 280 SER A C 15
ATOM 21767 O O . SER A 1 2 ? -37.620 0.662 -5.897 1.00 0.00 280 SER A O 15
ATOM 21775 N N . SER A 1 3 ? -36.712 -0.702 -4.356 1.00 0.00 281 SER A N 15
ATOM 21776 C CA . SER A 1 3 ? -36.437 0.371 -3.408 1.00 0.00 281 SER A CA 15
ATOM 21777 C C . SER A 1 3 ? -34.945 0.686 -3.361 1.00 0.00 281 SER A C 15
ATOM 21778 O O . SER A 1 3 ? -34.125 -0.056 -3.901 1.00 0.00 281 SER A O 15
ATOM 21786 N N . GLY A 1 4 ? -34.600 1.794 -2.711 1.00 0.00 282 GLY A N 15
ATOM 21787 C CA . GLY A 1 4 ? -33.208 2.189 -2.606 1.00 0.00 282 GLY A CA 15
ATOM 21788 C C . GLY A 1 4 ? -32.908 2.913 -1.308 1.00 0.00 282 GLY A C 15
ATOM 21789 O O . GLY A 1 4 ? -32.450 4.056 -1.319 1.00 0.00 282 GLY A O 15
ATOM 21793 N N . SER A 1 5 ? -33.168 2.249 -0.187 1.00 0.00 283 SER A N 15
ATOM 21794 C CA . SER A 1 5 ? -32.928 2.838 1.125 1.00 0.00 283 SER A CA 15
ATOM 21795 C C . SER A 1 5 ? -31.433 2.985 1.389 1.00 0.00 283 SER A C 15
ATOM 21796 O O . SER A 1 5 ? -30.664 2.041 1.205 1.00 0.00 283 SER A O 15
ATOM 21804 N N . SER A 1 6 ? -31.028 4.174 1.822 1.00 0.00 284 SER A N 15
ATOM 21805 C CA . SER A 1 6 ? -29.625 4.447 2.109 1.00 0.00 284 SER A CA 15
ATOM 21806 C C . SER A 1 6 ? -29.467 5.782 2.831 1.00 0.00 284 SER A C 15
ATOM 21807 O O . SER A 1 6 ? -30.430 6.530 2.993 1.00 0.00 284 SER A O 15
ATOM 21815 N N . GLY A 1 7 ? -28.244 6.073 3.263 1.00 0.00 285 GLY A N 15
ATOM 21816 C CA . GLY A 1 7 ? -27.981 7.316 3.963 1.00 0.00 285 GLY A CA 15
ATOM 21817 C C . GLY A 1 7 ? -26.849 8.106 3.336 1.00 0.00 285 GLY A C 15
ATOM 21818 O O . GLY A 1 7 ? -25.967 7.537 2.693 1.00 0.00 285 GLY A O 15
ATOM 21822 N N . ASP A 1 8 ? -26.875 9.422 3.521 1.00 0.00 286 ASP A N 15
ATOM 21823 C CA . ASP A 1 8 ? -25.843 10.292 2.968 1.00 0.00 286 ASP A CA 15
ATOM 21824 C C . ASP A 1 8 ? -25.159 11.093 4.071 1.00 0.00 286 ASP A C 15
ATOM 21825 O O . ASP A 1 8 ? -25.817 11.618 4.969 1.00 0.00 286 ASP A O 15
ATOM 21834 N N . ARG A 1 9 ? -23.835 11.181 3.997 1.00 0.00 287 ARG A N 15
ATOM 21835 C CA . ARG A 1 9 ? -23.062 11.916 4.990 1.00 0.00 287 ARG A CA 15
ATOM 21836 C C . ARG A 1 9 ? -22.286 13.058 4.340 1.00 0.00 287 ARG A C 15
ATOM 21837 O O . ARG A 1 9 ? -21.163 12.871 3.871 1.00 0.00 287 ARG A O 15
ATOM 21858 N N . ILE A 1 10 ? -22.894 14.240 4.314 1.00 0.00 288 ILE A N 15
ATOM 21859 C CA . ILE A 1 10 ? -22.260 15.411 3.721 1.00 0.00 288 ILE A CA 15
ATOM 21860 C C . ILE A 1 10 ? -21.001 15.801 4.487 1.00 0.00 288 ILE A C 15
ATOM 21861 O O . ILE A 1 10 ? -21.043 16.039 5.695 1.00 0.00 288 ILE A O 15
ATOM 21877 N N . THR A 1 11 ? -19.879 15.867 3.776 1.00 0.00 289 THR A N 15
ATOM 21878 C CA . THR A 1 11 ? -18.607 16.229 4.388 1.00 0.00 289 THR A CA 15
ATOM 21879 C C . THR A 1 11 ? -18.121 17.585 3.887 1.00 0.00 289 THR A C 15
ATOM 21880 O O . THR A 1 11 ? -17.505 18.348 4.631 1.00 0.00 289 THR A O 15
ATOM 21891 N N . ARG A 1 12 ? -18.404 17.878 2.622 1.00 0.00 290 ARG A N 15
ATOM 21892 C CA . ARG A 1 12 ? -17.995 19.142 2.021 1.00 0.00 290 ARG A CA 15
ATOM 21893 C C . ARG A 1 12 ? -16.476 19.283 2.032 1.00 0.00 290 ARG A C 15
ATOM 21894 O O . ARG A 1 12 ? -15.941 20.316 2.436 1.00 0.00 290 ARG A O 15
ATOM 21915 N N . TYR A 1 13 ? -15.786 18.239 1.587 1.00 0.00 291 TYR A N 15
ATOM 21916 C CA . TYR A 1 13 ? -14.329 18.245 1.549 1.00 0.00 291 TYR A CA 15
ATOM 21917 C C . TYR A 1 13 ? -13.804 17.163 0.610 1.00 0.00 291 TYR A C 15
ATOM 21918 O O . TYR A 1 13 ? -14.516 16.216 0.278 1.00 0.00 291 TYR A O 15
ATOM 21936 N N . GLN A 1 14 ? -12.553 17.313 0.187 1.00 0.00 292 GLN A N 15
ATOM 21937 C CA . GLN A 1 14 ? -11.932 16.349 -0.714 1.00 0.00 292 GLN A CA 15
ATOM 21938 C C . GLN A 1 14 ? -10.997 15.415 0.048 1.00 0.00 292 GLN A C 15
ATOM 21939 O O . GLN A 1 14 ? -9.982 15.846 0.595 1.00 0.00 292 GLN A O 15
ATOM 21953 N N . VAL A 1 15 ? -11.348 14.133 0.081 1.00 0.00 293 VAL A N 15
ATOM 21954 C CA . VAL A 1 15 ? -10.541 13.138 0.776 1.00 0.00 293 VAL A CA 15
ATOM 21955 C C . VAL A 1 15 ? -10.367 11.882 -0.071 1.00 0.00 293 VAL A C 15
ATOM 21956 O O . VAL A 1 15 ? -11.188 10.966 -0.017 1.00 0.00 293 VAL A O 15
ATOM 21969 N N . VAL A 1 16 ? -9.293 11.846 -0.853 1.00 0.00 294 VAL A N 15
ATOM 21970 C CA . VAL A 1 16 ? -9.010 10.701 -1.711 1.00 0.00 294 VAL A CA 15
ATOM 21971 C C . VAL A 1 16 ? -8.206 9.642 -0.967 1.00 0.00 294 VAL A C 15
ATOM 21972 O O . VAL A 1 16 ? -8.396 8.444 -1.174 1.00 0.00 294 VAL A O 15
ATOM 21985 N N . ASN A 1 17 ? -7.306 10.092 -0.098 1.00 0.00 295 ASN A N 15
ATOM 21986 C CA . ASN A 1 17 ? -6.471 9.182 0.678 1.00 0.00 295 ASN A CA 15
ATOM 21987 C C . ASN A 1 17 ? -7.324 8.306 1.591 1.00 0.00 295 ASN A C 15
ATOM 21988 O O . ASN A 1 17 ? -8.179 8.804 2.325 1.00 0.00 295 ASN A O 15
ATOM 21999 N N . LEU A 1 18 ? -7.085 7.000 1.540 1.00 0.00 296 LEU A N 15
ATOM 22000 C CA . LEU A 1 18 ? -7.831 6.054 2.363 1.00 0.00 296 LEU A CA 15
ATOM 22001 C C . LEU A 1 18 ? -6.900 5.309 3.315 1.00 0.00 296 LEU A C 15
ATOM 22002 O O . LEU A 1 18 ? -5.819 4.869 2.924 1.00 0.00 296 LEU A O 15
ATOM 22018 N N . TYR A 1 19 ? -7.329 5.170 4.565 1.00 0.00 297 TYR A N 15
ATOM 22019 C CA . TYR A 1 19 ? -6.534 4.478 5.572 1.00 0.00 297 TYR A CA 15
ATOM 22020 C C . TYR A 1 19 ? -6.934 3.009 5.667 1.00 0.00 297 TYR A C 15
ATOM 22021 O O . TYR A 1 19 ? -8.105 2.683 5.857 1.00 0.00 297 TYR A O 15
ATOM 22039 N N . VAL A 1 20 ? -5.950 2.125 5.533 1.00 0.00 298 VAL A N 15
ATOM 22040 C CA . VAL A 1 20 ? -6.196 0.690 5.605 1.00 0.00 298 VAL A CA 15
ATOM 22041 C C . VAL A 1 20 ? -5.602 0.093 6.876 1.00 0.00 298 VAL A C 15
ATOM 22042 O O . VAL A 1 20 ? -4.534 0.506 7.329 1.00 0.00 298 VAL A O 15
ATOM 22055 N N . LYS A 1 21 ? -6.300 -0.882 7.448 1.00 0.00 299 LYS A N 15
ATOM 22056 C CA . LYS A 1 21 ? -5.841 -1.538 8.666 1.00 0.00 299 LYS A CA 15
ATOM 22057 C C . LYS A 1 21 ? -6.203 -3.020 8.655 1.00 0.00 299 LYS A C 15
ATOM 22058 O O . LYS A 1 21 ? -7.034 -3.460 7.861 1.00 0.00 299 LYS A O 15
ATOM 22077 N N . ASN A 1 22 ? -5.574 -3.785 9.542 1.00 0.00 300 ASN A N 15
ATOM 22078 C CA . ASN A 1 22 ? -5.831 -5.218 9.633 1.00 0.00 300 ASN A CA 15
ATOM 22079 C C . ASN A 1 22 ? -5.407 -5.930 8.352 1.00 0.00 300 ASN A C 15
ATOM 22080 O O . ASN A 1 22 ? -6.134 -6.776 7.830 1.00 0.00 300 ASN A O 15
ATOM 22091 N N . LEU A 1 23 ? -4.228 -5.581 7.851 1.00 0.00 301 LEU A N 15
ATOM 22092 C CA . LEU A 1 23 ? -3.706 -6.187 6.630 1.00 0.00 301 LEU A CA 15
ATOM 22093 C C . LEU A 1 23 ? -2.993 -7.500 6.936 1.00 0.00 301 LEU A C 15
ATOM 22094 O O . LEU A 1 23 ? -1.838 -7.506 7.364 1.00 0.00 301 LEU A O 15
ATOM 22110 N N . ASP A 1 24 ? -3.687 -8.610 6.712 1.00 0.00 302 ASP A N 15
ATOM 22111 C CA . ASP A 1 24 ? -3.119 -9.930 6.960 1.00 0.00 302 ASP A CA 15
ATOM 22112 C C . ASP A 1 24 ? -1.642 -9.967 6.581 1.00 0.00 302 ASP A C 15
ATOM 22113 O O . ASP A 1 24 ? -1.182 -9.174 5.760 1.00 0.00 302 ASP A O 15
ATOM 22122 N N . ASP A 1 25 ? -0.904 -10.890 7.187 1.00 0.00 303 ASP A N 15
ATOM 22123 C CA . ASP A 1 25 ? 0.522 -11.030 6.914 1.00 0.00 303 ASP A CA 15
ATOM 22124 C C . ASP A 1 25 ? 0.759 -11.452 5.467 1.00 0.00 303 ASP A C 15
ATOM 22125 O O . ASP A 1 25 ? 1.766 -11.088 4.861 1.00 0.00 303 ASP A O 15
ATOM 22134 N N . GLY A 1 26 ? -0.176 -12.223 4.920 1.00 0.00 304 GLY A N 15
ATOM 22135 C CA . GLY A 1 26 ? -0.049 -12.683 3.549 1.00 0.00 304 GLY A CA 15
ATOM 22136 C C . GLY A 1 26 ? -0.169 -11.554 2.545 1.00 0.00 304 GLY A C 15
ATOM 22137 O O . GLY A 1 26 ? 0.537 -11.534 1.536 1.00 0.00 304 GLY A O 15
ATOM 22141 N N . ILE A 1 27 ? -1.065 -10.612 2.821 1.00 0.00 305 ILE A N 15
ATOM 22142 C CA . ILE A 1 27 ? -1.275 -9.475 1.933 1.00 0.00 305 ILE A CA 15
ATOM 22143 C C . ILE A 1 27 ? 0.022 -8.704 1.712 1.00 0.00 305 ILE A C 15
ATOM 22144 O O . ILE A 1 27 ? 0.981 -8.852 2.469 1.00 0.00 305 ILE A O 15
ATOM 22160 N N . ASP A 1 28 ? 0.043 -7.879 0.670 1.00 0.00 306 ASP A N 15
ATOM 22161 C CA . ASP A 1 28 ? 1.221 -7.082 0.350 1.00 0.00 306 ASP A CA 15
ATOM 22162 C C . ASP A 1 28 ? 0.824 -5.766 -0.310 1.00 0.00 306 ASP A C 15
ATOM 22163 O O . ASP A 1 28 ? -0.362 -5.465 -0.454 1.00 0.00 306 ASP A O 15
ATOM 22172 N N . ASP A 1 29 ? 1.821 -4.984 -0.708 1.00 0.00 307 ASP A N 15
ATOM 22173 C CA . ASP A 1 29 ? 1.576 -3.700 -1.354 1.00 0.00 307 ASP A CA 15
ATOM 22174 C C . ASP A 1 29 ? 0.771 -3.881 -2.637 1.00 0.00 307 ASP A C 15
ATOM 22175 O O . ASP A 1 29 ? -0.142 -3.107 -2.923 1.00 0.00 307 ASP A O 15
ATOM 22184 N N . GLU A 1 30 ? 1.118 -4.908 -3.407 1.00 0.00 308 GLU A N 15
ATOM 22185 C CA . GLU A 1 30 ? 0.429 -5.189 -4.661 1.00 0.00 308 GLU A CA 15
ATOM 22186 C C . GLU A 1 30 ? -1.027 -5.571 -4.408 1.00 0.00 308 GLU A C 15
ATOM 22187 O O . GLU A 1 30 ? -1.945 -4.934 -4.925 1.00 0.00 308 GLU A O 15
ATOM 22199 N N . ARG A 1 31 ? -1.229 -6.614 -3.609 1.00 0.00 309 ARG A N 15
ATOM 22200 C CA . ARG A 1 31 ? -2.572 -7.082 -3.289 1.00 0.00 309 ARG A CA 15
ATOM 22201 C C . ARG A 1 31 ? -3.475 -5.916 -2.898 1.00 0.00 309 ARG A C 15
ATOM 22202 O O . ARG A 1 31 ? -4.617 -5.822 -3.350 1.00 0.00 309 ARG A O 15
ATOM 22223 N N . LEU A 1 32 ? -2.957 -5.030 -2.054 1.00 0.00 310 LEU A N 15
ATOM 22224 C CA . LEU A 1 32 ? -3.716 -3.870 -1.601 1.00 0.00 310 LEU A CA 15
ATOM 22225 C C . LEU A 1 32 ? -4.178 -3.025 -2.785 1.00 0.00 310 LEU A C 15
ATOM 22226 O O . LEU A 1 32 ? -5.363 -3.004 -3.120 1.00 0.00 310 LEU A O 15
ATOM 22242 N N . ARG A 1 33 ? -3.235 -2.333 -3.415 1.00 0.00 311 ARG A N 15
ATOM 22243 C CA . ARG A 1 33 ? -3.545 -1.488 -4.562 1.00 0.00 311 ARG A CA 15
ATOM 22244 C C . ARG A 1 33 ? -4.377 -2.250 -5.590 1.00 0.00 311 ARG A C 15
ATOM 22245 O O . ARG A 1 33 ? -5.210 -1.669 -6.285 1.00 0.00 311 ARG A O 15
ATOM 22266 N N . LYS A 1 34 ? -4.144 -3.555 -5.681 1.00 0.00 312 LYS A N 15
ATOM 22267 C CA . LYS A 1 34 ? -4.870 -4.398 -6.623 1.00 0.00 312 LYS A CA 15
ATOM 22268 C C . LYS A 1 34 ? -6.314 -4.599 -6.172 1.00 0.00 312 LYS A C 15
ATOM 22269 O O . LYS A 1 34 ? -7.222 -4.704 -6.995 1.00 0.00 312 LYS A O 15
ATOM 22288 N N . ALA A 1 35 ? -6.517 -4.650 -4.859 1.00 0.00 313 ALA A N 15
ATOM 22289 C CA . ALA A 1 35 ? -7.850 -4.835 -4.299 1.00 0.00 313 ALA A CA 15
ATOM 22290 C C . ALA A 1 35 ? -8.576 -3.501 -4.160 1.00 0.00 313 ALA A C 15
ATOM 22291 O O . ALA A 1 35 ? -9.540 -3.384 -3.403 1.00 0.00 313 ALA A O 15
ATOM 22298 N N . PHE A 1 36 ? -8.107 -2.497 -4.893 1.00 0.00 314 PHE A N 15
ATOM 22299 C CA . PHE A 1 36 ? -8.711 -1.171 -4.850 1.00 0.00 314 PHE A CA 15
ATOM 22300 C C . PHE A 1 36 ? -9.001 -0.659 -6.258 1.00 0.00 314 PHE A C 15
ATOM 22301 O O . PHE A 1 36 ? -9.943 0.105 -6.470 1.00 0.00 314 PHE A O 15
ATOM 22318 N N . SER A 1 37 ? -8.185 -1.085 -7.216 1.00 0.00 315 SER A N 15
ATOM 22319 C CA . SER A 1 37 ? -8.351 -0.667 -8.603 1.00 0.00 315 SER A CA 15
ATOM 22320 C C . SER A 1 37 ? -9.781 -0.909 -9.076 1.00 0.00 315 SER A C 15
ATOM 22321 O O . SER A 1 37 ? -10.404 -0.058 -9.711 1.00 0.00 315 SER A O 15
ATOM 22329 N N . PRO A 1 38 ? -10.315 -2.097 -8.759 1.00 0.00 316 PRO A N 15
ATOM 22330 C CA . PRO A 1 38 ? -11.678 -2.480 -9.140 1.00 0.00 316 PRO A CA 15
ATOM 22331 C C . PRO A 1 38 ? -12.697 -1.392 -8.818 1.00 0.00 316 PRO A C 15
ATOM 22332 O O . PRO A 1 38 ? -13.816 -1.404 -9.331 1.00 0.00 316 PRO A O 15
ATOM 22343 N N . PHE A 1 39 ? -12.303 -0.453 -7.964 1.00 0.00 317 PHE A N 15
ATOM 22344 C CA . PHE A 1 39 ? -13.183 0.642 -7.572 1.00 0.00 317 PHE A CA 15
ATOM 22345 C C . PHE A 1 39 ? -12.857 1.909 -8.357 1.00 0.00 317 PHE A C 15
ATOM 22346 O O . PHE A 1 39 ? -13.729 2.501 -8.991 1.00 0.00 317 PHE A O 15
ATOM 22363 N N . GLY A 1 40 ? -11.593 2.319 -8.308 1.00 0.00 318 GLY A N 15
ATOM 22364 C CA . GLY A 1 40 ? -11.174 3.514 -9.018 1.00 0.00 318 GLY A CA 15
ATOM 22365 C C . GLY A 1 40 ? -9.681 3.536 -9.284 1.00 0.00 318 GLY A C 15
ATOM 22366 O O . GLY A 1 40 ? -8.938 2.699 -8.769 1.00 0.00 318 GLY A O 15
ATOM 22370 N N . THR A 1 41 ? -9.240 4.495 -10.091 1.00 0.00 319 THR A N 15
ATOM 22371 C CA . THR A 1 41 ? -7.827 4.621 -10.427 1.00 0.00 319 THR A CA 15
ATOM 22372 C C . THR A 1 41 ? -6.999 4.971 -9.196 1.00 0.00 319 THR A C 15
ATOM 22373 O O . THR A 1 41 ? -7.449 5.714 -8.324 1.00 0.00 319 THR A O 15
ATOM 22384 N N . ILE A 1 42 ? -5.786 4.431 -9.132 1.00 0.00 320 ILE A N 15
ATOM 22385 C CA . ILE A 1 42 ? -4.894 4.689 -8.008 1.00 0.00 320 ILE A CA 15
ATOM 22386 C C . ILE A 1 42 ? -3.556 5.244 -8.484 1.00 0.00 320 ILE A C 15
ATOM 22387 O O . ILE A 1 42 ? -3.020 4.814 -9.506 1.00 0.00 320 ILE A O 15
ATOM 22403 N N . THR A 1 43 ? -3.019 6.203 -7.735 1.00 0.00 321 THR A N 15
ATOM 22404 C CA . THR A 1 43 ? -1.743 6.817 -8.079 1.00 0.00 321 THR A CA 15
ATOM 22405 C C . THR A 1 43 ? -0.679 6.494 -7.037 1.00 0.00 321 THR A C 15
ATOM 22406 O O . THR A 1 43 ? 0.442 6.117 -7.377 1.00 0.00 321 THR A O 15
ATOM 22417 N N . SER A 1 44 ? -1.037 6.644 -5.766 1.00 0.00 322 SER A N 15
ATOM 22418 C CA . SER A 1 44 ? -0.111 6.372 -4.673 1.00 0.00 322 SER A CA 15
ATOM 22419 C C . SER A 1 44 ? -0.670 5.300 -3.742 1.00 0.00 322 SER A C 15
ATOM 22420 O O . SER A 1 44 ? -1.647 5.530 -3.029 1.00 0.00 322 SER A O 15
ATOM 22428 N N . ALA A 1 45 ? -0.043 4.129 -3.754 1.00 0.00 323 ALA A N 15
ATOM 22429 C CA . ALA A 1 45 ? -0.475 3.022 -2.910 1.00 0.00 323 ALA A CA 15
ATOM 22430 C C . ALA A 1 45 ? 0.721 2.293 -2.305 1.00 0.00 323 ALA A C 15
ATOM 22431 O O . ALA A 1 45 ? 1.580 1.785 -3.025 1.00 0.00 323 ALA A O 15
ATOM 22438 N N . LYS A 1 46 ? 0.770 2.246 -0.978 1.00 0.00 324 LYS A N 15
ATOM 22439 C CA . LYS A 1 46 ? 1.860 1.579 -0.276 1.00 0.00 324 LYS A CA 15
ATOM 22440 C C . LYS A 1 46 ? 1.418 1.134 1.115 1.00 0.00 324 LYS A C 15
ATOM 22441 O O . LYS A 1 46 ? 0.482 1.691 1.688 1.00 0.00 324 LYS A O 15
ATOM 22460 N N . VAL A 1 47 ? 2.100 0.128 1.653 1.00 0.00 325 VAL A N 15
ATOM 22461 C CA . VAL A 1 47 ? 1.780 -0.391 2.978 1.00 0.00 325 VAL A CA 15
ATOM 22462 C C . VAL A 1 47 ? 2.878 -0.053 3.980 1.00 0.00 325 VAL A C 15
ATOM 22463 O O . VAL A 1 47 ? 4.062 -0.059 3.644 1.00 0.00 325 VAL A O 15
ATOM 22476 N N . MET A 1 48 ? 2.476 0.240 5.213 1.00 0.00 326 MET A N 15
ATOM 22477 C CA . MET A 1 48 ? 3.427 0.579 6.265 1.00 0.00 326 MET A CA 15
ATOM 22478 C C . MET A 1 48 ? 4.197 -0.657 6.720 1.00 0.00 326 MET A C 15
ATOM 22479 O O . MET A 1 48 ? 3.616 -1.724 6.917 1.00 0.00 326 MET A O 15
ATOM 22493 N N . MET A 1 49 ? 5.507 -0.505 6.885 1.00 0.00 327 MET A N 15
ATOM 22494 C CA . MET A 1 49 ? 6.356 -1.609 7.318 1.00 0.00 327 MET A CA 15
ATOM 22495 C C . MET A 1 49 ? 7.385 -1.136 8.339 1.00 0.00 327 MET A C 15
ATOM 22496 O O . MET A 1 49 ? 7.525 0.062 8.582 1.00 0.00 327 MET A O 15
ATOM 22510 N N . GLU A 1 50 ? 8.103 -2.084 8.934 1.00 0.00 328 GLU A N 15
ATOM 22511 C CA . GLU A 1 50 ? 9.118 -1.762 9.929 1.00 0.00 328 GLU A CA 15
ATOM 22512 C C . GLU A 1 50 ? 10.510 -2.134 9.426 1.00 0.00 328 GLU A C 15
ATOM 22513 O O . GLU A 1 50 ? 11.455 -1.356 9.549 1.00 0.00 328 GLU A O 15
ATOM 22525 N N . GLY A 1 51 ? 10.628 -3.332 8.860 1.00 0.00 329 GLY A N 15
ATOM 22526 C CA . GLY A 1 51 ? 11.907 -3.787 8.348 1.00 0.00 329 GLY A CA 15
ATOM 22527 C C . GLY A 1 51 ? 11.951 -5.290 8.153 1.00 0.00 329 GLY A C 15
ATOM 22528 O O . GLY A 1 51 ? 12.961 -5.931 8.442 1.00 0.00 329 GLY A O 15
ATOM 22532 N N . GLY A 1 52 ? 10.852 -5.855 7.663 1.00 0.00 330 GLY A N 15
ATOM 22533 C CA . GLY A 1 52 ? 10.790 -7.287 7.440 1.00 0.00 330 GLY A CA 15
ATOM 22534 C C . GLY A 1 52 ? 9.365 -7.798 7.347 1.00 0.00 330 GLY A C 15
ATOM 22535 O O . GLY A 1 52 ? 9.071 -8.695 6.557 1.00 0.00 330 GLY A O 15
ATOM 22539 N N . ARG A 1 53 ? 8.480 -7.228 8.158 1.00 0.00 331 ARG A N 15
ATOM 22540 C CA . ARG A 1 53 ? 7.080 -7.634 8.166 1.00 0.00 331 ARG A CA 15
ATOM 22541 C C . ARG A 1 53 ? 6.166 -6.438 7.916 1.00 0.00 331 ARG A C 15
ATOM 22542 O O . ARG A 1 53 ? 6.599 -5.288 7.986 1.00 0.00 331 ARG A O 15
ATOM 22563 N N . SER A 1 54 ? 4.900 -6.718 7.624 1.00 0.00 332 SER A N 15
ATOM 22564 C CA . SER A 1 54 ? 3.926 -5.666 7.359 1.00 0.00 332 SER A CA 15
ATOM 22565 C C . SER A 1 54 ? 3.320 -5.146 8.660 1.00 0.00 332 SER A C 15
ATOM 22566 O O . SER A 1 54 ? 2.739 -5.906 9.435 1.00 0.00 332 SER A O 15
ATOM 22574 N N . LYS A 1 55 ? 3.460 -3.846 8.892 1.00 0.00 333 LYS A N 15
ATOM 22575 C CA . LYS A 1 55 ? 2.926 -3.221 10.097 1.00 0.00 333 LYS A CA 15
ATOM 22576 C C . LYS A 1 55 ? 1.459 -3.588 10.296 1.00 0.00 333 LYS A C 15
ATOM 22577 O O . LYS A 1 55 ? 1.028 -3.879 11.411 1.00 0.00 333 LYS A O 15
ATOM 22596 N N . GLY A 1 56 ? 0.697 -3.574 9.207 1.00 0.00 334 GLY A N 15
ATOM 22597 C CA . GLY A 1 56 ? -0.713 -3.908 9.283 1.00 0.00 334 GLY A CA 15
ATOM 22598 C C . GLY A 1 56 ? -1.594 -2.861 8.631 1.00 0.00 334 GLY A C 15
ATOM 22599 O O . GLY A 1 56 ? -2.656 -3.178 8.096 1.00 0.00 334 GLY A O 15
ATOM 22603 N N . PHE A 1 57 ? -1.153 -1.608 8.676 1.00 0.00 335 PHE A N 15
ATOM 22604 C CA . PHE A 1 57 ? -1.910 -0.510 8.087 1.00 0.00 335 PHE A CA 15
ATOM 22605 C C . PHE A 1 57 ? -1.187 0.057 6.868 1.00 0.00 335 PHE A C 15
ATOM 22606 O O . PHE A 1 57 ? 0.010 -0.160 6.686 1.00 0.00 335 PHE A O 15
ATOM 22623 N N . GLY A 1 58 ? -1.924 0.786 6.036 1.00 0.00 336 GLY A N 15
ATOM 22624 C CA . GLY A 1 58 ? -1.338 1.373 4.845 1.00 0.00 336 GLY A CA 15
ATOM 22625 C C . GLY A 1 58 ? -2.097 2.594 4.366 1.00 0.00 336 GLY A C 15
ATOM 22626 O O . GLY A 1 58 ? -3.030 3.053 5.026 1.00 0.00 336 GLY A O 15
ATOM 22630 N N . PHE A 1 59 ? -1.698 3.123 3.214 1.00 0.00 337 PHE A N 15
ATOM 22631 C CA . PHE A 1 59 ? -2.345 4.301 2.649 1.00 0.00 337 PHE A CA 15
ATOM 22632 C C . PHE A 1 59 ? -2.568 4.131 1.149 1.00 0.00 337 PHE A C 15
ATOM 22633 O O . PHE A 1 59 ? -1.718 3.592 0.440 1.00 0.00 337 PHE A O 15
ATOM 22650 N N . VAL A 1 60 ? -3.719 4.595 0.671 1.00 0.00 338 VAL A N 15
ATOM 22651 C CA . VAL A 1 60 ? -4.055 4.496 -0.744 1.00 0.00 338 VAL A CA 15
ATOM 22652 C C . VAL A 1 60 ? -4.676 5.791 -1.254 1.00 0.00 338 VAL A C 15
ATOM 22653 O O . VAL A 1 60 ? -5.591 6.337 -0.636 1.00 0.00 338 VAL A O 15
ATOM 22666 N N . CYS A 1 61 ? -4.175 6.277 -2.384 1.00 0.00 339 CYS A N 15
ATOM 22667 C CA . CYS A 1 61 ? -4.681 7.509 -2.977 1.00 0.00 339 CYS A CA 15
ATOM 22668 C C . CYS A 1 61 ? -5.418 7.222 -4.281 1.00 0.00 339 CYS A C 15
ATOM 22669 O O . CYS A 1 61 ? -5.005 6.367 -5.065 1.00 0.00 339 CYS A O 15
ATOM 22677 N N . PHE A 1 62 ? -6.513 7.941 -4.506 1.00 0.00 340 PHE A N 15
ATOM 22678 C CA . PHE A 1 62 ? -7.311 7.761 -5.714 1.00 0.00 340 PHE A CA 15
ATOM 22679 C C . PHE A 1 62 ? -7.292 9.024 -6.571 1.00 0.00 340 PHE A C 15
ATOM 22680 O O . PHE A 1 62 ? -6.786 10.065 -6.150 1.00 0.00 340 PHE A O 15
ATOM 22697 N N . SER A 1 63 ? -7.845 8.923 -7.775 1.00 0.00 341 SER A N 15
ATOM 22698 C CA . SER A 1 63 ? -7.889 10.055 -8.694 1.00 0.00 341 SER A CA 15
ATOM 22699 C C . SER A 1 63 ? -8.889 11.103 -8.217 1.00 0.00 341 SER A C 15
ATOM 22700 O O . SER A 1 63 ? -8.659 12.305 -8.356 1.00 0.00 341 SER A O 15
ATOM 22708 N N . SER A 1 64 ? -10.000 10.639 -7.653 1.00 0.00 342 SER A N 15
ATOM 22709 C CA . SER A 1 64 ? -11.038 11.536 -7.159 1.00 0.00 342 SER A CA 15
ATOM 22710 C C . SER A 1 64 ? -11.685 10.974 -5.897 1.00 0.00 342 SER A C 15
ATOM 22711 O O . SER A 1 64 ? -11.884 9.767 -5.755 1.00 0.00 342 SER A O 15
ATOM 22719 N N . PRO A 1 65 ? -12.023 11.869 -4.957 1.00 0.00 343 PRO A N 15
ATOM 22720 C CA . PRO A 1 65 ? -12.654 11.488 -3.690 1.00 0.00 343 PRO A CA 15
ATOM 22721 C C . PRO A 1 65 ? -13.804 10.507 -3.888 1.00 0.00 343 PRO A C 15
ATOM 22722 O O . PRO A 1 65 ? -13.812 9.421 -3.309 1.00 0.00 343 PRO A O 15
ATOM 22733 N N . GLU A 1 66 ? -14.775 10.898 -4.709 1.00 0.00 344 GLU A N 15
ATOM 22734 C CA . GLU A 1 66 ? -15.930 10.052 -4.981 1.00 0.00 344 GLU A CA 15
ATOM 22735 C C . GLU A 1 66 ? -15.524 8.582 -5.055 1.00 0.00 344 GLU A C 15
ATOM 22736 O O . GLU A 1 66 ? -15.989 7.760 -4.266 1.00 0.00 344 GLU A O 15
ATOM 22748 N N . GLU A 1 67 ? -14.654 8.262 -6.007 1.00 0.00 345 GLU A N 15
ATOM 22749 C CA . GLU A 1 67 ? -14.187 6.892 -6.185 1.00 0.00 345 GLU A CA 15
ATOM 22750 C C . GLU A 1 67 ? -13.705 6.306 -4.861 1.00 0.00 345 GLU A C 15
ATOM 22751 O O . GLU A 1 67 ? -14.004 5.158 -4.532 1.00 0.00 345 GLU A O 15
ATOM 22763 N N . ALA A 1 68 ? -12.957 7.103 -4.105 1.00 0.00 346 ALA A N 15
ATOM 22764 C CA . ALA A 1 68 ? -12.434 6.665 -2.817 1.00 0.00 346 ALA A CA 15
ATOM 22765 C C . ALA A 1 68 ? -13.565 6.376 -1.835 1.00 0.00 346 ALA A C 15
ATOM 22766 O O . ALA A 1 68 ? -13.518 5.399 -1.087 1.00 0.00 346 ALA A O 15
ATOM 22773 N N . THR A 1 69 ? -14.582 7.232 -1.842 1.00 0.00 347 THR A N 15
ATOM 22774 C CA . THR A 1 69 ? -15.724 7.070 -0.952 1.00 0.00 347 THR A CA 15
ATOM 22775 C C . THR A 1 69 ? -16.267 5.647 -1.008 1.00 0.00 347 THR A C 15
ATOM 22776 O O . THR A 1 69 ? -16.286 4.937 -0.002 1.00 0.00 347 THR A O 15
ATOM 22787 N N . LYS A 1 70 ? -16.709 5.234 -2.192 1.00 0.00 348 LYS A N 15
ATOM 22788 C CA . LYS A 1 70 ? -17.252 3.894 -2.381 1.00 0.00 348 LYS A CA 15
ATOM 22789 C C . LYS A 1 70 ? -16.341 2.844 -1.753 1.00 0.00 348 LYS A C 15
ATOM 22790 O O . LYS A 1 70 ? -16.752 2.111 -0.853 1.00 0.00 348 LYS A O 15
ATOM 22809 N N . ALA A 1 71 ? -15.103 2.779 -2.231 1.00 0.00 349 ALA A N 15
ATOM 22810 C CA . ALA A 1 71 ? -14.134 1.821 -1.713 1.00 0.00 349 ALA A CA 15
ATOM 22811 C C . ALA A 1 71 ? -14.201 1.740 -0.192 1.00 0.00 349 ALA A C 15
ATOM 22812 O O . ALA A 1 71 ? -14.265 0.651 0.380 1.00 0.00 349 ALA A O 15
ATOM 22819 N N . VAL A 1 72 ? -14.186 2.899 0.459 1.00 0.00 350 VAL A N 15
ATOM 22820 C CA . VAL A 1 72 ? -14.245 2.959 1.915 1.00 0.00 350 VAL A CA 15
ATOM 22821 C C . VAL A 1 72 ? -15.249 1.952 2.466 1.00 0.00 350 VAL A C 15
ATOM 22822 O O . VAL A 1 72 ? -14.908 1.110 3.297 1.00 0.00 350 VAL A O 15
ATOM 22835 N N . THR A 1 73 ? -16.489 2.043 1.996 1.00 0.00 351 THR A N 15
ATOM 22836 C CA . THR A 1 73 ? -17.543 1.140 2.441 1.00 0.00 351 THR A CA 15
ATOM 22837 C C . THR A 1 73 ? -17.436 -0.214 1.749 1.00 0.00 351 THR A C 15
ATOM 22838 O O . THR A 1 73 ? -17.352 -1.251 2.406 1.00 0.00 351 THR A O 15
ATOM 22849 N N . GLU A 1 74 ? -17.440 -0.196 0.420 1.00 0.00 352 GLU A N 15
ATOM 22850 C CA . GLU A 1 74 ? -17.343 -1.424 -0.360 1.00 0.00 352 GLU A CA 15
ATOM 22851 C C . GLU A 1 74 ? -16.271 -2.348 0.211 1.00 0.00 352 GLU A C 15
ATOM 22852 O O . GLU A 1 74 ? -16.359 -3.569 0.086 1.00 0.00 352 GLU A O 15
ATOM 22864 N N . MET A 1 75 ? -15.259 -1.756 0.836 1.00 0.00 353 MET A N 15
ATOM 22865 C CA . MET A 1 75 ? -14.170 -2.525 1.427 1.00 0.00 353 MET A CA 15
ATOM 22866 C C . MET A 1 75 ? -14.360 -2.668 2.933 1.00 0.00 353 MET A C 15
ATOM 22867 O O . MET A 1 75 ? -14.278 -3.768 3.477 1.00 0.00 353 MET A O 15
ATOM 22881 N N . ASN A 1 76 ? -14.614 -1.548 3.602 1.00 0.00 354 ASN A N 15
ATOM 22882 C CA . ASN A 1 76 ? -14.814 -1.549 5.047 1.00 0.00 354 ASN A CA 15
ATOM 22883 C C . ASN A 1 76 ? -15.637 -2.758 5.481 1.00 0.00 354 ASN A C 15
ATOM 22884 O O . ASN A 1 76 ? -16.829 -2.848 5.190 1.00 0.00 354 ASN A O 15
ATOM 22895 N N . GLY A 1 77 ? -14.991 -3.687 6.180 1.00 0.00 355 GLY A N 15
ATOM 22896 C CA . GLY A 1 77 ? -15.678 -4.878 6.644 1.00 0.00 355 GLY A CA 15
ATOM 22897 C C . GLY A 1 77 ? -15.712 -5.973 5.596 1.00 0.00 355 GLY A C 15
ATOM 22898 O O . GLY A 1 77 ? -16.550 -6.873 5.656 1.00 0.00 355 GLY A O 15
ATOM 22902 N N . ARG A 1 78 ? -14.801 -5.895 4.631 1.00 0.00 356 ARG A N 15
ATOM 22903 C CA . ARG A 1 78 ? -14.732 -6.885 3.564 1.00 0.00 356 ARG A CA 15
ATOM 22904 C C . ARG A 1 78 ? -13.632 -7.905 3.839 1.00 0.00 356 ARG A C 15
ATOM 22905 O O . ARG A 1 78 ? -12.446 -7.575 3.817 1.00 0.00 356 ARG A O 15
ATOM 22926 N N . ILE A 1 79 ? -14.033 -9.145 4.097 1.00 0.00 357 ILE A N 15
ATOM 22927 C CA . ILE A 1 79 ? -13.081 -10.213 4.376 1.00 0.00 357 ILE A CA 15
ATOM 22928 C C . ILE A 1 79 ? -12.433 -10.721 3.092 1.00 0.00 357 ILE A C 15
ATOM 22929 O O . ILE A 1 79 ? -13.037 -10.681 2.021 1.00 0.00 357 ILE A O 15
ATOM 22945 N N . VAL A 1 80 ? -11.198 -11.201 3.208 1.00 0.00 358 VAL A N 15
ATOM 22946 C CA . VAL A 1 80 ? -10.468 -11.719 2.058 1.00 0.00 358 VAL A CA 15
ATOM 22947 C C . VAL A 1 80 ? -9.830 -13.067 2.374 1.00 0.00 358 VAL A C 15
ATOM 22948 O O . VAL A 1 80 ? -9.950 -14.019 1.603 1.00 0.00 358 VAL A O 15
ATOM 22961 N N . ALA A 1 81 ? -9.151 -13.141 3.514 1.00 0.00 359 ALA A N 15
ATOM 22962 C CA . ALA A 1 81 ? -8.495 -14.373 3.935 1.00 0.00 359 ALA A CA 15
ATOM 22963 C C . ALA A 1 81 ? -8.940 -14.781 5.335 1.00 0.00 359 ALA A C 15
ATOM 22964 O O . ALA A 1 81 ? -9.631 -15.786 5.510 1.00 0.00 359 ALA A O 15
ATOM 22971 N N . THR A 1 82 ? -8.539 -13.997 6.331 1.00 0.00 360 THR A N 15
ATOM 22972 C CA . THR A 1 82 ? -8.895 -14.279 7.716 1.00 0.00 360 THR A CA 15
ATOM 22973 C C . THR A 1 82 ? -9.452 -13.038 8.403 1.00 0.00 360 THR A C 15
ATOM 22974 O O . THR A 1 82 ? -10.541 -13.070 8.979 1.00 0.00 360 THR A O 15
ATOM 22985 N N . LYS A 1 83 ? -8.701 -11.944 8.340 1.00 0.00 361 LYS A N 15
ATOM 22986 C CA . LYS A 1 83 ? -9.120 -10.690 8.955 1.00 0.00 361 LYS A CA 15
ATOM 22987 C C . LYS A 1 83 ? -9.707 -9.743 7.913 1.00 0.00 361 LYS A C 15
ATOM 22988 O O . LYS A 1 83 ? -9.351 -9.780 6.735 1.00 0.00 361 LYS A O 15
ATOM 23007 N N . PRO A 1 84 ? -10.628 -8.874 8.355 1.00 0.00 362 PRO A N 15
ATOM 23008 C CA . PRO A 1 84 ? -11.282 -7.899 7.478 1.00 0.00 362 PRO A CA 15
ATOM 23009 C C . PRO A 1 84 ? -10.378 -6.715 7.150 1.00 0.00 362 PRO A C 15
ATOM 23010 O O . PRO A 1 84 ? -9.453 -6.401 7.900 1.00 0.00 362 PRO A O 15
ATOM 23021 N N . LEU A 1 85 ? -10.652 -6.061 6.027 1.00 0.00 363 LEU A N 15
ATOM 23022 C CA . LEU A 1 85 ? -9.864 -4.910 5.600 1.00 0.00 363 LEU A CA 15
ATOM 23023 C C . LEU A 1 85 ? -10.506 -3.607 6.065 1.00 0.00 363 LEU A C 15
ATOM 23024 O O . LEU A 1 85 ? -11.291 -2.996 5.340 1.00 0.00 363 LEU A O 15
ATOM 23040 N N . TYR A 1 86 ? -10.166 -3.187 7.279 1.00 0.00 364 TYR A N 15
ATOM 23041 C CA . TYR A 1 86 ? -10.709 -1.956 7.841 1.00 0.00 364 TYR A CA 15
ATOM 23042 C C . TYR A 1 86 ? -10.318 -0.750 6.993 1.00 0.00 364 TYR A C 15
ATOM 23043 O O . TYR A 1 86 ? -9.166 -0.315 7.005 1.00 0.00 364 TYR A O 15
ATOM 23061 N N . VAL A 1 87 ? -11.286 -0.214 6.256 1.00 0.00 365 VAL A N 15
ATOM 23062 C CA . VAL A 1 87 ? -11.045 0.943 5.402 1.00 0.00 365 VAL A CA 15
ATOM 23063 C C . VAL A 1 87 ? -11.817 2.161 5.897 1.00 0.00 365 VAL A C 15
ATOM 23064 O O . VAL A 1 87 ? -12.997 2.067 6.231 1.00 0.00 365 VAL A O 15
ATOM 23077 N N . ALA A 1 88 ? -11.141 3.305 5.942 1.00 0.00 366 ALA A N 15
ATOM 23078 C CA . ALA A 1 88 ? -11.764 4.543 6.393 1.00 0.00 366 ALA A CA 15
ATOM 23079 C C . ALA A 1 88 ? -11.054 5.760 5.810 1.00 0.00 366 ALA A C 15
ATOM 23080 O O . ALA A 1 88 ? -9.836 5.751 5.626 1.00 0.00 366 ALA A O 15
ATOM 23087 N N . LEU A 1 89 ? -11.821 6.804 5.520 1.00 0.00 367 LEU A N 15
ATOM 23088 C CA . LEU A 1 89 ? -11.265 8.030 4.957 1.00 0.00 367 LEU A CA 15
ATOM 23089 C C . LEU A 1 89 ? -10.141 8.571 5.834 1.00 0.00 367 LEU A C 15
ATOM 23090 O O . LEU A 1 89 ? -10.274 8.644 7.055 1.00 0.00 367 LEU A O 15
ATOM 23106 N N . ALA A 1 90 ? -9.036 8.953 5.203 1.00 0.00 368 ALA A N 15
ATOM 23107 C CA . ALA A 1 90 ? -7.890 9.493 5.925 1.00 0.00 368 ALA A CA 15
ATOM 23108 C C . ALA A 1 90 ? -7.754 10.994 5.696 1.00 0.00 368 ALA A C 15
ATOM 23109 O O . ALA A 1 90 ? -7.900 11.474 4.572 1.00 0.00 368 ALA A O 15
ATOM 23116 N N . GLN A 1 91 ? -7.474 11.729 6.767 1.00 0.00 369 GLN A N 15
ATOM 23117 C CA . GLN A 1 91 ? -7.320 13.176 6.682 1.00 0.00 369 GLN A CA 15
ATOM 23118 C C . GLN A 1 91 ? -5.932 13.546 6.169 1.00 0.00 369 GLN A C 15
ATOM 23119 O O . GLN A 1 91 ? -5.794 14.359 5.255 1.00 0.00 369 GLN A O 15
ATOM 23133 N N . ARG A 1 92 ? -4.907 12.945 6.765 1.00 0.00 370 ARG A N 15
ATOM 23134 C CA . ARG A 1 92 ? -3.530 13.213 6.369 1.00 0.00 370 ARG A CA 15
ATOM 23135 C C . ARG A 1 92 ? -3.369 13.110 4.856 1.00 0.00 370 ARG A C 15
ATOM 23136 O O . ARG A 1 92 ? -3.824 12.149 4.236 1.00 0.00 370 ARG A O 15
ATOM 23157 N N . LYS A 1 93 ? -2.718 14.107 4.266 1.00 0.00 371 LYS A N 15
ATOM 23158 C CA . LYS A 1 93 ? -2.496 14.130 2.825 1.00 0.00 371 LYS A CA 15
ATOM 23159 C C . LYS A 1 93 ? -1.044 14.470 2.504 1.00 0.00 371 LYS A C 15
ATOM 23160 O O . LYS A 1 93 ? -0.617 15.614 2.655 1.00 0.00 371 LYS A O 15
ATOM 23179 N N . GLU A 1 94 ? -0.291 13.468 2.060 1.00 0.00 372 GLU A N 15
ATOM 23180 C CA . GLU A 1 94 ? 1.113 13.663 1.717 1.00 0.00 372 GLU A CA 15
ATOM 23181 C C . GLU A 1 94 ? 1.261 14.663 0.575 1.00 0.00 372 GLU A C 15
ATOM 23182 O O . GLU A 1 94 ? 0.551 14.584 -0.428 1.00 0.00 372 GLU A O 15
ATOM 23194 N N . GLU A 1 95 ? 2.187 15.603 0.735 1.00 0.00 373 GLU A N 15
ATOM 23195 C CA . GLU A 1 95 ? 2.426 16.620 -0.283 1.00 0.00 373 GLU A CA 15
ATOM 23196 C C . GLU A 1 95 ? 3.899 17.016 -0.320 1.00 0.00 373 GLU A C 15
ATOM 23197 O O . GLU A 1 95 ? 4.443 17.518 0.665 1.00 0.00 373 GLU A O 15
ATOM 23209 N N . ARG A 1 96 ? 4.539 16.787 -1.462 1.00 0.00 374 ARG A N 15
ATOM 23210 C CA . ARG A 1 96 ? 5.950 17.119 -1.627 1.00 0.00 374 ARG A CA 15
ATOM 23211 C C . ARG A 1 96 ? 6.114 18.423 -2.401 1.00 0.00 374 ARG A C 15
ATOM 23212 O O . ARG A 1 96 ? 5.553 18.589 -3.483 1.00 0.00 374 ARG A O 15
ATOM 23233 N N . GLN A 1 97 ? 6.888 19.346 -1.837 1.00 0.00 375 GLN A N 15
ATOM 23234 C CA . GLN A 1 97 ? 7.125 20.636 -2.474 1.00 0.00 375 GLN A CA 15
ATOM 23235 C C . GLN A 1 97 ? 8.421 21.262 -1.969 1.00 0.00 375 GLN A C 15
ATOM 23236 O O . GLN A 1 97 ? 8.755 21.154 -0.789 1.00 0.00 375 GLN A O 15
ATOM 23250 N N . SER A 1 98 ? 9.146 21.917 -2.870 1.00 0.00 376 SER A N 15
ATOM 23251 C CA . SER A 1 98 ? 10.408 22.557 -2.516 1.00 0.00 376 SER A CA 15
ATOM 23252 C C . SER A 1 98 ? 10.511 23.941 -3.150 1.00 0.00 376 SER A C 15
ATOM 23253 O O . SER A 1 98 ? 9.730 24.292 -4.034 1.00 0.00 376 SER A O 15
ATOM 23261 N N . GLY A 1 99 ? 11.483 24.724 -2.692 1.00 0.00 377 GLY A N 15
ATOM 23262 C CA . GLY A 1 99 ? 11.671 26.061 -3.224 1.00 0.00 377 GLY A CA 15
ATOM 23263 C C . GLY A 1 99 ? 12.571 26.912 -2.350 1.00 0.00 377 GLY A C 15
ATOM 23264 O O . GLY A 1 99 ? 12.107 27.723 -1.548 1.00 0.00 377 GLY A O 15
ATOM 23268 N N . PRO A 1 100 ? 13.891 26.729 -2.498 1.00 0.00 378 PRO A N 15
ATOM 23269 C CA . PRO A 1 100 ? 14.886 27.477 -1.722 1.00 0.00 378 PRO A CA 15
ATOM 23270 C C . PRO A 1 100 ? 15.072 28.900 -2.237 1.00 0.00 378 PRO A C 15
ATOM 23271 O O . PRO A 1 100 ? 15.342 29.112 -3.419 1.00 0.00 378 PRO A O 15
ATOM 23282 N N . SER A 1 101 ? 14.926 29.872 -1.342 1.00 0.00 379 SER A N 15
ATOM 23283 C CA . SER A 1 101 ? 15.075 31.276 -1.707 1.00 0.00 379 SER A CA 15
ATOM 23284 C C . SER A 1 101 ? 15.957 32.008 -0.701 1.00 0.00 379 SER A C 15
ATOM 23285 O O . SER A 1 101 ? 16.118 31.566 0.437 1.00 0.00 379 SER A O 15
ATOM 23293 N N . SER A 1 102 ? 16.526 33.131 -1.128 1.00 0.00 380 SER A N 15
ATOM 23294 C CA . SER A 1 102 ? 17.395 33.924 -0.267 1.00 0.00 380 SER A CA 15
ATOM 23295 C C . SER A 1 102 ? 17.634 35.308 -0.863 1.00 0.00 380 SER A C 15
ATOM 23296 O O . SER A 1 102 ? 18.085 35.437 -2.000 1.00 0.00 380 SER A O 15
ATOM 23304 N N . GLY A 1 103 ? 17.328 36.342 -0.084 1.00 0.00 381 GLY A N 15
ATOM 23305 C CA . GLY A 1 103 ? 17.516 37.703 -0.551 1.00 0.00 381 GLY A CA 15
ATOM 23306 C C . GLY A 1 103 ? 16.222 38.493 -0.570 1.00 0.00 381 GLY A C 15
ATOM 23307 O O . GLY A 1 103 ? 15.337 38.266 0.254 1.00 0.00 381 GLY A O 15
ATOM 23311 N N . GLY A 1 1 ? -40.693 10.731 19.856 1.00 0.00 279 GLY A N 16
ATOM 23312 C CA . GLY A 1 1 ? -39.248 10.597 19.834 1.00 0.00 279 GLY A CA 16
ATOM 23313 C C . GLY A 1 1 ? -38.574 11.720 19.072 1.00 0.00 279 GLY A C 16
ATOM 23314 O O . GLY A 1 1 ? -38.672 12.886 19.454 1.00 0.00 279 GLY A O 16
ATOM 23318 N N . SER A 1 2 ? -37.884 11.369 17.991 1.00 0.00 280 SER A N 16
ATOM 23319 C CA . SER A 1 2 ? -37.186 12.356 17.176 1.00 0.00 280 SER A CA 16
ATOM 23320 C C . SER A 1 2 ? -37.508 12.166 15.697 1.00 0.00 280 SER A C 16
ATOM 23321 O O . SER A 1 2 ? -38.227 11.241 15.321 1.00 0.00 280 SER A O 16
ATOM 23329 N N . SER A 1 3 ? -36.969 13.049 14.862 1.00 0.00 281 SER A N 16
ATOM 23330 C CA . SER A 1 3 ? -37.201 12.982 13.424 1.00 0.00 281 SER A CA 16
ATOM 23331 C C . SER A 1 3 ? -35.881 12.887 12.664 1.00 0.00 281 SER A C 16
ATOM 23332 O O . SER A 1 3 ? -35.315 13.899 12.253 1.00 0.00 281 SER A O 16
ATOM 23340 N N . GLY A 1 4 ? -35.397 11.662 12.482 1.00 0.00 282 GLY A N 16
ATOM 23341 C CA . GLY A 1 4 ? -34.147 11.457 11.773 1.00 0.00 282 GLY A CA 16
ATOM 23342 C C . GLY A 1 4 ? -33.058 12.407 12.229 1.00 0.00 282 GLY A C 16
ATOM 23343 O O . GLY A 1 4 ? -32.735 12.468 13.415 1.00 0.00 282 GLY A O 16
ATOM 23347 N N . SER A 1 5 ? -32.490 13.151 11.285 1.00 0.00 283 SER A N 16
ATOM 23348 C CA . SER A 1 5 ? -31.427 14.099 11.595 1.00 0.00 283 SER A CA 16
ATOM 23349 C C . SER A 1 5 ? -31.176 15.038 10.419 1.00 0.00 283 SER A C 16
ATOM 23350 O O . SER A 1 5 ? -31.639 14.793 9.305 1.00 0.00 283 SER A O 16
ATOM 23358 N N . SER A 1 6 ? -30.439 16.114 10.676 1.00 0.00 284 SER A N 16
ATOM 23359 C CA . SER A 1 6 ? -30.128 17.092 9.640 1.00 0.00 284 SER A CA 16
ATOM 23360 C C . SER A 1 6 ? -28.725 16.870 9.086 1.00 0.00 284 SER A C 16
ATOM 23361 O O . SER A 1 6 ? -27.811 16.484 9.814 1.00 0.00 284 SER A O 16
ATOM 23369 N N . GLY A 1 7 ? -28.561 17.115 7.789 1.00 0.00 285 GLY A N 16
ATOM 23370 C CA . GLY A 1 7 ? -27.267 16.936 7.157 1.00 0.00 285 GLY A CA 16
ATOM 23371 C C . GLY A 1 7 ? -26.916 18.077 6.222 1.00 0.00 285 GLY A C 16
ATOM 23372 O O . GLY A 1 7 ? -27.706 19.002 6.036 1.00 0.00 285 GLY A O 16
ATOM 23376 N N . ASP A 1 8 ? -25.726 18.012 5.635 1.00 0.00 286 ASP A N 16
ATOM 23377 C CA . ASP A 1 8 ? -25.271 19.048 4.715 1.00 0.00 286 ASP A CA 16
ATOM 23378 C C . ASP A 1 8 ? -24.685 18.431 3.449 1.00 0.00 286 ASP A C 16
ATOM 23379 O O . ASP A 1 8 ? -23.922 17.467 3.512 1.00 0.00 286 ASP A O 16
ATOM 23388 N N . ARG A 1 9 ? -25.049 18.992 2.300 1.00 0.00 287 ARG A N 16
ATOM 23389 C CA . ARG A 1 9 ? -24.562 18.496 1.019 1.00 0.00 287 ARG A CA 16
ATOM 23390 C C . ARG A 1 9 ? -23.457 19.394 0.472 1.00 0.00 287 ARG A C 16
ATOM 23391 O O . ARG A 1 9 ? -23.729 20.438 -0.122 1.00 0.00 287 ARG A O 16
ATOM 23412 N N . ILE A 1 10 ? -22.210 18.981 0.677 1.00 0.00 288 ILE A N 16
ATOM 23413 C CA . ILE A 1 10 ? -21.065 19.749 0.205 1.00 0.00 288 ILE A CA 16
ATOM 23414 C C . ILE A 1 10 ? -20.038 18.845 -0.469 1.00 0.00 288 ILE A C 16
ATOM 23415 O O . ILE A 1 10 ? -19.866 17.687 -0.086 1.00 0.00 288 ILE A O 16
ATOM 23431 N N . THR A 1 11 ? -19.355 19.381 -1.476 1.00 0.00 289 THR A N 16
ATOM 23432 C CA . THR A 1 11 ? -18.344 18.624 -2.203 1.00 0.00 289 THR A CA 16
ATOM 23433 C C . THR A 1 11 ? -16.969 19.265 -2.060 1.00 0.00 289 THR A C 16
ATOM 23434 O O . THR A 1 11 ? -16.181 19.285 -3.007 1.00 0.00 289 THR A O 16
ATOM 23445 N N . ARG A 1 12 ? -16.685 19.788 -0.872 1.00 0.00 290 ARG A N 16
ATOM 23446 C CA . ARG A 1 12 ? -15.403 20.430 -0.606 1.00 0.00 290 ARG A CA 16
ATOM 23447 C C . ARG A 1 12 ? -14.505 19.526 0.232 1.00 0.00 290 ARG A C 16
ATOM 23448 O O . ARG A 1 12 ? -14.912 18.440 0.645 1.00 0.00 290 ARG A O 16
ATOM 23469 N N . TYR A 1 13 ? -13.281 19.980 0.478 1.00 0.00 291 TYR A N 16
ATOM 23470 C CA . TYR A 1 13 ? -12.324 19.211 1.264 1.00 0.00 291 TYR A CA 16
ATOM 23471 C C . TYR A 1 13 ? -12.113 17.825 0.662 1.00 0.00 291 TYR A C 16
ATOM 23472 O O . TYR A 1 13 ? -12.203 16.814 1.358 1.00 0.00 291 TYR A O 16
ATOM 23490 N N . GLN A 1 14 ? -11.830 17.789 -0.637 1.00 0.00 292 GLN A N 16
ATOM 23491 C CA . GLN A 1 14 ? -11.606 16.528 -1.334 1.00 0.00 292 GLN A CA 16
ATOM 23492 C C . GLN A 1 14 ? -10.670 15.624 -0.537 1.00 0.00 292 GLN A C 16
ATOM 23493 O O . GLN A 1 14 ? -9.560 16.021 -0.183 1.00 0.00 292 GLN A O 16
ATOM 23507 N N . VAL A 1 15 ? -11.126 14.407 -0.259 1.00 0.00 293 VAL A N 16
ATOM 23508 C CA . VAL A 1 15 ? -10.329 13.447 0.495 1.00 0.00 293 VAL A CA 16
ATOM 23509 C C . VAL A 1 15 ? -10.216 12.121 -0.250 1.00 0.00 293 VAL A C 16
ATOM 23510 O O . VAL A 1 15 ? -11.063 11.240 -0.103 1.00 0.00 293 VAL A O 16
ATOM 23523 N N . VAL A 1 16 ? -9.163 11.986 -1.050 1.00 0.00 294 VAL A N 16
ATOM 23524 C CA . VAL A 1 16 ? -8.938 10.767 -1.818 1.00 0.00 294 VAL A CA 16
ATOM 23525 C C . VAL A 1 16 ? -8.174 9.734 -0.997 1.00 0.00 294 VAL A C 16
ATOM 23526 O O . VAL A 1 16 ? -8.433 8.536 -1.093 1.00 0.00 294 VAL A O 16
ATOM 23539 N N . ASN A 1 17 ? -7.231 10.208 -0.189 1.00 0.00 295 ASN A N 16
ATOM 23540 C CA . ASN A 1 17 ? -6.429 9.326 0.650 1.00 0.00 295 ASN A CA 16
ATOM 23541 C C . ASN A 1 17 ? -7.319 8.404 1.478 1.00 0.00 295 ASN A C 16
ATOM 23542 O O . ASN A 1 17 ? -8.379 8.812 1.956 1.00 0.00 295 ASN A O 16
ATOM 23553 N N . LEU A 1 18 ? -6.882 7.161 1.645 1.00 0.00 296 LEU A N 16
ATOM 23554 C CA . LEU A 1 18 ? -7.639 6.181 2.416 1.00 0.00 296 LEU A CA 16
ATOM 23555 C C . LEU A 1 18 ? -6.722 5.400 3.352 1.00 0.00 296 LEU A C 16
ATOM 23556 O O . LEU A 1 18 ? -5.664 4.920 2.944 1.00 0.00 296 LEU A O 16
ATOM 23572 N N . TYR A 1 19 ? -7.136 5.274 4.608 1.00 0.00 297 TYR A N 16
ATOM 23573 C CA . TYR A 1 19 ? -6.352 4.551 5.603 1.00 0.00 297 TYR A CA 16
ATOM 23574 C C . TYR A 1 19 ? -6.928 3.160 5.844 1.00 0.00 297 TYR A C 16
ATOM 23575 O O . TYR A 1 19 ? -8.031 3.014 6.372 1.00 0.00 297 TYR A O 16
ATOM 23593 N N . VAL A 1 20 ? -6.173 2.138 5.452 1.00 0.00 298 VAL A N 16
ATOM 23594 C CA . VAL A 1 20 ? -6.607 0.757 5.627 1.00 0.00 298 VAL A CA 16
ATOM 23595 C C . VAL A 1 20 ? -5.935 0.119 6.837 1.00 0.00 298 VAL A C 16
ATOM 23596 O O . VAL A 1 20 ? -4.780 0.411 7.147 1.00 0.00 298 VAL A O 16
ATOM 23609 N N . LYS A 1 21 ? -6.666 -0.756 7.520 1.00 0.00 299 LYS A N 16
ATOM 23610 C CA . LYS A 1 21 ? -6.142 -1.439 8.697 1.00 0.00 299 LYS A CA 16
ATOM 23611 C C . LYS A 1 21 ? -6.421 -2.937 8.627 1.00 0.00 299 LYS A C 16
ATOM 23612 O O . LYS A 1 21 ? -7.228 -3.389 7.816 1.00 0.00 299 LYS A O 16
ATOM 23631 N N . ASN A 1 22 ? -5.749 -3.700 9.482 1.00 0.00 300 ASN A N 16
ATOM 23632 C CA . ASN A 1 22 ? -5.926 -5.147 9.517 1.00 0.00 300 ASN A CA 16
ATOM 23633 C C . ASN A 1 22 ? -5.482 -5.782 8.203 1.00 0.00 300 ASN A C 16
ATOM 23634 O O . ASN A 1 22 ? -6.185 -6.620 7.637 1.00 0.00 300 ASN A O 16
ATOM 23645 N N . LEU A 1 23 ? -4.312 -5.376 7.722 1.00 0.00 301 LEU A N 16
ATOM 23646 C CA . LEU A 1 23 ? -3.774 -5.905 6.474 1.00 0.00 301 LEU A CA 16
ATOM 23647 C C . LEU A 1 23 ? -3.073 -7.240 6.705 1.00 0.00 301 LEU A C 16
ATOM 23648 O O . LEU A 1 23 ? -1.881 -7.282 7.012 1.00 0.00 301 LEU A O 16
ATOM 23664 N N . ASP A 1 24 ? -3.819 -8.328 6.555 1.00 0.00 302 ASP A N 16
ATOM 23665 C CA . ASP A 1 24 ? -3.269 -9.665 6.744 1.00 0.00 302 ASP A CA 16
ATOM 23666 C C . ASP A 1 24 ? -1.828 -9.735 6.247 1.00 0.00 302 ASP A C 16
ATOM 23667 O O . ASP A 1 24 ? -1.519 -9.286 5.144 1.00 0.00 302 ASP A O 16
ATOM 23676 N N . ASP A 1 25 ? -0.951 -10.300 7.070 1.00 0.00 303 ASP A N 16
ATOM 23677 C CA . ASP A 1 25 ? 0.457 -10.429 6.715 1.00 0.00 303 ASP A CA 16
ATOM 23678 C C . ASP A 1 25 ? 0.614 -10.846 5.256 1.00 0.00 303 ASP A C 16
ATOM 23679 O O . ASP A 1 25 ? 1.477 -10.336 4.543 1.00 0.00 303 ASP A O 16
ATOM 23688 N N . GLY A 1 26 ? -0.227 -11.778 4.818 1.00 0.00 304 GLY A N 16
ATOM 23689 C CA . GLY A 1 26 ? -0.165 -12.249 3.447 1.00 0.00 304 GLY A CA 16
ATOM 23690 C C . GLY A 1 26 ? -0.394 -11.138 2.442 1.00 0.00 304 GLY A C 16
ATOM 23691 O O . GLY A 1 26 ? 0.218 -11.124 1.373 1.00 0.00 304 GLY A O 16
ATOM 23695 N N . ILE A 1 27 ? -1.278 -10.207 2.783 1.00 0.00 305 ILE A N 16
ATOM 23696 C CA . ILE A 1 27 ? -1.586 -9.088 1.901 1.00 0.00 305 ILE A CA 16
ATOM 23697 C C . ILE A 1 27 ? -0.371 -8.187 1.711 1.00 0.00 305 ILE A C 16
ATOM 23698 O O . ILE A 1 27 ? 0.141 -7.606 2.669 1.00 0.00 305 ILE A O 16
ATOM 23714 N N . ASP A 1 28 ? 0.086 -8.074 0.469 1.00 0.00 306 ASP A N 16
ATOM 23715 C CA . ASP A 1 28 ? 1.240 -7.241 0.151 1.00 0.00 306 ASP A CA 16
ATOM 23716 C C . ASP A 1 28 ? 0.804 -5.932 -0.500 1.00 0.00 306 ASP A C 16
ATOM 23717 O O . ASP A 1 28 ? -0.390 -5.657 -0.623 1.00 0.00 306 ASP A O 16
ATOM 23726 N N . ASP A 1 29 ? 1.778 -5.129 -0.914 1.00 0.00 307 ASP A N 16
ATOM 23727 C CA . ASP A 1 29 ? 1.494 -3.849 -1.553 1.00 0.00 307 ASP A CA 16
ATOM 23728 C C . ASP A 1 29 ? 0.582 -4.035 -2.761 1.00 0.00 307 ASP A C 16
ATOM 23729 O O . ASP A 1 29 ? -0.388 -3.300 -2.937 1.00 0.00 307 ASP A O 16
ATOM 23738 N N . GLU A 1 30 ? 0.902 -5.023 -3.591 1.00 0.00 308 GLU A N 16
ATOM 23739 C CA . GLU A 1 30 ? 0.112 -5.304 -4.784 1.00 0.00 308 GLU A CA 16
ATOM 23740 C C . GLU A 1 30 ? -1.310 -5.713 -4.411 1.00 0.00 308 GLU A C 16
ATOM 23741 O O . GLU A 1 30 ? -2.281 -5.191 -4.959 1.00 0.00 308 GLU A O 16
ATOM 23753 N N . ARG A 1 31 ? -1.424 -6.650 -3.476 1.00 0.00 309 ARG A N 16
ATOM 23754 C CA . ARG A 1 31 ? -2.726 -7.131 -3.031 1.00 0.00 309 ARG A CA 16
ATOM 23755 C C . ARG A 1 31 ? -3.671 -5.965 -2.757 1.00 0.00 309 ARG A C 16
ATOM 23756 O O . ARG A 1 31 ? -4.808 -5.949 -3.231 1.00 0.00 309 ARG A O 16
ATOM 23777 N N . LEU A 1 32 ? -3.195 -4.992 -1.989 1.00 0.00 310 LEU A N 16
ATOM 23778 C CA . LEU A 1 32 ? -3.997 -3.821 -1.651 1.00 0.00 310 LEU A CA 16
ATOM 23779 C C . LEU A 1 32 ? -4.480 -3.110 -2.911 1.00 0.00 310 LEU A C 16
ATOM 23780 O O . LEU A 1 32 ? -5.656 -3.189 -3.269 1.00 0.00 310 LEU A O 16
ATOM 23796 N N . ARG A 1 33 ? -3.565 -2.417 -3.581 1.00 0.00 311 ARG A N 16
ATOM 23797 C CA . ARG A 1 33 ? -3.898 -1.693 -4.802 1.00 0.00 311 ARG A CA 16
ATOM 23798 C C . ARG A 1 33 ? -4.719 -2.567 -5.746 1.00 0.00 311 ARG A C 16
ATOM 23799 O O . ARG A 1 33 ? -5.495 -2.063 -6.558 1.00 0.00 311 ARG A O 16
ATOM 23820 N N . LYS A 1 34 ? -4.541 -3.879 -5.634 1.00 0.00 312 LYS A N 16
ATOM 23821 C CA . LYS A 1 34 ? -5.265 -4.824 -6.476 1.00 0.00 312 LYS A CA 16
ATOM 23822 C C . LYS A 1 34 ? -6.744 -4.862 -6.104 1.00 0.00 312 LYS A C 16
ATOM 23823 O O . LYS A 1 34 ? -7.612 -4.903 -6.976 1.00 0.00 312 LYS A O 16
ATOM 23842 N N . ALA A 1 35 ? -7.024 -4.846 -4.805 1.00 0.00 313 ALA A N 16
ATOM 23843 C CA . ALA A 1 35 ? -8.398 -4.875 -4.319 1.00 0.00 313 ALA A CA 16
ATOM 23844 C C . ALA A 1 35 ? -8.963 -3.464 -4.188 1.00 0.00 313 ALA A C 16
ATOM 23845 O O . ALA A 1 35 ? -9.924 -3.236 -3.452 1.00 0.00 313 ALA A O 16
ATOM 23852 N N . PHE A 1 36 ? -8.362 -2.522 -4.906 1.00 0.00 314 PHE A N 16
ATOM 23853 C CA . PHE A 1 36 ? -8.805 -1.133 -4.868 1.00 0.00 314 PHE A CA 16
ATOM 23854 C C . PHE A 1 36 ? -9.010 -0.589 -6.279 1.00 0.00 314 PHE A C 16
ATOM 23855 O O . PHE A 1 36 ? -9.847 0.285 -6.504 1.00 0.00 314 PHE A O 16
ATOM 23872 N N . SER A 1 37 ? -8.238 -1.112 -7.227 1.00 0.00 315 SER A N 16
ATOM 23873 C CA . SER A 1 37 ? -8.331 -0.677 -8.615 1.00 0.00 315 SER A CA 16
ATOM 23874 C C . SER A 1 37 ? -9.759 -0.816 -9.134 1.00 0.00 315 SER A C 16
ATOM 23875 O O . SER A 1 37 ? -10.299 0.077 -9.787 1.00 0.00 315 SER A O 16
ATOM 23883 N N . PRO A 1 38 ? -10.387 -1.963 -8.837 1.00 0.00 316 PRO A N 16
ATOM 23884 C CA . PRO A 1 38 ? -11.761 -2.248 -9.262 1.00 0.00 316 PRO A CA 16
ATOM 23885 C C . PRO A 1 38 ? -12.709 -1.090 -8.969 1.00 0.00 316 PRO A C 16
ATOM 23886 O O . PRO A 1 38 ? -13.810 -1.023 -9.517 1.00 0.00 316 PRO A O 16
ATOM 23897 N N . PHE A 1 39 ? -12.276 -0.181 -8.103 1.00 0.00 317 PHE A N 16
ATOM 23898 C CA . PHE A 1 39 ? -13.087 0.975 -7.737 1.00 0.00 317 PHE A CA 16
ATOM 23899 C C . PHE A 1 39 ? -12.647 2.215 -8.509 1.00 0.00 317 PHE A C 16
ATOM 23900 O O . PHE A 1 39 ? -13.462 2.894 -9.132 1.00 0.00 317 PHE A O 16
ATOM 23917 N N . GLY A 1 40 ? -11.350 2.505 -8.462 1.00 0.00 318 GLY A N 16
ATOM 23918 C CA . GLY A 1 40 ? -10.823 3.663 -9.160 1.00 0.00 318 GLY A CA 16
ATOM 23919 C C . GLY A 1 40 ? -9.317 3.608 -9.319 1.00 0.00 318 GLY A C 16
ATOM 23920 O O . GLY A 1 40 ? -8.645 2.802 -8.674 1.00 0.00 318 GLY A O 16
ATOM 23924 N N . THR A 1 41 ? -8.783 4.466 -10.183 1.00 0.00 319 THR A N 16
ATOM 23925 C CA . THR A 1 41 ? -7.347 4.510 -10.428 1.00 0.00 319 THR A CA 16
ATOM 23926 C C . THR A 1 41 ? -6.594 5.001 -9.197 1.00 0.00 319 THR A C 16
ATOM 23927 O O . THR A 1 41 ? -7.021 5.946 -8.532 1.00 0.00 319 THR A O 16
ATOM 23938 N N . ILE A 1 42 ? -5.471 4.356 -8.899 1.00 0.00 320 ILE A N 16
ATOM 23939 C CA . ILE A 1 42 ? -4.658 4.729 -7.749 1.00 0.00 320 ILE A CA 16
ATOM 23940 C C . ILE A 1 42 ? -3.348 5.374 -8.187 1.00 0.00 320 ILE A C 16
ATOM 23941 O O . ILE A 1 42 ? -2.742 4.965 -9.179 1.00 0.00 320 ILE A O 16
ATOM 23957 N N . THR A 1 43 ? -2.913 6.385 -7.441 1.00 0.00 321 THR A N 16
ATOM 23958 C CA . THR A 1 43 ? -1.674 7.086 -7.752 1.00 0.00 321 THR A CA 16
ATOM 23959 C C . THR A 1 43 ? -0.609 6.817 -6.695 1.00 0.00 321 THR A C 16
ATOM 23960 O O . THR A 1 43 ? 0.577 6.716 -7.007 1.00 0.00 321 THR A O 16
ATOM 23971 N N . SER A 1 44 ? -1.041 6.701 -5.443 1.00 0.00 322 SER A N 16
ATOM 23972 C CA . SER A 1 44 ? -0.124 6.446 -4.339 1.00 0.00 322 SER A CA 16
ATOM 23973 C C . SER A 1 44 ? -0.657 5.339 -3.434 1.00 0.00 322 SER A C 16
ATOM 23974 O O . SER A 1 44 ? -1.579 5.555 -2.648 1.00 0.00 322 SER A O 16
ATOM 23982 N N . ALA A 1 45 ? -0.069 4.152 -3.552 1.00 0.00 323 ALA A N 16
ATOM 23983 C CA . ALA A 1 45 ? -0.483 3.012 -2.744 1.00 0.00 323 ALA A CA 16
ATOM 23984 C C . ALA A 1 45 ? 0.725 2.278 -2.171 1.00 0.00 323 ALA A C 16
ATOM 23985 O O . ALA A 1 45 ? 1.598 1.824 -2.912 1.00 0.00 323 ALA A O 16
ATOM 23992 N N . LYS A 1 46 ? 0.770 2.166 -0.848 1.00 0.00 324 LYS A N 16
ATOM 23993 C CA . LYS A 1 46 ? 1.871 1.487 -0.174 1.00 0.00 324 LYS A CA 16
ATOM 23994 C C . LYS A 1 46 ? 1.443 0.993 1.204 1.00 0.00 324 LYS A C 16
ATOM 23995 O O . LYS A 1 46 ? 0.550 1.565 1.830 1.00 0.00 324 LYS A O 16
ATOM 24014 N N . VAL A 1 47 ? 2.087 -0.072 1.672 1.00 0.00 325 VAL A N 16
ATOM 24015 C CA . VAL A 1 47 ? 1.775 -0.641 2.977 1.00 0.00 325 VAL A CA 16
ATOM 24016 C C . VAL A 1 47 ? 2.880 -0.343 3.985 1.00 0.00 325 VAL A C 16
ATOM 24017 O O . VAL A 1 47 ? 4.064 -0.391 3.654 1.00 0.00 325 VAL A O 16
ATOM 24030 N N . MET A 1 48 ? 2.484 -0.037 5.216 1.00 0.00 326 MET A N 16
ATOM 24031 C CA . MET A 1 48 ? 3.441 0.266 6.273 1.00 0.00 326 MET A CA 16
ATOM 24032 C C . MET A 1 48 ? 3.921 -1.011 6.955 1.00 0.00 326 MET A C 16
ATOM 24033 O O . MET A 1 48 ? 3.227 -1.571 7.803 1.00 0.00 326 MET A O 16
ATOM 24047 N N . MET A 1 49 ? 5.112 -1.466 6.579 1.00 0.00 327 MET A N 16
ATOM 24048 C CA . MET A 1 49 ? 5.684 -2.677 7.156 1.00 0.00 327 MET A CA 16
ATOM 24049 C C . MET A 1 49 ? 6.671 -2.336 8.267 1.00 0.00 327 MET A C 16
ATOM 24050 O O . MET A 1 49 ? 6.943 -1.165 8.529 1.00 0.00 327 MET A O 16
ATOM 24064 N N . GLU A 1 50 ? 7.203 -3.366 8.917 1.00 0.00 328 GLU A N 16
ATOM 24065 C CA . GLU A 1 50 ? 8.159 -3.173 10.001 1.00 0.00 328 GLU A CA 16
ATOM 24066 C C . GLU A 1 50 ? 8.954 -4.450 10.259 1.00 0.00 328 GLU A C 16
ATOM 24067 O O . GLU A 1 50 ? 8.390 -5.540 10.341 1.00 0.00 328 GLU A O 16
ATOM 24079 N N . GLY A 1 51 ? 10.270 -4.306 10.384 1.00 0.00 329 GLY A N 16
ATOM 24080 C CA . GLY A 1 51 ? 11.122 -5.455 10.631 1.00 0.00 329 GLY A CA 16
ATOM 24081 C C . GLY A 1 51 ? 10.844 -6.598 9.675 1.00 0.00 329 GLY A C 16
ATOM 24082 O O . GLY A 1 51 ? 10.974 -7.766 10.040 1.00 0.00 329 GLY A O 16
ATOM 24086 N N . GLY A 1 52 ? 10.457 -6.262 8.449 1.00 0.00 330 GLY A N 16
ATOM 24087 C CA . GLY A 1 52 ? 10.163 -7.281 7.458 1.00 0.00 330 GLY A CA 16
ATOM 24088 C C . GLY A 1 52 ? 8.717 -7.733 7.502 1.00 0.00 330 GLY A C 16
ATOM 24089 O O . GLY A 1 52 ? 8.150 -8.125 6.482 1.00 0.00 330 GLY A O 16
ATOM 24093 N N . ARG A 1 53 ? 8.118 -7.681 8.688 1.00 0.00 331 ARG A N 16
ATOM 24094 C CA . ARG A 1 53 ? 6.730 -8.091 8.861 1.00 0.00 331 ARG A CA 16
ATOM 24095 C C . ARG A 1 53 ? 5.792 -6.891 8.762 1.00 0.00 331 ARG A C 16
ATOM 24096 O O . ARG A 1 53 ? 6.065 -5.830 9.323 1.00 0.00 331 ARG A O 16
ATOM 24117 N N . SER A 1 54 ? 4.687 -7.068 8.046 1.00 0.00 332 SER A N 16
ATOM 24118 C CA . SER A 1 54 ? 3.711 -5.999 7.870 1.00 0.00 332 SER A CA 16
ATOM 24119 C C . SER A 1 54 ? 3.097 -5.598 9.208 1.00 0.00 332 SER A C 16
ATOM 24120 O O . SER A 1 54 ? 2.808 -6.447 10.051 1.00 0.00 332 SER A O 16
ATOM 24128 N N . LYS A 1 55 ? 2.900 -4.298 9.395 1.00 0.00 333 LYS A N 16
ATOM 24129 C CA . LYS A 1 55 ? 2.319 -3.781 10.629 1.00 0.00 333 LYS A CA 16
ATOM 24130 C C . LYS A 1 55 ? 0.836 -4.125 10.718 1.00 0.00 333 LYS A C 16
ATOM 24131 O O . LYS A 1 55 ? 0.396 -4.778 11.663 1.00 0.00 333 LYS A O 16
ATOM 24150 N N . GLY A 1 56 ? 0.070 -3.684 9.725 1.00 0.00 334 GLY A N 16
ATOM 24151 C CA . GLY A 1 56 ? -1.356 -3.956 9.710 1.00 0.00 334 GLY A CA 16
ATOM 24152 C C . GLY A 1 56 ? -2.168 -2.769 9.234 1.00 0.00 334 GLY A C 16
ATOM 24153 O O . GLY A 1 56 ? -3.272 -2.526 9.723 1.00 0.00 334 GLY A O 16
ATOM 24157 N N . PHE A 1 57 ? -1.621 -2.025 8.278 1.00 0.00 335 PHE A N 16
ATOM 24158 C CA . PHE A 1 57 ? -2.302 -0.854 7.737 1.00 0.00 335 PHE A CA 16
ATOM 24159 C C . PHE A 1 57 ? -1.516 -0.258 6.573 1.00 0.00 335 PHE A C 16
ATOM 24160 O O . PHE A 1 57 ? -0.337 -0.557 6.387 1.00 0.00 335 PHE A O 16
ATOM 24177 N N . GLY A 1 58 ? -2.180 0.588 5.790 1.00 0.00 336 GLY A N 16
ATOM 24178 C CA . GLY A 1 58 ? -1.529 1.212 4.653 1.00 0.00 336 GLY A CA 16
ATOM 24179 C C . GLY A 1 58 ? -2.275 2.435 4.157 1.00 0.00 336 GLY A C 16
ATOM 24180 O O . GLY A 1 58 ? -3.311 2.806 4.711 1.00 0.00 336 GLY A O 16
ATOM 24184 N N . PHE A 1 59 ? -1.748 3.065 3.113 1.00 0.00 337 PHE A N 16
ATOM 24185 C CA . PHE A 1 59 ? -2.370 4.255 2.545 1.00 0.00 337 PHE A CA 16
ATOM 24186 C C . PHE A 1 59 ? -2.658 4.062 1.059 1.00 0.00 337 PHE A C 16
ATOM 24187 O O . PHE A 1 59 ? -1.847 3.495 0.326 1.00 0.00 337 PHE A O 16
ATOM 24204 N N . VAL A 1 60 ? -3.820 4.536 0.621 1.00 0.00 338 VAL A N 16
ATOM 24205 C CA . VAL A 1 60 ? -4.216 4.417 -0.777 1.00 0.00 338 VAL A CA 16
ATOM 24206 C C . VAL A 1 60 ? -4.785 5.731 -1.302 1.00 0.00 338 VAL A C 16
ATOM 24207 O O . VAL A 1 60 ? -5.691 6.310 -0.703 1.00 0.00 338 VAL A O 16
ATOM 24220 N N . CYS A 1 61 ? -4.246 6.195 -2.424 1.00 0.00 339 CYS A N 16
ATOM 24221 C CA . CYS A 1 61 ? -4.700 7.442 -3.030 1.00 0.00 339 CYS A CA 16
ATOM 24222 C C . CYS A 1 61 ? -5.409 7.177 -4.354 1.00 0.00 339 CYS A C 16
ATOM 24223 O O . CYS A 1 61 ? -4.930 6.402 -5.183 1.00 0.00 339 CYS A O 16
ATOM 24231 N N . PHE A 1 62 ? -6.554 7.823 -4.546 1.00 0.00 340 PHE A N 16
ATOM 24232 C CA . PHE A 1 62 ? -7.331 7.655 -5.769 1.00 0.00 340 PHE A CA 16
ATOM 24233 C C . PHE A 1 62 ? -7.315 8.932 -6.603 1.00 0.00 340 PHE A C 16
ATOM 24234 O O . PHE A 1 62 ? -6.743 9.944 -6.198 1.00 0.00 340 PHE A O 16
ATOM 24251 N N . SER A 1 63 ? -7.945 8.876 -7.772 1.00 0.00 341 SER A N 16
ATOM 24252 C CA . SER A 1 63 ? -8.000 10.026 -8.667 1.00 0.00 341 SER A CA 16
ATOM 24253 C C . SER A 1 63 ? -9.044 11.033 -8.195 1.00 0.00 341 SER A C 16
ATOM 24254 O O . SER A 1 63 ? -8.861 12.243 -8.328 1.00 0.00 341 SER A O 16
ATOM 24262 N N . SER A 1 64 ? -10.141 10.523 -7.643 1.00 0.00 342 SER A N 16
ATOM 24263 C CA . SER A 1 64 ? -11.218 11.376 -7.154 1.00 0.00 342 SER A CA 16
ATOM 24264 C C . SER A 1 64 ? -11.808 10.820 -5.862 1.00 0.00 342 SER A C 16
ATOM 24265 O O . SER A 1 64 ? -11.958 9.610 -5.689 1.00 0.00 342 SER A O 16
ATOM 24273 N N . PRO A 1 65 ? -12.151 11.723 -4.932 1.00 0.00 343 PRO A N 16
ATOM 24274 C CA . PRO A 1 65 ? -12.730 11.347 -3.639 1.00 0.00 343 PRO A CA 16
ATOM 24275 C C . PRO A 1 65 ? -13.851 10.323 -3.782 1.00 0.00 343 PRO A C 16
ATOM 24276 O O . PRO A 1 65 ? -13.825 9.269 -3.148 1.00 0.00 343 PRO A O 16
ATOM 24287 N N . GLU A 1 66 ? -14.834 10.642 -4.618 1.00 0.00 344 GLU A N 16
ATOM 24288 C CA . GLU A 1 66 ? -15.964 9.748 -4.843 1.00 0.00 344 GLU A CA 16
ATOM 24289 C C . GLU A 1 66 ? -15.501 8.297 -4.932 1.00 0.00 344 GLU A C 16
ATOM 24290 O O . GLU A 1 66 ? -15.866 7.467 -4.101 1.00 0.00 344 GLU A O 16
ATOM 24302 N N . GLU A 1 67 ? -14.697 8.000 -5.948 1.00 0.00 345 GLU A N 16
ATOM 24303 C CA . GLU A 1 67 ? -14.185 6.649 -6.147 1.00 0.00 345 GLU A CA 16
ATOM 24304 C C . GLU A 1 67 ? -13.666 6.066 -4.836 1.00 0.00 345 GLU A C 16
ATOM 24305 O O . GLU A 1 67 ? -13.933 4.910 -4.510 1.00 0.00 345 GLU A O 16
ATOM 24317 N N . ALA A 1 68 ? -12.922 6.875 -4.089 1.00 0.00 346 ALA A N 16
ATOM 24318 C CA . ALA A 1 68 ? -12.365 6.440 -2.814 1.00 0.00 346 ALA A CA 16
ATOM 24319 C C . ALA A 1 68 ? -13.468 6.015 -1.850 1.00 0.00 346 ALA A C 16
ATOM 24320 O O . ALA A 1 68 ? -13.503 4.872 -1.394 1.00 0.00 346 ALA A O 16
ATOM 24327 N N . THR A 1 69 ? -14.369 6.944 -1.543 1.00 0.00 347 THR A N 16
ATOM 24328 C CA . THR A 1 69 ? -15.472 6.666 -0.632 1.00 0.00 347 THR A CA 16
ATOM 24329 C C . THR A 1 69 ? -16.070 5.289 -0.896 1.00 0.00 347 THR A C 16
ATOM 24330 O O . THR A 1 69 ? -16.144 4.450 0.002 1.00 0.00 347 THR A O 16
ATOM 24341 N N . LYS A 1 70 ? -16.495 5.061 -2.134 1.00 0.00 348 LYS A N 16
ATOM 24342 C CA . LYS A 1 70 ? -17.086 3.784 -2.518 1.00 0.00 348 LYS A CA 16
ATOM 24343 C C . LYS A 1 70 ? -16.255 2.620 -1.988 1.00 0.00 348 LYS A C 16
ATOM 24344 O O . LYS A 1 70 ? -16.763 1.759 -1.270 1.00 0.00 348 LYS A O 16
ATOM 24363 N N . ALA A 1 71 ? -14.975 2.601 -2.344 1.00 0.00 349 ALA A N 16
ATOM 24364 C CA . ALA A 1 71 ? -14.074 1.544 -1.902 1.00 0.00 349 ALA A CA 16
ATOM 24365 C C . ALA A 1 71 ? -14.085 1.414 -0.382 1.00 0.00 349 ALA A C 16
ATOM 24366 O O . ALA A 1 71 ? -14.263 0.321 0.156 1.00 0.00 349 ALA A O 16
ATOM 24373 N N . VAL A 1 72 ? -13.894 2.536 0.305 1.00 0.00 350 VAL A N 16
ATOM 24374 C CA . VAL A 1 72 ? -13.883 2.547 1.763 1.00 0.00 350 VAL A CA 16
ATOM 24375 C C . VAL A 1 72 ? -14.949 1.615 2.328 1.00 0.00 350 VAL A C 16
ATOM 24376 O O . VAL A 1 72 ? -14.658 0.746 3.150 1.00 0.00 350 VAL A O 16
ATOM 24389 N N . THR A 1 73 ? -16.187 1.801 1.881 1.00 0.00 351 THR A N 16
ATOM 24390 C CA . THR A 1 73 ? -17.298 0.978 2.342 1.00 0.00 351 THR A CA 16
ATOM 24391 C C . THR A 1 73 ? -17.256 -0.407 1.707 1.00 0.00 351 THR A C 16
ATOM 24392 O O . THR A 1 73 ? -17.177 -1.417 2.405 1.00 0.00 351 THR A O 16
ATOM 24403 N N . GLU A 1 74 ? -17.310 -0.446 0.379 1.00 0.00 352 GLU A N 16
ATOM 24404 C CA . GLU A 1 74 ? -17.279 -1.709 -0.349 1.00 0.00 352 GLU A CA 16
ATOM 24405 C C . GLU A 1 74 ? -16.135 -2.592 0.143 1.00 0.00 352 GLU A C 16
ATOM 24406 O O . GLU A 1 74 ? -16.132 -3.803 -0.080 1.00 0.00 352 GLU A O 16
ATOM 24418 N N . MET A 1 75 ? -15.165 -1.977 0.811 1.00 0.00 353 MET A N 16
ATOM 24419 C CA . MET A 1 75 ? -14.016 -2.706 1.335 1.00 0.00 353 MET A CA 16
ATOM 24420 C C . MET A 1 75 ? -14.098 -2.831 2.853 1.00 0.00 353 MET A C 16
ATOM 24421 O O . MET A 1 75 ? -13.689 -3.841 3.425 1.00 0.00 353 MET A O 16
ATOM 24435 N N . ASN A 1 76 ? -14.628 -1.798 3.500 1.00 0.00 354 ASN A N 16
ATOM 24436 C CA . ASN A 1 76 ? -14.761 -1.793 4.952 1.00 0.00 354 ASN A CA 16
ATOM 24437 C C . ASN A 1 76 ? -15.618 -2.964 5.424 1.00 0.00 354 ASN A C 16
ATOM 24438 O O . ASN A 1 76 ? -16.845 -2.885 5.434 1.00 0.00 354 ASN A O 16
ATOM 24449 N N . GLY A 1 77 ? -14.960 -4.051 5.815 1.00 0.00 355 GLY A N 16
ATOM 24450 C CA . GLY A 1 77 ? -15.676 -5.224 6.284 1.00 0.00 355 GLY A CA 16
ATOM 24451 C C . GLY A 1 77 ? -15.536 -6.403 5.342 1.00 0.00 355 GLY A C 16
ATOM 24452 O O . GLY A 1 77 ? -15.825 -7.541 5.714 1.00 0.00 355 GLY A O 16
ATOM 24456 N N . ARG A 1 78 ? -15.092 -6.133 4.119 1.00 0.00 356 ARG A N 16
ATOM 24457 C CA . ARG A 1 78 ? -14.917 -7.180 3.120 1.00 0.00 356 ARG A CA 16
ATOM 24458 C C . ARG A 1 78 ? -13.698 -8.040 3.443 1.00 0.00 356 ARG A C 16
ATOM 24459 O O . ARG A 1 78 ? -12.559 -7.584 3.335 1.00 0.00 356 ARG A O 16
ATOM 24480 N N . ILE A 1 79 ? -13.946 -9.284 3.838 1.00 0.00 357 ILE A N 16
ATOM 24481 C CA . ILE A 1 79 ? -12.869 -10.207 4.175 1.00 0.00 357 ILE A CA 16
ATOM 24482 C C . ILE A 1 79 ? -12.062 -10.586 2.937 1.00 0.00 357 ILE A C 16
ATOM 24483 O O . ILE A 1 79 ? -12.584 -10.598 1.822 1.00 0.00 357 ILE A O 16
ATOM 24499 N N . VAL A 1 80 ? -10.786 -10.896 3.142 1.00 0.00 358 VAL A N 16
ATOM 24500 C CA . VAL A 1 80 ? -9.907 -11.279 2.043 1.00 0.00 358 VAL A CA 16
ATOM 24501 C C . VAL A 1 80 ? -9.120 -12.539 2.383 1.00 0.00 358 VAL A C 16
ATOM 24502 O O . VAL A 1 80 ? -8.920 -13.407 1.533 1.00 0.00 358 VAL A O 16
ATOM 24515 N N . ALA A 1 81 ? -8.674 -12.634 3.632 1.00 0.00 359 ALA A N 16
ATOM 24516 C CA . ALA A 1 81 ? -7.911 -13.790 4.085 1.00 0.00 359 ALA A CA 16
ATOM 24517 C C . ALA A 1 81 ? -8.434 -14.303 5.422 1.00 0.00 359 ALA A C 16
ATOM 24518 O O . ALA A 1 81 ? -9.051 -15.367 5.493 1.00 0.00 359 ALA A O 16
ATOM 24525 N N . THR A 1 82 ? -8.184 -13.541 6.482 1.00 0.00 360 THR A N 16
ATOM 24526 C CA . THR A 1 82 ? -8.629 -13.920 7.818 1.00 0.00 360 THR A CA 16
ATOM 24527 C C . THR A 1 82 ? -9.382 -12.779 8.491 1.00 0.00 360 THR A C 16
ATOM 24528 O O . THR A 1 82 ? -10.520 -12.945 8.929 1.00 0.00 360 THR A O 16
ATOM 24539 N N . LYS A 1 83 ? -8.740 -11.618 8.570 1.00 0.00 361 LYS A N 16
ATOM 24540 C CA . LYS A 1 83 ? -9.349 -10.447 9.189 1.00 0.00 361 LYS A CA 16
ATOM 24541 C C . LYS A 1 83 ? -9.906 -9.500 8.130 1.00 0.00 361 LYS A C 16
ATOM 24542 O O . LYS A 1 83 ? -9.439 -9.460 6.992 1.00 0.00 361 LYS A O 16
ATOM 24561 N N . PRO A 1 84 ? -10.926 -8.718 8.512 1.00 0.00 362 PRO A N 16
ATOM 24562 C CA . PRO A 1 84 ? -11.567 -7.755 7.611 1.00 0.00 362 PRO A CA 16
ATOM 24563 C C . PRO A 1 84 ? -10.700 -6.525 7.366 1.00 0.00 362 PRO A C 16
ATOM 24564 O O . PRO A 1 84 ? -9.872 -6.160 8.202 1.00 0.00 362 PRO A O 16
ATOM 24575 N N . LEU A 1 85 ? -10.895 -5.889 6.216 1.00 0.00 363 LEU A N 16
ATOM 24576 C CA . LEU A 1 85 ? -10.131 -4.697 5.862 1.00 0.00 363 LEU A CA 16
ATOM 24577 C C . LEU A 1 85 ? -10.806 -3.439 6.397 1.00 0.00 363 LEU A C 16
ATOM 24578 O O . LEU A 1 85 ? -11.753 -2.928 5.800 1.00 0.00 363 LEU A O 16
ATOM 24594 N N . TYR A 1 86 ? -10.310 -2.942 7.525 1.00 0.00 364 TYR A N 16
ATOM 24595 C CA . TYR A 1 86 ? -10.864 -1.743 8.141 1.00 0.00 364 TYR A CA 16
ATOM 24596 C C . TYR A 1 86 ? -10.362 -0.486 7.437 1.00 0.00 364 TYR A C 16
ATOM 24597 O O . TYR A 1 86 ? -9.318 0.062 7.789 1.00 0.00 364 TYR A O 16
ATOM 24615 N N . VAL A 1 87 ? -11.115 -0.034 6.439 1.00 0.00 365 VAL A N 16
ATOM 24616 C CA . VAL A 1 87 ? -10.749 1.158 5.685 1.00 0.00 365 VAL A CA 16
ATOM 24617 C C . VAL A 1 87 ? -11.448 2.395 6.239 1.00 0.00 365 VAL A C 16
ATOM 24618 O O . VAL A 1 87 ? -12.613 2.338 6.632 1.00 0.00 365 VAL A O 16
ATOM 24631 N N . ALA A 1 88 ? -10.728 3.512 6.267 1.00 0.00 366 ALA A N 16
ATOM 24632 C CA . ALA A 1 88 ? -11.280 4.764 6.770 1.00 0.00 366 ALA A CA 16
ATOM 24633 C C . ALA A 1 88 ? -10.484 5.959 6.258 1.00 0.00 366 ALA A C 16
ATOM 24634 O O . ALA A 1 88 ? -9.261 5.896 6.132 1.00 0.00 366 ALA A O 16
ATOM 24641 N N . LEU A 1 89 ? -11.186 7.048 5.963 1.00 0.00 367 LEU A N 16
ATOM 24642 C CA . LEU A 1 89 ? -10.545 8.260 5.464 1.00 0.00 367 LEU A CA 16
ATOM 24643 C C . LEU A 1 89 ? -9.413 8.698 6.388 1.00 0.00 367 LEU A C 16
ATOM 24644 O O . LEU A 1 89 ? -9.427 8.407 7.584 1.00 0.00 367 LEU A O 16
ATOM 24660 N N . ALA A 1 90 ? -8.435 9.401 5.826 1.00 0.00 368 ALA A N 16
ATOM 24661 C CA . ALA A 1 90 ? -7.298 9.883 6.600 1.00 0.00 368 ALA A CA 16
ATOM 24662 C C . ALA A 1 90 ? -7.307 11.404 6.699 1.00 0.00 368 ALA A C 16
ATOM 24663 O O . ALA A 1 90 ? -7.476 12.099 5.696 1.00 0.00 368 ALA A O 16
ATOM 24670 N N . GLN A 1 91 ? -7.124 11.916 7.912 1.00 0.00 369 GLN A N 16
ATOM 24671 C CA . GLN A 1 91 ? -7.112 13.356 8.140 1.00 0.00 369 GLN A CA 16
ATOM 24672 C C . GLN A 1 91 ? -5.684 13.877 8.255 1.00 0.00 369 GLN A C 16
ATOM 24673 O O . GLN A 1 91 ? -5.139 13.983 9.354 1.00 0.00 369 GLN A O 16
ATOM 24687 N N . ARG A 1 92 ? -5.083 14.201 7.115 1.00 0.00 370 ARG A N 16
ATOM 24688 C CA . ARG A 1 92 ? -3.717 14.709 7.089 1.00 0.00 370 ARG A CA 16
ATOM 24689 C C . ARG A 1 92 ? -3.682 16.146 6.577 1.00 0.00 370 ARG A C 16
ATOM 24690 O O . ARG A 1 92 ? -2.896 16.967 7.051 1.00 0.00 370 ARG A O 16
ATOM 24711 N N . LYS A 1 93 ? -4.538 16.444 5.606 1.00 0.00 371 LYS A N 16
ATOM 24712 C CA . LYS A 1 93 ? -4.607 17.782 5.029 1.00 0.00 371 LYS A CA 16
ATOM 24713 C C . LYS A 1 93 ? -5.425 18.715 5.916 1.00 0.00 371 LYS A C 16
ATOM 24714 O O . LYS A 1 93 ? -5.045 19.864 6.138 1.00 0.00 371 LYS A O 16
ATOM 24733 N N . GLU A 1 94 ? -6.547 18.213 6.420 1.00 0.00 372 GLU A N 16
ATOM 24734 C CA . GLU A 1 94 ? -7.417 19.003 7.283 1.00 0.00 372 GLU A CA 16
ATOM 24735 C C . GLU A 1 94 ? -6.598 19.880 8.226 1.00 0.00 372 GLU A C 16
ATOM 24736 O O . GLU A 1 94 ? -6.631 21.106 8.134 1.00 0.00 372 GLU A O 16
ATOM 24748 N N . GLU A 1 95 ? -5.863 19.240 9.131 1.00 0.00 373 GLU A N 16
ATOM 24749 C CA . GLU A 1 95 ? -5.037 19.962 10.091 1.00 0.00 373 GLU A CA 16
ATOM 24750 C C . GLU A 1 95 ? -4.318 21.130 9.420 1.00 0.00 373 GLU A C 16
ATOM 24751 O O . GLU A 1 95 ? -4.207 22.215 9.992 1.00 0.00 373 GLU A O 16
ATOM 24763 N N . ARG A 1 96 ? -3.832 20.899 8.206 1.00 0.00 374 ARG A N 16
ATOM 24764 C CA . ARG A 1 96 ? -3.122 21.930 7.458 1.00 0.00 374 ARG A CA 16
ATOM 24765 C C . ARG A 1 96 ? -4.103 22.885 6.784 1.00 0.00 374 ARG A C 16
ATOM 24766 O O . ARG A 1 96 ? -5.249 22.525 6.515 1.00 0.00 374 ARG A O 16
ATOM 24787 N N . GLN A 1 97 ? -3.645 24.104 6.516 1.00 0.00 375 GLN A N 16
ATOM 24788 C CA . GLN A 1 97 ? -4.483 25.110 5.876 1.00 0.00 375 GLN A CA 16
ATOM 24789 C C . GLN A 1 97 ? -5.896 25.088 6.450 1.00 0.00 375 GLN A C 16
ATOM 24790 O O . GLN A 1 97 ? -6.877 25.208 5.716 1.00 0.00 375 GLN A O 16
ATOM 24804 N N . SER A 1 98 ? -5.992 24.934 7.767 1.00 0.00 376 SER A N 16
ATOM 24805 C CA . SER A 1 98 ? -7.285 24.892 8.440 1.00 0.00 376 SER A CA 16
ATOM 24806 C C . SER A 1 98 ? -8.068 26.178 8.192 1.00 0.00 376 SER A C 16
ATOM 24807 O O . SER A 1 98 ? -9.221 26.143 7.764 1.00 0.00 376 SER A O 16
ATOM 24815 N N . GLY A 1 99 ? -7.432 27.313 8.464 1.00 0.00 377 GLY A N 16
ATOM 24816 C CA . GLY A 1 99 ? -8.083 28.595 8.265 1.00 0.00 377 GLY A CA 16
ATOM 24817 C C . GLY A 1 99 ? -8.577 28.780 6.843 1.00 0.00 377 GLY A C 16
ATOM 24818 O O . GLY A 1 99 ? -9.707 28.428 6.505 1.00 0.00 377 GLY A O 16
ATOM 24822 N N . PRO A 1 100 ? -7.717 29.346 5.984 1.00 0.00 378 PRO A N 16
ATOM 24823 C CA . PRO A 1 100 ? -8.050 29.591 4.577 1.00 0.00 378 PRO A CA 16
ATOM 24824 C C . PRO A 1 100 ? -8.719 28.388 3.922 1.00 0.00 378 PRO A C 16
ATOM 24825 O O . PRO A 1 100 ? -8.102 27.334 3.762 1.00 0.00 378 PRO A O 16
ATOM 24836 N N . SER A 1 101 ? -9.982 28.552 3.544 1.00 0.00 379 SER A N 16
ATOM 24837 C CA . SER A 1 101 ? -10.736 27.477 2.908 1.00 0.00 379 SER A CA 16
ATOM 24838 C C . SER A 1 101 ? -10.380 27.365 1.429 1.00 0.00 379 SER A C 16
ATOM 24839 O O . SER A 1 101 ? -10.331 28.366 0.713 1.00 0.00 379 SER A O 16
ATOM 24847 N N . SER A 1 102 ? -10.131 26.140 0.977 1.00 0.00 380 SER A N 16
ATOM 24848 C CA . SER A 1 102 ? -9.776 25.897 -0.416 1.00 0.00 380 SER A CA 16
ATOM 24849 C C . SER A 1 102 ? -10.888 26.364 -1.350 1.00 0.00 380 SER A C 16
ATOM 24850 O O . SER A 1 102 ? -12.057 26.410 -0.968 1.00 0.00 380 SER A O 16
ATOM 24858 N N . GLY A 1 103 ? -10.515 26.710 -2.579 1.00 0.00 381 GLY A N 16
ATOM 24859 C CA . GLY A 1 103 ? -11.491 27.170 -3.549 1.00 0.00 381 GLY A CA 16
ATOM 24860 C C . GLY A 1 103 ? -12.038 26.041 -4.401 1.00 0.00 381 GLY A C 16
ATOM 24861 O O . GLY A 1 103 ? -12.721 26.280 -5.396 1.00 0.00 381 GLY A O 16
ATOM 24865 N N . GLY A 1 1 ? -46.434 13.914 12.214 1.00 0.00 279 GLY A N 17
ATOM 24866 C CA . GLY A 1 1 ? -46.403 12.612 11.574 1.00 0.00 279 GLY A CA 17
ATOM 24867 C C . GLY A 1 1 ? -45.207 11.785 12.001 1.00 0.00 279 GLY A C 17
ATOM 24868 O O . GLY A 1 1 ? -45.219 11.166 13.065 1.00 0.00 279 GLY A O 17
ATOM 24872 N N . SER A 1 2 ? -44.170 11.772 11.169 1.00 0.00 280 SER A N 17
ATOM 24873 C CA . SER A 1 2 ? -42.963 11.009 11.464 1.00 0.00 280 SER A CA 17
ATOM 24874 C C . SER A 1 2 ? -42.040 11.791 12.394 1.00 0.00 280 SER A C 17
ATOM 24875 O O . SER A 1 2 ? -42.145 13.012 12.508 1.00 0.00 280 SER A O 17
ATOM 24883 N N . SER A 1 3 ? -41.136 11.078 13.057 1.00 0.00 281 SER A N 17
ATOM 24884 C CA . SER A 1 3 ? -40.197 11.703 13.981 1.00 0.00 281 SER A CA 17
ATOM 24885 C C . SER A 1 3 ? -38.803 11.102 13.828 1.00 0.00 281 SER A C 17
ATOM 24886 O O . SER A 1 3 ? -38.628 10.067 13.186 1.00 0.00 281 SER A O 17
ATOM 24894 N N . GLY A 1 4 ? -37.812 11.760 14.423 1.00 0.00 282 GLY A N 17
ATOM 24895 C CA . GLY A 1 4 ? -36.446 11.277 14.341 1.00 0.00 282 GLY A CA 17
ATOM 24896 C C . GLY A 1 4 ? -35.627 12.026 13.309 1.00 0.00 282 GLY A C 17
ATOM 24897 O O . GLY A 1 4 ? -35.943 12.003 12.120 1.00 0.00 282 GLY A O 17
ATOM 24901 N N . SER A 1 5 ? -34.572 12.694 13.765 1.00 0.00 283 SER A N 17
ATOM 24902 C CA . SER A 1 5 ? -33.708 13.459 12.873 1.00 0.00 283 SER A CA 17
ATOM 24903 C C . SER A 1 5 ? -32.400 12.717 12.616 1.00 0.00 283 SER A C 17
ATOM 24904 O O . SER A 1 5 ? -31.990 11.867 13.406 1.00 0.00 283 SER A O 17
ATOM 24912 N N . SER A 1 6 ? -31.750 13.044 11.503 1.00 0.00 284 SER A N 17
ATOM 24913 C CA . SER A 1 6 ? -30.491 12.407 11.138 1.00 0.00 284 SER A CA 17
ATOM 24914 C C . SER A 1 6 ? -29.304 13.198 11.681 1.00 0.00 284 SER A C 17
ATOM 24915 O O . SER A 1 6 ? -28.494 12.678 12.447 1.00 0.00 284 SER A O 17
ATOM 24923 N N . GLY A 1 7 ? -29.209 14.461 11.276 1.00 0.00 285 GLY A N 17
ATOM 24924 C CA . GLY A 1 7 ? -28.119 15.305 11.730 1.00 0.00 285 GLY A CA 17
ATOM 24925 C C . GLY A 1 7 ? -26.908 15.227 10.822 1.00 0.00 285 GLY A C 17
ATOM 24926 O O . GLY A 1 7 ? -25.811 14.890 11.267 1.00 0.00 285 GLY A O 17
ATOM 24930 N N . ASP A 1 8 ? -27.107 15.538 9.546 1.00 0.00 286 ASP A N 17
ATOM 24931 C CA . ASP A 1 8 ? -26.022 15.501 8.572 1.00 0.00 286 ASP A CA 17
ATOM 24932 C C . ASP A 1 8 ? -25.906 16.832 7.837 1.00 0.00 286 ASP A C 17
ATOM 24933 O O . ASP A 1 8 ? -26.777 17.194 7.046 1.00 0.00 286 ASP A O 17
ATOM 24942 N N . ARG A 1 9 ? -24.825 17.558 8.106 1.00 0.00 287 ARG A N 17
ATOM 24943 C CA . ARG A 1 9 ? -24.597 18.851 7.472 1.00 0.00 287 ARG A CA 17
ATOM 24944 C C . ARG A 1 9 ? -23.263 18.865 6.731 1.00 0.00 287 ARG A C 17
ATOM 24945 O O . ARG A 1 9 ? -22.213 19.107 7.326 1.00 0.00 287 ARG A O 17
ATOM 24966 N N . ILE A 1 10 ? -23.313 18.602 5.429 1.00 0.00 288 ILE A N 17
ATOM 24967 C CA . ILE A 1 10 ? -22.110 18.585 4.607 1.00 0.00 288 ILE A CA 17
ATOM 24968 C C . ILE A 1 10 ? -22.218 19.576 3.453 1.00 0.00 288 ILE A C 17
ATOM 24969 O O . ILE A 1 10 ? -23.271 19.708 2.830 1.00 0.00 288 ILE A O 17
ATOM 24985 N N . THR A 1 11 ? -21.119 20.271 3.173 1.00 0.00 289 THR A N 17
ATOM 24986 C CA . THR A 1 11 ? -21.090 21.250 2.094 1.00 0.00 289 THR A CA 17
ATOM 24987 C C . THR A 1 11 ? -20.215 20.771 0.941 1.00 0.00 289 THR A C 17
ATOM 24988 O O . THR A 1 11 ? -20.687 20.610 -0.184 1.00 0.00 289 THR A O 17
ATOM 24999 N N . ARG A 1 12 ? -18.937 20.545 1.228 1.00 0.00 290 ARG A N 17
ATOM 25000 C CA . ARG A 1 12 ? -17.996 20.085 0.215 1.00 0.00 290 ARG A CA 17
ATOM 25001 C C . ARG A 1 12 ? -16.646 19.746 0.840 1.00 0.00 290 ARG A C 17
ATOM 25002 O O . ARG A 1 12 ? -16.266 20.312 1.865 1.00 0.00 290 ARG A O 17
ATOM 25023 N N . TYR A 1 13 ? -15.926 18.820 0.216 1.00 0.00 291 TYR A N 17
ATOM 25024 C CA . TYR A 1 13 ? -14.620 18.404 0.713 1.00 0.00 291 TYR A CA 17
ATOM 25025 C C . TYR A 1 13 ? -13.956 17.427 -0.253 1.00 0.00 291 TYR A C 17
ATOM 25026 O O . TYR A 1 13 ? -14.615 16.558 -0.823 1.00 0.00 291 TYR A O 17
ATOM 25044 N N . GLN A 1 14 ? -12.647 17.577 -0.429 1.00 0.00 292 GLN A N 17
ATOM 25045 C CA . GLN A 1 14 ? -11.894 16.708 -1.325 1.00 0.00 292 GLN A CA 17
ATOM 25046 C C . GLN A 1 14 ? -11.080 15.687 -0.537 1.00 0.00 292 GLN A C 17
ATOM 25047 O O . GLN A 1 14 ? -10.108 16.036 0.133 1.00 0.00 292 GLN A O 17
ATOM 25061 N N . VAL A 1 15 ? -11.484 14.423 -0.621 1.00 0.00 293 VAL A N 17
ATOM 25062 C CA . VAL A 1 15 ? -10.792 13.351 0.084 1.00 0.00 293 VAL A CA 17
ATOM 25063 C C . VAL A 1 15 ? -10.524 12.169 -0.841 1.00 0.00 293 VAL A C 17
ATOM 25064 O O . VAL A 1 15 ? -11.440 11.431 -1.204 1.00 0.00 293 VAL A O 17
ATOM 25077 N N . VAL A 1 16 ? -9.261 11.995 -1.218 1.00 0.00 294 VAL A N 17
ATOM 25078 C CA . VAL A 1 16 ? -8.871 10.901 -2.100 1.00 0.00 294 VAL A CA 17
ATOM 25079 C C . VAL A 1 16 ? -8.052 9.857 -1.350 1.00 0.00 294 VAL A C 17
ATOM 25080 O O . VAL A 1 16 ? -7.961 8.705 -1.773 1.00 0.00 294 VAL A O 17
ATOM 25093 N N . ASN A 1 17 ? -7.458 10.268 -0.235 1.00 0.00 295 ASN A N 17
ATOM 25094 C CA . ASN A 1 17 ? -6.645 9.367 0.575 1.00 0.00 295 ASN A CA 17
ATOM 25095 C C . ASN A 1 17 ? -7.525 8.404 1.366 1.00 0.00 295 ASN A C 17
ATOM 25096 O O . ASN A 1 17 ? -8.668 8.720 1.698 1.00 0.00 295 ASN A O 17
ATOM 25107 N N . LEU A 1 18 ? -6.985 7.227 1.664 1.00 0.00 296 LEU A N 17
ATOM 25108 C CA . LEU A 1 18 ? -7.721 6.217 2.417 1.00 0.00 296 LEU A CA 17
ATOM 25109 C C . LEU A 1 18 ? -6.791 5.452 3.354 1.00 0.00 296 LEU A C 17
ATOM 25110 O O . LEU A 1 18 ? -5.702 5.033 2.958 1.00 0.00 296 LEU A O 17
ATOM 25126 N N . TYR A 1 19 ? -7.227 5.272 4.595 1.00 0.00 297 TYR A N 17
ATOM 25127 C CA . TYR A 1 19 ? -6.434 4.557 5.588 1.00 0.00 297 TYR A CA 17
ATOM 25128 C C . TYR A 1 19 ? -6.948 3.133 5.773 1.00 0.00 297 TYR A C 17
ATOM 25129 O O . TYR A 1 19 ? -8.103 2.920 6.141 1.00 0.00 297 TYR A O 17
ATOM 25147 N N . VAL A 1 20 ? -6.080 2.160 5.516 1.00 0.00 298 VAL A N 17
ATOM 25148 C CA . VAL A 1 20 ? -6.443 0.754 5.655 1.00 0.00 298 VAL A CA 17
ATOM 25149 C C . VAL A 1 20 ? -5.863 0.161 6.934 1.00 0.00 298 VAL A C 17
ATOM 25150 O O . VAL A 1 20 ? -4.766 0.526 7.359 1.00 0.00 298 VAL A O 17
ATOM 25163 N N . LYS A 1 21 ? -6.605 -0.757 7.543 1.00 0.00 299 LYS A N 17
ATOM 25164 C CA . LYS A 1 21 ? -6.164 -1.405 8.773 1.00 0.00 299 LYS A CA 17
ATOM 25165 C C . LYS A 1 21 ? -6.435 -2.905 8.726 1.00 0.00 299 LYS A C 17
ATOM 25166 O O . LYS A 1 21 ? -7.226 -3.377 7.910 1.00 0.00 299 LYS A O 17
ATOM 25185 N N . ASN A 1 22 ? -5.773 -3.649 9.606 1.00 0.00 300 ASN A N 17
ATOM 25186 C CA . ASN A 1 22 ? -5.944 -5.097 9.665 1.00 0.00 300 ASN A CA 17
ATOM 25187 C C . ASN A 1 22 ? -5.496 -5.750 8.361 1.00 0.00 300 ASN A C 17
ATOM 25188 O O . ASN A 1 22 ? -6.229 -6.541 7.766 1.00 0.00 300 ASN A O 17
ATOM 25199 N N . LEU A 1 23 ? -4.287 -5.416 7.923 1.00 0.00 301 LEU A N 17
ATOM 25200 C CA . LEU A 1 23 ? -3.739 -5.970 6.690 1.00 0.00 301 LEU A CA 17
ATOM 25201 C C . LEU A 1 23 ? -2.993 -7.272 6.963 1.00 0.00 301 LEU A C 17
ATOM 25202 O O . LEU A 1 23 ? -1.875 -7.262 7.480 1.00 0.00 301 LEU A O 17
ATOM 25218 N N . ASP A 1 24 ? -3.616 -8.391 6.611 1.00 0.00 302 ASP A N 17
ATOM 25219 C CA . ASP A 1 24 ? -3.010 -9.701 6.815 1.00 0.00 302 ASP A CA 17
ATOM 25220 C C . ASP A 1 24 ? -1.555 -9.704 6.357 1.00 0.00 302 ASP A C 17
ATOM 25221 O O . ASP A 1 24 ? -1.129 -8.827 5.604 1.00 0.00 302 ASP A O 17
ATOM 25230 N N . ASP A 1 25 ? -0.797 -10.693 6.817 1.00 0.00 303 ASP A N 17
ATOM 25231 C CA . ASP A 1 25 ? 0.611 -10.809 6.454 1.00 0.00 303 ASP A CA 17
ATOM 25232 C C . ASP A 1 25 ? 0.768 -11.058 4.957 1.00 0.00 303 ASP A C 17
ATOM 25233 O O . ASP A 1 25 ? 1.677 -10.527 4.321 1.00 0.00 303 ASP A O 17
ATOM 25242 N N . GLY A 1 26 ? -0.125 -11.871 4.401 1.00 0.00 304 GLY A N 17
ATOM 25243 C CA . GLY A 1 26 ? -0.068 -12.177 2.983 1.00 0.00 304 GLY A CA 17
ATOM 25244 C C . GLY A 1 26 ? -0.279 -10.951 2.116 1.00 0.00 304 GLY A C 17
ATOM 25245 O O . GLY A 1 26 ? 0.393 -10.780 1.099 1.00 0.00 304 GLY A O 17
ATOM 25249 N N . ILE A 1 27 ? -1.215 -10.098 2.519 1.00 0.00 305 ILE A N 17
ATOM 25250 C CA . ILE A 1 27 ? -1.512 -8.883 1.771 1.00 0.00 305 ILE A CA 17
ATOM 25251 C C . ILE A 1 27 ? -0.269 -8.014 1.616 1.00 0.00 305 ILE A C 17
ATOM 25252 O O . ILE A 1 27 ? 0.455 -7.770 2.582 1.00 0.00 305 ILE A O 17
ATOM 25268 N N . ASP A 1 28 ? -0.027 -7.549 0.395 1.00 0.00 306 ASP A N 17
ATOM 25269 C CA . ASP A 1 28 ? 1.128 -6.704 0.114 1.00 0.00 306 ASP A CA 17
ATOM 25270 C C . ASP A 1 28 ? 0.720 -5.479 -0.698 1.00 0.00 306 ASP A C 17
ATOM 25271 O O . ASP A 1 28 ? -0.465 -5.253 -0.948 1.00 0.00 306 ASP A O 17
ATOM 25280 N N . ASP A 1 29 ? 1.708 -4.690 -1.105 1.00 0.00 307 ASP A N 17
ATOM 25281 C CA . ASP A 1 29 ? 1.452 -3.487 -1.889 1.00 0.00 307 ASP A CA 17
ATOM 25282 C C . ASP A 1 29 ? 0.540 -3.793 -3.073 1.00 0.00 307 ASP A C 17
ATOM 25283 O O . ASP A 1 29 ? -0.419 -3.067 -3.334 1.00 0.00 307 ASP A O 17
ATOM 25292 N N . GLU A 1 30 ? 0.848 -4.872 -3.787 1.00 0.00 308 GLU A N 17
ATOM 25293 C CA . GLU A 1 30 ? 0.056 -5.272 -4.944 1.00 0.00 308 GLU A CA 17
ATOM 25294 C C . GLU A 1 30 ? -1.386 -5.568 -4.542 1.00 0.00 308 GLU A C 17
ATOM 25295 O O . GLU A 1 30 ? -2.319 -4.917 -5.013 1.00 0.00 308 GLU A O 17
ATOM 25307 N N . ARG A 1 31 ? -1.560 -6.554 -3.668 1.00 0.00 309 ARG A N 17
ATOM 25308 C CA . ARG A 1 31 ? -2.887 -6.937 -3.203 1.00 0.00 309 ARG A CA 17
ATOM 25309 C C . ARG A 1 31 ? -3.743 -5.705 -2.926 1.00 0.00 309 ARG A C 17
ATOM 25310 O O . ARG A 1 31 ? -4.905 -5.639 -3.331 1.00 0.00 309 ARG A O 17
ATOM 25331 N N . LEU A 1 32 ? -3.163 -4.731 -2.234 1.00 0.00 310 LEU A N 17
ATOM 25332 C CA . LEU A 1 32 ? -3.872 -3.500 -1.903 1.00 0.00 310 LEU A CA 17
ATOM 25333 C C . LEU A 1 32 ? -4.485 -2.871 -3.151 1.00 0.00 310 LEU A C 17
ATOM 25334 O O . LEU A 1 32 ? -5.694 -2.951 -3.368 1.00 0.00 310 LEU A O 17
ATOM 25350 N N . ARG A 1 33 ? -3.641 -2.249 -3.968 1.00 0.00 311 ARG A N 17
ATOM 25351 C CA . ARG A 1 33 ? -4.099 -1.608 -5.195 1.00 0.00 311 ARG A CA 17
ATOM 25352 C C . ARG A 1 33 ? -4.905 -2.582 -6.049 1.00 0.00 311 ARG A C 17
ATOM 25353 O O . ARG A 1 33 ? -5.738 -2.173 -6.858 1.00 0.00 311 ARG A O 17
ATOM 25374 N N . LYS A 1 34 ? -4.651 -3.873 -5.864 1.00 0.00 312 LYS A N 17
ATOM 25375 C CA . LYS A 1 34 ? -5.353 -4.907 -6.616 1.00 0.00 312 LYS A CA 17
ATOM 25376 C C . LYS A 1 34 ? -6.826 -4.959 -6.225 1.00 0.00 312 LYS A C 17
ATOM 25377 O O . LYS A 1 34 ? -7.698 -5.132 -7.077 1.00 0.00 312 LYS A O 17
ATOM 25396 N N . ALA A 1 35 ? -7.097 -4.807 -4.933 1.00 0.00 313 ALA A N 17
ATOM 25397 C CA . ALA A 1 35 ? -8.465 -4.834 -4.431 1.00 0.00 313 ALA A CA 17
ATOM 25398 C C . ALA A 1 35 ? -9.009 -3.422 -4.247 1.00 0.00 313 ALA A C 17
ATOM 25399 O O . ALA A 1 35 ? -9.976 -3.209 -3.514 1.00 0.00 313 ALA A O 17
ATOM 25406 N N . PHE A 1 36 ? -8.383 -2.459 -4.916 1.00 0.00 314 PHE A N 17
ATOM 25407 C CA . PHE A 1 36 ? -8.804 -1.066 -4.824 1.00 0.00 314 PHE A CA 17
ATOM 25408 C C . PHE A 1 36 ? -9.031 -0.474 -6.212 1.00 0.00 314 PHE A C 17
ATOM 25409 O O . PHE A 1 36 ? -9.857 0.421 -6.390 1.00 0.00 314 PHE A O 17
ATOM 25426 N N . SER A 1 37 ? -8.291 -0.981 -7.193 1.00 0.00 315 SER A N 17
ATOM 25427 C CA . SER A 1 37 ? -8.408 -0.501 -8.565 1.00 0.00 315 SER A CA 17
ATOM 25428 C C . SER A 1 37 ? -9.838 -0.651 -9.074 1.00 0.00 315 SER A C 17
ATOM 25429 O O . SER A 1 37 ? -10.407 0.256 -9.681 1.00 0.00 315 SER A O 17
ATOM 25437 N N . PRO A 1 38 ? -10.434 -1.826 -8.821 1.00 0.00 316 PRO A N 17
ATOM 25438 C CA . PRO A 1 38 ? -11.806 -2.124 -9.244 1.00 0.00 316 PRO A CA 17
ATOM 25439 C C . PRO A 1 38 ? -12.779 -1.004 -8.890 1.00 0.00 316 PRO A C 17
ATOM 25440 O O . PRO A 1 38 ? -13.886 -0.938 -9.424 1.00 0.00 316 PRO A O 17
ATOM 25451 N N . PHE A 1 39 ? -12.358 -0.125 -7.987 1.00 0.00 317 PHE A N 17
ATOM 25452 C CA . PHE A 1 39 ? -13.192 0.993 -7.561 1.00 0.00 317 PHE A CA 17
ATOM 25453 C C . PHE A 1 39 ? -12.790 2.277 -8.280 1.00 0.00 317 PHE A C 17
ATOM 25454 O O . PHE A 1 39 ? -13.638 3.010 -8.787 1.00 0.00 317 PHE A O 17
ATOM 25471 N N . GLY A 1 40 ? -11.487 2.543 -8.320 1.00 0.00 318 GLY A N 17
ATOM 25472 C CA . GLY A 1 40 ? -10.994 3.738 -8.978 1.00 0.00 318 GLY A CA 17
ATOM 25473 C C . GLY A 1 40 ? -9.501 3.685 -9.234 1.00 0.00 318 GLY A C 17
ATOM 25474 O O . GLY A 1 40 ? -8.799 2.835 -8.685 1.00 0.00 318 GLY A O 17
ATOM 25478 N N . THR A 1 41 ? -9.013 4.594 -10.072 1.00 0.00 319 THR A N 17
ATOM 25479 C CA . THR A 1 41 ? -7.594 4.646 -10.402 1.00 0.00 319 THR A CA 17
ATOM 25480 C C . THR A 1 41 ? -6.763 5.055 -9.192 1.00 0.00 319 THR A C 17
ATOM 25481 O O . THR A 1 41 ? -7.099 6.009 -8.489 1.00 0.00 319 THR A O 17
ATOM 25492 N N . ILE A 1 42 ? -5.676 4.329 -8.954 1.00 0.00 320 ILE A N 17
ATOM 25493 C CA . ILE A 1 42 ? -4.795 4.618 -7.829 1.00 0.00 320 ILE A CA 17
ATOM 25494 C C . ILE A 1 42 ? -3.455 5.168 -8.306 1.00 0.00 320 ILE A C 17
ATOM 25495 O O . ILE A 1 42 ? -2.897 4.699 -9.299 1.00 0.00 320 ILE A O 17
ATOM 25511 N N . THR A 1 43 ? -2.942 6.165 -7.592 1.00 0.00 321 THR A N 17
ATOM 25512 C CA . THR A 1 43 ? -1.668 6.779 -7.942 1.00 0.00 321 THR A CA 17
ATOM 25513 C C . THR A 1 43 ? -0.590 6.427 -6.923 1.00 0.00 321 THR A C 17
ATOM 25514 O O . THR A 1 43 ? 0.574 6.236 -7.277 1.00 0.00 321 THR A O 17
ATOM 25525 N N . SER A 1 44 ? -0.984 6.341 -5.657 1.00 0.00 322 SER A N 17
ATOM 25526 C CA . SER A 1 44 ? -0.050 6.014 -4.586 1.00 0.00 322 SER A CA 17
ATOM 25527 C C . SER A 1 44 ? -0.670 5.019 -3.609 1.00 0.00 322 SER A C 17
ATOM 25528 O O . SER A 1 44 ? -1.762 5.243 -3.088 1.00 0.00 322 SER A O 17
ATOM 25536 N N . ALA A 1 45 ? 0.036 3.919 -3.367 1.00 0.00 323 ALA A N 17
ATOM 25537 C CA . ALA A 1 45 ? -0.443 2.890 -2.452 1.00 0.00 323 ALA A CA 17
ATOM 25538 C C . ALA A 1 45 ? 0.715 2.064 -1.901 1.00 0.00 323 ALA A C 17
ATOM 25539 O O . ALA A 1 45 ? 1.443 1.418 -2.654 1.00 0.00 323 ALA A O 17
ATOM 25546 N N . LYS A 1 46 ? 0.879 2.091 -0.583 1.00 0.00 324 LYS A N 17
ATOM 25547 C CA . LYS A 1 46 ? 1.947 1.344 0.070 1.00 0.00 324 LYS A CA 17
ATOM 25548 C C . LYS A 1 46 ? 1.537 0.927 1.479 1.00 0.00 324 LYS A C 17
ATOM 25549 O O . LYS A 1 46 ? 1.032 1.738 2.255 1.00 0.00 324 LYS A O 17
ATOM 25568 N N . VAL A 1 47 ? 1.759 -0.343 1.803 1.00 0.00 325 VAL A N 17
ATOM 25569 C CA . VAL A 1 47 ? 1.415 -0.867 3.120 1.00 0.00 325 VAL A CA 17
ATOM 25570 C C . VAL A 1 47 ? 2.501 -0.547 4.140 1.00 0.00 325 VAL A C 17
ATOM 25571 O O . VAL A 1 47 ? 3.671 -0.873 3.939 1.00 0.00 325 VAL A O 17
ATOM 25584 N N . MET A 1 48 ? 2.106 0.093 5.236 1.00 0.00 326 MET A N 17
ATOM 25585 C CA . MET A 1 48 ? 3.047 0.455 6.290 1.00 0.00 326 MET A CA 17
ATOM 25586 C C . MET A 1 48 ? 3.557 -0.786 7.013 1.00 0.00 326 MET A C 17
ATOM 25587 O O . MET A 1 48 ? 3.008 -1.188 8.039 1.00 0.00 326 MET A O 17
ATOM 25601 N N . MET A 1 49 ? 4.611 -1.390 6.473 1.00 0.00 327 MET A N 17
ATOM 25602 C CA . MET A 1 49 ? 5.196 -2.585 7.068 1.00 0.00 327 MET A CA 17
ATOM 25603 C C . MET A 1 49 ? 6.690 -2.398 7.310 1.00 0.00 327 MET A C 17
ATOM 25604 O O . MET A 1 49 ? 7.323 -1.540 6.696 1.00 0.00 327 MET A O 17
ATOM 25618 N N . GLU A 1 50 ? 7.246 -3.205 8.208 1.00 0.00 328 GLU A N 17
ATOM 25619 C CA . GLU A 1 50 ? 8.666 -3.125 8.530 1.00 0.00 328 GLU A CA 17
ATOM 25620 C C . GLU A 1 50 ? 9.385 -4.414 8.141 1.00 0.00 328 GLU A C 17
ATOM 25621 O O . GLU A 1 50 ? 8.866 -5.511 8.340 1.00 0.00 328 GLU A O 17
ATOM 25633 N N . GLY A 1 51 ? 10.585 -4.271 7.586 1.00 0.00 329 GLY A N 17
ATOM 25634 C CA . GLY A 1 51 ? 11.356 -5.431 7.178 1.00 0.00 329 GLY A CA 17
ATOM 25635 C C . GLY A 1 51 ? 10.528 -6.433 6.399 1.00 0.00 329 GLY A C 17
ATOM 25636 O O . GLY A 1 51 ? 10.212 -6.213 5.231 1.00 0.00 329 GLY A O 17
ATOM 25640 N N . GLY A 1 52 ? 10.176 -7.539 7.047 1.00 0.00 330 GLY A N 17
ATOM 25641 C CA . GLY A 1 52 ? 9.384 -8.564 6.392 1.00 0.00 330 GLY A CA 17
ATOM 25642 C C . GLY A 1 52 ? 8.152 -8.942 7.188 1.00 0.00 330 GLY A C 17
ATOM 25643 O O . GLY A 1 52 ? 7.901 -10.122 7.434 1.00 0.00 330 GLY A O 17
ATOM 25647 N N . ARG A 1 53 ? 7.380 -7.939 7.594 1.00 0.00 331 ARG A N 17
ATOM 25648 C CA . ARG A 1 53 ? 6.169 -8.172 8.371 1.00 0.00 331 ARG A CA 17
ATOM 25649 C C . ARG A 1 53 ? 5.227 -6.975 8.283 1.00 0.00 331 ARG A C 17
ATOM 25650 O O . ARG A 1 53 ? 5.611 -5.847 8.591 1.00 0.00 331 ARG A O 17
ATOM 25671 N N . SER A 1 54 ? 3.993 -7.229 7.860 1.00 0.00 332 SER A N 17
ATOM 25672 C CA . SER A 1 54 ? 2.998 -6.171 7.727 1.00 0.00 332 SER A CA 17
ATOM 25673 C C . SER A 1 54 ? 2.422 -5.793 9.088 1.00 0.00 332 SER A C 17
ATOM 25674 O O . SER A 1 54 ? 1.800 -6.614 9.762 1.00 0.00 332 SER A O 17
ATOM 25682 N N . LYS A 1 55 ? 2.633 -4.543 9.486 1.00 0.00 333 LYS A N 17
ATOM 25683 C CA . LYS A 1 55 ? 2.135 -4.053 10.766 1.00 0.00 333 LYS A CA 17
ATOM 25684 C C . LYS A 1 55 ? 0.636 -4.301 10.898 1.00 0.00 333 LYS A C 17
ATOM 25685 O O . LYS A 1 55 ? 0.176 -4.874 11.884 1.00 0.00 333 LYS A O 17
ATOM 25704 N N . GLY A 1 56 ? -0.122 -3.867 9.895 1.00 0.00 334 GLY A N 17
ATOM 25705 C CA . GLY A 1 56 ? -1.561 -4.053 9.918 1.00 0.00 334 GLY A CA 17
ATOM 25706 C C . GLY A 1 56 ? -2.312 -2.824 9.445 1.00 0.00 334 GLY A C 17
ATOM 25707 O O . GLY A 1 56 ? -3.400 -2.526 9.936 1.00 0.00 334 GLY A O 17
ATOM 25711 N N . PHE A 1 57 ? -1.729 -2.108 8.489 1.00 0.00 335 PHE A N 17
ATOM 25712 C CA . PHE A 1 57 ? -2.349 -0.903 7.951 1.00 0.00 335 PHE A CA 17
ATOM 25713 C C . PHE A 1 57 ? -1.530 -0.340 6.793 1.00 0.00 335 PHE A C 17
ATOM 25714 O O . PHE A 1 57 ? -0.331 -0.592 6.687 1.00 0.00 335 PHE A O 17
ATOM 25731 N N . GLY A 1 58 ? -2.189 0.423 5.926 1.00 0.00 336 GLY A N 17
ATOM 25732 C CA . GLY A 1 58 ? -1.507 1.009 4.787 1.00 0.00 336 GLY A CA 17
ATOM 25733 C C . GLY A 1 58 ? -2.184 2.272 4.292 1.00 0.00 336 GLY A C 17
ATOM 25734 O O . GLY A 1 58 ? -3.271 2.623 4.753 1.00 0.00 336 GLY A O 17
ATOM 25738 N N . PHE A 1 59 ? -1.541 2.958 3.353 1.00 0.00 337 PHE A N 17
ATOM 25739 C CA . PHE A 1 59 ? -2.087 4.190 2.797 1.00 0.00 337 PHE A CA 17
ATOM 25740 C C . PHE A 1 59 ? -2.366 4.038 1.305 1.00 0.00 337 PHE A C 17
ATOM 25741 O O . PHE A 1 59 ? -1.579 3.436 0.573 1.00 0.00 337 PHE A O 17
ATOM 25758 N N . VAL A 1 60 ? -3.491 4.587 0.860 1.00 0.00 338 VAL A N 17
ATOM 25759 C CA . VAL A 1 60 ? -3.874 4.514 -0.545 1.00 0.00 338 VAL A CA 17
ATOM 25760 C C . VAL A 1 60 ? -4.339 5.871 -1.060 1.00 0.00 338 VAL A C 17
ATOM 25761 O O . VAL A 1 60 ? -4.889 6.677 -0.308 1.00 0.00 338 VAL A O 17
ATOM 25774 N N . CYS A 1 61 ? -4.114 6.118 -2.346 1.00 0.00 339 CYS A N 17
ATOM 25775 C CA . CYS A 1 61 ? -4.509 7.380 -2.962 1.00 0.00 339 CYS A CA 17
ATOM 25776 C C . CYS A 1 61 ? -5.235 7.136 -4.282 1.00 0.00 339 CYS A C 17
ATOM 25777 O O . CYS A 1 61 ? -4.795 6.334 -5.106 1.00 0.00 339 CYS A O 17
ATOM 25785 N N . PHE A 1 62 ? -6.350 7.833 -4.474 1.00 0.00 340 PHE A N 17
ATOM 25786 C CA . PHE A 1 62 ? -7.139 7.690 -5.692 1.00 0.00 340 PHE A CA 17
ATOM 25787 C C . PHE A 1 62 ? -7.105 8.974 -6.516 1.00 0.00 340 PHE A C 17
ATOM 25788 O O . PHE A 1 62 ? -6.587 9.997 -6.069 1.00 0.00 340 PHE A O 17
ATOM 25805 N N . SER A 1 63 ? -7.660 8.912 -7.722 1.00 0.00 341 SER A N 17
ATOM 25806 C CA . SER A 1 63 ? -7.690 10.067 -8.611 1.00 0.00 341 SER A CA 17
ATOM 25807 C C . SER A 1 63 ? -8.800 11.034 -8.209 1.00 0.00 341 SER A C 17
ATOM 25808 O O . SER A 1 63 ? -8.579 12.240 -8.102 1.00 0.00 341 SER A O 17
ATOM 25816 N N . SER A 1 64 ? -9.994 10.494 -7.987 1.00 0.00 342 SER A N 17
ATOM 25817 C CA . SER A 1 64 ? -11.141 11.308 -7.600 1.00 0.00 342 SER A CA 17
ATOM 25818 C C . SER A 1 64 ? -11.704 10.849 -6.259 1.00 0.00 342 SER A C 17
ATOM 25819 O O . SER A 1 64 ? -11.857 9.656 -5.996 1.00 0.00 342 SER A O 17
ATOM 25827 N N . PRO A 1 65 ? -12.021 11.819 -5.388 1.00 0.00 343 PRO A N 17
ATOM 25828 C CA . PRO A 1 65 ? -12.574 11.541 -4.059 1.00 0.00 343 PRO A CA 17
ATOM 25829 C C . PRO A 1 65 ? -13.691 10.505 -4.101 1.00 0.00 343 PRO A C 17
ATOM 25830 O O . PRO A 1 65 ? -13.570 9.425 -3.524 1.00 0.00 343 PRO A O 17
ATOM 25841 N N . GLU A 1 66 ? -14.778 10.841 -4.789 1.00 0.00 344 GLU A N 17
ATOM 25842 C CA . GLU A 1 66 ? -15.918 9.938 -4.905 1.00 0.00 344 GLU A CA 17
ATOM 25843 C C . GLU A 1 66 ? -15.455 8.488 -5.001 1.00 0.00 344 GLU A C 17
ATOM 25844 O O . GLU A 1 66 ? -15.894 7.634 -4.231 1.00 0.00 344 GLU A O 17
ATOM 25856 N N . GLU A 1 67 ? -14.566 8.218 -5.951 1.00 0.00 345 GLU A N 17
ATOM 25857 C CA . GLU A 1 67 ? -14.044 6.870 -6.149 1.00 0.00 345 GLU A CA 17
ATOM 25858 C C . GLU A 1 67 ? -13.503 6.300 -4.841 1.00 0.00 345 GLU A C 17
ATOM 25859 O O . GLU A 1 67 ? -13.757 5.144 -4.503 1.00 0.00 345 GLU A O 17
ATOM 25871 N N . ALA A 1 68 ? -12.754 7.119 -4.110 1.00 0.00 346 ALA A N 17
ATOM 25872 C CA . ALA A 1 68 ? -12.177 6.698 -2.839 1.00 0.00 346 ALA A CA 17
ATOM 25873 C C . ALA A 1 68 ? -13.266 6.395 -1.816 1.00 0.00 346 ALA A C 17
ATOM 25874 O O . ALA A 1 68 ? -13.182 5.414 -1.075 1.00 0.00 346 ALA A O 17
ATOM 25881 N N . THR A 1 69 ? -14.289 7.243 -1.778 1.00 0.00 347 THR A N 17
ATOM 25882 C CA . THR A 1 69 ? -15.394 7.067 -0.844 1.00 0.00 347 THR A CA 17
ATOM 25883 C C . THR A 1 69 ? -15.951 5.650 -0.913 1.00 0.00 347 THR A C 17
ATOM 25884 O O . THR A 1 69 ? -15.868 4.891 0.053 1.00 0.00 347 THR A O 17
ATOM 25895 N N . LYS A 1 70 ? -16.520 5.297 -2.061 1.00 0.00 348 LYS A N 17
ATOM 25896 C CA . LYS A 1 70 ? -17.090 3.970 -2.257 1.00 0.00 348 LYS A CA 17
ATOM 25897 C C . LYS A 1 70 ? -16.171 2.893 -1.687 1.00 0.00 348 LYS A C 17
ATOM 25898 O O . LYS A 1 70 ? -16.542 2.176 -0.759 1.00 0.00 348 LYS A O 17
ATOM 25917 N N . ALA A 1 71 ? -14.971 2.788 -2.249 1.00 0.00 349 ALA A N 17
ATOM 25918 C CA . ALA A 1 71 ? -13.999 1.802 -1.794 1.00 0.00 349 ALA A CA 17
ATOM 25919 C C . ALA A 1 71 ? -14.071 1.617 -0.282 1.00 0.00 349 ALA A C 17
ATOM 25920 O O . ALA A 1 71 ? -14.218 0.499 0.210 1.00 0.00 349 ALA A O 17
ATOM 25927 N N . VAL A 1 72 ? -13.964 2.722 0.450 1.00 0.00 350 VAL A N 17
ATOM 25928 C CA . VAL A 1 72 ? -14.017 2.681 1.907 1.00 0.00 350 VAL A CA 17
ATOM 25929 C C . VAL A 1 72 ? -15.040 1.660 2.391 1.00 0.00 350 VAL A C 17
ATOM 25930 O O . VAL A 1 72 ? -14.699 0.707 3.093 1.00 0.00 350 VAL A O 17
ATOM 25943 N N . THR A 1 73 ? -16.297 1.863 2.011 1.00 0.00 351 THR A N 17
ATOM 25944 C CA . THR A 1 73 ? -17.371 0.961 2.407 1.00 0.00 351 THR A CA 17
ATOM 25945 C C . THR A 1 73 ? -17.318 -0.339 1.613 1.00 0.00 351 THR A C 17
ATOM 25946 O O . THR A 1 73 ? -17.263 -1.426 2.187 1.00 0.00 351 THR A O 17
ATOM 25957 N N . GLU A 1 74 ? -17.334 -0.219 0.289 1.00 0.00 352 GLU A N 17
ATOM 25958 C CA . GLU A 1 74 ? -17.287 -1.386 -0.584 1.00 0.00 352 GLU A CA 17
ATOM 25959 C C . GLU A 1 74 ? -16.232 -2.380 -0.108 1.00 0.00 352 GLU A C 17
ATOM 25960 O O . GLU A 1 74 ? -16.333 -3.579 -0.364 1.00 0.00 352 GLU A O 17
ATOM 25972 N N . MET A 1 75 ? -15.220 -1.872 0.587 1.00 0.00 353 MET A N 17
ATOM 25973 C CA . MET A 1 75 ? -14.146 -2.714 1.100 1.00 0.00 353 MET A CA 17
ATOM 25974 C C . MET A 1 75 ? -14.327 -2.978 2.592 1.00 0.00 353 MET A C 17
ATOM 25975 O O . MET A 1 75 ? -14.492 -4.122 3.014 1.00 0.00 353 MET A O 17
ATOM 25989 N N . ASN A 1 76 ? -14.295 -1.912 3.385 1.00 0.00 354 ASN A N 17
ATOM 25990 C CA . ASN A 1 76 ? -14.455 -2.029 4.830 1.00 0.00 354 ASN A CA 17
ATOM 25991 C C . ASN A 1 76 ? -15.537 -3.047 5.176 1.00 0.00 354 ASN A C 17
ATOM 25992 O O . ASN A 1 76 ? -16.727 -2.788 4.999 1.00 0.00 354 ASN A O 17
ATOM 26003 N N . GLY A 1 77 ? -15.115 -4.206 5.673 1.00 0.00 355 GLY A N 17
ATOM 26004 C CA . GLY A 1 77 ? -16.061 -5.245 6.037 1.00 0.00 355 GLY A CA 17
ATOM 26005 C C . GLY A 1 77 ? -15.900 -6.495 5.196 1.00 0.00 355 GLY A C 17
ATOM 26006 O O . GLY A 1 77 ? -16.554 -7.508 5.447 1.00 0.00 355 GLY A O 17
ATOM 26010 N N . ARG A 1 78 ? -15.030 -6.425 4.194 1.00 0.00 356 ARG A N 17
ATOM 26011 C CA . ARG A 1 78 ? -14.789 -7.560 3.311 1.00 0.00 356 ARG A CA 17
ATOM 26012 C C . ARG A 1 78 ? -13.573 -8.359 3.772 1.00 0.00 356 ARG A C 17
ATOM 26013 O O . ARG A 1 78 ? -12.486 -7.808 3.946 1.00 0.00 356 ARG A O 17
ATOM 26034 N N . ILE A 1 79 ? -13.767 -9.658 3.969 1.00 0.00 357 ILE A N 17
ATOM 26035 C CA . ILE A 1 79 ? -12.687 -10.533 4.410 1.00 0.00 357 ILE A CA 17
ATOM 26036 C C . ILE A 1 79 ? -11.869 -11.036 3.226 1.00 0.00 357 ILE A C 17
ATOM 26037 O O . ILE A 1 79 ? -12.386 -11.186 2.119 1.00 0.00 357 ILE A O 17
ATOM 26053 N N . VAL A 1 80 ? -10.588 -11.297 3.466 1.00 0.00 358 VAL A N 17
ATOM 26054 C CA . VAL A 1 80 ? -9.698 -11.787 2.420 1.00 0.00 358 VAL A CA 17
ATOM 26055 C C . VAL A 1 80 ? -8.889 -12.986 2.903 1.00 0.00 358 VAL A C 17
ATOM 26056 O O . VAL A 1 80 ? -8.697 -13.954 2.169 1.00 0.00 358 VAL A O 17
ATOM 26069 N N . ALA A 1 81 ? -8.419 -12.914 4.144 1.00 0.00 359 ALA A N 17
ATOM 26070 C CA . ALA A 1 81 ? -7.633 -13.994 4.727 1.00 0.00 359 ALA A CA 17
ATOM 26071 C C . ALA A 1 81 ? -8.223 -14.445 6.059 1.00 0.00 359 ALA A C 17
ATOM 26072 O O . ALA A 1 81 ? -8.797 -15.530 6.161 1.00 0.00 359 ALA A O 17
ATOM 26079 N N . THR A 1 82 ? -8.077 -13.607 7.080 1.00 0.00 360 THR A N 17
ATOM 26080 C CA . THR A 1 82 ? -8.594 -13.920 8.406 1.00 0.00 360 THR A CA 17
ATOM 26081 C C . THR A 1 82 ? -9.383 -12.749 8.980 1.00 0.00 360 THR A C 17
ATOM 26082 O O . THR A 1 82 ? -10.512 -12.915 9.444 1.00 0.00 360 THR A O 17
ATOM 26093 N N . LYS A 1 83 ? -8.784 -11.563 8.944 1.00 0.00 361 LYS A N 17
ATOM 26094 C CA . LYS A 1 83 ? -9.432 -10.362 9.458 1.00 0.00 361 LYS A CA 17
ATOM 26095 C C . LYS A 1 83 ? -9.925 -9.479 8.317 1.00 0.00 361 LYS A C 17
ATOM 26096 O O . LYS A 1 83 ? -9.375 -9.483 7.215 1.00 0.00 361 LYS A O 17
ATOM 26115 N N . PRO A 1 84 ? -10.985 -8.702 8.584 1.00 0.00 362 PRO A N 17
ATOM 26116 C CA . PRO A 1 84 ? -11.574 -7.798 7.592 1.00 0.00 362 PRO A CA 17
ATOM 26117 C C . PRO A 1 84 ? -10.718 -6.558 7.358 1.00 0.00 362 PRO A C 17
ATOM 26118 O O . PRO A 1 84 ? -10.060 -6.063 8.274 1.00 0.00 362 PRO A O 17
ATOM 26129 N N . LEU A 1 85 ? -10.730 -6.061 6.126 1.00 0.00 363 LEU A N 17
ATOM 26130 C CA . LEU A 1 85 ? -9.954 -4.877 5.771 1.00 0.00 363 LEU A CA 17
ATOM 26131 C C . LEU A 1 85 ? -10.637 -3.609 6.271 1.00 0.00 363 LEU A C 17
ATOM 26132 O O . LEU A 1 85 ? -11.433 -2.997 5.558 1.00 0.00 363 LEU A O 17
ATOM 26148 N N . TYR A 1 86 ? -10.318 -3.217 7.500 1.00 0.00 364 TYR A N 17
ATOM 26149 C CA . TYR A 1 86 ? -10.901 -2.021 8.096 1.00 0.00 364 TYR A CA 17
ATOM 26150 C C . TYR A 1 86 ? -10.442 -0.766 7.358 1.00 0.00 364 TYR A C 17
ATOM 26151 O O . TYR A 1 86 ? -9.382 -0.213 7.650 1.00 0.00 364 TYR A O 17
ATOM 26169 N N . VAL A 1 87 ? -11.251 -0.321 6.401 1.00 0.00 365 VAL A N 17
ATOM 26170 C CA . VAL A 1 87 ? -10.931 0.869 5.622 1.00 0.00 365 VAL A CA 17
ATOM 26171 C C . VAL A 1 87 ? -11.637 2.098 6.182 1.00 0.00 365 VAL A C 17
ATOM 26172 O O . VAL A 1 87 ? -12.714 1.995 6.768 1.00 0.00 365 VAL A O 17
ATOM 26185 N N . ALA A 1 88 ? -11.023 3.262 5.997 1.00 0.00 366 ALA A N 17
ATOM 26186 C CA . ALA A 1 88 ? -11.594 4.513 6.481 1.00 0.00 366 ALA A CA 17
ATOM 26187 C C . ALA A 1 88 ? -10.921 5.714 5.825 1.00 0.00 366 ALA A C 17
ATOM 26188 O O . ALA A 1 88 ? -9.866 5.584 5.204 1.00 0.00 366 ALA A O 17
ATOM 26195 N N . LEU A 1 89 ? -11.537 6.882 5.968 1.00 0.00 367 LEU A N 17
ATOM 26196 C CA . LEU A 1 89 ? -10.997 8.107 5.389 1.00 0.00 367 LEU A CA 17
ATOM 26197 C C . LEU A 1 89 ? -9.747 8.558 6.136 1.00 0.00 367 LEU A C 17
ATOM 26198 O O . LEU A 1 89 ? -9.656 8.417 7.356 1.00 0.00 367 LEU A O 17
ATOM 26214 N N . ALA A 1 90 ? -8.786 9.102 5.397 1.00 0.00 368 ALA A N 17
ATOM 26215 C CA . ALA A 1 90 ? -7.542 9.578 5.991 1.00 0.00 368 ALA A CA 17
ATOM 26216 C C . ALA A 1 90 ? -7.452 11.099 5.931 1.00 0.00 368 ALA A C 17
ATOM 26217 O O . ALA A 1 90 ? -7.505 11.773 6.959 1.00 0.00 368 ALA A O 17
ATOM 26224 N N . GLN A 1 91 ? -7.314 11.632 4.721 1.00 0.00 369 GLN A N 17
ATOM 26225 C CA . GLN A 1 91 ? -7.215 13.074 4.529 1.00 0.00 369 GLN A CA 17
ATOM 26226 C C . GLN A 1 91 ? -8.593 13.725 4.575 1.00 0.00 369 GLN A C 17
ATOM 26227 O O . GLN A 1 91 ? -9.421 13.513 3.689 1.00 0.00 369 GLN A O 17
ATOM 26241 N N . ARG A 1 92 ? -8.832 14.519 5.614 1.00 0.00 370 ARG A N 17
ATOM 26242 C CA . ARG A 1 92 ? -10.111 15.201 5.776 1.00 0.00 370 ARG A CA 17
ATOM 26243 C C . ARG A 1 92 ? -10.322 16.231 4.671 1.00 0.00 370 ARG A C 17
ATOM 26244 O O . ARG A 1 92 ? -11.395 16.305 4.073 1.00 0.00 370 ARG A O 17
ATOM 26265 N N . LYS A 1 93 ? -9.290 17.026 4.406 1.00 0.00 371 LYS A N 17
ATOM 26266 C CA . LYS A 1 93 ? -9.361 18.052 3.373 1.00 0.00 371 LYS A CA 17
ATOM 26267 C C . LYS A 1 93 ? -8.003 18.719 3.175 1.00 0.00 371 LYS A C 17
ATOM 26268 O O . LYS A 1 93 ? -7.279 18.969 4.137 1.00 0.00 371 LYS A O 17
ATOM 26287 N N . GLU A 1 94 ? -7.667 19.006 1.921 1.00 0.00 372 GLU A N 17
ATOM 26288 C CA . GLU A 1 94 ? -6.397 19.645 1.599 1.00 0.00 372 GLU A CA 17
ATOM 26289 C C . GLU A 1 94 ? -6.468 21.150 1.840 1.00 0.00 372 GLU A C 17
ATOM 26290 O O . GLU A 1 94 ? -7.552 21.730 1.888 1.00 0.00 372 GLU A O 17
ATOM 26302 N N . GLU A 1 95 ? -5.304 21.775 1.992 1.00 0.00 373 GLU A N 17
ATOM 26303 C CA . GLU A 1 95 ? -5.234 23.212 2.230 1.00 0.00 373 GLU A CA 17
ATOM 26304 C C . GLU A 1 95 ? -3.990 23.811 1.581 1.00 0.00 373 GLU A C 17
ATOM 26305 O O . GLU A 1 95 ? -2.895 23.261 1.689 1.00 0.00 373 GLU A O 17
ATOM 26317 N N . ARG A 1 96 ? -4.169 24.942 0.906 1.00 0.00 374 ARG A N 17
ATOM 26318 C CA . ARG A 1 96 ? -3.062 25.616 0.238 1.00 0.00 374 ARG A CA 17
ATOM 26319 C C . ARG A 1 96 ? -2.039 26.118 1.252 1.00 0.00 374 ARG A C 17
ATOM 26320 O O . ARG A 1 96 ? -2.251 27.136 1.910 1.00 0.00 374 ARG A O 17
ATOM 26341 N N . GLN A 1 97 ? -0.930 25.395 1.373 1.00 0.00 375 GLN A N 17
ATOM 26342 C CA . GLN A 1 97 ? 0.125 25.766 2.308 1.00 0.00 375 GLN A CA 17
ATOM 26343 C C . GLN A 1 97 ? 1.445 25.994 1.578 1.00 0.00 375 GLN A C 17
ATOM 26344 O O . GLN A 1 97 ? 1.766 25.288 0.622 1.00 0.00 375 GLN A O 17
ATOM 26358 N N . SER A 1 98 ? 2.205 26.985 2.034 1.00 0.00 376 SER A N 17
ATOM 26359 C CA . SER A 1 98 ? 3.488 27.308 1.421 1.00 0.00 376 SER A CA 17
ATOM 26360 C C . SER A 1 98 ? 4.281 28.273 2.298 1.00 0.00 376 SER A C 17
ATOM 26361 O O . SER A 1 98 ? 3.796 29.345 2.657 1.00 0.00 376 SER A O 17
ATOM 26369 N N . GLY A 1 99 ? 5.505 27.883 2.639 1.00 0.00 377 GLY A N 17
ATOM 26370 C CA . GLY A 1 99 ? 6.346 28.723 3.471 1.00 0.00 377 GLY A CA 17
ATOM 26371 C C . GLY A 1 99 ? 7.793 28.271 3.475 1.00 0.00 377 GLY A C 17
ATOM 26372 O O . GLY A 1 99 ? 8.094 27.080 3.396 1.00 0.00 377 GLY A O 17
ATOM 26376 N N . PRO A 1 100 ? 8.719 29.237 3.567 1.00 0.00 378 PRO A N 17
ATOM 26377 C CA . PRO A 1 100 ? 10.158 28.957 3.582 1.00 0.00 378 PRO A CA 17
ATOM 26378 C C . PRO A 1 100 ? 10.639 28.469 4.944 1.00 0.00 378 PRO A C 17
ATOM 26379 O O . PRO A 1 100 ? 11.539 27.633 5.032 1.00 0.00 378 PRO A O 17
ATOM 26390 N N . SER A 1 101 ? 10.034 28.995 6.004 1.00 0.00 379 SER A N 17
ATOM 26391 C CA . SER A 1 101 ? 10.404 28.615 7.362 1.00 0.00 379 SER A CA 17
ATOM 26392 C C . SER A 1 101 ? 9.608 27.396 7.821 1.00 0.00 379 SER A C 17
ATOM 26393 O O . SER A 1 101 ? 8.379 27.389 7.770 1.00 0.00 379 SER A O 17
ATOM 26401 N N . SER A 1 102 ? 10.321 26.367 8.269 1.00 0.00 380 SER A N 17
ATOM 26402 C CA . SER A 1 102 ? 9.683 25.141 8.733 1.00 0.00 380 SER A CA 17
ATOM 26403 C C . SER A 1 102 ? 9.282 25.259 10.201 1.00 0.00 380 SER A C 17
ATOM 26404 O O . SER A 1 102 ? 8.150 24.954 10.573 1.00 0.00 380 SER A O 17
ATOM 26412 N N . GLY A 1 103 ? 10.221 25.704 11.030 1.00 0.00 381 GLY A N 17
ATOM 26413 C CA . GLY A 1 103 ? 9.947 25.855 12.448 1.00 0.00 381 GLY A CA 17
ATOM 26414 C C . GLY A 1 103 ? 9.702 24.527 13.135 1.00 0.00 381 GLY A C 17
ATOM 26415 O O . GLY A 1 103 ? 10.484 23.588 12.984 1.00 0.00 381 GLY A O 17
ATOM 26419 N N . GLY A 1 1 ? -40.204 -5.688 6.771 1.00 0.00 279 GLY A N 18
ATOM 26420 C CA . GLY A 1 1 ? -38.758 -5.581 6.709 1.00 0.00 279 GLY A CA 18
ATOM 26421 C C . GLY A 1 1 ? -38.285 -4.816 5.490 1.00 0.00 279 GLY A C 18
ATOM 26422 O O . GLY A 1 1 ? -37.882 -5.413 4.491 1.00 0.00 279 GLY A O 18
ATOM 26426 N N . SER A 1 2 ? -38.334 -3.490 5.569 1.00 0.00 280 SER A N 18
ATOM 26427 C CA . SER A 1 2 ? -37.912 -2.642 4.460 1.00 0.00 280 SER A CA 18
ATOM 26428 C C . SER A 1 2 ? -37.572 -1.238 4.950 1.00 0.00 280 SER A C 18
ATOM 26429 O O . SER A 1 2 ? -38.316 -0.642 5.729 1.00 0.00 280 SER A O 18
ATOM 26437 N N . SER A 1 3 ? -36.441 -0.714 4.487 1.00 0.00 281 SER A N 18
ATOM 26438 C CA . SER A 1 3 ? -35.999 0.619 4.880 1.00 0.00 281 SER A CA 18
ATOM 26439 C C . SER A 1 3 ? -35.190 1.273 3.764 1.00 0.00 281 SER A C 18
ATOM 26440 O O . SER A 1 3 ? -34.181 0.732 3.313 1.00 0.00 281 SER A O 18
ATOM 26448 N N . GLY A 1 4 ? -35.641 2.444 3.323 1.00 0.00 282 GLY A N 18
ATOM 26449 C CA . GLY A 1 4 ? -34.949 3.154 2.264 1.00 0.00 282 GLY A CA 18
ATOM 26450 C C . GLY A 1 4 ? -34.202 4.371 2.773 1.00 0.00 282 GLY A C 18
ATOM 26451 O O . GLY A 1 4 ? -34.652 5.503 2.596 1.00 0.00 282 GLY A O 18
ATOM 26455 N N . SER A 1 5 ? -33.059 4.138 3.410 1.00 0.00 283 SER A N 18
ATOM 26456 C CA . SER A 1 5 ? -32.251 5.224 3.952 1.00 0.00 283 SER A CA 18
ATOM 26457 C C . SER A 1 5 ? -31.551 5.991 2.834 1.00 0.00 283 SER A C 18
ATOM 26458 O O . SER A 1 5 ? -30.566 5.520 2.266 1.00 0.00 283 SER A O 18
ATOM 26466 N N . SER A 1 6 ? -32.068 7.175 2.524 1.00 0.00 284 SER A N 18
ATOM 26467 C CA . SER A 1 6 ? -31.497 8.007 1.472 1.00 0.00 284 SER A CA 18
ATOM 26468 C C . SER A 1 6 ? -30.011 8.251 1.719 1.00 0.00 284 SER A C 18
ATOM 26469 O O . SER A 1 6 ? -29.172 7.960 0.868 1.00 0.00 284 SER A O 18
ATOM 26477 N N . GLY A 1 7 ? -29.693 8.789 2.893 1.00 0.00 285 GLY A N 18
ATOM 26478 C CA . GLY A 1 7 ? -28.310 9.064 3.233 1.00 0.00 285 GLY A CA 18
ATOM 26479 C C . GLY A 1 7 ? -27.802 10.346 2.603 1.00 0.00 285 GLY A C 18
ATOM 26480 O O . GLY A 1 7 ? -28.303 10.776 1.564 1.00 0.00 285 GLY A O 18
ATOM 26484 N N . ASP A 1 8 ? -26.806 10.958 3.234 1.00 0.00 286 ASP A N 18
ATOM 26485 C CA . ASP A 1 8 ? -26.230 12.199 2.729 1.00 0.00 286 ASP A CA 18
ATOM 26486 C C . ASP A 1 8 ? -24.707 12.167 2.817 1.00 0.00 286 ASP A C 18
ATOM 26487 O O . ASP A 1 8 ? -24.137 12.252 3.904 1.00 0.00 286 ASP A O 18
ATOM 26496 N N . ARG A 1 9 ? -24.056 12.043 1.665 1.00 0.00 287 ARG A N 18
ATOM 26497 C CA . ARG A 1 9 ? -22.600 11.997 1.612 1.00 0.00 287 ARG A CA 18
ATOM 26498 C C . ARG A 1 9 ? -22.012 13.405 1.597 1.00 0.00 287 ARG A C 18
ATOM 26499 O O . ARG A 1 9 ? -21.927 14.041 0.546 1.00 0.00 287 ARG A O 18
ATOM 26520 N N . ILE A 1 10 ? -21.608 13.885 2.768 1.00 0.00 288 ILE A N 18
ATOM 26521 C CA . ILE A 1 10 ? -21.028 15.216 2.889 1.00 0.00 288 ILE A CA 18
ATOM 26522 C C . ILE A 1 10 ? -19.602 15.246 2.350 1.00 0.00 288 ILE A C 18
ATOM 26523 O O . ILE A 1 10 ? -18.636 15.177 3.111 1.00 0.00 288 ILE A O 18
ATOM 26539 N N . THR A 1 11 ? -19.476 15.350 1.030 1.00 0.00 289 THR A N 18
ATOM 26540 C CA . THR A 1 11 ? -18.168 15.390 0.388 1.00 0.00 289 THR A CA 18
ATOM 26541 C C . THR A 1 11 ? -17.689 16.825 0.204 1.00 0.00 289 THR A C 18
ATOM 26542 O O . THR A 1 11 ? -17.183 17.189 -0.857 1.00 0.00 289 THR A O 18
ATOM 26553 N N . ARG A 1 12 ? -17.851 17.636 1.245 1.00 0.00 290 ARG A N 18
ATOM 26554 C CA . ARG A 1 12 ? -17.435 19.032 1.198 1.00 0.00 290 ARG A CA 18
ATOM 26555 C C . ARG A 1 12 ? -15.944 19.145 0.890 1.00 0.00 290 ARG A C 18
ATOM 26556 O O . ARG A 1 12 ? -15.547 19.805 -0.070 1.00 0.00 290 ARG A O 18
ATOM 26577 N N . TYR A 1 13 ? -15.125 18.498 1.712 1.00 0.00 291 TYR A N 18
ATOM 26578 C CA . TYR A 1 13 ? -13.679 18.528 1.529 1.00 0.00 291 TYR A CA 18
ATOM 26579 C C . TYR A 1 13 ? -13.216 17.365 0.658 1.00 0.00 291 TYR A C 18
ATOM 26580 O O . TYR A 1 13 ? -13.759 16.263 0.735 1.00 0.00 291 TYR A O 18
ATOM 26598 N N . GLN A 1 14 ? -12.208 17.619 -0.170 1.00 0.00 292 GLN A N 18
ATOM 26599 C CA . GLN A 1 14 ? -11.670 16.594 -1.057 1.00 0.00 292 GLN A CA 18
ATOM 26600 C C . GLN A 1 14 ? -10.748 15.646 -0.297 1.00 0.00 292 GLN A C 18
ATOM 26601 O O . GLN A 1 14 ? -9.686 16.046 0.180 1.00 0.00 292 GLN A O 18
ATOM 26615 N N . VAL A 1 15 ? -11.161 14.387 -0.188 1.00 0.00 293 VAL A N 18
ATOM 26616 C CA . VAL A 1 15 ? -10.371 13.382 0.513 1.00 0.00 293 VAL A CA 18
ATOM 26617 C C . VAL A 1 15 ? -10.266 12.098 -0.303 1.00 0.00 293 VAL A C 18
ATOM 26618 O O . VAL A 1 15 ? -11.264 11.418 -0.542 1.00 0.00 293 VAL A O 18
ATOM 26631 N N . VAL A 1 16 ? -9.049 11.772 -0.728 1.00 0.00 294 VAL A N 18
ATOM 26632 C CA . VAL A 1 16 ? -8.812 10.569 -1.516 1.00 0.00 294 VAL A CA 18
ATOM 26633 C C . VAL A 1 16 ? -7.922 9.585 -0.764 1.00 0.00 294 VAL A C 18
ATOM 26634 O O . VAL A 1 16 ? -7.952 8.383 -1.022 1.00 0.00 294 VAL A O 18
ATOM 26647 N N . ASN A 1 17 ? -7.131 10.106 0.169 1.00 0.00 295 ASN A N 18
ATOM 26648 C CA . ASN A 1 17 ? -6.232 9.273 0.959 1.00 0.00 295 ASN A CA 18
ATOM 26649 C C . ASN A 1 17 ? -7.018 8.343 1.878 1.00 0.00 295 ASN A C 18
ATOM 26650 O O . ASN A 1 17 ? -7.550 8.770 2.904 1.00 0.00 295 ASN A O 18
ATOM 26661 N N . LEU A 1 18 ? -7.088 7.071 1.504 1.00 0.00 296 LEU A N 18
ATOM 26662 C CA . LEU A 1 18 ? -7.809 6.079 2.294 1.00 0.00 296 LEU A CA 18
ATOM 26663 C C . LEU A 1 18 ? -6.863 5.344 3.239 1.00 0.00 296 LEU A C 18
ATOM 26664 O O . LEU A 1 18 ? -5.782 4.911 2.839 1.00 0.00 296 LEU A O 18
ATOM 26680 N N . TYR A 1 19 ? -7.279 5.204 4.493 1.00 0.00 297 TYR A N 18
ATOM 26681 C CA . TYR A 1 19 ? -6.469 4.522 5.495 1.00 0.00 297 TYR A CA 18
ATOM 26682 C C . TYR A 1 19 ? -6.894 3.063 5.638 1.00 0.00 297 TYR A C 18
ATOM 26683 O O . TYR A 1 19 ? -8.005 2.768 6.078 1.00 0.00 297 TYR A O 18
ATOM 26701 N N . VAL A 1 20 ? -6.001 2.154 5.262 1.00 0.00 298 VAL A N 18
ATOM 26702 C CA . VAL A 1 20 ? -6.281 0.725 5.349 1.00 0.00 298 VAL A CA 18
ATOM 26703 C C . VAL A 1 20 ? -5.668 0.121 6.607 1.00 0.00 298 VAL A C 18
ATOM 26704 O O . VAL A 1 20 ? -4.546 0.456 6.988 1.00 0.00 298 VAL A O 18
ATOM 26717 N N . LYS A 1 21 ? -6.412 -0.772 7.250 1.00 0.00 299 LYS A N 18
ATOM 26718 C CA . LYS A 1 21 ? -5.943 -1.427 8.466 1.00 0.00 299 LYS A CA 18
ATOM 26719 C C . LYS A 1 21 ? -6.276 -2.915 8.446 1.00 0.00 299 LYS A C 18
ATOM 26720 O O . LYS A 1 21 ? -7.106 -3.364 7.656 1.00 0.00 299 LYS A O 18
ATOM 26739 N N . ASN A 1 22 ? -5.625 -3.674 9.321 1.00 0.00 300 ASN A N 18
ATOM 26740 C CA . ASN A 1 22 ? -5.854 -5.112 9.404 1.00 0.00 300 ASN A CA 18
ATOM 26741 C C . ASN A 1 22 ? -5.450 -5.803 8.105 1.00 0.00 300 ASN A C 18
ATOM 26742 O O . ASN A 1 22 ? -6.211 -6.595 7.548 1.00 0.00 300 ASN A O 18
ATOM 26753 N N . LEU A 1 23 ? -4.248 -5.498 7.629 1.00 0.00 301 LEU A N 18
ATOM 26754 C CA . LEU A 1 23 ? -3.741 -6.090 6.395 1.00 0.00 301 LEU A CA 18
ATOM 26755 C C . LEU A 1 23 ? -3.031 -7.410 6.677 1.00 0.00 301 LEU A C 18
ATOM 26756 O O . LEU A 1 23 ? -1.993 -7.439 7.339 1.00 0.00 301 LEU A O 18
ATOM 26772 N N . ASP A 1 24 ? -3.594 -8.500 6.167 1.00 0.00 302 ASP A N 18
ATOM 26773 C CA . ASP A 1 24 ? -3.013 -9.823 6.360 1.00 0.00 302 ASP A CA 18
ATOM 26774 C C . ASP A 1 24 ? -1.550 -9.842 5.929 1.00 0.00 302 ASP A C 18
ATOM 26775 O O . ASP A 1 24 ? -1.181 -9.234 4.924 1.00 0.00 302 ASP A O 18
ATOM 26784 N N . ASP A 1 25 ? -0.722 -10.543 6.695 1.00 0.00 303 ASP A N 18
ATOM 26785 C CA . ASP A 1 25 ? 0.702 -10.641 6.393 1.00 0.00 303 ASP A CA 18
ATOM 26786 C C . ASP A 1 25 ? 0.921 -11.047 4.939 1.00 0.00 303 ASP A C 18
ATOM 26787 O O . ASP A 1 25 ? 1.792 -10.507 4.257 1.00 0.00 303 ASP A O 18
ATOM 26796 N N . GLY A 1 26 ? 0.125 -12.003 4.469 1.00 0.00 304 GLY A N 18
ATOM 26797 C CA . GLY A 1 26 ? 0.249 -12.466 3.099 1.00 0.00 304 GLY A CA 18
ATOM 26798 C C . GLY A 1 26 ? 0.041 -11.354 2.091 1.00 0.00 304 GLY A C 18
ATOM 26799 O O . GLY A 1 26 ? 0.611 -11.382 1.000 1.00 0.00 304 GLY A O 18
ATOM 26803 N N . ILE A 1 27 ? -0.778 -10.373 2.455 1.00 0.00 305 ILE A N 18
ATOM 26804 C CA . ILE A 1 27 ? -1.061 -9.247 1.573 1.00 0.00 305 ILE A CA 18
ATOM 26805 C C . ILE A 1 27 ? 0.138 -8.310 1.476 1.00 0.00 305 ILE A C 18
ATOM 26806 O O . ILE A 1 27 ? 0.710 -7.910 2.491 1.00 0.00 305 ILE A O 18
ATOM 26822 N N . ASP A 1 28 ? 0.513 -7.962 0.250 1.00 0.00 306 ASP A N 18
ATOM 26823 C CA . ASP A 1 28 ? 1.643 -7.069 0.021 1.00 0.00 306 ASP A CA 18
ATOM 26824 C C . ASP A 1 28 ? 1.179 -5.754 -0.598 1.00 0.00 306 ASP A C 18
ATOM 26825 O O . ASP A 1 28 ? -0.014 -5.550 -0.824 1.00 0.00 306 ASP A O 18
ATOM 26834 N N . ASP A 1 29 ? 2.129 -4.866 -0.869 1.00 0.00 307 ASP A N 18
ATOM 26835 C CA . ASP A 1 29 ? 1.818 -3.571 -1.462 1.00 0.00 307 ASP A CA 18
ATOM 26836 C C . ASP A 1 29 ? 0.990 -3.739 -2.731 1.00 0.00 307 ASP A C 18
ATOM 26837 O O . ASP A 1 29 ? -0.003 -3.040 -2.933 1.00 0.00 307 ASP A O 18
ATOM 26846 N N . GLU A 1 30 ? 1.405 -4.670 -3.584 1.00 0.00 308 GLU A N 18
ATOM 26847 C CA . GLU A 1 30 ? 0.701 -4.928 -4.835 1.00 0.00 308 GLU A CA 18
ATOM 26848 C C . GLU A 1 30 ? -0.730 -5.386 -4.570 1.00 0.00 308 GLU A C 18
ATOM 26849 O O . GLU A 1 30 ? -1.684 -4.807 -5.090 1.00 0.00 308 GLU A O 18
ATOM 26861 N N . ARG A 1 31 ? -0.870 -6.429 -3.758 1.00 0.00 309 ARG A N 18
ATOM 26862 C CA . ARG A 1 31 ? -2.184 -6.966 -3.425 1.00 0.00 309 ARG A CA 18
ATOM 26863 C C . ARG A 1 31 ? -3.148 -5.847 -3.043 1.00 0.00 309 ARG A C 18
ATOM 26864 O O . ARG A 1 31 ? -4.281 -5.797 -3.526 1.00 0.00 309 ARG A O 18
ATOM 26885 N N . LEU A 1 32 ? -2.693 -4.951 -2.174 1.00 0.00 310 LEU A N 18
ATOM 26886 C CA . LEU A 1 32 ? -3.515 -3.832 -1.727 1.00 0.00 310 LEU A CA 18
ATOM 26887 C C . LEU A 1 32 ? -4.051 -3.041 -2.916 1.00 0.00 310 LEU A C 18
ATOM 26888 O O . LEU A 1 32 ? -5.225 -3.153 -3.270 1.00 0.00 310 LEU A O 18
ATOM 26904 N N . ARG A 1 33 ? -3.183 -2.243 -3.529 1.00 0.00 311 ARG A N 18
ATOM 26905 C CA . ARG A 1 33 ? -3.570 -1.434 -4.679 1.00 0.00 311 ARG A CA 18
ATOM 26906 C C . ARG A 1 33 ? -4.305 -2.279 -5.716 1.00 0.00 311 ARG A C 18
ATOM 26907 O O . ARG A 1 33 ? -5.099 -1.763 -6.502 1.00 0.00 311 ARG A O 18
ATOM 26928 N N . LYS A 1 34 ? -4.034 -3.579 -5.711 1.00 0.00 312 LYS A N 18
ATOM 26929 C CA . LYS A 1 34 ? -4.669 -4.497 -6.649 1.00 0.00 312 LYS A CA 18
ATOM 26930 C C . LYS A 1 34 ? -6.085 -4.842 -6.199 1.00 0.00 312 LYS A C 18
ATOM 26931 O O . LYS A 1 34 ? -6.972 -5.061 -7.023 1.00 0.00 312 LYS A O 18
ATOM 26950 N N . ALA A 1 35 ? -6.289 -4.888 -4.887 1.00 0.00 313 ALA A N 18
ATOM 26951 C CA . ALA A 1 35 ? -7.597 -5.203 -4.327 1.00 0.00 313 ALA A CA 18
ATOM 26952 C C . ALA A 1 35 ? -8.416 -3.936 -4.099 1.00 0.00 313 ALA A C 18
ATOM 26953 O O . ALA A 1 35 ? -9.415 -3.952 -3.379 1.00 0.00 313 ALA A O 18
ATOM 26960 N N . PHE A 1 36 ? -7.986 -2.841 -4.716 1.00 0.00 314 PHE A N 18
ATOM 26961 C CA . PHE A 1 36 ? -8.679 -1.565 -4.578 1.00 0.00 314 PHE A CA 18
ATOM 26962 C C . PHE A 1 36 ? -8.969 -0.953 -5.946 1.00 0.00 314 PHE A C 18
ATOM 26963 O O . PHE A 1 36 ? -9.938 -0.212 -6.113 1.00 0.00 314 PHE A O 18
ATOM 26980 N N . SER A 1 37 ? -8.123 -1.269 -6.920 1.00 0.00 315 SER A N 18
ATOM 26981 C CA . SER A 1 37 ? -8.285 -0.748 -8.273 1.00 0.00 315 SER A CA 18
ATOM 26982 C C . SER A 1 37 ? -9.710 -0.964 -8.771 1.00 0.00 315 SER A C 18
ATOM 26983 O O . SER A 1 37 ? -10.342 -0.068 -9.331 1.00 0.00 315 SER A O 18
ATOM 26991 N N . PRO A 1 38 ? -10.230 -2.183 -8.563 1.00 0.00 316 PRO A N 18
ATOM 26992 C CA . PRO A 1 38 ? -11.587 -2.547 -8.982 1.00 0.00 316 PRO A CA 18
ATOM 26993 C C . PRO A 1 38 ? -12.621 -1.505 -8.569 1.00 0.00 316 PRO A C 18
ATOM 26994 O O . PRO A 1 38 ? -13.736 -1.482 -9.089 1.00 0.00 316 PRO A O 18
ATOM 27005 N N . PHE A 1 39 ? -12.243 -0.643 -7.630 1.00 0.00 317 PHE A N 18
ATOM 27006 C CA . PHE A 1 39 ? -13.138 0.401 -7.146 1.00 0.00 317 PHE A CA 18
ATOM 27007 C C . PHE A 1 39 ? -12.822 1.739 -7.809 1.00 0.00 317 PHE A C 18
ATOM 27008 O O . PHE A 1 39 ? -13.723 2.486 -8.185 1.00 0.00 317 PHE A O 18
ATOM 27025 N N . GLY A 1 40 ? -11.533 2.033 -7.948 1.00 0.00 318 GLY A N 18
ATOM 27026 C CA . GLY A 1 40 ? -11.119 3.280 -8.564 1.00 0.00 318 GLY A CA 18
ATOM 27027 C C . GLY A 1 40 ? -9.686 3.236 -9.056 1.00 0.00 318 GLY A C 18
ATOM 27028 O O . GLY A 1 40 ? -8.942 2.306 -8.744 1.00 0.00 318 GLY A O 18
ATOM 27032 N N . THR A 1 41 ? -9.296 4.245 -9.830 1.00 0.00 319 THR A N 18
ATOM 27033 C CA . THR A 1 41 ? -7.943 4.317 -10.368 1.00 0.00 319 THR A CA 18
ATOM 27034 C C . THR A 1 41 ? -6.978 4.915 -9.352 1.00 0.00 319 THR A C 18
ATOM 27035 O O . THR A 1 41 ? -6.868 6.135 -9.229 1.00 0.00 319 THR A O 18
ATOM 27046 N N . ILE A 1 42 ? -6.279 4.049 -8.625 1.00 0.00 320 ILE A N 18
ATOM 27047 C CA . ILE A 1 42 ? -5.321 4.493 -7.620 1.00 0.00 320 ILE A CA 18
ATOM 27048 C C . ILE A 1 42 ? -4.149 5.226 -8.264 1.00 0.00 320 ILE A C 18
ATOM 27049 O O . ILE A 1 42 ? -3.727 4.893 -9.372 1.00 0.00 320 ILE A O 18
ATOM 27065 N N . THR A 1 43 ? -3.625 6.226 -7.562 1.00 0.00 321 THR A N 18
ATOM 27066 C CA . THR A 1 43 ? -2.501 7.006 -8.064 1.00 0.00 321 THR A CA 18
ATOM 27067 C C . THR A 1 43 ? -1.282 6.856 -7.162 1.00 0.00 321 THR A C 18
ATOM 27068 O O . THR A 1 43 ? -0.143 6.966 -7.617 1.00 0.00 321 THR A O 18
ATOM 27079 N N . SER A 1 44 ? -1.527 6.604 -5.880 1.00 0.00 322 SER A N 18
ATOM 27080 C CA . SER A 1 44 ? -0.448 6.442 -4.912 1.00 0.00 322 SER A CA 18
ATOM 27081 C C . SER A 1 44 ? -0.884 5.547 -3.756 1.00 0.00 322 SER A C 18
ATOM 27082 O O . SER A 1 44 ? -1.706 5.940 -2.929 1.00 0.00 322 SER A O 18
ATOM 27090 N N . ALA A 1 45 ? -0.327 4.342 -3.707 1.00 0.00 323 ALA A N 18
ATOM 27091 C CA . ALA A 1 45 ? -0.656 3.391 -2.652 1.00 0.00 323 ALA A CA 18
ATOM 27092 C C . ALA A 1 45 ? 0.606 2.793 -2.039 1.00 0.00 323 ALA A C 18
ATOM 27093 O O . ALA A 1 45 ? 1.585 2.531 -2.738 1.00 0.00 323 ALA A O 18
ATOM 27100 N N . LYS A 1 46 ? 0.577 2.580 -0.728 1.00 0.00 324 LYS A N 18
ATOM 27101 C CA . LYS A 1 46 ? 1.718 2.012 -0.019 1.00 0.00 324 LYS A CA 18
ATOM 27102 C C . LYS A 1 46 ? 1.268 1.294 1.249 1.00 0.00 324 LYS A C 18
ATOM 27103 O O . LYS A 1 46 ? 0.111 1.397 1.656 1.00 0.00 324 LYS A O 18
ATOM 27122 N N . VAL A 1 47 ? 2.191 0.567 1.871 1.00 0.00 325 VAL A N 18
ATOM 27123 C CA . VAL A 1 47 ? 1.890 -0.166 3.095 1.00 0.00 325 VAL A CA 18
ATOM 27124 C C . VAL A 1 47 ? 2.912 0.139 4.184 1.00 0.00 325 VAL A C 18
ATOM 27125 O O . VAL A 1 47 ? 4.109 -0.080 4.005 1.00 0.00 325 VAL A O 18
ATOM 27138 N N . MET A 1 48 ? 2.430 0.646 5.315 1.00 0.00 326 MET A N 18
ATOM 27139 C CA . MET A 1 48 ? 3.303 0.980 6.435 1.00 0.00 326 MET A CA 18
ATOM 27140 C C . MET A 1 48 ? 3.753 -0.280 7.167 1.00 0.00 326 MET A C 18
ATOM 27141 O O . MET A 1 48 ? 2.935 -1.007 7.730 1.00 0.00 326 MET A O 18
ATOM 27155 N N . MET A 1 49 ? 5.058 -0.531 7.156 1.00 0.00 327 MET A N 18
ATOM 27156 C CA . MET A 1 49 ? 5.616 -1.703 7.821 1.00 0.00 327 MET A CA 18
ATOM 27157 C C . MET A 1 49 ? 6.748 -1.306 8.763 1.00 0.00 327 MET A C 18
ATOM 27158 O O . MET A 1 49 ? 7.213 -0.166 8.743 1.00 0.00 327 MET A O 18
ATOM 27172 N N . GLU A 1 50 ? 7.185 -2.252 9.588 1.00 0.00 328 GLU A N 18
ATOM 27173 C CA . GLU A 1 50 ? 8.262 -1.999 10.538 1.00 0.00 328 GLU A CA 18
ATOM 27174 C C . GLU A 1 50 ? 9.614 -2.386 9.945 1.00 0.00 328 GLU A C 18
ATOM 27175 O O . GLU A 1 50 ? 10.465 -1.531 9.703 1.00 0.00 328 GLU A O 18
ATOM 27187 N N . GLY A 1 51 ? 9.803 -3.681 9.713 1.00 0.00 329 GLY A N 18
ATOM 27188 C CA . GLY A 1 51 ? 11.053 -4.159 9.151 1.00 0.00 329 GLY A CA 18
ATOM 27189 C C . GLY A 1 51 ? 10.917 -5.530 8.518 1.00 0.00 329 GLY A C 18
ATOM 27190 O O . GLY A 1 51 ? 11.295 -5.729 7.364 1.00 0.00 329 GLY A O 18
ATOM 27194 N N . GLY A 1 52 ? 10.376 -6.479 9.275 1.00 0.00 330 GLY A N 18
ATOM 27195 C CA . GLY A 1 52 ? 10.203 -7.827 8.765 1.00 0.00 330 GLY A CA 18
ATOM 27196 C C . GLY A 1 52 ? 8.815 -8.374 9.032 1.00 0.00 330 GLY A C 18
ATOM 27197 O O . GLY A 1 52 ? 8.636 -9.581 9.193 1.00 0.00 330 GLY A O 18
ATOM 27201 N N . ARG A 1 53 ? 7.829 -7.483 9.079 1.00 0.00 331 ARG A N 18
ATOM 27202 C CA . ARG A 1 53 ? 6.450 -7.884 9.331 1.00 0.00 331 ARG A CA 18
ATOM 27203 C C . ARG A 1 53 ? 5.490 -6.731 9.051 1.00 0.00 331 ARG A C 18
ATOM 27204 O O . ARG A 1 53 ? 5.520 -5.706 9.731 1.00 0.00 331 ARG A O 18
ATOM 27225 N N . SER A 1 54 ? 4.639 -6.908 8.045 1.00 0.00 332 SER A N 18
ATOM 27226 C CA . SER A 1 54 ? 3.673 -5.881 7.672 1.00 0.00 332 SER A CA 18
ATOM 27227 C C . SER A 1 54 ? 2.818 -5.478 8.870 1.00 0.00 332 SER A C 18
ATOM 27228 O O . SER A 1 54 ? 1.921 -6.213 9.283 1.00 0.00 332 SER A O 18
ATOM 27236 N N . LYS A 1 55 ? 3.104 -4.305 9.425 1.00 0.00 333 LYS A N 18
ATOM 27237 C CA . LYS A 1 55 ? 2.363 -3.801 10.575 1.00 0.00 333 LYS A CA 18
ATOM 27238 C C . LYS A 1 55 ? 0.897 -4.217 10.502 1.00 0.00 333 LYS A C 18
ATOM 27239 O O . LYS A 1 55 ? 0.369 -4.830 11.429 1.00 0.00 333 LYS A O 18
ATOM 27258 N N . GLY A 1 56 ? 0.246 -3.879 9.393 1.00 0.00 334 GLY A N 18
ATOM 27259 C CA . GLY A 1 56 ? -1.153 -4.227 9.220 1.00 0.00 334 GLY A CA 18
ATOM 27260 C C . GLY A 1 56 ? -2.002 -3.035 8.826 1.00 0.00 334 GLY A C 18
ATOM 27261 O O . GLY A 1 56 ? -3.187 -2.971 9.155 1.00 0.00 334 GLY A O 18
ATOM 27265 N N . PHE A 1 57 ? -1.396 -2.086 8.121 1.00 0.00 335 PHE A N 18
ATOM 27266 C CA . PHE A 1 57 ? -2.103 -0.888 7.684 1.00 0.00 335 PHE A CA 18
ATOM 27267 C C . PHE A 1 57 ? -1.317 -0.157 6.600 1.00 0.00 335 PHE A C 18
ATOM 27268 O O . PHE A 1 57 ? -0.102 -0.313 6.487 1.00 0.00 335 PHE A O 18
ATOM 27285 N N . GLY A 1 58 ? -2.021 0.643 5.803 1.00 0.00 336 GLY A N 18
ATOM 27286 C CA . GLY A 1 58 ? -1.373 1.386 4.738 1.00 0.00 336 GLY A CA 18
ATOM 27287 C C . GLY A 1 58 ? -2.195 2.573 4.277 1.00 0.00 336 GLY A C 18
ATOM 27288 O O . GLY A 1 58 ? -3.157 2.966 4.938 1.00 0.00 336 GLY A O 18
ATOM 27292 N N . PHE A 1 59 ? -1.815 3.148 3.141 1.00 0.00 337 PHE A N 18
ATOM 27293 C CA . PHE A 1 59 ? -2.522 4.300 2.593 1.00 0.00 337 PHE A CA 18
ATOM 27294 C C . PHE A 1 59 ? -2.750 4.135 1.094 1.00 0.00 337 PHE A C 18
ATOM 27295 O O . PHE A 1 59 ? -1.803 3.971 0.324 1.00 0.00 337 PHE A O 18
ATOM 27312 N N . VAL A 1 60 ? -4.014 4.181 0.685 1.00 0.00 338 VAL A N 18
ATOM 27313 C CA . VAL A 1 60 ? -4.369 4.037 -0.722 1.00 0.00 338 VAL A CA 18
ATOM 27314 C C . VAL A 1 60 ? -5.014 5.310 -1.259 1.00 0.00 338 VAL A C 18
ATOM 27315 O O . VAL A 1 60 ? -6.210 5.537 -1.072 1.00 0.00 338 VAL A O 18
ATOM 27328 N N . CYS A 1 61 ? -4.216 6.135 -1.926 1.00 0.00 339 CYS A N 18
ATOM 27329 C CA . CYS A 1 61 ? -4.710 7.386 -2.490 1.00 0.00 339 CYS A CA 18
ATOM 27330 C C . CYS A 1 61 ? -5.283 7.164 -3.886 1.00 0.00 339 CYS A C 18
ATOM 27331 O O . CYS A 1 61 ? -4.691 6.463 -4.707 1.00 0.00 339 CYS A O 18
ATOM 27339 N N . PHE A 1 62 ? -6.439 7.765 -4.148 1.00 0.00 340 PHE A N 18
ATOM 27340 C CA . PHE A 1 62 ? -7.094 7.631 -5.444 1.00 0.00 340 PHE A CA 18
ATOM 27341 C C . PHE A 1 62 ? -6.995 8.929 -6.240 1.00 0.00 340 PHE A C 18
ATOM 27342 O O . PHE A 1 62 ? -6.452 9.924 -5.761 1.00 0.00 340 PHE A O 18
ATOM 27359 N N . SER A 1 63 ? -7.524 8.911 -7.460 1.00 0.00 341 SER A N 18
ATOM 27360 C CA . SER A 1 63 ? -7.492 10.084 -8.325 1.00 0.00 341 SER A CA 18
ATOM 27361 C C . SER A 1 63 ? -8.633 11.039 -7.986 1.00 0.00 341 SER A C 18
ATOM 27362 O O . SER A 1 63 ? -8.473 12.259 -8.045 1.00 0.00 341 SER A O 18
ATOM 27370 N N . SER A 1 64 ? -9.783 10.476 -7.633 1.00 0.00 342 SER A N 18
ATOM 27371 C CA . SER A 1 64 ? -10.952 11.277 -7.288 1.00 0.00 342 SER A CA 18
ATOM 27372 C C . SER A 1 64 ? -11.603 10.764 -6.007 1.00 0.00 342 SER A C 18
ATOM 27373 O O . SER A 1 64 ? -11.811 9.565 -5.823 1.00 0.00 342 SER A O 18
ATOM 27381 N N . PRO A 1 65 ? -11.934 11.694 -5.099 1.00 0.00 343 PRO A N 18
ATOM 27382 C CA . PRO A 1 65 ? -12.567 11.362 -3.819 1.00 0.00 343 PRO A CA 18
ATOM 27383 C C . PRO A 1 65 ? -13.721 10.378 -3.981 1.00 0.00 343 PRO A C 18
ATOM 27384 O O . PRO A 1 65 ? -13.701 9.286 -3.415 1.00 0.00 343 PRO A O 18
ATOM 27395 N N . GLU A 1 66 ? -14.724 10.773 -4.759 1.00 0.00 344 GLU A N 18
ATOM 27396 C CA . GLU A 1 66 ? -15.886 9.924 -4.994 1.00 0.00 344 GLU A CA 18
ATOM 27397 C C . GLU A 1 66 ? -15.473 8.462 -5.136 1.00 0.00 344 GLU A C 18
ATOM 27398 O O . GLU A 1 66 ? -15.944 7.599 -4.397 1.00 0.00 344 GLU A O 18
ATOM 27410 N N . GLU A 1 67 ? -14.590 8.193 -6.093 1.00 0.00 345 GLU A N 18
ATOM 27411 C CA . GLU A 1 67 ? -14.114 6.836 -6.333 1.00 0.00 345 GLU A CA 18
ATOM 27412 C C . GLU A 1 67 ? -13.553 6.222 -5.053 1.00 0.00 345 GLU A C 18
ATOM 27413 O O . GLU A 1 67 ? -13.854 5.077 -4.718 1.00 0.00 345 GLU A O 18
ATOM 27425 N N . ALA A 1 68 ? -12.735 6.992 -4.344 1.00 0.00 346 ALA A N 18
ATOM 27426 C CA . ALA A 1 68 ? -12.132 6.526 -3.101 1.00 0.00 346 ALA A CA 18
ATOM 27427 C C . ALA A 1 68 ? -13.201 6.151 -2.080 1.00 0.00 346 ALA A C 18
ATOM 27428 O O . ALA A 1 68 ? -13.131 5.094 -1.452 1.00 0.00 346 ALA A O 18
ATOM 27435 N N . THR A 1 69 ? -14.190 7.024 -1.917 1.00 0.00 347 THR A N 18
ATOM 27436 C CA . THR A 1 69 ? -15.273 6.785 -0.971 1.00 0.00 347 THR A CA 18
ATOM 27437 C C . THR A 1 69 ? -15.801 5.360 -1.088 1.00 0.00 347 THR A C 18
ATOM 27438 O O . THR A 1 69 ? -15.699 4.569 -0.150 1.00 0.00 347 THR A O 18
ATOM 27449 N N . LYS A 1 70 ? -16.367 5.038 -2.247 1.00 0.00 348 LYS A N 18
ATOM 27450 C CA . LYS A 1 70 ? -16.911 3.707 -2.489 1.00 0.00 348 LYS A CA 18
ATOM 27451 C C . LYS A 1 70 ? -16.038 2.637 -1.841 1.00 0.00 348 LYS A C 18
ATOM 27452 O O . LYS A 1 70 ? -16.464 1.954 -0.910 1.00 0.00 348 LYS A O 18
ATOM 27471 N N . ALA A 1 71 ? -14.814 2.496 -2.340 1.00 0.00 349 ALA A N 18
ATOM 27472 C CA . ALA A 1 71 ? -13.880 1.512 -1.808 1.00 0.00 349 ALA A CA 18
ATOM 27473 C C . ALA A 1 71 ? -13.943 1.463 -0.285 1.00 0.00 349 ALA A C 18
ATOM 27474 O O . ALA A 1 71 ? -14.134 0.399 0.305 1.00 0.00 349 ALA A O 18
ATOM 27481 N N . VAL A 1 72 ? -13.781 2.621 0.347 1.00 0.00 350 VAL A N 18
ATOM 27482 C CA . VAL A 1 72 ? -13.820 2.710 1.802 1.00 0.00 350 VAL A CA 18
ATOM 27483 C C . VAL A 1 72 ? -14.907 1.809 2.379 1.00 0.00 350 VAL A C 18
ATOM 27484 O O . VAL A 1 72 ? -14.650 0.997 3.268 1.00 0.00 350 VAL A O 18
ATOM 27497 N N . THR A 1 73 ? -16.125 1.957 1.866 1.00 0.00 351 THR A N 18
ATOM 27498 C CA . THR A 1 73 ? -17.252 1.159 2.330 1.00 0.00 351 THR A CA 18
ATOM 27499 C C . THR A 1 73 ? -17.224 -0.238 1.720 1.00 0.00 351 THR A C 18
ATOM 27500 O O . THR A 1 73 ? -17.209 -1.238 2.437 1.00 0.00 351 THR A O 18
ATOM 27511 N N . GLU A 1 74 ? -17.216 -0.299 0.392 1.00 0.00 352 GLU A N 18
ATOM 27512 C CA . GLU A 1 74 ? -17.190 -1.575 -0.314 1.00 0.00 352 GLU A CA 18
ATOM 27513 C C . GLU A 1 74 ? -16.139 -2.506 0.284 1.00 0.00 352 GLU A C 18
ATOM 27514 O O . GLU A 1 74 ? -16.236 -3.727 0.163 1.00 0.00 352 GLU A O 18
ATOM 27526 N N . MET A 1 75 ? -15.136 -1.919 0.929 1.00 0.00 353 MET A N 18
ATOM 27527 C CA . MET A 1 75 ? -14.067 -2.696 1.546 1.00 0.00 353 MET A CA 18
ATOM 27528 C C . MET A 1 75 ? -14.241 -2.752 3.061 1.00 0.00 353 MET A C 18
ATOM 27529 O O . MET A 1 75 ? -14.085 -3.807 3.674 1.00 0.00 353 MET A O 18
ATOM 27543 N N . ASN A 1 76 ? -14.563 -1.609 3.657 1.00 0.00 354 ASN A N 18
ATOM 27544 C CA . ASN A 1 76 ? -14.757 -1.528 5.101 1.00 0.00 354 ASN A CA 18
ATOM 27545 C C . ASN A 1 76 ? -15.662 -2.654 5.592 1.00 0.00 354 ASN A C 18
ATOM 27546 O O . ASN A 1 76 ? -16.838 -2.718 5.236 1.00 0.00 354 ASN A O 18
ATOM 27557 N N . GLY A 1 77 ? -15.105 -3.539 6.413 1.00 0.00 355 GLY A N 18
ATOM 27558 C CA . GLY A 1 77 ? -15.876 -4.650 6.940 1.00 0.00 355 GLY A CA 18
ATOM 27559 C C . GLY A 1 77 ? -15.993 -5.794 5.953 1.00 0.00 355 GLY A C 18
ATOM 27560 O O . GLY A 1 77 ? -16.856 -6.660 6.096 1.00 0.00 355 GLY A O 18
ATOM 27564 N N . ARG A 1 78 ? -15.124 -5.798 4.948 1.00 0.00 356 ARG A N 18
ATOM 27565 C CA . ARG A 1 78 ? -15.136 -6.843 3.931 1.00 0.00 356 ARG A CA 18
ATOM 27566 C C . ARG A 1 78 ? -14.087 -7.909 4.235 1.00 0.00 356 ARG A C 18
ATOM 27567 O O . ARG A 1 78 ? -12.896 -7.611 4.333 1.00 0.00 356 ARG A O 18
ATOM 27588 N N . ILE A 1 79 ? -14.537 -9.150 4.384 1.00 0.00 357 ILE A N 18
ATOM 27589 C CA . ILE A 1 79 ? -13.637 -10.259 4.676 1.00 0.00 357 ILE A CA 18
ATOM 27590 C C . ILE A 1 79 ? -13.085 -10.871 3.393 1.00 0.00 357 ILE A C 18
ATOM 27591 O O . ILE A 1 79 ? -13.840 -11.263 2.504 1.00 0.00 357 ILE A O 18
ATOM 27607 N N . VAL A 1 80 ? -11.761 -10.951 3.305 1.00 0.00 358 VAL A N 18
ATOM 27608 C CA . VAL A 1 80 ? -11.106 -11.519 2.133 1.00 0.00 358 VAL A CA 18
ATOM 27609 C C . VAL A 1 80 ? -10.518 -12.891 2.442 1.00 0.00 358 VAL A C 18
ATOM 27610 O O . VAL A 1 80 ? -10.881 -13.888 1.818 1.00 0.00 358 VAL A O 18
ATOM 27623 N N . ALA A 1 81 ? -9.608 -12.935 3.410 1.00 0.00 359 ALA A N 18
ATOM 27624 C CA . ALA A 1 81 ? -8.972 -14.186 3.804 1.00 0.00 359 ALA A CA 18
ATOM 27625 C C . ALA A 1 81 ? -9.457 -14.640 5.176 1.00 0.00 359 ALA A C 18
ATOM 27626 O O . ALA A 1 81 ? -10.148 -15.652 5.299 1.00 0.00 359 ALA A O 18
ATOM 27633 N N . THR A 1 82 ? -9.090 -13.886 6.208 1.00 0.00 360 THR A N 18
ATOM 27634 C CA . THR A 1 82 ? -9.486 -14.212 7.572 1.00 0.00 360 THR A CA 18
ATOM 27635 C C . THR A 1 82 ? -9.976 -12.973 8.313 1.00 0.00 360 THR A C 18
ATOM 27636 O O . THR A 1 82 ? -11.039 -12.988 8.935 1.00 0.00 360 THR A O 18
ATOM 27647 N N . LYS A 1 83 ? -9.195 -11.900 8.244 1.00 0.00 361 LYS A N 18
ATOM 27648 C CA . LYS A 1 83 ? -9.550 -10.651 8.907 1.00 0.00 361 LYS A CA 18
ATOM 27649 C C . LYS A 1 83 ? -10.158 -9.663 7.916 1.00 0.00 361 LYS A C 18
ATOM 27650 O O . LYS A 1 83 ? -9.855 -9.678 6.723 1.00 0.00 361 LYS A O 18
ATOM 27669 N N . PRO A 1 84 ? -11.036 -8.783 8.420 1.00 0.00 362 PRO A N 18
ATOM 27670 C CA . PRO A 1 84 ? -11.703 -7.770 7.597 1.00 0.00 362 PRO A CA 18
ATOM 27671 C C . PRO A 1 84 ? -10.790 -6.592 7.274 1.00 0.00 362 PRO A C 18
ATOM 27672 O O . PRO A 1 84 ? -9.882 -6.269 8.040 1.00 0.00 362 PRO A O 18
ATOM 27683 N N . LEU A 1 85 ? -11.037 -5.954 6.135 1.00 0.00 363 LEU A N 18
ATOM 27684 C CA . LEU A 1 85 ? -10.237 -4.810 5.711 1.00 0.00 363 LEU A CA 18
ATOM 27685 C C . LEU A 1 85 ? -10.824 -3.507 6.244 1.00 0.00 363 LEU A C 18
ATOM 27686 O O . LEU A 1 85 ? -11.696 -2.905 5.618 1.00 0.00 363 LEU A O 18
ATOM 27702 N N . TYR A 1 86 ? -10.338 -3.077 7.403 1.00 0.00 364 TYR A N 18
ATOM 27703 C CA . TYR A 1 86 ? -10.814 -1.845 8.022 1.00 0.00 364 TYR A CA 18
ATOM 27704 C C . TYR A 1 86 ? -10.340 -0.624 7.239 1.00 0.00 364 TYR A C 18
ATOM 27705 O O . TYR A 1 86 ? -9.233 -0.129 7.449 1.00 0.00 364 TYR A O 18
ATOM 27723 N N . VAL A 1 87 ? -11.189 -0.142 6.336 1.00 0.00 365 VAL A N 18
ATOM 27724 C CA . VAL A 1 87 ? -10.859 1.022 5.522 1.00 0.00 365 VAL A CA 18
ATOM 27725 C C . VAL A 1 87 ? -11.643 2.248 5.975 1.00 0.00 365 VAL A C 18
ATOM 27726 O O . VAL A 1 87 ? -12.816 2.149 6.336 1.00 0.00 365 VAL A O 18
ATOM 27739 N N . ALA A 1 88 ? -10.989 3.404 5.951 1.00 0.00 366 ALA A N 18
ATOM 27740 C CA . ALA A 1 88 ? -11.625 4.651 6.357 1.00 0.00 366 ALA A CA 18
ATOM 27741 C C . ALA A 1 88 ? -10.816 5.857 5.892 1.00 0.00 366 ALA A C 18
ATOM 27742 O O . ALA A 1 88 ? -9.586 5.812 5.847 1.00 0.00 366 ALA A O 18
ATOM 27749 N N . LEU A 1 89 ? -11.513 6.934 5.547 1.00 0.00 367 LEU A N 18
ATOM 27750 C CA . LEU A 1 89 ? -10.859 8.153 5.084 1.00 0.00 367 LEU A CA 18
ATOM 27751 C C . LEU A 1 89 ? -9.860 8.661 6.119 1.00 0.00 367 LEU A C 18
ATOM 27752 O O . LEU A 1 89 ? -10.139 8.661 7.318 1.00 0.00 367 LEU A O 18
ATOM 27768 N N . ALA A 1 90 ? -8.696 9.096 5.647 1.00 0.00 368 ALA A N 18
ATOM 27769 C CA . ALA A 1 90 ? -7.658 9.611 6.531 1.00 0.00 368 ALA A CA 18
ATOM 27770 C C . ALA A 1 90 ? -7.473 11.113 6.344 1.00 0.00 368 ALA A C 18
ATOM 27771 O O . ALA A 1 90 ? -8.134 11.729 5.509 1.00 0.00 368 ALA A O 18
ATOM 27778 N N . GLN A 1 91 ? -6.571 11.696 7.127 1.00 0.00 369 GLN A N 18
ATOM 27779 C CA . GLN A 1 91 ? -6.302 13.127 7.048 1.00 0.00 369 GLN A CA 18
ATOM 27780 C C . GLN A 1 91 ? -4.802 13.401 7.097 1.00 0.00 369 GLN A C 18
ATOM 27781 O O . GLN A 1 91 ? -4.177 13.303 8.153 1.00 0.00 369 GLN A O 18
ATOM 27795 N N . ARG A 1 92 ? -4.231 13.746 5.947 1.00 0.00 370 ARG A N 18
ATOM 27796 C CA . ARG A 1 92 ? -2.805 14.033 5.858 1.00 0.00 370 ARG A CA 18
ATOM 27797 C C . ARG A 1 92 ? -2.447 14.590 4.484 1.00 0.00 370 ARG A C 18
ATOM 27798 O O . ARG A 1 92 ? -2.850 14.045 3.456 1.00 0.00 370 ARG A O 18
ATOM 27819 N N . LYS A 1 93 ? -1.687 15.681 4.472 1.00 0.00 371 LYS A N 18
ATOM 27820 C CA . LYS A 1 93 ? -1.273 16.313 3.225 1.00 0.00 371 LYS A CA 18
ATOM 27821 C C . LYS A 1 93 ? 0.204 16.054 2.948 1.00 0.00 371 LYS A C 18
ATOM 27822 O O . LYS A 1 93 ? 1.040 16.162 3.844 1.00 0.00 371 LYS A O 18
ATOM 27841 N N . GLU A 1 94 ? 0.517 15.713 1.702 1.00 0.00 372 GLU A N 18
ATOM 27842 C CA . GLU A 1 94 ? 1.894 15.440 1.309 1.00 0.00 372 GLU A CA 18
ATOM 27843 C C . GLU A 1 94 ? 2.060 15.549 -0.204 1.00 0.00 372 GLU A C 18
ATOM 27844 O O . GLU A 1 94 ? 1.099 15.391 -0.957 1.00 0.00 372 GLU A O 18
ATOM 27856 N N . GLU A 1 95 ? 3.286 15.821 -0.642 1.00 0.00 373 GLU A N 18
ATOM 27857 C CA . GLU A 1 95 ? 3.577 15.953 -2.064 1.00 0.00 373 GLU A CA 18
ATOM 27858 C C . GLU A 1 95 ? 5.037 15.617 -2.354 1.00 0.00 373 GLU A C 18
ATOM 27859 O O . GLU A 1 95 ? 5.948 16.205 -1.771 1.00 0.00 373 GLU A O 18
ATOM 27871 N N . ARG A 1 96 ? 5.251 14.668 -3.259 1.00 0.00 374 ARG A N 18
ATOM 27872 C CA . ARG A 1 96 ? 6.600 14.252 -3.626 1.00 0.00 374 ARG A CA 18
ATOM 27873 C C . ARG A 1 96 ? 6.945 14.713 -5.039 1.00 0.00 374 ARG A C 18
ATOM 27874 O O . ARG A 1 96 ? 6.095 15.241 -5.755 1.00 0.00 374 ARG A O 18
ATOM 27895 N N . GLN A 1 97 ? 8.198 14.510 -5.432 1.00 0.00 375 GLN A N 18
ATOM 27896 C CA . GLN A 1 97 ? 8.656 14.905 -6.759 1.00 0.00 375 GLN A CA 18
ATOM 27897 C C . GLN A 1 97 ? 9.454 13.785 -7.416 1.00 0.00 375 GLN A C 18
ATOM 27898 O O . GLN A 1 97 ? 10.445 13.308 -6.863 1.00 0.00 375 GLN A O 18
ATOM 27912 N N . SER A 1 98 ? 9.016 13.368 -8.600 1.00 0.00 376 SER A N 18
ATOM 27913 C CA . SER A 1 98 ? 9.688 12.300 -9.331 1.00 0.00 376 SER A CA 18
ATOM 27914 C C . SER A 1 98 ? 10.838 12.853 -10.166 1.00 0.00 376 SER A C 18
ATOM 27915 O O . SER A 1 98 ? 10.708 13.892 -10.811 1.00 0.00 376 SER A O 18
ATOM 27923 N N . GLY A 1 99 ? 11.967 12.150 -10.147 1.00 0.00 377 GLY A N 18
ATOM 27924 C CA . GLY A 1 99 ? 13.125 12.585 -10.906 1.00 0.00 377 GLY A CA 18
ATOM 27925 C C . GLY A 1 99 ? 14.346 11.727 -10.643 1.00 0.00 377 GLY A C 18
ATOM 27926 O O . GLY A 1 99 ? 15.217 12.075 -9.846 1.00 0.00 377 GLY A O 18
ATOM 27930 N N . PRO A 1 100 ? 14.421 10.573 -11.324 1.00 0.00 378 PRO A N 18
ATOM 27931 C CA . PRO A 1 100 ? 15.540 9.638 -11.176 1.00 0.00 378 PRO A CA 18
ATOM 27932 C C . PRO A 1 100 ? 16.787 10.104 -11.918 1.00 0.00 378 PRO A C 18
ATOM 27933 O O . PRO A 1 100 ? 16.817 10.128 -13.148 1.00 0.00 378 PRO A O 18
ATOM 27944 N N . SER A 1 101 ? 17.816 10.475 -11.162 1.00 0.00 379 SER A N 18
ATOM 27945 C CA . SER A 1 101 ? 19.066 10.944 -11.749 1.00 0.00 379 SER A CA 18
ATOM 27946 C C . SER A 1 101 ? 19.897 9.773 -12.265 1.00 0.00 379 SER A C 18
ATOM 27947 O O . SER A 1 101 ? 20.504 9.038 -11.487 1.00 0.00 379 SER A O 18
ATOM 27955 N N . SER A 1 102 ? 19.919 9.607 -13.583 1.00 0.00 380 SER A N 18
ATOM 27956 C CA . SER A 1 102 ? 20.672 8.524 -14.205 1.00 0.00 380 SER A CA 18
ATOM 27957 C C . SER A 1 102 ? 20.798 8.744 -15.710 1.00 0.00 380 SER A C 18
ATOM 27958 O O . SER A 1 102 ? 19.838 9.131 -16.375 1.00 0.00 380 SER A O 18
ATOM 27966 N N . GLY A 1 103 ? 21.991 8.495 -16.240 1.00 0.00 381 GLY A N 18
ATOM 27967 C CA . GLY A 1 103 ? 22.223 8.671 -17.662 1.00 0.00 381 GLY A CA 18
ATOM 27968 C C . GLY A 1 103 ? 22.128 10.122 -18.089 1.00 0.00 381 GLY A C 18
ATOM 27969 O O . GLY A 1 103 ? 21.326 10.469 -18.956 1.00 0.00 381 GLY A O 18
ATOM 27973 N N . GLY A 1 1 ? -30.765 -8.953 24.354 1.00 0.00 279 GLY A N 19
ATOM 27974 C CA . GLY A 1 1 ? -30.428 -7.561 24.121 1.00 0.00 279 GLY A CA 19
ATOM 27975 C C . GLY A 1 1 ? -31.047 -7.020 22.847 1.00 0.00 279 GLY A C 19
ATOM 27976 O O . GLY A 1 1 ? -32.265 -7.066 22.672 1.00 0.00 279 GLY A O 19
ATOM 27980 N N . SER A 1 2 ? -30.207 -6.504 21.956 1.00 0.00 280 SER A N 19
ATOM 27981 C CA . SER A 1 2 ? -30.679 -5.946 20.694 1.00 0.00 280 SER A CA 19
ATOM 27982 C C . SER A 1 2 ? -29.527 -5.782 19.707 1.00 0.00 280 SER A C 19
ATOM 27983 O O . SER A 1 2 ? -28.358 -5.790 20.094 1.00 0.00 280 SER A O 19
ATOM 27991 N N . SER A 1 3 ? -29.865 -5.633 18.431 1.00 0.00 281 SER A N 19
ATOM 27992 C CA . SER A 1 3 ? -28.860 -5.470 17.387 1.00 0.00 281 SER A CA 19
ATOM 27993 C C . SER A 1 3 ? -28.474 -4.003 17.229 1.00 0.00 281 SER A C 19
ATOM 27994 O O . SER A 1 3 ? -27.293 -3.664 17.159 1.00 0.00 281 SER A O 19
ATOM 28002 N N . GLY A 1 4 ? -29.480 -3.135 17.172 1.00 0.00 282 GLY A N 19
ATOM 28003 C CA . GLY A 1 4 ? -29.227 -1.714 17.022 1.00 0.00 282 GLY A CA 19
ATOM 28004 C C . GLY A 1 4 ? -29.121 -1.294 15.570 1.00 0.00 282 GLY A C 19
ATOM 28005 O O . GLY A 1 4 ? -29.525 -2.033 14.672 1.00 0.00 282 GLY A O 19
ATOM 28009 N N . SER A 1 5 ? -28.577 -0.104 15.337 1.00 0.00 283 SER A N 19
ATOM 28010 C CA . SER A 1 5 ? -28.424 0.416 13.983 1.00 0.00 283 SER A CA 19
ATOM 28011 C C . SER A 1 5 ? -26.950 0.552 13.617 1.00 0.00 283 SER A C 19
ATOM 28012 O O . SER A 1 5 ? -26.071 0.411 14.468 1.00 0.00 283 SER A O 19
ATOM 28020 N N . SER A 1 6 ? -26.686 0.828 12.344 1.00 0.00 284 SER A N 19
ATOM 28021 C CA . SER A 1 6 ? -25.318 0.980 11.862 1.00 0.00 284 SER A CA 19
ATOM 28022 C C . SER A 1 6 ? -24.989 2.449 11.616 1.00 0.00 284 SER A C 19
ATOM 28023 O O . SER A 1 6 ? -24.009 2.975 12.142 1.00 0.00 284 SER A O 19
ATOM 28031 N N . GLY A 1 7 ? -25.816 3.107 10.810 1.00 0.00 285 GLY A N 19
ATOM 28032 C CA . GLY A 1 7 ? -25.598 4.510 10.506 1.00 0.00 285 GLY A CA 19
ATOM 28033 C C . GLY A 1 7 ? -25.090 4.725 9.094 1.00 0.00 285 GLY A C 19
ATOM 28034 O O . GLY A 1 7 ? -25.055 3.793 8.291 1.00 0.00 285 GLY A O 19
ATOM 28038 N N . ASP A 1 8 ? -24.697 5.957 8.790 1.00 0.00 286 ASP A N 19
ATOM 28039 C CA . ASP A 1 8 ? -24.189 6.292 7.465 1.00 0.00 286 ASP A CA 19
ATOM 28040 C C . ASP A 1 8 ? -23.133 7.389 7.549 1.00 0.00 286 ASP A C 19
ATOM 28041 O O . ASP A 1 8 ? -23.370 8.450 8.127 1.00 0.00 286 ASP A O 19
ATOM 28050 N N . ARG A 1 9 ? -21.966 7.126 6.970 1.00 0.00 287 ARG A N 19
ATOM 28051 C CA . ARG A 1 9 ? -20.873 8.090 6.981 1.00 0.00 287 ARG A CA 19
ATOM 28052 C C . ARG A 1 9 ? -20.756 8.796 5.634 1.00 0.00 287 ARG A C 19
ATOM 28053 O O . ARG A 1 9 ? -20.725 8.152 4.585 1.00 0.00 287 ARG A O 19
ATOM 28074 N N . ILE A 1 10 ? -20.691 10.123 5.670 1.00 0.00 288 ILE A N 19
ATOM 28075 C CA . ILE A 1 10 ? -20.577 10.916 4.452 1.00 0.00 288 ILE A CA 19
ATOM 28076 C C . ILE A 1 10 ? -19.591 12.065 4.635 1.00 0.00 288 ILE A C 19
ATOM 28077 O O . ILE A 1 10 ? -19.519 12.673 5.703 1.00 0.00 288 ILE A O 19
ATOM 28093 N N . THR A 1 11 ? -18.833 12.359 3.583 1.00 0.00 289 THR A N 19
ATOM 28094 C CA . THR A 1 11 ? -17.852 13.436 3.626 1.00 0.00 289 THR A CA 19
ATOM 28095 C C . THR A 1 11 ? -18.210 14.546 2.645 1.00 0.00 289 THR A C 19
ATOM 28096 O O . THR A 1 11 ? -18.872 14.305 1.635 1.00 0.00 289 THR A O 19
ATOM 28107 N N . ARG A 1 12 ? -17.770 15.763 2.949 1.00 0.00 290 ARG A N 19
ATOM 28108 C CA . ARG A 1 12 ? -18.045 16.911 2.093 1.00 0.00 290 ARG A CA 19
ATOM 28109 C C . ARG A 1 12 ? -16.802 17.312 1.305 1.00 0.00 290 ARG A C 19
ATOM 28110 O O . ARG A 1 12 ? -16.810 17.318 0.074 1.00 0.00 290 ARG A O 19
ATOM 28131 N N . TYR A 1 13 ? -15.736 17.648 2.023 1.00 0.00 291 TYR A N 19
ATOM 28132 C CA . TYR A 1 13 ? -14.486 18.054 1.392 1.00 0.00 291 TYR A CA 19
ATOM 28133 C C . TYR A 1 13 ? -13.891 16.910 0.576 1.00 0.00 291 TYR A C 19
ATOM 28134 O O . TYR A 1 13 ? -14.037 15.740 0.930 1.00 0.00 291 TYR A O 19
ATOM 28152 N N . GLN A 1 14 ? -13.218 17.257 -0.516 1.00 0.00 292 GLN A N 19
ATOM 28153 C CA . GLN A 1 14 ? -12.601 16.260 -1.382 1.00 0.00 292 GLN A CA 19
ATOM 28154 C C . GLN A 1 14 ? -11.531 15.475 -0.631 1.00 0.00 292 GLN A C 19
ATOM 28155 O O . GLN A 1 14 ? -10.463 16.003 -0.318 1.00 0.00 292 GLN A O 19
ATOM 28169 N N . VAL A 1 15 ? -11.823 14.210 -0.344 1.00 0.00 293 VAL A N 19
ATOM 28170 C CA . VAL A 1 15 ? -10.886 13.352 0.369 1.00 0.00 293 VAL A CA 19
ATOM 28171 C C . VAL A 1 15 ? -10.679 12.032 -0.366 1.00 0.00 293 VAL A C 19
ATOM 28172 O O . VAL A 1 15 ? -11.456 11.091 -0.205 1.00 0.00 293 VAL A O 19
ATOM 28185 N N . VAL A 1 16 ? -9.626 11.970 -1.175 1.00 0.00 294 VAL A N 19
ATOM 28186 C CA . VAL A 1 16 ? -9.316 10.765 -1.935 1.00 0.00 294 VAL A CA 19
ATOM 28187 C C . VAL A 1 16 ? -8.480 9.794 -1.108 1.00 0.00 294 VAL A C 19
ATOM 28188 O O . VAL A 1 16 ? -8.650 8.580 -1.199 1.00 0.00 294 VAL A O 19
ATOM 28201 N N . ASN A 1 17 ? -7.575 10.340 -0.301 1.00 0.00 295 ASN A N 19
ATOM 28202 C CA . ASN A 1 17 ? -6.712 9.521 0.542 1.00 0.00 295 ASN A CA 19
ATOM 28203 C C . ASN A 1 17 ? -7.537 8.582 1.416 1.00 0.00 295 ASN A C 19
ATOM 28204 O O . ASN A 1 17 ? -8.550 8.981 1.991 1.00 0.00 295 ASN A O 19
ATOM 28215 N N . LEU A 1 18 ? -7.096 7.332 1.512 1.00 0.00 296 LEU A N 19
ATOM 28216 C CA . LEU A 1 18 ? -7.793 6.335 2.317 1.00 0.00 296 LEU A CA 19
ATOM 28217 C C . LEU A 1 18 ? -6.835 5.652 3.288 1.00 0.00 296 LEU A C 19
ATOM 28218 O O . LEU A 1 18 ? -5.670 5.420 2.966 1.00 0.00 296 LEU A O 19
ATOM 28234 N N . TYR A 1 19 ? -7.335 5.331 4.476 1.00 0.00 297 TYR A N 19
ATOM 28235 C CA . TYR A 1 19 ? -6.523 4.675 5.494 1.00 0.00 297 TYR A CA 19
ATOM 28236 C C . TYR A 1 19 ? -6.909 3.206 5.636 1.00 0.00 297 TYR A C 19
ATOM 28237 O O . TYR A 1 19 ? -7.993 2.881 6.121 1.00 0.00 297 TYR A O 19
ATOM 28255 N N . VAL A 1 20 ? -6.013 2.322 5.208 1.00 0.00 298 VAL A N 19
ATOM 28256 C CA . VAL A 1 20 ? -6.258 0.887 5.288 1.00 0.00 298 VAL A CA 19
ATOM 28257 C C . VAL A 1 20 ? -5.665 0.298 6.563 1.00 0.00 298 VAL A C 19
ATOM 28258 O O . VAL A 1 20 ? -4.498 0.527 6.882 1.00 0.00 298 VAL A O 19
ATOM 28271 N N . LYS A 1 21 ? -6.477 -0.461 7.291 1.00 0.00 299 LYS A N 19
ATOM 28272 C CA . LYS A 1 21 ? -6.035 -1.085 8.532 1.00 0.00 299 LYS A CA 19
ATOM 28273 C C . LYS A 1 21 ? -6.387 -2.569 8.551 1.00 0.00 299 LYS A C 19
ATOM 28274 O O . LYS A 1 21 ? -7.220 -3.029 7.770 1.00 0.00 299 LYS A O 19
ATOM 28293 N N . ASN A 1 22 ? -5.749 -3.313 9.448 1.00 0.00 300 ASN A N 19
ATOM 28294 C CA . ASN A 1 22 ? -5.996 -4.745 9.569 1.00 0.00 300 ASN A CA 19
ATOM 28295 C C . ASN A 1 22 ? -5.582 -5.478 8.297 1.00 0.00 300 ASN A C 19
ATOM 28296 O O . ASN A 1 22 ? -6.344 -6.276 7.750 1.00 0.00 300 ASN A O 19
ATOM 28307 N N . LEU A 1 23 ? -4.369 -5.202 7.830 1.00 0.00 301 LEU A N 19
ATOM 28308 C CA . LEU A 1 23 ? -3.851 -5.836 6.622 1.00 0.00 301 LEU A CA 19
ATOM 28309 C C . LEU A 1 23 ? -3.176 -7.164 6.950 1.00 0.00 301 LEU A C 19
ATOM 28310 O O . LEU A 1 23 ? -2.072 -7.193 7.493 1.00 0.00 301 LEU A O 19
ATOM 28326 N N . ASP A 1 24 ? -3.846 -8.260 6.615 1.00 0.00 302 ASP A N 19
ATOM 28327 C CA . ASP A 1 24 ? -3.310 -9.592 6.870 1.00 0.00 302 ASP A CA 19
ATOM 28328 C C . ASP A 1 24 ? -1.849 -9.681 6.442 1.00 0.00 302 ASP A C 19
ATOM 28329 O O . ASP A 1 24 ? -1.385 -8.895 5.616 1.00 0.00 302 ASP A O 19
ATOM 28338 N N . ASP A 1 25 ? -1.129 -10.642 7.010 1.00 0.00 303 ASP A N 19
ATOM 28339 C CA . ASP A 1 25 ? 0.281 -10.834 6.687 1.00 0.00 303 ASP A CA 19
ATOM 28340 C C . ASP A 1 25 ? 0.458 -11.183 5.212 1.00 0.00 303 ASP A C 19
ATOM 28341 O O . ASP A 1 25 ? 1.413 -10.748 4.571 1.00 0.00 303 ASP A O 19
ATOM 28350 N N . GLY A 1 26 ? -0.471 -11.973 4.681 1.00 0.00 304 GLY A N 19
ATOM 28351 C CA . GLY A 1 26 ? -0.398 -12.369 3.286 1.00 0.00 304 GLY A CA 19
ATOM 28352 C C . GLY A 1 26 ? -0.601 -11.201 2.341 1.00 0.00 304 GLY A C 19
ATOM 28353 O O . GLY A 1 26 ? 0.057 -11.112 1.304 1.00 0.00 304 GLY A O 19
ATOM 28357 N N . ILE A 1 27 ? -1.516 -10.306 2.698 1.00 0.00 305 ILE A N 19
ATOM 28358 C CA . ILE A 1 27 ? -1.804 -9.139 1.874 1.00 0.00 305 ILE A CA 19
ATOM 28359 C C . ILE A 1 27 ? -0.573 -8.250 1.730 1.00 0.00 305 ILE A C 19
ATOM 28360 O O . ILE A 1 27 ? -0.118 -7.641 2.699 1.00 0.00 305 ILE A O 19
ATOM 28376 N N . ASP A 1 28 ? -0.041 -8.177 0.515 1.00 0.00 306 ASP A N 19
ATOM 28377 C CA . ASP A 1 28 ? 1.136 -7.360 0.243 1.00 0.00 306 ASP A CA 19
ATOM 28378 C C . ASP A 1 28 ? 0.739 -6.033 -0.397 1.00 0.00 306 ASP A C 19
ATOM 28379 O O . ASP A 1 28 ? -0.446 -5.743 -0.564 1.00 0.00 306 ASP A O 19
ATOM 28388 N N . ASP A 1 29 ? 1.737 -5.231 -0.751 1.00 0.00 307 ASP A N 19
ATOM 28389 C CA . ASP A 1 29 ? 1.493 -3.935 -1.372 1.00 0.00 307 ASP A CA 19
ATOM 28390 C C . ASP A 1 29 ? 0.569 -4.075 -2.577 1.00 0.00 307 ASP A C 19
ATOM 28391 O O . ASP A 1 29 ? -0.532 -3.526 -2.593 1.00 0.00 307 ASP A O 19
ATOM 28400 N N . GLU A 1 30 ? 1.025 -4.813 -3.584 1.00 0.00 308 GLU A N 19
ATOM 28401 C CA . GLU A 1 30 ? 0.239 -5.023 -4.794 1.00 0.00 308 GLU A CA 19
ATOM 28402 C C . GLU A 1 30 ? -1.159 -5.532 -4.453 1.00 0.00 308 GLU A C 19
ATOM 28403 O O . GLU A 1 30 ? -2.157 -5.027 -4.967 1.00 0.00 308 GLU A O 19
ATOM 28415 N N . ARG A 1 31 ? -1.221 -6.535 -3.583 1.00 0.00 309 ARG A N 19
ATOM 28416 C CA . ARG A 1 31 ? -2.496 -7.114 -3.174 1.00 0.00 309 ARG A CA 19
ATOM 28417 C C . ARG A 1 31 ? -3.497 -6.022 -2.810 1.00 0.00 309 ARG A C 19
ATOM 28418 O O . ARG A 1 31 ? -4.699 -6.165 -3.038 1.00 0.00 309 ARG A O 19
ATOM 28439 N N . LEU A 1 32 ? -2.994 -4.931 -2.242 1.00 0.00 310 LEU A N 19
ATOM 28440 C CA . LEU A 1 32 ? -3.844 -3.814 -1.845 1.00 0.00 310 LEU A CA 19
ATOM 28441 C C . LEU A 1 32 ? -4.236 -2.971 -3.054 1.00 0.00 310 LEU A C 19
ATOM 28442 O O . LEU A 1 32 ? -5.420 -2.767 -3.324 1.00 0.00 310 LEU A O 19
ATOM 28458 N N . ARG A 1 33 ? -3.234 -2.486 -3.780 1.00 0.00 311 ARG A N 19
ATOM 28459 C CA . ARG A 1 33 ? -3.474 -1.666 -4.962 1.00 0.00 311 ARG A CA 19
ATOM 28460 C C . ARG A 1 33 ? -4.318 -2.421 -5.985 1.00 0.00 311 ARG A C 19
ATOM 28461 O O . ARG A 1 33 ? -5.000 -1.816 -6.812 1.00 0.00 311 ARG A O 19
ATOM 28482 N N . LYS A 1 34 ? -4.266 -3.748 -5.924 1.00 0.00 312 LYS A N 19
ATOM 28483 C CA . LYS A 1 34 ? -5.024 -4.587 -6.844 1.00 0.00 312 LYS A CA 19
ATOM 28484 C C . LYS A 1 34 ? -6.449 -4.795 -6.341 1.00 0.00 312 LYS A C 19
ATOM 28485 O O . LYS A 1 34 ? -7.354 -5.095 -7.119 1.00 0.00 312 LYS A O 19
ATOM 28504 N N . ALA A 1 35 ? -6.641 -4.632 -5.036 1.00 0.00 313 ALA A N 19
ATOM 28505 C CA . ALA A 1 35 ? -7.957 -4.798 -4.430 1.00 0.00 313 ALA A CA 19
ATOM 28506 C C . ALA A 1 35 ? -8.674 -3.459 -4.298 1.00 0.00 313 ALA A C 19
ATOM 28507 O O . ALA A 1 35 ? -9.649 -3.336 -3.556 1.00 0.00 313 ALA A O 19
ATOM 28514 N N . PHE A 1 36 ? -8.184 -2.457 -5.021 1.00 0.00 314 PHE A N 19
ATOM 28515 C CA . PHE A 1 36 ? -8.777 -1.126 -4.982 1.00 0.00 314 PHE A CA 19
ATOM 28516 C C . PHE A 1 36 ? -9.054 -0.613 -6.392 1.00 0.00 314 PHE A C 19
ATOM 28517 O O . PHE A 1 36 ? -9.976 0.174 -6.608 1.00 0.00 314 PHE A O 19
ATOM 28534 N N . SER A 1 37 ? -8.249 -1.064 -7.349 1.00 0.00 315 SER A N 19
ATOM 28535 C CA . SER A 1 37 ? -8.404 -0.649 -8.738 1.00 0.00 315 SER A CA 19
ATOM 28536 C C . SER A 1 37 ? -9.850 -0.815 -9.197 1.00 0.00 315 SER A C 19
ATOM 28537 O O . SER A 1 37 ? -10.432 0.066 -9.830 1.00 0.00 315 SER A O 19
ATOM 28545 N N . PRO A 1 38 ? -10.444 -1.972 -8.870 1.00 0.00 316 PRO A N 19
ATOM 28546 C CA . PRO A 1 38 ? -11.828 -2.282 -9.238 1.00 0.00 316 PRO A CA 19
ATOM 28547 C C . PRO A 1 38 ? -12.785 -1.140 -8.910 1.00 0.00 316 PRO A C 19
ATOM 28548 O O . PRO A 1 38 ? -13.915 -1.104 -9.399 1.00 0.00 316 PRO A O 19
ATOM 28559 N N . PHE A 1 39 ? -12.325 -0.209 -8.081 1.00 0.00 317 PHE A N 19
ATOM 28560 C CA . PHE A 1 39 ? -13.141 0.934 -7.688 1.00 0.00 317 PHE A CA 19
ATOM 28561 C C . PHE A 1 39 ? -12.779 2.168 -8.510 1.00 0.00 317 PHE A C 19
ATOM 28562 O O . PHE A 1 39 ? -13.643 2.793 -9.124 1.00 0.00 317 PHE A O 19
ATOM 28579 N N . GLY A 1 40 ? -11.495 2.513 -8.515 1.00 0.00 318 GLY A N 19
ATOM 28580 C CA . GLY A 1 40 ? -11.042 3.671 -9.264 1.00 0.00 318 GLY A CA 19
ATOM 28581 C C . GLY A 1 40 ? -9.543 3.662 -9.493 1.00 0.00 318 GLY A C 19
ATOM 28582 O O . GLY A 1 40 ? -8.849 2.733 -9.080 1.00 0.00 318 GLY A O 19
ATOM 28586 N N . THR A 1 41 ? -9.041 4.699 -10.157 1.00 0.00 319 THR A N 19
ATOM 28587 C CA . THR A 1 41 ? -7.617 4.806 -10.444 1.00 0.00 319 THR A CA 19
ATOM 28588 C C . THR A 1 41 ? -6.831 5.182 -9.193 1.00 0.00 319 THR A C 19
ATOM 28589 O O . THR A 1 41 ? -7.300 5.962 -8.365 1.00 0.00 319 THR A O 19
ATOM 28600 N N . ILE A 1 42 ? -5.633 4.622 -9.062 1.00 0.00 320 ILE A N 19
ATOM 28601 C CA . ILE A 1 42 ? -4.781 4.901 -7.912 1.00 0.00 320 ILE A CA 19
ATOM 28602 C C . ILE A 1 42 ? -3.503 5.617 -8.335 1.00 0.00 320 ILE A C 19
ATOM 28603 O O . ILE A 1 42 ? -3.035 5.461 -9.464 1.00 0.00 320 ILE A O 19
ATOM 28619 N N . THR A 1 43 ? -2.941 6.403 -7.422 1.00 0.00 321 THR A N 19
ATOM 28620 C CA . THR A 1 43 ? -1.717 7.143 -7.699 1.00 0.00 321 THR A CA 19
ATOM 28621 C C . THR A 1 43 ? -0.611 6.762 -6.721 1.00 0.00 321 THR A C 19
ATOM 28622 O O . THR A 1 43 ? 0.547 6.610 -7.109 1.00 0.00 321 THR A O 19
ATOM 28633 N N . SER A 1 44 ? -0.976 6.610 -5.452 1.00 0.00 322 SER A N 19
ATOM 28634 C CA . SER A 1 44 ? -0.013 6.250 -4.418 1.00 0.00 322 SER A CA 19
ATOM 28635 C C . SER A 1 44 ? -0.594 5.199 -3.477 1.00 0.00 322 SER A C 19
ATOM 28636 O O . SER A 1 44 ? -1.608 5.431 -2.819 1.00 0.00 322 SER A O 19
ATOM 28644 N N . ALA A 1 45 ? 0.057 4.041 -3.420 1.00 0.00 323 ALA A N 19
ATOM 28645 C CA . ALA A 1 45 ? -0.393 2.954 -2.559 1.00 0.00 323 ALA A CA 19
ATOM 28646 C C . ALA A 1 45 ? 0.789 2.157 -2.019 1.00 0.00 323 ALA A C 19
ATOM 28647 O O . ALA A 1 45 ? 1.636 1.688 -2.781 1.00 0.00 323 ALA A O 19
ATOM 28654 N N . LYS A 1 46 ? 0.842 2.007 -0.700 1.00 0.00 324 LYS A N 19
ATOM 28655 C CA . LYS A 1 46 ? 1.920 1.265 -0.057 1.00 0.00 324 LYS A CA 19
ATOM 28656 C C . LYS A 1 46 ? 1.514 0.820 1.345 1.00 0.00 324 LYS A C 19
ATOM 28657 O O . LYS A 1 46 ? 0.706 1.474 2.005 1.00 0.00 324 LYS A O 19
ATOM 28676 N N . VAL A 1 47 ? 2.081 -0.295 1.794 1.00 0.00 325 VAL A N 19
ATOM 28677 C CA . VAL A 1 47 ? 1.780 -0.825 3.118 1.00 0.00 325 VAL A CA 19
ATOM 28678 C C . VAL A 1 47 ? 2.975 -0.681 4.054 1.00 0.00 325 VAL A C 19
ATOM 28679 O O . VAL A 1 47 ? 4.104 -1.009 3.689 1.00 0.00 325 VAL A O 19
ATOM 28692 N N . MET A 1 48 ? 2.719 -0.188 5.261 1.00 0.00 326 MET A N 19
ATOM 28693 C CA . MET A 1 48 ? 3.774 -0.001 6.250 1.00 0.00 326 MET A CA 19
ATOM 28694 C C . MET A 1 48 ? 4.360 -1.342 6.680 1.00 0.00 326 MET A C 19
ATOM 28695 O O . MET A 1 48 ? 3.634 -2.236 7.113 1.00 0.00 326 MET A O 19
ATOM 28709 N N . MET A 1 49 ? 5.676 -1.475 6.556 1.00 0.00 327 MET A N 19
ATOM 28710 C CA . MET A 1 49 ? 6.358 -2.708 6.933 1.00 0.00 327 MET A CA 19
ATOM 28711 C C . MET A 1 49 ? 7.432 -2.436 7.981 1.00 0.00 327 MET A C 19
ATOM 28712 O O . MET A 1 49 ? 7.855 -1.296 8.168 1.00 0.00 327 MET A O 19
ATOM 28726 N N . GLU A 1 50 ? 7.868 -3.491 8.663 1.00 0.00 328 GLU A N 19
ATOM 28727 C CA . GLU A 1 50 ? 8.892 -3.364 9.693 1.00 0.00 328 GLU A CA 19
ATOM 28728 C C . GLU A 1 50 ? 10.120 -4.200 9.346 1.00 0.00 328 GLU A C 19
ATOM 28729 O O . GLU A 1 50 ? 10.733 -4.815 10.218 1.00 0.00 328 GLU A O 19
ATOM 28741 N N . GLY A 1 51 ? 10.474 -4.218 8.064 1.00 0.00 329 GLY A N 19
ATOM 28742 C CA . GLY A 1 51 ? 11.626 -4.982 7.623 1.00 0.00 329 GLY A CA 19
ATOM 28743 C C . GLY A 1 51 ? 11.391 -6.478 7.691 1.00 0.00 329 GLY A C 19
ATOM 28744 O O . GLY A 1 51 ? 11.705 -7.118 8.693 1.00 0.00 329 GLY A O 19
ATOM 28748 N N . GLY A 1 52 ? 10.834 -7.037 6.620 1.00 0.00 330 GLY A N 19
ATOM 28749 C CA . GLY A 1 52 ? 10.564 -8.462 6.584 1.00 0.00 330 GLY A CA 19
ATOM 28750 C C . GLY A 1 52 ? 9.115 -8.786 6.889 1.00 0.00 330 GLY A C 19
ATOM 28751 O O . GLY A 1 52 ? 8.506 -9.624 6.224 1.00 0.00 330 GLY A O 19
ATOM 28755 N N . ARG A 1 53 ? 8.561 -8.121 7.898 1.00 0.00 331 ARG A N 19
ATOM 28756 C CA . ARG A 1 53 ? 7.176 -8.345 8.292 1.00 0.00 331 ARG A CA 19
ATOM 28757 C C . ARG A 1 53 ? 6.324 -7.112 8.007 1.00 0.00 331 ARG A C 19
ATOM 28758 O O . ARG A 1 53 ? 6.847 -6.013 7.822 1.00 0.00 331 ARG A O 19
ATOM 28779 N N . SER A 1 54 ? 5.009 -7.302 7.975 1.00 0.00 332 SER A N 19
ATOM 28780 C CA . SER A 1 54 ? 4.084 -6.206 7.709 1.00 0.00 332 SER A CA 19
ATOM 28781 C C . SER A 1 54 ? 3.388 -5.759 8.991 1.00 0.00 332 SER A C 19
ATOM 28782 O O . SER A 1 54 ? 2.809 -6.571 9.713 1.00 0.00 332 SER A O 19
ATOM 28790 N N . LYS A 1 55 ? 3.450 -4.461 9.268 1.00 0.00 333 LYS A N 19
ATOM 28791 C CA . LYS A 1 55 ? 2.826 -3.902 10.462 1.00 0.00 333 LYS A CA 19
ATOM 28792 C C . LYS A 1 55 ? 1.354 -4.294 10.540 1.00 0.00 333 LYS A C 19
ATOM 28793 O O . LYS A 1 55 ? 0.927 -4.955 11.485 1.00 0.00 333 LYS A O 19
ATOM 28812 N N . GLY A 1 56 ? 0.582 -3.882 9.538 1.00 0.00 334 GLY A N 19
ATOM 28813 C CA . GLY A 1 56 ? -0.834 -4.201 9.513 1.00 0.00 334 GLY A CA 19
ATOM 28814 C C . GLY A 1 56 ? -1.688 -3.015 9.111 1.00 0.00 334 GLY A C 19
ATOM 28815 O O . GLY A 1 56 ? -2.804 -2.850 9.603 1.00 0.00 334 GLY A O 19
ATOM 28819 N N . PHE A 1 57 ? -1.163 -2.186 8.215 1.00 0.00 335 PHE A N 19
ATOM 28820 C CA . PHE A 1 57 ? -1.884 -1.008 7.749 1.00 0.00 335 PHE A CA 19
ATOM 28821 C C . PHE A 1 57 ? -1.131 -0.324 6.611 1.00 0.00 335 PHE A C 19
ATOM 28822 O O . PHE A 1 57 ? 0.072 -0.518 6.444 1.00 0.00 335 PHE A O 19
ATOM 28839 N N . GLY A 1 58 ? -1.850 0.477 5.830 1.00 0.00 336 GLY A N 19
ATOM 28840 C CA . GLY A 1 58 ? -1.235 1.176 4.718 1.00 0.00 336 GLY A CA 19
ATOM 28841 C C . GLY A 1 58 ? -2.036 2.386 4.279 1.00 0.00 336 GLY A C 19
ATOM 28842 O O . GLY A 1 58 ? -3.001 2.773 4.939 1.00 0.00 336 GLY A O 19
ATOM 28846 N N . PHE A 1 59 ? -1.634 2.987 3.164 1.00 0.00 337 PHE A N 19
ATOM 28847 C CA . PHE A 1 59 ? -2.320 4.163 2.640 1.00 0.00 337 PHE A CA 19
ATOM 28848 C C . PHE A 1 59 ? -2.531 4.042 1.133 1.00 0.00 337 PHE A C 19
ATOM 28849 O O . PHE A 1 59 ? -1.662 3.553 0.411 1.00 0.00 337 PHE A O 19
ATOM 28866 N N . VAL A 1 60 ? -3.691 4.492 0.666 1.00 0.00 338 VAL A N 19
ATOM 28867 C CA . VAL A 1 60 ? -4.017 4.436 -0.754 1.00 0.00 338 VAL A CA 19
ATOM 28868 C C . VAL A 1 60 ? -4.662 5.736 -1.221 1.00 0.00 338 VAL A C 19
ATOM 28869 O O . VAL A 1 60 ? -5.468 6.333 -0.507 1.00 0.00 338 VAL A O 19
ATOM 28882 N N . CYS A 1 61 ? -4.302 6.169 -2.424 1.00 0.00 339 CYS A N 19
ATOM 28883 C CA . CYS A 1 61 ? -4.845 7.399 -2.988 1.00 0.00 339 CYS A CA 19
ATOM 28884 C C . CYS A 1 61 ? -5.633 7.112 -4.262 1.00 0.00 339 CYS A C 19
ATOM 28885 O O . CYS A 1 61 ? -5.414 6.097 -4.924 1.00 0.00 339 CYS A O 19
ATOM 28893 N N . PHE A 1 62 ? -6.551 8.011 -4.600 1.00 0.00 340 PHE A N 19
ATOM 28894 C CA . PHE A 1 62 ? -7.374 7.854 -5.793 1.00 0.00 340 PHE A CA 19
ATOM 28895 C C . PHE A 1 62 ? -7.366 9.128 -6.632 1.00 0.00 340 PHE A C 19
ATOM 28896 O O . PHE A 1 62 ? -6.814 10.150 -6.223 1.00 0.00 340 PHE A O 19
ATOM 28913 N N . SER A 1 63 ? -7.981 9.060 -7.808 1.00 0.00 341 SER A N 19
ATOM 28914 C CA . SER A 1 63 ? -8.042 10.206 -8.707 1.00 0.00 341 SER A CA 19
ATOM 28915 C C . SER A 1 63 ? -9.140 11.174 -8.280 1.00 0.00 341 SER A C 19
ATOM 28916 O O . SER A 1 63 ? -8.958 12.391 -8.314 1.00 0.00 341 SER A O 19
ATOM 28924 N N . SER A 1 64 ? -10.282 10.624 -7.877 1.00 0.00 342 SER A N 19
ATOM 28925 C CA . SER A 1 64 ? -11.412 11.438 -7.446 1.00 0.00 342 SER A CA 19
ATOM 28926 C C . SER A 1 64 ? -11.956 10.948 -6.108 1.00 0.00 342 SER A C 19
ATOM 28927 O O . SER A 1 64 ? -12.064 9.748 -5.855 1.00 0.00 342 SER A O 19
ATOM 28935 N N . PRO A 1 65 ? -12.307 11.898 -5.229 1.00 0.00 343 PRO A N 19
ATOM 28936 C CA . PRO A 1 65 ? -12.846 11.588 -3.901 1.00 0.00 343 PRO A CA 19
ATOM 28937 C C . PRO A 1 65 ? -13.950 10.538 -3.955 1.00 0.00 343 PRO A C 19
ATOM 28938 O O . PRO A 1 65 ? -13.877 9.512 -3.279 1.00 0.00 343 PRO A O 19
ATOM 28949 N N . GLU A 1 66 ? -14.973 10.801 -4.763 1.00 0.00 344 GLU A N 19
ATOM 28950 C CA . GLU A 1 66 ? -16.092 9.878 -4.903 1.00 0.00 344 GLU A CA 19
ATOM 28951 C C . GLU A 1 66 ? -15.602 8.433 -4.960 1.00 0.00 344 GLU A C 19
ATOM 28952 O O . GLU A 1 66 ? -16.027 7.592 -4.168 1.00 0.00 344 GLU A O 19
ATOM 28964 N N . GLU A 1 67 ? -14.707 8.155 -5.902 1.00 0.00 345 GLU A N 19
ATOM 28965 C CA . GLU A 1 67 ? -14.161 6.812 -6.063 1.00 0.00 345 GLU A CA 19
ATOM 28966 C C . GLU A 1 67 ? -13.626 6.280 -4.736 1.00 0.00 345 GLU A C 19
ATOM 28967 O O . GLU A 1 67 ? -13.857 5.125 -4.381 1.00 0.00 345 GLU A O 19
ATOM 28979 N N . ALA A 1 68 ? -12.910 7.132 -4.009 1.00 0.00 346 ALA A N 19
ATOM 28980 C CA . ALA A 1 68 ? -12.344 6.748 -2.722 1.00 0.00 346 ALA A CA 19
ATOM 28981 C C . ALA A 1 68 ? -13.442 6.432 -1.712 1.00 0.00 346 ALA A C 19
ATOM 28982 O O . ALA A 1 68 ? -13.340 5.470 -0.949 1.00 0.00 346 ALA A O 19
ATOM 28989 N N . THR A 1 69 ? -14.492 7.247 -1.711 1.00 0.00 347 THR A N 19
ATOM 28990 C CA . THR A 1 69 ? -15.608 7.054 -0.793 1.00 0.00 347 THR A CA 19
ATOM 28991 C C . THR A 1 69 ? -16.101 5.612 -0.822 1.00 0.00 347 THR A C 19
ATOM 28992 O O . THR A 1 69 ? -16.024 4.899 0.179 1.00 0.00 347 THR A O 19
ATOM 29003 N N . LYS A 1 70 ? -16.607 5.188 -1.975 1.00 0.00 348 LYS A N 19
ATOM 29004 C CA . LYS A 1 70 ? -17.111 3.829 -2.135 1.00 0.00 348 LYS A CA 19
ATOM 29005 C C . LYS A 1 70 ? -16.124 2.812 -1.571 1.00 0.00 348 LYS A C 19
ATOM 29006 O O . LYS A 1 70 ? -16.441 2.080 -0.634 1.00 0.00 348 LYS A O 19
ATOM 29025 N N . ALA A 1 71 ? -14.927 2.773 -2.147 1.00 0.00 349 ALA A N 19
ATOM 29026 C CA . ALA A 1 71 ? -13.893 1.849 -1.698 1.00 0.00 349 ALA A CA 19
ATOM 29027 C C . ALA A 1 71 ? -13.912 1.698 -0.181 1.00 0.00 349 ALA A C 19
ATOM 29028 O O . ALA A 1 71 ? -13.925 0.584 0.342 1.00 0.00 349 ALA A O 19
ATOM 29035 N N . VAL A 1 72 ? -13.913 2.826 0.521 1.00 0.00 350 VAL A N 19
ATOM 29036 C CA . VAL A 1 72 ? -13.931 2.820 1.979 1.00 0.00 350 VAL A CA 19
ATOM 29037 C C . VAL A 1 72 ? -14.891 1.762 2.512 1.00 0.00 350 VAL A C 19
ATOM 29038 O O . VAL A 1 72 ? -14.504 0.894 3.295 1.00 0.00 350 VAL A O 19
ATOM 29051 N N . THR A 1 73 ? -16.147 1.841 2.083 1.00 0.00 351 THR A N 19
ATOM 29052 C CA . THR A 1 73 ? -17.164 0.891 2.517 1.00 0.00 351 THR A CA 19
ATOM 29053 C C . THR A 1 73 ? -17.043 -0.427 1.762 1.00 0.00 351 THR A C 19
ATOM 29054 O O . THR A 1 73 ? -16.911 -1.490 2.367 1.00 0.00 351 THR A O 19
ATOM 29065 N N . GLU A 1 74 ? -17.089 -0.350 0.435 1.00 0.00 352 GLU A N 19
ATOM 29066 C CA . GLU A 1 74 ? -16.985 -1.539 -0.402 1.00 0.00 352 GLU A CA 19
ATOM 29067 C C . GLU A 1 74 ? -15.874 -2.460 0.095 1.00 0.00 352 GLU A C 19
ATOM 29068 O O . GLU A 1 74 ? -15.926 -3.674 -0.099 1.00 0.00 352 GLU A O 19
ATOM 29080 N N . MET A 1 75 ? -14.870 -1.872 0.738 1.00 0.00 353 MET A N 19
ATOM 29081 C CA . MET A 1 75 ? -13.747 -2.640 1.265 1.00 0.00 353 MET A CA 19
ATOM 29082 C C . MET A 1 75 ? -13.886 -2.843 2.770 1.00 0.00 353 MET A C 19
ATOM 29083 O O . MET A 1 75 ? -13.636 -3.933 3.284 1.00 0.00 353 MET A O 19
ATOM 29097 N N . ASN A 1 76 ? -14.286 -1.787 3.471 1.00 0.00 354 ASN A N 19
ATOM 29098 C CA . ASN A 1 76 ? -14.457 -1.851 4.918 1.00 0.00 354 ASN A CA 19
ATOM 29099 C C . ASN A 1 76 ? -15.462 -2.933 5.300 1.00 0.00 354 ASN A C 19
ATOM 29100 O O . ASN A 1 76 ? -16.671 -2.707 5.284 1.00 0.00 354 ASN A O 19
ATOM 29111 N N . GLY A 1 77 ? -14.951 -4.112 5.645 1.00 0.00 355 GLY A N 19
ATOM 29112 C CA . GLY A 1 77 ? -15.817 -5.212 6.027 1.00 0.00 355 GLY A CA 19
ATOM 29113 C C . GLY A 1 77 ? -15.620 -6.435 5.153 1.00 0.00 355 GLY A C 19
ATOM 29114 O O . GLY A 1 77 ? -16.080 -7.527 5.489 1.00 0.00 355 GLY A O 19
ATOM 29118 N N . ARG A 1 78 ? -14.937 -6.252 4.028 1.00 0.00 356 ARG A N 19
ATOM 29119 C CA . ARG A 1 78 ? -14.683 -7.350 3.102 1.00 0.00 356 ARG A CA 19
ATOM 29120 C C . ARG A 1 78 ? -13.565 -8.249 3.618 1.00 0.00 356 ARG A C 19
ATOM 29121 O O . ARG A 1 78 ? -12.408 -7.835 3.697 1.00 0.00 356 ARG A O 19
ATOM 29142 N N . ILE A 1 79 ? -13.918 -9.481 3.969 1.00 0.00 357 ILE A N 19
ATOM 29143 C CA . ILE A 1 79 ? -12.944 -10.439 4.478 1.00 0.00 357 ILE A CA 19
ATOM 29144 C C . ILE A 1 79 ? -12.122 -11.042 3.343 1.00 0.00 357 ILE A C 19
ATOM 29145 O O . ILE A 1 79 ? -12.655 -11.374 2.284 1.00 0.00 357 ILE A O 19
ATOM 29161 N N . VAL A 1 80 ? -10.820 -11.182 3.573 1.00 0.00 358 VAL A N 19
ATOM 29162 C CA . VAL A 1 80 ? -9.924 -11.748 2.571 1.00 0.00 358 VAL A CA 19
ATOM 29163 C C . VAL A 1 80 ? -9.277 -13.033 3.076 1.00 0.00 358 VAL A C 19
ATOM 29164 O O . VAL A 1 80 ? -9.529 -14.116 2.549 1.00 0.00 358 VAL A O 19
ATOM 29177 N N . ALA A 1 81 ? -8.442 -12.905 4.102 1.00 0.00 359 ALA A N 19
ATOM 29178 C CA . ALA A 1 81 ? -7.760 -14.056 4.681 1.00 0.00 359 ALA A CA 19
ATOM 29179 C C . ALA A 1 81 ? -8.446 -14.513 5.963 1.00 0.00 359 ALA A C 19
ATOM 29180 O O . ALA A 1 81 ? -9.146 -15.526 5.979 1.00 0.00 359 ALA A O 19
ATOM 29187 N N . THR A 1 82 ? -8.242 -13.760 7.039 1.00 0.00 360 THR A N 19
ATOM 29188 C CA . THR A 1 82 ? -8.839 -14.088 8.328 1.00 0.00 360 THR A CA 19
ATOM 29189 C C . THR A 1 82 ? -9.676 -12.929 8.857 1.00 0.00 360 THR A C 19
ATOM 29190 O O . THR A 1 82 ? -10.810 -13.119 9.297 1.00 0.00 360 THR A O 19
ATOM 29201 N N . LYS A 1 83 ? -9.110 -11.728 8.812 1.00 0.00 361 LYS A N 19
ATOM 29202 C CA . LYS A 1 83 ? -9.804 -10.536 9.286 1.00 0.00 361 LYS A CA 19
ATOM 29203 C C . LYS A 1 83 ? -10.195 -9.634 8.119 1.00 0.00 361 LYS A C 19
ATOM 29204 O O . LYS A 1 83 ? -9.627 -9.708 7.029 1.00 0.00 361 LYS A O 19
ATOM 29223 N N . PRO A 1 84 ? -11.186 -8.761 8.351 1.00 0.00 362 PRO A N 19
ATOM 29224 C CA . PRO A 1 84 ? -11.672 -7.827 7.332 1.00 0.00 362 PRO A CA 19
ATOM 29225 C C . PRO A 1 84 ? -10.776 -6.601 7.194 1.00 0.00 362 PRO A C 19
ATOM 29226 O O . PRO A 1 84 ? -10.086 -6.214 8.139 1.00 0.00 362 PRO A O 19
ATOM 29237 N N . LEU A 1 85 ? -10.791 -5.992 6.014 1.00 0.00 363 LEU A N 19
ATOM 29238 C CA . LEU A 1 85 ? -9.980 -4.808 5.753 1.00 0.00 363 LEU A CA 19
ATOM 29239 C C . LEU A 1 85 ? -10.620 -3.564 6.362 1.00 0.00 363 LEU A C 19
ATOM 29240 O O . LEU A 1 85 ? -11.525 -2.969 5.776 1.00 0.00 363 LEU A O 19
ATOM 29256 N N . TYR A 1 86 ? -10.142 -3.176 7.539 1.00 0.00 364 TYR A N 19
ATOM 29257 C CA . TYR A 1 86 ? -10.668 -2.003 8.228 1.00 0.00 364 TYR A CA 19
ATOM 29258 C C . TYR A 1 86 ? -10.321 -0.726 7.470 1.00 0.00 364 TYR A C 19
ATOM 29259 O O . TYR A 1 86 ? -9.360 -0.032 7.806 1.00 0.00 364 TYR A O 19
ATOM 29277 N N . VAL A 1 87 ? -11.110 -0.420 6.445 1.00 0.00 365 VAL A N 19
ATOM 29278 C CA . VAL A 1 87 ? -10.889 0.775 5.639 1.00 0.00 365 VAL A CA 19
ATOM 29279 C C . VAL A 1 87 ? -11.671 1.962 6.190 1.00 0.00 365 VAL A C 19
ATOM 29280 O O . VAL A 1 87 ? -12.808 1.815 6.637 1.00 0.00 365 VAL A O 19
ATOM 29293 N N . ALA A 1 88 ? -11.053 3.138 6.154 1.00 0.00 366 ALA A N 19
ATOM 29294 C CA . ALA A 1 88 ? -11.692 4.351 6.648 1.00 0.00 366 ALA A CA 19
ATOM 29295 C C . ALA A 1 88 ? -11.021 5.596 6.078 1.00 0.00 366 ALA A C 19
ATOM 29296 O O . ALA A 1 88 ? -9.802 5.631 5.901 1.00 0.00 366 ALA A O 19
ATOM 29303 N N . LEU A 1 89 ? -11.822 6.616 5.791 1.00 0.00 367 LEU A N 19
ATOM 29304 C CA . LEU A 1 89 ? -11.305 7.864 5.240 1.00 0.00 367 LEU A CA 19
ATOM 29305 C C . LEU A 1 89 ? -10.297 8.502 6.190 1.00 0.00 367 LEU A C 19
ATOM 29306 O O . LEU A 1 89 ? -10.472 8.474 7.408 1.00 0.00 367 LEU A O 19
ATOM 29322 N N . ALA A 1 90 ? -9.241 9.079 5.624 1.00 0.00 368 ALA A N 19
ATOM 29323 C CA . ALA A 1 90 ? -8.207 9.728 6.420 1.00 0.00 368 ALA A CA 19
ATOM 29324 C C . ALA A 1 90 ? -8.309 11.246 6.320 1.00 0.00 368 ALA A C 19
ATOM 29325 O O . ALA A 1 90 ? -7.652 11.866 5.485 1.00 0.00 368 ALA A O 19
ATOM 29332 N N . GLN A 1 91 ? -9.136 11.837 7.176 1.00 0.00 369 GLN A N 19
ATOM 29333 C CA . GLN A 1 91 ? -9.324 13.283 7.181 1.00 0.00 369 GLN A CA 19
ATOM 29334 C C . GLN A 1 91 ? -8.035 13.998 7.573 1.00 0.00 369 GLN A C 19
ATOM 29335 O O . GLN A 1 91 ? -7.635 14.971 6.934 1.00 0.00 369 GLN A O 19
ATOM 29349 N N . ARG A 1 92 ? -7.390 13.509 8.627 1.00 0.00 370 ARG A N 19
ATOM 29350 C CA . ARG A 1 92 ? -6.147 14.102 9.105 1.00 0.00 370 ARG A CA 19
ATOM 29351 C C . ARG A 1 92 ? -5.315 14.632 7.942 1.00 0.00 370 ARG A C 19
ATOM 29352 O O . ARG A 1 92 ? -4.661 13.867 7.233 1.00 0.00 370 ARG A O 19
ATOM 29373 N N . LYS A 1 93 ? -5.345 15.947 7.750 1.00 0.00 371 LYS A N 19
ATOM 29374 C CA . LYS A 1 93 ? -4.593 16.580 6.673 1.00 0.00 371 LYS A CA 19
ATOM 29375 C C . LYS A 1 93 ? -3.317 17.225 7.206 1.00 0.00 371 LYS A C 19
ATOM 29376 O O . LYS A 1 93 ? -3.343 17.934 8.212 1.00 0.00 371 LYS A O 19
ATOM 29395 N N . GLU A 1 94 ? -2.204 16.974 6.525 1.00 0.00 372 GLU A N 19
ATOM 29396 C CA . GLU A 1 94 ? -0.919 17.530 6.931 1.00 0.00 372 GLU A CA 19
ATOM 29397 C C . GLU A 1 94 ? -0.335 18.411 5.830 1.00 0.00 372 GLU A C 19
ATOM 29398 O O . GLU A 1 94 ? -0.405 18.073 4.649 1.00 0.00 372 GLU A O 19
ATOM 29410 N N . GLU A 1 95 ? 0.240 19.542 6.228 1.00 0.00 373 GLU A N 19
ATOM 29411 C CA . GLU A 1 95 ? 0.834 20.472 5.274 1.00 0.00 373 GLU A CA 19
ATOM 29412 C C . GLU A 1 95 ? 1.908 21.325 5.944 1.00 0.00 373 GLU A C 19
ATOM 29413 O O . GLU A 1 95 ? 1.743 21.770 7.080 1.00 0.00 373 GLU A O 19
ATOM 29425 N N . ARG A 1 96 ? 3.007 21.548 5.231 1.00 0.00 374 ARG A N 19
ATOM 29426 C CA . ARG A 1 96 ? 4.109 22.346 5.756 1.00 0.00 374 ARG A CA 19
ATOM 29427 C C . ARG A 1 96 ? 4.802 23.118 4.638 1.00 0.00 374 ARG A C 19
ATOM 29428 O O . ARG A 1 96 ? 4.806 22.688 3.485 1.00 0.00 374 ARG A O 19
ATOM 29449 N N . GLN A 1 97 ? 5.387 24.259 4.988 1.00 0.00 375 GLN A N 19
ATOM 29450 C CA . GLN A 1 97 ? 6.082 25.091 4.012 1.00 0.00 375 GLN A CA 19
ATOM 29451 C C . GLN A 1 97 ? 7.285 25.783 4.646 1.00 0.00 375 GLN A C 19
ATOM 29452 O O . GLN A 1 97 ? 7.468 25.741 5.862 1.00 0.00 375 GLN A O 19
ATOM 29466 N N . SER A 1 98 ? 8.102 26.420 3.813 1.00 0.00 376 SER A N 19
ATOM 29467 C CA . SER A 1 98 ? 9.289 27.117 4.291 1.00 0.00 376 SER A CA 19
ATOM 29468 C C . SER A 1 98 ? 9.255 28.588 3.887 1.00 0.00 376 SER A C 19
ATOM 29469 O O . SER A 1 98 ? 9.262 29.478 4.737 1.00 0.00 376 SER A O 19
ATOM 29477 N N . GLY A 1 99 ? 9.218 28.836 2.581 1.00 0.00 377 GLY A N 19
ATOM 29478 C CA . GLY A 1 99 ? 9.184 30.199 2.085 1.00 0.00 377 GLY A CA 19
ATOM 29479 C C . GLY A 1 99 ? 10.491 30.932 2.311 1.00 0.00 377 GLY A C 19
ATOM 29480 O O . GLY A 1 99 ? 10.740 31.487 3.381 1.00 0.00 377 GLY A O 19
ATOM 29484 N N . PRO A 1 100 ? 11.356 30.938 1.285 1.00 0.00 378 PRO A N 19
ATOM 29485 C CA . PRO A 1 100 ? 12.660 31.603 1.353 1.00 0.00 378 PRO A CA 19
ATOM 29486 C C . PRO A 1 100 ? 12.543 33.120 1.254 1.00 0.00 378 PRO A C 19
ATOM 29487 O O . PRO A 1 100 ? 11.956 33.646 0.309 1.00 0.00 378 PRO A O 19
ATOM 29498 N N . SER A 1 101 ? 13.107 33.817 2.235 1.00 0.00 379 SER A N 19
ATOM 29499 C CA . SER A 1 101 ? 13.063 35.275 2.260 1.00 0.00 379 SER A CA 19
ATOM 29500 C C . SER A 1 101 ? 14.039 35.830 3.293 1.00 0.00 379 SER A C 19
ATOM 29501 O O . SER A 1 101 ? 13.904 35.577 4.490 1.00 0.00 379 SER A O 19
ATOM 29509 N N . SER A 1 102 ? 15.022 36.589 2.820 1.00 0.00 380 SER A N 19
ATOM 29510 C CA . SER A 1 102 ? 16.024 37.178 3.700 1.00 0.00 380 SER A CA 19
ATOM 29511 C C . SER A 1 102 ? 16.843 38.233 2.963 1.00 0.00 380 SER A C 19
ATOM 29512 O O . SER A 1 102 ? 17.329 37.996 1.858 1.00 0.00 380 SER A O 19
ATOM 29520 N N . GLY A 1 103 ? 16.991 39.399 3.583 1.00 0.00 381 GLY A N 19
ATOM 29521 C CA . GLY A 1 103 ? 17.751 40.474 2.972 1.00 0.00 381 GLY A CA 19
ATOM 29522 C C . GLY A 1 103 ? 17.040 41.809 3.059 1.00 0.00 381 GLY A C 19
ATOM 29523 O O . GLY A 1 103 ? 17.311 42.607 3.956 1.00 0.00 381 GLY A O 19
ATOM 29527 N N . GLY A 1 1 ? -36.225 -11.006 5.555 1.00 0.00 279 GLY A N 20
ATOM 29528 C CA . GLY A 1 1 ? -35.794 -10.019 6.527 1.00 0.00 279 GLY A CA 20
ATOM 29529 C C . GLY A 1 1 ? -34.833 -9.006 5.938 1.00 0.00 279 GLY A C 20
ATOM 29530 O O . GLY A 1 1 ? -34.449 -9.108 4.773 1.00 0.00 279 GLY A O 20
ATOM 29534 N N . SER A 1 2 ? -34.444 -8.023 6.744 1.00 0.00 280 SER A N 20
ATOM 29535 C CA . SER A 1 2 ? -33.526 -6.983 6.294 1.00 0.00 280 SER A CA 20
ATOM 29536 C C . SER A 1 2 ? -32.692 -6.454 7.457 1.00 0.00 280 SER A C 20
ATOM 29537 O O . SER A 1 2 ? -33.172 -6.358 8.586 1.00 0.00 280 SER A O 20
ATOM 29545 N N . SER A 1 3 ? -31.440 -6.111 7.171 1.00 0.00 281 SER A N 20
ATOM 29546 C CA . SER A 1 3 ? -30.537 -5.595 8.193 1.00 0.00 281 SER A CA 20
ATOM 29547 C C . SER A 1 3 ? -29.481 -4.683 7.575 1.00 0.00 281 SER A C 20
ATOM 29548 O O . SER A 1 3 ? -28.991 -4.939 6.476 1.00 0.00 281 SER A O 20
ATOM 29556 N N . GLY A 1 4 ? -29.136 -3.617 8.291 1.00 0.00 282 GLY A N 20
ATOM 29557 C CA . GLY A 1 4 ? -28.141 -2.683 7.798 1.00 0.00 282 GLY A CA 20
ATOM 29558 C C . GLY A 1 4 ? -28.387 -1.267 8.278 1.00 0.00 282 GLY A C 20
ATOM 29559 O O . GLY A 1 4 ? -28.774 -1.052 9.427 1.00 0.00 282 GLY A O 20
ATOM 29563 N N . SER A 1 5 ? -28.161 -0.297 7.397 1.00 0.00 283 SER A N 20
ATOM 29564 C CA . SER A 1 5 ? -28.356 1.107 7.740 1.00 0.00 283 SER A CA 20
ATOM 29565 C C . SER A 1 5 ? -28.247 1.988 6.499 1.00 0.00 283 SER A C 20
ATOM 29566 O O . SER A 1 5 ? -27.586 1.629 5.525 1.00 0.00 283 SER A O 20
ATOM 29574 N N . SER A 1 6 ? -28.901 3.145 6.543 1.00 0.00 284 SER A N 20
ATOM 29575 C CA . SER A 1 6 ? -28.882 4.077 5.423 1.00 0.00 284 SER A CA 20
ATOM 29576 C C . SER A 1 6 ? -28.496 5.478 5.888 1.00 0.00 284 SER A C 20
ATOM 29577 O O . SER A 1 6 ? -29.036 5.989 6.868 1.00 0.00 284 SER A O 20
ATOM 29585 N N . GLY A 1 7 ? -27.557 6.094 5.176 1.00 0.00 285 GLY A N 20
ATOM 29586 C CA . GLY A 1 7 ? -27.114 7.429 5.530 1.00 0.00 285 GLY A CA 20
ATOM 29587 C C . GLY A 1 7 ? -26.307 8.085 4.426 1.00 0.00 285 GLY A C 20
ATOM 29588 O O . GLY A 1 7 ? -25.077 8.057 4.447 1.00 0.00 285 GLY A O 20
ATOM 29592 N N . ASP A 1 8 ? -27.001 8.674 3.458 1.00 0.00 286 ASP A N 20
ATOM 29593 C CA . ASP A 1 8 ? -26.342 9.338 2.340 1.00 0.00 286 ASP A CA 20
ATOM 29594 C C . ASP A 1 8 ? -25.051 10.012 2.794 1.00 0.00 286 ASP A C 20
ATOM 29595 O O . ASP A 1 8 ? -24.931 10.437 3.943 1.00 0.00 286 ASP A O 20
ATOM 29604 N N . ARG A 1 9 ? -24.087 10.105 1.883 1.00 0.00 287 ARG A N 20
ATOM 29605 C CA . ARG A 1 9 ? -22.804 10.725 2.190 1.00 0.00 287 ARG A CA 20
ATOM 29606 C C . ARG A 1 9 ? -22.406 11.720 1.103 1.00 0.00 287 ARG A C 20
ATOM 29607 O O . ARG A 1 9 ? -22.919 11.669 -0.015 1.00 0.00 287 ARG A O 20
ATOM 29628 N N . ILE A 1 10 ? -21.492 12.623 1.441 1.00 0.00 288 ILE A N 20
ATOM 29629 C CA . ILE A 1 10 ? -21.027 13.628 0.493 1.00 0.00 288 ILE A CA 20
ATOM 29630 C C . ILE A 1 10 ? -19.503 13.692 0.464 1.00 0.00 288 ILE A C 20
ATOM 29631 O O . ILE A 1 10 ? -18.835 13.285 1.414 1.00 0.00 288 ILE A O 20
ATOM 29647 N N . THR A 1 11 ? -18.959 14.208 -0.634 1.00 0.00 289 THR A N 20
ATOM 29648 C CA . THR A 1 11 ? -17.515 14.326 -0.788 1.00 0.00 289 THR A CA 20
ATOM 29649 C C . THR A 1 11 ? -17.060 15.771 -0.614 1.00 0.00 289 THR A C 20
ATOM 29650 O O . THR A 1 11 ? -17.740 16.702 -1.045 1.00 0.00 289 THR A O 20
ATOM 29661 N N . ARG A 1 12 ? -15.906 15.951 0.020 1.00 0.00 290 ARG A N 20
ATOM 29662 C CA . ARG A 1 12 ? -15.360 17.283 0.251 1.00 0.00 290 ARG A CA 20
ATOM 29663 C C . ARG A 1 12 ? -13.840 17.234 0.378 1.00 0.00 290 ARG A C 20
ATOM 29664 O O . ARG A 1 12 ? -13.237 16.162 0.317 1.00 0.00 290 ARG A O 20
ATOM 29685 N N . TYR A 1 13 ? -13.229 18.400 0.553 1.00 0.00 291 TYR A N 20
ATOM 29686 C CA . TYR A 1 13 ? -11.780 18.490 0.685 1.00 0.00 291 TYR A CA 20
ATOM 29687 C C . TYR A 1 13 ? -11.086 17.458 -0.199 1.00 0.00 291 TYR A C 20
ATOM 29688 O O . TYR A 1 13 ? -10.045 16.912 0.166 1.00 0.00 291 TYR A O 20
ATOM 29706 N N . GLN A 1 14 ? -11.672 17.198 -1.363 1.00 0.00 292 GLN A N 20
ATOM 29707 C CA . GLN A 1 14 ? -11.111 16.231 -2.301 1.00 0.00 292 GLN A CA 20
ATOM 29708 C C . GLN A 1 14 ? -10.487 15.053 -1.560 1.00 0.00 292 GLN A C 20
ATOM 29709 O O . GLN A 1 14 ? -9.374 14.630 -1.871 1.00 0.00 292 GLN A O 20
ATOM 29723 N N . VAL A 1 15 ? -11.212 14.528 -0.577 1.00 0.00 293 VAL A N 20
ATOM 29724 C CA . VAL A 1 15 ? -10.730 13.397 0.208 1.00 0.00 293 VAL A CA 20
ATOM 29725 C C . VAL A 1 15 ? -10.625 12.139 -0.647 1.00 0.00 293 VAL A C 20
ATOM 29726 O O . VAL A 1 15 ? -11.594 11.395 -0.798 1.00 0.00 293 VAL A O 20
ATOM 29739 N N . VAL A 1 16 ? -9.441 11.907 -1.205 1.00 0.00 294 VAL A N 20
ATOM 29740 C CA . VAL A 1 16 ? -9.207 10.738 -2.044 1.00 0.00 294 VAL A CA 20
ATOM 29741 C C . VAL A 1 16 ? -8.410 9.676 -1.296 1.00 0.00 294 VAL A C 20
ATOM 29742 O O . VAL A 1 16 ? -8.624 8.479 -1.483 1.00 0.00 294 VAL A O 20
ATOM 29755 N N . ASN A 1 17 ? -7.489 10.122 -0.448 1.00 0.00 295 ASN A N 20
ATOM 29756 C CA . ASN A 1 17 ? -6.659 9.209 0.329 1.00 0.00 295 ASN A CA 20
ATOM 29757 C C . ASN A 1 17 ? -7.510 8.382 1.288 1.00 0.00 295 ASN A C 20
ATOM 29758 O O . ASN A 1 17 ? -8.489 8.876 1.851 1.00 0.00 295 ASN A O 20
ATOM 29769 N N . LEU A 1 18 ? -7.131 7.122 1.471 1.00 0.00 296 LEU A N 20
ATOM 29770 C CA . LEU A 1 18 ? -7.859 6.226 2.363 1.00 0.00 296 LEU A CA 20
ATOM 29771 C C . LEU A 1 18 ? -6.903 5.506 3.309 1.00 0.00 296 LEU A C 20
ATOM 29772 O O . LEU A 1 18 ? -5.779 5.170 2.935 1.00 0.00 296 LEU A O 20
ATOM 29788 N N . TYR A 1 19 ? -7.359 5.271 4.534 1.00 0.00 297 TYR A N 20
ATOM 29789 C CA . TYR A 1 19 ? -6.544 4.590 5.534 1.00 0.00 297 TYR A CA 20
ATOM 29790 C C . TYR A 1 19 ? -6.927 3.117 5.638 1.00 0.00 297 TYR A C 20
ATOM 29791 O O . TYR A 1 19 ? -8.084 2.780 5.889 1.00 0.00 297 TYR A O 20
ATOM 29809 N N . VAL A 1 20 ? -5.946 2.242 5.444 1.00 0.00 298 VAL A N 20
ATOM 29810 C CA . VAL A 1 20 ? -6.177 0.805 5.517 1.00 0.00 298 VAL A CA 20
ATOM 29811 C C . VAL A 1 20 ? -5.576 0.215 6.787 1.00 0.00 298 VAL A C 20
ATOM 29812 O O . VAL A 1 20 ? -4.441 0.524 7.152 1.00 0.00 298 VAL A O 20
ATOM 29825 N N . LYS A 1 21 ? -6.344 -0.636 7.459 1.00 0.00 299 LYS A N 20
ATOM 29826 C CA . LYS A 1 21 ? -5.888 -1.272 8.689 1.00 0.00 299 LYS A CA 20
ATOM 29827 C C . LYS A 1 21 ? -6.203 -2.765 8.679 1.00 0.00 299 LYS A C 20
ATOM 29828 O O . LYS A 1 21 ? -6.984 -3.238 7.856 1.00 0.00 299 LYS A O 20
ATOM 29847 N N . ASN A 1 22 ? -5.589 -3.500 9.601 1.00 0.00 300 ASN A N 20
ATOM 29848 C CA . ASN A 1 22 ? -5.805 -4.939 9.698 1.00 0.00 300 ASN A CA 20
ATOM 29849 C C . ASN A 1 22 ? -5.372 -5.642 8.415 1.00 0.00 300 ASN A C 20
ATOM 29850 O O . ASN A 1 22 ? -6.129 -6.421 7.834 1.00 0.00 300 ASN A O 20
ATOM 29861 N N . LEU A 1 23 ? -4.149 -5.362 7.977 1.00 0.00 301 LEU A N 20
ATOM 29862 C CA . LEU A 1 23 ? -3.613 -5.968 6.763 1.00 0.00 301 LEU A CA 20
ATOM 29863 C C . LEU A 1 23 ? -2.851 -7.250 7.084 1.00 0.00 301 LEU A C 20
ATOM 29864 O O . LEU A 1 23 ? -1.751 -7.208 7.634 1.00 0.00 301 LEU A O 20
ATOM 29880 N N . ASP A 1 24 ? -3.443 -8.386 6.735 1.00 0.00 302 ASP A N 20
ATOM 29881 C CA . ASP A 1 24 ? -2.819 -9.681 6.983 1.00 0.00 302 ASP A CA 20
ATOM 29882 C C . ASP A 1 24 ? -1.409 -9.724 6.403 1.00 0.00 302 ASP A C 20
ATOM 29883 O O . ASP A 1 24 ? -1.155 -9.192 5.322 1.00 0.00 302 ASP A O 20
ATOM 29892 N N . ASP A 1 25 ? -0.496 -10.360 7.128 1.00 0.00 303 ASP A N 20
ATOM 29893 C CA . ASP A 1 25 ? 0.889 -10.473 6.686 1.00 0.00 303 ASP A CA 20
ATOM 29894 C C . ASP A 1 25 ? 0.960 -10.938 5.235 1.00 0.00 303 ASP A C 20
ATOM 29895 O O . ASP A 1 25 ? 1.847 -10.532 4.485 1.00 0.00 303 ASP A O 20
ATOM 29904 N N . GLY A 1 26 ? 0.019 -11.793 4.846 1.00 0.00 304 GLY A N 20
ATOM 29905 C CA . GLY A 1 26 ? -0.007 -12.299 3.486 1.00 0.00 304 GLY A CA 20
ATOM 29906 C C . GLY A 1 26 ? -0.248 -11.206 2.464 1.00 0.00 304 GLY A C 20
ATOM 29907 O O . GLY A 1 26 ? 0.319 -11.232 1.372 1.00 0.00 304 GLY A O 20
ATOM 29911 N N . ILE A 1 27 ? -1.094 -10.244 2.818 1.00 0.00 305 ILE A N 20
ATOM 29912 C CA . ILE A 1 27 ? -1.409 -9.138 1.923 1.00 0.00 305 ILE A CA 20
ATOM 29913 C C . ILE A 1 27 ? -0.218 -8.199 1.768 1.00 0.00 305 ILE A C 20
ATOM 29914 O O . ILE A 1 27 ? 0.454 -7.866 2.744 1.00 0.00 305 ILE A O 20
ATOM 29930 N N . ASP A 1 28 ? 0.038 -7.775 0.535 1.00 0.00 306 ASP A N 20
ATOM 29931 C CA . ASP A 1 28 ? 1.147 -6.871 0.252 1.00 0.00 306 ASP A CA 20
ATOM 29932 C C . ASP A 1 28 ? 0.664 -5.641 -0.510 1.00 0.00 306 ASP A C 20
ATOM 29933 O O . ASP A 1 28 ? -0.527 -5.496 -0.785 1.00 0.00 306 ASP A O 20
ATOM 29942 N N . ASP A 1 29 ? 1.597 -4.756 -0.846 1.00 0.00 307 ASP A N 20
ATOM 29943 C CA . ASP A 1 29 ? 1.267 -3.538 -1.576 1.00 0.00 307 ASP A CA 20
ATOM 29944 C C . ASP A 1 29 ? 0.444 -3.856 -2.821 1.00 0.00 307 ASP A C 20
ATOM 29945 O O . ASP A 1 29 ? -0.575 -3.217 -3.082 1.00 0.00 307 ASP A O 20
ATOM 29954 N N . GLU A 1 30 ? 0.894 -4.846 -3.585 1.00 0.00 308 GLU A N 20
ATOM 29955 C CA . GLU A 1 30 ? 0.199 -5.247 -4.803 1.00 0.00 308 GLU A CA 20
ATOM 29956 C C . GLU A 1 30 ? -1.237 -5.664 -4.498 1.00 0.00 308 GLU A C 20
ATOM 29957 O O . GLU A 1 30 ? -2.188 -5.004 -4.917 1.00 0.00 308 GLU A O 20
ATOM 29969 N N . ARG A 1 31 ? -1.385 -6.763 -3.766 1.00 0.00 309 ARG A N 20
ATOM 29970 C CA . ARG A 1 31 ? -2.704 -7.270 -3.407 1.00 0.00 309 ARG A CA 20
ATOM 29971 C C . ARG A 1 31 ? -3.621 -6.133 -2.966 1.00 0.00 309 ARG A C 20
ATOM 29972 O O . ARG A 1 31 ? -4.797 -6.091 -3.332 1.00 0.00 309 ARG A O 20
ATOM 29993 N N . LEU A 1 32 ? -3.077 -5.213 -2.177 1.00 0.00 310 LEU A N 20
ATOM 29994 C CA . LEU A 1 32 ? -3.846 -4.075 -1.685 1.00 0.00 310 LEU A CA 20
ATOM 29995 C C . LEU A 1 32 ? -4.362 -3.225 -2.842 1.00 0.00 310 LEU A C 20
ATOM 29996 O O . LEU A 1 32 ? -5.563 -3.188 -3.111 1.00 0.00 310 LEU A O 20
ATOM 30012 N N . ARG A 1 33 ? -3.446 -2.546 -3.525 1.00 0.00 311 ARG A N 20
ATOM 30013 C CA . ARG A 1 33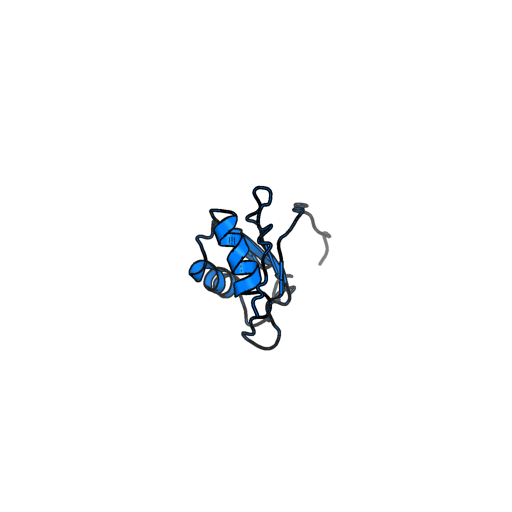 ? -3.808 -1.698 -4.654 1.00 0.00 311 ARG A CA 20
ATOM 30014 C C . ARG A 1 33 ? -4.653 -2.468 -5.664 1.00 0.00 311 ARG A C 20
ATOM 30015 O O . ARG A 1 33 ? -5.462 -1.886 -6.386 1.00 0.00 311 ARG A O 20
ATOM 30036 N N . LYS A 1 34 ? -4.458 -3.782 -5.711 1.00 0.00 312 LYS A N 20
ATOM 30037 C CA . LYS A 1 34 ? -5.201 -4.634 -6.632 1.00 0.00 312 LYS A CA 20
ATOM 30038 C C . LYS A 1 34 ? -6.650 -4.789 -6.180 1.00 0.00 312 LYS A C 20
ATOM 30039 O O . LYS A 1 34 ? -7.544 -5.009 -6.996 1.00 0.00 312 LYS A O 20
ATOM 30058 N N . ALA A 1 35 ? -6.874 -4.671 -4.875 1.00 0.00 313 ALA A N 20
ATOM 30059 C CA . ALA A 1 35 ? -8.215 -4.794 -4.316 1.00 0.00 313 ALA A CA 20
ATOM 30060 C C . ALA A 1 35 ? -8.866 -3.426 -4.145 1.00 0.00 313 ALA A C 20
ATOM 30061 O O . ALA A 1 35 ? -9.824 -3.274 -3.386 1.00 0.00 313 ALA A O 20
ATOM 30068 N N . PHE A 1 36 ? -8.342 -2.433 -4.855 1.00 0.00 314 PHE A N 20
ATOM 30069 C CA . PHE A 1 36 ? -8.872 -1.077 -4.780 1.00 0.00 314 PHE A CA 20
ATOM 30070 C C . PHE A 1 36 ? -9.134 -0.518 -6.176 1.00 0.00 314 PHE A C 20
ATOM 30071 O O . PHE A 1 36 ? -10.045 0.286 -6.373 1.00 0.00 314 PHE A O 20
ATOM 30088 N N . SER A 1 37 ? -8.328 -0.949 -7.141 1.00 0.00 315 SER A N 20
ATOM 30089 C CA . SER A 1 37 ? -8.469 -0.489 -8.517 1.00 0.00 315 SER A CA 20
ATOM 30090 C C . SER A 1 37 ? -9.911 -0.635 -8.994 1.00 0.00 315 SER A C 20
ATOM 30091 O O . SER A 1 37 ? -10.487 0.269 -9.599 1.00 0.00 315 SER A O 20
ATOM 30099 N N . PRO A 1 38 ? -10.510 -1.802 -8.714 1.00 0.00 316 PRO A N 20
ATOM 30100 C CA . PRO A 1 38 ? -11.893 -2.096 -9.104 1.00 0.00 316 PRO A CA 20
ATOM 30101 C C . PRO A 1 38 ? -12.849 -0.965 -8.743 1.00 0.00 316 PRO A C 20
ATOM 30102 O O . PRO A 1 38 ? -13.963 -0.891 -9.262 1.00 0.00 316 PRO A O 20
ATOM 30113 N N . PHE A 1 39 ? -12.408 -0.085 -7.851 1.00 0.00 317 PHE A N 20
ATOM 30114 C CA . PHE A 1 39 ? -13.226 1.043 -7.420 1.00 0.00 317 PHE A CA 20
ATOM 30115 C C . PHE A 1 39 ? -12.815 2.322 -8.144 1.00 0.00 317 PHE A C 20
ATOM 30116 O O . PHE A 1 39 ? -13.654 3.037 -8.689 1.00 0.00 317 PHE A O 20
ATOM 30133 N N . GLY A 1 40 ? -11.515 2.602 -8.146 1.00 0.00 318 GLY A N 20
ATOM 30134 C CA . GLY A 1 40 ? -11.014 3.794 -8.805 1.00 0.00 318 GLY A CA 20
ATOM 30135 C C . GLY A 1 40 ? -9.520 3.733 -9.056 1.00 0.00 318 GLY A C 20
ATOM 30136 O O . GLY A 1 40 ? -8.807 2.952 -8.425 1.00 0.00 318 GLY A O 20
ATOM 30140 N N . THR A 1 41 ? -9.043 4.560 -9.981 1.00 0.00 319 THR A N 20
ATOM 30141 C CA . THR A 1 41 ? -7.625 4.595 -10.316 1.00 0.00 319 THR A CA 20
ATOM 30142 C C . THR A 1 41 ? -6.782 4.974 -9.104 1.00 0.00 319 THR A C 20
ATOM 30143 O O . THR A 1 41 ? -7.147 5.866 -8.337 1.00 0.00 319 THR A O 20
ATOM 30154 N N . ILE A 1 42 ? -5.655 4.291 -8.936 1.00 0.00 320 ILE A N 20
ATOM 30155 C CA . ILE A 1 42 ? -4.760 4.558 -7.816 1.00 0.00 320 ILE A CA 20
ATOM 30156 C C . ILE A 1 42 ? -3.420 5.099 -8.301 1.00 0.00 320 ILE A C 20
ATOM 30157 O O . ILE A 1 42 ? -2.799 4.535 -9.203 1.00 0.00 320 ILE A O 20
ATOM 30173 N N . THR A 1 43 ? -2.977 6.197 -7.696 1.00 0.00 321 THR A N 20
ATOM 30174 C CA . THR A 1 43 ? -1.710 6.815 -8.064 1.00 0.00 321 THR A CA 20
ATOM 30175 C C . THR A 1 43 ? -0.628 6.507 -7.036 1.00 0.00 321 THR A C 20
ATOM 30176 O O . THR A 1 43 ? 0.558 6.462 -7.362 1.00 0.00 321 THR A O 20
ATOM 30187 N N . SER A 1 44 ? -1.044 6.294 -5.791 1.00 0.00 322 SER A N 20
ATOM 30188 C CA . SER A 1 44 ? -0.109 5.993 -4.714 1.00 0.00 322 SER A CA 20
ATOM 30189 C C . SER A 1 44 ? -0.706 4.977 -3.745 1.00 0.00 322 SER A C 20
ATOM 30190 O O . SER A 1 44 ? -1.794 5.181 -3.207 1.00 0.00 322 SER A O 20
ATOM 30198 N N . ALA A 1 45 ? 0.014 3.881 -3.527 1.00 0.00 323 ALA A N 20
ATOM 30199 C CA . ALA A 1 45 ? -0.442 2.834 -2.622 1.00 0.00 323 ALA A CA 20
ATOM 30200 C C . ALA A 1 45 ? 0.734 2.041 -2.062 1.00 0.00 323 ALA A C 20
ATOM 30201 O O . ALA A 1 45 ? 1.525 1.470 -2.813 1.00 0.00 323 ALA A O 20
ATOM 30208 N N . LYS A 1 46 ? 0.844 2.011 -0.738 1.00 0.00 324 LYS A N 20
ATOM 30209 C CA . LYS A 1 46 ? 1.923 1.288 -0.076 1.00 0.00 324 LYS A CA 20
ATOM 30210 C C . LYS A 1 46 ? 1.493 0.818 1.310 1.00 0.00 324 LYS A C 20
ATOM 30211 O O . LYS A 1 46 ? 0.564 1.367 1.901 1.00 0.00 324 LYS A O 20
ATOM 30230 N N . VAL A 1 47 ? 2.177 -0.200 1.823 1.00 0.00 325 VAL A N 20
ATOM 30231 C CA . VAL A 1 47 ? 1.867 -0.742 3.141 1.00 0.00 325 VAL A CA 20
ATOM 30232 C C . VAL A 1 47 ? 2.980 -0.435 4.136 1.00 0.00 325 VAL A C 20
ATOM 30233 O O . VAL A 1 47 ? 4.161 -0.602 3.834 1.00 0.00 325 VAL A O 20
ATOM 30246 N N . MET A 1 48 ? 2.595 0.015 5.326 1.00 0.00 326 MET A N 20
ATOM 30247 C CA . MET A 1 48 ? 3.561 0.344 6.368 1.00 0.00 326 MET A CA 20
ATOM 30248 C C . MET A 1 48 ? 4.376 -0.884 6.760 1.00 0.00 326 MET A C 20
ATOM 30249 O O . MET A 1 48 ? 3.864 -2.003 6.769 1.00 0.00 326 MET A O 20
ATOM 30263 N N . MET A 1 49 ? 5.647 -0.667 7.084 1.00 0.00 327 MET A N 20
ATOM 30264 C CA . MET A 1 49 ? 6.532 -1.757 7.478 1.00 0.00 327 MET A CA 20
ATOM 30265 C C . MET A 1 49 ? 7.539 -1.288 8.524 1.00 0.00 327 MET A C 20
ATOM 30266 O O . MET A 1 49 ? 7.642 -0.095 8.807 1.00 0.00 327 MET A O 20
ATOM 30280 N N . GLU A 1 50 ? 8.278 -2.235 9.093 1.00 0.00 328 GLU A N 20
ATOM 30281 C CA . GLU A 1 50 ? 9.276 -1.917 10.107 1.00 0.00 328 GLU A CA 20
ATOM 30282 C C . GLU A 1 50 ? 10.649 -2.448 9.706 1.00 0.00 328 GLU A C 20
ATOM 30283 O O . GLU A 1 50 ? 11.637 -1.714 9.711 1.00 0.00 328 GLU A O 20
ATOM 30295 N N . GLY A 1 51 ? 10.703 -3.730 9.358 1.00 0.00 329 GLY A N 20
ATOM 30296 C CA . GLY A 1 51 ? 11.958 -4.339 8.958 1.00 0.00 329 GLY A CA 20
ATOM 30297 C C . GLY A 1 51 ? 11.758 -5.605 8.150 1.00 0.00 329 GLY A C 20
ATOM 30298 O O . GLY A 1 51 ? 12.330 -5.759 7.072 1.00 0.00 329 GLY A O 20
ATOM 30302 N N . GLY A 1 52 ? 10.943 -6.517 8.673 1.00 0.00 330 GLY A N 20
ATOM 30303 C CA . GLY A 1 52 ? 10.684 -7.765 7.980 1.00 0.00 330 GLY A CA 20
ATOM 30304 C C . GLY A 1 52 ? 9.294 -8.304 8.255 1.00 0.00 330 GLY A C 20
ATOM 30305 O O . GLY A 1 52 ? 9.107 -9.512 8.400 1.00 0.00 330 GLY A O 20
ATOM 30309 N N . ARG A 1 53 ? 8.317 -7.406 8.330 1.00 0.00 331 ARG A N 20
ATOM 30310 C CA . ARG A 1 53 ? 6.938 -7.798 8.593 1.00 0.00 331 ARG A CA 20
ATOM 30311 C C . ARG A 1 53 ? 5.985 -6.632 8.346 1.00 0.00 331 ARG A C 20
ATOM 30312 O O . ARG A 1 53 ? 6.319 -5.478 8.614 1.00 0.00 331 ARG A O 20
ATOM 30333 N N . SER A 1 54 ? 4.798 -6.943 7.834 1.00 0.00 332 SER A N 20
ATOM 30334 C CA . SER A 1 54 ? 3.799 -5.920 7.548 1.00 0.00 332 SER A CA 20
ATOM 30335 C C . SER A 1 54 ? 3.248 -5.322 8.839 1.00 0.00 332 SER A C 20
ATOM 30336 O O . SER A 1 54 ? 2.623 -6.014 9.642 1.00 0.00 332 SER A O 20
ATOM 30344 N N . LYS A 1 55 ? 3.485 -4.028 9.032 1.00 0.00 333 LYS A N 20
ATOM 30345 C CA . LYS A 1 55 ? 3.014 -3.333 10.223 1.00 0.00 333 LYS A CA 20
ATOM 30346 C C . LYS A 1 55 ? 1.552 -3.664 10.504 1.00 0.00 333 LYS A C 20
ATOM 30347 O O . LYS A 1 55 ? 1.181 -3.971 11.636 1.00 0.00 333 LYS A O 20
ATOM 30366 N N . GLY A 1 56 ? 0.725 -3.602 9.464 1.00 0.00 334 GLY A N 20
ATOM 30367 C CA . GLY A 1 56 ? -0.687 -3.899 9.620 1.00 0.00 334 GLY A CA 20
ATOM 30368 C C . GLY A 1 56 ? -1.574 -2.860 8.965 1.00 0.00 334 GLY A C 20
ATOM 30369 O O . GLY A 1 56 ? -2.689 -3.164 8.539 1.00 0.00 334 GLY A O 20
ATOM 30373 N N . PHE A 1 57 ? -1.080 -1.629 8.884 1.00 0.00 335 PHE A N 20
ATOM 30374 C CA . PHE A 1 57 ? -1.837 -0.539 8.278 1.00 0.00 335 PHE A CA 20
ATOM 30375 C C . PHE A 1 57 ? -1.105 0.021 7.062 1.00 0.00 335 PHE A C 20
ATOM 30376 O O . PHE A 1 57 ? 0.098 -0.177 6.902 1.00 0.00 335 PHE A O 20
ATOM 30393 N N . GLY A 1 58 ? -1.843 0.722 6.206 1.00 0.00 336 GLY A N 20
ATOM 30394 C CA . GLY A 1 58 ? -1.249 1.300 5.015 1.00 0.00 336 GLY A CA 20
ATOM 30395 C C . GLY A 1 58 ? -1.996 2.526 4.530 1.00 0.00 336 GLY A C 20
ATOM 30396 O O . GLY A 1 58 ? -2.903 3.015 5.204 1.00 0.00 336 GLY A O 20
ATOM 30400 N N . PHE A 1 59 ? -1.614 3.026 3.360 1.00 0.00 337 PHE A N 20
ATOM 30401 C CA . PHE A 1 59 ? -2.253 4.205 2.787 1.00 0.00 337 PHE A CA 20
ATOM 30402 C C . PHE A 1 59 ? -2.470 4.031 1.286 1.00 0.00 337 PHE A C 20
ATOM 30403 O O . PHE A 1 59 ? -1.601 3.524 0.577 1.00 0.00 337 PHE A O 20
ATOM 30420 N N . VAL A 1 60 ? -3.636 4.455 0.810 1.00 0.00 338 VAL A N 20
ATOM 30421 C CA . VAL A 1 60 ? -3.969 4.347 -0.606 1.00 0.00 338 VAL A CA 20
ATOM 30422 C C . VAL A 1 60 ? -4.484 5.674 -1.152 1.00 0.00 338 VAL A C 20
ATOM 30423 O O . VAL A 1 60 ? -5.184 6.412 -0.458 1.00 0.00 338 VAL A O 20
ATOM 30436 N N . CYS A 1 61 ? -4.134 5.970 -2.398 1.00 0.00 339 CYS A N 20
ATOM 30437 C CA . CYS A 1 61 ? -4.561 7.209 -3.039 1.00 0.00 339 CYS A CA 20
ATOM 30438 C C . CYS A 1 61 ? -5.351 6.919 -4.311 1.00 0.00 339 CYS A C 20
ATOM 30439 O O . CYS A 1 61 ? -5.044 5.980 -5.045 1.00 0.00 339 CYS A O 20
ATOM 30447 N N . PHE A 1 62 ? -6.372 7.731 -4.565 1.00 0.00 340 PHE A N 20
ATOM 30448 C CA . PHE A 1 62 ? -7.209 7.561 -5.747 1.00 0.00 340 PHE A CA 20
ATOM 30449 C C . PHE A 1 62 ? -7.127 8.786 -6.652 1.00 0.00 340 PHE A C 20
ATOM 30450 O O . PHE A 1 62 ? -6.485 9.780 -6.313 1.00 0.00 340 PHE A O 20
ATOM 30467 N N . SER A 1 63 ? -7.780 8.706 -7.807 1.00 0.00 341 SER A N 20
ATOM 30468 C CA . SER A 1 63 ? -7.778 9.805 -8.765 1.00 0.00 341 SER A CA 20
ATOM 30469 C C . SER A 1 63 ? -8.846 10.836 -8.411 1.00 0.00 341 SER A C 20
ATOM 30470 O O . SER A 1 63 ? -8.618 12.042 -8.508 1.00 0.00 341 SER A O 20
ATOM 30478 N N . SER A 1 64 ? -10.014 10.352 -8.001 1.00 0.00 342 SER A N 20
ATOM 30479 C CA . SER A 1 64 ? -11.120 11.229 -7.636 1.00 0.00 342 SER A CA 20
ATOM 30480 C C . SER A 1 64 ? -11.701 10.837 -6.281 1.00 0.00 342 SER A C 20
ATOM 30481 O O . SER A 1 64 ? -11.855 9.658 -5.961 1.00 0.00 342 SER A O 20
ATOM 30489 N N . PRO A 1 65 ? -12.032 11.848 -5.465 1.00 0.00 343 PRO A N 20
ATOM 30490 C CA . PRO A 1 65 ? -12.601 11.635 -4.131 1.00 0.00 343 PRO A CA 20
ATOM 30491 C C . PRO A 1 65 ? -13.740 10.621 -4.142 1.00 0.00 343 PRO A C 20
ATOM 30492 O O . PRO A 1 65 ? -13.701 9.623 -3.424 1.00 0.00 343 PRO A O 20
ATOM 30503 N N . GLU A 1 66 ? -14.753 10.884 -4.962 1.00 0.00 344 GLU A N 20
ATOM 30504 C CA . GLU A 1 66 ? -15.902 9.993 -5.065 1.00 0.00 344 GLU A CA 20
ATOM 30505 C C . GLU A 1 66 ? -15.460 8.532 -5.066 1.00 0.00 344 GLU A C 20
ATOM 30506 O O . GLU A 1 66 ? -15.923 7.733 -4.253 1.00 0.00 344 GLU A O 20
ATOM 30518 N N . GLU A 1 67 ? -14.562 8.192 -5.985 1.00 0.00 345 GLU A N 20
ATOM 30519 C CA . GLU A 1 67 ? -14.059 6.828 -6.093 1.00 0.00 345 GLU A CA 20
ATOM 30520 C C . GLU A 1 67 ? -13.586 6.314 -4.736 1.00 0.00 345 GLU A C 20
ATOM 30521 O O . GLU A 1 67 ? -13.892 5.188 -4.346 1.00 0.00 345 GLU A O 20
ATOM 30533 N N . ALA A 1 68 ? -12.837 7.148 -4.023 1.00 0.00 346 ALA A N 20
ATOM 30534 C CA . ALA A 1 68 ? -12.322 6.780 -2.710 1.00 0.00 346 ALA A CA 20
ATOM 30535 C C . ALA A 1 68 ? -13.460 6.513 -1.729 1.00 0.00 346 ALA A C 20
ATOM 30536 O O . ALA A 1 68 ? -13.399 5.577 -0.931 1.00 0.00 346 ALA A O 20
ATOM 30543 N N . THR A 1 69 ? -14.497 7.341 -1.794 1.00 0.00 347 THR A N 20
ATOM 30544 C CA . THR A 1 69 ? -15.648 7.196 -0.912 1.00 0.00 347 THR A CA 20
ATOM 30545 C C . THR A 1 69 ? -16.185 5.770 -0.938 1.00 0.00 347 THR A C 20
ATOM 30546 O O . THR A 1 69 ? -16.128 5.055 0.062 1.00 0.00 347 THR A O 20
ATOM 30557 N N . LYS A 1 70 ? -16.705 5.360 -2.090 1.00 0.00 348 LYS A N 20
ATOM 30558 C CA . LYS A 1 70 ? -17.251 4.017 -2.249 1.00 0.00 348 LYS A CA 20
ATOM 30559 C C . LYS A 1 70 ? -16.326 2.977 -1.626 1.00 0.00 348 LYS A C 20
ATOM 30560 O O . LYS A 1 70 ? -16.694 2.301 -0.666 1.00 0.00 348 LYS A O 20
ATOM 30579 N N . ALA A 1 71 ? -15.124 2.855 -2.179 1.00 0.00 349 ALA A N 20
ATOM 30580 C CA . ALA A 1 71 ? -14.145 1.899 -1.675 1.00 0.00 349 ALA A CA 20
ATOM 30581 C C . ALA A 1 71 ? -14.240 1.763 -0.159 1.00 0.00 349 ALA A C 20
ATOM 30582 O O . ALA A 1 71 ? -14.292 0.654 0.373 1.00 0.00 349 ALA A O 20
ATOM 30589 N N . VAL A 1 72 ? -14.263 2.899 0.532 1.00 0.00 350 VAL A N 20
ATOM 30590 C CA . VAL A 1 72 ? -14.352 2.906 1.988 1.00 0.00 350 VAL A CA 20
ATOM 30591 C C . VAL A 1 72 ? -15.367 1.882 2.481 1.00 0.00 350 VAL A C 20
ATOM 30592 O O . VAL A 1 72 ? -15.042 1.004 3.281 1.00 0.00 350 VAL A O 20
ATOM 30605 N N . THR A 1 73 ? -16.601 1.999 1.998 1.00 0.00 351 THR A N 20
ATOM 30606 C CA . THR A 1 73 ? -17.665 1.084 2.390 1.00 0.00 351 THR A CA 20
ATOM 30607 C C . THR A 1 73 ? -17.568 -0.232 1.626 1.00 0.00 351 THR A C 20
ATOM 30608 O O . THR A 1 73 ? -17.588 -1.309 2.222 1.00 0.00 351 THR A O 20
ATOM 30619 N N . GLU A 1 74 ? -17.462 -0.137 0.304 1.00 0.00 352 GLU A N 20
ATOM 30620 C CA . GLU A 1 74 ? -17.362 -1.321 -0.541 1.00 0.00 352 GLU A CA 20
ATOM 30621 C C . GLU A 1 74 ? -16.324 -2.295 0.009 1.00 0.00 352 GLU A C 20
ATOM 30622 O O . GLU A 1 74 ? -16.434 -3.507 -0.179 1.00 0.00 352 GLU A O 20
ATOM 30634 N N . MET A 1 75 ? -15.317 -1.757 0.689 1.00 0.00 353 MET A N 20
ATOM 30635 C CA . MET A 1 75 ? -14.260 -2.578 1.266 1.00 0.00 353 MET A CA 20
ATOM 30636 C C . MET A 1 75 ? -14.473 -2.764 2.765 1.00 0.00 353 MET A C 20
ATOM 30637 O O . MET A 1 75 ? -14.467 -3.887 3.267 1.00 0.00 353 MET A O 20
ATOM 30651 N N . ASN A 1 76 ? -14.661 -1.656 3.474 1.00 0.00 354 ASN A N 20
ATOM 30652 C CA . ASN A 1 76 ? -14.875 -1.697 4.916 1.00 0.00 354 ASN A CA 20
ATOM 30653 C C . ASN A 1 76 ? -15.689 -2.926 5.309 1.00 0.00 354 ASN A C 20
ATOM 30654 O O . ASN A 1 76 ? -16.870 -3.033 4.979 1.00 0.00 354 ASN A O 20
ATOM 30665 N N . GLY A 1 77 ? -15.049 -3.851 6.018 1.00 0.00 355 GLY A N 20
ATOM 30666 C CA . GLY A 1 77 ? -15.729 -5.060 6.446 1.00 0.00 355 GLY A CA 20
ATOM 30667 C C . GLY A 1 77 ? -15.653 -6.165 5.412 1.00 0.00 355 GLY A C 20
ATOM 30668 O O . GLY A 1 77 ? -16.442 -7.110 5.443 1.00 0.00 355 GLY A O 20
ATOM 30672 N N . ARG A 1 78 ? -14.702 -6.047 4.491 1.00 0.00 356 ARG A N 20
ATOM 30673 C CA . ARG A 1 78 ? -14.528 -7.042 3.440 1.00 0.00 356 ARG A CA 20
ATOM 30674 C C . ARG A 1 78 ? -13.438 -8.043 3.814 1.00 0.00 356 ARG A C 20
ATOM 30675 O O . ARG A 1 78 ? -12.317 -7.658 4.150 1.00 0.00 356 ARG A O 20
ATOM 30696 N N . ILE A 1 79 ? -13.775 -9.326 3.755 1.00 0.00 357 ILE A N 20
ATOM 30697 C CA . ILE A 1 79 ? -12.825 -10.381 4.087 1.00 0.00 357 ILE A CA 20
ATOM 30698 C C . ILE A 1 79 ? -12.103 -10.883 2.841 1.00 0.00 357 ILE A C 20
ATOM 30699 O O . ILE A 1 79 ? -12.695 -10.988 1.767 1.00 0.00 357 ILE A O 20
ATOM 30715 N N . VAL A 1 80 ? -10.819 -11.194 2.992 1.00 0.00 358 VAL A N 20
ATOM 30716 C CA . VAL A 1 80 ? -10.017 -11.689 1.880 1.00 0.00 358 VAL A CA 20
ATOM 30717 C C . VAL A 1 80 ? -9.230 -12.932 2.280 1.00 0.00 358 VAL A C 20
ATOM 30718 O O . VAL A 1 80 ? -9.089 -13.869 1.495 1.00 0.00 358 VAL A O 20
ATOM 30731 N N . ALA A 1 81 ? -8.720 -12.933 3.508 1.00 0.00 359 ALA A N 20
ATOM 30732 C CA . ALA A 1 81 ? -7.950 -14.063 4.014 1.00 0.00 359 ALA A CA 20
ATOM 30733 C C . ALA A 1 81 ? -8.527 -14.575 5.329 1.00 0.00 359 ALA A C 20
ATOM 30734 O O . ALA A 1 81 ? -9.137 -15.644 5.377 1.00 0.00 359 ALA A O 20
ATOM 30741 N N . THR A 1 82 ? -8.329 -13.808 6.396 1.00 0.00 360 THR A N 20
ATOM 30742 C CA . THR A 1 82 ? -8.828 -14.185 7.712 1.00 0.00 360 THR A CA 20
ATOM 30743 C C . THR A 1 82 ? -9.560 -13.025 8.376 1.00 0.00 360 THR A C 20
ATOM 30744 O O . THR A 1 82 ? -10.698 -13.170 8.824 1.00 0.00 360 THR A O 20
ATOM 30755 N N . LYS A 1 83 ? -8.902 -11.873 8.437 1.00 0.00 361 LYS A N 20
ATOM 30756 C CA . LYS A 1 83 ? -9.491 -10.685 9.044 1.00 0.00 361 LYS A CA 20
ATOM 30757 C C . LYS A 1 83 ? -9.998 -9.722 7.976 1.00 0.00 361 LYS A C 20
ATOM 30758 O O . LYS A 1 83 ? -9.512 -9.700 6.845 1.00 0.00 361 LYS A O 20
ATOM 30777 N N . PRO A 1 84 ? -10.997 -8.905 8.341 1.00 0.00 362 PRO A N 20
ATOM 30778 C CA . PRO A 1 84 ? -11.590 -7.923 7.428 1.00 0.00 362 PRO A CA 20
ATOM 30779 C C . PRO A 1 84 ? -10.696 -6.704 7.228 1.00 0.00 362 PRO A C 20
ATOM 30780 O O . PRO A 1 84 ? -9.988 -6.283 8.144 1.00 0.00 362 PRO A O 20
ATOM 30791 N N . LEU A 1 85 ? -10.732 -6.140 6.026 1.00 0.00 363 LEU A N 20
ATOM 30792 C CA . LEU A 1 85 ? -9.925 -4.968 5.706 1.00 0.00 363 LEU A CA 20
ATOM 30793 C C . LEU A 1 85 ? -10.597 -3.692 6.203 1.00 0.00 363 LEU A C 20
ATOM 30794 O O . LEU A 1 85 ? -11.463 -3.131 5.530 1.00 0.00 363 LEU A O 20
ATOM 30810 N N . TYR A 1 86 ? -10.191 -3.237 7.383 1.00 0.00 364 TYR A N 20
ATOM 30811 C CA . TYR A 1 86 ? -10.754 -2.027 7.970 1.00 0.00 364 TYR A CA 20
ATOM 30812 C C . TYR A 1 86 ? -10.425 -0.804 7.119 1.00 0.00 364 TYR A C 20
ATOM 30813 O O . TYR A 1 86 ? -9.340 -0.232 7.227 1.00 0.00 364 TYR A O 20
ATOM 30831 N N . VAL A 1 87 ? -11.370 -0.409 6.273 1.00 0.00 365 VAL A N 20
ATOM 30832 C CA . VAL A 1 87 ? -11.184 0.747 5.404 1.00 0.00 365 VAL A CA 20
ATOM 30833 C C . VAL A 1 87 ? -11.943 1.959 5.931 1.00 0.00 365 VAL A C 20
ATOM 30834 O O . VAL A 1 87 ? -13.150 1.896 6.163 1.00 0.00 365 VAL A O 20
ATOM 30847 N N . ALA A 1 88 ? -11.227 3.063 6.118 1.00 0.00 366 ALA A N 20
ATOM 30848 C CA . ALA A 1 88 ? -11.833 4.292 6.615 1.00 0.00 366 ALA A CA 20
ATOM 30849 C C . ALA A 1 88 ? -11.095 5.519 6.091 1.00 0.00 366 ALA A C 20
ATOM 30850 O O . ALA A 1 88 ? -9.894 5.467 5.824 1.00 0.00 366 ALA A O 20
ATOM 30857 N N . LEU A 1 89 ? -11.821 6.622 5.945 1.00 0.00 367 LEU A N 20
ATOM 30858 C CA . LEU A 1 89 ? -11.235 7.864 5.451 1.00 0.00 367 LEU A CA 20
ATOM 30859 C C . LEU A 1 89 ? -10.123 8.346 6.376 1.00 0.00 367 LEU A C 20
ATOM 30860 O O . LEU A 1 89 ? -10.243 8.275 7.599 1.00 0.00 367 LEU A O 20
ATOM 30876 N N . ALA A 1 90 ? -9.040 8.839 5.784 1.00 0.00 368 ALA A N 20
ATOM 30877 C CA . ALA A 1 90 ? -7.907 9.337 6.554 1.00 0.00 368 ALA A CA 20
ATOM 30878 C C . ALA A 1 90 ? -8.127 10.786 6.978 1.00 0.00 368 ALA A C 20
ATOM 30879 O O . ALA A 1 90 ? -7.862 11.153 8.123 1.00 0.00 368 ALA A O 20
ATOM 30886 N N . GLN A 1 91 ? -8.611 11.603 6.048 1.00 0.00 369 GLN A N 20
ATOM 30887 C CA . GLN A 1 91 ? -8.863 13.012 6.327 1.00 0.00 369 GLN A CA 20
ATOM 30888 C C . GLN A 1 91 ? -7.860 13.555 7.339 1.00 0.00 369 GLN A C 20
ATOM 30889 O O . GLN A 1 91 ? -8.237 14.214 8.308 1.00 0.00 369 GLN A O 20
ATOM 30903 N N . ARG A 1 92 ? -6.582 13.274 7.108 1.00 0.00 370 ARG A N 20
ATOM 30904 C CA . ARG A 1 92 ? -5.525 13.733 8.001 1.00 0.00 370 ARG A CA 20
ATOM 30905 C C . ARG A 1 92 ? -4.612 14.731 7.295 1.00 0.00 370 ARG A C 20
ATOM 30906 O O . ARG A 1 92 ? -4.234 15.755 7.864 1.00 0.00 370 ARG A O 20
ATOM 30927 N N . LYS A 1 93 ? -4.261 14.425 6.050 1.00 0.00 371 LYS A N 20
ATOM 30928 C CA . LYS A 1 93 ? -3.392 15.294 5.264 1.00 0.00 371 LYS A CA 20
ATOM 30929 C C . LYS A 1 93 ? -3.583 15.047 3.771 1.00 0.00 371 LYS A C 20
ATOM 30930 O O . LYS A 1 93 ? -4.083 13.998 3.366 1.00 0.00 371 LYS A O 20
ATOM 30949 N N . GLU A 1 94 ? -3.179 16.018 2.959 1.00 0.00 372 GLU A N 20
ATOM 30950 C CA . GLU A 1 94 ? -3.305 15.904 1.511 1.00 0.00 372 GLU A CA 20
ATOM 30951 C C . GLU A 1 94 ? -1.941 15.695 0.860 1.00 0.00 372 GLU A C 20
ATOM 30952 O O . GLU A 1 94 ? -0.907 16.014 1.447 1.00 0.00 372 GLU A O 20
ATOM 30964 N N . GLU A 1 95 ? -1.947 15.158 -0.356 1.00 0.00 373 GLU A N 20
ATOM 30965 C CA . GLU A 1 95 ? -0.710 14.905 -1.085 1.00 0.00 373 GLU A CA 20
ATOM 30966 C C . GLU A 1 95 ? -0.495 15.954 -2.172 1.00 0.00 373 GLU A C 20
ATOM 30967 O O . GLU A 1 95 ? -1.393 16.739 -2.477 1.00 0.00 373 GLU A O 20
ATOM 30979 N N . ARG A 1 96 ? 0.701 15.961 -2.751 1.00 0.00 374 ARG A N 20
ATOM 30980 C CA . ARG A 1 96 ? 1.035 16.915 -3.802 1.00 0.00 374 ARG A CA 20
ATOM 30981 C C . ARG A 1 96 ? 1.581 16.197 -5.033 1.00 0.00 374 ARG A C 20
ATOM 30982 O O . ARG A 1 96 ? 1.024 16.309 -6.125 1.00 0.00 374 ARG A O 20
ATOM 31003 N N . GLN A 1 97 ? 2.673 15.463 -4.848 1.00 0.00 375 GLN A N 20
ATOM 31004 C CA . GLN A 1 97 ? 3.294 14.729 -5.944 1.00 0.00 375 GLN A CA 20
ATOM 31005 C C . GLN A 1 97 ? 2.239 14.052 -6.812 1.00 0.00 375 GLN A C 20
ATOM 31006 O O . GLN A 1 97 ? 1.354 13.362 -6.306 1.00 0.00 375 GLN A O 20
ATOM 31020 N N . SER A 1 98 ? 2.340 14.253 -8.122 1.00 0.00 376 SER A N 20
ATOM 31021 C CA . SER A 1 98 ? 1.391 13.665 -9.061 1.00 0.00 376 SER A CA 20
ATOM 31022 C C . SER A 1 98 ? 2.076 12.632 -9.950 1.00 0.00 376 SER A C 20
ATOM 31023 O O . SER A 1 98 ? 1.704 11.459 -9.959 1.00 0.00 376 SER A O 20
ATOM 31031 N N . GLY A 1 99 ? 3.082 13.077 -10.698 1.00 0.00 377 GLY A N 20
ATOM 31032 C CA . GLY A 1 99 ? 3.804 12.180 -11.581 1.00 0.00 377 GLY A CA 20
ATOM 31033 C C . GLY A 1 99 ? 5.290 12.475 -11.618 1.00 0.00 377 GLY A C 20
ATOM 31034 O O . GLY A 1 99 ? 5.818 13.220 -10.792 1.00 0.00 377 GLY A O 20
ATOM 31038 N N . PRO A 1 100 ? 5.991 11.881 -12.596 1.00 0.00 378 PRO A N 20
ATOM 31039 C CA . PRO A 1 100 ? 7.435 12.069 -12.760 1.00 0.00 378 PRO A CA 20
ATOM 31040 C C . PRO A 1 100 ? 7.777 13.412 -13.396 1.00 0.00 378 PRO A C 20
ATOM 31041 O O . PRO A 1 100 ? 6.922 14.057 -14.002 1.00 0.00 378 PRO A O 20
ATOM 31052 N N . SER A 1 101 ? 9.032 13.827 -13.255 1.00 0.00 379 SER A N 20
ATOM 31053 C CA . SER A 1 101 ? 9.485 15.095 -13.813 1.00 0.00 379 SER A CA 20
ATOM 31054 C C . SER A 1 101 ? 10.399 14.865 -15.012 1.00 0.00 379 SER A C 20
ATOM 31055 O O . SER A 1 101 ? 10.275 15.533 -16.038 1.00 0.00 379 SER A O 20
ATOM 31063 N N . SER A 1 102 ? 11.318 13.914 -14.874 1.00 0.00 380 SER A N 20
ATOM 31064 C CA . SER A 1 102 ? 12.257 13.597 -15.944 1.00 0.00 380 SER A CA 20
ATOM 31065 C C . SER A 1 102 ? 11.782 12.387 -16.742 1.00 0.00 380 SER A C 20
ATOM 31066 O O . SER A 1 102 ? 11.282 11.414 -16.178 1.00 0.00 380 SER A O 20
ATOM 31074 N N . GLY A 1 103 ? 11.943 12.455 -18.060 1.00 0.00 381 GLY A N 20
ATOM 31075 C CA . GLY A 1 103 ? 11.527 11.359 -18.916 1.00 0.00 381 GLY A CA 20
ATOM 31076 C C . GLY A 1 103 ? 11.750 11.654 -20.386 1.00 0.00 381 GLY A C 20
ATOM 31077 O O . GLY A 1 103 ? 12.779 12.214 -20.764 1.00 0.00 381 GLY A O 20
#

CATH classification: 3.30.70.330

Nearest PDB structures (foldseek):
  2d9p-assembly1_A  TM=8.056E-01  e=5.468E-19  Homo sapiens
  4f25-assembly1_A  TM=8.951E-01  e=2.227E-08  Homo sapiens
  2k8g-assembly1_A  TM=8.721E-01  e=3.725E-08  Homo sapiens
  2mgz-assembly1_A  TM=8.000E-01  e=1.055E-06  Caenorhabditis elegans
  2n82-assembly1_B  TM=7.694E-01  e=8.154E-07  Homo sapiens

GO terms:
  GO:0005515 protein binding (F, IPI)
  GO:0036464 cytoplasmic ribonucleoprotein granule (C, IDA)
  GO:0008143 poly(A) binding (F, IDA)
  GO:0005634 nucleus (C, IDA)
  GO:0010494 cytoplasmic stress granule (C, IDA)
  GO:0008266 poly(U) RNA binding (F, IDA)
  GO:0005737 cytoplasm (C, IDA)
  GO:0031252 cell leading edge (C, IDA)
  GO:0003730 mRNA 3'-UTR binding (F, IDA)
  GO:0071013 catalytic step 2 spliceosome (C, IDA)
  GO:2000623 negative regulation of nuclear-transcribed mRNA catabolic process, nonsense-mediated decay (P, IDA)
  GO:0005634 nucleus (C, EXP)
  GO:0005737 cytoplasm (C, EXP)
  GO:0000398 mRNA splicing, via spliceosome (P, IC)
  GO:0045070 positive regulation of viral genome replication (P, IMP)
  GO:0005829 cytosol (C, TAS)
  GO:0005829 cytosol (C, IDA)
  GO:0003729 mRNA binding (F, EXP)
  GO:0003723 RNA binding (F, IPI)
  GO:2000767 positive regulation of cytoplasmic translation (P, IDA)

InterPro domains:
  IPR000504 RNA recognition motif domain [PF00076] (13-82)
  IPR000504 RNA recognition motif domain [PF00076] (101-167)
  IPR000504 RNA recognition motif domain [PF00076] (193-261)
  IPR000504 RNA recognition motif domain [PF00076] (296-363)
  IPR000504 RNA recognition motif domain [PS50102] (11-89)
  IPR000504 RNA recognition motif domain [PS50102] (99-175)
  IPR000504 RNA recognition motif domain [PS50102] (191-268)
  IPR000504 RNA recognition motif domain [PS50102] (294-370)
  IPR000504 RNA recognition motif domain [SM00360] (12-85)
  IPR000504 RNA recognition motif domain [SM00360] (100-171)
  IPR000504 RNA recognition motif domain [SM00360] (192-264)
  IPR000504 RNA recognition motif domain [SM00360] (295-366)
  IPR002004 Polyadenylate-binding protein/Hyperplastic disc protein, C-terminal [PF00658] (549-614)
  IPR002004 Polyadenylate-binding protein/Hyperplastic disc protein, C-terminal [PS51309] (542-619)
  IPR002004 Polyadenylate-binding protein/Hyperplastic disc protein, C-terminal [SM00517] (554-617)
  IPR003954 RNA recognition motif domain, eukaryotic-type [SM00361] (100-171)
  IPR003954 RNA recognition motif domain, eukaryotic-type [SM00361] (192-264)
  IPR003954 RNA recognition motif domain, eukaryotic-type [SM00361] (295-366)
  IPR006515 Polyadenylate binding protein, human types 1, 2, 3, 4 [TIGR01628] (11-615)
  IPR012677 Nucleotide-binding alpha-beta plait domain superfamily [G3DSA:3.30.70.330] (2-92)

Radius of gyration: 15.99 Å; Cα contacts (8 Å, |Δi|>4): 163; chains: 1; bounding box: 68×32×26 Å

Secondary structure (DSSP, 8-state):
------------SS---EEEE---TT--HHHHHHTTTTTS-EEEEEEEE-SSSEEEEEEEEESSHHHHHHHHHHHTT-BSSSSB-EEEE-SS-----------

Sequence (103 aa):
GSSGSSGDRITRYQVVNLYVKNLDDGIDDERLRKAFSPFGTITSAKVMMEGGRSKGFGFVCFSSPEEATKAVTEMNGRIVATKPLYVALAQRKEERQSGPSSGGSSGSSGDRITRYQVVNLYVKNLDDGIDDERLRKAFSPFGTITSAKVMMEGGRSKGFGFVCFSSPEEATKAVTEMNGRIVATKPLYVALAQRKEERQSGPSSGGSSGSSGDRITRYQVVNLYVKNLDDGIDDERLRKAFSPFGTITSAKVMMEGGRSKGFGFVCFSSPEEATKAVTEMNGRIVATKPLYVALAQRKEERQSGPSSGGSSGSSGDRITRYQVVNLYVKNLDDGIDDERLRKAFSPFGTITSAKVMMEGGRSKGFGFVCFSSPEEATKAVTEMNGRIVATKPLYVALAQRKEERQSGPSSGGSSGSSGDRITRYQVVNLYVKNLDDGIDDERLRKAFSPFGTITSAKVMMEGGRSKGFGFVCFSSPEEATKAVTEMNGRIVATKPLYVALAQRKEERQSGPSSGGSSGSSGDRITRYQVVNLYVKNLDDGIDDERLRKAFSPFGTITSAKVMMEGGRSKGFGFVCFSSPEEATKAVTEMNGRIVATKPLYVALAQRKEERQSGPSSGGSSGSSGDRITRYQVVNLYVKNLDDGIDDERLRKAFSPFGTITSAKVMMEGGRSKGFGFVCFSSPEEATKAVTEMNGRIVATKPLYVALAQRKEERQSGPSSGGSSGSSGDRITRYQVVNLYVKNLDDGIDDERLRKAFSPFGTITSAKVMMEGGRSKGFGFVCFSSPEEATKAVTEMNGRIVATKPLYVALAQRKEERQSGPSSGGSSGSSGDRITRYQVVNLYVKNLDDGIDDERLRKAFSPFGTITSAKVMMEGGRSKGFGFVCFSSPEEATKAVTEMNGRIVATKPLYVALAQRKEERQSGPSSGGSSGSSGDRITRYQVVNLYVKNLDDGIDDERLRKAFSPFGTITSAKVMMEGGRSKGFGFVCFSSPEEATKAVTEMNGRIVATKPLYVALAQRKEERQSGPSSGGSSGSSGDRITRYQVVNLYVKNLDDGIDDERLRKAFSPFGTITSAKVMMEGGRSKGFGFVCFSSPEEATKAVTEMNGRIVATKPLYVALAQRKEERQSGPSSGGSSGSSGDRITRYQVVNLYVKNLDDGIDDERLRKAFSPFGTITSAKVMMEGGRSKGFGFVCFSSPEEATKAVTEMNGRIVATKPLYVALAQRKEERQSGPSSGGSSGSSGDRITRYQVVNLYVKNLDDGIDDERLRKAFSPFGTITSAKVMMEGGRSKGFGFVCFSSPEEATKAVTEMNGRIVATKPLYVALAQRKEERQSGPSSGGSSGSSGDRITRYQVVNLYVKNLDDGIDDERLRKAFSPFGTITSAKVMMEGGRSKGFGFVCFSSPEEATKAVTEMNGRIVATKPLYVALAQRKEERQSGPSSGGSSGSSGDRITRYQVVNLYVKNLDDGIDDERLRKAFSPFGTITSAKVMMEGGRSKGFGFVCFSSPEEATKAVTEMNGRIVATKPLYVALAQRKEERQSGPSSGGSSGSSGDRITRYQVVNLYVKNLDDGIDDERLRKAFSPFGTITSAKVMMEGGRSKGFGFVCFSSPEEATKAVTEMNGRIVATKPLYVALAQRKEERQSGPSSGGSSGSSGDRITRYQVVNLYVKNLDDGIDDERLRKAFSPFGTITSAKVMMEGGRSKGFGFVCFSSPEEATKAVTEMNGRIVATKPLYVALAQRKEERQSGPSSGGSSGSSGDRITRYQVVNLYVKNLDDGIDDERLRKAFSPFGTITSAKVMMEGGRSKGFGFVCFSSPEEATKAVTEMNGRIVATKPLYVALAQRKEERQSGPSSGGSSGSSGDRITRYQVVNLYVKNLDDGIDDERLRKAFSPFGTITSAKVMMEGGRSKGFGFVCFSSPEEATKAVTEMNGRIVATKPLYVALAQRKEERQSGPSSGGSSGSSGDRITRYQVVNLYVKNLDDGIDDERLRKAFSPFGTITSAKVMMEGGRSKGFGFVCFSSPEEATKAVTEMNGRIVATKPLYVALAQRKEERQSGPSSG

Organism: Homo sapiens (NCBI:txid9606)

Foldseek 3Di:
DDDDDDDDDDFDPQQFKKKKFQAPQPDFQCNVLVLLVVQAAWQDTGFDDDPPTTPGMIMTGGDTSVSSVCCQVVQQQPDDDPDGIHMDGPPPDDDDDGDDDDD

Solvent-accessible surface area: 7988 Å² total; per-residue (Å²): 133,120,126,74,122,115,42,115,201,120,109,186,184,162,30,39,29,0,66,0,74,40,6,26,112,47,13,68,56,122,98,2,126,108,25,0,57,102,45,7,88,26,106,52,32,111,7,57,87,90,67,77,176,20,126,16,66,0,66,0,28,6,76,50,43,137,75,0,57,132,0,23,104,95,9,76,57,139,76,69,55,88,86,56,3,107,4,32,74,17,163,202,137,150,155,209,188,93,56,127,116,111,128